Protein 8QN5 (pdb70)

Nearest PDB structures (foldseek):
  8qn5-assembly3_C  TM=1.002E+00  e=4.131E-88  Mycobacterium tuberculosis H37Rv
  8qn5-assembly1_A  TM=9.946E-01  e=2.403E-84  Mycobacterium tuberculosis H37Rv
  3rv9-assembly2_B  TM=9.954E-01  e=1.308E-82  Mycobacterium tuberculosis
  3rv8-assembly4_D  TM=9.926E-01  e=8.469E-80  Mycobacterium tuberculosis
  2i6y-assembly1_A  TM=9.624E-01  e=3.798E-72  Mycobacterium tuberculosis

Solvent-accessible surface area: 65079 Å² total; per-residue (Å²): 90,62,43,106,19,55,107,90,42,74,2,6,22,6,0,0,1,4,0,20,33,1,4,85,41,26,12,13,16,2,0,0,0,13,16,118,39,55,20,5,0,0,0,1,43,49,0,17,0,37,0,5,27,46,38,5,37,34,38,70,111,50,96,44,188,161,90,136,41,104,61,116,2,0,31,14,0,9,104,4,0,73,150,2,13,152,116,19,90,20,0,0,0,6,1,0,1,3,1,1,0,13,75,24,0,2,29,41,73,23,62,99,134,7,47,0,0,37,0,0,0,6,108,8,20,0,16,0,10,129,160,38,1,73,8,63,118,8,40,152,143,19,101,50,18,4,85,148,14,54,82,62,37,53,50,161,17,46,96,49,123,100,22,110,26,74,103,28,111,26,16,0,78,148,15,0,47,56,0,31,99,16,10,66,69,63,50,12,65,20,0,10,0,0,4,12,12,87,9,109,21,41,5,24,1,10,1,0,0,8,19,0,49,142,99,16,140,25,63,18,0,2,0,0,9,4,66,20,25,41,0,0,0,2,1,26,9,12,3,0,17,7,118,62,78,16,0,0,25,8,52,9,25,12,23,48,79,108,64,82,76,0,96,82,45,89,54,8,56,66,19,0,40,28,4,8,145,16,8,57,106,16,0,74,105,13,10,62,129,90,26,30,47,48,73,95,101,49,54,53,92,135,79,45,36,1,0,0,11,0,76,0,86,33,30,122,110,26,71,24,6,17,0,0,14,1,7,0,1,6,10,40,2,0,0,16,74,14,18,5,0,0,4,0,0,37,68,14,11,65,55,78,8,19,15,6,0,0,1,0,2,25,0,24,53,100,27,10,5,14,0,1,0,1,24,47,1,0,4,17,58,73,74,94,10,34,0,9,7,4,0,25,0,40,94,140,16,51,44,104,63,15,8,92,55,0,26,103,61,6,57,23,4,20,65,37,0,1,31,74,120,102,66,67,40,108,22,53,104,91,41,80,9,3,20,7,0,0,1,3,0,18,36,2,47,62,21,7,29,27,17,6,0,0,1,14,17,119,39,58,22,6,0,0,0,2,32,46,0,17,0,37,0,6,30,52,36,6,36,23,42,74,61,35,81,45,140,153,49,141,44,106,63,176,4,0,68,16,0,8,97,1,0,64,84,3,13,154,116,24,92,24,0,0,0,7,1,0,2,3,4,3,0,24,94,47,58,21,66,168,107,25,57,106,130,6,51,0,0,35,0,0,1,8,40,8,20,0,17,0,10,148,159,38,1,65,9,42,118,16,16,60,30,6,106,50,1,5,82,122,9,49,90,114,33,55,100,132,17,48,173,45,125,99,25,112,26,73,68,38,121,52,26,0,76,64,40,0,41,65,0,27,100,18,10,64,82,62,132,15,70,19,0,9,0,1,5,23,13,93,9,112,21,45,0,16,4,18,2,2,0,7,20,1,51,138,90,17,69,22,38,19,0,4,0,0,22,4,56,54,27,70,0,0,0,2,2,17,7,9,3,0,15,7,123,64,101,17,22,0,25,7,47,8,13,13,14,56,55,30,21,63,139,14,84,40,30,25,140,124,21,67,69,58,0,76,82,42,89,52,36,54,72,15,0,41,31,2,7,143,15,11,48,106,25,0,83,115,10,9,59,127,87,7,36,35,51,86,55,103,48,47,18,39,101,41,38,60,31,0,17,1,0,0,14,0,93,0,117,33,30,119,108,27,81,24,7,30,0,1,25,9,10,2,1,6,12,38,0,0,0,21,75,16,44,26,0,0,36,0,0,38,99,16,14,60,52,82,9,21,15,5,0,0,1,1,2,26,0,23,52,99,27,9,6,12,0,2,0,1,24,40,1,0,4,22,62,79,75,97,8,32,1,11,7,5,1,30,0,46,110,88,20,115,43,106,61,10,7,92,51,0,23,91,56,5,54,15,6,17,62,38,0,1,31,93,139,91,83,34,70,42,108,22,50,106,89,38,98,21,12,20,6,0,0,1,3,2,19,35,4,51,74,18,7,32,23,18,11,0,0,0,13,16,119,40,58,19,6,1,0,0,1,33,51,1,16,0,27,0,3,15,62,30,15,38,22,43,82,69,27,95,64,76,159,88,170,41,105,42,167,0,2,63,16,0,9,119,3,0,66,144,2,13,142,126,24,91,21,0,0,0,5,1,0,0,0,0,0,0,61,108,36,58,1,32,104,44,23,64,99,125,9,46,0,0,35,0,0,0,8,43,7,23,0,17,0,12,84,74,60,2,68,4,30,103,11,16,75,27,6,101,52,0,3,82,120,7,55,90,113,34,50,104,96,26,66,99,50,124,98,22,110,28,75,67,33,117,20,16,0,77,86,1,0,25,9,0,26,92,13,9,64,81,64,99,11,68,38,0,10,0,1,6,17,12,90,9,111,21,58,6,36,4,17,12,0,1,8,17,0,47,139,100,23,139,24,65,19,0,2,0,0,27,3,44,58,26,83,0,0,0,3,1,31,9,12,4,0,15,8,121,64,99,17,11,0,29,7,50,8,31,14,14,50,76,120,76,45,79,48,0,97,86,24,88,54,34,55,65,12,0,40,34,4,8,142,24,10,53,98,17,0,73,112,15,8,72,129,89,29,32,44,51,71,89,100,49,53,51,98,99,44,46,2,0,0,15,0,94,0,23,36,29,121,110,26,71,24,4,34,0,0,9,5,8,0,1,6,18,43,1,0,0,19,79,18,48,30,0,0,16,0,0,14,5,0,0,75,46,77,10,19,14,6,0,0,1,0,1,25,0,26,52,96,26,10,7,13,0,2,0,1,24,63,1,0,5,22,65,59,93,83,9,34,0,10,8,6,0,20,0,40,94,133,21,114,42,105,111,7,8,84,40,0,23,82,58,5,57,14,4,20,63,38,0,2,40,93,145,52,48,63,43,107,20,53,115,85,35,70,2,2,19,5,0,0,9,4,0,29,38,1,3,83,43,22,13,7,14,3,0,0,0,13,17,118,39,55,18,5,0,0,0,1,52,54,2,19,0,38,0,8,29,53,37,10,37,38,41,77,125,55,74,45,140,156,78,142,44,102,63,47,0,0,63,16,0,9,70,13,0,73,54,10,12,156,120,19,88,20,0,0,0,6,0,0,3,2,0,0,0,24,98,55,57,29,82,176,110,21,61,105,129,6,54,0,0,35,0,0,0,6,132,3,16,1,16,0,8,129,159,38,0,62,3,27,117,12,39,151,141,11,92,116,12,4,84,52,15,52,91,98,32,51,80,88,25,50,98,51,125,99,23,109,25,45,65,36,121,25,16,0,76,147,17,0,44,57,0,27,101,18,10,65,82,64,130,12,65,22,0,10,0,0,4,11,12,88,9,104,21,51,2,39,1,10,13,0,0,7,17,0,45,140,101,24,140,22,65,19,0,2,0,0,11,3,63,21,24,37,0,0,0,2,0,40,10,16,4,0,16,7,135,61,89,18,26,0,20,8,53,7,49,38,11,84,98,91,48,100,82,12,0,54,50,20,73,59,11,54,70,21,0,41,30,3,8,145,17,8,55,101,12,0,75,104,12,10,64,128,89,31,34,43,50,80,91,103,49,55,24,62,166,162,33,12,0,0,0,17,0,20,4,101,34,28,120,109,25,73,23,4,36,0,0,16,3,7,0,1,7,10,40,2,0,0,20,78,13,46,30,0,0,39,0,0,32,88,17,14,68,54,82,6,20,15,5,0,0,1,0,0,22,0,24,52,99,27,9,6,14,0,1,0,2,24,71,1,0,4,14,60,78,70,93,10,30,0,10,7,4,0,29,0,40,95,133,21,113,42,106,111,7,8,83,39,0,24,85,58,5,56,14,4,19,65,38,0,2,38,70,110

Organism: Mycobacterium tuberculosis (strain ATCC 25618 / H37Rv) (NCBI:txid83332)

Structure (mmCIF, N/CA/C/O backbone):
data_8QN5
#
_entry.id   8QN5
#
_cell.length_a   95.635
_cell.length_b   83.064
_cell.length_c   126.258
_cell.angle_alpha   90
_cell.angle_beta   111.66
_cell.angle_gamma   90
#
_symmetry.space_group_name_H-M   'P 1 21 1'
#
loop_
_entity.id
_entity.type
_entity.pdbx_description
1 polymer 'Salicylate synthase'
2 non-polymer '3-{[(1Z)-1-carboxyprop-1-en-1-yl]oxy}-2-hydroxybenzoic acid'
3 non-polymer GLYCEROL
4 non-polymer 'CITRATE ANION'
5 non-polymer 'AMMONIUM ION'
6 water water
#
loop_
_atom_site.group_PDB
_atom_site.id
_atom_site.type_symbol
_atom_site.label_atom_id
_atom_site.label_alt_id
_atom_site.label_comp_id
_atom_site.label_asym_id
_atom_site.label_entity_id
_atom_site.label_seq_id
_atom_site.pdbx_PDB_ins_code
_atom_site.Cartn_x
_atom_site.Cartn_y
_atom_site.Cartn_z
_atom_site.occupancy
_atom_site.B_iso_or_equiv
_atom_site.auth_seq_id
_atom_site.auth_comp_id
_atom_site.auth_asym_id
_atom_site.auth_atom_id
_atom_site.pdbx_PDB_model_num
ATOM 1 N N . SER A 1 17 ? -25.574 -3.008 13.768 1 47.21 16 SER A N 1
ATOM 2 C CA . SER A 1 17 ? -25.152 -1.644 14.082 1 47.11 16 SER A CA 1
ATOM 3 C C . SER A 1 17 ? -25.596 -0.663 12.977 1 45.59 16 SER A C 1
ATOM 4 O O . SER A 1 17 ? -25.869 -1.081 11.854 1 43.95 16 SER A O 1
ATOM 7 N N . SER A 1 18 ? -25.703 0.635 13.31 1 44.81 17 SER A N 1
ATOM 8 C CA . SER A 1 18 ? -26.174 1.623 12.348 1 44.93 17 SER A CA 1
ATOM 9 C C . SER A 1 18 ? -25.355 2.91 12.409 1 43.77 17 SER A C 1
ATOM 10 O O . SER A 1 18 ? -24.97 3.352 13.496 1 44.49 17 SER A O 1
ATOM 13 N N . ILE A 1 19 ? -25.072 3.504 11.249 1 41.49 18 ILE A N 1
ATOM 14 C CA . ILE A 1 19 ? -24.318 4.758 11.131 1 40.4 18 ILE A CA 1
ATOM 15 C C . ILE A 1 19 ? -25.158 5.746 10.362 1 39.39 18 ILE A C 1
ATOM 16 O O . ILE A 1 19 ? -25.538 5.442 9.231 1 37.84 18 ILE A O 1
ATOM 21 N N . PRO A 1 20 ? -25.426 6.946 10.897 1 39.8 19 PRO A N 1
ATOM 22 C CA . PRO A 1 20 ? -26.235 7.904 10.129 1 39.91 19 PRO A CA 1
ATOM 23 C C . PRO A 1 20 ? -25.561 8.273 8.813 1 39.82 19 PRO A C 1
ATOM 24 O O . PRO A 1 20 ? -24.336 8.363 8.743 1 39.53 19 PRO A O 1
ATOM 28 N N . MET A 1 21 ? -26.351 8.385 7.75 1 39.93 20 MET A N 1
ATOM 29 C CA . MET A 1 21 ? -25.828 8.777 6.454 1 41.32 20 MET A CA 1
ATOM 30 C C . MET A 1 21 ? -25.572 10.269 6.478 1 44.33 20 MET A C 1
ATOM 31 O O . MET A 1 21 ? -26.483 11.033 6.81 1 44.7 20 MET A O 1
ATOM 36 N N . PRO A 1 22 ? -24.349 10.713 6.18 1 45.77 21 PRO A N 1
ATOM 37 C CA . PRO A 1 22 ? -24.088 12.163 6.192 1 47.05 21 PRO A CA 1
ATOM 38 C C . PRO A 1 22 ? -24.808 12.876 5.038 1 47.77 21 PRO A C 1
ATOM 39 O O . PRO A 1 22 ? -25.126 12.258 4.01 1 46.87 21 PRO A O 1
ATOM 43 N N . ALA A 1 23 ? -25.081 14.184 5.228 1 48.63 22 ALA A N 1
ATOM 44 C CA . ALA A 1 23 ? -25.75 14.995 4.212 1 49.08 22 ALA A CA 1
ATOM 45 C C . ALA A 1 23 ? -24.903 15.093 2.94 1 48.77 22 ALA A C 1
ATOM 46 O O . ALA A 1 23 ? -23.672 15.107 3.009 1 49.67 22 ALA A O 1
ATOM 48 N N . GLY A 1 24 ? -25.566 15.121 1.79 1 47.58 23 GLY A N 1
ATOM 49 C CA . GLY A 1 24 ? -24.879 15.263 0.508 1 46.8 23 GLY A CA 1
ATOM 50 C C . GLY A 1 24 ? -24.164 14.021 -0 1 45.13 23 GLY A C 1
ATOM 51 O O . GLY A 1 24 ? -23.301 14.117 -0.887 1 46.41 23 GLY A O 1
ATOM 52 N N . VAL A 1 25 ? -24.454 12.86 0.6 1 41.31 24 VAL A N 1
ATOM 53 C CA . VAL A 1 25 ? -23.806 11.611 0.169 1 39.21 24 VAL A CA 1
ATOM 54 C C . VAL A 1 25 ? -24.857 10.741 -0.445 1 36.15 24 VAL A C 1
ATOM 55 O O . VAL A 1 25 ? -25.836 10.41 0.217 1 35.49 24 VAL A O 1
ATOM 59 N N . ASN A 1 26 ? -24.689 10.41 -1.718 1 34.27 25 ASN A N 1
ATOM 60 C CA . ASN A 1 26 ? -25.667 9.618 -2.435 1 32.53 25 ASN A CA 1
ATOM 61 C C . ASN A 1 26 ? -25.498 8.135 -2.109 1 28.99 25 ASN A C 1
ATOM 62 O O . ASN A 1 26 ? -24.393 7.599 -2.213 1 27.29 25 ASN A O 1
ATOM 67 N N . PRO A 1 27 ? -26.587 7.436 -1.727 1 27.59 26 PRO A N 1
ATOM 68 C CA . PRO A 1 27 ? -26.436 6.02 -1.353 1 25.29 26 PRO A CA 1
ATOM 69 C C . PRO A 1 27 ? -25.857 5.14 -2.473 1 22.49 26 PRO A C 1
ATOM 70 O O . PRO A 1 27 ? -25.042 4.26 -2.172 1 21.93 26 PRO A O 1
ATOM 74 N N . ALA A 1 28 ? -26.259 5.359 -3.753 1 21.78 27 ALA A N 1
ATOM 75 C CA . ALA A 1 28 ? -25.736 4.489 -4.83 1 21.8 27 ALA A CA 1
ATOM 76 C C . ALA A 1 28 ? -24.212 4.649 -4.951 1 21.53 27 ALA A C 1
ATOM 77 O O . ALA A 1 28 ? -23.489 3.671 -5.131 1 20.75 27 ALA A O 1
ATOM 79 N N . ASP A 1 29 ? -23.741 5.899 -4.816 1 21.72 28 ASP A N 1
ATOM 80 C CA . ASP A 1 29 ? -22.3 6.172 -4.931 1 21.14 28 ASP A CA 1
ATOM 81 C C . ASP A 1 29 ? -21.554 5.546 -3.774 1 21.62 28 ASP A C 1
ATOM 82 O O . ASP A 1 29 ? -20.55 4.861 -3.988 1 21.62 28 ASP A O 1
ATOM 87 N N . LEU A 1 30 ? -22.04 5.765 -2.536 1 21.3 29 LEU A N 1
ATOM 88 C CA . LEU A 1 30 ? -21.372 5.201 -1.368 1 21.82 29 LEU A CA 1
ATOM 89 C C . LEU A 1 30 ? -21.331 3.67 -1.417 1 20.18 29 LEU A C 1
ATOM 90 O O . LEU A 1 30 ? -20.277 3.063 -1.161 1 18.83 29 LEU A O 1
ATOM 95 N N . ALA A 1 31 ? -22.469 3.038 -1.753 1 19.29 30 ALA A N 1
ATOM 96 C CA . ALA A 1 31 ? -22.534 1.584 -1.772 1 19.24 30 ALA A CA 1
ATOM 97 C C . ALA A 1 31 ? -21.597 0.996 -2.839 1 18.65 30 ALA A C 1
ATOM 98 O O . ALA A 1 31 ? -20.887 0.039 -2.562 1 18.18 30 ALA A O 1
ATOM 100 N N . ALA A 1 32 ? -21.571 1.608 -4.048 1 18.69 31 ALA A N 1
ATOM 101 C CA . ALA A 1 32 ? -20.701 1.086 -5.125 1 19.75 31 ALA A CA 1
ATOM 102 C C . ALA A 1 32 ? -19.223 1.318 -4.78 1 19.7 31 ALA A C 1
ATOM 103 O O . ALA A 1 32 ? -18.386 0.445 -5.056 1 20.09 31 ALA A O 1
ATOM 105 N N . GLU A 1 33 ? -18.905 2.461 -4.145 1 18.76 32 GLU A N 1
ATOM 106 C CA . GLU A 1 33 ? -17.507 2.745 -3.754 1 19.55 32 GLU A CA 1
ATOM 107 C C . GLU A 1 33 ? -17.064 1.781 -2.631 1 19.58 32 GLU A C 1
ATOM 108 O O . GLU A 1 33 ? -15.925 1.273 -2.634 1 20.54 32 GLU A O 1
ATOM 114 N N . LEU A 1 34 ? -17.977 1.493 -1.697 1 19.59 33 LEU A N 1
ATOM 115 C CA . LEU A 1 34 ? -17.678 0.555 -0.612 1 21.32 33 LEU A CA 1
ATOM 116 C C . LEU A 1 34 ? -17.426 -0.835 -1.179 1 21.31 33 LEU A C 1
ATOM 117 O O . LEU A 1 34 ? -16.439 -1.476 -0.828 1 20.91 33 LEU A O 1
ATOM 122 N N . ALA A 1 35 ? -18.276 -1.261 -2.126 1 20.84 34 ALA A N 1
ATOM 123 C CA . ALA A 1 35 ? -18.129 -2.55 -2.8 1 21.72 34 ALA A CA 1
ATOM 124 C C . ALA A 1 35 ? -16.771 -2.635 -3.487 1 23.12 34 ALA A C 1
ATOM 125 O O . ALA A 1 35 ? -15.996 -3.573 -3.201 1 25.1 34 ALA A O 1
ATOM 127 N N . ALA A 1 36 ? -16.382 -1.56 -4.199 1 20.21 35 ALA A N 1
ATOM 128 C CA . ALA A 1 36 ? -15.102 -1.557 -4.879 1 20.35 35 ALA A CA 1
ATOM 129 C C . ALA A 1 36 ? -13.94 -1.673 -3.912 1 20.76 35 ALA A C 1
ATOM 130 O O . ALA A 1 36 ? -13.094 -2.555 -4.111 1 21.81 35 ALA A O 1
ATOM 132 N N . VAL A 1 37 ? -13.901 -0.834 -2.851 1 19.4 36 VAL A N 1
ATOM 133 C CA . VAL A 1 37 ? -12.702 -0.773 -2.045 1 20.73 36 VAL A CA 1
ATOM 134 C C . VAL A 1 37 ? -12.592 -1.909 -1.055 1 20.74 36 VAL A C 1
ATOM 135 O O . VAL A 1 37 ? -11.533 -2.562 -1.005 1 21.97 36 VAL A O 1
ATOM 139 N N . VAL A 1 38 ? -13.682 -2.187 -0.31 1 19.71 37 VAL A N 1
ATOM 140 C CA . VAL A 1 38 ? -13.526 -3.154 0.774 1 21.17 37 VAL A CA 1
ATOM 141 C C . VAL A 1 38 ? -13.314 -4.549 0.253 1 19.95 37 VAL A C 1
ATOM 142 O O . VAL A 1 38 ? -12.51 -5.292 0.821 1 20.75 37 VAL A O 1
ATOM 146 N N . THR A 1 39 ? -14.042 -4.935 -0.824 1 18.34 38 THR A N 1
ATOM 147 C CA . THR A 1 39 ? -13.927 -6.313 -1.283 1 18.33 38 THR A CA 1
ATOM 148 C C . THR A 1 39 ? -12.562 -6.566 -1.913 1 18.36 38 THR A C 1
ATOM 149 O O . THR A 1 39 ? -12.008 -7.67 -1.773 1 19.7 38 THR A O 1
ATOM 153 N N . GLU A 1 40 ? -11.977 -5.543 -2.57 1 17.63 39 GLU A N 1
ATOM 154 C CA . GLU A 1 40 ? -10.639 -5.737 -3.129 1 19.48 39 GLU A CA 1
ATOM 155 C C . GLU A 1 40 ? -9.626 -5.881 -1.977 1 20.92 39 GLU A C 1
ATOM 156 O O . GLU A 1 40 ? -8.724 -6.711 -2.026 1 21.99 39 GLU A O 1
ATOM 162 N N . SER A 1 41 ? -9.776 -5.061 -0.926 1 20.22 40 SER A N 1
ATOM 163 C CA A SER A 1 41 ? -8.853 -5.095 0.205 0.5 21.56 40 SER A CA 1
ATOM 164 C CA B SER A 1 41 ? -8.867 -5.094 0.218 0.5 21.21 40 SER A CA 1
ATOM 165 C C . SER A 1 41 ? -8.873 -6.443 0.934 1 22.18 40 SER A C 1
ATOM 166 O O . SER A 1 41 ? -7.799 -6.979 1.27 1 23.34 40 SER A O 1
ATOM 171 N N . VAL A 1 42 ? -10.093 -6.994 1.176 1 20.43 41 VAL A N 1
ATOM 172 C CA . VAL A 1 42 ? -10.153 -8.237 1.933 1 21.76 41 VAL A CA 1
ATOM 173 C C . VAL A 1 42 ? -10.167 -9.508 1.045 1 21.6 41 VAL A C 1
ATOM 174 O O . VAL A 1 42 ? -10.049 -10.597 1.595 1 23.65 41 VAL A O 1
ATOM 178 N N . ASP A 1 43 ? -10.188 -9.357 -0.289 1 18.39 42 ASP A N 1
ATOM 179 C CA . ASP A 1 43 ? -10.149 -10.455 -1.237 1 17.48 42 ASP A CA 1
ATOM 180 C C . ASP A 1 43 ? -11.444 -11.265 -1.201 1 17.29 42 ASP A C 1
ATOM 181 O O . ASP A 1 43 ? -11.428 -12.456 -0.879 1 17.52 42 ASP A O 1
ATOM 186 N N . GLU A 1 44 ? -12.561 -10.612 -1.564 1 16.77 43 GLU A N 1
ATOM 187 C CA . GLU A 1 44 ? -13.819 -11.359 -1.584 1 16.4 43 GLU A CA 1
ATOM 188 C C . GLU A 1 44 ? -14.722 -10.922 -2.739 1 15.87 43 GLU A C 1
ATOM 189 O O . GLU A 1 44 ? -14.671 -9.771 -3.211 1 16.45 43 GLU A O 1
ATOM 195 N N . ASP A 1 45 ? -15.573 -11.865 -3.145 1 13.75 44 ASP A N 1
ATOM 196 C CA . ASP A 1 45 ? -16.624 -11.619 -4.142 1 14 44 ASP A CA 1
ATOM 197 C C . ASP A 1 45 ? -17.772 -10.835 -3.458 1 14.63 44 ASP A C 1
ATOM 198 O O . ASP A 1 45 ? -17.823 -10.718 -2.207 1 15.67 44 ASP A O 1
ATOM 203 N N . TYR A 1 46 ? -18.705 -10.329 -4.266 1 13.32 45 TYR A N 1
ATOM 204 C CA . TYR A 1 46 ? -19.831 -9.566 -3.701 1 12.71 45 TYR A CA 1
ATOM 205 C C . TYR A 1 46 ? -20.946 -9.42 -4.702 1 13.54 45 TYR A C 1
ATOM 206 O O . TYR A 1 46 ? -20.763 -9.599 -5.914 1 13.19 45 TYR A O 1
ATOM 215 N N . LEU A 1 47 ? -22.109 -9.029 -4.177 1 13.46 46 LEU A N 1
ATOM 216 C CA . LEU A 1 47 ? -23.259 -8.688 -5.02 1 13.55 46 LEU A CA 1
ATOM 217 C C . LEU A 1 47 ? -23.935 -7.53 -4.3 1 14.09 46 LEU A C 1
ATOM 218 O O . LEU A 1 47 ? -24.243 -7.626 -3.107 1 14.85 46 LEU A O 1
ATOM 223 N N . LEU A 1 48 ? -24.127 -6.424 -5.013 1 13.2 47 LEU A N 1
ATOM 224 C CA . LEU A 1 48 ? -24.809 -5.215 -4.505 1 13.37 47 LEU A CA 1
ATOM 225 C C . LEU A 1 48 ? -26.155 -5.162 -5.185 1 14.4 47 LEU A C 1
ATOM 226 O O . LEU A 1 48 ? -26.216 -5.258 -6.42 1 14.86 47 LEU A O 1
ATOM 231 N N . TYR A 1 49 ? -27.234 -5.059 -4.408 1 14.32 48 TYR A N 1
ATOM 232 C CA . TYR A 1 49 ? -28.585 -5.108 -4.963 1 15.67 48 TYR A CA 1
ATOM 233 C C . TYR A 1 49 ? -29.376 -3.922 -4.44 1 16.36 48 TYR A C 1
ATOM 234 O O . TYR A 1 49 ? -29.495 -3.737 -3.217 1 17.2 48 TYR A O 1
ATOM 243 N N . GLU A 1 50 ? -29.904 -3.126 -5.353 1 15.81 49 GLU A N 1
ATOM 244 C CA . GLU A 1 50 ? -30.73 -1.969 -4.972 1 16.12 49 GLU A CA 1
ATOM 245 C C . GLU A 1 50 ? -32.184 -2.41 -4.986 1 17.07 49 GLU A C 1
ATOM 246 O O . GLU A 1 50 ? -32.711 -2.791 -6.045 1 17.33 49 GLU A O 1
ATOM 252 N N . CYS A 1 51 ? -32.868 -2.225 -3.859 1 17.52 50 CYS A N 1
ATOM 253 C CA . CYS A 1 51 ? -34.268 -2.65 -3.731 1 20.16 50 CYS A CA 1
ATOM 254 C C . CYS A 1 51 ? -35 -1.668 -2.819 1 21.51 50 CYS A C 1
ATOM 255 O O . CYS A 1 51 ? -34.679 -1.561 -1.632 1 20.6 50 CYS A O 1
ATOM 258 N N . ASP A 1 52 ? -35.919 -0.897 -3.409 1 23.18 51 ASP A N 1
ATOM 259 C CA . ASP A 1 52 ? -36.805 0.055 -2.702 1 24.9 51 ASP A CA 1
ATOM 260 C C . ASP A 1 52 ? -36.008 0.988 -1.757 1 25.6 51 ASP A C 1
ATOM 261 O O . ASP A 1 52 ? -36.327 1.089 -0.571 1 27.42 51 ASP A O 1
ATOM 266 N N . GLY A 1 53 ? -34.983 1.645 -2.292 1 24.35 52 GLY A N 1
ATOM 267 C CA . GLY A 1 53 ? -34.214 2.627 -1.533 1 24.93 52 GLY A CA 1
ATOM 268 C C . GLY A 1 53 ? -33.111 2.062 -0.663 1 24.61 52 GLY A C 1
ATOM 269 O O . GLY A 1 53 ? -32.424 2.822 0.023 1 26.13 52 GLY A O 1
ATOM 270 N N . GLN A 1 54 ? -32.959 0.736 -0.643 1 22.71 53 GLN A N 1
ATOM 271 C CA . GLN A 1 54 ? -31.869 0.099 0.119 1 21.6 53 GLN A CA 1
ATOM 272 C C . GLN A 1 54 ? -30.869 -0.476 -0.85 1 20.75 53 GLN A C 1
ATOM 273 O O . GLN A 1 54 ? -31.249 -1.278 -1.701 1 19.6 53 GLN A O 1
ATOM 279 N N . TRP A 1 55 ? -29.601 -0.103 -0.712 1 18.78 54 TRP A N 1
ATOM 280 C CA . TRP A 1 55 ? -28.525 -0.712 -1.494 1 18.69 54 TRP A CA 1
ATOM 281 C C . TRP A 1 55 ? -27.877 -1.748 -0.585 1 20.39 54 TRP A C 1
ATOM 282 O O . TRP A 1 55 ? -27.167 -1.387 0.38 1 21.26 54 TRP A O 1
ATOM 293 N N . VAL A 1 56 ? -28.155 -3.011 -0.843 1 18.36 55 VAL A N 1
ATOM 294 C CA . VAL A 1 56 ? -27.682 -4.093 0.001 1 17.21 55 VAL A CA 1
ATOM 295 C C . VAL A 1 56 ? -26.423 -4.701 -0.573 1 16.19 55 VAL A C 1
ATOM 296 O O . VAL A 1 56 ? -26.459 -5.334 -1.624 1 15.78 55 VAL A O 1
ATOM 300 N N . LEU A 1 57 ? -25.324 -4.499 0.122 1 16.04 56 LEU A N 1
ATOM 301 C CA . LEU A 1 57 ? -24.056 -5.08 -0.291 1 15.34 56 LEU A CA 1
ATOM 302 C C . LEU A 1 57 ? -23.871 -6.405 0.446 1 16.66 56 LEU A C 1
ATOM 303 O O . LEU A 1 57 ? -23.681 -6.395 1.673 1 17.53 56 LEU A O 1
ATOM 308 N N . ALA A 1 58 ? -23.893 -7.513 -0.289 1 15.22 57 ALA A N 1
ATOM 309 C CA . ALA A 1 58 ? -23.665 -8.855 0.241 1 15.49 57 ALA A CA 1
ATOM 310 C C . ALA A 1 58 ? -22.21 -9.191 -0.088 1 16.07 57 ALA A C 1
ATOM 311 O O . ALA A 1 58 ? -21.889 -9.374 -1.264 1 15.36 57 ALA A O 1
ATOM 313 N N . ALA A 1 59 ? -21.342 -9.158 0.901 1 15.66 58 ALA A N 1
ATOM 314 C CA . ALA A 1 59 ? -19.915 -9.337 0.659 1 17.23 58 ALA A CA 1
ATOM 315 C C . ALA A 1 59 ? -19.384 -10.635 1.263 1 18.26 58 ALA A C 1
ATOM 316 O O . ALA A 1 59 ? -19.659 -10.945 2.439 1 18.3 58 ALA A O 1
ATOM 318 N N . GLY A 1 60 ? -18.514 -11.306 0.517 1 17.69 59 GLY A N 1
ATOM 319 C CA . GLY A 1 60 ? -17.887 -12.544 0.951 1 17.58 59 GLY A CA 1
ATOM 320 C C . GLY A 1 60 ? -18.839 -13.712 0.792 1 17.68 59 GLY A C 1
ATOM 321 O O . GLY A 1 60 ? -20.06 -13.543 0.748 1 18.95 59 GLY A O 1
ATOM 322 N N . VAL A 1 61 ? -18.281 -14.898 0.605 1 18.6 60 VAL A N 1
ATOM 323 C CA . VAL A 1 61 ? -19.1 -16.094 0.368 1 19.11 60 VAL A CA 1
ATOM 324 C C . VAL A 1 61 ? -18.973 -17.057 1.531 1 20.46 60 VAL A C 1
ATOM 325 O O . VAL A 1 61 ? -17.907 -17.632 1.767 1 22.34 60 VAL A O 1
ATOM 329 N N . GLN A 1 62 ? -20.05 -17.224 2.286 1 20.13 61 GLN A N 1
ATOM 330 C CA . GLN A 1 62 ? -20.083 -18.2 3.379 1 21.84 61 GLN A CA 1
ATOM 331 C C . GLN A 1 62 ? -20.288 -19.599 2.747 1 21.06 61 GLN A C 1
ATOM 332 O O . GLN A 1 62 ? -19.573 -20.563 3.064 1 21.77 61 GLN A O 1
ATOM 338 N N . ALA A 1 63 ? -21.233 -19.68 1.775 1 19.62 62 ALA A N 1
ATOM 339 C CA . ALA A 1 63 ? -21.457 -20.89 1.025 1 19.27 62 ALA A CA 1
ATOM 340 C C . ALA A 1 63 ? -22.044 -20.497 -0.341 1 17.95 62 ALA A C 1
ATOM 341 O O . ALA A 1 63 ? -22.75 -19.487 -0.43 1 16.35 62 ALA A O 1
ATOM 343 N N . M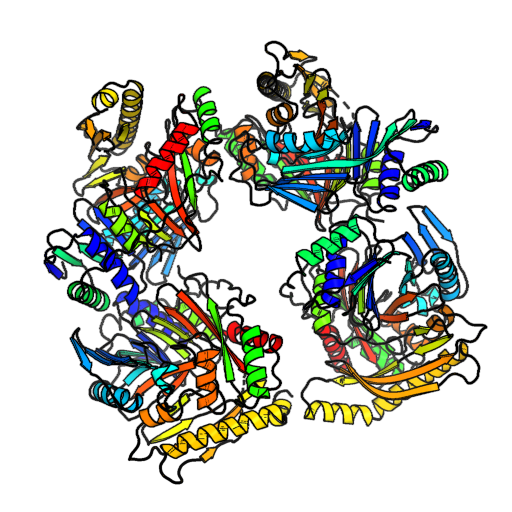ET A 1 64 ? -21.747 -21.283 -1.36 1 16.99 63 MET A N 1
ATOM 344 C CA . MET A 1 64 ? -22.196 -21.044 -2.721 1 17.25 63 MET A CA 1
ATOM 345 C C . MET A 1 64 ? -22.954 -22.247 -3.247 1 17.36 63 MET A C 1
ATOM 346 O O . MET A 1 64 ? -22.452 -23.364 -3.18 1 18.32 63 MET A O 1
ATOM 351 N N . VAL A 1 65 ? -24.089 -21.999 -3.865 1 15.48 64 VAL A N 1
ATOM 352 C CA . VAL A 1 65 ? -24.888 -23.008 -4.536 1 14.71 64 VAL A CA 1
ATOM 353 C C . VAL A 1 65 ? -24.742 -22.75 -6.027 1 16.24 64 VAL A C 1
ATOM 354 O O . VAL A 1 65 ? -25.033 -21.635 -6.474 1 16.39 64 VAL A O 1
ATOM 358 N N . GLU A 1 66 ? -24.272 -23.737 -6.797 1 15.48 65 GLU A N 1
ATOM 359 C CA . GLU A 1 66 ? -24.11 -23.619 -8.241 1 15.57 65 GLU A CA 1
ATOM 360 C C . GLU A 1 66 ? -25.003 -24.639 -8.893 1 15.98 65 GLU A C 1
ATOM 361 O O . GLU A 1 66 ? -24.734 -25.847 -8.792 1 15.01 65 GLU A O 1
ATOM 367 N N . LEU A 1 67 ? -26.046 -24.17 -9.553 1 15 66 LEU A N 1
ATOM 368 C CA . LEU A 1 67 ? -26.922 -25.095 -10.243 1 15.02 66 LEU A CA 1
ATOM 369 C C . LEU A 1 67 ? -26.579 -25.018 -11.722 1 16.14 66 LEU A C 1
ATOM 370 O O . LEU A 1 67 ? -26.684 -23.933 -12.322 1 15.6 66 LEU A O 1
ATOM 375 N N . ASP A 1 68 ? -26.165 -26.149 -12.295 1 16.07 67 ASP A N 1
ATOM 376 C CA . ASP A 1 68 ? -25.941 -26.3 -13.724 1 15.22 67 ASP A CA 1
ATOM 377 C C . ASP A 1 68 ? -26.996 -27.244 -14.333 1 16.31 67 ASP A C 1
ATOM 378 O O . ASP A 1 68 ? -27.745 -27.94 -13.599 1 17.58 67 ASP A O 1
ATOM 383 N N . SER A 1 69 ? -27.042 -27.309 -15.641 1 15.29 68 SER A N 1
ATOM 384 C CA . SER A 1 69 ? -28.028 -28.184 -16.318 1 17.31 68 SER A CA 1
ATOM 385 C C . SER A 1 69 ? -27.852 -29.662 -15.91 1 19.75 68 SER A C 1
ATOM 386 O O . SER A 1 69 ? -28.834 -30.414 -15.887 1 21.73 68 SER A O 1
ATOM 389 N N . ASP A 1 70 ? -26.605 -30.067 -15.629 1 19.11 69 ASP A N 1
ATOM 390 C CA . ASP A 1 70 ? -26.278 -31.483 -15.37 1 21.21 69 ASP A CA 1
ATOM 391 C C . ASP A 1 70 ? -25.67 -31.778 -14.016 1 21.74 69 ASP A C 1
ATOM 392 O O . ASP A 1 70 ? -25.19 -32.901 -13.822 1 23.38 69 ASP A O 1
ATOM 397 N N . GLU A 1 71 ? -25.652 -30.807 -13.108 1 19.78 70 GLU A N 1
ATOM 398 C CA . GLU A 1 71 ? -25.046 -31.017 -11.794 1 19.34 70 GLU A CA 1
ATOM 399 C C . GLU A 1 71 ? -25.42 -29.874 -10.882 1 18.97 70 GLU A C 1
ATOM 400 O O . GLU A 1 71 ? -25.626 -28.735 -11.348 1 18.55 70 GLU A O 1
ATOM 406 N N . LEU A 1 72 ? -25.512 -30.163 -9.606 1 18.26 71 LEU A N 1
ATOM 407 C CA . LEU A 1 72 ? -25.701 -29.172 -8.549 1 18.36 71 LEU A CA 1
ATOM 408 C C . LEU A 1 72 ? -24.526 -29.276 -7.601 1 18.59 71 LEU A C 1
ATOM 409 O O . LEU A 1 72 ? -24.185 -30.389 -7.17 1 18.25 71 LEU A O 1
ATOM 414 N N . ARG A 1 73 ? -23.87 -28.149 -7.312 1 17 72 ARG A N 1
ATOM 415 C CA . ARG A 1 73 ? -22.735 -28.123 -6.383 1 16.42 72 ARG A CA 1
ATOM 416 C C . ARG A 1 73 ? -23.008 -27.193 -5.227 1 17.33 72 ARG A C 1
ATOM 417 O O . ARG A 1 73 ? -23.616 -26.14 -5.424 1 17.27 72 ARG A O 1
ATOM 425 N N . VAL A 1 74 ? -22.563 -27.576 -4.015 1 16.7 73 VAL A N 1
ATOM 426 C CA . VAL A 1 74 ? -22.648 -26.676 -2.88 1 17.65 73 VAL A CA 1
ATOM 427 C C . VAL A 1 74 ? -21.236 -26.588 -2.338 1 18.6 73 VAL A C 1
ATOM 428 O O . VAL A 1 74 ? -20.615 -27.62 -2.03 1 18.46 73 VAL A O 1
ATOM 432 N N . ILE A 1 75 ? -20.697 -25.357 -2.268 1 18.72 74 ILE A N 1
ATOM 433 C CA . ILE A 1 75 ? -19.311 -25.159 -1.908 1 19.85 74 ILE A CA 1
ATOM 434 C C . ILE A 1 75 ? -19.238 -24.392 -0.614 1 21.42 74 ILE A C 1
ATOM 435 O O . ILE A 1 75 ? -19.807 -23.3 -0.492 1 21.7 74 ILE A O 1
ATOM 440 N N . ARG A 1 76 ? -18.567 -24.978 0.369 1 22.35 75 ARG A N 1
ATOM 441 C CA . ARG A 1 76 ? -18.486 -24.379 1.675 1 23.94 75 ARG A CA 1
ATOM 442 C C . ARG A 1 76 ? -17.158 -24.744 2.315 1 26.52 75 ARG A C 1
ATOM 443 O O . ARG A 1 76 ? -16.771 -25.922 2.345 1 26.07 75 ARG A O 1
ATOM 451 N N . ASP A 1 77 ? -16.441 -23.72 2.772 1 28.63 76 ASP A N 1
ATOM 452 C CA . ASP A 1 77 ? -15.141 -23.868 3.431 1 31.66 76 ASP A CA 1
ATOM 453 C C . ASP A 1 77 ? -14.142 -24.573 2.533 1 34.06 76 ASP A C 1
ATOM 454 O O . ASP A 1 77 ? -13.348 -25.388 3.016 1 35.08 76 ASP A O 1
ATOM 459 N N . GLY A 1 78 ? -14.155 -24.22 1.25 1 34.56 77 GLY A N 1
ATOM 460 C CA . GLY A 1 78 ? -13.24 -24.807 0.282 1 35.66 77 GLY A CA 1
ATOM 461 C C . GLY A 1 78 ? -13.582 -26.217 -0.16 1 35.55 77 GLY A C 1
ATOM 462 O O . GLY A 1 78 ? -12.819 -26.823 -0.921 1 39.02 77 GLY A O 1
ATOM 463 N N . VAL A 1 79 ? -14.716 -26.775 0.319 1 30.83 78 VAL A N 1
ATOM 464 C CA . VAL A 1 79 ? -15.079 -28.127 -0.022 1 28.72 78 VAL A CA 1
ATOM 465 C C . VAL A 1 79 ? -16.325 -28.11 -0.907 1 25.56 78 VAL A C 1
ATOM 466 O O . VAL A 1 79 ? -17.322 -27.477 -0.544 1 24.11 78 VAL A O 1
ATOM 470 N N . THR A 1 80 ? -16.266 -28.805 -2.045 1 23.4 79 THR A N 1
ATOM 471 C CA . THR A 1 80 ? -17.397 -28.919 -2.962 1 23.79 79 THR A CA 1
ATOM 472 C C . THR A 1 80 ? -18.12 -30.249 -2.814 1 23.53 79 THR A C 1
ATOM 473 O O . THR A 1 80 ? -17.48 -31.307 -2.862 1 24.25 79 THR A O 1
ATOM 477 N N . ARG A 1 81 ? -19.455 -30.185 -2.636 1 21.21 80 ARG A N 1
ATOM 478 C CA . ARG A 1 81 ? -20.328 -31.346 -2.643 1 20.98 80 ARG A CA 1
ATOM 479 C C . ARG A 1 81 ? -21.076 -31.327 -3.968 1 21.52 80 ARG A C 1
ATOM 480 O O . ARG A 1 81 ? -21.774 -30.333 -4.246 1 21.1 80 ARG A O 1
ATOM 488 N N . ARG A 1 82 ? -20.886 -32.365 -4.803 1 21.49 81 ARG A N 1
ATOM 489 C CA . ARG A 1 82 ? -21.534 -32.441 -6.112 1 22.39 81 ARG A CA 1
ATOM 490 C C . ARG A 1 82 ? -22.685 -33.443 -6.087 1 22.62 81 ARG A C 1
ATOM 491 O O . ARG A 1 82 ? -22.578 -34.474 -5.404 1 23.55 81 ARG A O 1
ATOM 499 N N . GLN A 1 83 ? -23.725 -33.189 -6.879 1 21.09 82 GLN A N 1
ATOM 500 C CA . GLN A 1 83 ? -24.827 -34.12 -6.966 1 21.18 82 GLN A CA 1
ATOM 501 C C . GLN A 1 83 ? -25.525 -34.008 -8.281 1 21.06 82 GLN A C 1
ATOM 502 O O . GLN A 1 83 ? -25.603 -32.928 -8.874 1 20.85 82 GLN A O 1
ATOM 508 N N . GLN A 1 84 ? -26.029 -35.141 -8.742 1 22.07 83 GLN A N 1
ATOM 509 C CA . GLN A 1 84 ? -26.888 -35.14 -9.899 1 23.59 83 GLN A CA 1
ATOM 510 C C . GLN A 1 84 ? -28.286 -34.736 -9.42 1 25.11 83 GLN A C 1
ATOM 511 O O . GLN A 1 84 ? -28.65 -34.985 -8.266 1 26.75 83 GLN A O 1
ATOM 517 N N . TRP A 1 85 ? -29.07 -34.128 -10.29 1 24.42 84 TRP A N 1
ATOM 518 C CA . TRP A 1 85 ? -30.444 -33.746 -9.976 1 24.52 84 TRP A CA 1
ATOM 519 C C . TRP A 1 85 ? -31.326 -33.99 -11.209 1 25.37 84 TRP A C 1
ATOM 520 O O . TRP A 1 85 ? -30.849 -33.96 -12.35 1 26.01 84 TRP A O 1
ATOM 531 N N . SER A 1 86 ? -32.589 -34.23 -10.979 1 26.07 85 SER A N 1
ATOM 532 C CA . SER A 1 86 ? -33.562 -34.369 -12.061 1 27.85 85 SER A CA 1
ATOM 533 C C . SER A 1 86 ? -34.858 -33.644 -11.606 1 28.43 85 SER A C 1
ATOM 534 O O . SER A 1 86 ? -34.964 -33.218 -10.449 1 28.18 85 SER A O 1
ATOM 537 N N . GLY A 1 87 ? -35.828 -33.532 -12.501 1 29.15 86 GLY A N 1
ATOM 538 C CA . GLY A 1 87 ? -37.073 -32.852 -12.142 1 28.21 86 GLY A CA 1
ATOM 539 C C . GLY A 1 87 ? -36.901 -31.354 -12.234 1 25.56 86 GLY A C 1
ATOM 540 O O . GLY A 1 87 ? -36.095 -30.875 -13.038 1 26.03 86 GLY A O 1
ATOM 541 N N . ARG A 1 88 ? -37.699 -30.588 -11.471 1 22.45 87 ARG A N 1
ATOM 542 C CA . ARG A 1 88 ? -37.711 -29.139 -11.66 1 20.5 87 ARG A CA 1
ATOM 543 C C . ARG A 1 88 ? -36.459 -28.457 -11.13 1 18.33 87 ARG A C 1
ATOM 544 O O . ARG A 1 88 ? -36.037 -28.713 -10.005 1 18.54 87 ARG A O 1
ATOM 552 N N . PRO A 1 89 ? -35.865 -27.553 -11.914 1 17.49 88 PRO A N 1
ATOM 553 C CA . PRO A 1 89 ? -34.667 -26.828 -11.41 1 17.57 88 PRO A CA 1
ATOM 554 C C . PRO A 1 89 ? -34.988 -25.996 -10.162 1 17.89 88 PRO A C 1
ATOM 555 O O . PRO A 1 89 ? -34.134 -25.848 -9.27 1 17.71 88 PRO A O 1
ATOM 559 N N . GLY A 1 90 ? -36.205 -25.446 -10.095 1 16.93 89 GLY A N 1
ATOM 560 C CA . GLY A 1 90 ? -36.611 -24.675 -8.917 1 17.59 89 GLY A CA 1
ATOM 561 C C . GLY A 1 90 ? -36.603 -25.508 -7.64 1 18.59 89 GLY A C 1
ATOM 562 O O . GLY A 1 90 ? -36.219 -25.004 -6.581 1 19.81 89 GLY A O 1
ATOM 563 N N . ALA A 1 91 ? -37.015 -26.784 -7.719 1 18.55 90 ALA A N 1
ATOM 564 C CA . ALA A 1 91 ? -37.003 -27.668 -6.545 1 19.92 90 ALA A CA 1
ATOM 565 C C . ALA A 1 91 ? -35.554 -27.943 -6.097 1 19.53 90 ALA A C 1
ATOM 566 O O . ALA A 1 91 ? -35.244 -27.883 -4.899 1 20.07 90 ALA A O 1
ATOM 568 N N . ALA A 1 92 ? -34.666 -28.216 -7.059 1 18 91 ALA A N 1
ATOM 569 C CA . ALA A 1 92 ? -33.26 -28.514 -6.766 1 18.09 91 ALA A CA 1
ATOM 570 C C . ALA A 1 92 ? -32.602 -27.259 -6.12 1 17.74 91 ALA A C 1
ATOM 571 O O . ALA A 1 92 ? -31.977 -27.362 -5.071 1 18.53 91 ALA A O 1
ATOM 573 N N . LEU A 1 93 ? -32.79 -26.09 -6.735 1 17.36 92 LEU A N 1
ATOM 574 C CA . LEU A 1 93 ? -32.197 -24.857 -6.224 1 17.21 92 LEU A CA 1
ATOM 575 C C . LEU A 1 93 ? -32.79 -24.514 -4.86 1 17.88 92 LEU A C 1
ATOM 576 O O . LEU A 1 93 ? -32.049 -24.18 -3.943 1 18.21 92 LEU A O 1
ATOM 581 N N . GLY A 1 94 ? -34.121 -24.59 -4.751 1 17.82 93 GLY A N 1
ATOM 582 C CA . GLY A 1 94 ? -34.817 -24.232 -3.524 1 19.11 93 GLY A CA 1
ATOM 583 C C . GLY A 1 94 ? -34.393 -25.059 -2.334 1 18.78 93 GLY A C 1
ATOM 584 O O . GLY A 1 94 ? -34.198 -24.516 -1.242 1 19.25 93 GLY A O 1
ATOM 585 N N . GLU A 1 95 ? -34.233 -26.378 -2.522 1 17.81 94 GLU A N 1
ATOM 586 C CA . GLU A 1 95 ? -33.804 -27.235 -1.401 1 18.31 94 GLU A CA 1
ATOM 587 C C . GLU A 1 95 ? -32.419 -26.814 -0.886 1 18.39 94 GLU A C 1
ATOM 588 O O . GLU A 1 95 ? -32.205 -26.704 0.339 1 19.83 94 GLU A O 1
ATOM 594 N N . ALA A 1 96 ? -31.487 -26.564 -1.815 1 17.18 95 ALA A N 1
ATOM 595 C CA . ALA A 1 96 ? -30.13 -26.154 -1.435 1 17.97 95 ALA A CA 1
ATOM 596 C C . ALA A 1 96 ? -30.107 -24.742 -0.785 1 18.22 95 ALA A C 1
ATOM 597 O O . ALA A 1 96 ? -29.399 -24.514 0.198 1 18.47 95 ALA A O 1
ATOM 599 N N . VAL A 1 97 ? -30.876 -23.795 -1.351 1 17.18 96 VAL A N 1
ATOM 600 C CA . VAL A 1 97 ? -30.88 -22.422 -0.83 1 18.54 96 VAL A CA 1
ATOM 601 C C . VAL A 1 97 ? -31.575 -22.374 0.543 1 19.07 96 VAL A C 1
ATOM 602 O O . VAL A 1 97 ? -31.075 -21.696 1.466 1 19.78 96 VAL A O 1
ATOM 606 N N . ASP A 1 98 ? -32.642 -23.187 0.743 1 18.12 97 ASP A N 1
ATOM 607 C CA . ASP A 1 98 ? -33.281 -23.248 2.057 1 19.45 97 ASP A CA 1
ATOM 608 C C . ASP A 1 98 ? -32.262 -23.699 3.141 1 20.13 97 ASP A C 1
ATOM 609 O O . ASP A 1 98 ? -32.246 -23.129 4.226 1 20.8 97 ASP A O 1
ATOM 614 N N . ARG A 1 99 ? -31.33 -24.617 2.787 1 19.81 98 ARG A N 1
ATOM 615 C CA . ARG A 1 99 ? -30.292 -25.039 3.756 1 21.02 98 ARG A CA 1
ATOM 616 C C . ARG A 1 99 ? -29.344 -23.865 4.082 1 21.22 98 ARG A C 1
ATOM 617 O O . ARG A 1 99 ? -29.019 -23.652 5.261 1 21.59 98 ARG A O 1
ATOM 625 N N . LEU A 1 100 ? -28.96 -23.055 3.06 1 20.44 99 LEU A N 1
ATOM 626 C CA . LEU A 1 100 ? -28.136 -21.855 3.318 1 21.55 99 LEU A CA 1
ATOM 627 C C . LEU A 1 100 ? -28.81 -20.92 4.327 1 21.48 99 LEU A C 1
ATOM 628 O O . LEU A 1 100 ? -28.165 -20.366 5.227 1 21.5 99 LEU A O 1
ATOM 633 N N . LEU A 1 101 ? -30.138 -20.741 4.147 1 20.51 100 LEU A N 1
ATOM 634 C CA . LEU A 1 101 ? -30.93 -19.802 4.947 1 21.05 100 LEU A CA 1
ATOM 635 C C . LEU A 1 101 ? -31.247 -20.301 6.356 1 23 100 LEU A C 1
ATOM 636 O O . LEU A 1 101 ? -31.737 -19.512 7.16 1 24.39 100 LEU A O 1
ATOM 641 N N . LEU A 1 102 ? -30.887 -21.54 6.688 1 24.19 101 LEU A N 1
ATOM 642 C CA . LEU A 1 102 ? -30.962 -21.989 8.088 1 28.15 101 LEU A CA 1
ATOM 643 C C . LEU A 1 102 ? -29.824 -21.32 8.894 1 30.57 101 LEU A C 1
ATOM 644 O O . LEU A 1 102 ? -29.934 -21.214 10.098 1 32.42 101 LEU A O 1
ATOM 649 N N . GLU A 1 103 ? -28.729 -20.885 8.234 1 31.47 102 GLU A N 1
ATOM 650 C CA . GLU A 1 103 ? -27.56 -20.342 8.922 1 32.98 102 GLU A CA 1
ATOM 651 C C . GLU A 1 103 ? -27.38 -18.83 8.757 1 32 102 GLU A C 1
ATOM 652 O O . GLU A 1 103 ? -26.687 -18.217 9.561 1 31.73 102 GLU A O 1
ATOM 658 N N . THR A 1 104 ? -27.945 -18.249 7.71 1 30.96 103 THR A N 1
ATOM 659 C CA . THR A 1 104 ? -27.835 -16.82 7.429 1 30.35 103 THR A CA 1
ATOM 660 C C . THR A 1 104 ? -29.231 -16.259 7.085 1 26.96 103 THR A C 1
ATOM 661 O O . THR A 1 104 ? -30.097 -17 6.597 1 28.02 103 THR A O 1
ATOM 665 N N . ASP A 1 105 ? -29.449 -14.976 7.32 1 22.81 104 ASP A N 1
ATOM 666 C CA . ASP A 1 105 ? -30.763 -14.371 7.099 1 22.01 104 ASP A CA 1
ATOM 667 C C . ASP A 1 105 ? -31.109 -14.097 5.635 1 20.16 104 ASP A C 1
ATOM 668 O O . ASP A 1 105 ? -32.296 -14.079 5.281 1 20.09 104 ASP A O 1
ATOM 673 N N . GLN A 1 106 ? -30.088 -13.912 4.768 1 18.2 105 GLN A N 1
ATOM 674 C CA . GLN A 1 106 ? -30.373 -13.646 3.358 1 17.82 105 GLN A CA 1
ATOM 675 C C . GLN A 1 106 ? -29.386 -14.334 2.431 1 18.12 105 GLN A C 1
ATOM 676 O O . GLN A 1 106 ? -28.277 -14.669 2.843 1 18.89 105 GLN A O 1
ATOM 682 N N . ALA A 1 107 ? -29.811 -14.576 1.201 1 15.39 106 ALA A N 1
ATOM 683 C CA . ALA A 1 107 ? -28.961 -15.136 0.146 1 15.38 106 ALA A CA 1
ATOM 684 C C . ALA A 1 107 ? -29.178 -14.331 -1.115 1 15.5 106 ALA A C 1
ATOM 685 O O . ALA A 1 107 ? -30.24 -13.716 -1.296 1 15.82 106 ALA A O 1
ATOM 687 N N . PHE A 1 108 ? -28.16 -14.28 -1.974 1 14.02 107 PHE A N 1
ATOM 688 C CA . PHE A 1 108 ? -28.216 -13.448 -3.164 1 14.3 107 PHE A CA 1
ATOM 689 C C . PHE A 1 108 ? -27.653 -14.189 -4.365 1 13.5 107 PHE A C 1
ATOM 690 O O . PHE A 1 108 ? -26.8 -15.066 -4.188 1 13.5 107 PHE A O 1
ATOM 698 N N . GLY A 1 109 ? -28.002 -13.75 -5.562 1 12.14 108 GLY A N 1
ATOM 699 C CA . GLY A 1 109 ? -27.371 -14.345 -6.727 1 12.91 108 GLY A CA 1
ATOM 700 C C . GLY A 1 109 ? -28.059 -14.038 -8.017 1 13.57 108 GLY A C 1
ATOM 701 O O . GLY A 1 109 ? -28.768 -13.039 -8.121 1 14.02 108 GLY A O 1
ATOM 702 N N . TRP A 1 110 ? -27.791 -14.888 -8.992 1 12.28 109 TRP A N 1
ATOM 703 C CA . TRP A 1 110 ? -28.383 -14.672 -10.311 1 13.02 109 TRP A CA 1
ATOM 704 C C . TRP A 1 110 ? -28.929 -15.977 -10.842 1 13.26 109 TRP A C 1
ATOM 705 O O . TRP A 1 110 ? -28.476 -17.072 -10.469 1 13.39 109 TRP A O 1
ATOM 716 N N . VAL A 1 111 ? -29.935 -15.861 -11.679 1 14.11 110 VAL A N 1
ATOM 717 C CA . VAL A 1 111 ? -30.579 -16.979 -12.314 1 14.29 110 VAL A CA 1
ATOM 718 C C . VAL A 1 111 ? -30.522 -16.727 -13.814 1 13.66 110 VAL A C 1
ATOM 719 O O . VAL A 1 111 ? -30.894 -15.629 -14.237 1 14 110 VAL A O 1
ATOM 723 N N . ALA A 1 112 ? -30.065 -17.701 -14.597 1 13.92 111 ALA A N 1
ATOM 724 C CA . ALA A 1 112 ? -29.913 -17.567 -16.042 1 13.05 111 ALA A CA 1
ATOM 725 C C . ALA A 1 112 ? -31.247 -17.657 -16.716 1 14.53 111 ALA A C 1
ATOM 726 O O . ALA A 1 112 ? -32.165 -18.327 -16.203 1 13.49 111 ALA A O 1
ATOM 728 N N . PHE A 1 113 ? -31.335 -17.127 -17.927 1 13.89 112 PHE A N 1
ATOM 729 C CA . PHE A 1 113 ? -32.498 -17.397 -18.802 1 14.53 112 PHE A CA 1
ATOM 730 C C . PHE A 1 113 ? -32.811 -18.909 -18.886 1 15.42 112 PHE A C 1
ATOM 731 O O . PHE A 1 113 ? -33.959 -19.353 -18.777 1 15.48 112 PHE A O 1
ATOM 739 N N . GLU A 1 114 ? -31.709 -19.749 -18.983 1 14.36 113 GLU A N 1
ATOM 740 C CA . GLU A 1 114 ? -31.847 -21.199 -19.125 1 15.47 113 GLU A CA 1
ATOM 741 C C . GLU A 1 114 ? -32.531 -21.91 -17.934 1 15.47 113 GLU A C 1
ATOM 742 O O . GLU A 1 114 ? -33.055 -23.01 -18.111 1 16.79 113 GLU A O 1
ATOM 748 N N . PHE A 1 115 ? -32.613 -21.258 -16.772 1 14.73 114 PHE A N 1
ATOM 749 C CA . PHE A 1 115 ? -33.376 -21.805 -15.646 1 14.96 114 PHE A CA 1
ATOM 750 C C . PHE A 1 115 ? -34.869 -22.006 -16.035 1 15.87 114 PHE A C 1
ATOM 751 O O . PHE A 1 115 ? -35.529 -22.856 -15.438 1 16.43 114 PHE A O 1
ATOM 759 N N . GLY A 1 116 ? -35.382 -21.189 -16.969 1 15.59 115 GLY A N 1
ATOM 760 C CA . GLY A 1 116 ? -36.816 -21.266 -17.297 1 17.01 115 GLY A CA 1
ATOM 761 C C . GLY A 1 116 ? -37.185 -22.22 -18.414 1 18.76 115 GLY A C 1
ATOM 762 O O . GLY A 1 116 ? -38.357 -22.225 -18.832 1 20.19 115 GLY A O 1
ATOM 763 N N . VAL A 1 117 ? -36.229 -23.032 -18.928 1 17.48 116 VAL A N 1
ATOM 764 C CA . VAL A 1 117 ? -36.566 -23.847 -20.131 1 18.25 116 VAL A CA 1
ATOM 765 C C . VAL A 1 117 ? -37.123 -25.231 -19.79 1 18.56 116 VAL A C 1
ATOM 766 O O . VAL A 1 117 ? -37.845 -25.823 -20.609 1 18.95 116 VAL A O 1
ATOM 770 N N . HIS A 1 118 ? -36.827 -25.747 -18.593 1 18.82 117 HIS A N 1
ATOM 771 C CA A HIS A 1 118 ? -37.287 -27.07 -18.185 0.5 19.53 117 HIS A CA 1
ATOM 772 C CA B HIS A 1 118 ? -37.299 -27.082 -18.196 0.5 19.94 117 HIS A CA 1
ATOM 773 C C . HIS A 1 118 ? -38.819 -27.149 -18.186 1 20.47 117 HIS A C 1
ATOM 774 O O . HIS A 1 118 ? -39.396 -28.175 -18.605 1 21.21 117 HIS A O 1
ATOM 787 N N . ARG A 1 119 ? -39.475 -26.062 -17.759 1 19.7 118 ARG A N 1
ATOM 788 C CA A ARG A 1 119 ? -40.923 -25.942 -17.714 0.5 20.14 118 ARG A CA 1
ATOM 789 C CA B ARG A 1 119 ? -40.932 -26.058 -17.699 0.5 20.87 118 ARG A CA 1
ATOM 790 C C . ARG A 1 119 ? -41.572 -26.219 -19.096 1 20.63 118 ARG A C 1
ATOM 791 O O . ARG A 1 119 ? -42.726 -26.638 -19.193 1 21.65 118 ARG A O 1
ATOM 806 N N . TYR A 1 120 ? -40.832 -25.888 -20.166 1 20.13 119 TYR A N 1
ATOM 807 C CA . TYR A 1 120 ? -41.316 -25.99 -21.522 1 20.62 119 TYR A CA 1
ATOM 808 C C . TYR A 1 120 ? -40.793 -27.241 -22.26 1 21.42 119 TYR A C 1
ATOM 809 O O . TYR A 1 120 ? -41.015 -27.36 -23.478 1 22.56 119 TYR A O 1
ATOM 818 N N . GLY A 1 121 ? -40.178 -28.175 -21.526 1 20.79 120 GLY A N 1
ATOM 819 C CA . GLY A 1 121 ? -39.712 -29.428 -22.1 1 20.94 120 GLY A CA 1
ATOM 820 C C . GLY A 1 121 ? -38.462 -29.269 -22.934 1 21.12 120 GLY A C 1
ATOM 821 O O . GLY A 1 121 ? -38.147 -30.163 -23.718 1 22.7 120 GLY A O 1
ATOM 822 N N . LEU A 1 122 ? -37.707 -28.164 -22.745 1 19.49 121 LEU A N 1
ATOM 823 C CA . LEU A 1 122 ? -36.536 -27.909 -23.613 1 21.25 121 LEU A CA 1
ATOM 824 C C . LEU A 1 122 ? -35.189 -28.16 -22.946 1 22.16 121 LEU A C 1
ATOM 825 O O . LEU A 1 122 ? -34.175 -27.802 -23.524 1 23.33 121 LEU A O 1
ATOM 830 N N . GLN A 1 123 ? -35.167 -28.762 -21.754 1 22.96 122 GLN A N 1
ATOM 831 C CA A GLN A 1 123 ? -33.955 -29.019 -20.986 0.5 23.74 122 GLN A CA 1
ATOM 832 C CA B GLN A 1 123 ? -33.907 -28.951 -21.01 0.5 23.66 122 GLN A CA 1
ATOM 833 C C . GLN A 1 123 ? -32.881 -29.81 -21.782 1 24.26 122 GLN A C 1
ATOM 834 O O . GLN A 1 123 ? -31.675 -29.526 -21.696 1 24.04 122 GLN A O 1
ATOM 845 N N . GLN A 1 124 ? -33.32 -30.773 -22.549 1 25.44 123 GLN A N 1
ATOM 846 C CA . GLN A 1 124 ? -32.406 -31.643 -23.297 1 27.49 123 GLN A CA 1
ATOM 847 C C . GLN A 1 124 ? -31.611 -30.848 -24.368 1 28.82 123 GLN A C 1
ATOM 848 O O . GLN A 1 124 ? -30.535 -31.278 -24.746 1 30.17 123 GLN A O 1
ATOM 854 N N . ARG A 1 125 ? -32.069 -29.638 -24.755 1 28.51 124 ARG A N 1
ATOM 855 C CA . ARG A 1 125 ? -31.345 -28.826 -25.717 1 28.82 124 ARG A CA 1
ATOM 856 C C . ARG A 1 125 ? -30.189 -28.002 -25.092 1 28.25 124 ARG A C 1
ATOM 857 O O . ARG A 1 125 ? -29.425 -27.392 -25.835 1 30.41 124 ARG A O 1
ATOM 865 N N . LEU A 1 126 ? -30.034 -28.022 -23.763 1 25.02 125 LEU A N 1
ATOM 866 C CA . LEU A 1 126 ? -28.942 -27.326 -23.114 1 24.66 125 LEU A CA 1
ATOM 867 C C . LEU A 1 126 ? -27.653 -28.124 -23.227 1 27.01 125 LEU A C 1
ATOM 868 O O . LEU A 1 126 ? -27.66 -29.333 -22.986 1 27.72 125 LEU A O 1
ATOM 873 N N . ALA A 1 127 ? -26.541 -27.45 -23.532 1 27.53 126 ALA A N 1
ATOM 874 C CA . ALA A 1 127 ? -25.257 -28.119 -23.601 1 28.35 126 ALA A CA 1
ATOM 875 C C . ALA A 1 127 ? -24.837 -28.566 -22.213 1 27.82 126 ALA A C 1
ATOM 876 O O . ALA A 1 127 ? -25.231 -27.945 -21.206 1 26.06 126 ALA A O 1
ATOM 878 N N . PRO A 1 128 ? -23.96 -29.586 -22.111 1 27.97 127 PRO A N 1
ATOM 879 C CA . PRO A 1 128 ? -23.406 -29.929 -20.793 1 27.65 127 PRO A CA 1
ATOM 880 C C . PRO A 1 128 ? -22.802 -28.708 -20.076 1 25.43 127 PRO A C 1
ATOM 881 O O . PRO A 1 128 ? -22.294 -27.779 -20.723 1 25.19 127 PRO A O 1
ATOM 885 N N . HIS A 1 129 ? -22.915 -28.678 -18.752 1 24.06 128 HIS A N 1
ATOM 886 C CA . HIS A 1 129 ? -22.359 -27.662 -17.886 1 23.94 128 HIS A CA 1
ATOM 887 C C . HIS A 1 129 ? -22.977 -26.275 -18.149 1 22.25 128 HIS A C 1
ATOM 888 O O . HIS A 1 129 ? -22.303 -25.292 -17.912 1 24.19 128 HIS A O 1
ATOM 895 N N . THR A 1 130 ? -24.23 -26.201 -18.621 1 19.87 129 THR A N 1
ATOM 896 C CA . THR A 1 130 ? -24.867 -24.89 -18.8 1 18.12 129 THR A CA 1
ATOM 897 C C . THR A 1 130 ? -25.269 -24.321 -17.429 1 17.41 129 THR A C 1
ATOM 898 O O . THR A 1 130 ? -26.03 -24.961 -16.684 1 17.45 129 THR A O 1
ATOM 902 N N . PRO A 1 131 ? -24.79 -23.136 -17.062 1 16.96 130 PRO A N 1
ATOM 903 C CA . PRO A 1 131 ? -25.182 -22.558 -15.76 1 16.49 130 PRO A CA 1
ATOM 904 C C . PRO A 1 131 ? -26.654 -22.194 -15.737 1 15.76 130 PRO A C 1
ATOM 905 O O . PRO A 1 131 ? -27.202 -21.606 -16.696 1 16.16 130 PRO A O 1
ATOM 909 N N . LEU A 1 132 ? -27.306 -22.565 -14.647 1 13.8 131 LEU A N 1
ATOM 910 C CA . LEU A 1 132 ? -28.701 -22.182 -14.435 1 13.76 131 LEU A CA 1
ATOM 911 C C . LEU A 1 132 ? -28.859 -21.116 -13.337 1 13.37 131 LEU A C 1
ATOM 912 O O . LEU A 1 132 ? -29.739 -20.259 -13.405 1 14.01 131 LEU A O 1
ATOM 917 N N . ALA A 1 133 ? -28.072 -21.244 -12.259 1 13.94 132 ALA A N 1
ATOM 918 C CA . ALA A 1 133 ? -28.185 -20.259 -11.153 1 14.43 132 ALA A CA 1
ATOM 919 C C . ALA A 1 133 ? -26.932 -20.32 -10.294 1 14.02 132 ALA A C 1
ATOM 920 O O . ALA A 1 133 ? -26.249 -21.361 -10.233 1 14.25 132 ALA A O 1
ATOM 922 N N . ARG A 1 134 ? -26.647 -19.176 -9.665 1 12.48 133 ARG A N 1
ATOM 923 C CA . ARG A 1 134 ? -25.546 -19.066 -8.667 1 13.02 133 ARG A CA 1
ATOM 924 C C . ARG A 1 134 ? -26.123 -18.294 -7.512 1 13.92 133 ARG A C 1
ATOM 925 O O . ARG A 1 134 ? -26.547 -17.159 -7.729 1 14.04 133 ARG A O 1
ATOM 933 N N . VAL A 1 135 ? -26.202 -18.892 -6.319 1 13.56 134 VAL A N 1
ATOM 934 C CA . VAL A 1 135 ? -26.801 -18.236 -5.159 1 13.44 134 VAL A CA 1
ATOM 935 C C . VAL A 1 135 ? -25.896 -18.462 -3.967 1 14.99 134 VAL A C 1
ATOM 936 O O . VAL A 1 135 ? -25.495 -19.613 -3.725 1 15.85 134 VAL A O 1
ATOM 940 N N . PHE A 1 136 ? -25.573 -17.394 -3.256 1 14.3 135 PHE A N 1
ATOM 941 C CA . PHE A 1 136 ? -24.655 -17.538 -2.107 1 14.87 135 PHE A CA 1
ATOM 942 C C . PHE A 1 136 ? -25.194 -16.861 -0.865 1 16.06 135 PHE A C 1
ATOM 943 O O . PHE A 1 136 ? -25.994 -15.927 -0.938 1 15.84 135 PHE A O 1
ATOM 951 N N . SER A 1 137 ? -24.758 -17.368 0.297 1 14.9 136 SER A N 1
ATOM 952 C CA . SER A 1 137 ? -24.975 -16.702 1.554 1 15.87 136 SER A CA 1
ATOM 953 C C . SER A 1 137 ? -23.709 -15.843 1.802 1 16.61 136 SER A C 1
ATOM 954 O O . SER A 1 137 ? -22.584 -16.359 1.721 1 17.39 136 SER A O 1
ATOM 957 N N . PRO A 1 138 ? -23.884 -14.575 2.125 1 16.42 137 PRO A N 1
ATOM 958 C CA . PRO A 1 138 ? -22.717 -13.702 2.313 1 17.24 137 PRO A CA 1
ATOM 959 C C . PRO A 1 138 ? -22.12 -13.81 3.707 1 18.63 137 PRO A C 1
ATOM 960 O O . PRO A 1 138 ? -22.816 -14.189 4.64 1 20.45 137 PRO A O 1
ATOM 964 N N . ARG A 1 139 ? -20.861 -13.412 3.868 1 18.1 138 ARG A N 1
ATOM 965 C CA . ARG A 1 139 ? -20.251 -13.372 5.206 1 19.11 138 ARG A CA 1
ATOM 966 C C . ARG A 1 139 ? -20.598 -12.045 5.917 1 20.26 138 ARG A C 1
ATOM 967 O O . ARG A 1 139 ? -20.574 -11.984 7.145 1 21.39 138 ARG A O 1
ATOM 975 N N . THR A 1 140 ? -20.841 -10.97 5.137 1 19.91 139 THR A N 1
ATOM 976 C CA . THR A 1 140 ? -21.14 -9.642 5.675 1 20.86 139 THR A CA 1
ATOM 977 C C . THR A 1 140 ? -22.193 -8.988 4.834 1 20.43 139 THR A C 1
ATOM 978 O O . THR A 1 140 ? -22.216 -9.183 3.601 1 20.08 139 THR A O 1
ATOM 982 N N . ARG A 1 141 ? -23.096 -8.217 5.478 1 19.38 140 ARG A N 1
ATOM 983 C CA . ARG A 1 141 ? -24.046 -7.438 4.718 1 18.91 140 ARG A CA 1
ATOM 984 C C . ARG A 1 141 ? -24.008 -6.016 5.18 1 21.08 140 ARG A C 1
ATOM 985 O O . ARG A 1 141 ? -23.992 -5.774 6.415 1 23 140 ARG A O 1
ATOM 993 N N . ILE A 1 142 ? -23.938 -5.07 4.239 1 19.99 141 ILE A N 1
ATOM 994 C CA . ILE A 1 142 ? -23.969 -3.642 4.563 1 20.91 141 ILE A CA 1
ATOM 995 C C . ILE A 1 142 ? -25.127 -3.051 3.783 1 21.89 141 ILE A C 1
ATOM 996 O O . ILE A 1 142 ? -25.159 -3.208 2.549 1 23.15 141 ILE A O 1
ATOM 1001 N N . MET A 1 143 ? -26.085 -2.401 4.455 1 20.77 142 MET A N 1
ATOM 1002 C CA . MET A 1 143 ? -27.255 -1.84 3.741 1 21.19 142 MET A CA 1
ATOM 1003 C C . MET A 1 143 ? -27.172 -0.331 3.78 1 23.13 142 MET A C 1
ATOM 1004 O O . MET A 1 143 ? -27.134 0.265 4.867 1 25.19 142 MET A O 1
ATOM 1009 N N . VAL A 1 144 ? -27.13 0.298 2.623 1 22.14 143 VAL A N 1
ATOM 1010 C CA . VAL A 1 144 ? -26.966 1.738 2.531 1 23.23 143 VAL A CA 1
ATOM 1011 C C . VAL A 1 144 ? -28.23 2.393 2.004 1 23.84 143 VAL A C 1
ATOM 1012 O O . VAL A 1 144 ? -28.714 1.992 0.949 1 23.14 143 VAL A O 1
ATOM 1016 N N . SER A 1 145 ? -28.772 3.349 2.737 1 24.92 144 SER A N 1
ATOM 1017 C CA . SER A 1 145 ? -29.943 4.095 2.294 1 26.51 144 SER A CA 1
ATOM 1018 C C . SER A 1 145 ? -29.699 5.627 2.463 1 28.88 144 SER A C 1
ATOM 1019 O O . SER A 1 145 ? -28.691 6.034 3.059 1 28.28 144 SER A O 1
ATOM 1022 N N . GLU A 1 146 ? -30.663 6.476 2.032 1 31.02 145 GLU A N 1
ATOM 1023 C CA . GLU A 1 146 ? -30.533 7.923 2.255 1 34.03 145 GLU A CA 1
ATOM 1024 C C . GLU A 1 146 ? -30.444 8.253 3.761 1 35.95 145 GLU A C 1
ATOM 1025 O O . GLU A 1 146 ? -29.85 9.256 4.14 1 38.06 145 GLU A O 1
ATOM 1031 N N . LYS A 1 147 ? -31.04 7.414 4.618 1 35.58 146 LYS A N 1
ATOM 1032 C CA . LYS A 1 147 ? -31.076 7.653 6.056 1 36.43 146 LYS A CA 1
ATOM 1033 C C . LYS A 1 147 ? -29.831 7.147 6.82 1 34.67 146 LYS A C 1
ATOM 1034 O O . LYS A 1 147 ? -29.316 7.865 7.69 1 34.57 146 LYS A O 1
ATOM 1040 N N . GLU A 1 148 ? -29.396 5.898 6.541 1 32.32 147 GLU A N 1
ATOM 1041 C CA . GLU A 1 148 ? -28.328 5.303 7.317 1 30.27 147 GLU A CA 1
ATOM 1042 C C . GLU A 1 148 ? -27.634 4.155 6.616 1 28.43 147 GLU A C 1
ATOM 1043 O O . GLU A 1 148 ? -28.091 3.643 5.583 1 28.39 147 GLU A O 1
ATOM 1049 N N . ILE A 1 149 ? -26.526 3.727 7.228 1 26.98 148 ILE A N 1
ATOM 1050 C CA . ILE A 1 149 ? -25.764 2.554 6.844 1 27.24 148 ILE A CA 1
ATOM 1051 C C . ILE A 1 149 ? -25.953 1.5 7.938 1 28.11 148 ILE A C 1
ATOM 1052 O O . ILE A 1 149 ? -25.605 1.766 9.09 1 30.04 148 ILE A O 1
ATOM 1057 N N . ARG A 1 150 ? -26.553 0.359 7.619 1 27.43 149 ARG A N 1
ATOM 1058 C CA . ARG A 1 150 ? -26.752 -0.719 8.591 1 27.46 149 ARG A CA 1
ATOM 1059 C C . ARG A 1 150 ? -25.732 -1.832 8.349 1 26.84 149 ARG A C 1
ATOM 1060 O O . ARG A 1 150 ? -25.489 -2.213 7.213 1 25.57 149 ARG A O 1
ATOM 1068 N N . LEU A 1 151 ? -25.094 -2.303 9.416 1 27.39 150 LEU A N 1
ATOM 1069 C CA . LEU A 1 151 ? -24.048 -3.31 9.325 1 28.59 150 LEU A CA 1
ATOM 1070 C C . LEU A 1 151 ? -24.483 -4.627 9.953 1 28.94 150 LEU A C 1
ATOM 1071 O O . LEU A 1 151 ? -24.909 -4.644 11.121 1 30.04 150 LEU A O 1
ATOM 1076 N N . PHE A 1 152 ? -24.307 -5.743 9.213 1 27.03 151 PHE A N 1
ATOM 1077 C CA . PHE A 1 152 ? -24.616 -7.097 9.678 1 27.49 151 PHE A CA 1
ATOM 1078 C C . PHE A 1 152 ? -23.36 -7.978 9.571 1 26.84 151 PHE A C 1
ATOM 1079 O O . PHE A 1 152 ? -22.833 -8.146 8.461 1 26.05 151 PHE A O 1
ATOM 1087 N N . ASP A 1 153 ? -22.852 -8.48 10.711 1 27.02 152 ASP A N 1
ATOM 1088 C CA . ASP A 1 153 ? -21.652 -9.337 10.739 1 27.9 152 ASP A CA 1
ATOM 1089 C C . ASP A 1 153 ? -20.458 -8.664 10.065 1 29.41 152 ASP A C 1
ATOM 1090 O O . ASP A 1 153 ? -19.709 -9.309 9.31 1 29.72 152 ASP A O 1
ATOM 1095 N N . ALA A 1 154 ? -20.315 -7.348 10.291 1 29.41 153 ALA A N 1
ATOM 1096 C CA . ALA A 1 154 ? -19.19 -6.61 9.735 1 30 153 ALA A CA 1
ATOM 1097 C C . ALA A 1 154 ? -18.048 -6.616 10.707 1 30.6 153 ALA A C 1
ATOM 1098 O O . ALA A 1 154 ? -18.177 -6.093 11.811 1 31.15 153 ALA A O 1
ATOM 1100 N N . GLY A 1 155 ? -16.922 -7.183 10.303 1 29.62 154 GLY A N 1
ATOM 1101 C CA . GLY A 1 155 ? -15.747 -7.211 11.161 1 28.87 154 GLY A CA 1
ATOM 1102 C C . GLY A 1 155 ? -14.951 -5.921 11.081 1 28.86 154 GLY A C 1
ATOM 1103 O O . GLY A 1 155 ? -15.363 -4.94 10.447 1 28.06 154 GLY A O 1
ATOM 1104 N N . ILE A 1 156 ? -13.795 -5.916 11.748 1 29.45 155 ILE A N 1
ATOM 1105 C CA . ILE A 1 156 ? -12.937 -4.747 11.857 1 29.3 155 ILE A CA 1
ATOM 1106 C C . ILE A 1 156 ? -12.564 -4.127 10.493 1 27.05 155 ILE A C 1
ATOM 1107 O O . ILE A 1 156 ? -12.688 -2.915 10.34 1 26.96 155 ILE A O 1
ATOM 1112 N N . ARG A 1 157 ? -12.114 -4.939 9.51 1 25.48 156 ARG A N 1
ATOM 1113 C CA . ARG A 1 157 ? -11.675 -4.378 8.218 1 25.24 156 ARG A CA 1
ATOM 1114 C C . ARG A 1 157 ? -12.834 -3.803 7.438 1 24.86 156 ARG A C 1
ATOM 1115 O O . ARG A 1 157 ? -12.672 -2.752 6.819 1 25.61 156 ARG A O 1
ATOM 1123 N N . HIS A 1 158 ? -14.024 -4.446 7.509 1 23.73 157 HIS A N 1
ATOM 1124 C CA . HIS A 1 158 ? -15.186 -3.9 6.796 1 24.05 157 HIS A CA 1
ATOM 1125 C C . HIS A 1 158 ? -15.619 -2.573 7.456 1 25.62 157 HIS A C 1
ATOM 1126 O O . HIS A 1 158 ? -15.853 -1.599 6.746 1 26.66 157 HIS A O 1
ATOM 1133 N N . ARG A 1 159 ? -15.639 -2.514 8.803 1 25.19 158 ARG A N 1
ATOM 1134 C CA . ARG A 1 159 ? -16.009 -1.273 9.495 1 25.53 158 ARG A CA 1
ATOM 1135 C C . ARG A 1 159 ? -14.99 -0.145 9.2 1 26.82 158 ARG A C 1
ATOM 1136 O O . ARG A 1 159 ? -15.383 1.014 9.01 1 28.26 158 ARG A O 1
ATOM 1144 N N . GLU A 1 160 ? -13.698 -0.467 9.172 1 25.91 159 GLU A N 1
ATOM 1145 C CA . GLU A 1 160 ? -12.669 0.532 8.889 1 27.57 159 GLU A CA 1
ATOM 1146 C C . GLU A 1 160 ? -12.831 1.083 7.461 1 27.74 159 GLU A C 1
ATOM 1147 O O . GLU A 1 160 ? -12.621 2.278 7.266 1 28.12 159 GLU A O 1
ATOM 1149 N N . ALA A 1 161 ? -13.256 0.244 6.489 1 26.74 160 ALA A N 1
ATOM 1150 C CA . ALA A 1 161 ? -13.45 0.734 5.122 1 26.73 160 ALA A CA 1
ATOM 1151 C C . ALA A 1 161 ? -14.604 1.72 5.058 1 26.43 160 ALA A C 1
ATOM 1152 O O . ALA A 1 161 ? -14.522 2.708 4.326 1 26.78 160 ALA A O 1
ATOM 1154 N N . ILE A 1 162 ? -15.68 1.456 5.798 1 25.89 161 ILE A N 1
ATOM 1155 C CA . ILE A 1 162 ? -16.829 2.361 5.823 1 27.64 161 ILE A CA 1
ATOM 1156 C C . ILE A 1 162 ? -16.402 3.702 6.437 1 29.07 161 ILE A C 1
ATOM 1157 O O . ILE A 1 162 ? -16.657 4.769 5.861 1 29.29 161 ILE A O 1
ATOM 1162 N N . ASP A 1 163 ? -15.687 3.645 7.57 1 29.02 162 ASP A N 1
ATOM 1163 C CA . ASP A 1 163 ? -15.224 4.864 8.226 1 30.04 162 ASP A CA 1
ATOM 1164 C C . ASP A 1 163 ? -14.299 5.676 7.315 1 30.07 162 ASP A C 1
ATOM 1165 O O . ASP A 1 163 ? -14.471 6.893 7.21 1 30.85 162 ASP A O 1
ATOM 1170 N N . ARG A 1 164 ? -13.373 4.999 6.617 1 28.81 163 ARG A N 1
ATOM 1171 C CA . ARG A 1 164 ? -12.442 5.704 5.723 1 29.58 163 ARG A CA 1
ATOM 1172 C C . ARG A 1 164 ? -13.193 6.359 4.586 1 29.44 163 ARG A C 1
ATOM 1173 O O . ARG A 1 164 ? -12.862 7.481 4.204 1 29.49 163 ARG A O 1
ATOM 1181 N N . LEU A 1 165 ? -14.203 5.675 4.035 1 28.38 164 LEU A N 1
ATOM 1182 C CA . LEU A 1 165 ? -14.951 6.207 2.913 1 29.61 164 LEU A CA 1
ATOM 1183 C C . LEU A 1 165 ? -15.772 7.42 3.317 1 31.3 164 LEU A C 1
ATOM 1184 O O . LEU A 1 165 ? -15.89 8.352 2.525 1 32.79 164 LEU A O 1
ATOM 1189 N N . LEU A 1 166 ? -16.328 7.426 4.532 1 31.32 165 LEU A N 1
ATOM 1190 C CA . LEU A 1 166 ? -17.072 8.577 5.012 1 33.87 165 LEU A CA 1
ATOM 1191 C C . LEU A 1 166 ? -16.09 9.79 5.204 1 35.78 165 LEU A C 1
ATOM 1192 O O . LEU A 1 166 ? -16.483 10.948 5.037 1 37.56 165 LEU A O 1
ATOM 1197 N N . ALA A 1 167 ? -14.817 9.521 5.527 1 35.21 166 ALA A N 1
ATOM 1198 C CA . ALA A 1 167 ? -13.829 10.592 5.696 1 35.35 166 ALA A CA 1
ATOM 1199 C C . ALA A 1 167 ? -13.281 11.109 4.338 1 36.23 166 ALA A C 1
ATOM 1200 O O . ALA A 1 167 ? -13.042 12.32 4.19 1 38.65 166 ALA A O 1
ATOM 1202 N N . THR A 1 168 ? -12.936 10.216 3.419 1 34.94 167 THR A N 1
ATOM 1203 C CA . THR A 1 168 ? -12.356 10.612 2.124 1 35.62 167 THR A CA 1
ATOM 1204 C C . THR A 1 168 ? -13.392 11.051 1.098 1 35.36 167 THR A C 1
ATOM 1205 O O . THR A 1 168 ? -13.056 11.79 0.162 1 36.62 167 THR A O 1
ATOM 1209 N N . GLY A 1 169 ? -14.614 10.545 1.236 1 33.42 168 GLY A N 1
ATOM 1210 C CA . GLY A 1 169 ? -15.636 10.796 0.243 1 32.3 168 GLY A CA 1
ATOM 1211 C C . GLY A 1 169 ? -15.455 9.842 -0.921 1 31.47 168 GLY A C 1
ATOM 1212 O O . GLY A 1 169 ? -14.442 9.13 -1.025 1 31.92 168 GLY A O 1
ATOM 1213 N N . VAL A 1 170 ? -16.442 9.812 -1.81 1 29.86 169 VAL A N 1
ATOM 1214 C CA . VAL A 1 170 ? -16.363 8.92 -2.961 1 30.04 169 VAL A CA 1
ATOM 1215 C C . VAL A 1 170 ? -15.444 9.526 -4.014 1 29.61 169 VAL A C 1
ATOM 1216 O O . VAL A 1 170 ? -15.238 10.742 -4.058 1 31.1 169 VAL A O 1
ATOM 1220 N N . ARG A 1 171 ? -14.883 8.678 -4.859 1 29.93 170 ARG A N 1
ATOM 1221 C CA . ARG A 1 171 ? -14.043 9.131 -5.972 1 30.78 170 ARG A CA 1
ATOM 1222 C C . ARG A 1 171 ? -14.881 9.919 -6.978 1 30.47 170 ARG A C 1
ATOM 1223 O O . ARG A 1 171 ? -16.065 9.621 -7.167 1 29.53 170 ARG A O 1
ATOM 1231 N N . GLU A 1 172 ? -14.241 10.848 -7.692 1 30.33 171 GLU A N 1
ATOM 1232 C CA . GLU A 1 172 ? -14.881 11.501 -8.82 1 31.44 171 GLU A CA 1
ATOM 1233 C C . GLU A 1 172 ? -15.002 10.436 -9.935 1 31.03 171 GLU A C 1
ATOM 1234 O O . GLU A 1 172 ? -14.08 9.613 -10.095 1 31.43 171 GLU A O 1
ATOM 1240 N N . VAL A 1 173 ? -16.122 10.405 -10.646 1 29.42 172 VAL A N 1
ATOM 1241 C CA . VAL A 1 173 ? -16.266 9.475 -11.749 1 29.58 172 VAL A CA 1
ATOM 1242 C C . VAL A 1 173 ? -15.518 10.035 -12.955 1 29.74 172 VAL A C 1
ATOM 1243 O O . VAL A 1 173 ? -15.799 11.158 -13.378 1 29.5 172 VAL A O 1
ATOM 1247 N N . PRO A 1 174 ? -14.561 9.264 -13.51 1 29.58 173 PRO A N 1
ATOM 1248 C CA . PRO A 1 174 ? -13.845 9.727 -14.714 1 29.78 173 PRO A CA 1
ATOM 1249 C C . PRO A 1 174 ? -14.757 9.857 -15.938 1 29.93 173 PRO A C 1
ATOM 1250 O O . PRO A 1 174 ? -15.889 9.352 -15.951 1 28.99 173 PRO A O 1
ATOM 1254 N N . GLN A 1 175 ? -14.254 10.527 -16.987 1 30.7 174 GLN A N 1
ATOM 1255 C CA . GLN A 1 175 ? -14.938 10.656 -18.264 1 30.7 174 GLN A CA 1
ATOM 1256 C C . GLN A 1 175 ? -15.143 9.249 -18.869 1 29.47 174 GLN A C 1
ATOM 1257 O O . GLN A 1 175 ? -14.32 8.355 -18.661 1 29.59 174 GLN A O 1
ATOM 1259 N N . SER A 1 176 ? -16.262 9.042 -19.545 1 26.85 175 SER A N 1
ATOM 1260 C CA . SER A 1 176 ? -16.558 7.75 -20.16 1 25.32 175 SER A CA 1
ATOM 1261 C C . SER A 1 176 ? -15.847 7.615 -21.531 1 25.76 175 SER A C 1
ATOM 1262 O O . SER A 1 176 ? -15.337 8.606 -22.084 1 26.24 175 SER A O 1
ATOM 1265 N N . ARG A 1 177 ? -15.796 6.4 -22.058 1 25.62 176 ARG A N 1
ATOM 1266 C CA . ARG A 1 177 ? -15.185 6.082 -23.338 1 26.61 176 ARG A CA 1
ATOM 1267 C C . ARG A 1 177 ? -16.242 5.494 -24.268 1 26.27 176 ARG A C 1
ATOM 1268 O O . ARG A 1 177 ? -16.974 4.587 -23.873 1 25.45 176 ARG A O 1
ATOM 1276 N N . SER A 1 178 ? -16.327 6.019 -25.497 1 26.4 177 SER A N 1
ATOM 1277 C CA . SER A 1 178 ? -17.373 5.595 -26.422 1 27.75 177 SER A CA 1
ATOM 1278 C C . SER A 1 178 ? -17.182 4.166 -26.991 1 27.1 177 SER A C 1
ATOM 1279 O O . SER A 1 178 ? -16.068 3.644 -27.06 1 27.28 177 SER A O 1
ATOM 1282 N N . VAL A 1 179 ? -18.279 3.587 -27.461 1 26.45 178 VAL A N 1
ATOM 1283 C CA . VAL A 1 179 ? -18.317 2.268 -28.081 1 27.53 178 VAL A CA 1
ATOM 1284 C C . VAL A 1 179 ? -19.229 2.344 -29.298 1 28.14 178 VAL A C 1
ATOM 1285 O O . VAL A 1 179 ? -20.262 3.018 -29.266 1 29.22 178 VAL A O 1
ATOM 1289 N N . ASP A 1 180 ? -18.84 1.686 -30.356 1 27.37 179 ASP A N 1
ATOM 1290 C CA . ASP A 1 180 ? -19.626 1.658 -31.585 1 27.78 179 ASP A CA 1
ATOM 1291 C C . ASP A 1 180 ? -20.574 0.47 -31.541 1 26.86 179 ASP A C 1
ATOM 1292 O O . ASP A 1 180 ? -20.136 -0.66 -31.306 1 28.17 179 ASP A O 1
ATOM 1297 N N . VAL A 1 181 ? -21.881 0.726 -31.675 1 26.27 180 VAL A N 1
ATOM 1298 C CA . VAL A 1 181 ? -22.865 -0.377 -31.651 1 26.38 180 VAL A CA 1
ATOM 1299 C C . VAL A 1 181 ? -23.556 -0.564 -33.001 1 26.35 180 VAL A C 1
ATOM 1300 O O . VAL A 1 181 ? -24.545 -1.301 -33.064 1 25.17 180 VAL A O 1
ATOM 1304 N N . SER A 1 182 ? -23.044 0.084 -34.08 1 26.52 181 SER A N 1
ATOM 1305 C CA . SER A 1 182 ? -23.681 0.071 -35.398 1 28.17 181 SER A CA 1
ATOM 1306 C C . SER A 1 182 ? -23.42 -1.203 -36.202 1 28.83 181 SER A C 1
ATOM 1307 O O . SER A 1 182 ? -24.129 -1.411 -37.198 1 29.64 181 SER A O 1
ATOM 1310 N N . ASP A 1 183 ? -22.392 -1.992 -35.854 1 28.31 182 ASP A N 1
ATOM 1311 C CA . ASP A 1 183 ? -22.117 -3.211 -36.641 1 29.27 182 ASP A CA 1
ATOM 1312 C C . ASP A 1 183 ? -23.109 -4.318 -36.246 1 27.65 182 ASP A C 1
ATOM 1313 O O . ASP A 1 183 ? -23.683 -4.285 -35.148 1 26.5 182 ASP A O 1
ATOM 1318 N N . ASP A 1 184 ? -23.33 -5.285 -37.15 1 26.29 183 ASP A N 1
ATOM 1319 C CA . ASP A 1 184 ? -24.249 -6.384 -36.856 1 26.16 183 ASP A CA 1
ATOM 1320 C C . ASP A 1 184 ? -23.555 -7.745 -37.113 1 26.38 183 ASP A C 1
ATOM 1321 O O . ASP A 1 184 ? -23.996 -8.493 -37.983 1 27.36 183 ASP A O 1
ATOM 1326 N N . PRO A 1 185 ? -22.477 -8.086 -36.38 1 26.09 184 PRO A N 1
ATOM 1327 C CA . PRO A 1 185 ? -21.753 -9.343 -36.658 1 26.61 184 PRO A CA 1
ATOM 1328 C C . PRO A 1 185 ? -22.547 -10.626 -36.414 1 26.14 184 PRO A C 1
ATOM 1329 O O . PRO A 1 185 ? -22.267 -11.624 -37.079 1 27.27 184 PRO A O 1
ATOM 1333 N N . SER A 1 186 ? -23.557 -10.585 -35.531 1 23.92 185 SER A N 1
ATOM 1334 C CA . SER A 1 186 ? -24.382 -11.768 -35.261 1 23.8 185 SER A CA 1
ATOM 1335 C C . SER A 1 186 ? -25.624 -11.875 -36.186 1 23.81 185 SER A C 1
ATOM 1336 O O . SER A 1 186 ? -26.451 -12.759 -35.956 1 24.15 185 SER A O 1
ATOM 1339 N N . GLY A 1 187 ? -25.77 -10.977 -37.166 1 22.39 186 GLY A N 1
ATOM 1340 C CA . GLY A 1 187 ? -26.87 -11.051 -38.126 1 22.73 186 GLY A CA 1
ATOM 1341 C C . GLY A 1 187 ? -28.247 -10.901 -37.505 1 21.77 186 GLY A C 1
ATOM 1342 O O . GLY A 1 187 ? -29.194 -11.607 -37.873 1 21.94 186 GLY A O 1
ATOM 1343 N N . PHE A 1 188 ? -28.375 -9.97 -36.55 1 20.91 187 PHE A N 1
ATOM 1344 C CA . PHE A 1 188 ? -29.659 -9.663 -35.899 1 20.43 187 PHE A CA 1
ATOM 1345 C C . PHE A 1 188 ? -30.753 -9.336 -36.92 1 20.59 187 PHE A C 1
ATOM 1346 O O . PHE A 1 188 ? -31.86 -9.876 -36.825 1 20.2 187 PHE A O 1
ATOM 1354 N N . ARG A 1 189 ? -30.435 -8.518 -37.97 1 21.05 188 ARG A N 1
ATOM 1355 C CA . ARG A 1 189 ? -31.462 -8.173 -38.954 1 21.88 188 ARG A CA 1
ATOM 1356 C C . ARG A 1 189 ? -31.977 -9.432 -39.668 1 23.04 188 ARG A C 1
ATOM 1357 O O . ARG A 1 189 ? -33.18 -9.568 -39.85 1 24.23 188 ARG A O 1
ATOM 1365 N N . ARG A 1 190 ? -31.077 -10.366 -40.029 1 22.77 189 ARG A N 1
ATOM 1366 C CA . ARG A 1 190 ? -31.48 -11.624 -40.681 1 24.39 189 ARG A CA 1
ATOM 1367 C C . ARG A 1 190 ? -32.338 -12.496 -39.718 1 23.04 189 ARG A C 1
ATOM 1368 O O . ARG A 1 190 ? -33.37 -13.076 -40.109 1 23.98 189 ARG A O 1
ATOM 1376 N N . ARG A 1 191 ? -31.906 -12.568 -38.459 1 20.65 190 ARG A N 1
ATOM 1377 C CA . ARG A 1 191 ? -32.615 -13.355 -37.443 1 20.28 190 ARG A CA 1
ATOM 1378 C C . ARG A 1 191 ? -34.034 -12.8 -37.179 1 21.04 190 ARG A C 1
ATOM 1379 O O . ARG A 1 191 ? -34.988 -13.585 -37.078 1 20.89 190 ARG A O 1
ATOM 1387 N N . VAL A 1 192 ? -34.19 -11.459 -37.143 1 20.64 191 VAL A N 1
ATOM 1388 C CA . VAL A 1 192 ? -35.511 -10.836 -37.02 1 21.56 191 VAL A CA 1
ATOM 1389 C C . VAL A 1 192 ? -36.407 -11.278 -38.21 1 21.89 191 VAL A C 1
ATOM 1390 O O . VAL A 1 192 ? -37.582 -11.626 -38.008 1 21.75 191 VAL A O 1
ATOM 1394 N N . ALA A 1 193 ? -35.859 -11.237 -39.442 1 22.01 192 ALA A N 1
ATOM 1395 C CA . ALA A 1 193 ? -36.641 -11.628 -40.641 1 23.01 192 ALA A CA 1
ATOM 1396 C C . ALA A 1 193 ? -37.141 -13.091 -40.515 1 21.6 192 ALA A C 1
ATOM 1397 O O . ALA A 1 193 ? -38.26 -13.391 -40.917 1 22.7 192 ALA A O 1
ATOM 1399 N N . VAL A 1 194 ? -36.302 -14.004 -39.976 1 20.99 193 VAL A N 1
ATOM 1400 C CA . VAL A 1 194 ? -36.73 -15.398 -39.797 1 21.27 193 VAL A CA 1
ATOM 1401 C C . VAL A 1 194 ? -37.891 -15.455 -38.802 1 20.31 193 VAL A C 1
ATOM 1402 O O . VAL A 1 194 ? -38.923 -16.102 -39.063 1 21.67 193 VAL A O 1
ATOM 1406 N N . ALA A 1 195 ? -37.756 -14.712 -37.683 1 19.97 194 ALA A N 1
ATOM 1407 C CA . ALA A 1 195 ? -38.84 -14.691 -36.679 1 20.34 194 ALA A CA 1
ATOM 1408 C C . ALA A 1 195 ? -40.139 -14.127 -37.275 1 21 194 ALA A C 1
ATOM 1409 O O . ALA A 1 195 ? -41.213 -14.713 -37.087 1 21.78 194 ALA A O 1
ATOM 1411 N N . VAL A 1 196 ? -40.036 -13.052 -38.071 1 21.32 195 VAL A N 1
ATOM 1412 C CA . VAL A 1 196 ? -41.216 -12.449 -38.722 1 22.7 195 VAL A CA 1
ATOM 1413 C C . VAL A 1 196 ? -41.904 -13.487 -39.642 1 23.82 195 VAL A C 1
ATOM 1414 O O . VAL A 1 196 ? -43.131 -13.605 -39.664 1 24.25 195 VAL A O 1
ATOM 1418 N N . ASP A 1 197 ? -41.099 -14.3 -40.339 1 24.01 196 ASP A N 1
ATOM 1419 C CA . ASP A 1 197 ? -41.625 -15.326 -41.231 1 24.93 196 ASP A CA 1
ATOM 1420 C C . ASP A 1 197 ? -42.35 -16.437 -40.433 1 25.28 196 ASP A C 1
ATOM 1421 O O . ASP A 1 197 ? -43.44 -16.882 -40.844 1 25.92 196 ASP A O 1
ATOM 1426 N N . GLU A 1 198 ? -41.772 -16.828 -39.27 1 23.75 197 GLU A N 1
ATOM 1427 C CA . GLU A 1 198 ? -42.38 -17.834 -38.397 1 23.79 197 GLU A CA 1
ATOM 1428 C C . GLU A 1 198 ? -43.69 -17.327 -37.791 1 23.58 197 GLU A C 1
ATOM 1429 O O . GLU A 1 198 ? -44.656 -18.072 -37.745 1 23.94 197 GLU A O 1
ATOM 1435 N N . ILE A 1 199 ? -43.734 -16.054 -37.416 1 22.78 198 ILE A N 1
ATOM 1436 C CA . ILE A 1 199 ? -44.938 -15.426 -36.856 1 23.95 198 ILE A CA 1
ATOM 1437 C C . ILE A 1 199 ? -46.01 -15.386 -37.931 1 27.76 198 ILE A C 1
ATOM 1438 O O . ILE A 1 199 ? -47.143 -15.791 -37.659 1 29.1 198 ILE A O 1
ATOM 1443 N N . ALA A 1 200 ? -45.649 -15.007 -39.16 1 28.45 199 ALA A N 1
ATOM 1444 C CA . ALA A 1 200 ? -46.62 -15.039 -40.28 1 30.62 199 ALA A CA 1
ATOM 1445 C C . ALA A 1 200 ? -47.173 -16.449 -40.55 1 31.58 199 ALA A C 1
ATOM 1446 O O . ALA A 1 200 ? -48.316 -16.59 -41.018 1 33.09 199 ALA A O 1
ATOM 1448 N N . ALA A 1 201 ? -46.37 -17.492 -40.309 1 30.84 200 ALA A N 1
ATOM 1449 C CA . ALA A 1 201 ? -46.794 -18.884 -40.456 1 31.78 200 ALA A CA 1
ATOM 1450 C C . ALA A 1 201 ? -47.643 -19.39 -39.223 1 33.25 200 ALA A C 1
ATOM 1451 O O . ALA A 1 201 ? -48.062 -20.55 -39.204 1 34.93 200 ALA A O 1
ATOM 1453 N N . GLY A 1 202 ? -47.876 -18.526 -38.236 1 31.4 201 GLY A N 1
ATOM 1454 C CA . GLY A 1 202 ? -48.674 -18.832 -37.056 1 30.66 201 GLY A CA 1
ATOM 1455 C C . GLY A 1 202 ? -47.956 -19.637 -35.992 1 30.28 201 GLY A C 1
ATOM 1456 O O . GLY A 1 202 ? -48.618 -20.22 -35.129 1 31.21 201 GLY A O 1
ATOM 1457 N N . ARG A 1 203 ? -46.598 -19.67 -36.016 1 28.28 202 ARG A N 1
ATOM 1458 C CA . ARG A 1 203 ? -45.876 -20.468 -35.029 1 27.44 202 ARG A CA 1
ATOM 1459 C C . ARG A 1 203 ? -46.004 -19.877 -33.617 1 27.92 202 ARG A C 1
ATOM 1460 O O . ARG A 1 203 ? -45.973 -20.621 -32.623 1 28.53 202 ARG A O 1
ATOM 1468 N N . TYR A 1 204 ? -46.069 -18.541 -33.537 1 26.25 203 TYR A N 1
ATOM 1469 C CA . TYR A 1 204 ? -46.181 -17.808 -32.276 1 25.44 203 TYR A CA 1
ATOM 1470 C C . TYR A 1 204 ? -46.543 -16.329 -32.603 1 25.07 203 TYR A C 1
ATOM 1471 O O . TYR A 1 204 ? -46.631 -15.946 -33.772 1 25.45 203 TYR A O 1
ATOM 1480 N N . HIS A 1 205 ? -46.849 -15.542 -31.569 1 23.69 204 HIS A N 1
ATOM 1481 C CA . HIS A 1 205 ? -47.279 -14.173 -31.744 1 23.31 204 HIS A CA 1
ATOM 1482 C C . HIS A 1 205 ? -46.124 -13.187 -31.657 1 22.52 204 HIS A C 1
ATOM 1483 O O . HIS A 1 205 ? -46.108 -12.169 -32.363 1 23.01 204 HIS A O 1
ATOM 1490 N N . LYS A 1 206 ? -45.206 -13.445 -30.724 1 20.6 205 LYS A N 1
ATOM 1491 C CA . LYS A 1 206 ? -44.109 -12.525 -30.473 1 19.45 205 LYS A CA 1
ATOM 1492 C C . LYS A 1 206 ? -42.909 -13.25 -29.92 1 19.34 205 LYS A C 1
ATOM 1493 O O . LYS A 1 206 ? -43.058 -14.208 -29.157 1 19.58 205 LYS A O 1
ATOM 1499 N N . VAL A 1 207 ? -41.723 -12.778 -30.287 1 18.46 206 VAL A N 1
ATOM 1500 C CA . VAL A 1 207 ? -40.48 -13.307 -29.689 1 18.24 206 VAL A CA 1
ATOM 1501 C C . VAL A 1 207 ? -39.535 -12.132 -29.506 1 17.83 206 VAL A C 1
ATOM 1502 O O . VAL A 1 207 ? -39.497 -11.232 -30.368 1 19.67 206 VAL A O 1
ATOM 1506 N N . ILE A 1 208 ? -38.764 -12.147 -28.427 1 15.33 207 ILE A N 1
ATOM 1507 C CA . ILE A 1 208 ? -37.746 -11.153 -28.21 1 15.66 207 ILE A CA 1
ATOM 1508 C C . ILE A 1 208 ? -36.426 -11.781 -28.661 1 16.69 207 ILE A C 1
ATOM 1509 O O . ILE A 1 208 ? -36.026 -12.815 -28.128 1 17.44 207 ILE A O 1
ATOM 1514 N N . LEU A 1 209 ? -35.776 -11.167 -29.624 1 15.98 208 LEU A N 1
ATOM 1515 C CA . LEU A 1 209 ? -34.44 -11.575 -30.075 1 16.14 208 LEU A CA 1
ATOM 1516 C C . LEU A 1 209 ? -33.473 -10.451 -29.688 1 16.21 208 LEU A C 1
ATOM 1517 O O . LEU A 1 209 ? -33.882 -9.303 -29.508 1 17.51 208 LEU A O 1
ATOM 1522 N N . SER A 1 210 ? -32.205 -10.78 -29.56 1 15.45 209 SER A N 1
ATOM 1523 C CA . SER A 1 210 ? -31.217 -9.827 -29.031 1 15.96 209 SER A CA 1
ATOM 1524 C C . SER A 1 210 ? -29.899 -9.939 -29.78 1 16.26 209 SER A C 1
ATOM 1525 O O . SER A 1 210 ? -29.71 -10.85 -30.615 1 15.86 209 SER A O 1
ATOM 1528 N N . ARG A 1 211 ? -28.99 -9.037 -29.468 1 16.14 210 ARG A N 1
ATOM 1529 C CA . ARG A 1 211 ? -27.643 -9.1 -30.022 1 16.58 210 ARG A CA 1
ATOM 1530 C C . ARG A 1 211 ? -26.647 -8.634 -28.961 1 17.39 210 ARG A C 1
ATOM 1531 O O . ARG A 1 211 ? -26.931 -7.707 -28.192 1 16.18 210 ARG A O 1
ATOM 1539 N N . CYS A 1 212 ? -25.533 -9.337 -28.898 1 18.02 211 CYS A N 1
ATOM 1540 C CA . CYS A 1 212 ? -24.403 -8.953 -28.075 1 18.75 211 CYS A CA 1
ATOM 1541 C C . CYS A 1 212 ? -23.622 -7.88 -28.802 1 20.25 211 CYS A C 1
ATOM 1542 O O . CYS A 1 212 ? -23.485 -7.913 -30.041 1 21.06 211 CYS A O 1
ATOM 1545 N N . VAL A 1 213 ? -22.999 -7 -28.038 1 19.81 212 VAL A N 1
ATOM 1546 C CA . VAL A 1 213 ? -22.108 -5.98 -28.563 1 21.75 212 VAL A CA 1
ATOM 1547 C C . VAL A 1 213 ? -20.817 -6.099 -27.762 1 21.87 212 VAL A C 1
ATOM 1548 O O . VAL A 1 213 ? -20.857 -5.909 -26.541 1 21.01 212 VAL A O 1
ATOM 1552 N N . GLU A 1 214 ? -19.717 -6.47 -28.4 1 22.58 213 GLU A N 1
ATOM 1553 C CA . GLU A 1 214 ? -18.44 -6.562 -27.67 1 23.06 213 GLU A CA 1
ATOM 1554 C C . GLU A 1 214 ? -17.93 -5.168 -27.326 1 24.52 213 GLU A C 1
ATOM 1555 O O . GLU A 1 214 ? -17.942 -4.267 -28.178 1 26.53 213 GLU A O 1
ATOM 1561 N N . VAL A 1 215 ? -17.481 -4.969 -26.098 1 22.26 214 VAL A N 1
ATOM 1562 C CA . VAL A 1 215 ? -16.824 -3.738 -25.686 1 21.54 214 VAL A CA 1
ATOM 1563 C C . VAL A 1 215 ? -15.327 -4.007 -25.869 1 22.95 214 VAL A C 1
ATOM 1564 O O . VAL A 1 215 ? -14.787 -4.897 -25.221 1 23.03 214 VAL A O 1
ATOM 1568 N N . PRO A 1 216 ? -14.642 -3.282 -26.761 1 23.69 215 PRO A N 1
ATOM 1569 C CA . PRO A 1 216 ? -13.234 -3.64 -27.058 1 25.39 215 PRO A CA 1
ATOM 1570 C C . PRO A 1 216 ? -12.198 -3.171 -26.041 1 26.96 215 PRO A C 1
ATOM 1571 O O . PRO A 1 216 ? -11.008 -3.17 -26.348 1 29.69 215 PRO A O 1
ATOM 1575 N N . PHE A 1 217 ? -12.618 -2.742 -24.883 1 25.42 216 PHE A N 1
ATOM 1576 C CA . PHE A 1 217 ? -11.723 -2.304 -23.817 1 24.9 216 PHE A CA 1
ATOM 1577 C C . PHE A 1 217 ? -12.306 -2.756 -22.481 1 24.79 216 PHE A C 1
ATOM 1578 O O . PHE A 1 217 ? -13.517 -2.922 -22.377 1 25.13 216 PHE A O 1
ATOM 1586 N N . ALA A 1 218 ? -11.447 -2.931 -21.462 1 23.79 217 ALA A N 1
ATOM 1587 C CA . ALA A 1 218 ? -11.939 -3.351 -20.159 1 22.99 217 ALA A CA 1
ATOM 1588 C C . ALA A 1 218 ? -12.595 -2.147 -19.446 1 21.52 217 ALA A C 1
ATOM 1589 O O . ALA A 1 218 ? -12.068 -1.021 -19.553 1 22.36 217 ALA A O 1
ATOM 1591 N N . ILE A 1 219 ? -13.716 -2.384 -18.748 1 20.5 218 ILE A N 1
ATOM 1592 C CA . ILE A 1 219 ? -14.37 -1.307 -18.041 1 20.68 218 ILE A CA 1
ATOM 1593 C C . ILE A 1 219 ? -14.198 -1.488 -16.505 1 20.99 218 ILE A C 1
ATOM 1594 O O . ILE A 1 219 ? -13.899 -2.595 -16.006 1 21.71 218 ILE A O 1
ATOM 1599 N N . ASP A 1 220 ? -14.387 -0.386 -15.774 1 19.46 219 ASP A N 1
ATOM 1600 C CA . ASP A 1 220 ? -14.41 -0.366 -14.326 1 18.75 219 ASP A CA 1
ATOM 1601 C C . ASP A 1 220 ? -15.878 -0.537 -13.959 1 17.64 219 ASP A C 1
ATOM 1602 O O . ASP A 1 220 ? -16.682 0.373 -14.228 1 17.05 219 ASP A O 1
ATOM 1607 N N . PHE A 1 221 ? -16.249 -1.704 -13.441 1 16.34 220 PHE A N 1
ATOM 1608 C CA . PHE A 1 221 ? -17.669 -1.984 -13.179 1 15.61 220 PHE A CA 1
ATOM 1609 C C . PHE A 1 221 ? -18.272 -1.035 -12.122 1 15.89 220 PHE A C 1
ATOM 1610 O O . PHE A 1 221 ? -19.318 -0.449 -12.42 1 15.56 220 PHE A O 1
ATOM 1618 N N . PRO A 1 222 ? -17.664 -0.834 -10.927 1 16.65 221 PRO A N 1
ATOM 1619 C CA . PRO A 1 222 ? -18.312 0.054 -9.939 1 16.98 221 PRO A CA 1
ATOM 1620 C C . PRO A 1 222 ? -18.468 1.484 -10.45 1 16.72 221 PRO A C 1
ATOM 1621 O O . PRO A 1 222 ? -19.498 2.102 -10.198 1 17.44 221 PRO A O 1
ATOM 1625 N N . LEU A 1 223 ? -17.444 2.036 -11.171 1 15.49 222 LEU A N 1
ATOM 1626 C CA . LEU A 1 223 ? -17.561 3.423 -11.652 1 16.55 222 LEU A CA 1
ATOM 1627 C C . LEU A 1 223 ? -18.603 3.51 -12.75 1 17.42 222 LEU A C 1
ATOM 1628 O O . LEU A 1 223 ? -19.363 4.481 -12.781 1 19.06 222 LEU A O 1
ATOM 1633 N N . THR A 1 224 ? -18.636 2.515 -13.663 1 16.57 223 THR A N 1
ATOM 1634 C CA . THR A 1 224 ? -19.643 2.499 -14.732 1 17.35 223 THR A CA 1
ATOM 1635 C C . THR A 1 224 ? -21.043 2.394 -14.107 1 17.72 223 THR A C 1
ATOM 1636 O O . THR A 1 224 ? -21.957 3.148 -14.456 1 18.56 223 THR A O 1
ATOM 1640 N N . TYR A 1 225 ? -21.173 1.545 -13.075 1 16.94 224 TYR A N 1
ATOM 1641 C CA . TYR A 1 225 ? -22.463 1.427 -12.351 1 17.16 224 TYR A CA 1
ATOM 1642 C C . TYR A 1 225 ? -22.918 2.803 -11.805 1 17.59 224 TYR A C 1
ATOM 1643 O O . TYR A 1 225 ? -24.048 3.225 -12.028 1 18.36 224 TYR A O 1
ATOM 1652 N N . ARG A 1 226 ? -22.012 3.515 -11.116 1 17.47 225 ARG A N 1
ATOM 1653 C CA . ARG A 1 226 ? -22.361 4.821 -10.556 1 19.24 225 ARG A CA 1
ATOM 1654 C C . ARG A 1 226 ? -22.768 5.807 -11.637 1 20.15 225 ARG A C 1
ATOM 1655 O O . ARG A 1 226 ? -23.769 6.506 -11.469 1 21.79 225 ARG A O 1
ATOM 1663 N N . LEU A 1 227 ? -22.005 5.858 -12.748 1 20.18 226 LEU A N 1
ATOM 1664 C CA . LEU A 1 227 ? -22.282 6.8 -13.824 1 20.96 226 LEU A CA 1
ATOM 1665 C C . LEU A 1 227 ? -23.631 6.493 -14.503 1 21.08 226 LEU A C 1
ATOM 1666 O O . LEU A 1 227 ? -24.467 7.401 -14.658 1 21.26 226 LEU A O 1
ATOM 1671 N N . GLY A 1 228 ? -23.851 5.228 -14.845 1 19.82 227 GLY A N 1
ATOM 1672 C CA . GLY A 1 228 ? -25.112 4.841 -15.472 1 20.19 227 GLY A CA 1
ATOM 1673 C C . GLY A 1 228 ? -26.301 5.038 -14.541 1 20.17 227 GLY A C 1
ATOM 1674 O O . GLY A 1 228 ? -27.383 5.436 -14.984 1 21.48 227 GLY A O 1
ATOM 1675 N N . ARG A 1 229 ? -26.089 4.848 -13.218 1 19.19 228 ARG A N 1
ATOM 1676 C CA . ARG A 1 229 ? -27.186 4.997 -12.245 1 20.45 228 ARG A CA 1
ATOM 1677 C C . ARG A 1 229 ? -27.699 6.456 -12.164 1 23.29 228 ARG A C 1
ATOM 1678 O O . ARG A 1 229 ? -28.882 6.675 -11.86 1 23.73 228 ARG A O 1
ATOM 1686 N N . ARG A 1 230 ? -26.827 7.444 -12.452 1 23.92 229 ARG A N 1
ATOM 1687 C CA . ARG A 1 230 ? -27.278 8.843 -12.484 1 27.8 229 ARG A CA 1
ATOM 1688 C C . ARG A 1 230 ? -28.209 9.129 -13.644 1 29.96 229 ARG A C 1
ATOM 1689 O O . ARG A 1 230 ? -28.855 10.165 -13.639 1 32.12 229 ARG A O 1
ATOM 1697 N N . HIS A 1 231 ? -28.19 8.299 -14.697 1 29.82 230 HIS A N 1
ATOM 1698 C CA . HIS A 1 231 ? -28.962 8.551 -15.91 1 30.63 230 HIS A CA 1
ATOM 1699 C C . HIS A 1 231 ? -30.009 7.481 -16.236 1 32.05 230 HIS A C 1
ATOM 1700 O O . HIS A 1 231 ? -30.508 7.431 -17.356 1 33.41 230 HIS A O 1
ATOM 1707 N N . ASN A 1 232 ? -30.315 6.612 -15.29 1 31.64 231 ASN A N 1
ATOM 1708 C CA . ASN A 1 232 ? -31.318 5.549 -15.425 1 32.39 231 ASN A CA 1
ATOM 1709 C C . ASN A 1 232 ? -32.207 5.601 -14.172 1 32.84 231 ASN A C 1
ATOM 1710 O O . ASN A 1 232 ? -31.715 5.918 -13.086 1 33.22 231 ASN A O 1
ATOM 1715 N N . THR A 1 233 ? -33.479 5.249 -14.294 1 32.2 232 THR A N 1
ATOM 1716 C CA . THR A 1 233 ? -34.372 5.198 -13.132 1 32.59 232 THR A CA 1
ATOM 1717 C C . THR A 1 233 ? -34.965 3.805 -13.148 1 29.7 232 THR A C 1
ATOM 1718 O O . THR A 1 233 ? -35.996 3.566 -13.793 1 31.08 232 THR A O 1
ATOM 1722 N N . PRO A 1 234 ? -34.232 2.815 -12.593 1 25.52 233 PRO A N 1
ATOM 1723 C CA . PRO A 1 234 ? -34.687 1.427 -12.749 1 23.04 233 PRO A CA 1
ATOM 1724 C C . PRO A 1 234 ? -35.595 0.941 -11.628 1 21.36 233 PRO A C 1
ATOM 1725 O O . PRO A 1 234 ? -35.66 1.566 -10.565 1 22.46 233 PRO A O 1
ATOM 1729 N N . VAL A 1 235 ? -36.246 -0.197 -11.835 1 19.1 234 VAL A N 1
ATOM 1730 C CA . VAL A 1 235 ? -37.064 -0.814 -10.793 1 20.11 234 VAL A CA 1
ATOM 1731 C C . VAL A 1 235 ? -36.157 -1.446 -9.703 1 18.97 234 VAL A C 1
ATOM 1732 O O . VAL A 1 235 ? -36.449 -1.385 -8.499 1 19.62 234 VAL A O 1
ATOM 1736 N N . ARG A 1 236 ? -35.038 -2.018 -10.143 1 17.64 235 ARG A N 1
ATOM 1737 C CA . ARG A 1 236 ? -33.988 -2.552 -9.262 1 17.58 235 ARG A CA 1
ATOM 1738 C C . ARG A 1 236 ? -32.651 -2.297 -9.978 1 16.2 235 ARG A C 1
ATOM 1739 O O . ARG A 1 236 ? -32.65 -2.052 -11.186 1 15.87 235 ARG A O 1
ATOM 1747 N N . SER A 1 237 ? -31.544 -2.474 -9.275 1 15.71 236 SER A N 1
ATOM 1748 C CA . SER A 1 237 ? -30.265 -2.414 -9.974 1 14.08 236 SER A CA 1
ATOM 1749 C C . SER A 1 237 ? -29.292 -3.302 -9.245 1 14.48 236 SER A C 1
ATOM 1750 O O . SER A 1 237 ? -29.526 -3.651 -8.084 1 15.24 236 SER A O 1
ATOM 1753 N N . PHE A 1 238 ? -28.151 -3.58 -9.888 1 13.98 237 PHE A N 1
ATOM 1754 C CA . PHE A 1 238 ? -27.182 -4.436 -9.249 1 13.47 237 PHE A CA 1
ATOM 1755 C C . PHE A 1 238 ? -25.793 -4.178 -9.793 1 13.88 237 PHE A C 1
ATOM 1756 O O . PHE A 1 238 ? -25.633 -3.659 -10.904 1 13.36 237 PHE A O 1
ATOM 1764 N N . LEU A 1 239 ? -24.821 -4.689 -9.047 1 13.57 238 LEU A N 1
ATOM 1765 C CA . LEU A 1 239 ? -23.408 -4.637 -9.388 1 13.88 238 LEU A CA 1
ATOM 1766 C C . LEU A 1 239 ? -22.79 -5.838 -8.693 1 13.11 238 LEU A C 1
ATOM 1767 O O . LEU A 1 239 ? -23.031 -6.02 -7.486 1 14.55 238 LEU A O 1
ATOM 1772 N N . LEU A 1 240 ? -22.073 -6.698 -9.423 1 11.89 239 LEU A N 1
ATOM 1773 C CA . LEU A 1 240 ? -21.521 -7.899 -8.779 1 12.19 239 LEU A CA 1
ATOM 1774 C C . LEU A 1 240 ? -20.173 -8.291 -9.343 1 13.2 239 LEU A C 1
ATOM 1775 O O . LEU A 1 240 ? -19.794 -7.912 -10.467 1 13.99 239 LEU A O 1
ATOM 1780 N N . GLN A 1 241 ? -19.451 -9.048 -8.529 1 12.55 240 GLN A N 1
ATOM 1781 C CA . GLN A 1 241 ? -18.221 -9.733 -8.891 1 13.32 240 GLN A CA 1
ATOM 1782 C C . GLN A 1 241 ? -18.334 -11.077 -8.215 1 14.7 240 GLN A C 1
ATOM 1783 O O . GLN A 1 241 ? -18.205 -11.16 -6.99 1 15.43 240 GLN A O 1
ATOM 1789 N N . LEU A 1 242 ? -18.708 -12.104 -8.983 1 14.93 241 LEU A N 1
ATOM 1790 C CA . LEU A 1 242 ? -19.022 -13.398 -8.372 1 16.03 241 LEU A CA 1
ATOM 1791 C C . LEU A 1 242 ? -18.534 -14.548 -9.256 1 16.1 241 LEU A C 1
ATOM 1792 O O . LEU A 1 242 ? -18.934 -14.643 -10.418 1 15.02 241 LEU A O 1
ATOM 1797 N N . GLY A 1 243 ? -17.642 -15.386 -8.725 1 16.52 242 GLY A N 1
ATOM 1798 C CA . GLY A 1 243 ? -17.179 -16.567 -9.441 1 17.84 242 GLY A CA 1
ATOM 1799 C C . GLY A 1 243 ? -16.596 -16.263 -10.824 1 19.05 242 GLY A C 1
ATOM 1800 O O . GLY A 1 243 ? -16.794 -17.019 -11.766 1 19.97 242 GLY A O 1
ATOM 1801 N N . GLY A 1 244 ? -15.845 -15.161 -10.931 1 17.74 243 GLY A N 1
ATOM 1802 C CA . GLY A 1 244 ? -15.192 -14.823 -12.194 1 18.4 243 GLY A CA 1
ATOM 1803 C C . GLY A 1 244 ? -16.025 -13.99 -13.15 1 18.16 243 GLY A C 1
ATOM 1804 O O . GLY A 1 244 ? -15.517 -13.589 -14.202 1 20.13 243 GLY A O 1
ATOM 1805 N N . ILE A 1 245 ? -17.258 -13.677 -12.766 1 15.31 244 ILE A N 1
ATOM 1806 C CA . ILE A 1 245 ? -18.145 -12.818 -13.558 1 15.23 244 ILE A CA 1
ATOM 1807 C C . ILE A 1 245 ? -18.224 -11.458 -12.92 1 16.3 244 ILE A C 1
ATOM 1808 O O . ILE A 1 245 ? -18.521 -11.383 -11.735 1 16.83 244 ILE A O 1
ATOM 1813 N N . ARG A 1 246 ? -18.067 -10.382 -13.704 1 14.87 245 ARG A N 1
ATOM 1814 C CA . ARG A 1 246 ? -18.502 -9.049 -13.256 1 14.01 245 ARG A CA 1
ATOM 1815 C C . ARG A 1 246 ? -19.76 -8.695 -14.029 1 14.97 245 ARG A C 1
ATOM 1816 O O . ARG A 1 246 ? -19.873 -9.028 -15.219 1 14.67 245 ARG A O 1
ATOM 1824 N N . ALA A 1 247 ? -20.703 -8.044 -13.368 1 14.91 246 ALA A N 1
ATOM 1825 C CA . ALA A 1 247 ? -21.905 -7.599 -14.099 1 13.79 246 ALA A CA 1
ATOM 1826 C C . ALA A 1 247 ? -22.521 -6.43 -13.382 1 14.02 246 ALA A C 1
ATOM 1827 O O . ALA A 1 247 ? -22.292 -6.246 -12.179 1 14.24 246 ALA A O 1
ATOM 1829 N N . LEU A 1 248 ? -23.242 -5.625 -14.13 1 13.41 247 LEU A N 1
ATOM 1830 C CA . LEU A 1 248 ? -24.015 -4.527 -13.532 1 14 247 LEU A CA 1
ATOM 1831 C C . LEU A 1 248 ? -25.269 -4.352 -14.379 1 14.7 247 LEU A C 1
ATOM 1832 O O . LEU A 1 248 ? -25.229 -4.705 -15.569 1 13.89 247 LEU A O 1
ATOM 1837 N N . GLY A 1 249 ? -26.311 -3.754 -13.809 1 14.16 248 GLY A N 1
ATOM 1838 C CA . GLY A 1 249 ? -27.529 -3.591 -14.616 1 14.54 248 GLY A CA 1
ATOM 1839 C C . GLY A 1 249 ? -28.574 -2.727 -13.962 1 16.34 248 GLY A C 1
ATOM 1840 O O . GLY A 1 249 ? -28.607 -2.592 -12.742 1 16.42 248 GLY A O 1
ATOM 1841 N N . TYR A 1 250 ? -29.448 -2.169 -14.799 1 15.57 249 TYR A N 1
ATOM 1842 C CA . TYR A 1 250 ? -30.528 -1.294 -14.377 1 16.09 249 TYR A CA 1
ATOM 1843 C C . TYR A 1 250 ? -31.824 -1.994 -14.806 1 16.94 249 TYR A C 1
ATOM 1844 O O . TYR A 1 250 ? -32.334 -1.772 -15.908 1 17.4 249 TYR A O 1
ATOM 1853 N N . SER A 1 251 ? -32.29 -2.881 -13.953 1 15.78 250 SER A N 1
ATOM 1854 C CA A SER A 1 251 ? -33.451 -3.718 -14.278 0.5 16.23 250 SER A CA 1
ATOM 1855 C CA B SER A 1 251 ? -33.424 -3.733 -14.266 0.5 15.87 250 SER A CA 1
ATOM 1856 C C . SER A 1 251 ? -34.698 -2.9 -14.449 1 17.42 250 SER A C 1
ATOM 1857 O O . SER A 1 251 ? -35.069 -2.188 -13.537 1 17.55 250 SER A O 1
ATOM 1862 N N . PRO A 1 252 ? -35.393 -3.091 -15.592 1 18.03 251 PRO A N 1
ATOM 1863 C CA . PRO A 1 252 ? -36.615 -2.311 -15.834 1 19.28 251 PRO A CA 1
ATOM 1864 C C . PRO A 1 252 ? -37.902 -2.985 -15.346 1 20.03 251 PRO A C 1
ATOM 1865 O O . PRO A 1 252 ? -38.977 -2.429 -15.577 1 21.61 251 PRO A O 1
ATOM 1869 N N . GLU A 1 253 ? -37.818 -4.203 -14.789 1 18.38 252 GLU A N 1
ATOM 1870 C CA . GLU A 1 253 ? -39.039 -4.925 -14.437 1 19.53 252 GLU A CA 1
ATOM 1871 C C . GLU A 1 253 ? -38.813 -5.913 -13.304 1 20.53 252 GLU A C 1
ATOM 1872 O O . GLU A 1 253 ? -37.766 -6.56 -13.224 1 19.49 252 GLU A O 1
ATOM 1878 N N . LEU A 1 254 ? -39.808 -6.016 -12.443 1 20.64 253 LEU A N 1
ATOM 1879 C CA . LEU A 1 254 ? -39.798 -6.988 -11.365 1 22.9 253 LEU A CA 1
ATOM 1880 C C . LEU A 1 254 ? -40.38 -8.306 -11.912 1 23.8 253 LEU A C 1
ATOM 1881 O O . LEU A 1 254 ? -41.574 -8.314 -12.275 1 25.22 253 LEU A O 1
ATOM 1886 N N . VAL A 1 255 ? -39.593 -9.403 -11.93 1 21.27 254 VAL A N 1
ATOM 1887 C CA . VAL A 1 255 ? -40.112 -10.707 -12.355 1 21.02 254 VAL A CA 1
ATOM 1888 C C . VAL A 1 255 ? -41.118 -11.174 -11.318 1 21.16 254 VAL A C 1
ATOM 1889 O O . VAL A 1 255 ? -42.277 -11.508 -11.623 1 22.3 254 VAL A O 1
ATOM 1893 N N . THR A 1 256 ? -40.684 -11.177 -10.038 1 19.43 255 THR A N 1
ATOM 1894 C CA A THR A 1 256 ? -41.594 -11.495 -8.943 0.5 20.01 255 THR A CA 1
ATOM 1895 C CA B THR A 1 256 ? -41.481 -11.696 -8.931 0.5 20.78 255 THR A CA 1
ATOM 1896 C C . THR A 1 256 ? -41.025 -11.058 -7.622 1 21.18 255 THR A C 1
ATOM 1897 O O . THR A 1 256 ? -39.806 -10.921 -7.436 1 21.2 255 THR A O 1
ATOM 1904 N N . ALA A 1 257 ? -41.935 -10.762 -6.704 1 20.78 256 ALA A N 1
ATOM 1905 C CA . ALA A 1 257 ? -41.58 -10.447 -5.332 1 22.72 256 ALA A CA 1
ATOM 1906 C C . ALA A 1 257 ? -42.532 -11.302 -4.486 1 24.78 256 ALA A C 1
ATOM 1907 O O . ALA A 1 257 ? -43.752 -11.343 -4.762 1 25.33 256 ALA A O 1
ATOM 1909 N N . VAL A 1 258 ? -41.988 -12.077 -3.569 1 24.12 257 VAL A N 1
ATOM 1910 C CA . VAL A 1 258 ? -42.737 -12.904 -2.642 1 23.75 257 VAL A CA 1
ATOM 1911 C C . VAL A 1 258 ? -42.465 -12.34 -1.258 1 24.69 257 VAL A C 1
ATOM 1912 O O . VAL A 1 258 ? -41.301 -12.17 -0.89 1 24.22 257 VAL A O 1
ATOM 1916 N N . ARG A 1 259 ? -43.509 -12.009 -0.499 1 25.21 258 ARG A N 1
ATOM 1917 C CA . ARG A 1 259 ? -43.326 -11.486 0.86 1 27.8 258 ARG A CA 1
ATOM 1918 C C . ARG A 1 259 ? -43.378 -12.608 1.884 1 28.43 258 ARG A C 1
ATOM 1919 O O . ARG A 1 259 ? -43.948 -13.673 1.614 1 28.43 258 ARG A O 1
ATOM 1927 N N . ALA A 1 260 ? -42.865 -12.361 3.096 1 30.42 259 ALA A N 1
ATOM 1928 C CA . ALA A 1 260 ? -42.905 -13.347 4.179 1 32.69 259 ALA A CA 1
ATOM 1929 C C . ALA A 1 260 ? -44.348 -13.748 4.51 1 34.73 259 ALA A C 1
ATOM 1930 O O . ALA A 1 260 ? -44.585 -14.888 4.917 1 36.53 259 ALA A O 1
ATOM 1932 N N . ASP A 1 261 ? -45.324 -12.829 4.318 1 33.77 260 ASP A N 1
ATOM 1933 C CA . ASP A 1 261 ? -46.724 -13.141 4.625 1 34.34 260 ASP A CA 1
ATOM 1934 C C . ASP A 1 261 ? -47.424 -13.933 3.482 1 34.32 260 ASP A C 1
ATOM 1935 O O . ASP A 1 261 ? -48.622 -14.169 3.572 1 35.03 260 ASP A O 1
ATOM 1940 N N . GLY A 1 262 ? -46.667 -14.31 2.437 1 33.16 261 GLY A N 1
ATOM 1941 C CA . GLY A 1 262 ? -47.159 -15.091 1.319 1 32.9 261 GLY A CA 1
ATOM 1942 C C . GLY A 1 262 ? -47.717 -14.311 0.145 1 31.05 261 GLY A C 1
ATOM 1943 O O . GLY A 1 262 ? -48.125 -14.933 -0.833 1 31.49 261 GLY A O 1
ATOM 1944 N N . VAL A 1 263 ? -47.772 -12.974 0.231 1 28.46 262 VAL A N 1
ATOM 1945 C CA . VAL A 1 263 ? -48.281 -12.191 -0.9 1 27.9 262 VAL A CA 1
ATOM 1946 C C . VAL A 1 263 ? -47.246 -12.251 -2.033 1 26.57 262 VAL A C 1
ATOM 1947 O O . VAL A 1 263 ? -46.046 -12.059 -1.777 1 26.18 262 VAL A O 1
ATOM 1951 N N . VAL A 1 264 ? -47.687 -12.596 -3.247 1 25.51 263 VAL A N 1
ATOM 1952 C CA . VAL A 1 264 ? -46.843 -12.677 -4.437 1 25.43 263 VAL A CA 1
ATOM 1953 C C . VAL A 1 264 ? -47.246 -11.552 -5.4 1 25.32 263 VAL A C 1
ATOM 1954 O O . VAL A 1 264 ? -48.434 -11.333 -5.617 1 25.32 263 VAL A O 1
ATOM 1958 N N . ILE A 1 265 ? -46.265 -10.836 -5.957 1 24.94 264 ILE A N 1
ATOM 1959 C CA . ILE A 1 265 ? -46.525 -9.757 -6.901 1 26.2 264 ILE A CA 1
ATOM 1960 C C . ILE A 1 265 ? -45.707 -9.971 -8.176 1 23.91 264 ILE A C 1
ATOM 1961 O O . ILE A 1 265 ? -44.573 -10.444 -8.101 1 22.92 264 ILE A O 1
ATOM 1966 N N . THR A 1 266 ? -46.259 -9.612 -9.335 1 21.82 265 THR A N 1
ATOM 1967 C CA . THR A 1 266 ? -45.482 -9.552 -10.569 1 22.92 265 THR A CA 1
ATOM 1968 C C . THR A 1 266 ? -45.982 -8.271 -11.274 1 23.85 265 THR A C 1
ATOM 1969 O O . THR A 1 266 ? -47.162 -7.921 -11.143 1 23.58 265 THR A O 1
ATOM 1973 N N . GLU A 1 267 ? -45.073 -7.518 -11.913 1 24.55 266 GLU A N 1
ATOM 1974 C CA . GLU A 1 267 ? -45.464 -6.245 -12.511 1 26.21 266 GLU A CA 1
ATOM 1975 C C . GLU A 1 267 ? -44.981 -6.164 -13.941 1 27.4 266 GLU A C 1
ATOM 1976 O O . GLU A 1 267 ? -44 -5.494 -14.232 1 27.1 266 GLU A O 1
ATOM 1982 N N . PRO A 1 268 ? -45.701 -6.82 -14.857 1 29.43 267 PRO A N 1
ATOM 1983 C CA . PRO A 1 268 ? -45.293 -6.772 -16.262 1 30.99 267 PRO A CA 1
ATOM 1984 C C . PRO A 1 268 ? -45.472 -5.393 -16.89 1 34.14 267 PRO A C 1
ATOM 1985 O O . PRO A 1 268 ? -46.451 -4.672 -16.627 1 33.53 267 PRO A O 1
ATOM 1989 N N . LEU A 1 269 ? -44.53 -5.048 -17.759 1 37.63 268 LEU A N 1
ATOM 1990 C CA . LEU A 1 269 ? -44.578 -3.827 -18.55 1 42.43 268 LEU A CA 1
ATOM 1991 C C . LEU A 1 269 ? -44.582 -4.204 -20.03 1 47.54 268 LEU A C 1
ATOM 1992 O O . LEU A 1 269 ? -43.84 -5.098 -20.443 1 47.66 268 LEU A O 1
ATOM 1997 N N . ALA A 1 270 ? -45.398 -3.533 -20.826 1 52.17 269 ALA A N 1
ATOM 1998 C CA . ALA A 1 270 ? -45.489 -3.777 -22.262 1 57.61 269 ALA A CA 1
ATOM 1999 C C . ALA A 1 270 ? -46.048 -2.546 -22.931 1 63.51 269 ALA A C 1
ATOM 2000 O O . ALA A 1 270 ? -47.061 -2.023 -22.482 1 63.67 269 ALA A O 1
ATOM 2002 N N . GLY A 1 271 ? -45.374 -2.082 -23.977 1 68.38 270 GLY A N 1
ATOM 2003 C CA . GLY A 1 271 ? -45.748 -0.877 -24.706 1 73.77 270 GLY A CA 1
ATOM 2004 C C . GLY A 1 271 ? -44.955 0.293 -24.171 1 79.03 270 GLY A C 1
ATOM 2005 O O . GLY A 1 271 ? -44.988 0.536 -22.964 1 79.54 270 GLY A O 1
ATOM 2006 N N . THR A 1 272 ? -44.206 0.996 -25.033 1 82.75 271 THR A N 1
ATOM 2007 C CA . THR A 1 272 ? -43.367 2.095 -24.566 1 87.44 271 THR A CA 1
ATOM 2008 C C . THR A 1 272 ? -43.36 3.324 -25.489 1 92.38 271 THR A C 1
ATOM 2009 O O . THR A 1 272 ? -43.531 3.213 -26.7 1 92.26 271 THR A O 1
ATOM 2011 N N . ARG A 1 273 ? -43.133 4.496 -24.885 1 96.56 272 ARG A N 1
ATOM 2012 C CA . ARG A 1 273 ? -42.968 5.799 -25.538 1 101.41 272 ARG A CA 1
ATOM 2013 C C . ARG A 1 273 ? -41.848 6.58 -24.839 1 105.39 272 ARG A C 1
ATOM 2014 O O . ARG A 1 273 ? -41.52 6.264 -23.693 1 106.21 272 ARG A O 1
ATOM 2022 N N . ALA A 1 274 ? -41.264 7.588 -25.503 1 105.25 273 ALA A N 1
ATOM 2023 C CA . ALA A 1 274 ? -40.203 8.382 -24.881 1 105.71 273 ALA A CA 1
ATOM 2024 C C . ALA A 1 274 ? -40.759 9.297 -23.78 1 105.95 273 ALA A C 1
ATOM 2025 O O . ALA A 1 274 ? -41.954 9.597 -23.753 1 106.05 273 ALA A O 1
ATOM 2027 N N . ARG A 1 286 ? -48.063 10.168 -23.702 1 59.19 285 ARG A N 1
ATOM 2028 C CA . ARG A 1 286 ? -48.868 9.328 -22.827 1 59.22 285 ARG A CA 1
ATOM 2029 C C . ARG A 1 286 ? -50.215 9.04 -23.476 1 58.46 285 ARG A C 1
ATOM 2030 O O . ARG A 1 286 ? -50.685 7.909 -23.418 1 58.44 285 ARG A O 1
ATOM 2032 N N . ASP A 1 287 ? -50.833 10.059 -24.107 1 57.53 286 ASP A N 1
ATOM 2033 C CA . ASP A 1 287 ? -52.135 9.905 -24.757 1 56.84 286 ASP A CA 1
ATOM 2034 C C . ASP A 1 287 ? -52.066 8.898 -25.907 1 55.85 286 ASP A C 1
ATOM 2035 O O . ASP A 1 287 ? -52.975 8.079 -26.067 1 55.74 286 ASP A O 1
ATOM 2037 N N . ASP A 1 288 ? -50.981 8.953 -26.701 1 55.06 287 ASP A N 1
ATOM 2038 C CA . ASP A 1 288 ? -50.801 8.014 -27.805 1 55.1 287 ASP A CA 1
ATOM 2039 C C . ASP A 1 288 ? -50.642 6.589 -27.247 1 54.19 287 ASP A C 1
ATOM 2040 O O . ASP A 1 288 ? -51.333 5.689 -27.702 1 54.41 287 ASP A O 1
ATOM 2045 N N . LEU A 1 289 ? -49.773 6.401 -26.253 1 53.26 288 LEU A N 1
ATOM 2046 C CA . LEU A 1 289 ? -49.543 5.082 -25.649 1 52.76 288 LEU A CA 1
ATOM 2047 C C . LEU A 1 289 ? -50.839 4.459 -25.081 1 52.04 288 LEU A C 1
ATOM 2048 O O . LEU A 1 289 ? -51.107 3.28 -25.315 1 51.87 288 LEU A O 1
ATOM 2053 N N . GLU A 1 290 ? -51.658 5.253 -24.381 1 51.7 289 GLU A N 1
ATOM 2054 C CA . GLU A 1 290 ? -52.905 4.755 -23.791 1 51.83 289 GLU A CA 1
ATOM 2055 C C . GLU A 1 290 ? -53.997 4.459 -24.83 1 51.23 289 GLU A C 1
ATOM 2056 O O . GLU A 1 290 ? -54.934 3.727 -24.521 1 50.67 289 GLU A O 1
ATOM 2062 N N . SER A 1 291 ? -53.896 5.026 -26.042 1 50.92 290 SER A N 1
ATOM 2063 C CA . SER A 1 291 ? -54.919 4.809 -27.07 1 50.93 290 SER A CA 1
ATOM 2064 C C . SER A 1 291 ? -54.44 3.942 -28.25 1 50.35 290 SER A C 1
ATOM 2065 O O . SER A 1 291 ? -55.244 3.64 -29.13 1 50.98 290 SER A O 1
ATOM 2068 N N . ASN A 1 292 ? -53.164 3.544 -28.275 1 48.7 291 ASN A N 1
ATOM 2069 C CA . ASN A 1 292 ? -52.594 2.765 -29.37 1 47.9 291 ASN A CA 1
ATOM 2070 C C . ASN A 1 292 ? -52.948 1.292 -29.265 1 45.43 291 ASN A C 1
ATOM 2071 O O . ASN A 1 292 ? -52.538 0.616 -28.321 1 44.38 291 ASN A O 1
ATOM 2076 N N . SER A 1 293 ? -53.698 0.798 -30.257 1 44.28 292 SER A N 1
ATOM 2077 C CA . SER A 1 293 ? -54.168 -0.578 -30.3 1 43.61 292 SER A CA 1
ATOM 2078 C C . SER A 1 293 ? -53.037 -1.588 -30.201 1 41.36 292 SER A C 1
ATOM 2079 O O . SER A 1 293 ? -53.182 -2.563 -29.474 1 40.38 292 SER A O 1
ATOM 2082 N N . LYS A 1 294 ? -51.904 -1.357 -30.897 1 40.44 293 LYS A N 1
ATOM 2083 C CA . LYS A 1 294 ? -50.785 -2.294 -30.841 1 39.31 293 LYS A CA 1
ATOM 2084 C C . LYS A 1 294 ? -50.241 -2.422 -29.416 1 38.32 293 LYS A C 1
ATOM 2085 O O . LYS A 1 294 ? -50.012 -3.544 -28.961 1 39.16 293 LYS A O 1
ATOM 2087 N N . GLU A 1 295 ? -50.092 -1.305 -28.691 1 36.05 294 GLU A N 1
ATOM 2088 C CA . GLU A 1 295 ? -49.585 -1.369 -27.326 1 34.77 294 GLU A CA 1
ATOM 2089 C C . GLU A 1 295 ? -50.595 -2.043 -26.381 1 32.64 294 GLU A C 1
ATOM 2090 O O . GLU A 1 295 ? -50.21 -2.843 -25.519 1 32.4 294 GLU A O 1
ATOM 2092 N N . ILE A 1 296 ? -51.874 -1.734 -26.562 1 30.69 295 ILE A N 1
ATOM 2093 C CA . ILE A 1 296 ? -52.931 -2.3 -25.706 1 29.32 295 ILE A CA 1
ATOM 2094 C C . ILE A 1 296 ? -52.993 -3.831 -25.866 1 27.67 295 ILE A C 1
ATOM 2095 O O . ILE A 1 296 ? -53.014 -4.544 -24.858 1 26.39 295 ILE A O 1
ATOM 2100 N N . VAL A 1 297 ? -52.95 -4.343 -27.108 1 27.49 296 VAL A N 1
ATOM 2101 C CA . VAL A 1 297 ? -53.046 -5.794 -27.315 1 28.22 296 VAL A CA 1
ATOM 2102 C C . VAL A 1 297 ? -51.839 -6.513 -26.674 1 26.7 296 VAL A C 1
ATOM 2103 O O . VAL A 1 297 ? -52.016 -7.468 -25.933 1 25.34 296 VAL A O 1
ATOM 2107 N N . GLU A 1 298 ? -50.62 -5.986 -26.876 1 27.41 297 GLU A N 1
ATOM 2108 C CA . GLU A 1 298 ? -49.427 -6.605 -26.328 1 27.71 297 GLU A CA 1
ATOM 2109 C C . GLU A 1 298 ? -49.465 -6.59 -24.799 1 27.71 297 GLU A C 1
ATOM 2110 O O . GLU A 1 298 ? -49.07 -7.581 -24.156 1 27.92 297 GLU A O 1
ATOM 2116 N N . HIS A 1 299 ? -49.988 -5.488 -24.217 1 27.17 298 HIS A N 1
ATOM 2117 C CA . HIS A 1 299 ? -50.079 -5.421 -22.77 1 26.45 298 HIS A CA 1
ATOM 2118 C C . HIS A 1 299 ? -51.102 -6.422 -22.237 1 25.25 298 HIS A C 1
ATOM 2119 O O . HIS A 1 299 ? -50.811 -7.174 -21.299 1 24.16 298 HIS A O 1
ATOM 2126 N N . ALA A 1 300 ? -52.283 -6.446 -22.831 1 25.05 299 ALA A N 1
ATOM 2127 C CA . ALA A 1 300 ? -53.358 -7.335 -22.373 1 24.81 299 ALA A CA 1
ATOM 2128 C C . ALA A 1 300 ? -52.921 -8.813 -22.425 1 24.31 299 ALA A C 1
ATOM 2129 O O . ALA A 1 300 ? -53.184 -9.569 -21.503 1 23.74 299 ALA A O 1
ATOM 2131 N N . ILE A 1 301 ? -52.219 -9.199 -23.51 1 24.15 300 ILE A N 1
ATOM 2132 C CA . ILE A 1 301 ? -51.775 -10.566 -23.678 1 25.2 300 ILE A CA 1
ATOM 2133 C C . ILE A 1 301 ? -50.748 -10.917 -22.583 1 24.68 300 ILE A C 1
ATOM 2134 O O . ILE A 1 301 ? -50.798 -12.014 -22.031 1 24.28 300 ILE A O 1
ATOM 2139 N N . SER A 1 302 ? -49.845 -9.983 -22.256 1 23.85 301 SER A N 1
ATOM 2140 C CA A SER A 1 302 ? -48.86 -10.221 -21.201 0.5 24.76 301 SER A CA 1
ATOM 2141 C CA B SER A 1 302 ? -48.86 -10.212 -21.203 0.5 24.27 301 SER A CA 1
ATOM 2142 C C . SER A 1 302 ? -49.549 -10.382 -19.85 1 24.99 301 SER A C 1
ATOM 2143 O O . SER A 1 302 ? -49.215 -11.287 -19.083 1 25.75 301 SER A O 1
ATOM 2148 N N . VAL A 1 303 ? -50.521 -9.512 -19.552 1 23.07 302 VAL A N 1
ATOM 2149 C CA . VAL A 1 303 ? -51.248 -9.581 -18.292 1 23 302 VAL A CA 1
ATOM 2150 C C . VAL A 1 303 ? -51.975 -10.92 -18.168 1 23.63 302 VAL A C 1
ATOM 2151 O O . VAL A 1 303 ? -51.893 -11.546 -17.111 1 24.66 302 VAL A O 1
ATOM 2155 N N . ARG A 1 304 ? -52.617 -11.389 -19.25 1 22.76 303 ARG A N 1
ATOM 2156 C CA . ARG A 1 304 ? -53.327 -12.673 -19.199 1 24.07 303 ARG A CA 1
ATOM 2157 C C . ARG A 1 304 ? -52.33 -13.816 -18.938 1 25.72 303 ARG A C 1
ATOM 2158 O O . ARG A 1 304 ? -52.596 -14.701 -18.133 1 26.86 303 ARG A O 1
ATOM 2166 N N . SER A 1 305 ? -51.17 -13.76 -19.593 1 24.4 304 SER A N 1
ATOM 2167 C CA . SER A 1 305 ? -50.141 -14.807 -19.402 1 26.21 304 SER A CA 1
ATOM 2168 C C . SER A 1 305 ? -49.69 -14.832 -17.921 1 27.95 304 SER A C 1
ATOM 2169 O O . SER A 1 305 ? -49.653 -15.9 -17.316 1 28.88 304 SER A O 1
ATOM 2172 N N . SER A 1 306 ? -49.391 -13.662 -17.34 1 28.25 305 SER A N 1
ATOM 2173 C CA . SER A 1 306 ? -48.91 -13.568 -15.954 1 29.29 305 SER A CA 1
ATOM 2174 C C . SER A 1 306 ? -49.967 -14.034 -14.977 1 28.42 305 SER A C 1
ATOM 2175 O O . SER A 1 306 ? -49.65 -14.716 -14.008 1 27.83 305 SER A O 1
ATOM 2178 N N . LEU A 1 307 ? -51.237 -13.67 -15.234 1 27.59 306 LEU A N 1
ATOM 2179 C CA . LEU A 1 307 ? -52.322 -14.087 -14.366 1 28.7 306 LEU A CA 1
ATOM 2180 C C . LEU A 1 307 ? -52.489 -15.6 -14.426 1 30.41 306 LEU A C 1
ATOM 2181 O O . LEU A 1 307 ? -52.669 -16.234 -13.38 1 31.6 306 LEU A O 1
ATOM 2186 N N . GLU A 1 308 ? -52.379 -16.2 -15.622 1 30.59 307 GLU A N 1
ATOM 2187 C CA . GLU A 1 308 ? -52.499 -17.658 -15.746 1 31.02 307 GLU A CA 1
ATOM 2188 C C . GLU A 1 308 ? -51.357 -18.352 -14.975 1 31.03 307 GLU A C 1
ATOM 2189 O O . GLU A 1 308 ? -51.582 -19.344 -14.276 1 31.83 307 GLU A O 1
ATOM 2195 N N . GLU A 1 309 ? -50.126 -17.839 -15.118 1 29.25 308 GLU A N 1
ATOM 2196 C CA . GLU A 1 309 ? -48.99 -18.445 -14.432 1 28.81 308 GLU A CA 1
ATOM 2197 C C . GLU A 1 309 ? -49.122 -18.309 -12.929 1 29.26 308 GLU A C 1
ATOM 2198 O O . GLU A 1 309 ? -48.888 -19.286 -12.225 1 30.42 308 GLU A O 1
ATOM 2204 N N . ILE A 1 310 ? -49.486 -17.113 -12.429 1 29.27 309 ILE A N 1
ATOM 2205 C CA . ILE A 1 310 ? -49.56 -16.905 -10.985 1 30.72 309 ILE A CA 1
ATOM 2206 C C . ILE A 1 310 ? -50.717 -17.735 -10.377 1 30.12 309 ILE A C 1
ATOM 2207 O O . ILE A 1 310 ? -50.559 -18.284 -9.288 1 29.47 309 ILE A O 1
ATOM 2212 N N . THR A 1 311 ? -51.801 -17.925 -11.132 1 30.03 310 THR A N 1
ATOM 2213 C CA . THR A 1 311 ? -52.94 -18.697 -10.645 1 31.84 310 THR A CA 1
ATOM 2214 C C . THR A 1 311 ? -52.517 -20.159 -10.348 1 32.98 310 THR A C 1
ATOM 2215 O O . THR A 1 311 ? -53.058 -20.78 -9.428 1 33.52 310 THR A O 1
ATOM 2219 N N . ASP A 1 312 ? -51.539 -20.701 -11.101 1 32.75 311 ASP A N 1
ATOM 2220 C CA . ASP A 1 312 ? -51.06 -22.072 -10.889 1 33.84 311 ASP A CA 1
ATOM 2221 C C . ASP A 1 312 ? -50.345 -22.27 -9.54 1 32.81 311 ASP A C 1
ATOM 2222 O O . ASP A 1 312 ? -50.272 -23.4 -9.05 1 35.6 311 ASP A O 1
ATOM 2227 N N . ILE A 1 313 ? -49.777 -21.208 -8.959 1 28.97 312 ILE A N 1
ATOM 2228 C CA . ILE A 1 313 ? -49.068 -21.347 -7.665 1 28.45 312 ILE A CA 1
ATOM 2229 C C . ILE A 1 313 ? -49.825 -20.643 -6.501 1 28.95 312 ILE A C 1
ATOM 2230 O O . ILE A 1 313 ? -49.388 -20.692 -5.356 1 26.93 312 ILE A O 1
ATOM 2235 N N . ALA A 1 314 ? -50.972 -20.031 -6.801 1 30.65 313 ALA A N 1
ATOM 2236 C CA . ALA A 1 314 ? -51.701 -19.242 -5.847 1 32.91 313 ALA A CA 1
ATOM 2237 C C . ALA A 1 314 ? -52.794 -20.005 -5.126 1 34.34 313 ALA A C 1
ATOM 2238 O O . ALA A 1 314 ? -53.39 -20.943 -5.671 1 34.01 313 ALA A O 1
ATOM 2240 N N . GLU A 1 315 ? -53.162 -19.509 -3.93 1 36.34 314 GLU A N 1
ATOM 2241 C CA . GLU A 1 315 ? -54.343 -19.954 -3.199 1 38.7 314 GLU A CA 1
ATOM 2242 C C . GLU A 1 315 ? -55.567 -19.699 -4.078 1 39.42 314 GLU A C 1
ATOM 2243 O O . GLU A 1 315 ? -55.645 -18.628 -4.671 1 37.19 314 GLU A O 1
ATOM 2249 N N . PRO A 1 316 ? -56.47 -20.671 -4.262 1 41.94 315 PRO A N 1
ATOM 2250 C CA . PRO A 1 316 ? -57.612 -20.441 -5.167 1 43.05 315 PRO A CA 1
ATOM 2251 C C . PRO A 1 316 ? -58.398 -19.162 -4.853 1 43.42 315 PRO A C 1
ATOM 2252 O O . PRO A 1 316 ? -58.723 -18.896 -3.699 1 45.11 315 PRO A O 1
ATOM 2256 N N . GLY A 1 317 ? -58.687 -18.376 -5.883 1 42.12 316 GLY A N 1
ATOM 2257 C CA . GLY A 1 317 ? -59.448 -17.141 -5.724 1 41.1 316 GLY A CA 1
ATOM 2258 C C . GLY A 1 317 ? -58.664 -15.95 -5.194 1 39.37 316 GLY A C 1
ATOM 2259 O O . GLY A 1 317 ? -59.263 -14.898 -4.933 1 40.47 316 GLY A O 1
ATOM 2260 N N . SER A 1 318 ? -57.333 -16.097 -5.001 1 35.47 317 SER A N 1
ATOM 2261 C CA . SER A 1 318 ? -56.535 -14.994 -4.463 1 32.65 317 SER A CA 1
ATOM 2262 C C . SER A 1 318 ? -55.875 -14.138 -5.554 1 31.25 317 SER A C 1
ATOM 2263 O O . SER A 1 318 ? -55.35 -13.066 -5.229 1 30.57 317 SER A O 1
ATOM 2266 N N . ALA A 1 319 ? -55.827 -14.616 -6.817 1 29.88 318 ALA A N 1
ATOM 2267 C CA . ALA A 1 319 ? -55.135 -13.855 -7.863 1 30.25 318 ALA A CA 1
ATOM 2268 C C . ALA A 1 319 ? -55.993 -12.734 -8.388 1 29.4 318 ALA A C 1
ATOM 2269 O O . ALA A 1 319 ? -57.194 -12.908 -8.553 1 29.89 318 ALA A O 1
ATOM 2271 N N . ALA A 1 320 ? -55.374 -11.584 -8.646 1 27.87 319 ALA A N 1
ATOM 2272 C CA . ALA A 1 320 ? -56.089 -10.433 -9.174 1 27.07 319 ALA A CA 1
ATOM 2273 C C . ALA A 1 320 ? -55.134 -9.498 -9.896 1 24.92 319 ALA A C 1
ATOM 2274 O O . ALA A 1 320 ? -53.945 -9.431 -9.568 1 24.52 319 ALA A O 1
ATOM 2276 N N . VAL A 1 321 ? -55.667 -8.747 -10.859 1 22.77 320 VAL A N 1
ATOM 2277 C CA . VAL A 1 321 ? -54.942 -7.673 -11.512 1 23.5 320 VAL A CA 1
ATOM 2278 C C . VAL A 1 321 ? -55.332 -6.381 -10.8 1 26.31 320 VAL A C 1
ATOM 2279 O O . VAL A 1 321 ? -56.521 -6.017 -10.782 1 25.91 320 VAL A O 1
ATOM 2283 N N . ILE A 1 322 ? -54.362 -5.698 -10.212 1 27.58 321 ILE A N 1
ATOM 2284 C CA . ILE A 1 322 ? -54.577 -4.412 -9.561 1 31.63 321 ILE A CA 1
ATOM 2285 C C . ILE A 1 322 ? -53.907 -3.319 -10.489 1 33.11 321 ILE A C 1
ATOM 2286 O O . ILE A 1 322 ? -52.918 -3.608 -11.147 1 35.04 321 ILE A O 1
ATOM 2291 N N . ASP A 1 323 ? -54.51 -2.13 -10.633 1 33.61 322 ASP A N 1
ATOM 2292 C CA . ASP A 1 323 ? -53.987 -1.03 -11.483 1 34.04 322 ASP A CA 1
ATOM 2293 C C . ASP A 1 323 ? -53.721 -1.435 -12.957 1 33.13 322 ASP A C 1
ATOM 2294 O O . ASP A 1 323 ? -52.688 -1.087 -13.541 1 35.74 322 ASP A O 1
ATOM 2299 N N . PHE A 1 324 ? -54.64 -2.154 -13.534 1 29.04 323 PHE A N 1
ATOM 2300 C CA . PHE A 1 324 ? -54.54 -2.636 -14.893 1 27.66 323 PHE A CA 1
ATOM 2301 C C . PHE A 1 324 ? -54.26 -1.527 -15.932 1 29.19 323 PHE A C 1
ATOM 2302 O O . PHE A 1 324 ? -54.989 -0.527 -16.003 1 29.34 323 PHE A O 1
ATOM 2310 N N . MET A 1 325 ? -53.235 -1.757 -16.759 1 29.99 324 MET A N 1
ATOM 2311 C CA . MET A 1 325 ? -52.859 -0.97 -17.929 1 33.18 324 MET A CA 1
ATOM 2312 C C . MET A 1 325 ? -52.779 0.528 -17.627 1 37.11 324 MET A C 1
ATOM 2313 O O . MET A 1 325 ? -53.44 1.342 -18.282 1 38.05 324 MET A O 1
ATOM 2318 N N . THR A 1 326 ? -51.972 0.889 -16.63 1 39.23 325 THR A N 1
ATOM 2319 C CA . THR A 1 326 ? -51.745 2.294 -16.273 1 42.55 325 THR A CA 1
ATOM 2320 C C . THR A 1 326 ? -50.329 2.733 -16.708 1 45.66 325 THR A C 1
ATOM 2321 O O . THR A 1 326 ? -49.426 1.906 -16.764 1 45.49 325 THR A O 1
ATOM 2325 N N . VAL A 1 327 ? -50.126 4.031 -17.007 1 47.97 326 VAL A N 1
ATOM 2326 C CA . VAL A 1 327 ? -48.815 4.522 -17.44 1 50.52 326 VAL A CA 1
ATOM 2327 C C . VAL A 1 327 ? -47.83 4.566 -16.266 1 53.21 326 VAL A C 1
ATOM 2328 O O . VAL A 1 327 ? -48.136 5.121 -15.214 1 54.38 326 VAL A O 1
ATOM 2332 N N . ARG A 1 328 ? -46.66 3.952 -16.45 1 54.05 327 ARG A N 1
ATOM 2333 C CA . ARG A 1 328 ? -45.594 3.903 -15.458 1 55.76 327 ARG A CA 1
ATOM 2334 C C . ARG A 1 328 ? -44.414 4.748 -15.949 1 58.03 327 ARG A C 1
ATOM 2335 O O . ARG A 1 328 ? -43.788 4.419 -16.963 1 59.21 327 ARG A O 1
ATOM 2343 N N . SER A 1 332 ? -34.945 7.521 -20.942 1 91.09 331 SER A N 1
ATOM 2344 C CA . SER A 1 332 ? -36.172 8.117 -20.404 1 89.85 331 SER A CA 1
ATOM 2345 C C . SER A 1 332 ? -37.396 7.599 -21.155 1 86.76 331 SER A C 1
ATOM 2346 O O . SER A 1 332 ? -37.711 8.086 -22.241 1 86.97 331 SER A O 1
ATOM 2348 N N . VAL A 1 333 ? -38.066 6.58 -20.601 1 83.59 332 VAL A N 1
ATOM 2349 C CA . VAL A 1 333 ? -39.222 5.979 -21.26 1 80.68 332 VAL A CA 1
ATOM 2350 C C . VAL A 1 333 ? -40.415 5.811 -20.304 1 76.58 332 VAL A C 1
ATOM 2351 O O . VAL A 1 333 ? -40.245 5.656 -19.096 1 76.68 332 VAL A O 1
ATOM 2355 N N . GLN A 1 334 ? -41.629 5.838 -20.865 1 72.77 333 GLN A N 1
ATOM 2356 C CA . GLN A 1 334 ? -42.879 5.573 -20.144 1 69.27 333 GLN A CA 1
ATOM 2357 C C . GLN A 1 334 ? -43.48 4.292 -20.719 1 64.47 333 GLN A C 1
ATOM 2358 O O . GLN A 1 334 ? -43.392 4.052 -21.929 1 64.11 333 GLN A O 1
ATOM 2364 N N . HIS A 1 335 ? -44.055 3.452 -19.856 1 60.14 334 HIS A N 1
ATOM 2365 C CA . HIS A 1 335 ? -44.61 2.173 -20.274 1 56.41 334 HIS A CA 1
ATOM 2366 C C . HIS A 1 335 ? -46.052 1.959 -19.81 1 51.03 334 HIS A C 1
ATOM 2367 O O . HIS A 1 335 ? -46.479 2.562 -18.828 1 50.83 334 HIS A O 1
ATOM 2374 N N . LEU A 1 336 ? -46.769 1.019 -20.445 1 46.25 335 LEU A N 1
ATOM 2375 C CA . LEU A 1 336 ? -48.034 0.551 -19.884 1 42.23 335 LEU A CA 1
ATOM 2376 C C . LEU A 1 336 ? -47.644 -0.53 -18.87 1 38.49 335 LEU A C 1
ATOM 2377 O O . LEU A 1 336 ? -46.772 -1.351 -19.162 1 39.38 335 LEU A O 1
ATOM 2382 N N . GLY A 1 337 ? -48.237 -0.498 -17.683 1 34.66 336 GLY A N 1
ATOM 2383 C CA . GLY A 1 337 ? -47.95 -1.475 -16.647 1 31.03 336 GLY A CA 1
ATOM 2384 C C . GLY A 1 337 ? -49.175 -1.959 -15.905 1 28.64 336 GLY A C 1
ATOM 2385 O O . GLY A 1 337 ? -50.19 -1.266 -15.841 1 28.79 336 GLY A O 1
ATOM 2386 N N . SER A 1 338 ? -49.082 -3.16 -15.341 1 26.12 337 SER A N 1
ATOM 2387 C CA . SER A 1 338 ? -50.123 -3.763 -14.512 1 24.52 337 SER A CA 1
ATOM 2388 C C . SER A 1 338 ? -49.493 -4.442 -13.332 1 24.5 337 SER A C 1
ATOM 2389 O O . SER A 1 338 ? -48.321 -4.855 -13.41 1 25.79 337 SER A O 1
ATOM 2392 N N . THR A 1 339 ? -50.25 -4.609 -12.246 1 23.66 338 THR A N 1
ATOM 2393 C CA . THR A 1 339 ? -49.733 -5.288 -11.082 1 25.79 338 THR A CA 1
ATOM 2394 C C . THR A 1 339 ? -50.575 -6.514 -10.845 1 26.05 338 THR A C 1
ATOM 2395 O O . THR A 1 339 ? -51.805 -6.403 -10.741 1 26.69 338 THR A O 1
ATOM 2399 N N . ILE A 1 340 ? -49.969 -7.687 -10.859 1 24.46 339 ILE A N 1
ATOM 2400 C CA . ILE A 1 340 ? -50.704 -8.922 -10.607 1 24.48 339 ILE A CA 1
ATOM 2401 C C . ILE A 1 340 ? -50.329 -9.348 -9.178 1 24.97 339 ILE A C 1
ATOM 2402 O O . ILE A 1 340 ? -49.15 -9.348 -8.832 1 23.52 339 ILE A O 1
ATOM 2407 N N . ARG A 1 341 ? -51.34 -9.621 -8.337 1 25.1 340 ARG A N 1
ATOM 2408 C CA . ARG A 1 341 ? -51.088 -9.98 -6.951 1 26.4 340 ARG A CA 1
ATOM 2409 C C . ARG A 1 341 ? -51.829 -11.254 -6.611 1 27.02 340 ARG A C 1
ATOM 2410 O O . ARG A 1 341 ? -52.933 -11.481 -7.105 1 27.58 340 ARG A O 1
ATOM 2418 N N . ALA A 1 342 ? -51.247 -12.093 -5.755 1 26.07 341 ALA A N 1
ATOM 2419 C CA . ALA A 1 342 ? -51.919 -13.321 -5.316 1 26.05 341 ALA A CA 1
ATOM 2420 C C . ALA A 1 342 ? -51.339 -13.724 -3.932 1 26.35 341 ALA A C 1
ATOM 2421 O O . ALA A 1 342 ? -50.55 -12.958 -3.359 1 25.6 341 ALA A O 1
ATOM 2423 N N . ARG A 1 343 ? -51.839 -14.809 -3.338 1 27.07 342 ARG A N 1
ATOM 2424 C CA . ARG A 1 343 ? -51.304 -15.382 -2.122 1 28.54 342 ARG A CA 1
ATOM 2425 C C . ARG A 1 343 ? -50.702 -16.722 -2.506 1 27.98 342 ARG A C 1
ATOM 2426 O O . ARG A 1 343 ? -51.359 -17.504 -3.166 1 28.82 342 ARG A O 1
ATOM 2434 N N . LEU A 1 344 ? -49.483 -16.994 -2.09 1 27.9 343 LEU A N 1
ATOM 2435 C CA . LEU A 1 344 ? -48.814 -18.248 -2.379 1 28.9 343 LEU A CA 1
ATOM 2436 C C . LEU A 1 344 ? -49.558 -19.423 -1.729 1 31.91 343 LEU A C 1
ATOM 2437 O O . LEU A 1 344 ? -49.848 -19.376 -0.522 1 32.73 343 LEU A O 1
ATOM 2442 N N . ASP A 1 345 ? -49.899 -20.457 -2.52 1 32.94 344 ASP A N 1
ATOM 2443 C CA . ASP A 1 345 ? -50.616 -21.605 -1.962 1 34.75 344 ASP A CA 1
ATOM 2444 C C . ASP A 1 345 ? -49.72 -22.35 -0.958 1 35.88 344 ASP A C 1
ATOM 2445 O O . ASP A 1 345 ? -48.522 -22.496 -1.224 1 35.63 344 ASP A O 1
ATOM 2450 N N . PRO A 1 346 ? -50.272 -22.882 0.153 1 37.09 345 PRO A N 1
ATOM 2451 C CA . PRO A 1 346 ? -49.428 -23.642 1.093 1 37.84 345 PRO A CA 1
ATOM 2452 C C . PRO A 1 346 ? -48.749 -24.859 0.442 1 37.47 345 PRO A C 1
ATOM 2453 O O . PRO A 1 346 ? -47.719 -25.312 0.945 1 38.07 345 PRO A O 1
ATOM 2457 N N . SER A 1 347 ? -49.291 -25.381 -0.676 1 36.67 346 SER A N 1
ATOM 2458 C CA . SER A 1 347 ? -48.65 -26.514 -1.394 1 36.49 346 SER A CA 1
ATOM 2459 C C . SER A 1 347 ? -47.51 -26.058 -2.341 1 34.87 346 SER A C 1
ATOM 2460 O O . SER A 1 347 ? -46.807 -26.897 -2.909 1 36.04 346 SER A O 1
ATOM 2463 N N . SER A 1 348 ? -47.369 -24.755 -2.551 1 31.57 347 SER A N 1
ATOM 2464 C CA . SER A 1 348 ? -46.361 -24.181 -3.433 1 29.68 347 SER A CA 1
ATOM 2465 C C . SER A 1 348 ? -45.228 -23.536 -2.587 1 28.74 347 SER A C 1
ATOM 2466 O O . SER A 1 348 ? -45.163 -23.716 -1.359 1 29.35 347 SER A O 1
ATOM 2469 N N . ASP A 1 349 ? -44.303 -22.873 -3.242 1 27.51 348 ASP A N 1
ATOM 2470 C CA . ASP A 1 349 ? -43.174 -22.259 -2.546 1 26.91 348 ASP A CA 1
ATOM 2471 C C . ASP A 1 349 ? -42.588 -21.145 -3.448 1 26.4 348 ASP A C 1
ATOM 2472 O O . ASP A 1 349 ? -42.977 -21.032 -4.63 1 26 348 ASP A O 1
ATOM 2477 N N . ARG A 1 350 ? -41.709 -20.294 -2.879 1 25.35 349 ARG A N 1
ATOM 2478 C CA . ARG A 1 350 ? -41.162 -19.164 -3.651 1 25.57 349 ARG A CA 1
ATOM 2479 C C . ARG A 1 350 ? -40.429 -19.586 -4.924 1 26.29 349 ARG A C 1
ATOM 2480 O O . ARG A 1 350 ? -40.49 -18.831 -5.892 1 26 349 ARG A O 1
ATOM 2488 N N . MET A 1 351 ? -39.725 -20.76 -4.951 1 26.98 350 MET A N 1
ATOM 2489 C CA . MET A 1 351 ? -39.052 -21.166 -6.195 1 28.32 350 MET A CA 1
ATOM 2490 C C . MET A 1 351 ? -40.046 -21.605 -7.234 1 29.34 350 MET A C 1
ATOM 2491 O O . MET A 1 351 ? -39.819 -21.362 -8.414 1 29.82 350 MET A O 1
ATOM 2496 N N . ALA A 1 352 ? -41.143 -22.238 -6.821 1 28.5 351 ALA A N 1
ATOM 2497 C CA . ALA A 1 352 ? -42.174 -22.631 -7.774 1 29.27 351 ALA A CA 1
ATOM 2498 C C . ALA A 1 352 ? -42.836 -21.374 -8.35 1 27.8 351 ALA A C 1
ATOM 2499 O O . ALA A 1 352 ? -43.176 -21.369 -9.531 1 26.23 351 ALA A O 1
ATOM 2501 N N . ALA A 1 353 ? -42.967 -20.305 -7.533 1 26.59 352 ALA A N 1
ATOM 2502 C CA . ALA A 1 353 ? -43.519 -19.04 -8.024 1 26.54 352 ALA A CA 1
ATOM 2503 C C . ALA A 1 353 ? -42.534 -18.434 -9.027 1 24.47 352 ALA A C 1
ATOM 2504 O O . ALA A 1 353 ? -42.948 -18.054 -10.112 1 24.58 352 ALA A O 1
ATOM 2506 N N . LEU A 1 354 ? -41.216 -18.387 -8.7 1 23.32 353 LEU A N 1
ATOM 2507 C CA . LEU A 1 354 ? -40.214 -17.852 -9.652 1 21.59 353 LEU A CA 1
ATOM 2508 C C . LEU A 1 354 ? -40.223 -18.666 -10.958 1 22.83 353 LEU A C 1
ATOM 2509 O O . LEU A 1 354 ? -40.352 -18.111 -12.04 1 21.58 353 LEU A O 1
ATOM 2514 N N . GLU A 1 355 ? -40.213 -19.986 -10.844 1 25.42 354 GLU A N 1
ATOM 2515 C CA . GLU A 1 355 ? -40.3 -20.88 -12.015 1 27.17 354 GLU A CA 1
ATOM 2516 C C . GLU A 1 355 ? -41.526 -20.667 -12.858 1 26.87 354 GLU A C 1
ATOM 2517 O O . GLU A 1 355 ? -41.419 -20.674 -14.096 1 27.54 354 GLU A O 1
ATOM 2523 N N . ALA A 1 356 ? -42.714 -20.519 -12.211 1 25.46 355 ALA A N 1
ATOM 2524 C CA . ALA A 1 356 ? -43.994 -20.305 -12.889 1 26.53 355 ALA A CA 1
ATOM 2525 C C . ALA A 1 356 ? -43.975 -19.038 -13.698 1 26.51 355 ALA A C 1
ATOM 2526 O O . ALA A 1 356 ? -44.609 -18.98 -14.74 1 27.3 355 ALA A O 1
ATOM 2528 N N . LEU A 1 357 ? -43.225 -18.016 -13.248 1 23.94 356 LEU A N 1
ATOM 2529 C CA . LEU A 1 357 ? -43.19 -16.752 -13.945 1 24.51 356 LEU A CA 1
ATOM 2530 C C . LEU A 1 357 ? -41.941 -16.583 -14.801 1 24.52 356 LEU A C 1
ATOM 2531 O O . LEU A 1 357 ? -41.718 -15.472 -15.271 1 26.71 356 LEU A O 1
ATOM 2536 N N . PHE A 1 358 ? -41.145 -17.656 -15.001 1 21.88 357 PHE A N 1
ATOM 2537 C CA . PHE A 1 358 ? -39.885 -17.612 -15.733 1 21.73 357 PHE A CA 1
ATOM 2538 C C . PHE A 1 358 ? -39.922 -18.349 -17.035 1 22.5 357 PHE A C 1
ATOM 2539 O O . PHE A 1 358 ? -40.505 -19.426 -17.129 1 22.34 357 PHE A O 1
ATOM 2547 N N . PRO A 1 359 ? -39.156 -17.879 -18.031 1 23.73 358 PRO A N 1
ATOM 2548 C CA . PRO A 1 359 ? -38.56 -16.535 -18.123 1 23.84 358 PRO A CA 1
ATOM 2549 C C . PRO A 1 359 ? -39.681 -15.48 -18.223 1 23.26 358 PRO A C 1
ATOM 2550 O O . PRO A 1 359 ? -40.816 -15.822 -18.589 1 23.96 358 PRO A O 1
ATOM 2554 N N . ALA A 1 360 ? -39.376 -14.198 -17.952 1 22.48 359 ALA A N 1
ATOM 2555 C CA . ALA A 1 360 ? -40.404 -13.157 -18.072 1 23.6 359 ALA A CA 1
ATOM 2556 C C . ALA A 1 360 ? -40.894 -13.038 -19.511 1 22.47 359 ALA A C 1
ATOM 2557 O O . ALA A 1 360 ? -40.072 -13.136 -20.425 1 21.9 359 ALA A O 1
ATOM 2559 N N . VAL A 1 361 ? -42.215 -12.795 -19.743 1 23.35 360 VAL A N 1
ATOM 2560 C CA . VAL A 1 361 ? -42.726 -12.575 -21.109 1 24.5 360 VAL A CA 1
ATOM 2561 C C . VAL A 1 361 ? -41.984 -11.449 -21.799 1 23.79 360 VAL A C 1
ATOM 2562 O O . VAL A 1 361 ? -41.699 -11.509 -22.989 1 23.82 360 VAL A O 1
ATOM 2566 N N . THR A 1 362 ? -41.653 -10.401 -21.036 1 23 361 THR A N 1
ATOM 2567 C CA . THR A 1 362 ? -40.98 -9.203 -21.547 1 23.13 361 THR A CA 1
ATOM 2568 C C . THR A 1 362 ? -39.766 -9.509 -22.376 1 22.91 361 THR A C 1
ATOM 2569 O O . THR A 1 362 ? -39.465 -8.738 -23.294 1 24.8 361 THR A O 1
ATOM 2573 N N . ALA A 1 363 ? -39.035 -10.573 -22.006 1 20.43 362 ALA A N 1
ATOM 2574 C CA . ALA A 1 363 ? -37.823 -10.873 -22.745 1 21.82 362 ALA A CA 1
ATOM 2575 C C . ALA A 1 363 ? -37.834 -12.301 -23.343 1 21.2 362 ALA A C 1
ATOM 2576 O O . ALA A 1 363 ? -36.771 -12.822 -23.674 1 21.08 362 ALA A O 1
ATOM 2578 N N . SER A 1 364 ? -39.019 -12.928 -23.501 1 19.51 363 SER A N 1
ATOM 2579 C CA . SER A 1 364 ? -39.068 -14.279 -24.083 1 19.79 363 SER A CA 1
ATOM 2580 C C . SER A 1 364 ? -40.039 -14.238 -25.273 1 20.05 363 SER A C 1
ATOM 2581 O O . SER A 1 364 ? -39.603 -13.951 -26.384 1 20.43 363 SER A O 1
ATOM 2584 N N . GLY A 1 365 ? -41.337 -14.374 -25.041 1 20.86 364 GLY A N 1
ATOM 2585 C CA . GLY A 1 365 ? -42.295 -14.292 -26.138 1 21.06 364 GLY A CA 1
ATOM 2586 C C . GLY A 1 365 ? -43.652 -14.812 -25.761 1 22.78 364 GLY A C 1
ATOM 2587 O O . GLY A 1 365 ? -43.88 -15.19 -24.604 1 23.58 364 GLY A O 1
ATOM 2588 N N . ILE A 1 366 ? -44.53 -14.827 -26.747 1 22.65 365 ILE A N 1
ATOM 2589 C CA . ILE A 1 366 ? -45.928 -15.224 -26.589 1 24.79 365 ILE A CA 1
ATOM 2590 C C . ILE A 1 366 ? -46.322 -16.094 -27.738 1 23.68 365 ILE A C 1
ATOM 2591 O O . ILE A 1 366 ? -46.22 -15.6 -28.846 1 23.45 365 ILE A O 1
ATOM 2596 N N . PRO A 1 367 ? -46.95 -17.274 -27.516 1 23.67 366 PRO A N 1
ATOM 2597 C CA . PRO A 1 367 ? -47.016 -17.999 -26.237 1 24.92 366 PRO A CA 1
ATOM 2598 C C . PRO A 1 367 ? -45.589 -18.306 -25.782 1 26.36 366 PRO A C 1
ATOM 2599 O O . PRO A 1 367 ? -44.652 -18.409 -26.603 1 25.56 366 PRO A O 1
ATOM 2603 N N . LYS A 1 368 ? -45.402 -18.372 -24.468 1 26.74 367 LYS A N 1
ATOM 2604 C CA . LYS A 1 368 ? -44.072 -18.531 -23.901 1 27.39 367 LYS A CA 1
ATOM 2605 C C . LYS A 1 368 ? -43.331 -19.735 -24.395 1 27.89 367 LYS A C 1
ATOM 2606 O O . LYS A 1 368 ? -42.149 -19.583 -24.732 1 28.67 367 LYS A O 1
ATOM 2612 N N . ALA A 1 369 ? -43.964 -20.902 -24.456 1 27.98 368 ALA A N 1
ATOM 2613 C CA . ALA A 1 369 ? -43.316 -22.137 -24.868 1 28.77 368 ALA A CA 1
ATOM 2614 C C . ALA A 1 369 ? -42.694 -22.007 -26.267 1 28.47 368 ALA A C 1
ATOM 2615 O O . ALA A 1 369 ? -41.532 -22.363 -26.443 1 28.42 368 ALA A O 1
ATOM 2617 N N . ALA A 1 370 ? -43.473 -21.492 -27.252 1 27.49 369 ALA A N 1
ATOM 2618 C CA . ALA A 1 370 ? -42.951 -21.349 -28.605 1 26.09 369 ALA A CA 1
ATOM 2619 C C . ALA A 1 370 ? -41.914 -20.227 -28.67 1 24.27 369 ALA A C 1
ATOM 2620 O O . ALA A 1 370 ? -40.929 -20.374 -29.395 1 24.53 369 ALA A O 1
ATOM 2622 N N . GLY A 1 371 ? -42.1 -19.134 -27.915 1 22.34 370 GLY A N 1
ATOM 2623 C CA . GLY A 1 371 ? -41.126 -18.038 -27.876 1 21.71 370 GLY A CA 1
ATOM 2624 C C . GLY A 1 371 ? -39.775 -18.491 -27.331 1 20.65 370 GLY A C 1
ATOM 2625 O O . GLY A 1 371 ? -38.718 -18.211 -27.909 1 21.28 370 GLY A O 1
ATOM 2626 N N . VAL A 1 372 ? -39.783 -19.218 -26.207 1 20.32 371 VAL A N 1
ATOM 2627 C CA . VAL A 1 372 ? -38.543 -19.743 -25.616 1 19.3 371 VAL A CA 1
ATOM 2628 C C . VAL A 1 372 ? -37.863 -20.708 -26.597 1 18.3 371 VAL A C 1
ATOM 2629 O O . VAL A 1 372 ? -36.653 -20.602 -26.849 1 18.44 371 VAL A O 1
ATOM 2633 N N . GLU A 1 373 ? -38.655 -21.61 -27.23 1 18.55 372 GLU A N 1
ATOM 2634 C CA . GLU A 1 373 ? -38.074 -22.522 -28.196 1 19.38 372 GLU A CA 1
ATOM 2635 C C . GLU A 1 373 ? -37.448 -21.75 -29.388 1 19.67 372 GLU A C 1
ATOM 2636 O O . GLU A 1 373 ? -36.366 -22.115 -29.861 1 20.98 372 GLU A O 1
ATOM 2642 N N . ALA A 1 374 ? -38.125 -20.692 -29.861 1 18.71 373 ALA A N 1
ATOM 2643 C CA . ALA A 1 374 ? -37.595 -19.884 -30.97 1 19.58 373 ALA A CA 1
ATOM 2644 C C . ALA A 1 374 ? -36.266 -19.229 -30.567 1 18.83 373 ALA A C 1
ATOM 2645 O O . ALA A 1 374 ? -35.35 -19.172 -31.384 1 18.58 373 ALA A O 1
ATOM 2647 N N . ILE A 1 375 ? -36.144 -18.773 -29.304 1 16.69 374 ILE A N 1
ATOM 2648 C CA . ILE A 1 375 ? -34.89 -18.137 -28.857 1 16.03 374 ILE A CA 1
ATOM 2649 C C . ILE A 1 375 ? -33.71 -19.131 -28.953 1 17.24 374 ILE A C 1
ATOM 2650 O O . ILE A 1 375 ? -32.595 -18.722 -29.316 1 17.06 374 ILE A O 1
ATOM 2655 N N . PHE A 1 376 ? -33.945 -20.419 -28.677 1 18.36 375 PHE A N 1
ATOM 2656 C CA . PHE A 1 376 ? -32.876 -21.436 -28.852 1 19.75 375 PHE A CA 1
ATOM 2657 C C . PHE A 1 376 ? -32.332 -21.459 -30.281 1 21.14 375 PHE A C 1
ATOM 2658 O O . PHE A 1 376 ? -31.139 -21.727 -30.506 1 22.3 375 PHE A O 1
ATOM 2666 N N . ARG A 1 377 ? -33.228 -21.263 -31.256 1 20.24 376 ARG A N 1
ATOM 2667 C CA . ARG A 1 377 ? -32.833 -21.337 -32.654 1 21.05 376 ARG A CA 1
ATOM 2668 C C . ARG A 1 377 ? -32.363 -20.015 -33.243 1 21.96 376 ARG A C 1
ATOM 2669 O O . ARG A 1 377 ? -31.533 -20.018 -34.177 1 22.77 376 ARG A O 1
ATOM 2677 N N . LEU A 1 378 ? -32.972 -18.906 -32.81 1 19.23 377 LEU A N 1
ATOM 2678 C CA . LEU A 1 378 ? -32.778 -17.614 -33.468 1 18.65 377 LEU A CA 1
ATOM 2679 C C . LEU A 1 378 ? -31.981 -16.591 -32.665 1 19.12 377 LEU A C 1
ATOM 2680 O O . LEU A 1 378 ? -31.824 -15.457 -33.15 1 20.73 377 LEU A O 1
ATOM 2685 N N . ASP A 1 379 ? -31.514 -16.94 -31.465 1 17.97 378 ASP A N 1
ATOM 2686 C CA . ASP A 1 379 ? -30.658 -16.059 -30.676 1 18.55 378 ASP A CA 1
ATOM 2687 C C . ASP A 1 379 ? -29.333 -16.748 -30.333 1 20.9 378 ASP A C 1
ATOM 2688 O O . ASP A 1 379 ? -29.263 -17.978 -30.389 1 22.54 378 ASP A O 1
ATOM 2693 N N . GLU A 1 380 ? -28.31 -15.969 -29.923 1 20.24 379 GLU A N 1
ATOM 2694 C CA . GLU A 1 380 ? -27.034 -16.572 -29.479 1 21.02 379 GLU A CA 1
ATOM 2695 C C . GLU A 1 380 ? -27.28 -17.209 -28.091 1 21.75 379 GLU A C 1
ATOM 2696 O O . GLU A 1 380 ? -27.565 -16.502 -27.109 1 22.2 379 GLU A O 1
ATOM 2702 N N . CYS A 1 381 ? -27.17 -18.542 -28.008 1 21.99 380 CYS A N 1
ATOM 2703 C CA . CYS A 1 381 ? -27.433 -19.221 -26.744 1 22.85 380 CYS A CA 1
ATOM 2704 C C . CYS A 1 381 ? -26.152 -19.931 -26.263 1 24.39 380 CYS A C 1
ATOM 2705 O O . CYS A 1 381 ? -25.292 -20.308 -27.084 1 25.77 380 CYS A O 1
ATOM 2708 N N . PRO A 1 382 ? -26.001 -20.102 -24.935 1 23.45 381 PRO A N 1
ATOM 2709 C CA . PRO A 1 382 ? -26.952 -19.693 -23.879 1 22.51 381 PRO A CA 1
ATOM 2710 C C . PRO A 1 382 ? -26.945 -18.183 -23.624 1 21.47 381 PRO A C 1
ATOM 2711 O O . PRO A 1 382 ? -25.939 -17.516 -23.846 1 22.57 381 PRO A O 1
ATOM 2715 N N . ARG A 1 383 ? -28.094 -17.626 -23.233 1 18.23 382 ARG A N 1
ATOM 2716 C CA . ARG A 1 383 ? -28.199 -16.217 -22.9 1 17.13 382 ARG A CA 1
ATOM 2717 C C . ARG A 1 383 ? -27.5 -15.91 -21.578 1 17.62 382 ARG A C 1
ATOM 2718 O O . ARG A 1 383 ? -27.052 -14.777 -21.387 1 19.52 382 ARG A O 1
ATOM 2726 N N . GLY A 1 384 ? -27.483 -16.868 -20.658 1 15.67 383 GLY A N 1
ATOM 2727 C CA . GLY A 1 384 ? -26.833 -16.66 -19.35 1 15.56 383 GLY A CA 1
ATOM 2728 C C . GLY A 1 384 ? -27.578 -15.626 -18.52 1 15.81 383 GLY A C 1
ATOM 2729 O O . GLY A 1 384 ? -28.795 -15.707 -18.377 1 14.11 383 GLY A O 1
ATOM 2730 N N . LEU A 1 385 ? -26.858 -14.63 -17.974 1 14.86 384 LEU A N 1
ATOM 2731 C CA . LEU A 1 385 ? -27.549 -13.626 -17.133 1 14.02 384 LEU A CA 1
ATOM 2732 C C . LEU A 1 385 ? -28.591 -12.825 -17.898 1 14.77 384 LEU A C 1
ATOM 2733 O O . LEU A 1 385 ? -29.616 -12.469 -17.33 1 14.65 384 LEU A O 1
ATOM 2738 N N . TYR A 1 386 ? -28.311 -12.52 -19.168 1 14.36 385 TYR A N 1
ATOM 2739 C CA . TYR A 1 386 ? -29.236 -11.671 -19.949 1 14.34 385 TYR A CA 1
ATOM 2740 C C . TYR A 1 386 ? -30.637 -12.317 -20.028 1 14.02 385 TYR A C 1
ATOM 2741 O O . TYR A 1 386 ? -30.756 -13.437 -20.497 1 15.04 385 TYR A O 1
ATOM 2750 N N . SER A 1 387 ? -31.652 -11.531 -19.668 1 13.84 386 SER A N 1
ATOM 2751 C CA . SER A 1 387 ? -33.079 -11.911 -19.638 1 13.71 386 SER A CA 1
ATOM 2752 C C . SER A 1 387 ? -33.4 -12.97 -18.539 1 14.7 386 SER A C 1
ATOM 2753 O O . SER A 1 387 ? -34.572 -13.405 -18.43 1 15.59 386 SER A O 1
ATOM 2756 N N . GLY A 1 388 ? -32.413 -13.259 -17.671 1 14.5 387 GLY A N 1
ATOM 2757 C CA . GLY A 1 388 ? -32.617 -14.04 -16.463 1 15.03 387 GLY A CA 1
ATOM 2758 C C . GLY A 1 388 ? -32.978 -13.057 -15.34 1 15.2 387 GLY A C 1
ATOM 2759 O O . GLY A 1 388 ? -33.649 -12.037 -15.583 1 14.26 387 GLY A O 1
ATOM 2760 N N . ALA A 1 389 ? -32.529 -13.336 -14.122 1 14.95 388 ALA A N 1
ATOM 2761 C CA . ALA A 1 389 ? -32.872 -12.454 -12.98 1 13.77 388 ALA A CA 1
ATOM 2762 C C . ALA A 1 389 ? -31.722 -12.361 -11.997 1 13.95 388 ALA A C 1
ATOM 2763 O O . ALA A 1 389 ? -30.86 -13.234 -11.958 1 15.24 388 ALA A O 1
ATOM 2765 N N . VAL A 1 390 ? -31.689 -11.277 -11.244 1 11.67 389 VAL A N 1
ATOM 2766 C CA . VAL A 1 390 ? -30.834 -11.113 -10.076 1 12.87 389 VAL A CA 1
ATOM 2767 C C . VAL A 1 390 ? -31.774 -11.188 -8.89 1 14.37 389 VAL A C 1
ATOM 2768 O O . VAL A 1 390 ? -32.885 -10.601 -8.927 1 14.77 389 VAL A O 1
ATOM 2772 N N . VAL A 1 391 ? -31.384 -11.975 -7.86 1 13.39 390 VAL A N 1
ATOM 2773 C CA . VAL A 1 391 ? -32.317 -12.289 -6.787 1 14.12 390 VAL A CA 1
ATOM 2774 C C . VAL A 1 391 ? -31.731 -12.025 -5.396 1 14.82 390 VAL A C 1
ATOM 2775 O O . VAL A 1 391 ? -30.518 -12.168 -5.168 1 14.3 390 VAL A O 1
ATOM 2779 N N . MET A 1 392 ? -32.659 -11.737 -4.476 1 13.64 391 MET A N 1
ATOM 2780 C CA . MET A 1 392 ? -32.406 -11.573 -3.054 1 15.31 391 MET A CA 1
ATOM 2781 C C . MET A 1 392 ? -33.464 -12.409 -2.337 1 16.63 391 MET A C 1
ATOM 2782 O O . MET A 1 392 ? -34.666 -12.17 -2.546 1 17 391 MET A O 1
ATOM 2787 N N . LEU A 1 393 ? -33.02 -13.366 -1.509 1 16.74 392 LEU A N 1
ATOM 2788 C CA . LEU A 1 393 ? -33.912 -14.267 -0.772 1 18.34 392 LEU A CA 1
ATOM 2789 C C . LEU A 1 393 ? -33.735 -14.04 0.708 1 18.55 392 LEU A C 1
ATOM 2790 O O . LEU A 1 393 ? -32.592 -13.801 1.149 1 19.1 392 LEU A O 1
ATOM 2795 N N . SER A 1 394 ? -34.797 -14.222 1.492 1 17.64 393 SER A N 1
ATOM 2796 C CA . SER A 1 394 ? -34.677 -14.076 2.927 1 18.99 393 SER A CA 1
ATOM 2797 C C . SER A 1 394 ? -35.16 -15.351 3.652 1 19.19 393 SER A C 1
ATOM 2798 O O . SER A 1 394 ? -36.035 -16.074 3.145 1 18.54 393 SER A O 1
ATOM 2801 N N . ALA A 1 395 ? -34.616 -15.604 4.832 1 20.96 394 ALA A N 1
ATOM 2802 C CA . ALA A 1 395 ? -34.935 -16.8 5.625 1 22.78 394 ALA A CA 1
ATOM 2803 C C . ALA A 1 395 ? -36.42 -16.871 5.948 1 24.58 394 ALA A C 1
ATOM 2804 O O . ALA A 1 395 ? -36.941 -17.974 6.061 1 26.12 394 ALA A O 1
ATOM 2806 N N . ASP A 1 396 ? -37.102 -15.695 6.087 1 23.49 395 ASP A N 1
ATOM 2807 C CA . ASP A 1 396 ? -38.539 -15.667 6.411 1 24.99 395 ASP A CA 1
ATOM 2808 C C . ASP A 1 396 ? -39.462 -16.004 5.204 1 25.62 395 ASP A C 1
ATOM 2809 O O . ASP A 1 396 ? -40.701 -15.942 5.35 1 26.78 395 ASP A O 1
ATOM 2814 N N . GLY A 1 397 ? -38.879 -16.371 4.069 1 24.04 396 GLY A N 1
ATOM 2815 C CA . GLY A 1 397 ? -39.624 -16.765 2.873 1 24.13 396 GLY A CA 1
ATOM 2816 C C . GLY A 1 397 ? -39.648 -15.726 1.767 1 24.36 396 GLY A C 1
ATOM 2817 O O . GLY A 1 397 ? -40.222 -15.964 0.69 1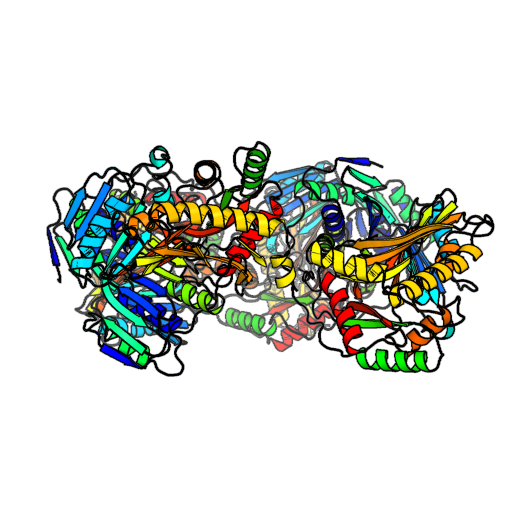 24.76 396 GLY A O 1
ATOM 2818 N N . GLY A 1 398 ? -39.034 -14.561 2.018 1 23.18 397 GLY A N 1
ATOM 2819 C CA . GLY A 1 398 ? -39.032 -13.506 1.012 1 22.1 397 GLY A CA 1
ATOM 2820 C C . GLY A 1 398 ? -38.21 -13.819 -0.225 1 21.3 397 GLY A C 1
ATOM 2821 O O . GLY A 1 398 ? -37.198 -14.53 -0.186 1 20.22 397 GLY A O 1
ATOM 2822 N N . LEU A 1 399 ? -38.629 -13.23 -1.342 1 20.01 398 LEU A N 1
ATOM 2823 C CA . LEU A 1 399 ? -37.904 -13.343 -2.592 1 19.31 398 LEU A CA 1
ATOM 2824 C C . LEU A 1 399 ? -38.118 -12.06 -3.398 1 19.4 398 LEU A C 1
ATOM 2825 O O . LEU A 1 399 ? -39.247 -11.591 -3.478 1 20.11 398 LEU A O 1
ATOM 2830 N N . ASP A 1 400 ? -37.059 -11.485 -3.931 1 16.79 399 ASP A N 1
ATOM 2831 C CA . ASP A 1 400 ? -37.138 -10.324 -4.795 1 17.78 399 ASP A CA 1
ATOM 2832 C C . ASP A 1 400 ? -36.313 -10.652 -6.027 1 17.67 399 ASP A C 1
ATOM 2833 O O . ASP A 1 400 ? -35.133 -10.995 -5.881 1 17.63 399 ASP A O 1
ATOM 2838 N N . ALA A 1 401 ? -36.95 -10.683 -7.219 1 17.53 400 ALA A N 1
ATOM 2839 C CA . ALA A 1 401 ? -36.247 -11.11 -8.449 1 17.19 400 ALA A CA 1
ATOM 2840 C C . ALA A 1 401 ? -36.414 -10.072 -9.533 1 16.77 400 ALA A C 1
ATOM 2841 O O . ALA A 1 401 ? -37.541 -9.832 -9.963 1 17.65 400 ALA A O 1
ATOM 2843 N N . ALA A 1 402 ? -35.313 -9.45 -9.947 1 15.23 401 ALA A N 1
ATOM 2844 C CA . ALA A 1 402 ? -35.35 -8.38 -10.945 1 15.97 401 ALA A CA 1
ATOM 2845 C C . ALA A 1 402 ? -34.985 -8.936 -12.326 1 15.18 401 ALA A C 1
ATOM 2846 O O . ALA A 1 402 ? -34.032 -9.681 -12.43 1 15.28 401 ALA A O 1
ATOM 2848 N N . LEU A 1 403 ? -35.692 -8.517 -13.38 1 14.99 402 LEU A N 1
ATOM 2849 C CA . LEU A 1 403 ? -35.371 -8.978 -14.742 1 14.69 402 LEU A CA 1
ATOM 2850 C C . LEU A 1 403 ? -34.062 -8.341 -15.232 1 14.94 402 LEU A C 1
ATOM 2851 O O . LEU A 1 403 ? -33.93 -7.11 -15.223 1 15.83 402 LEU A O 1
ATOM 2856 N N . THR A 1 404 ? -33.11 -9.17 -15.659 1 13.26 403 THR A N 1
ATOM 2857 C CA . THR A 1 404 ? -31.802 -8.668 -16.074 1 13.15 403 THR A CA 1
ATOM 2858 C C . THR A 1 404 ? -31.795 -8.208 -17.518 1 14.9 403 THR A C 1
ATOM 2859 O O . THR A 1 404 ? -31.686 -9.017 -18.433 1 15.86 403 THR A O 1
ATOM 2863 N N . LEU A 1 405 ? -31.958 -6.913 -17.714 1 15.67 404 LEU A N 1
ATOM 2864 C CA . LEU A 1 405 ? -31.876 -6.222 -18.997 1 16.16 404 LEU A CA 1
ATOM 2865 C C . LEU A 1 405 ? -31.11 -4.9 -18.715 1 17.12 404 LEU A C 1
ATOM 2866 O O . LEU A 1 405 ? -31.019 -4.473 -17.535 1 17.72 404 LEU A O 1
ATOM 2871 N N . ARG A 1 406 ? -30.6 -4.24 -19.753 1 16.66 405 ARG A N 1
ATOM 2872 C CA . ARG A 1 406 ? -29.857 -2.957 -19.592 1 15.54 405 ARG A CA 1
ATOM 2873 C C . ARG A 1 406 ? -28.662 -3.2 -18.663 1 15.92 405 ARG A C 1
ATOM 2874 O O . ARG A 1 406 ? -28.458 -2.516 -17.659 1 15.87 405 ARG A O 1
ATOM 2882 N N . ALA A 1 407 ? -27.886 -4.232 -19.035 1 14.96 406 ALA A N 1
ATOM 2883 C CA . ALA A 1 407 ? -26.808 -4.723 -18.21 1 14.84 406 ALA A CA 1
ATOM 2884 C C . ALA A 1 407 ? -25.524 -4.934 -19.032 1 15 406 ALA A C 1
ATOM 2885 O O . ALA A 1 407 ? -25.587 -5.144 -20.253 1 15.28 406 ALA A O 1
ATOM 2887 N N . ALA A 1 408 ? -24.385 -4.914 -18.326 1 15.28 407 ALA A N 1
ATOM 2888 C CA . ALA A 1 408 ? -23.083 -5.173 -18.92 1 15.74 407 ALA A CA 1
ATOM 2889 C C . ALA A 1 408 ? -22.448 -6.365 -18.187 1 14.99 407 ALA A C 1
ATOM 2890 O O . ALA A 1 408 ? -22.713 -6.579 -16.988 1 14.23 407 ALA A O 1
ATOM 2892 N N . TYR A 1 409 ? -21.62 -7.127 -18.898 1 14.8 408 TYR A N 1
ATOM 2893 C CA . TYR A 1 409 ? -21.024 -8.348 -18.339 1 15.46 408 TYR A CA 1
ATOM 2894 C C . TYR A 1 409 ? -19.55 -8.456 -18.694 1 15.85 408 TYR A C 1
ATOM 2895 O O . TYR A 1 409 ? -19.135 -8 -19.766 1 16.54 408 TYR A O 1
ATOM 2904 N N . GLN A 1 410 ? -18.797 -9.094 -17.831 1 13.93 409 GLN A N 1
ATOM 2905 C CA . GLN A 1 410 ? -17.413 -9.401 -18.147 1 14.54 409 GLN A CA 1
ATOM 2906 C C . GLN A 1 410 ? -17.132 -10.801 -17.66 1 18.72 409 GLN A C 1
ATOM 2907 O O . GLN A 1 410 ? -17.261 -11.08 -16.46 1 18.41 409 GLN A O 1
ATOM 2913 N N . VAL A 1 411 ? -16.679 -11.679 -18.571 1 20.5 410 VAL A N 1
ATOM 2914 C CA . VAL A 1 411 ? -16.331 -13.064 -18.213 1 25.14 410 VAL A CA 1
ATOM 2915 C C . VAL A 1 411 ? -15.229 -13.523 -19.135 1 26.13 410 VAL A C 1
ATOM 2916 O O . VAL A 1 411 ? -15.361 -13.334 -20.351 1 25.45 410 VAL A O 1
ATOM 2920 N N . GLY A 1 412 ? -14.224 -14.178 -18.597 1 27.69 411 GLY A N 1
ATOM 2921 C CA . GLY A 1 412 ? -13.146 -14.739 -19.416 1 29.26 411 GLY A CA 1
ATOM 2922 C C . GLY A 1 412 ? -12.468 -13.782 -20.372 1 29.87 411 GLY A C 1
ATOM 2923 O O . GLY A 1 412 ? -12.181 -14.157 -21.508 1 31.93 411 GLY A O 1
ATOM 2924 N N . GLY A 1 413 ? -12.157 -12.575 -19.913 1 28.81 412 GLY A N 1
ATOM 2925 C CA . GLY A 1 413 ? -11.459 -11.6 -20.745 1 28.89 412 GLY A CA 1
ATOM 2926 C C . GLY A 1 413 ? -12.338 -10.911 -21.776 1 27.31 412 GLY A C 1
ATOM 2927 O O . GLY A 1 413 ? -11.838 -10.101 -22.559 1 29.03 412 GLY A O 1
ATOM 2928 N N . ARG A 1 414 ? -13.66 -11.211 -21.781 1 23.59 413 ARG A N 1
ATOM 2929 C CA . ARG A 1 414 ? -14.598 -10.642 -22.742 1 22.61 413 ARG A CA 1
ATOM 2930 C C . ARG A 1 414 ? -15.569 -9.723 -22.006 1 20.84 413 ARG A C 1
ATOM 2931 O O . ARG A 1 414 ? -16.112 -10.148 -20.983 1 19.94 413 ARG A O 1
ATOM 2939 N N . THR A 1 415 ? -15.784 -8.495 -22.52 1 18.7 414 THR A N 1
ATOM 2940 C CA . THR A 1 415 ? -16.734 -7.562 -21.949 1 18.4 414 THR A CA 1
ATOM 2941 C C . THR A 1 415 ? -17.835 -7.305 -22.987 1 17.67 414 THR A C 1
ATOM 2942 O O . THR A 1 415 ? -17.504 -7.058 -24.161 1 18.07 414 THR A O 1
ATOM 2946 N N . TRP A 1 416 ? -19.108 -7.376 -22.574 1 17.09 415 TRP A N 1
ATOM 2947 C CA . TRP A 1 416 ? -20.139 -7.15 -23.571 1 19.15 415 TRP A CA 1
ATOM 2948 C C . TRP A 1 416 ? -21.41 -6.571 -23.021 1 16.68 415 TRP A C 1
ATOM 2949 O O . TRP A 1 416 ? -21.646 -6.557 -21.824 1 17.23 415 TRP A O 1
ATOM 2960 N N . LEU A 1 417 ? -22.142 -5.969 -23.935 1 15.8 416 LEU A N 1
ATOM 2961 C CA . LEU A 1 417 ? -23.47 -5.446 -23.715 1 15.33 416 LEU A CA 1
ATOM 2962 C C . LEU A 1 417 ? -24.451 -6.384 -24.465 1 15.52 416 LEU A C 1
ATOM 2963 O O . LEU A 1 417 ? -24.028 -7.135 -25.349 1 16.21 416 LEU A O 1
ATOM 2968 N N . ARG A 1 418 ? -25.741 -6.296 -24.151 1 15.37 417 ARG A N 1
ATOM 2969 C CA . ARG A 1 418 ? -26.713 -7.122 -24.862 1 15.57 417 ARG A CA 1
ATOM 2970 C C . ARG A 1 418 ? -28.053 -6.469 -24.794 1 15.88 417 ARG A C 1
ATOM 2971 O O . ARG A 1 418 ? -28.494 -6.082 -23.733 1 16.06 417 ARG A O 1
ATOM 2979 N N . ALA A 1 419 ? -28.709 -6.338 -25.943 1 14.95 418 ALA A N 1
ATOM 2980 C CA . ALA A 1 419 ? -30.054 -5.734 -25.983 1 16.29 418 ALA A CA 1
ATOM 2981 C C . ALA A 1 419 ? -30.877 -6.361 -27.08 1 17.26 418 ALA A C 1
ATOM 2982 O O . ALA A 1 419 ? -30.336 -6.809 -28.1 1 17.82 418 ALA A O 1
ATOM 2984 N N . GLY A 1 420 ? -32.167 -6.396 -26.838 1 16.83 419 GLY A N 1
ATOM 2985 C CA . GLY A 1 420 ? -33.091 -7.022 -27.763 1 17.64 419 GLY A CA 1
ATOM 2986 C C . GLY A 1 420 ? -34.349 -6.221 -27.983 1 19.62 419 GLY A C 1
ATOM 2987 O O . GLY A 1 420 ? -34.546 -5.12 -27.44 1 21.15 419 GLY A O 1
ATOM 2988 N N . ALA A 1 421 ? -35.254 -6.805 -28.754 1 18.64 420 ALA A N 1
ATOM 2989 C CA . ALA A 1 421 ? -36.496 -6.149 -29.115 1 19.73 420 ALA A CA 1
ATOM 2990 C C . ALA A 1 421 ? -37.584 -7.174 -29.387 1 20.3 420 ALA A C 1
ATOM 2991 O O . ALA A 1 421 ? -37.293 -8.282 -29.879 1 19.88 420 ALA A O 1
ATOM 2993 N N . GLY A 1 422 ? -38.815 -6.805 -29.043 1 20.23 421 GLY A N 1
ATOM 2994 C CA . GLY A 1 422 ? -39.947 -7.678 -29.254 1 20.62 421 GLY A CA 1
ATOM 2995 C C . GLY A 1 422 ? -40.323 -7.605 -30.718 1 21.82 421 GLY A C 1
ATOM 2996 O O . GLY A 1 422 ? -40.571 -6.531 -31.275 1 23.25 421 GLY A O 1
ATOM 2997 N N . ILE A 1 423 ? -40.383 -8.757 -31.338 1 21.49 422 ILE A N 1
ATOM 2998 C CA . ILE A 1 423 ? -40.696 -8.919 -32.753 1 21.02 422 ILE A CA 1
ATOM 2999 C C . ILE A 1 423 ? -42.088 -9.485 -32.92 1 22.91 422 ILE A C 1
ATOM 3000 O O . ILE A 1 423 ? -42.408 -10.501 -32.306 1 22.47 422 ILE A O 1
ATOM 3005 N N . ILE A 1 424 ? -42.935 -8.792 -33.696 1 23.82 423 ILE A N 1
ATOM 3006 C CA . ILE A 1 424 ? -44.3 -9.21 -33.971 1 25.06 423 ILE A CA 1
ATOM 3007 C C . ILE A 1 424 ? -44.47 -9.29 -35.516 1 25.27 423 ILE A C 1
ATOM 3008 O O . ILE A 1 424 ? -43.528 -8.972 -36.272 1 24.93 423 ILE A O 1
ATOM 3013 N N . GLU A 1 425 ? -45.653 -9.704 -35.991 1 25.12 424 GLU A N 1
ATOM 3014 C CA . GLU A 1 425 ? -45.851 -9.903 -37.421 1 26.36 424 GLU A CA 1
ATOM 3015 C C . GLU A 1 425 ? -45.488 -8.654 -38.275 1 28.7 424 GLU A C 1
ATOM 3016 O O . GLU A 1 425 ? -44.958 -8.792 -39.38 1 29.71 424 GLU A O 1
ATOM 3022 N N . GLU A 1 426 ? -45.744 -7.451 -37.743 1 29.22 425 GLU A N 1
ATOM 3023 C CA . GLU A 1 426 ? -45.521 -6.188 -38.46 1 30.84 425 GLU A CA 1
ATOM 3024 C C . GLU A 1 426 ? -44.095 -5.633 -38.34 1 29.89 425 GLU A C 1
ATOM 3025 O O . GLU A 1 426 ? -43.801 -4.601 -38.952 1 29.65 425 GLU A O 1
ATOM 3031 N N . SER A 1 427 ? -43.195 -6.313 -37.578 1 28.01 426 SER A N 1
ATOM 3032 C CA . SER A 1 427 ? -41.86 -5.788 -37.362 1 27.91 426 SER A CA 1
ATOM 3033 C C . SER A 1 427 ? -41.013 -5.757 -38.632 1 29.27 426 SER A C 1
ATOM 3034 O O . SER A 1 427 ? -41.189 -6.576 -39.517 1 30.35 426 SER A O 1
ATOM 3037 N N . GLU A 1 428 ? -40.08 -4.801 -38.694 1 29.4 427 GLU A N 1
ATOM 3038 C CA . GLU A 1 428 ? -39.142 -4.638 -39.807 1 29.17 427 GLU A CA 1
ATOM 3039 C C . GLU A 1 428 ? -37.735 -4.743 -39.236 1 28.25 427 GLU A C 1
ATOM 3040 O O . GLU A 1 428 ? -37.434 -4.074 -38.241 1 27.74 427 GLU A O 1
ATOM 3042 N N . PRO A 1 429 ? -36.863 -5.556 -39.845 1 28.35 428 PRO A N 1
ATOM 3043 C CA . PRO A 1 429 ? -35.496 -5.729 -39.295 1 28.66 428 PRO A CA 1
ATOM 3044 C C . PRO A 1 429 ? -34.738 -4.434 -39.037 1 28.02 428 PRO A C 1
ATOM 3045 O O . PRO A 1 429 ? -34.067 -4.342 -38.009 1 27.31 428 PRO A O 1
ATOM 3049 N N . GLU A 1 430 ? -34.854 -3.428 -39.932 1 28.38 429 GLU A N 1
ATOM 3050 C CA . GLU A 1 430 ? -34.106 -2.188 -39.727 1 29.08 429 GLU A CA 1
ATOM 3051 C C . GLU A 1 430 ? -34.612 -1.419 -38.496 1 28.75 429 GLU A C 1
ATOM 3052 O O . GLU A 1 430 ? -33.795 -0.982 -37.685 1 29.15 429 GLU A O 1
ATOM 3058 N N . ARG A 1 431 ? -35.948 -1.3 -38.331 1 27.74 430 ARG A N 1
ATOM 3059 C CA . ARG A 1 431 ? -36.496 -0.606 -37.149 1 27.52 430 ARG A CA 1
ATOM 3060 C C . ARG A 1 431 ? -36.137 -1.378 -35.872 1 26.8 430 ARG A C 1
ATOM 3061 O O . ARG A 1 431 ? -35.793 -0.761 -34.848 1 26.41 430 ARG A O 1
ATOM 3063 N N . GLU A 1 432 ? -36.157 -2.728 -35.939 1 25 431 GLU A N 1
ATOM 3064 C CA . GLU A 1 432 ? -35.824 -3.514 -34.739 1 24.57 431 GLU A CA 1
ATOM 3065 C C . GLU A 1 432 ? -34.35 -3.332 -34.369 1 23.79 431 GLU A C 1
ATOM 3066 O O . GLU A 1 432 ? -34.029 -3.225 -33.182 1 23.39 431 GLU A O 1
ATOM 3072 N N . PHE A 1 433 ? -33.456 -3.24 -35.372 1 23.75 432 PHE A N 1
ATOM 3073 C CA . PHE A 1 433 ? -32.032 -3 -35.089 1 24.54 432 PHE A CA 1
ATOM 3074 C C . PHE A 1 433 ? -31.871 -1.618 -34.399 1 24.39 432 PHE A C 1
ATOM 3075 O O . PHE A 1 433 ? -31.166 -1.497 -33.394 1 23.72 432 PHE A O 1
ATOM 3083 N N . GLU A 1 434 ? -32.625 -0.614 -34.88 1 24.6 433 GLU A N 1
ATOM 3084 C CA . GLU A 1 434 ? -32.604 0.714 -34.279 1 24.89 433 GLU A CA 1
ATOM 3085 C C . GLU A 1 434 ? -33.113 0.662 -32.81 1 24.38 433 GLU A C 1
ATOM 3086 O O . GLU A 1 434 ? -32.52 1.308 -31.934 1 24.45 433 GLU A O 1
ATOM 3092 N N . GLU A 1 435 ? -34.148 -0.147 -32.526 1 23.64 434 GLU A N 1
ATOM 3093 C CA . GLU A 1 435 ? -34.672 -0.26 -31.161 1 23.51 434 GLU A CA 1
ATOM 3094 C C . GLU A 1 435 ? -33.59 -0.829 -30.226 1 23.1 434 GLU A C 1
ATOM 3095 O O . GLU A 1 435 ? -33.42 -0.354 -29.075 1 23.56 434 GLU A O 1
ATOM 3101 N N . THR A 1 436 ? -32.777 -1.792 -30.731 1 21.55 435 THR A N 1
ATOM 3102 C CA . THR A 1 436 ? -31.698 -2.32 -29.874 1 20.48 435 THR A CA 1
ATOM 3103 C C . THR A 1 436 ? -30.676 -1.205 -29.589 1 20.81 435 THR A C 1
ATOM 3104 O O . THR A 1 436 ? -30.15 -1.137 -28.479 1 20.36 435 THR A O 1
ATOM 3108 N N . CYS A 1 437 ? -30.41 -0.319 -30.571 1 21.74 436 CYS A N 1
ATOM 3109 C CA . CYS A 1 437 ? -29.498 0.813 -30.372 1 23.43 436 CYS A CA 1
ATOM 3110 C C . CYS A 1 437 ? -30.039 1.735 -29.27 1 23.78 436 CYS A C 1
ATOM 3111 O O . CYS A 1 437 ? -29.276 2.19 -28.399 1 24.53 436 CYS A O 1
ATOM 3114 N N . GLU A 1 438 ? -31.358 1.989 -29.294 1 23.85 437 GLU A N 1
ATOM 3115 C CA . GLU A 1 438 ? -31.99 2.836 -28.283 1 25.23 437 GLU A CA 1
ATOM 3116 C C . GLU A 1 438 ? -31.826 2.204 -26.878 1 25.27 437 GLU A C 1
ATOM 3117 O O . GLU A 1 438 ? -31.458 2.903 -25.944 1 25.48 437 GLU A O 1
ATOM 3123 N N . LYS A 1 439 ? -32.039 0.882 -26.751 1 23.19 438 LYS A N 1
ATOM 3124 C CA . LYS A 1 439 ? -31.891 0.197 -25.449 1 21.87 438 LYS A CA 1
ATOM 3125 C C . LYS A 1 439 ? -30.443 0.159 -24.993 1 22.22 438 LYS A C 1
ATOM 3126 O O . LYS A 1 439 ? -30.159 0.263 -23.785 1 23.3 438 LYS A O 1
ATOM 3132 N N . LEU A 1 440 ? -29.514 0.022 -25.946 1 21.49 439 LEU A N 1
ATOM 3133 C CA . LEU A 1 440 ? -28.078 0.023 -25.599 1 21.79 439 LEU A CA 1
ATOM 3134 C C . LEU A 1 440 ? -27.642 1.421 -25.087 1 23.66 439 LEU A C 1
ATOM 3135 O O . LEU A 1 440 ? -26.701 1.52 -24.295 1 22.85 439 LEU A O 1
ATOM 3140 N N . SER A 1 441 ? -28.341 2.492 -25.53 1 25.35 440 SER A N 1
ATOM 3141 C CA . SER A 1 441 ? -28.009 3.868 -25.152 1 27.33 440 SER A CA 1
ATOM 3142 C C . SER A 1 441 ? -28.237 4.147 -23.642 1 28.21 440 SER A C 1
ATOM 3143 O O . SER A 1 441 ? -27.831 5.196 -23.164 1 29.11 440 SER A O 1
ATOM 3146 N N . THR A 1 442 ? -28.851 3.212 -22.894 1 27.18 441 THR A N 1
ATOM 3147 C CA . THR A 1 442 ? -28.906 3.332 -21.43 1 27.75 441 THR A CA 1
ATOM 3148 C C . THR A 1 442 ? -27.53 3.141 -20.79 1 24.91 441 THR A C 1
ATOM 3149 O O . THR A 1 442 ? -27.303 3.6 -19.662 1 25.04 441 THR A O 1
ATOM 3153 N N . LEU A 1 443 ? -26.609 2.47 -21.507 1 22.12 442 LEU A N 1
ATOM 3154 C CA . LEU A 1 443 ? -25.279 2.162 -21.021 1 22.28 442 LEU A CA 1
ATOM 3155 C C . LEU A 1 443 ? -24.151 2.718 -21.876 1 21.47 442 LEU A C 1
ATOM 3156 O O . LEU A 1 443 ? -23.12 3.104 -21.324 1 22.12 442 LEU A O 1
ATOM 3161 N N . THR A 1 444 ? -24.295 2.713 -23.216 1 20.85 443 THR A N 1
ATOM 3162 C CA . THR A 1 444 ? -23.174 3.088 -24.096 1 22.08 443 THR A CA 1
ATOM 3163 C C . THR A 1 444 ? -22.566 4.482 -23.803 1 23.15 443 THR A C 1
ATOM 3164 O O . THR A 1 444 ? -21.366 4.597 -24.013 1 23.54 443 THR A O 1
ATOM 3168 N N . PRO A 1 445 ? -23.29 5.537 -23.331 1 22.98 444 PRO A N 1
ATOM 3169 C CA . PRO A 1 445 ? -22.6 6.817 -23.045 1 23.69 444 PRO A CA 1
ATOM 3170 C C . PRO A 1 445 ? -21.891 6.831 -21.68 1 22.58 444 PRO A C 1
ATOM 3171 O O . PRO A 1 445 ? -21.293 7.848 -21.325 1 23.14 444 PRO A O 1
ATOM 3175 N N . TYR A 1 446 ? -21.99 5.727 -20.892 1 20.73 445 TYR A N 1
ATOM 3176 C CA . TYR A 1 446 ? -21.554 5.723 -19.503 1 20.23 445 TYR A CA 1
ATOM 3177 C C . TYR A 1 446 ? -20.508 4.678 -19.161 1 20.15 445 TYR A C 1
ATOM 3178 O O . TYR A 1 446 ? -20.349 4.369 -17.982 1 20.74 445 TYR A O 1
ATOM 3187 N N . LEU A 1 447 ? -19.773 4.168 -20.152 1 19.82 446 LEU A N 1
ATOM 3188 C CA . LEU A 1 447 ? -18.761 3.135 -19.885 1 19.89 446 LEU A CA 1
ATOM 3189 C C . LEU A 1 447 ? -17.456 3.772 -19.41 1 20.5 446 LEU A C 1
ATOM 3190 O O . LEU A 1 447 ? -16.823 4.506 -20.166 1 22.07 446 LEU A O 1
ATOM 3195 N N . VAL A 1 448 ? -17.06 3.479 -18.182 1 19.6 447 VAL A N 1
ATOM 3196 C CA . VAL A 1 448 ? -15.813 4.029 -17.649 1 19.41 447 VAL A CA 1
ATOM 3197 C C . VAL A 1 448 ? -14.724 2.989 -17.853 1 21.02 447 VAL A C 1
ATOM 3198 O O . VAL A 1 448 ? -14.879 1.867 -17.374 1 21.11 447 VAL A O 1
ATOM 3202 N N . ALA A 1 449 ? -13.647 3.347 -18.551 1 22.16 448 ALA A N 1
ATOM 3203 C CA . ALA A 1 449 ? -12.564 2.396 -18.798 1 24.59 448 ALA A CA 1
ATOM 3204 C C . ALA A 1 449 ? -11.838 2.015 -17.507 1 26.82 448 ALA A C 1
ATOM 3205 O O . ALA A 1 449 ? -11.772 2.81 -16.576 1 27.97 448 ALA A O 1
ATOM 3207 N N . ARG A 1 450 ? -11.294 0.798 -17.476 1 26.96 449 ARG A N 1
ATOM 3208 C CA A ARG A 1 450 ? -10.523 0.25 -16.355 0.5 28.65 449 ARG A CA 1
ATOM 3209 C CA B ARG A 1 450 ? -10.505 0.243 -16.37 0.5 29.03 449 ARG A CA 1
ATOM 3210 C C . ARG A 1 450 ? -9.394 1.209 -15.961 1 32.21 449 ARG A C 1
ATOM 3211 O O . ARG A 1 450 ? -8.695 1.707 -16.824 1 32.23 449 ARG A O 1
ATOM 3226 N N . GLN A 1 451 ? -9.238 1.451 -14.647 1 36.7 450 GLN A N 1
ATOM 3227 C CA . GLN A 1 451 ? -8.265 2.354 -14.047 1 40.43 450 GLN A CA 1
ATOM 3228 C C . GLN A 1 451 ? -6.854 1.751 -13.964 1 42.98 450 GLN A C 1
ATOM 3229 O O . GLN A 1 451 ? -6.705 0.605 -13.541 1 44.27 450 GLN A O 1
ATOM 3235 N N . SER B 1 16 ? 3.98 -16.62 6.532 1 32.87 15 SER B N 1
ATOM 3236 C CA . SER B 1 16 ? 3.456 -17.172 5.291 1 32.39 15 SER B CA 1
ATOM 3237 C C . SER B 1 16 ? 3.086 -18.637 5.445 1 31.47 15 SER B C 1
ATOM 3238 O O . SER B 1 16 ? 3.741 -19.351 6.227 1 33.26 15 SER B O 1
ATOM 3241 N N . SER B 1 17 ? 2.083 -19.102 4.669 1 27.34 16 SER B N 1
ATOM 3242 C CA . SER B 1 17 ? 1.803 -20.548 4.657 1 25.66 16 SER B CA 1
ATOM 3243 C C . SER B 1 17 ? 2.554 -21.147 3.451 1 24.04 16 SER B C 1
ATOM 3244 O O . SER B 1 17 ? 3.029 -20.405 2.586 1 23.31 16 SER B O 1
ATOM 3247 N N . SER B 1 18 ? 2.708 -22.461 3.434 1 22.89 17 SER B N 1
ATOM 3248 C CA . SER B 1 18 ? 3.464 -23.13 2.377 1 22.28 17 SER B CA 1
ATOM 3249 C C . SER B 1 18 ? 2.734 -24.388 1.945 1 21.24 17 SER B C 1
ATOM 3250 O O . SER B 1 18 ? 2.016 -25.02 2.724 1 20.42 17 SER B O 1
ATOM 3253 N N . ILE B 1 19 ? 2.893 -24.733 0.695 1 19.99 18 ILE B N 1
ATOM 3254 C CA . ILE B 1 19 ? 2.334 -25.956 0.123 1 19.39 18 ILE B CA 1
ATOM 3255 C C . ILE B 1 19 ? 3.466 -26.676 -0.559 1 19.5 18 ILE B C 1
ATOM 3256 O O . ILE B 1 19 ? 4.136 -26.059 -1.413 1 19.15 18 ILE B O 1
ATOM 3261 N N . PRO B 1 20 ? 3.721 -27.944 -0.237 1 22.08 19 PRO B N 1
ATOM 3262 C CA . PRO B 1 20 ? 4.793 -28.672 -0.959 1 22.24 19 PRO B CA 1
ATOM 3263 C C . PRO B 1 20 ? 4.508 -28.707 -2.47 1 22.03 19 PRO B C 1
ATOM 3264 O O . PRO B 1 20 ? 3.353 -28.8 -2.882 1 22.39 19 PRO B O 1
ATOM 3268 N N . MET B 1 21 ? 5.538 -28.491 -3.287 1 22.34 20 MET B N 1
ATOM 3269 C CA . MET B 1 21 ? 5.372 -28.526 -4.743 1 23.92 20 MET B CA 1
ATOM 3270 C C . MET B 1 21 ? 5.165 -29.977 -5.145 1 26.54 20 MET B C 1
ATOM 3271 O O . MET B 1 21 ? 6.008 -30.841 -4.828 1 25.93 20 MET B O 1
ATOM 3276 N N . PRO B 1 22 ? 4.071 -30.265 -5.861 1 28.98 21 PRO B N 1
ATOM 3277 C CA . PRO B 1 22 ? 3.843 -31.657 -6.274 1 30.74 21 PRO B CA 1
ATOM 3278 C C . PRO B 1 22 ? 4.843 -32.099 -7.343 1 30.83 21 PRO B C 1
ATOM 3279 O O . PRO B 1 22 ? 5.339 -31.283 -8.122 1 29.89 21 PRO B O 1
ATOM 3283 N N . ALA B 1 23 ? 5.145 -33.399 -7.363 1 32.15 22 ALA B N 1
ATOM 3284 C CA . ALA B 1 23 ? 6.053 -33.989 -8.355 1 33.94 22 ALA B CA 1
ATOM 3285 C C . ALA B 1 23 ? 5.473 -33.838 -9.763 1 35.29 22 ALA B C 1
ATOM 3286 O O . ALA B 1 23 ? 4.256 -33.825 -9.942 1 36.24 22 ALA B O 1
ATOM 3288 N N . GLY B 1 24 ? 6.337 -33.683 -10.742 1 35.82 23 GLY B N 1
ATOM 3289 C CA . GLY B 1 24 ? 5.917 -33.596 -12.137 1 37.05 23 GLY B CA 1
ATOM 3290 C C . GLY B 1 24 ? 5.345 -32.265 -12.571 1 37.26 23 GLY B C 1
ATOM 3291 O O . GLY B 1 24 ? 4.661 -32.193 -13.609 1 38.83 23 GLY B O 1
ATOM 3292 N N . VAL B 1 25 ? 5.569 -31.212 -11.756 1 34.2 24 VAL B N 1
ATOM 3293 C CA . VAL B 1 25 ? 5.061 -29.879 -12.057 1 32.97 24 VAL B CA 1
ATOM 3294 C C . VAL B 1 25 ? 6.258 -28.911 -12.15 1 30.53 24 VAL B C 1
ATOM 3295 O O . VAL B 1 25 ? 6.998 -28.75 -11.188 1 29.45 24 VAL B O 1
ATOM 3299 N N . ASN B 1 26 ? 6.452 -28.294 -13.305 1 29.9 25 ASN B N 1
ATOM 3300 C CA . ASN B 1 26 ? 7.518 -27.322 -13.496 1 28.97 25 ASN B CA 1
ATOM 3301 C C . ASN B 1 26 ? 7.112 -25.962 -12.848 1 25.98 25 ASN B C 1
ATOM 3302 O O . ASN B 1 26 ? 6.018 -25.467 -13.12 1 24.55 25 ASN B O 1
ATOM 3307 N N . PRO B 1 27 ? 7.967 -25.352 -11.996 1 25.28 26 PRO B N 1
ATOM 3308 C CA . PRO B 1 27 ? 7.576 -24.072 -11.359 1 24.06 26 PRO B CA 1
ATOM 3309 C C . PRO B 1 27 ? 7.175 -22.984 -12.353 1 21.86 26 PRO B C 1
ATOM 3310 O O . PRO B 1 27 ? 6.223 -22.261 -12.047 1 21.09 26 PRO B O 1
ATOM 3314 N N . ALA B 1 28 ? 7.883 -22.829 -13.509 1 20.83 27 ALA B N 1
ATOM 3315 C CA . ALA B 1 28 ? 7.491 -21.767 -14.468 1 21.81 27 ALA B CA 1
ATOM 3316 C C . ALA B 1 28 ? 6.06 -21.983 -14.976 1 21.49 27 ALA B C 1
ATOM 3317 O O . ALA B 1 28 ? 5.278 -21.044 -15.056 1 21.65 27 ALA B O 1
ATOM 3319 N N . ASP B 1 29 ? 5.703 -23.252 -15.26 1 21.61 28 ASP B N 1
ATOM 3320 C CA . ASP B 1 29 ? 4.337 -23.55 -15.726 1 21.97 28 ASP B CA 1
ATOM 3321 C C . ASP B 1 29 ? 3.321 -23.283 -14.631 1 21.72 28 ASP B C 1
ATOM 3322 O O . ASP B 1 29 ? 2.314 -22.638 -14.902 1 23 28 ASP B O 1
ATOM 3327 N N . LEU B 1 30 ? 3.572 -23.773 -13.399 1 20.68 29 LEU B N 1
ATOM 3328 C CA . LEU B 1 30 ? 2.611 -23.555 -12.32 1 21.37 29 LEU B CA 1
ATOM 3329 C C . LEU B 1 30 ? 2.449 -22.054 -12.003 1 19.85 29 LEU B C 1
ATOM 3330 O O . LEU B 1 30 ? 1.321 -21.574 -11.846 1 19.99 29 LEU B O 1
ATOM 3335 N N . ALA B 1 31 ? 3.569 -21.311 -11.959 1 18.3 30 ALA B N 1
ATOM 3336 C CA . ALA B 1 31 ? 3.482 -19.878 -11.624 1 18.2 30 ALA B CA 1
ATOM 3337 C C . ALA B 1 31 ? 2.685 -19.1 -12.691 1 18.34 30 ALA B C 1
ATOM 3338 O O . ALA B 1 31 ? 1.844 -18.279 -12.345 1 19.2 30 ALA B O 1
ATOM 3340 N N . ALA B 1 32 ? 2.92 -19.39 -13.969 1 19.08 31 ALA B N 1
ATOM 3341 C CA . ALA B 1 32 ? 2.205 -18.701 -15.056 1 20.79 31 ALA B CA 1
ATOM 3342 C C . ALA B 1 32 ? 0.741 -19.128 -15.068 1 19.65 31 ALA B C 1
ATOM 3343 O O . ALA B 1 32 ? -0.128 -18.297 -15.318 1 20.41 31 ALA B O 1
ATOM 3345 N N . GLU B 1 33 ? 0.457 -20.415 -14.785 1 19.14 32 GLU B N 1
ATOM 3346 C CA . GLU B 1 33 ? -0.936 -20.9 -14.699 1 20.5 32 GLU B CA 1
ATOM 3347 C C . GLU B 1 33 ? -1.659 -20.214 -13.533 1 20.64 32 GLU B C 1
ATOM 3348 O O . GLU B 1 33 ? -2.831 -19.847 -13.671 1 21.04 32 GLU B O 1
ATOM 3354 N N . LEU B 1 34 ? -0.972 -20.027 -12.414 1 19.97 33 LEU B N 1
ATOM 3355 C CA . LEU B 1 34 ? -1.549 -19.339 -11.256 1 20.95 33 LEU B CA 1
ATOM 3356 C C . LEU B 1 34 ? -1.889 -17.888 -11.622 1 21.42 33 LEU B C 1
ATOM 3357 O O . LEU B 1 34 ? -2.971 -17.415 -11.284 1 22.74 33 LEU B O 1
ATOM 3362 N N . ALA B 1 35 ? -1.011 -17.193 -12.361 1 19.9 34 ALA B N 1
ATOM 3363 C CA . ALA B 1 35 ? -1.324 -15.838 -12.848 1 21.4 34 ALA B CA 1
ATOM 3364 C C . ALA B 1 35 ? -2.64 -15.849 -13.69 1 22.23 34 ALA B C 1
ATOM 3365 O O . ALA B 1 35 ? -3.554 -15.047 -13.441 1 22.7 34 ALA B O 1
ATOM 3367 N N . ALA B 1 36 ? -2.785 -16.847 -14.592 1 21.46 35 ALA B N 1
ATOM 3368 C CA . ALA B 1 36 ? -4.024 -16.953 -15.385 1 23.62 35 ALA B CA 1
ATOM 3369 C C . ALA B 1 36 ? -5.263 -17.29 -14.514 1 26.25 35 ALA B C 1
ATOM 3370 O O . ALA B 1 36 ? -6.321 -16.665 -14.672 1 27.14 35 ALA B O 1
ATOM 3372 N N . VAL B 1 37 ? -5.15 -18.237 -13.589 1 27.93 36 VAL B N 1
ATOM 3373 C CA . VAL B 1 37 ? -6.276 -18.669 -12.724 1 30.38 36 VAL B CA 1
ATOM 3374 C C . VAL B 1 37 ? -6.724 -17.534 -11.812 1 30.27 36 VAL B C 1
ATOM 3375 O O . VAL B 1 37 ? -7.932 -17.268 -11.693 1 29.68 36 VAL B O 1
ATOM 3379 N N . VAL B 1 38 ? -5.775 -16.821 -11.232 1 30.24 37 VAL B N 1
ATOM 3380 C CA . VAL B 1 38 ? -6.072 -15.666 -10.398 1 31.79 37 VAL B CA 1
ATOM 3381 C C . VAL B 1 38 ? -6.731 -14.544 -11.231 1 32.93 37 VAL B C 1
ATOM 3382 O O . VAL B 1 38 ? -7.719 -13.989 -10.761 1 33.77 37 VAL B O 1
ATOM 3386 N N . THR B 1 39 ? -6.284 -14.275 -12.482 1 32.61 38 THR B N 1
ATOM 3387 C CA . THR B 1 39 ? -6.92 -13.322 -13.414 1 33.27 38 THR B CA 1
ATOM 3388 C C . THR B 1 39 ? -8.403 -13.653 -13.628 1 32.88 38 THR B C 1
ATOM 3389 O O . THR B 1 39 ? -9.28 -12.774 -13.61 1 32.15 38 THR B O 1
ATOM 3393 N N . GLU B 1 40 ? -8.665 -14.924 -13.863 1 32.65 39 GLU B N 1
ATOM 3394 C CA . GLU B 1 40 ? -9.998 -15.385 -14.183 1 33.38 39 GLU B CA 1
ATOM 3395 C C . GLU B 1 40 ? -10.911 -15.228 -12.989 1 32.95 39 GLU B C 1
ATOM 3396 O O . GLU B 1 40 ? -12.075 -14.864 -13.159 1 35.03 39 GLU B O 1
ATOM 3398 N N . SER B 1 41 ? -10.384 -15.479 -11.784 1 30.03 40 SER B N 1
ATOM 3399 C CA A SER B 1 41 ? -11.177 -15.422 -10.578 0.5 29.51 40 SER B CA 1
ATOM 3400 C CA B SER B 1 41 ? -11.223 -15.416 -10.612 0.5 29.69 40 SER B CA 1
ATOM 3401 C C . SER B 1 41 ? -11.374 -14 -10.048 1 28.74 40 SER B C 1
ATOM 3402 O O . SER B 1 41 ? -12.502 -13.63 -9.701 1 30.81 40 SER B O 1
ATOM 3407 N N . VAL B 1 42 ? -10.284 -13.215 -9.95 1 23.16 41 VAL B N 1
ATOM 3408 C CA . VAL B 1 42 ? -10.402 -11.937 -9.262 1 23.43 41 VAL B CA 1
ATOM 3409 C C . VAL B 1 42 ? -10.182 -10.683 -10.111 1 21.58 41 VAL B C 1
ATOM 3410 O O . VAL B 1 42 ? -10.416 -9.587 -9.614 1 20.4 41 VAL B O 1
ATOM 3414 N N . ASP B 1 43 ? -9.755 -10.846 -11.365 1 20.05 42 ASP B N 1
ATOM 3415 C CA . ASP B 1 43 ? -9.63 -9.781 -12.344 1 20.49 42 ASP B CA 1
ATOM 3416 C C . ASP B 1 43 ? -8.649 -8.683 -11.902 1 20.37 42 ASP B C 1
ATOM 3417 O O . ASP B 1 43 ? -8.929 -7.493 -12.09 1 21.01 42 ASP B O 1
ATOM 3422 N N . GLU B 1 44 ? -7.502 -9.091 -11.328 1 17.85 43 GLU B N 1
ATOM 3423 C CA . GLU B 1 44 ? -6.556 -8.124 -10.811 1 16.67 43 GLU B CA 1
ATOM 3424 C C . GLU B 1 44 ? -5.283 -8.043 -11.647 1 16.95 43 GLU B C 1
ATOM 3425 O O . GLU B 1 44 ? -4.964 -8.983 -12.38 1 18.15 43 GLU B O 1
ATOM 3431 N N . ASP B 1 45 ? -4.553 -6.932 -11.472 1 15.05 44 ASP B N 1
ATOM 3432 C CA . ASP B 1 45 ? -3.251 -6.765 -12.116 1 14.7 44 ASP B CA 1
ATOM 3433 C C . ASP B 1 45 ? -2.214 -7.6 -11.357 1 15.33 44 ASP B C 1
ATOM 3434 O O . ASP B 1 45 ? -2.437 -7.97 -10.199 1 16.23 44 ASP B O 1
ATOM 3439 N N . TYR B 1 46 ? -1.054 -7.839 -11.982 1 13.49 45 TYR B N 1
ATOM 3440 C CA . TYR B 1 46 ? -0.046 -8.686 -11.355 1 13.57 45 TYR B CA 1
ATOM 3441 C C . TYR B 1 46 ? 1.262 -8.547 -12.083 1 13.28 45 TYR B C 1
ATOM 3442 O O . TYR B 1 46 ? 1.318 -8.115 -13.237 1 12.56 45 TYR B O 1
ATOM 3451 N N . LEU B 1 47 ? 2.31 -9.032 -11.439 1 12.23 46 LEU B N 1
ATOM 3452 C CA . LEU B 1 47 ? 3.625 -9.107 -12.073 1 13.15 46 LEU B CA 1
ATOM 3453 C C . LEU B 1 47 ? 4.262 -10.394 -11.537 1 13.25 46 LEU B C 1
ATOM 3454 O O . LEU B 1 47 ? 4.41 -10.547 -10.314 1 13.94 46 LEU B O 1
ATOM 3459 N N . LEU B 1 48 ? 4.671 -11.268 -12.454 1 12.47 47 LEU B N 1
ATOM 3460 C CA . LEU B 1 48 ? 5.384 -12.496 -12.111 1 13.69 47 LEU B CA 1
ATOM 3461 C C . LEU B 1 48 ? 6.859 -12.271 -12.467 1 13.48 47 LEU B C 1
ATOM 3462 O O . LEU B 1 48 ? 7.157 -11.859 -13.61 1 12.69 47 LEU B O 1
ATOM 3467 N N . TYR B 1 49 ? 7.757 -12.506 -11.514 1 13.32 48 TYR B N 1
ATOM 3468 C CA . TYR B 1 49 ? 9.183 -12.272 -11.725 1 13.98 48 TYR B CA 1
ATOM 3469 C C . TYR B 1 49 ? 9.982 -13.514 -11.321 1 15.2 48 TYR B C 1
ATOM 3470 O O . TYR B 1 49 ? 9.852 -13.975 -10.191 1 15.9 48 TYR B O 1
ATOM 3479 N N . GLU B 1 50 ? 10.763 -14.045 -12.26 1 13.96 49 GLU B N 1
ATOM 3480 C CA . GLU B 1 50 ? 11.642 -15.183 -11.997 1 14.84 49 GLU B CA 1
ATOM 3481 C C . GLU B 1 50 ? 13.018 -14.696 -11.605 1 15.76 49 GLU B C 1
ATOM 3482 O O . GLU B 1 50 ? 13.675 -14 -12.394 1 15.42 49 GLU B O 1
ATOM 3488 N N . CYS B 1 51 ? 13.499 -15.13 -10.436 1 15.5 50 CYS B N 1
ATOM 3489 C CA . CYS B 1 51 ? 14.801 -14.706 -9.923 1 17.96 50 CYS B CA 1
ATOM 3490 C C . CYS B 1 51 ? 15.419 -15.857 -9.111 1 19.61 50 CYS B C 1
ATOM 3491 O O . CYS B 1 51 ? 14.86 -16.28 -8.086 1 20.18 50 CYS B O 1
ATOM 3494 N N . ASP B 1 52 ? 16.49 -16.451 -9.664 1 20.41 51 ASP B N 1
ATOM 3495 C CA . ASP B 1 52 ? 17.271 -17.49 -9.013 1 22.51 51 ASP B CA 1
ATOM 3496 C C . ASP B 1 52 ? 16.388 -18.642 -8.464 1 23.18 51 ASP B C 1
ATOM 3497 O O . ASP B 1 52 ? 16.496 -19.024 -7.289 1 24.76 51 ASP B O 1
ATOM 3502 N N . GLY B 1 53 ? 15.556 -19.202 -9.332 1 21.94 52 GLY B N 1
ATOM 3503 C CA . GLY B 1 53 ? 14.766 -20.381 -9.006 1 22.33 52 GLY B CA 1
ATOM 3504 C C . GLY B 1 53 ? 13.459 -20.116 -8.297 1 22.46 52 GLY B C 1
ATOM 3505 O O . GLY B 1 53 ? 12.732 -21.067 -7.997 1 23.64 52 GLY B O 1
ATOM 3506 N N . GLN B 1 54 ? 13.16 -18.833 -8 1 19.69 53 GLN B N 1
ATOM 3507 C CA . GLN B 1 54 ? 11.891 -18.467 -7.377 1 18.99 53 GLN B CA 1
ATOM 3508 C C . GLN B 1 54 ? 11.073 -17.691 -8.388 1 18.33 53 GLN B C 1
ATOM 3509 O O . GLN B 1 54 ? 11.565 -16.67 -8.886 1 18.34 53 GLN B O 1
ATOM 3515 N N . TRP B 1 55 ? 9.841 -18.124 -8.644 1 16.34 54 TRP B N 1
ATOM 3516 C CA . TRP B 1 55 ? 8.904 -17.4 -9.49 1 16.08 54 TRP B CA 1
ATOM 3517 C C . TRP B 1 55 ? 7.969 -16.67 -8.525 1 17.81 54 TRP B C 1
ATOM 3518 O O . TRP B 1 55 ? 7.159 -17.316 -7.824 1 18.94 54 TRP B O 1
ATOM 3529 N N . VAL B 1 56 ? 8.156 -15.356 -8.401 1 15.3 55 VAL B N 1
ATOM 3530 C CA . VAL B 1 56 ? 7.401 -14.565 -7.44 1 14.43 55 VAL B CA 1
ATOM 3531 C C . VAL B 1 56 ? 6.221 -13.894 -8.13 1 14.12 55 VAL B C 1
ATOM 3532 O O . VAL B 1 56 ? 6.415 -13.021 -8.962 1 14.55 55 VAL B O 1
ATOM 3536 N N . LEU B 1 57 ? 5.011 -14.325 -7.783 1 13.98 56 LEU B N 1
ATOM 3537 C CA . LEU B 1 57 ? 3.82 -13.711 -8.35 1 14.08 56 LEU B CA 1
ATOM 3538 C C . LEU B 1 57 ? 3.341 -12.618 -7.385 1 15.41 56 LEU B C 1
ATOM 3539 O O . LEU B 1 57 ? 2.882 -12.926 -6.284 1 16.03 56 LEU B O 1
ATOM 3544 N N . ALA B 1 58 ? 3.486 -11.37 -7.779 1 14.75 57 ALA B N 1
ATOM 3545 C CA . ALA B 1 58 ? 3.035 -10.207 -6.999 1 14.21 57 ALA B CA 1
ATOM 3546 C C . ALA B 1 58 ? 1.637 -9.904 -7.521 1 14.94 57 ALA B C 1
ATOM 3547 O O . ALA B 1 58 ? 1.485 -9.427 -8.653 1 14.38 57 ALA B O 1
ATOM 3549 N N . ALA B 1 59 ? 0.625 -10.282 -6.742 1 14.17 58 ALA B N 1
ATOM 3550 C CA . ALA B 1 59 ? -0.75 -10.253 -7.188 1 15.16 58 ALA B CA 1
ATOM 3551 C C . ALA B 1 59 ? -1.579 -9.15 -6.506 1 14.34 58 ALA B C 1
ATOM 3552 O O . ALA B 1 59 ? -1.685 -9.086 -5.274 1 15.27 58 ALA B O 1
ATOM 3554 N N . GLY B 1 60 ? -2.269 -8.373 -7.332 1 15.17 59 GLY B N 1
ATOM 3555 C CA . GLY B 1 60 ? -3.13 -7.306 -6.84 1 16.09 59 GLY B CA 1
ATOM 3556 C C . GLY B 1 60 ? -2.298 -6.073 -6.515 1 17.65 59 GLY B C 1
ATOM 3557 O O . GLY B 1 60 ? -1.144 -6.183 -6.143 1 18.32 59 GLY B O 1
ATOM 3558 N N . VAL B 1 61 ? -2.868 -4.902 -6.685 1 18.01 60 VAL B N 1
ATOM 3559 C CA . VAL B 1 61 ? -2.146 -3.667 -6.44 1 17.28 60 VAL B CA 1
ATOM 3560 C C . VAL B 1 61 ? -2.655 -3.031 -5.184 1 17.51 60 VAL B C 1
ATOM 3561 O O . VAL B 1 61 ? -3.796 -2.603 -5.124 1 18.86 60 VAL B O 1
ATOM 3565 N N . GLN B 1 62 ? -1.838 -3.048 -4.156 1 17.26 61 GLN B N 1
ATOM 3566 C CA . GLN B 1 62 ? -2.174 -2.41 -2.888 1 17.94 61 GLN B CA 1
ATOM 3567 C C . GLN B 1 62 ? -1.942 -0.906 -3.029 1 19.1 61 GLN B C 1
ATOM 3568 O O . GLN B 1 62 ? -2.791 -0.102 -2.624 1 20.17 61 GLN B O 1
ATOM 3574 N N . ALA B 1 63 ? -0.797 -0.525 -3.595 1 17.74 62 ALA B N 1
ATOM 3575 C CA . ALA B 1 63 ? -0.502 0.884 -3.877 1 17.64 62 ALA B CA 1
ATOM 3576 C C . ALA B 1 63 ? 0.374 0.948 -5.099 1 16.85 62 ALA B C 1
ATOM 3577 O O . ALA B 1 63 ? 1.219 0.048 -5.301 1 16.25 62 ALA B O 1
ATOM 3579 N N . MET B 1 64 ? 0.177 1.986 -5.92 1 15.38 63 MET B N 1
ATOM 3580 C CA . MET B 1 64 ? 0.942 2.136 -7.151 1 15.79 63 MET B CA 1
ATOM 3581 C C . MET B 1 64 ? 1.685 3.456 -7.161 1 16.17 63 MET B C 1
ATOM 3582 O O . MET B 1 64 ? 1.083 4.499 -6.94 1 17.02 63 MET B O 1
ATOM 3587 N N . VAL B 1 65 ? 2.958 3.411 -7.514 1 13.56 64 VAL B N 1
ATOM 3588 C CA . VAL B 1 65 ? 3.768 4.604 -7.735 1 14.81 64 VAL B CA 1
ATOM 3589 C C . VAL B 1 65 ? 3.904 4.774 -9.239 1 15.76 64 VAL B C 1
ATOM 3590 O O . VAL B 1 65 ? 4.419 3.873 -9.908 1 15.74 64 VAL B O 1
ATOM 3594 N N . GLU B 1 66 ? 3.47 5.887 -9.77 1 14.42 65 GLU B N 1
ATOM 3595 C CA . GLU B 1 66 ? 3.604 6.198 -11.2 1 14.5 65 GLU B CA 1
ATOM 3596 C C . GLU B 1 66 ? 4.536 7.38 -11.337 1 15.37 65 GLU B C 1
ATOM 3597 O O . GLU B 1 66 ? 4.154 8.508 -10.957 1 15.96 65 GLU B O 1
ATOM 3603 N N . LEU B 1 67 ? 5.717 7.155 -11.88 1 14.06 66 LEU B N 1
ATOM 3604 C CA . LEU B 1 67 ? 6.638 8.256 -12.134 1 14.33 66 LEU B CA 1
ATOM 3605 C C . LEU B 1 67 ? 6.586 8.579 -13.62 1 15.36 66 LEU B C 1
ATOM 3606 O O . LEU B 1 67 ? 6.9 7.706 -14.455 1 15.58 66 LEU B O 1
ATOM 3611 N N . ASP B 1 68 ? 6.123 9.78 -13.938 1 15.6 67 ASP B N 1
ATOM 3612 C CA . ASP B 1 68 ? 6.113 10.312 -15.3 1 16.13 67 ASP B CA 1
ATOM 3613 C C . ASP B 1 68 ? 7.176 11.419 -15.424 1 17.5 67 ASP B C 1
ATOM 3614 O O . ASP B 1 68 ? 7.692 11.93 -14.416 1 18.59 67 ASP B O 1
ATOM 3619 N N . SER B 1 69 ? 7.436 11.843 -16.641 1 16.94 68 SER B N 1
ATOM 3620 C CA . SER B 1 69 ? 8.423 12.898 -16.884 1 18.3 68 SER B CA 1
ATOM 3621 C C . SER B 1 69 ? 8.054 14.22 -16.151 1 19.37 68 SER B C 1
ATOM 3622 O O . SER B 1 69 ? 8.94 14.979 -15.768 1 20.66 68 SER B O 1
ATOM 3625 N N . ASP B 1 70 ? 6.75 14.473 -15.957 1 18.29 69 ASP B N 1
ATOM 3626 C CA . ASP B 1 70 ? 6.266 15.735 -15.397 1 21.07 69 ASP B CA 1
ATOM 3627 C C . ASP B 1 70 ? 5.531 15.64 -14.062 1 22.68 69 ASP B C 1
ATOM 3628 O O . ASP B 1 70 ? 5.114 16.683 -13.537 1 26.06 69 ASP B O 1
ATOM 3633 N N . GLU B 1 71 ? 5.379 14.443 -13.508 1 20.16 70 GLU B N 1
ATOM 3634 C CA . GLU B 1 71 ? 4.591 14.269 -12.289 1 19.8 70 GLU B CA 1
ATOM 3635 C C . GLU B 1 71 ? 4.883 12.932 -11.658 1 19.02 70 GLU B C 1
ATOM 3636 O O . GLU B 1 71 ? 5.247 11.957 -12.35 1 18.28 70 GLU B O 1
ATOM 3642 N N . LEU B 1 72 ? 4.706 12.87 -10.345 1 17.54 71 LEU B N 1
ATOM 3643 C CA . LEU B 1 72 ? 4.81 11.611 -9.597 1 18.06 71 LEU B CA 1
ATOM 3644 C C . LEU B 1 72 ? 3.463 11.417 -8.911 1 18.17 71 LEU B C 1
ATOM 3645 O O . LEU B 1 72 ? 2.975 12.358 -8.249 1 18.25 71 LEU B O 1
ATOM 3650 N N . ARG B 1 73 ? 2.872 10.242 -9.064 1 17.17 72 ARG B N 1
ATOM 3651 C CA . ARG B 1 73 ? 1.57 9.934 -8.469 1 16.66 72 ARG B CA 1
ATOM 3652 C C . ARG B 1 73 ? 1.687 8.715 -7.591 1 17.88 72 ARG B C 1
ATOM 3653 O O . ARG B 1 73 ? 2.367 7.764 -7.959 1 17.94 72 ARG B O 1
ATOM 3661 N N . VAL B 1 74 ? 0.987 8.708 -6.46 1 17.07 73 VAL B N 1
ATOM 3662 C CA . VAL B 1 74 ? 0.884 7.52 -5.619 1 16.74 73 VAL B CA 1
ATOM 3663 C C . VAL B 1 74 ? -0.606 7.273 -5.454 1 17.82 73 VAL B C 1
ATOM 3664 O O . VAL B 1 74 ? -1.331 8.177 -5.013 1 17.29 73 VAL B O 1
ATOM 3668 N N . ILE B 1 75 ? -1.06 6.105 -5.884 1 18.39 74 ILE B N 1
ATOM 3669 C CA . ILE B 1 75 ? -2.481 5.757 -5.917 1 19.14 74 ILE B CA 1
ATOM 3670 C C . ILE B 1 75 ? -2.774 4.586 -5.018 1 20.31 74 ILE B C 1
ATOM 3671 O O . ILE B 1 75 ? -2.153 3.52 -5.143 1 20.15 74 ILE B O 1
ATOM 3676 N N . ARG B 1 76 ? -3.726 4.756 -4.113 1 20.46 75 ARG B N 1
ATOM 3677 C CA . ARG B 1 76 ? -4.055 3.705 -3.172 1 22.41 75 ARG B CA 1
ATOM 3678 C C . ARG B 1 76 ? -5.544 3.753 -2.897 1 23.71 75 ARG B C 1
ATOM 3679 O O . ARG B 1 76 ? -6.064 4.795 -2.53 1 22.76 75 ARG B O 1
ATOM 3687 N N . ASP B 1 77 ? -6.236 2.631 -3.161 1 25.03 76 ASP B N 1
ATOM 3688 C CA . ASP B 1 77 ? -7.683 2.517 -2.934 1 26.83 76 ASP B CA 1
ATOM 3689 C C . ASP B 1 77 ? -8.486 3.621 -3.583 1 26.78 76 ASP B C 1
ATOM 3690 O O . ASP B 1 77 ? -9.404 4.177 -2.987 1 29.45 76 ASP B O 1
ATOM 3695 N N . GLY B 1 78 ? -8.13 3.936 -4.816 1 26.7 77 GLY B N 1
ATOM 3696 C CA . GLY B 1 78 ? -8.846 4.949 -5.586 1 27.93 77 GLY B CA 1
ATOM 3697 C C . GLY B 1 78 ? -8.522 6.396 -5.242 1 28.2 77 GLY B C 1
ATOM 3698 O O . GLY B 1 78 ? -9.094 7.322 -5.828 1 29.12 77 GLY B O 1
ATOM 3699 N N . VAL B 1 79 ? -7.56 6.602 -4.334 1 25.51 78 VAL B N 1
ATOM 3700 C CA . VAL B 1 79 ? -7.167 7.958 -3.939 1 24.72 78 VAL B CA 1
ATOM 3701 C C . VAL B 1 79 ? -5.779 8.256 -4.485 1 23.28 78 VAL B C 1
ATOM 3702 O O . VAL B 1 79 ? -4.861 7.461 -4.275 1 23.32 78 VAL B O 1
ATOM 3706 N N . THR B 1 80 ? -5.64 9.368 -5.21 1 22.74 79 THR B N 1
ATOM 3707 C CA . THR B 1 80 ? -4.37 9.722 -5.823 1 22.38 79 THR B CA 1
ATOM 3708 C C . THR B 1 80 ? -3.708 10.922 -5.144 1 21.57 79 THR B C 1
ATOM 3709 O O . THR B 1 80 ? -4.342 11.968 -4.936 1 21.74 79 THR B O 1
ATOM 3713 N N . ARG B 1 81 ? -2.413 10.788 -4.846 1 19.71 80 ARG B N 1
ATOM 3714 C CA . ARG B 1 81 ? -1.594 11.905 -4.428 1 20.74 80 ARG B CA 1
ATOM 3715 C C . ARG B 1 81 ? -0.723 12.278 -5.616 1 23.37 80 ARG B C 1
ATOM 3716 O O . ARG B 1 81 ? 0.041 11.416 -6.071 1 23.94 80 ARG B O 1
ATOM 3724 N N . ARG B 1 82 ? -0.828 13.505 -6.123 1 22.76 81 ARG B N 1
ATOM 3725 C CA . ARG B 1 82 ? -0.004 13.97 -7.246 1 24.34 81 ARG B CA 1
ATOM 3726 C C . ARG B 1 82 ? 1.008 14.971 -6.765 1 24.45 81 ARG B C 1
ATOM 3727 O O . ARG B 1 82 ? 0.661 15.838 -5.972 1 25.16 81 ARG B O 1
ATOM 3735 N N . GLN B 1 83 ? 2.219 14.91 -7.269 1 24.54 82 GLN B N 1
ATOM 3736 C CA . GLN B 1 83 ? 3.272 15.823 -6.88 1 26.74 82 GLN B CA 1
ATOM 3737 C C . GLN B 1 83 ? 4.153 16.161 -8.039 1 26.82 82 GLN B C 1
ATOM 3738 O O . GLN B 1 83 ? 4.427 15.307 -8.886 1 24.79 82 GLN B O 1
ATOM 3744 N N . GLN B 1 84 ? 4.674 17.374 -8.022 1 27.51 83 GLN B N 1
ATOM 3745 C CA . GLN B 1 84 ? 5.717 17.75 -8.948 1 28.73 83 GLN B CA 1
ATOM 3746 C C . GLN B 1 84 ? 7.022 17.199 -8.362 1 28.34 83 GLN B C 1
ATOM 3747 O O . GLN B 1 84 ? 7.136 17.03 -7.134 1 30.07 83 GLN B O 1
ATOM 3753 N N . TRP B 1 85 ? 7.998 16.878 -9.215 1 26.15 84 TRP B N 1
ATOM 3754 C CA . TRP B 1 85 ? 9.308 16.43 -8.731 1 25.12 84 TRP B CA 1
ATOM 3755 C C . TRP B 1 85 ? 10.413 17.088 -9.519 1 26.29 84 TRP B C 1
ATOM 3756 O O . TRP B 1 85 ? 10.194 17.497 -10.652 1 26 84 TRP B O 1
ATOM 3767 N N . SER B 1 86 ? 11.607 17.222 -8.923 1 27.24 85 SER B N 1
ATOM 3768 C CA . SER B 1 86 ? 12.736 17.783 -9.674 1 28.56 85 SER B CA 1
ATOM 3769 C C . SER B 1 86 ? 14.008 17.028 -9.292 1 28.3 85 SER B C 1
ATOM 3770 O O . SER B 1 86 ? 13.987 16.184 -8.391 1 28.93 85 SER B O 1
ATOM 3773 N N . GLY B 1 87 ? 15.071 17.272 -10.026 1 27.44 86 GLY B N 1
ATOM 3774 C CA . GLY B 1 87 ? 16.333 16.593 -9.803 1 27.37 86 GLY B CA 1
ATOM 3775 C C . GLY B 1 87 ? 16.33 15.212 -10.434 1 26.4 86 GLY B C 1
ATOM 3776 O O . GLY B 1 87 ? 15.667 14.985 -11.445 1 26.08 86 GLY B O 1
ATOM 3777 N N . ARG B 1 88 ? 17.044 14.259 -9.81 1 24.25 87 ARG B N 1
ATOM 3778 C CA . ARG B 1 88 ? 17.195 12.938 -10.393 1 22.68 87 ARG B CA 1
ATOM 3779 C C . ARG B 1 88 ? 15.906 12.121 -10.292 1 20.91 87 ARG B C 1
ATOM 3780 O O . ARG B 1 88 ? 15.294 12.046 -9.225 1 20.48 87 ARG B O 1
ATOM 3788 N N . PRO B 1 89 ? 15.482 11.473 -11.383 1 20.03 88 PRO B N 1
ATOM 3789 C CA . PRO B 1 89 ? 14.238 10.64 -11.292 1 19.41 88 PRO B CA 1
ATOM 3790 C C . PRO B 1 89 ? 14.38 9.519 -10.24 1 18.74 88 PRO B C 1
ATOM 3791 O O . PRO B 1 89 ? 13.396 9.155 -9.587 1 19.14 88 PRO B O 1
ATOM 3795 N N . GLY B 1 90 ? 15.586 8.98 -10.106 1 19.73 89 GLY B N 1
ATOM 3796 C CA . GLY B 1 90 ? 15.878 7.921 -9.135 1 21.54 89 GLY B CA 1
ATOM 3797 C C . GLY B 1 90 ? 15.621 8.373 -7.704 1 23.33 89 GLY B C 1
ATOM 3798 O O . GLY B 1 90 ? 15.11 7.581 -6.9 1 24.33 89 GLY B O 1
ATOM 3799 N N . ALA B 1 91 ? 15.904 9.654 -7.384 1 23.37 90 ALA B N 1
ATOM 3800 C CA . ALA B 1 91 ? 15.646 10.152 -6.009 1 24.11 90 ALA B CA 1
ATOM 3801 C C . ALA B 1 91 ? 14.135 10.202 -5.734 1 22.32 90 ALA B C 1
ATOM 3802 O O . ALA B 1 91 ? 13.675 9.731 -4.696 1 21.33 90 ALA B O 1
ATOM 3804 N N . ALA B 1 92 ? 13.358 10.743 -6.693 1 21.76 91 ALA B N 1
ATOM 3805 C CA . ALA B 1 92 ? 11.917 10.839 -6.581 1 21.46 91 ALA B CA 1
ATOM 3806 C C . ALA B 1 92 ? 11.29 9.417 -6.49 1 19.09 91 ALA B C 1
ATOM 3807 O O . ALA B 1 92 ? 10.485 9.153 -5.593 1 19.06 91 ALA B O 1
ATOM 3809 N N . LEU B 1 93 ? 11.673 8.508 -7.386 1 17.51 92 LEU B N 1
ATOM 3810 C CA . LEU B 1 93 ? 11.157 7.132 -7.367 1 17.6 92 LEU B CA 1
ATOM 3811 C C . LEU B 1 93 ? 11.555 6.44 -6.051 1 17.89 92 LEU B C 1
ATOM 3812 O O . LEU B 1 93 ? 10.713 5.805 -5.406 1 18.09 92 LEU B O 1
ATOM 3817 N N . GLY B 1 94 ? 12.815 6.562 -5.676 1 17.78 93 GLY B N 1
ATOM 3818 C CA . GLY B 1 94 ? 13.315 5.915 -4.471 1 18.74 93 GLY B CA 1
ATOM 3819 C C . GLY B 1 94 ? 12.577 6.359 -3.217 1 20.38 93 GLY B C 1
ATOM 3820 O O . GLY B 1 94 ? 12.266 5.518 -2.369 1 20.92 93 GLY B O 1
ATOM 3821 N N . GLU B 1 95 ? 12.272 7.659 -3.097 1 19.86 94 GLU B N 1
ATOM 3822 C CA . GLU B 1 95 ? 11.575 8.139 -1.9 1 20.38 94 GLU B CA 1
ATOM 3823 C C . GLU B 1 95 ? 10.161 7.527 -1.841 1 20.37 94 GLU B C 1
ATOM 3824 O O . GLU B 1 95 ? 9.725 7.061 -0.774 1 20.42 94 GLU B O 1
ATOM 3830 N N . ALA B 1 96 ? 9.468 7.5 -2.986 1 18.97 95 ALA B N 1
ATOM 3831 C CA . ALA B 1 96 ? 8.111 6.947 -3.008 1 19.83 95 ALA B CA 1
ATOM 3832 C C . ALA B 1 96 ? 8.114 5.42 -2.756 1 19.8 95 ALA B C 1
ATOM 3833 O O . ALA B 1 96 ? 7.245 4.912 -2.025 1 20.23 95 ALA B O 1
ATOM 3835 N N . VAL B 1 97 ? 9.078 4.702 -3.341 1 18.6 96 VAL B N 1
ATOM 3836 C CA . VAL B 1 97 ? 9.152 3.258 -3.172 1 19.43 96 VAL B CA 1
ATOM 3837 C C . VAL B 1 97 ? 9.596 2.897 -1.738 1 18.11 96 VAL B C 1
ATOM 3838 O O . VAL B 1 97 ? 9.022 1.969 -1.118 1 17.95 96 VAL B O 1
ATOM 3842 N N . ASP B 1 98 ? 10.521 3.676 -1.141 1 16.47 97 ASP B N 1
ATOM 3843 C CA . ASP B 1 98 ? 10.91 3.45 0.267 1 17.31 97 ASP B CA 1
ATOM 3844 C C . ASP B 1 98 ? 9.672 3.551 1.171 1 18.43 97 ASP B C 1
ATOM 3845 O O . ASP B 1 98 ? 9.503 2.744 2.079 1 19.07 97 ASP B O 1
ATOM 3850 N N . ARG B 1 99 ? 8.771 4.503 0.862 1 18.36 98 ARG B N 1
ATOM 3851 C CA . ARG B 1 99 ? 7.528 4.7 1.642 1 20.54 98 ARG B CA 1
ATOM 3852 C C . ARG B 1 99 ? 6.629 3.477 1.493 1 20.49 98 ARG B C 1
ATOM 3853 O O . ARG B 1 99 ? 6.086 3.01 2.49 1 21.22 98 ARG B O 1
ATOM 3861 N N . LEU B 1 100 ? 6.485 2.932 0.26 1 21.05 99 LEU B N 1
ATOM 3862 C CA . LEU B 1 100 ? 5.71 1.681 0.036 1 21.36 99 LEU B CA 1
ATOM 3863 C C . LEU B 1 100 ? 6.261 0.559 0.935 1 19.74 99 LEU B C 1
ATOM 3864 O O . LEU B 1 100 ? 5.509 -0.176 1.557 1 19.86 99 LEU B O 1
ATOM 3869 N N . LEU B 1 101 ? 7.599 0.458 0.988 1 17.83 100 LEU B N 1
ATOM 3870 C CA . LEU B 1 101 ? 8.28 -0.627 1.701 1 18.84 100 LEU B CA 1
ATOM 3871 C C . LEU B 1 101 ? 8.292 -0.481 3.23 1 20.96 100 LEU B C 1
ATOM 3872 O O . LEU B 1 101 ? 8.708 -1.425 3.924 1 21.86 100 LEU B O 1
ATOM 3877 N N . LEU B 1 102 ? 7.754 0.63 3.77 1 21.84 101 LEU B N 1
ATOM 3878 C CA . LEU B 1 102 ? 7.503 0.685 5.223 1 24.53 101 LEU B CA 1
ATOM 3879 C C . LEU B 1 102 ? 6.318 -0.259 5.568 1 27 101 LEU B C 1
ATOM 3880 O O . LEU B 1 102 ? 6.193 -0.697 6.706 1 29.99 101 LEU B O 1
ATOM 3885 N N . GLU B 1 103 ? 5.414 -0.519 4.607 1 27.3 102 GLU B N 1
ATOM 3886 C CA . GLU B 1 103 ? 4.204 -1.294 4.859 1 29.69 102 GLU B CA 1
ATOM 3887 C C . GLU B 1 103 ? 4.216 -2.707 4.278 1 28.82 102 GLU B C 1
ATOM 3888 O O . GLU B 1 103 ? 3.416 -3.525 4.707 1 29.03 102 GLU B O 1
ATOM 3894 N N . THR B 1 104 ? 5.021 -2.958 3.229 1 27.57 103 THR B N 1
ATOM 3895 C CA . THR B 1 104 ? 5.099 -4.255 2.583 1 25.71 103 THR B CA 1
ATOM 3896 C C . THR B 1 104 ? 6.579 -4.665 2.48 1 22.53 103 THR B C 1
ATOM 3897 O O . THR B 1 104 ? 7.466 -3.798 2.397 1 22.61 103 THR B O 1
ATOM 3901 N N . ASP B 1 105 ? 6.841 -5.955 2.417 1 19.22 104 ASP B N 1
ATOM 3902 C CA . ASP B 1 105 ? 8.226 -6.424 2.324 1 19.81 104 ASP B CA 1
ATOM 3903 C C . ASP B 1 105 ? 8.843 -6.263 0.931 1 17.48 104 ASP B C 1
ATOM 3904 O O . ASP B 1 105 ? 10.069 -6.193 0.837 1 16.63 104 ASP B O 1
ATOM 3909 N N . GLN B 1 106 ? 8.015 -6.27 -0.149 1 16.21 105 GLN B N 1
ATOM 3910 C CA . GLN B 1 106 ? 8.574 -6.166 -1.503 1 15.08 105 GLN B CA 1
ATOM 3911 C C . GLN B 1 106 ? 7.704 -5.31 -2.404 1 15.45 105 GLN B C 1
ATOM 3912 O O . GLN B 1 106 ? 6.486 -5.183 -2.188 1 15.72 105 GLN B O 1
ATOM 3918 N N . ALA B 1 107 ? 8.341 -4.758 -3.435 1 13.31 106 ALA B N 1
ATOM 3919 C CA . ALA B 1 107 ? 7.624 -3.963 -4.444 1 12.94 106 ALA B CA 1
ATOM 3920 C C . ALA B 1 107 ? 8.171 -4.377 -5.823 1 12.44 106 ALA B C 1
ATOM 3921 O O . ALA B 1 107 ? 9.322 -4.826 -5.937 1 13.58 106 ALA B O 1
ATOM 3923 N N . PHE B 1 108 ? 7.347 -4.246 -6.856 1 12.59 107 PHE B N 1
ATOM 3924 C CA . PHE B 1 108 ? 7.709 -4.743 -8.191 1 12.31 107 PHE B CA 1
ATOM 3925 C C . PHE B 1 108 ? 7.285 -3.795 -9.25 1 12.72 107 PHE B C 1
ATOM 3926 O O . PHE B 1 108 ? 6.339 -3.032 -9.031 1 12.35 107 PHE B O 1
ATOM 3934 N N . GLY B 1 109 ? 7.91 -3.88 -10.408 1 12.13 108 GLY B N 1
ATOM 3935 C CA . GLY B 1 109 ? 7.452 -3.031 -11.502 1 12.3 108 GLY B CA 1
ATOM 3936 C C . GLY B 1 109 ? 8.41 -2.957 -12.631 1 12.94 108 GLY B C 1
ATOM 3937 O O . GLY B 1 109 ? 9.169 -3.894 -12.874 1 12.86 108 GLY B O 1
ATOM 3938 N N . TRP B 1 110 ? 8.27 -1.869 -13.391 1 13.05 109 TRP B N 1
ATOM 3939 C CA . TRP B 1 110 ? 9.137 -1.696 -14.547 1 14.33 109 TRP B CA 1
ATOM 3940 C C . TRP B 1 110 ? 9.616 -0.264 -14.64 1 14.96 109 TRP B C 1
ATOM 3941 O O . TRP B 1 110 ? 8.991 0.675 -14.1 1 14.1 109 TRP B O 1
ATOM 3952 N N . VAL B 1 111 ? 10.778 -0.114 -15.263 1 14.15 110 VAL B N 1
ATOM 3953 C CA . VAL B 1 111 ? 11.417 1.155 -15.484 1 14.78 110 VAL B CA 1
ATOM 3954 C C . VAL B 1 111 ? 11.611 1.31 -16.984 1 14.71 110 VAL B C 1
ATOM 3955 O O . VAL B 1 111 ? 12.159 0.387 -17.62 1 15.15 110 VAL B O 1
ATOM 3959 N N . ALA B 1 112 ? 11.142 2.416 -17.562 1 13.73 111 ALA B N 1
ATOM 3960 C CA . ALA B 1 112 ? 11.232 2.616 -18.999 1 15.09 111 ALA B CA 1
ATOM 3961 C C . ALA B 1 112 ? 12.65 2.946 -19.392 1 15.11 111 ALA B C 1
ATOM 3962 O O . ALA B 1 112 ? 13.435 3.503 -18.579 1 13.9 111 ALA B O 1
ATOM 3964 N N . PHE B 1 113 ? 12.983 2.737 -20.673 1 16.75 112 PHE B N 1
ATOM 3965 C CA . PHE B 1 113 ? 14.25 3.255 -21.231 1 17.35 112 PHE B CA 1
ATOM 3966 C C . PHE B 1 113 ? 14.359 4.781 -20.94 1 16.97 112 PHE B C 1
ATOM 3967 O O . PHE B 1 113 ? 15.433 5.272 -20.595 1 18.32 112 PHE B O 1
ATOM 3975 N N . GLU B 1 114 ? 13.193 5.497 -21.006 1 16.36 113 GLU B N 1
ATOM 3976 C CA . GLU B 1 114 ? 13.186 6.953 -20.806 1 17.68 113 GLU B CA 1
ATOM 3977 C C . GLU B 1 114 ? 13.601 7.389 -19.395 1 16.42 113 GLU B C 1
ATOM 3978 O O . GLU B 1 114 ? 14.023 8.531 -19.226 1 17.25 113 GLU B O 1
ATOM 3984 N N . PHE B 1 115 ? 13.567 6.485 -18.404 1 15.25 114 PHE B N 1
ATOM 3985 C CA . PHE B 1 115 ? 14.083 6.808 -17.065 1 14.81 114 PHE B CA 1
ATOM 3986 C C . PHE B 1 115 ? 15.586 7.215 -17.136 1 16.6 114 PHE B C 1
ATOM 3987 O O . PHE B 1 115 ? 16.063 7.981 -16.296 1 18.42 114 PHE B O 1
ATOM 3995 N N . GLY B 1 116 ? 16.308 6.628 -18.101 1 16.39 115 GLY B N 1
ATOM 3996 C CA . GLY B 1 116 ? 17.755 6.793 -18.221 1 18.44 115 GLY B CA 1
ATOM 3997 C C . GLY B 1 116 ? 18.216 8.032 -18.957 1 20.68 115 GLY B C 1
ATOM 3998 O O . GLY B 1 116 ? 19.42 8.21 -19.102 1 22.37 115 GLY B O 1
ATOM 3999 N N . VAL B 1 117 ? 17.286 8.895 -19.48 1 20.68 116 VAL B N 1
ATOM 4000 C CA . VAL B 1 117 ? 17.737 10.025 -20.317 1 20.91 116 VAL B CA 1
ATOM 4001 C C . VAL B 1 117 ? 18.075 11.292 -19.495 1 20.76 116 VAL B C 1
ATOM 4002 O O . VAL B 1 117 ? 18.847 12.136 -19.966 1 21.94 116 VAL B O 1
ATOM 4006 N N . HIS B 1 118 ? 17.51 11.415 -18.284 1 20.85 117 HIS B N 1
ATOM 4007 C CA A HIS B 1 118 ? 17.731 12.551 -17.401 0.6 21.49 117 HIS B CA 1
ATOM 4008 C CA B HIS B 1 118 ? 17.722 12.59 -17.443 0.4 22.16 117 HIS B CA 1
ATOM 4009 C C . HIS B 1 118 ? 19.198 12.753 -17.086 1 22.79 117 HIS B C 1
ATOM 4010 O O . HIS B 1 118 ? 19.687 13.894 -17.055 1 23.97 117 HIS B O 1
ATOM 4023 N N . ARG B 1 119 ? 19.904 11.646 -16.838 1 22.7 118 ARG B N 1
ATOM 4024 C CA . ARG B 1 119 ? 21.327 11.754 -16.489 1 23.59 118 ARG B CA 1
ATOM 4025 C C . ARG B 1 119 ? 22.18 12.369 -17.637 1 25.07 118 ARG B C 1
ATOM 4026 O O . ARG B 1 119 ? 23.271 12.863 -17.381 1 26.16 118 ARG B O 1
ATOM 4034 N N . TYR B 1 120 ? 21.658 12.368 -18.869 1 24.72 119 TYR B N 1
ATOM 4035 C CA . TYR B 1 120 ? 22.33 12.936 -20.028 1 25.79 119 TYR B CA 1
ATOM 4036 C C . TYR B 1 120 ? 21.754 14.294 -20.462 1 25.56 119 TYR B C 1
ATOM 4037 O O . TYR B 1 120 ? 22.185 14.828 -21.482 1 25.36 119 TYR B O 1
ATOM 4046 N N . GLY B 1 121 ? 20.841 14.863 -19.671 1 24.87 120 GLY B N 1
ATOM 4047 C CA . GLY B 1 121 ? 20.248 16.157 -19.964 1 25.7 120 GLY B CA 1
ATOM 4048 C C . GLY B 1 121 ? 19.374 16.114 -21.203 1 26.04 120 GLY B C 1
ATOM 4049 O O . GLY B 1 121 ? 19.241 17.117 -21.901 1 28.12 120 GLY B O 1
ATOM 4050 N N . LEU B 1 122 ? 18.772 14.942 -21.496 1 23.3 121 LEU B N 1
ATOM 4051 C CA . LEU B 1 122 ? 17.949 14.802 -22.705 1 23.37 121 LEU B CA 1
ATOM 4052 C C . LEU B 1 122 ? 16.45 14.713 -22.387 1 23.24 121 LEU B C 1
ATOM 4053 O O . LEU B 1 122 ? 15.677 14.389 -23.273 1 23.73 121 LEU B O 1
ATOM 4058 N N . GLN B 1 123 ? 16.049 14.931 -21.126 1 23.05 122 GLN B N 1
ATOM 4059 C CA . GLN B 1 123 ? 14.66 14.791 -20.726 1 24.16 122 GLN B CA 1
ATOM 4060 C C . GLN B 1 123 ? 13.745 15.824 -21.421 1 24.53 122 GLN B C 1
ATOM 4061 O O . GLN B 1 123 ? 12.562 15.533 -21.571 1 24.35 122 GLN B O 1
ATOM 4067 N N . GLN B 1 124 ? 14.286 16.956 -21.941 1 25.49 123 GLN B N 1
ATOM 4068 C CA . GLN B 1 124 ? 13.431 17.905 -22.667 1 27.5 123 GLN B CA 1
ATOM 4069 C C . GLN B 1 124 ? 12.96 17.311 -24.028 1 27.69 123 GLN B C 1
ATOM 4070 O O . GLN B 1 124 ? 12 17.823 -24.609 1 29.28 123 GLN B O 1
ATOM 4076 N N . ARG B 1 125 ? 13.564 16.208 -24.495 1 25.19 124 ARG B N 1
ATOM 4077 C CA . ARG B 1 125 ? 13.092 15.548 -25.714 1 25.3 124 ARG B CA 1
ATOM 4078 C C . ARG B 1 125 ? 11.852 14.67 -25.461 1 25.54 124 ARG B C 1
ATOM 4079 O O . ARG B 1 125 ? 11.279 14.15 -26.415 1 27.19 124 ARG B O 1
ATOM 4087 N N . LEU B 1 126 ? 11.486 14.442 -24.193 1 23.96 125 LEU B N 1
ATOM 4088 C CA . LEU B 1 126 ? 10.352 13.573 -23.886 1 24.22 125 LEU B CA 1
ATOM 4089 C C . LEU B 1 126 ? 9.038 14.3 -24.085 1 27.85 125 LEU B C 1
ATOM 4090 O O . LEU B 1 126 ? 8.899 15.457 -23.701 1 28.95 125 LEU B O 1
ATOM 4095 N N . ALA B 1 127 ? 8.042 13.56 -24.557 1 28.68 126 ALA B N 1
ATOM 4096 C CA . ALA B 1 127 ? 6.688 14.054 -24.676 1 30.6 126 ALA B CA 1
ATOM 4097 C C . ALA B 1 127 ? 6.13 14.334 -23.283 1 31.49 126 ALA B C 1
ATOM 4098 O O . ALA B 1 127 ? 6.525 13.688 -22.281 1 29.93 126 ALA B O 1
ATOM 4100 N N . PRO B 1 128 ? 5.138 15.217 -23.181 1 32.47 127 PRO B N 1
ATOM 4101 C CA . PRO B 1 128 ? 4.47 15.4 -21.882 1 31.57 127 PRO B CA 1
ATOM 4102 C C . PRO B 1 128 ? 3.879 14.072 -21.369 1 28.71 127 PRO B C 1
ATOM 4103 O O . PRO B 1 128 ? 3.52 13.22 -22.181 1 29.57 127 PRO B O 1
ATOM 4107 N N . HIS B 1 129 ? 3.859 13.837 -20.055 1 27.02 128 HIS B N 1
ATOM 4108 C CA . HIS B 1 129 ? 3.262 12.622 -19.49 1 26.27 128 HIS B CA 1
ATOM 4109 C C . HIS B 1 129 ? 3.982 11.312 -19.925 1 23.05 128 HIS B C 1
ATOM 4110 O O . HIS B 1 129 ? 3.337 10.273 -20.013 1 25.11 128 HIS B O 1
ATOM 4117 N N . THR B 1 130 ? 5.277 11.372 -20.232 1 19.04 129 THR B N 1
ATOM 4118 C CA . THR B 1 130 ? 6.016 10.166 -20.628 1 18.01 129 THR B CA 1
ATOM 4119 C C . THR B 1 130 ? 6.238 9.289 -19.411 1 17.6 129 THR B C 1
ATOM 4120 O O . THR B 1 130 ? 6.82 9.757 -18.432 1 17.46 129 THR B O 1
ATOM 4124 N N . PRO B 1 131 ? 5.8 8.031 -19.444 1 17.43 130 PRO B N 1
ATOM 4125 C CA . PRO B 1 131 ? 6.03 7.148 -18.293 1 17.19 130 PRO B CA 1
ATOM 4126 C C . PRO B 1 131 ? 7.515 6.866 -18.11 1 16.86 130 PRO B C 1
ATOM 4127 O O . PRO B 1 131 ? 8.217 6.55 -19.079 1 17.06 130 PRO B O 1
ATOM 4131 N N . LEU B 1 132 ? 7.987 7.003 -16.877 1 13.95 131 LEU B N 1
ATOM 4132 C CA . LEU B 1 132 ? 9.363 6.644 -16.563 1 15.03 131 LEU B CA 1
ATOM 4133 C C . LEU B 1 132 ? 9.444 5.335 -15.75 1 14.65 131 LEU B C 1
ATOM 4134 O O . LEU B 1 132 ? 10.411 4.569 -15.885 1 14.09 131 LEU B O 1
ATOM 4139 N N . ALA B 1 133 ? 8.494 5.109 -14.843 1 13.26 132 ALA B N 1
ATOM 4140 C CA . ALA B 1 133 ? 8.502 3.888 -14.012 1 12.7 132 ALA B CA 1
ATOM 4141 C C . ALA B 1 133 ? 7.114 3.669 -13.431 1 12.96 132 ALA B C 1
ATOM 4142 O O . ALA B 1 133 ? 6.341 4.634 -13.236 1 13.49 132 ALA B O 1
ATOM 4144 N N . ARG B 1 134 ? 6.827 2.399 -13.203 1 12.27 133 ARG B N 1
ATOM 4145 C CA . ARG B 1 134 ? 5.596 1.976 -12.515 1 11.83 133 ARG B CA 1
ATOM 4146 C C . ARG B 1 134 ? 6.035 0.958 -11.491 1 13.58 133 ARG B C 1
ATOM 4147 O O . ARG B 1 134 ? 6.603 -0.064 -11.879 1 14.53 133 ARG B O 1
ATOM 4155 N N . VAL B 1 135 ? 5.866 1.234 -10.207 1 12.77 134 VAL B N 1
ATOM 4156 C CA . VAL B 1 135 ? 6.308 0.313 -9.152 1 13.11 134 VAL B CA 1
ATOM 4157 C C . VAL B 1 135 ? 5.172 0.189 -8.145 1 13.62 134 VAL B C 1
ATOM 4158 O O . VAL B 1 135 ? 4.635 1.224 -7.696 1 14.59 134 VAL B O 1
ATOM 4162 N N . PHE B 1 136 ? 4.798 -1.037 -7.824 1 12.82 135 PHE B N 1
ATOM 4163 C CA . PHE B 1 136 ? 3.676 -1.232 -6.905 1 13.69 135 PHE B CA 1
ATOM 4164 C C . PHE B 1 136 ? 3.976 -2.179 -5.761 1 14.56 135 PHE B C 1
ATOM 4165 O O . PHE B 1 136 ? 4.874 -3.021 -5.856 1 13.88 135 PHE B O 1
ATOM 4173 N N A SER B 1 137 ? 3.238 -2.002 -4.663 0.5 13.87 136 SER B N 1
ATOM 4174 N N B SER B 1 137 ? 3.225 -1.996 -4.66 0.5 13.99 136 SER B N 1
ATOM 4175 C CA A SER B 1 137 ? 3.255 -2.951 -3.568 0.5 14.27 136 SER B CA 1
ATOM 4176 C CA B SER B 1 137 ? 3.175 -2.907 -3.522 0.5 14.51 136 SER B CA 1
ATOM 4177 C C A SER B 1 137 ? 2.06 -3.883 -3.825 0.5 13.84 136 SER B C 1
ATOM 4178 C C B SER B 1 137 ? 2.049 -3.882 -3.834 0.5 13.95 136 SER B C 1
ATOM 4179 O O A SER B 1 137 ? 0.949 -3.412 -4.101 0.5 14.87 136 SER B O 1
ATOM 4180 O O B SER B 1 137 ? 0.929 -3.428 -4.102 0.5 14.97 136 SER B O 1
ATOM 4185 N N . PRO B 1 138 ? 2.31 -5.182 -3.867 1 14.48 137 PRO B N 1
ATOM 4186 C CA . PRO B 1 138 ? 1.21 -6.138 -4.167 1 14.44 137 PRO B CA 1
ATOM 4187 C C . PRO B 1 138 ? 0.369 -6.373 -2.927 1 15.03 137 PRO B C 1
ATOM 4188 O O . PRO B 1 138 ? 0.855 -6.207 -1.792 1 16.01 137 PRO B O 1
ATOM 4192 N N . ARG B 1 139 ? -0.881 -6.803 -3.134 1 13.47 138 ARG B N 1
ATOM 4193 C CA . ARG B 1 139 ? -1.691 -7.192 -1.977 1 15.81 138 ARG B CA 1
ATOM 4194 C C . ARG B 1 139 ? -1.239 -8.581 -1.453 1 16.73 138 ARG B C 1
ATOM 4195 O O . ARG B 1 139 ? -1.379 -8.88 -0.269 1 17.31 138 ARG B O 1
ATOM 4203 N N . THR B 1 140 ? -0.757 -9.453 -2.359 1 15.56 139 THR B N 1
ATOM 4204 C CA . THR B 1 140 ? -0.39 -10.817 -2.028 1 14.6 139 THR B CA 1
ATOM 4205 C C . THR B 1 140 ? 0.822 -11.246 -2.823 1 14.49 139 THR B C 1
ATOM 4206 O O . THR B 1 140 ? 1.008 -10.779 -3.951 1 15.3 139 THR B O 1
ATOM 4210 N N . ARG B 1 141 ? 1.624 -12.133 -2.262 1 14.03 140 ARG B N 1
ATOM 4211 C CA . ARG B 1 141 ? 2.743 -12.689 -3.029 1 14.26 140 ARG B CA 1
ATOM 4212 C C . ARG B 1 141 ? 2.669 -14.17 -2.967 1 15.64 140 ARG B C 1
ATOM 4213 O O . ARG B 1 141 ? 2.465 -14.706 -1.885 1 17.54 140 ARG B O 1
ATOM 4221 N N . ILE B 1 142 ? 2.811 -14.835 -4.109 1 15.02 141 ILE B N 1
ATOM 4222 C CA . ILE B 1 142 ? 2.841 -16.286 -4.169 1 16.51 141 ILE B CA 1
ATOM 4223 C C . ILE B 1 142 ? 4.17 -16.65 -4.791 1 17.28 141 ILE B C 1
ATOM 4224 O O . ILE B 1 142 ? 4.428 -16.252 -5.938 1 17.81 141 ILE B O 1
ATOM 4229 N N . MET B 1 143 ? 5.027 -17.347 -4.037 1 16.56 142 MET B N 1
ATOM 4230 C CA . MET B 1 143 ? 6.356 -17.707 -4.561 1 16.92 142 MET B CA 1
ATOM 4231 C C . MET B 1 143 ? 6.375 -19.168 -4.905 1 18.85 142 MET B C 1
ATOM 4232 O O . MET B 1 143 ? 6.02 -19.993 -4.06 1 21.12 142 MET B O 1
ATOM 4237 N N . VAL B 1 144 ? 6.796 -19.517 -6.112 1 17.68 143 VAL B N 1
ATOM 4238 C CA . VAL B 1 144 ? 6.822 -20.886 -6.571 1 17.83 143 VAL B CA 1
ATOM 4239 C C . VAL B 1 144 ? 8.235 -21.304 -6.89 1 18.5 143 VAL B C 1
ATOM 4240 O O . VAL B 1 144 ? 8.923 -20.636 -7.657 1 17.24 143 VAL B O 1
ATOM 4244 N N . SER B 1 145 ? 8.662 -22.41 -6.299 1 17.81 144 SER B N 1
ATOM 4245 C CA . SER B 1 145 ? 9.985 -22.982 -6.597 1 19.1 144 SER B CA 1
ATOM 4246 C C . SER B 1 145 ? 9.836 -24.514 -6.807 1 19.27 144 SER B C 1
ATOM 4247 O O . SER B 1 145 ? 8.744 -25.067 -6.61 1 19.16 144 SER B O 1
ATOM 4250 N N . GLU B 1 146 ? 10.94 -25.216 -7.165 1 20.38 145 GLU B N 1
ATOM 4251 C CA . GLU B 1 146 ? 10.873 -26.68 -7.289 1 22.19 145 GLU B CA 1
ATOM 4252 C C . GLU B 1 146 ? 10.46 -27.34 -5.936 1 23.06 145 GLU B C 1
ATOM 4253 O O . GLU B 1 146 ? 9.973 -28.472 -5.913 1 25.09 145 GLU B O 1
ATOM 4259 N N . LYS B 1 147 ? 10.728 -26.646 -4.795 1 21.55 146 LYS B N 1
ATOM 4260 C CA . LYS B 1 147 ? 10.467 -27.219 -3.474 1 22.03 146 LYS B CA 1
ATOM 4261 C C . LYS B 1 147 ? 9.03 -26.983 -2.983 1 20.84 146 LYS B C 1
ATOM 4262 O O . LYS B 1 147 ? 8.402 -27.902 -2.419 1 21.37 146 LYS B O 1
ATOM 4268 N N . GLU B 1 148 ? 8.563 -25.733 -3.098 1 19.72 147 GLU B N 1
ATOM 4269 C CA . GLU B 1 148 ? 7.253 -25.388 -2.518 1 19.28 147 GLU B CA 1
ATOM 4270 C C . GLU B 1 148 ? 6.661 -24.122 -3.098 1 19.17 147 GLU B C 1
ATOM 4271 O O . GLU B 1 148 ? 7.328 -23.368 -3.829 1 18.27 147 GLU B O 1
ATOM 4277 N N . ILE B 1 149 ? 5.397 -23.908 -2.73 1 17.58 148 ILE B N 1
ATOM 4278 C CA . ILE B 1 149 ? 4.615 -22.71 -3.018 1 18.25 148 ILE B CA 1
ATOM 4279 C C . ILE B 1 149 ? 4.454 -21.982 -1.697 1 19.24 148 ILE B C 1
ATOM 4280 O O . ILE B 1 149 ? 3.949 -22.585 -0.749 1 20.71 148 ILE B O 1
ATOM 4285 N N . ARG B 1 150 ? 4.934 -20.756 -1.587 1 16.67 149 ARG B N 1
ATOM 4286 C CA . ARG B 1 150 ? 4.796 -19.977 -0.363 1 15.68 149 ARG B CA 1
ATOM 4287 C C . ARG B 1 150 ? 3.774 -18.883 -0.599 1 16.2 149 ARG B C 1
ATOM 4288 O O . ARG B 1 150 ? 3.834 -18.168 -1.609 1 17.25 149 ARG B O 1
ATOM 4296 N N . LEU B 1 151 ? 2.815 -18.766 0.293 1 14.88 150 LEU B N 1
ATOM 4297 C CA . LEU B 1 151 ? 1.741 -17.784 0.204 1 14.94 150 LEU B CA 1
ATOM 4298 C C . LEU B 1 151 ? 1.955 -16.679 1.246 1 17 150 LEU B C 1
ATOM 4299 O O . LEU B 1 151 ? 2.024 -16.984 2.454 1 18.47 150 LEU B O 1
ATOM 4304 N N . PHE B 1 152 ? 2.018 -15.423 0.806 1 15.6 151 PHE B N 1
ATOM 4305 C CA . PHE B 1 152 ? 2.135 -14.265 1.699 1 15.49 151 PHE B CA 1
ATOM 4306 C C . PHE B 1 152 ? 0.895 -13.401 1.56 1 15.7 151 PHE B C 1
ATOM 4307 O O . PHE B 1 152 ? 0.624 -12.913 0.447 1 14.79 151 PHE B O 1
ATOM 4315 N N . ASP B 1 153 ? 0.15 -13.216 2.662 1 16.46 152 ASP B N 1
ATOM 4316 C CA . ASP B 1 153 ? -1.046 -12.355 2.681 1 16.95 152 ASP B CA 1
ATOM 4317 C C . ASP B 1 153 ? -2.048 -12.791 1.636 1 18.36 152 ASP B C 1
ATOM 4318 O O . ASP B 1 153 ? -2.684 -11.934 0.982 1 19.57 152 ASP B O 1
ATOM 4323 N N . ALA B 1 154 ? -2.224 -14.117 1.497 1 17.46 153 ALA B N 1
ATOM 4324 C CA . ALA B 1 154 ? -3.208 -14.618 0.533 1 18.12 153 ALA B CA 1
ATOM 4325 C C . ALA B 1 154 ? -4.597 -14.7 1.168 1 18.33 153 ALA B C 1
ATOM 4326 O O . ALA B 1 154 ? -4.788 -15.424 2.144 1 19.76 153 ALA B O 1
ATOM 4328 N N . GLY B 1 155 ? -5.564 -14.023 0.574 1 16.73 154 GLY B N 1
ATOM 4329 C CA . GLY B 1 155 ? -6.955 -14.103 1.026 1 17.94 154 GLY B CA 1
ATOM 4330 C C . GLY B 1 155 ? -7.666 -15.356 0.518 1 18.98 154 GLY B C 1
ATOM 4331 O O . GLY B 1 155 ? -7.093 -16.172 -0.223 1 18.06 154 GLY B O 1
ATOM 4332 N N . ILE B 1 156 ? -8.955 -15.501 0.89 1 19.53 155 ILE B N 1
ATOM 4333 C CA . ILE B 1 156 ? -9.68 -16.737 0.593 1 20.18 155 ILE B CA 1
ATOM 4334 C C . ILE B 1 156 ? -9.747 -17.05 -0.895 1 20.09 155 ILE B C 1
ATOM 4335 O O . ILE B 1 156 ? -9.581 -18.222 -1.251 1 20.61 155 ILE B O 1
ATOM 4340 N N . ARG B 1 157 ? -10.003 -16.06 -1.789 1 20.09 156 ARG B N 1
ATOM 4341 C CA . ARG B 1 157 ? -10.115 -16.376 -3.238 1 20.54 156 ARG B CA 1
ATOM 4342 C C . ARG B 1 157 ? -8.792 -16.853 -3.792 1 21.59 156 ARG B C 1
ATOM 4343 O O . ARG B 1 157 ? -8.764 -17.769 -4.635 1 22.8 156 ARG B O 1
ATOM 4351 N N . HIS B 1 158 ? -7.688 -16.249 -3.33 1 18.68 157 HIS B N 1
ATOM 4352 C CA . HIS B 1 158 ? -6.376 -16.656 -3.804 1 18.61 157 HIS B CA 1
ATOM 4353 C C . HIS B 1 158 ? -6.066 -18.061 -3.275 1 20.01 157 HIS B C 1
ATOM 4354 O O . HIS B 1 158 ? -5.593 -18.874 -4.063 1 20.88 157 HIS B O 1
ATOM 4361 N N . ARG B 1 159 ? -6.33 -18.356 -1.982 1 18.14 158 ARG B N 1
ATOM 4362 C CA . ARG B 1 159 ? -6.048 -19.7 -1.467 1 18.11 158 ARG B CA 1
ATOM 4363 C C . ARG B 1 159 ? -6.874 -20.771 -2.219 1 18.68 158 ARG B C 1
ATOM 4364 O O . ARG B 1 159 ? -6.368 -21.834 -2.595 1 18.81 158 ARG B O 1
ATOM 4372 N N . GLU B 1 160 ? -8.173 -20.473 -2.439 1 18.55 159 GLU B N 1
ATOM 4373 C CA . GLU B 1 160 ? -9.034 -21.439 -3.13 1 20.43 159 GLU B CA 1
ATOM 4374 C C . GLU B 1 160 ? -8.583 -21.621 -4.59 1 22.21 159 GLU B C 1
ATOM 4375 O O . GLU B 1 160 ? -8.611 -22.748 -5.086 1 23.37 159 GLU B O 1
ATOM 4381 N N . ALA B 1 161 ? -8.129 -20.554 -5.266 1 23.85 160 ALA B N 1
ATOM 4382 C CA . ALA B 1 161 ? -7.665 -20.656 -6.664 1 25.01 160 ALA B CA 1
ATOM 4383 C C . ALA B 1 161 ? -6.427 -21.526 -6.772 1 24.2 160 ALA B C 1
ATOM 4384 O O . ALA B 1 161 ? -6.329 -22.342 -7.711 1 24.42 160 ALA B O 1
ATOM 4386 N N . ILE B 1 162 ? -5.496 -21.39 -5.807 1 21.2 161 ILE B N 1
ATOM 4387 C CA . ILE B 1 162 ? -4.294 -22.22 -5.806 1 22.17 161 ILE B CA 1
ATOM 4388 C C . ILE B 1 162 ? -4.684 -23.683 -5.608 1 22.73 161 ILE B C 1
ATOM 4389 O O . ILE B 1 162 ? -4.222 -24.555 -6.34 1 22.57 161 ILE B O 1
ATOM 4394 N N . ASP B 1 163 ? -5.596 -23.954 -4.643 1 22.68 162 ASP B N 1
ATOM 4395 C CA . ASP B 1 163 ? -6.022 -25.324 -4.391 1 23.53 162 ASP B CA 1
ATOM 4396 C C . ASP B 1 163 ? -6.71 -25.926 -5.618 1 24.28 162 ASP B C 1
ATOM 4397 O O . ASP B 1 163 ? -6.426 -27.068 -5.955 1 24.71 162 ASP B O 1
ATOM 4402 N N . ARG B 1 164 ? -7.56 -25.144 -6.324 1 24.62 163 ARG B N 1
ATOM 4403 C CA . ARG B 1 164 ? -8.217 -25.666 -7.523 1 25.97 163 ARG B CA 1
ATOM 4404 C C . ARG B 1 164 ? -7.193 -26.015 -8.603 1 25.48 163 ARG B C 1
ATOM 4405 O O . ARG B 1 164 ? -7.294 -27.054 -9.242 1 25.4 163 ARG B O 1
ATOM 4413 N N . LEU B 1 165 ? -6.194 -25.129 -8.797 1 25.18 164 LEU B N 1
ATOM 4414 C CA . LEU B 1 165 ? -5.164 -25.354 -9.803 1 25.71 164 LEU B CA 1
ATOM 4415 C C . LEU B 1 165 ? -4.348 -26.596 -9.481 1 25.69 164 LEU B C 1
ATOM 4416 O O . LEU B 1 165 ? -4.049 -27.37 -10.391 1 26.31 164 LEU B O 1
ATOM 4421 N N . LEU B 1 166 ? -3.984 -26.791 -8.207 1 25.02 165 LEU B N 1
ATOM 4422 C CA . LEU B 1 166 ? -3.236 -27.994 -7.825 1 26.17 165 LEU B CA 1
ATOM 4423 C C . LEU B 1 166 ? -4.054 -29.266 -8.086 1 27.39 165 LEU B C 1
ATOM 4424 O O . LEU B 1 166 ? -3.491 -30.28 -8.517 1 27.68 165 LEU B O 1
ATOM 4429 N N . ALA B 1 167 ? -5.367 -29.199 -7.899 1 27.44 166 ALA B N 1
ATOM 4430 C CA . ALA B 1 167 ? -6.247 -30.353 -8.112 1 29.47 166 ALA B CA 1
ATOM 4431 C C . ALA B 1 167 ? -6.471 -30.672 -9.609 1 31.23 166 ALA B C 1
ATOM 4432 O O . ALA B 1 167 ? -6.569 -31.849 -9.98 1 32.94 166 ALA B O 1
ATOM 4434 N N . THR B 1 168 ? -6.58 -29.639 -10.469 1 31.07 167 THR B N 1
ATOM 4435 C CA . THR B 1 168 ? -6.81 -29.877 -11.903 1 32.29 167 THR B CA 1
ATOM 4436 C C . THR B 1 168 ? -5.519 -30.081 -12.689 1 31.67 167 THR B C 1
ATOM 4437 O O . THR B 1 168 ? -5.528 -30.725 -13.736 1 32.42 167 THR B O 1
ATOM 4441 N N . GLY B 1 169 ? -4.441 -29.48 -12.214 1 30.14 168 GLY B N 1
ATOM 4442 C CA . GLY B 1 169 ? -3.163 -29.488 -12.907 1 30.09 168 GLY B CA 1
ATOM 4443 C C . GLY B 1 169 ? -3.092 -28.365 -13.923 1 29.44 168 GLY B C 1
ATOM 4444 O O . GLY B 1 169 ? -4.105 -27.73 -14.223 1 30.17 168 GLY B O 1
ATOM 4445 N N . VAL B 1 170 ? -1.918 -28.156 -14.51 1 28.86 169 VAL B N 1
ATOM 4446 C CA . VAL B 1 170 ? -1.753 -27.091 -15.492 1 29.84 169 VAL B CA 1
ATOM 4447 C C . VAL B 1 170 ? -2.403 -27.475 -16.836 1 30.35 169 VAL B C 1
ATOM 4448 O O . VAL B 1 170 ? -2.509 -28.656 -17.185 1 30.44 169 VAL B O 1
ATOM 4452 N N . ARG B 1 171 ? -2.878 -26.462 -17.567 1 30.58 170 ARG B N 1
ATOM 4453 C CA . ARG B 1 171 ? -3.444 -26.677 -18.888 1 32.16 170 ARG B CA 1
ATOM 4454 C C . ARG B 1 171 ? -2.356 -27.095 -19.859 1 33.68 170 ARG B C 1
ATOM 4455 O O . ARG B 1 171 ? -1.195 -26.69 -19.722 1 32.56 170 ARG B O 1
ATOM 4463 N N . GLU B 1 172 ? -2.728 -27.874 -20.869 1 35.69 171 GLU B N 1
ATOM 4464 C CA . GLU B 1 172 ? -1.809 -28.189 -21.957 1 37.66 171 GLU B CA 1
ATOM 4465 C C . GLU B 1 172 ? -1.642 -26.909 -22.784 1 37.75 171 GLU B C 1
ATOM 4466 O O . GLU B 1 172 ? -2.623 -26.177 -22.963 1 38.32 171 GLU B O 1
ATOM 4472 N N . VAL B 1 173 ? -0.421 -26.59 -23.218 1 36.91 172 VAL B N 1
ATOM 4473 C CA . VAL B 1 173 ? -0.204 -25.397 -24.031 1 36.78 172 VAL B CA 1
ATOM 4474 C C . VAL B 1 173 ? -0.669 -25.667 -25.465 1 38.01 172 VAL B C 1
ATOM 4475 O O . VAL B 1 173 ? -0.216 -26.624 -26.08 1 38.19 172 VAL B O 1
ATOM 4479 N N . PRO B 1 174 ? -1.592 -24.838 -25.992 1 39.16 173 PRO B N 1
ATOM 4480 C CA . PRO B 1 174 ? -2.067 -25.045 -27.37 1 40.68 173 PRO B CA 1
ATOM 4481 C C . PRO B 1 174 ? -0.991 -24.798 -28.424 1 41.34 173 PRO B C 1
ATOM 4482 O O . PRO B 1 174 ? 0.069 -24.242 -28.127 1 39.98 173 PRO B O 1
ATOM 4486 N N . GLN B 1 175 ? -1.279 -25.196 -29.683 1 42.33 174 GLN B N 1
ATOM 4487 C CA . GLN B 1 175 ? -0.354 -24.923 -30.779 1 43.19 174 GLN B CA 1
ATOM 4488 C C . GLN B 1 175 ? -0.203 -23.392 -30.979 1 42.76 174 GLN B C 1
ATOM 4489 O O . GLN B 1 175 ? -1.119 -22.618 -30.69 1 42.44 174 GLN B O 1
ATOM 4495 N N . SER B 1 176 ? 0.985 -22.964 -31.379 1 41.94 175 SER B N 1
ATOM 4496 C CA . SER B 1 176 ? 1.265 -21.554 -31.606 1 42.18 175 SER B CA 1
ATOM 4497 C C . SER B 1 176 ? 0.815 -21.118 -33.018 1 42.26 175 SER B C 1
ATOM 4498 O O . SER B 1 176 ? 0.5 -21.953 -33.868 1 42.86 175 SER B O 1
ATOM 4501 N N . ARG B 1 177 ? 0.737 -19.805 -33.243 1 42.11 176 ARG B N 1
ATOM 4502 C CA . ARG B 1 177 ? 0.34 -19.218 -34.513 1 43.44 176 ARG B CA 1
ATOM 4503 C C . ARG B 1 177 ? 1.485 -18.37 -35.037 1 44.78 176 ARG B C 1
ATOM 4504 O O . ARG B 1 177 ? 2.017 -17.525 -34.315 1 44.42 176 ARG B O 1
ATOM 4512 N N . SER B 1 178 ? 1.884 -18.613 -36.295 1 46.16 177 SER B N 1
ATOM 4513 C CA . SER B 1 178 ? 3.024 -17.949 -36.917 1 47.7 177 SER B CA 1
ATOM 4514 C C . SER B 1 178 ? 2.858 -16.444 -37.154 1 48.83 177 SER B C 1
ATOM 4515 O O . SER B 1 178 ? 1.744 -15.945 -37.302 1 49.27 177 SER B O 1
ATOM 4518 N N . VAL B 1 179 ? 3.993 -15.738 -37.238 1 49.38 178 VAL B N 1
ATOM 4519 C CA . VAL B 1 179 ? 4.067 -14.32 -37.569 1 51.09 178 VAL B CA 1
ATOM 4520 C C . VAL B 1 179 ? 5.205 -14.102 -38.559 1 52.4 178 VAL B C 1
ATOM 4521 O O . VAL B 1 179 ? 6.258 -14.737 -38.447 1 53.27 178 VAL B O 1
ATOM 4525 N N . ASP B 1 180 ? 5.011 -13.189 -39.512 1 52.22 179 ASP B N 1
ATOM 4526 C CA . ASP B 1 180 ? 6.062 -12.854 -40.463 1 52.73 179 ASP B CA 1
ATOM 4527 C C . ASP B 1 180 ? 6.889 -11.677 -39.924 1 52.47 179 ASP B C 1
ATOM 4528 O O . ASP B 1 180 ? 6.319 -10.644 -39.575 1 53.12 179 ASP B O 1
ATOM 4533 N N . VAL B 1 181 ? 8.215 -11.837 -39.818 1 51.45 180 VAL B N 1
ATOM 4534 C CA . VAL B 1 181 ? 9.087 -10.748 -39.363 1 51.85 180 VAL B CA 1
ATOM 4535 C C . VAL B 1 181 ? 10.04 -10.257 -40.463 1 52.7 180 VAL B C 1
ATOM 4536 O O . VAL B 1 181 ? 10.952 -9.491 -40.175 1 52.72 180 VAL B O 1
ATOM 4540 N N . SER B 1 182 ? 9.848 -10.693 -41.72 1 53.39 181 SER B N 1
ATOM 4541 C CA . SER B 1 182 ? 10.763 -10.355 -42.802 1 54.75 181 SER B CA 1
ATOM 4542 C C . SER B 1 182 ? 10.563 -8.955 -43.366 1 56.51 181 SER B C 1
ATOM 4543 O O . SER B 1 182 ? 11.463 -8.461 -44.04 1 57.74 181 SER B O 1
ATOM 4546 N N . ASP B 1 183 ? 9.392 -8.338 -43.165 1 57.13 182 ASP B N 1
ATOM 4547 C CA . ASP B 1 183 ? 9.157 -6.99 -43.697 1 58.31 182 ASP B CA 1
ATOM 4548 C C . ASP B 1 183 ? 9.913 -5.944 -42.855 1 58.33 182 ASP B C 1
ATOM 4549 O O . ASP B 1 183 ? 10.197 -6.18 -41.68 1 58.4 182 ASP B O 1
ATOM 4551 N N . ASP B 1 184 ? 10.236 -4.792 -43.459 1 56.6 183 ASP B N 1
ATOM 4552 C CA . ASP B 1 184 ? 10.958 -3.724 -42.762 1 55.2 183 ASP B CA 1
ATOM 4553 C C . ASP B 1 184 ? 10.19 -2.391 -42.879 1 54.06 183 ASP B C 1
ATOM 4554 O O . ASP B 1 184 ? 10.688 -1.435 -43.493 1 54.16 183 ASP B O 1
ATOM 4559 N N . PRO B 1 185 ? 8.971 -2.299 -42.309 1 52.64 184 PRO B N 1
ATOM 4560 C CA . PRO B 1 185 ? 8.183 -1.071 -42.478 1 51.91 184 PRO B CA 1
ATOM 4561 C C . PRO B 1 185 ? 8.788 0.176 -41.822 1 50.2 184 PRO B C 1
ATOM 4562 O O . PRO B 1 185 ? 8.493 1.273 -42.277 1 50.75 184 PRO B O 1
ATOM 4566 N N . SER B 1 186 ? 9.645 0.024 -40.8 1 48.12 185 SER B N 1
ATOM 4567 C CA . SER B 1 186 ? 10.247 1.186 -40.132 1 47.07 185 SER B CA 1
ATOM 4568 C C . SER B 1 186 ? 11.63 1.588 -40.709 1 46.9 185 SER B C 1
ATOM 4569 O O . SER B 1 186 ? 12.281 2.472 -40.154 1 46.49 185 SER B O 1
ATOM 4572 N N . GLY B 1 187 ? 12.053 0.964 -41.804 1 46.9 186 GLY B N 1
ATOM 4573 C CA . GLY B 1 187 ? 13.32 1.286 -42.458 1 46.57 186 GLY B CA 1
ATOM 4574 C C . GLY B 1 187 ? 14.549 1.067 -41.593 1 45.66 186 GLY B C 1
ATOM 4575 O O . GLY B 1 187 ? 15.475 1.886 -41.592 1 45.37 186 GLY B O 1
ATOM 4576 N N . PHE B 1 188 ? 14.576 -0.048 -40.85 1 44.59 187 PHE B N 1
ATOM 4577 C CA . PHE B 1 188 ? 15.712 -0.406 -39.996 1 44.28 187 PHE B CA 1
ATOM 4578 C C . PHE B 1 188 ? 17.031 -0.443 -40.796 1 44.85 187 PHE B C 1
ATOM 4579 O O . PHE B 1 188 ? 18.016 0.149 -40.366 1 44.18 187 PHE B O 1
ATOM 4587 N N . ARG B 1 189 ? 17.033 -1.078 -41.982 1 46.05 188 ARG B N 1
ATOM 4588 C CA . ARG B 1 189 ? 18.249 -1.133 -42.814 1 48.61 188 ARG B CA 1
ATOM 4589 C C . ARG B 1 189 ? 18.792 0.273 -43.13 1 49.6 188 ARG B C 1
ATOM 4590 O O . ARG B 1 189 ? 20 0.499 -43.054 1 50.91 188 ARG B O 1
ATOM 4598 N N . ARG B 1 190 ? 17.901 1.218 -43.451 1 49.52 189 ARG B N 1
ATOM 4599 C CA . ARG B 1 190 ? 18.301 2.588 -43.759 1 49.74 189 ARG B CA 1
ATOM 4600 C C . ARG B 1 190 ? 18.844 3.29 -42.504 1 48.07 189 ARG B C 1
ATOM 4601 O O . ARG B 1 190 ? 19.856 4.003 -42.585 1 48.76 189 ARG B O 1
ATOM 4603 N N . ARG B 1 191 ? 18.179 3.077 -41.36 1 45.93 190 ARG B N 1
ATOM 4604 C CA . ARG B 1 191 ? 18.564 3.664 -40.076 1 43.7 190 ARG B CA 1
ATOM 4605 C C . ARG B 1 191 ? 19.951 3.161 -39.649 1 42.59 190 ARG B C 1
ATOM 4606 O O . ARG B 1 191 ? 20.77 3.962 -39.195 1 42.44 190 ARG B O 1
ATOM 4614 N N . VAL B 1 192 ? 20.258 1.876 -39.891 1 41.94 191 VAL B N 1
ATOM 4615 C CA . VAL B 1 192 ? 21.59 1.331 -39.609 1 42.63 191 VAL B CA 1
ATOM 4616 C C . VAL B 1 192 ? 22.656 2.077 -40.44 1 42.69 191 VAL B C 1
ATOM 4617 O O . VAL B 1 192 ? 23.692 2.482 -39.906 1 42.72 191 VAL B O 1
ATOM 4621 N N . ALA B 1 193 ? 22.387 2.266 -41.732 1 42.46 192 ALA B N 1
ATOM 4622 C CA . ALA B 1 193 ? 23.325 2.973 -42.619 1 43.66 192 ALA B CA 1
ATOM 4623 C C . ALA B 1 193 ? 23.59 4.432 -42.132 1 43.77 192 ALA B C 1
ATOM 4624 O O . ALA B 1 193 ? 24.737 4.892 -42.182 1 43.82 192 ALA B O 1
ATOM 4626 N N . VAL B 1 194 ? 22.558 5.131 -41.63 1 43.72 193 VAL B N 1
ATOM 4627 C CA . VAL B 1 194 ? 22.717 6.487 -41.086 1 43.61 193 VAL B CA 1
ATOM 4628 C C . VAL B 1 194 ? 23.629 6.451 -39.841 1 42.68 193 VAL B C 1
ATOM 4629 O O . VAL B 1 194 ? 24.571 7.244 -39.74 1 42.53 193 VAL B O 1
ATOM 4633 N N . ALA B 1 195 ? 23.394 5.488 -38.935 1 41.34 194 ALA B N 1
ATOM 4634 C CA . ALA B 1 195 ? 24.227 5.352 -37.744 1 41.38 194 ALA B CA 1
ATOM 4635 C C . ALA B 1 195 ? 25.679 5.04 -38.129 1 41.52 194 ALA B C 1
ATOM 4636 O O . ALA B 1 195 ? 26.593 5.649 -37.589 1 40.74 194 ALA B O 1
ATOM 4638 N N . VAL B 1 196 ? 25.891 4.156 -39.111 1 42.34 195 VAL B N 1
ATOM 4639 C CA . VAL B 1 196 ? 27.247 3.807 -39.576 1 43.35 195 VAL B CA 1
ATOM 4640 C C . VAL B 1 196 ? 27.962 5.08 -40.089 1 44.49 195 VAL B C 1
ATOM 4641 O O . VAL B 1 196 ? 29.127 5.305 -39.76 1 45.71 195 VAL B O 1
ATOM 4645 N N . ASP B 1 197 ? 27.243 5.948 -40.809 1 43.94 196 ASP B N 1
ATOM 4646 C CA . ASP B 1 197 ? 27.802 7.206 -41.3 1 44.91 196 ASP B CA 1
ATOM 4647 C C . ASP B 1 197 ? 28.177 8.151 -40.15 1 43.68 196 ASP B C 1
ATOM 4648 O O . ASP B 1 197 ? 29.237 8.789 -40.222 1 44.01 196 ASP B O 1
ATOM 4653 N N . GLU B 1 198 ? 27.315 8.235 -39.098 1 41.47 197 GLU B N 1
ATOM 4654 C CA . GLU B 1 198 ? 27.574 9.071 -37.928 1 40.38 197 GLU B CA 1
ATOM 4655 C C . GLU B 1 198 ? 28.8 8.568 -37.16 1 40.95 197 GLU B C 1
ATOM 4656 O O . GLU B 1 198 ? 29.637 9.379 -36.748 1 41.82 197 GLU B O 1
ATOM 4662 N N . ILE B 1 199 ? 28.939 7.242 -37.031 1 40.04 198 ILE B N 1
ATOM 4663 C CA . ILE B 1 199 ? 30.088 6.62 -36.369 1 40.73 198 ILE B CA 1
ATOM 4664 C C . ILE B 1 199 ? 31.357 6.893 -37.171 1 42.47 198 ILE B C 1
ATOM 4665 O O . ILE B 1 199 ? 32.361 7.293 -36.581 1 42.89 198 ILE B O 1
ATOM 4670 N N . ALA B 1 200 ? 31.3 6.741 -38.508 1 43.22 199 ALA B N 1
ATOM 4671 C CA . ALA B 1 200 ? 32.441 7.023 -39.397 1 44.95 199 ALA B CA 1
ATOM 4672 C C . ALA B 1 200 ? 32.884 8.492 -39.311 1 47.22 199 ALA B C 1
ATOM 4673 O O . ALA B 1 200 ? 34.063 8.798 -39.561 1 48.26 199 ALA B O 1
ATOM 4675 N N . ALA B 1 201 ? 31.944 9.402 -38.985 1 47.71 200 ALA B N 1
ATOM 4676 C CA . ALA B 1 201 ? 32.245 10.824 -38.817 1 49.16 200 ALA B CA 1
ATOM 4677 C C . ALA B 1 201 ? 32.802 11.139 -37.4 1 49.94 200 ALA B C 1
ATOM 4678 O O . ALA B 1 201 ? 33.187 12.283 -37.143 1 51.22 200 ALA B O 1
ATOM 4680 N N . GLY B 1 202 ? 32.848 10.142 -36.514 1 48.27 201 GLY B N 1
ATOM 4681 C CA . GLY B 1 202 ? 33.376 10.292 -35.172 1 47.93 201 GLY B CA 1
ATOM 4682 C C . GLY B 1 202 ? 32.389 10.85 -34.17 1 47.36 201 GLY B C 1
ATOM 4683 O O . GLY B 1 202 ? 32.808 11.34 -33.119 1 48.67 201 GLY B O 1
ATOM 4684 N N . ARG B 1 203 ? 31.073 10.762 -34.452 1 45.22 202 ARG B N 1
ATOM 4685 C CA . ARG B 1 203 ? 30.065 11.28 -33.512 1 43.93 202 ARG B CA 1
ATOM 4686 C C . ARG B 1 203 ? 29.996 10.409 -32.234 1 41.6 202 ARG B C 1
ATOM 4687 O O . ARG B 1 203 ? 29.8 10.924 -31.133 1 42.11 202 ARG B O 1
ATOM 4695 N N . TYR B 1 204 ? 30.164 9.102 -32.399 1 39.26 203 TYR B N 1
ATOM 4696 C CA . TYR B 1 204 ? 30.157 8.117 -31.32 1 37.8 203 TYR B CA 1
ATOM 4697 C C . TYR B 1 204 ? 30.769 6.796 -31.837 1 37.85 203 TYR B C 1
ATOM 4698 O O . TYR B 1 204 ? 31.097 6.681 -33.021 1 38.73 203 TYR B O 1
ATOM 4707 N N . HIS B 1 205 ? 30.985 5.828 -30.944 1 36.8 204 HIS B N 1
ATOM 4708 C CA . HIS B 1 205 ? 31.625 4.557 -31.295 1 36.52 204 HIS B CA 1
ATOM 4709 C C . HIS B 1 205 ? 30.611 3.478 -31.636 1 35.56 204 HIS B C 1
ATOM 4710 O O . HIS B 1 205 ? 30.854 2.67 -32.542 1 37.1 204 HIS B O 1
ATOM 4717 N N . LYS B 1 206 ? 29.479 3.447 -30.9 1 33.31 205 LYS B N 1
ATOM 4718 C CA . LYS B 1 206 ? 28.487 2.402 -31.09 1 30.73 205 LYS B CA 1
ATOM 4719 C C . LYS B 1 206 ? 27.082 2.874 -30.692 1 28.29 205 LYS B C 1
ATOM 4720 O O . LYS B 1 206 ? 26.948 3.687 -29.782 1 26.94 205 LYS B O 1
ATOM 4726 N N . VAL B 1 207 ? 26.054 2.341 -31.35 1 27.79 206 VAL B N 1
ATOM 4727 C CA . VAL B 1 207 ? 24.651 2.623 -30.959 1 27.38 206 VAL B CA 1
ATOM 4728 C C . VAL B 1 207 ? 23.827 1.361 -31.218 1 27.43 206 VAL B C 1
ATOM 4729 O O . VAL B 1 207 ? 24.092 0.626 -32.172 1 28.45 206 VAL B O 1
ATOM 4733 N N . ILE B 1 208 ? 22.83 1.111 -30.366 1 26.49 207 ILE B N 1
ATOM 4734 C CA . ILE B 1 208 ? 21.905 0.015 -30.571 1 26.76 207 ILE B CA 1
ATOM 4735 C C . ILE B 1 208 ? 20.639 0.622 -31.163 1 27.2 207 ILE B C 1
ATOM 4736 O O . ILE B 1 208 ? 20.007 1.5 -30.535 1 26.79 207 ILE B O 1
ATOM 4741 N N . LEU B 1 209 ? 20.262 0.149 -32.339 1 27.55 208 LEU B N 1
ATOM 4742 C CA . LEU B 1 209 ? 18.998 0.535 -32.963 1 28.28 208 LEU B CA 1
ATOM 4743 C C . LEU B 1 209 ? 18.089 -0.702 -33.001 1 28.41 208 LEU B C 1
ATOM 4744 O O . LEU B 1 209 ? 18.58 -1.823 -32.948 1 28.36 208 LEU B O 1
ATOM 4749 N N . SER B 1 210 ? 16.781 -0.505 -33.081 1 27.53 209 SER B N 1
ATOM 4750 C CA . SER B 1 210 ? 15.828 -1.608 -32.995 1 27.34 209 SER B CA 1
ATOM 4751 C C . SER B 1 210 ? 14.669 -1.432 -33.977 1 28.41 209 SER B C 1
ATOM 4752 O O . SER B 1 210 ? 14.563 -0.403 -34.661 1 28.76 209 SER B O 1
ATOM 4755 N N . ARG B 1 211 ? 13.807 -2.453 -34.07 1 28.03 210 ARG B N 1
ATOM 4756 C CA . ARG B 1 211 ? 12.626 -2.361 -34.916 1 27.9 210 ARG B CA 1
ATOM 4757 C C . ARG B 1 211 ? 11.466 -3.097 -34.237 1 27.87 210 ARG B C 1
ATOM 4758 O O . ARG B 1 211 ? 11.675 -4.125 -33.6 1 27.72 210 ARG B O 1
ATOM 4766 N N . CYS B 1 212 ? 10.279 -2.513 -34.299 1 28.48 211 CYS B N 1
ATOM 4767 C CA . CYS B 1 212 ? 9.052 -3.125 -33.82 1 30.43 211 CYS B CA 1
ATOM 4768 C C . CYS B 1 212 ? 8.515 -4.04 -34.908 1 32.88 211 CYS B C 1
ATOM 4769 O O . CYS B 1 212 ? 8.648 -3.735 -36.099 1 33.84 211 CYS B O 1
ATOM 4772 N N . VAL B 1 213 ? 7.839 -5.12 -34.496 1 34.32 212 VAL B N 1
ATOM 4773 C CA . VAL B 1 213 ? 7.137 -6.028 -35.395 1 36.45 212 VAL B CA 1
ATOM 4774 C C . VAL B 1 213 ? 5.728 -6.15 -34.862 1 36.53 212 VAL B C 1
ATOM 4775 O O . VAL B 1 213 ? 5.557 -6.625 -33.73 1 35.78 212 VAL B O 1
ATOM 4779 N N . GLU B 1 214 ? 4.726 -5.693 -35.618 1 36.12 213 GLU B N 1
ATOM 4780 C CA . GLU B 1 214 ? 3.343 -5.802 -35.147 1 38.01 213 GLU B CA 1
ATOM 4781 C C . GLU B 1 214 ? 2.848 -7.246 -35.248 1 38.71 213 GLU B C 1
ATOM 4782 O O . GLU B 1 214 ? 3.023 -7.872 -36.295 1 39.69 213 GLU B O 1
ATOM 4788 N N . VAL B 1 215 ? 2.199 -7.752 -34.202 1 36.99 214 VAL B N 1
ATOM 4789 C CA . VAL B 1 215 ? 1.57 -9.07 -34.212 1 36.88 214 VAL B CA 1
ATOM 4790 C C . VAL B 1 215 ? 0.119 -8.828 -34.58 1 38.19 214 VAL B C 1
ATOM 4791 O O . VAL B 1 215 ? -0.587 -8.112 -33.872 1 38.01 214 VAL B O 1
ATOM 4795 N N . PRO B 1 216 ? -0.334 -9.336 -35.736 1 39.53 215 PRO B N 1
ATOM 4796 C CA . PRO B 1 216 ? -1.7 -9.013 -36.192 1 39.99 215 PRO B CA 1
ATOM 4797 C C . PRO B 1 216 ? -2.844 -9.758 -35.495 1 40.18 215 PRO B C 1
ATOM 4798 O O . PRO B 1 216 ? -3.966 -9.744 -35.988 1 41.59 215 PRO B O 1
ATOM 4802 N N . PHE B 1 217 ? -2.577 -10.408 -34.38 1 39.46 216 PHE B N 1
ATOM 4803 C CA . PHE B 1 217 ? -3.612 -11.115 -33.611 1 38.76 216 PHE B CA 1
ATOM 4804 C C . PHE B 1 217 ? -3.31 -10.981 -32.125 1 38.27 216 PHE B C 1
ATOM 4805 O O . PHE B 1 217 ? -2.15 -10.803 -31.768 1 38.36 216 PHE B O 1
ATOM 4813 N N . ALA B 1 218 ? -4.338 -11.051 -31.27 1 37.2 217 ALA B N 1
ATOM 4814 C CA . ALA B 1 218 ? -4.133 -10.963 -29.821 1 36.73 217 ALA B CA 1
ATOM 4815 C C . ALA B 1 218 ? -3.567 -12.271 -29.317 1 35.29 217 ALA B C 1
ATOM 4816 O O . ALA B 1 218 ? -3.995 -13.335 -29.771 1 35.78 217 ALA B O 1
ATOM 4818 N N . ILE B 1 219 ? -2.614 -12.207 -28.373 1 34.49 218 ILE B N 1
ATOM 4819 C CA . ILE B 1 219 ? -2.015 -13.416 -27.842 1 33.53 218 ILE B CA 1
ATOM 4820 C C . ILE B 1 219 ? -2.415 -13.634 -26.384 1 32.56 218 ILE B C 1
ATOM 4821 O O . ILE B 1 219 ? -2.815 -12.699 -25.684 1 33.34 218 ILE B O 1
ATOM 4826 N N . ASP B 1 220 ? -2.296 -14.889 -25.933 1 30.22 219 ASP B N 1
ATOM 4827 C CA . ASP B 1 220 ? -2.536 -15.268 -24.556 1 27.75 219 ASP B CA 1
ATOM 4828 C C . ASP B 1 220 ? -1.189 -15.14 -23.876 1 25.24 219 ASP B C 1
ATOM 4829 O O . ASP B 1 220 ? -0.273 -15.926 -24.172 1 25.02 219 ASP B O 1
ATOM 4834 N N . PHE B 1 221 ? -1.032 -14.105 -23.041 1 23.32 220 PHE B N 1
ATOM 4835 C CA . PHE B 1 221 ? 0.284 -13.852 -22.441 1 21.96 220 PHE B CA 1
ATOM 4836 C C . PHE B 1 221 ? 0.752 -15.003 -21.529 1 20.88 220 PHE B C 1
ATOM 4837 O O . PHE B 1 221 ? 1.886 -15.446 -21.74 1 21.07 220 PHE B O 1
ATOM 4845 N N . PRO B 1 222 ? -0.037 -15.554 -20.576 1 20.38 221 PRO B N 1
ATOM 4846 C CA . PRO B 1 222 ? 0.518 -16.621 -19.718 1 21.15 221 PRO B CA 1
ATOM 4847 C C . PRO B 1 222 ? 0.904 -17.892 -20.506 1 21.52 221 PRO B C 1
ATOM 4848 O O . PRO B 1 222 ? 1.957 -18.485 -20.243 1 20.83 221 PRO B O 1
ATOM 4852 N N . LEU B 1 223 ? 0.092 -18.267 -21.513 1 21.74 222 LEU B N 1
ATOM 4853 C CA . LEU B 1 223 ? 0.396 -19.475 -22.291 1 23.43 222 LEU B CA 1
ATOM 4854 C C . LEU B 1 223 ? 1.626 -19.241 -23.155 1 24.06 222 LEU B C 1
ATOM 4855 O O . LEU B 1 223 ? 2.504 -20.104 -23.201 1 24.06 222 LEU B O 1
ATOM 4860 N N . THR B 1 224 ? 1.727 -18.049 -23.795 1 23.78 223 THR B N 1
ATOM 4861 C CA . THR B 1 224 ? 2.911 -17.704 -24.586 1 24.2 223 THR B CA 1
ATOM 4862 C C . THR B 1 224 ? 4.146 -17.692 -23.692 1 23.35 223 THR B C 1
ATOM 4863 O O . THR B 1 224 ? 5.176 -18.273 -24.034 1 23.8 223 THR B O 1
ATOM 4867 N N . TYR B 1 225 ? 4.02 -17.124 -22.489 1 21.44 224 TYR B N 1
ATOM 4868 C CA . TYR B 1 225 ? 5.157 -17.12 -21.535 1 20.38 224 TYR B CA 1
ATOM 4869 C C . TYR B 1 225 ? 5.646 -18.564 -21.239 1 20.98 224 TYR B C 1
ATOM 4870 O O . TYR B 1 225 ? 6.84 -18.832 -21.276 1 20.73 224 TYR B O 1
ATOM 4879 N N . ARG B 1 226 ? 4.715 -19.488 -20.93 1 21.46 225 ARG B N 1
ATOM 4880 C CA . ARG B 1 226 ? 5.084 -20.873 -20.659 1 22.37 225 ARG B CA 1
ATOM 4881 C C . ARG B 1 226 ? 5.776 -21.524 -21.855 1 22.89 225 ARG B C 1
ATOM 4882 O O . ARG B 1 226 ? 6.799 -22.19 -21.685 1 23.54 225 ARG B O 1
ATOM 4890 N N . LEU B 1 227 ? 5.233 -21.313 -23.06 1 23.27 226 LEU B N 1
ATOM 4891 C CA . LEU B 1 227 ? 5.804 -21.933 -24.257 1 24.66 226 LEU B CA 1
ATOM 4892 C C . LEU B 1 227 ? 7.205 -21.352 -24.544 1 26.26 226 LEU B C 1
ATOM 4893 O O . LEU B 1 227 ? 8.155 -22.111 -24.709 1 27.26 226 LEU B O 1
ATOM 4898 N N . GLY B 1 228 ? 7.332 -20.029 -24.519 1 25.5 227 GLY B N 1
ATOM 4899 C CA . GLY B 1 228 ? 8.614 -19.377 -24.757 1 25.62 227 GLY B CA 1
ATOM 4900 C C . GLY B 1 228 ? 9.635 -19.728 -23.683 1 24.78 227 GLY B C 1
ATOM 4901 O O . GLY B 1 228 ? 10.829 -19.869 -23.984 1 25.86 227 GLY B O 1
ATOM 4902 N N . ARG B 1 229 ? 9.175 -19.937 -22.414 1 23.35 228 ARG B N 1
ATOM 4903 C CA . ARG B 1 229 ? 10.125 -20.242 -21.318 1 23.93 228 ARG B CA 1
ATOM 4904 C C . ARG B 1 229 ? 10.838 -21.594 -21.512 1 26.64 228 ARG B C 1
ATOM 4905 O O . ARG B 1 229 ? 11.981 -21.761 -21.061 1 26.78 228 ARG B O 1
ATOM 4913 N N . ARG B 1 230 ? 10.18 -22.539 -22.206 1 27.86 229 ARG B N 1
ATOM 4914 C CA . ARG B 1 230 ? 10.823 -23.819 -22.511 1 30.99 229 ARG B CA 1
ATOM 4915 C C . ARG B 1 230 ? 11.948 -23.681 -23.527 1 33.5 229 ARG B C 1
ATOM 4916 O O . ARG B 1 230 ? 12.741 -24.616 -23.686 1 35.36 229 ARG B O 1
ATOM 4924 N N . HIS B 1 231 ? 11.941 -22.612 -24.34 1 33.18 230 HIS B N 1
ATOM 4925 C CA . HIS B 1 231 ? 12.905 -22.473 -25.436 1 34.03 230 HIS B CA 1
ATOM 4926 C C . HIS B 1 231 ? 13.79 -21.236 -25.344 1 34.03 230 HIS B C 1
ATOM 4927 O O . HIS B 1 231 ? 14.329 -20.778 -26.361 1 35.04 230 HIS B O 1
ATOM 4934 N N . ASN B 1 232 ? 13.931 -20.687 -24.133 1 31.71 231 ASN B N 1
ATOM 4935 C CA . ASN B 1 232 ? 14.783 -19.547 -23.848 1 31.05 231 ASN B CA 1
ATOM 4936 C C . ASN B 1 232 ? 15.597 -19.861 -22.592 1 30.54 231 ASN B C 1
ATOM 4937 O O . ASN B 1 232 ? 15.14 -20.599 -21.711 1 30.96 231 ASN B O 1
ATOM 4942 N N . THR B 1 233 ? 16.76 -19.226 -22.477 1 29.19 232 THR B N 1
ATOM 4943 C CA . THR B 1 233 ? 17.67 -19.411 -21.345 1 28.69 232 THR B CA 1
ATOM 4944 C C . THR B 1 233 ? 17.999 -18.033 -20.797 1 27.9 232 THR B C 1
ATOM 4945 O O . THR B 1 233 ? 18.984 -17.42 -21.209 1 28.33 232 THR B O 1
ATOM 4949 N N . PRO B 1 234 ? 17.101 -17.466 -19.962 1 25.22 233 PRO B N 1
ATOM 4950 C CA . PRO B 1 234 ? 17.327 -16.096 -19.501 1 23.71 233 PRO B CA 1
ATOM 4951 C C . PRO B 1 234 ? 17.982 -15.97 -18.114 1 22.68 233 PRO B C 1
A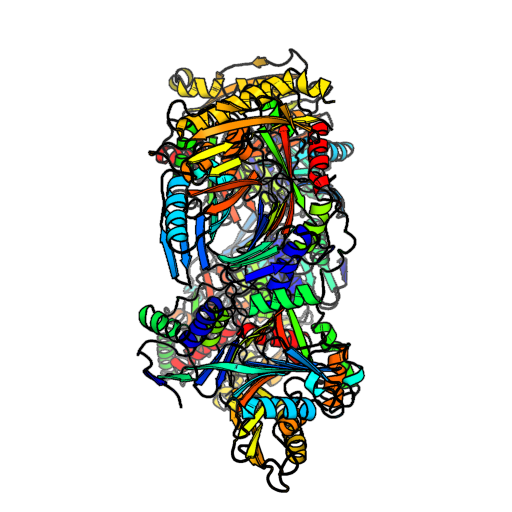TOM 4952 O O . PRO B 1 234 ? 17.957 -16.895 -17.319 1 23.92 233 PRO B O 1
ATOM 4956 N N . VAL B 1 235 ? 18.484 -14.778 -17.796 1 20.82 234 VAL B N 1
ATOM 4957 C CA . VAL B 1 235 ? 19.017 -14.453 -16.486 1 20.75 234 VAL B CA 1
ATOM 4958 C C . VAL B 1 235 ? 17.852 -14.234 -15.484 1 19.05 234 VAL B C 1
ATOM 4959 O O . VAL B 1 235 ? 17.928 -14.594 -14.306 1 18.76 234 VAL B O 1
ATOM 4963 N N . ARG B 1 236 ? 16.781 -13.636 -15.982 1 17.7 235 ARG B N 1
ATOM 4964 C CA . ARG B 1 236 ? 15.523 -13.363 -15.261 1 16.2 235 ARG B CA 1
ATOM 4965 C C . ARG B 1 236 ? 14.408 -13.484 -16.289 1 16.11 235 ARG B C 1
ATOM 4966 O O . ARG B 1 236 ? 14.665 -13.383 -17.487 1 17.24 235 ARG B O 1
ATOM 4974 N N . SER B 1 237 ? 13.156 -13.613 -15.838 1 15.12 236 SER B N 1
ATOM 4975 C CA . SER B 1 237 ? 12.043 -13.571 -16.803 1 15.21 236 SER B CA 1
ATOM 4976 C C . SER B 1 237 ? 10.862 -12.941 -16.107 1 13.66 236 SER B C 1
ATOM 4977 O O . SER B 1 237 ? 10.864 -12.821 -14.869 1 13.88 236 SER B O 1
ATOM 4980 N N . PHE B 1 238 ? 9.866 -12.542 -16.89 1 14.52 237 PHE B N 1
ATOM 4981 C CA . PHE B 1 238 ? 8.703 -11.928 -16.28 1 14.49 237 PHE B CA 1
ATOM 4982 C C . PHE B 1 238 ? 7.49 -12.113 -17.162 1 14.7 237 PHE B C 1
ATOM 4983 O O . PHE B 1 238 ? 7.599 -12.39 -18.371 1 15.07 237 PHE B O 1
ATOM 4991 N N . LEU B 1 239 ? 6.34 -11.88 -16.553 1 15.03 238 LEU B N 1
ATOM 4992 C CA . LEU B 1 239 ? 5 -11.938 -17.153 1 14.79 238 LEU B CA 1
ATOM 4993 C C . LEU B 1 239 ? 4.174 -10.956 -16.34 1 14.93 238 LEU B C 1
ATOM 4994 O O . LEU B 1 239 ? 4.159 -11.085 -15.118 1 14.79 238 LEU B O 1
ATOM 4999 N N . LEU B 1 240 ? 3.512 -9.995 -16.968 1 14.39 239 LEU B N 1
ATOM 5000 C CA . LEU B 1 240 ? 2.736 -9.017 -16.18 1 13.78 239 LEU B CA 1
ATOM 5001 C C . LEU B 1 240 ? 1.519 -8.531 -16.922 1 15.38 239 LEU B C 1
ATOM 5002 O O . LEU B 1 240 ? 1.428 -8.637 -18.16 1 16.27 239 LEU B O 1
ATOM 5007 N N . GLN B 1 241 ? 0.596 -8.021 -16.139 1 15.28 240 GLN B N 1
ATOM 5008 C CA . GLN B 1 241 ? -0.629 -7.342 -16.588 1 16.19 240 GLN B CA 1
ATOM 5009 C C . GLN B 1 241 ? -0.773 -6.196 -15.618 1 18.19 240 GLN B C 1
ATOM 5010 O O . GLN B 1 241 ? -1.108 -6.433 -14.452 1 18.11 240 GLN B O 1
ATOM 5016 N N . LEU B 1 242 ? -0.367 -4.993 -16.018 1 18.31 241 LEU B N 1
ATOM 5017 C CA . LEU B 1 242 ? -0.325 -3.879 -15.064 1 19.3 241 LEU B CA 1
ATOM 5018 C C . LEU B 1 242 ? -0.736 -2.59 -15.744 1 19.98 241 LEU B C 1
ATOM 5019 O O . LEU B 1 242 ? -0.092 -2.19 -16.719 1 19.66 241 LEU B O 1
ATOM 5024 N N . GLY B 1 243 ? -1.78 -1.934 -15.244 1 20.23 242 GLY B N 1
ATOM 5025 C CA . GLY B 1 243 ? -2.18 -0.638 -15.77 1 21.94 242 GLY B CA 1
ATOM 5026 C C . GLY B 1 243 ? -2.445 -0.618 -17.267 1 24.07 242 GLY B C 1
ATOM 5027 O O . GLY B 1 243 ? -2.086 0.341 -17.962 1 26.05 242 GLY B O 1
ATOM 5028 N N . GLY B 1 244 ? -3.077 -1.676 -17.77 1 24.22 243 GLY B N 1
ATOM 5029 C CA . GLY B 1 244 ? -3.434 -1.729 -19.194 1 25.75 243 GLY B CA 1
ATOM 5030 C C . GLY B 1 244 ? -2.335 -2.27 -20.09 1 26.36 243 GLY B C 1
ATOM 5031 O O . GLY B 1 244 ? -2.532 -2.387 -21.305 1 28.3 243 GLY B O 1
ATOM 5032 N N . ILE B 1 245 ? -1.158 -2.56 -19.529 1 23.89 244 ILE B N 1
ATOM 5033 C CA . ILE B 1 245 ? -0.064 -3.141 -20.298 1 23.31 244 ILE B CA 1
ATOM 5034 C C . ILE B 1 245 ? 0.051 -4.608 -19.995 1 22.09 244 ILE B C 1
ATOM 5035 O O . ILE B 1 245 ? 0.14 -4.968 -18.821 1 21.83 244 ILE B O 1
ATOM 5040 N N . ARG B 1 246 ? 0.151 -5.439 -21.022 1 19.98 245 ARG B N 1
ATOM 5041 C CA . ARG B 1 246 ? 0.53 -6.834 -20.827 1 19.14 245 ARG B CA 1
ATOM 5042 C C . ARG B 1 246 ? 1.92 -6.983 -21.396 1 18.22 245 ARG B C 1
ATOM 5043 O O . ARG B 1 246 ? 2.213 -6.394 -22.459 1 18.66 245 ARG B O 1
ATOM 5051 N N . ALA B 1 247 ? 2.776 -7.741 -20.722 1 16.41 246 ALA B N 1
ATOM 5052 C CA . ALA B 1 247 ? 4.106 -7.972 -21.279 1 16.69 246 ALA B CA 1
ATOM 5053 C C . ALA B 1 247 ? 4.672 -9.263 -20.74 1 17.24 246 ALA B C 1
ATOM 5054 O O . ALA B 1 247 ? 4.271 -9.733 -19.671 1 16.19 246 ALA B O 1
ATOM 5056 N N . LEU B 1 248 ? 5.614 -9.827 -21.476 1 16.98 247 LEU B N 1
ATOM 5057 C CA . LEU B 1 248 ? 6.345 -10.987 -21.005 1 16.95 247 LEU B CA 1
ATOM 5058 C C . LEU B 1 248 ? 7.739 -10.886 -21.6 1 17.05 247 LEU B C 1
ATOM 5059 O O . LEU B 1 248 ? 7.9 -10.257 -22.646 1 16.44 247 LEU B O 1
ATOM 5064 N N . GLY B 1 249 ? 8.722 -11.509 -20.964 1 17.21 248 GLY B N 1
ATOM 5065 C CA . GLY B 1 249 ? 10.078 -11.43 -21.502 1 18.24 248 GLY B CA 1
ATOM 5066 C C . GLY B 1 249 ? 11.071 -12.354 -20.854 1 18.68 248 GLY B C 1
ATOM 5067 O O . GLY B 1 249 ? 10.892 -12.779 -19.711 1 17.79 248 GLY B O 1
ATOM 5068 N N . TYR B 1 250 ? 12.141 -12.613 -21.581 1 17.94 249 TYR B N 1
ATOM 5069 C CA . TYR B 1 250 ? 13.223 -13.502 -21.153 1 18.99 249 TYR B CA 1
ATOM 5070 C C . TYR B 1 250 ? 14.486 -12.633 -21.145 1 19 249 TYR B C 1
ATOM 5071 O O . TYR B 1 250 ? 15.193 -12.537 -22.153 1 19.38 249 TYR B O 1
ATOM 5080 N N . SER B 1 251 ? 14.702 -11.959 -20.026 1 18.17 250 SER B N 1
ATOM 5081 C CA A SER B 1 251 ? 15.825 -11.008 -19.903 0.5 18.21 250 SER B CA 1
ATOM 5082 C CA B SER B 1 251 ? 15.774 -10.994 -19.895 0.5 18.17 250 SER B CA 1
ATOM 5083 C C . SER B 1 251 ? 17.158 -11.669 -20.018 1 18.96 250 SER B C 1
ATOM 5084 O O . SER B 1 251 ? 17.484 -12.545 -19.231 1 20.24 250 SER B O 1
ATOM 5089 N N . PRO B 1 252 ? 18.005 -11.181 -20.937 1 20.33 251 PRO B N 1
ATOM 5090 C CA . PRO B 1 252 ? 19.334 -11.802 -21.102 1 20.79 251 PRO B CA 1
ATOM 5091 C C . PRO B 1 252 ? 20.435 -11.171 -20.252 1 20.98 251 PRO B C 1
ATOM 5092 O O . PRO B 1 252 ? 21.579 -11.625 -20.341 1 22.48 251 PRO B O 1
ATOM 5096 N N . GLU B 1 253 ? 20.129 -10.096 -19.492 1 19.1 252 GLU B N 1
ATOM 5097 C CA . GLU B 1 253 ? 21.226 -9.392 -18.806 1 18.92 252 GLU B CA 1
ATOM 5098 C C . GLU B 1 253 ? 20.768 -8.732 -17.528 1 18.99 252 GLU B C 1
ATOM 5099 O O . GLU B 1 253 ? 19.686 -8.149 -17.472 1 18.76 252 GLU B O 1
ATOM 5105 N N . LEU B 1 254 ? 21.587 -8.872 -16.484 1 17.73 253 LEU B N 1
ATOM 5106 C CA . LEU B 1 254 ? 21.323 -8.243 -15.198 1 18.65 253 LEU B CA 1
ATOM 5107 C C . LEU B 1 254 ? 21.863 -6.81 -15.229 1 18.31 253 LEU B C 1
ATOM 5108 O O . LEU B 1 254 ? 23.087 -6.607 -15.435 1 19.25 253 LEU B O 1
ATOM 5113 N N . VAL B 1 255 ? 20.987 -5.83 -15.079 1 16.41 254 VAL B N 1
ATOM 5114 C CA . VAL B 1 255 ? 21.415 -4.419 -15.047 1 17.79 254 VAL B CA 1
ATOM 5115 C C . VAL B 1 255 ? 22.115 -4.181 -13.721 1 17.59 254 VAL B C 1
ATOM 5116 O O . VAL B 1 255 ? 23.249 -3.707 -13.678 1 18.61 254 VAL B O 1
ATOM 5120 N N . THR B 1 256 ? 21.435 -4.517 -12.622 1 16.61 255 THR B N 1
ATOM 5121 C CA A THR B 1 256 ? 22.07 -4.474 -11.3 0.5 16.4 255 THR B CA 1
ATOM 5122 C CA B THR B 1 256 ? 21.949 -4.295 -11.272 0.5 16.8 255 THR B CA 1
ATOM 5123 C C . THR B 1 256 ? 21.307 -5.273 -10.294 1 17.22 255 THR B C 1
ATOM 5124 O O . THR B 1 256 ? 20.073 -5.465 -10.384 1 17.72 255 THR B O 1
ATOM 5131 N N . ALA B 1 257 ? 22.062 -5.803 -9.321 1 17.01 256 ALA B N 1
ATOM 5132 C CA . ALA B 1 257 ? 21.468 -6.468 -8.179 1 17.91 256 ALA B CA 1
ATOM 5133 C C . ALA B 1 257 ? 22.145 -5.811 -6.979 1 18.62 256 ALA B C 1
ATOM 5134 O O . ALA B 1 257 ? 23.387 -5.698 -6.975 1 20.56 256 ALA B O 1
ATOM 5136 N N . VAL B 1 258 ? 21.377 -5.297 -6.043 1 16.58 257 VAL B N 1
ATOM 5137 C CA . VAL B 1 258 ? 21.908 -4.731 -4.805 1 17.28 257 VAL B CA 1
ATOM 5138 C C . VAL B 1 258 ? 21.417 -5.623 -3.691 1 18.05 257 VAL B C 1
ATOM 5139 O O . VAL B 1 258 ? 20.206 -5.892 -3.623 1 18.07 257 VAL B O 1
ATOM 5143 N N . ARG B 1 259 ? 22.325 -6.124 -2.848 1 18.74 258 ARG B N 1
ATOM 5144 C CA . ARG B 1 259 ? 21.905 -6.991 -1.758 1 20.34 258 ARG B CA 1
ATOM 5145 C C . ARG B 1 259 ? 21.71 -6.203 -0.478 1 20.88 258 ARG B C 1
ATOM 5146 O O . ARG B 1 259 ? 22.275 -5.115 -0.326 1 21.15 258 ARG B O 1
ATOM 5154 N N . ALA B 1 260 ? 20.984 -6.778 0.5 1 22.11 259 ALA B N 1
ATOM 5155 C CA . ALA B 1 260 ? 20.804 -6.116 1.798 1 25.19 259 ALA B CA 1
ATOM 5156 C C . ALA B 1 260 ? 22.158 -5.821 2.487 1 25.98 259 ALA B C 1
ATOM 5157 O O . ALA B 1 260 ? 22.266 -4.836 3.209 1 27.81 259 ALA B O 1
ATOM 5159 N N . ASP B 1 261 ? 23.2 -6.633 2.237 1 24.36 260 ASP B N 1
ATOM 5160 C CA . ASP B 1 261 ? 24.513 -6.406 2.866 1 25.88 260 ASP B CA 1
ATOM 5161 C C . ASP B 1 261 ? 25.367 -5.311 2.132 1 26.1 260 ASP B C 1
ATOM 5162 O O . ASP B 1 261 ? 26.514 -5.065 2.534 1 27.51 260 ASP B O 1
ATOM 5167 N N . GLY B 1 262 ? 24.805 -4.69 1.098 1 25.04 261 GLY B N 1
ATOM 5168 C CA . GLY B 1 262 ? 25.468 -3.621 0.364 1 24.93 261 GLY B CA 1
ATOM 5169 C C . GLY B 1 262 ? 26.266 -4.053 -0.852 1 24.29 261 GLY B C 1
ATOM 5170 O O . GLY B 1 262 ? 26.801 -3.189 -1.542 1 24.69 261 GLY B O 1
ATOM 5171 N N . VAL B 1 263 ? 26.357 -5.378 -1.133 1 21.65 262 VAL B N 1
ATOM 5172 C CA . VAL B 1 263 ? 27.088 -5.806 -2.317 1 21.34 262 VAL B CA 1
ATOM 5173 C C . VAL B 1 263 ? 26.258 -5.447 -3.558 1 19.65 262 VAL B C 1
ATOM 5174 O O . VAL B 1 263 ? 25.054 -5.681 -3.575 1 19.44 262 VAL B O 1
ATOM 5178 N N . VAL B 1 264 ? 26.893 -4.819 -4.54 1 18.4 263 VAL B N 1
ATOM 5179 C CA . VAL B 1 264 ? 26.284 -4.453 -5.808 1 18.85 263 VAL B CA 1
ATOM 5180 C C . VAL B 1 264 ? 26.934 -5.292 -6.898 1 18.61 263 VAL B C 1
ATOM 5181 O O . VAL B 1 264 ? 28.159 -5.43 -6.916 1 18.79 263 VAL B O 1
ATOM 5185 N N . ILE B 1 265 ? 26.121 -5.858 -7.791 1 18.53 264 ILE B N 1
ATOM 5186 C CA . ILE B 1 265 ? 26.601 -6.67 -8.884 1 20.47 264 ILE B CA 1
ATOM 5187 C C . ILE B 1 265 ? 26.025 -6.138 -10.181 1 19.26 264 ILE B C 1
ATOM 5188 O O . ILE B 1 265 ? 24.852 -5.709 -10.2 1 18.51 264 ILE B O 1
ATOM 5193 N N . THR B 1 266 ? 26.794 -6.222 -11.257 1 18.56 265 THR B N 1
ATOM 5194 C CA . THR B 1 266 ? 26.277 -5.925 -12.606 1 19.28 265 THR B CA 1
ATOM 5195 C C . THR B 1 266 ? 26.965 -6.927 -13.538 1 19.63 265 THR B C 1
ATOM 5196 O O . THR B 1 266 ? 28.116 -7.315 -13.277 1 20.12 265 THR B O 1
ATOM 5200 N N . GLU B 1 267 ? 26.265 -7.395 -14.591 1 19.45 266 GLU B N 1
ATOM 5201 C CA A GLU B 1 267 ? 26.862 -8.426 -15.447 0.5 19.74 266 GLU B CA 1
ATOM 5202 C CA B GLU B 1 267 ? 26.844 -8.429 -15.441 0.5 19.51 266 GLU B CA 1
ATOM 5203 C C . GLU B 1 267 ? 26.664 -8.104 -16.925 1 19.81 266 GLU B C 1
ATOM 5204 O O . GLU B 1 267 ? 25.809 -8.682 -17.583 1 19.53 266 GLU B O 1
ATOM 5215 N N . PRO B 1 268 ? 27.482 -7.178 -17.435 1 20.72 267 PRO B N 1
ATOM 5216 C CA . PRO B 1 268 ? 27.339 -6.783 -18.839 1 21.81 267 PRO B CA 1
ATOM 5217 C C . PRO B 1 268 ? 27.773 -7.89 -19.813 1 22.08 267 PRO B C 1
ATOM 5218 O O . PRO B 1 268 ? 28.743 -8.601 -19.572 1 21.54 267 PRO B O 1
ATOM 5222 N N . LEU B 1 269 ? 27.03 -8.015 -20.924 1 21.95 268 LEU B N 1
ATOM 5223 C CA . LEU B 1 269 ? 27.362 -8.962 -21.995 1 23.54 268 LEU B CA 1
ATOM 5224 C C . LEU B 1 269 ? 27.657 -8.16 -23.246 1 23.47 268 LEU B C 1
ATOM 5225 O O . LEU B 1 269 ? 26.969 -7.164 -23.503 1 23.33 268 LEU B O 1
ATOM 5230 N N . ALA B 1 270 ? 28.623 -8.594 -24.064 1 23.48 269 ALA B N 1
ATOM 5231 C CA . ALA B 1 270 ? 28.97 -7.921 -25.317 1 25.56 269 ALA B CA 1
ATOM 5232 C C . ALA B 1 270 ? 29.735 -8.932 -26.171 1 28.67 269 ALA B C 1
ATOM 5233 O O . ALA B 1 270 ? 30.675 -9.555 -25.665 1 29.73 269 ALA B O 1
ATOM 5235 N N . GLY B 1 271 ? 29.31 -9.104 -27.417 1 29.69 270 GLY B N 1
ATOM 5236 C CA . GLY B 1 271 ? 29.907 -10.086 -28.319 1 31 270 GLY B CA 1
ATOM 5237 C C . GLY B 1 271 ? 29.09 -11.366 -28.293 1 32.56 270 GLY B C 1
ATOM 5238 O O . GLY B 1 271 ? 28.803 -11.895 -27.206 1 32.18 270 GLY B O 1
ATOM 5239 N N . THR B 1 272 ? 28.595 -11.808 -29.453 1 33.34 271 THR B N 1
ATOM 5240 C CA . THR B 1 272 ? 27.771 -13.017 -29.512 1 35.17 271 THR B CA 1
ATOM 5241 C C . THR B 1 272 ? 28.091 -13.911 -30.718 1 35.41 271 THR B C 1
ATOM 5242 O O . THR B 1 272 ? 28.456 -13.423 -31.79 1 35.6 271 THR B O 1
ATOM 5246 N N . ARG B 1 273 ? 27.86 -15.217 -30.543 1 34.72 272 ARG B N 1
ATOM 5247 C CA . ARG B 1 273 ? 27.916 -16.248 -31.589 1 34.32 272 ARG B CA 1
ATOM 5248 C C . ARG B 1 273 ? 26.753 -17.207 -31.382 1 35.83 272 ARG B C 1
ATOM 5249 O O . ARG B 1 273 ? 26.2 -17.273 -30.27 1 35.96 272 ARG B O 1
ATOM 5257 N N . ALA B 1 274 ? 26.378 -17.973 -32.426 1 36.33 273 ALA B N 1
ATOM 5258 C CA . ALA B 1 274 ? 25.325 -18.957 -32.263 1 38.24 273 ALA B CA 1
ATOM 5259 C C . ALA B 1 274 ? 25.831 -20.126 -31.398 1 39.66 273 ALA B C 1
ATOM 5260 O O . ALA B 1 274 ? 27.046 -20.353 -31.269 1 39.39 273 ALA B O 1
ATOM 5262 N N . LEU B 1 275 ? 24.893 -20.845 -30.786 1 40.24 274 LEU B N 1
ATOM 5263 C CA . LEU B 1 275 ? 25.121 -22.012 -29.936 1 41.64 274 LEU B CA 1
ATOM 5264 C C . LEU B 1 275 ? 24.004 -23.046 -30.206 1 44.19 274 LEU B C 1
ATOM 5265 O O . LEU B 1 275 ? 22.947 -22.697 -30.743 1 44.48 274 LEU B O 1
ATOM 5270 N N . GLY B 1 276 ? 24.243 -24.308 -29.855 1 45.31 275 GLY B N 1
ATOM 5271 C CA . GLY B 1 276 ? 23.259 -25.361 -30.065 1 47.55 275 GLY B CA 1
ATOM 5272 C C . GLY B 1 276 ? 23.289 -25.963 -31.455 1 49.52 275 GLY B C 1
ATOM 5273 O O . GLY B 1 276 ? 22.348 -26.661 -31.845 1 50.88 275 GLY B O 1
ATOM 5274 N N . ARG B 1 277 ? 24.382 -25.742 -32.208 1 50.18 276 ARG B N 1
ATOM 5275 C CA . ARG B 1 277 ? 24.526 -26.279 -33.568 1 51.75 276 ARG B CA 1
ATOM 5276 C C . ARG B 1 277 ? 25.448 -27.513 -33.643 1 52.64 276 ARG B C 1
ATOM 5277 O O . ARG B 1 277 ? 25.92 -27.835 -34.729 1 53.6 276 ARG B O 1
ATOM 5285 N N . GLY B 1 278 ? 25.697 -28.185 -32.523 1 52.31 277 GLY B N 1
ATOM 5286 C CA . GLY B 1 278 ? 26.585 -29.344 -32.498 1 52.71 277 GLY B CA 1
ATOM 5287 C C . GLY B 1 278 ? 27.856 -29.065 -31.717 1 53.07 277 GLY B C 1
ATOM 5288 O O . GLY B 1 278 ? 28.278 -27.918 -31.62 1 52.8 277 GLY B O 1
ATOM 5289 N N . PRO B 1 279 ? 28.491 -30.096 -31.131 1 53.35 278 PRO B N 1
ATOM 5290 C CA . PRO B 1 279 ? 29.693 -29.855 -30.31 1 53.35 278 PRO B CA 1
ATOM 5291 C C . PRO B 1 279 ? 30.888 -29.276 -31.088 1 52.83 278 PRO B C 1
ATOM 5292 O O . PRO B 1 279 ? 31.546 -28.371 -30.578 1 52.77 278 PRO B O 1
ATOM 5296 N N . ALA B 1 280 ? 31.167 -29.774 -32.306 1 51.92 279 ALA B N 1
ATOM 5297 C CA . ALA B 1 280 ? 32.302 -29.274 -33.096 1 51.48 279 ALA B CA 1
ATOM 5298 C C . ALA B 1 280 ? 32.077 -27.827 -33.584 1 49.8 279 ALA B C 1
ATOM 5299 O O . ALA B 1 280 ? 32.996 -27.004 -33.502 1 49.5 279 ALA B O 1
ATOM 5301 N N . ILE B 1 281 ? 30.863 -27.524 -34.084 1 47.84 280 ILE B N 1
ATOM 5302 C CA . ILE B 1 281 ? 30.524 -26.202 -34.603 1 46.54 280 ILE B CA 1
ATOM 5303 C C . ILE B 1 281 ? 30.436 -25.192 -33.458 1 44.42 280 ILE B C 1
ATOM 5304 O O . ILE B 1 281 ? 30.901 -24.055 -33.621 1 44.52 280 ILE B O 1
ATOM 5309 N N . ASP B 1 282 ? 29.896 -25.604 -32.289 1 42.53 281 ASP B N 1
ATOM 5310 C CA . ASP B 1 282 ? 29.866 -24.701 -31.135 1 41.29 281 ASP B CA 1
ATOM 5311 C C . ASP B 1 282 ? 31.258 -24.421 -30.619 1 40.68 281 ASP B C 1
ATOM 5312 O O . ASP B 1 282 ? 31.512 -23.304 -30.172 1 40.87 281 ASP B O 1
ATOM 5317 N N . ARG B 1 283 ? 32.16 -25.415 -30.646 1 40.51 282 ARG B N 1
ATOM 5318 C CA . ARG B 1 283 ? 33.545 -25.18 -30.206 1 41.03 282 ARG B CA 1
ATOM 5319 C C . ARG B 1 283 ? 34.21 -24.189 -31.161 1 40.22 282 ARG B C 1
ATOM 5320 O O . ARG B 1 283 ? 34.835 -23.252 -30.702 1 39.88 282 ARG B O 1
ATOM 5328 N N . LEU B 1 284 ? 33.997 -24.346 -32.482 1 39.47 283 LEU B N 1
ATOM 5329 C CA . LEU B 1 284 ? 34.536 -23.39 -33.456 1 39.82 283 LEU B CA 1
ATOM 5330 C C . LEU B 1 284 ? 34.012 -21.96 -33.194 1 38.67 283 LEU B C 1
ATOM 5331 O O . LEU B 1 284 ? 34.805 -21.009 -33.171 1 38.04 283 LEU B O 1
ATOM 5336 N N . ALA B 1 285 ? 32.695 -21.811 -32.964 1 37.49 284 ALA B N 1
ATOM 5337 C CA . ALA B 1 285 ? 32.126 -20.485 -32.695 1 37.4 284 ALA B CA 1
ATOM 5338 C C . ALA B 1 285 ? 32.636 -19.919 -31.359 1 36.58 284 ALA B C 1
ATOM 5339 O O . ALA B 1 285 ? 32.863 -18.712 -31.249 1 36.93 284 ALA B O 1
ATOM 5341 N N . ARG B 1 286 ? 32.807 -20.784 -30.345 1 35.61 285 ARG B N 1
ATOM 5342 C CA . ARG B 1 286 ? 33.316 -20.383 -29.027 1 35.5 285 ARG B CA 1
ATOM 5343 C C . ARG B 1 286 ? 34.741 -19.87 -29.16 1 35.62 285 ARG B C 1
ATOM 5344 O O . ARG B 1 286 ? 35.072 -18.817 -28.626 1 34.17 285 ARG B O 1
ATOM 5352 N N . ASP B 1 287 ? 35.564 -20.599 -29.924 1 36.33 286 ASP B N 1
ATOM 5353 C CA . ASP B 1 287 ? 36.955 -20.243 -30.154 1 37.8 286 ASP B CA 1
ATOM 5354 C C . ASP B 1 287 ? 37.044 -18.93 -30.904 1 38.14 286 ASP B C 1
ATOM 5355 O O . ASP B 1 287 ? 37.892 -18.112 -30.577 1 38.85 286 ASP B O 1
ATOM 5360 N N . ASP B 1 288 ? 36.157 -18.717 -31.888 1 37.66 287 ASP B N 1
ATOM 5361 C CA . ASP B 1 288 ? 36.125 -17.487 -32.671 1 37.58 287 ASP B CA 1
ATOM 5362 C C . ASP B 1 288 ? 35.765 -16.331 -31.749 1 36.58 287 ASP B C 1
ATOM 5363 O O . ASP B 1 288 ? 36.507 -15.36 -31.687 1 37.63 287 ASP B O 1
ATOM 5368 N N . LEU B 1 289 ? 34.674 -16.457 -30.99 1 33.88 288 LEU B N 1
ATOM 5369 C CA . LEU B 1 289 ? 34.239 -15.408 -30.067 1 32.76 288 LEU B CA 1
ATOM 5370 C C . LEU B 1 289 ? 35.342 -14.997 -29.064 1 33.62 288 LEU B C 1
ATOM 5371 O O . LEU B 1 289 ? 35.591 -13.804 -28.874 1 34.44 288 LEU B O 1
ATOM 5376 N N . GLU B 1 290 ? 36.012 -15.968 -28.449 1 33.77 289 GLU B N 1
ATOM 5377 C CA . GLU B 1 290 ? 37.057 -15.673 -27.457 1 34.66 289 GLU B CA 1
ATOM 5378 C C . GLU B 1 290 ? 38.337 -15.093 -28.073 1 36.62 289 GLU B C 1
ATOM 5379 O O . GLU B 1 290 ? 39.127 -14.495 -27.348 1 37.69 289 GLU B O 1
ATOM 5385 N N . SER B 1 291 ? 38.563 -15.279 -29.378 1 36.46 290 SER B N 1
ATOM 5386 C CA . SER B 1 291 ? 39.797 -14.803 -30.016 1 37.03 290 SER B CA 1
ATOM 5387 C C . SER B 1 291 ? 39.582 -13.652 -31.017 1 36.92 290 SER B C 1
ATOM 5388 O O . SER B 1 291 ? 40.554 -13.179 -31.622 1 37.6 290 SER B O 1
ATOM 5391 N N . ASN B 1 292 ? 38.337 -13.218 -31.216 1 36.2 291 ASN B N 1
ATOM 5392 C CA . ASN B 1 292 ? 38.031 -12.191 -32.201 1 36.32 291 ASN B CA 1
ATOM 5393 C C . ASN B 1 292 ? 38.316 -10.813 -31.637 1 35.19 291 ASN B C 1
ATOM 5394 O O . ASN B 1 292 ? 37.673 -10.395 -30.668 1 34.67 291 ASN B O 1
ATOM 5399 N N . SER B 1 293 ? 39.287 -10.097 -32.247 1 34.92 292 SER B N 1
ATOM 5400 C CA . SER B 1 293 ? 39.664 -8.763 -31.764 1 35.87 292 SER B CA 1
ATOM 5401 C C . SER B 1 293 ? 38.495 -7.792 -31.71 1 35.84 292 SER B C 1
ATOM 5402 O O . SER B 1 293 ? 38.396 -7.038 -30.74 1 35.81 292 SER B O 1
ATOM 5405 N N . LYS B 1 294 ? 37.588 -7.83 -32.7 1 35.36 293 LYS B N 1
ATOM 5406 C CA . LYS B 1 294 ? 36.439 -6.914 -32.685 1 35.59 293 LYS B CA 1
ATOM 5407 C C . LYS B 1 294 ? 35.525 -7.175 -31.474 1 34.51 293 LYS B C 1
ATOM 5408 O O . LYS B 1 294 ? 35.12 -6.218 -30.808 1 35.5 293 LYS B O 1
ATOM 5410 N N . GLU B 1 295 ? 35.254 -8.451 -31.134 1 32.57 294 GLU B N 1
ATOM 5411 C CA . GLU B 1 295 ? 34.407 -8.748 -29.968 1 30.29 294 GLU B CA 1
ATOM 5412 C C . GLU B 1 295 ? 35.122 -8.4 -28.656 1 28.16 294 GLU B C 1
ATOM 5413 O O . GLU B 1 295 ? 34.503 -7.878 -27.724 1 27.19 294 GLU B O 1
ATOM 5419 N N . ILE B 1 296 ? 36.423 -8.686 -28.594 1 26.93 295 ILE B N 1
ATOM 5420 C CA . ILE B 1 296 ? 37.198 -8.413 -27.374 1 26.68 295 ILE B CA 1
ATOM 5421 C C . ILE B 1 296 ? 37.232 -6.916 -27.077 1 25.28 295 ILE B C 1
ATOM 5422 O O . ILE B 1 296 ? 37.008 -6.54 -25.934 1 24.61 295 ILE B O 1
ATOM 5427 N N . VAL B 1 297 ? 37.487 -6.067 -28.088 1 26.55 296 VAL B N 1
ATOM 5428 C CA . VAL B 1 297 ? 37.555 -4.624 -27.846 1 27.92 296 VAL B CA 1
ATOM 5429 C C . VAL B 1 297 ? 36.172 -4.115 -27.38 1 25.69 296 VAL B C 1
ATOM 5430 O O . VAL B 1 297 ? 36.106 -3.39 -26.404 1 24.76 296 VAL B O 1
ATOM 5434 N N . GLU B 1 298 ? 35.077 -4.589 -28.001 1 25.12 297 GLU B N 1
ATOM 5435 C CA . GLU B 1 298 ? 33.729 -4.14 -27.583 1 24.68 297 GLU B CA 1
ATOM 5436 C C . GLU B 1 298 ? 33.401 -4.603 -26.15 1 24.23 297 GLU B C 1
ATOM 5437 O O . GLU B 1 298 ? 32.837 -3.83 -25.373 1 24.25 297 GLU B O 1
ATOM 5443 N N . HIS B 1 299 ? 33.838 -5.803 -25.784 1 23.14 298 HIS B N 1
ATOM 5444 C CA . HIS B 1 299 ? 33.614 -6.301 -24.448 1 22.92 298 HIS B CA 1
ATOM 5445 C C . HIS B 1 299 ? 34.436 -5.486 -23.435 1 21.63 298 HIS B C 1
ATOM 5446 O O . HIS B 1 299 ? 33.882 -5.045 -22.43 1 20.63 298 HIS B O 1
ATOM 5453 N N . ALA B 1 300 ? 35.739 -5.272 -23.712 1 20.6 299 ALA B N 1
ATOM 5454 C CA . ALA B 1 300 ? 36.597 -4.501 -22.797 1 20.7 299 ALA B CA 1
ATOM 5455 C C . ALA B 1 300 ? 36.038 -3.072 -22.582 1 21.14 299 ALA B C 1
ATOM 5456 O O . ALA B 1 300 ? 36.029 -2.575 -21.466 1 20.96 299 ALA B O 1
ATOM 5458 N N . ILE B 1 301 ? 35.594 -2.419 -23.657 1 21.27 300 ILE B N 1
ATOM 5459 C CA . ILE B 1 301 ? 35.052 -1.06 -23.573 1 22.18 300 ILE B CA 1
ATOM 5460 C C . ILE B 1 301 ? 33.781 -1.058 -22.699 1 21.32 300 ILE B C 1
ATOM 5461 O O . ILE B 1 301 ? 33.573 -0.139 -21.895 1 22.36 300 ILE B O 1
ATOM 5466 N N . SER B 1 302 ? 32.961 -2.114 -22.825 1 20.16 301 SER B N 1
ATOM 5467 C CA . SER B 1 302 ? 31.72 -2.168 -22.031 1 19.83 301 SER B CA 1
ATOM 5468 C C . SER B 1 302 ? 32.068 -2.392 -20.547 1 19.52 301 SER B C 1
ATOM 5469 O O . SER B 1 302 ? 31.501 -1.738 -19.654 1 19.88 301 SER B O 1
ATOM 5472 N N . VAL B 1 303 ? 33.04 -3.265 -20.279 1 19.49 302 VAL B N 1
ATOM 5473 C CA . VAL B 1 303 ? 33.473 -3.52 -18.897 1 20.04 302 VAL B CA 1
ATOM 5474 C C . VAL B 1 303 ? 34.044 -2.227 -18.276 1 20.39 302 VAL B C 1
ATOM 5475 O O . VAL B 1 303 ? 33.706 -1.895 -17.132 1 20.54 302 VAL B O 1
ATOM 5479 N N . ARG B 1 304 ? 34.857 -1.472 -19.044 1 20.54 303 ARG B N 1
ATOM 5480 C CA . ARG B 1 304 ? 35.406 -0.209 -18.525 1 21.43 303 ARG B CA 1
ATOM 5481 C C . ARG B 1 304 ? 34.277 0.787 -18.216 1 21.53 303 ARG B C 1
ATOM 5482 O O . ARG B 1 304 ? 34.306 1.449 -17.181 1 21.36 303 ARG B O 1
ATOM 5490 N N . SER B 1 305 ? 33.262 0.856 -19.09 1 20.6 304 SER B N 1
ATOM 5491 C CA . SER B 1 305 ? 32.118 1.738 -18.844 1 21.02 304 SER B CA 1
ATOM 5492 C C . SER B 1 305 ? 31.411 1.333 -17.53 1 20.46 304 SER B C 1
ATOM 5493 O O . SER B 1 305 ? 31.152 2.209 -16.702 1 21.43 304 SER B O 1
ATOM 5496 N N . SER B 1 306 ? 31.136 0.036 -17.328 1 19.12 305 SER B N 1
ATOM 5497 C CA . SER B 1 306 ? 30.481 -0.438 -16.091 1 20.1 305 SER B CA 1
ATOM 5498 C C . SER B 1 306 ? 31.314 -0.095 -14.848 1 20.67 305 SER B C 1
ATOM 5499 O O . SER B 1 306 ? 30.767 0.393 -13.859 1 20.9 305 SER B O 1
ATOM 5502 N N . LEU B 1 307 ? 32.626 -0.283 -14.932 1 20.15 306 LEU B N 1
ATOM 5503 C CA . LEU B 1 307 ? 33.498 0.027 -13.798 1 21.43 306 LEU B CA 1
ATOM 5504 C C . LEU B 1 307 ? 33.488 1.51 -13.498 1 23.04 306 LEU B C 1
ATOM 5505 O O . LEU B 1 307 ? 33.428 1.888 -12.328 1 24.68 306 LEU B O 1
ATOM 5510 N N . GLU B 1 308 ? 33.534 2.365 -14.535 1 22.6 307 GLU B N 1
ATOM 5511 C CA . GLU B 1 308 ? 33.517 3.814 -14.308 1 24.3 307 GLU B CA 1
ATOM 5512 C C . GLU B 1 308 ? 32.191 4.235 -13.645 1 24.4 307 GLU B C 1
ATOM 5513 O O . GLU B 1 308 ? 32.17 5.052 -12.711 1 26.04 307 GLU B O 1
ATOM 5519 N N . GLU B 1 309 ? 31.09 3.674 -14.146 1 22.91 308 GLU B N 1
ATOM 5520 C CA . GLU B 1 309 ? 29.768 4.017 -13.592 1 22.91 308 GLU B CA 1
ATOM 5521 C C . GLU B 1 309 ? 29.651 3.553 -12.134 1 23.39 308 GLU B C 1
ATOM 5522 O O . GLU B 1 309 ? 29.163 4.3 -11.278 1 23.62 308 GLU B O 1
ATOM 5528 N N . ILE B 1 310 ? 30.021 2.286 -11.874 1 23.4 309 ILE B N 1
ATOM 5529 C CA . ILE B 1 310 ? 29.841 1.709 -10.545 1 24.51 309 ILE B CA 1
ATOM 5530 C C . ILE B 1 310 ? 30.759 2.414 -9.534 1 24.94 309 ILE B C 1
ATOM 5531 O O . ILE B 1 310 ? 30.388 2.54 -8.39 1 23.28 309 ILE B O 1
ATOM 5536 N N . THR B 1 311 ? 31.932 2.9 -9.964 1 26.6 310 THR B N 1
ATOM 5537 C CA . THR B 1 311 ? 32.85 3.586 -9.066 1 28.11 310 THR B CA 1
ATOM 5538 C C . THR B 1 311 ? 32.184 4.853 -8.462 1 29.32 310 THR B C 1
ATOM 5539 O O . THR B 1 311 ? 32.448 5.194 -7.31 1 30.17 310 THR B O 1
ATOM 5543 N N . ASP B 1 312 ? 31.26 5.5 -9.2 1 29.51 311 ASP B N 1
ATOM 5544 C CA . ASP B 1 312 ? 30.568 6.691 -8.721 1 30.49 311 ASP B CA 1
ATOM 5545 C C . ASP B 1 312 ? 29.619 6.401 -7.536 1 28.33 311 ASP B C 1
ATOM 5546 O O . ASP B 1 312 ? 29.29 7.316 -6.78 1 30.3 311 ASP B O 1
ATOM 5551 N N . ILE B 1 313 ? 29.176 5.137 -7.368 1 23.49 312 ILE B N 1
ATOM 5552 C CA . ILE B 1 313 ? 28.291 4.805 -6.25 1 22.33 312 ILE B CA 1
ATOM 5553 C C . ILE B 1 313 ? 28.942 3.836 -5.242 1 22.27 312 ILE B C 1
ATOM 5554 O O . ILE B 1 313 ? 28.307 3.479 -4.255 1 22.59 312 ILE B O 1
ATOM 5559 N N . ALA B 1 314 ? 30.206 3.453 -5.463 1 20.58 313 ALA B N 1
ATOM 5560 C CA . ALA B 1 314 ? 30.83 2.432 -4.653 1 21.56 313 ALA B CA 1
ATOM 5561 C C . ALA B 1 314 ? 31.726 2.984 -3.57 1 22.16 313 ALA B C 1
ATOM 5562 O O . ALA B 1 314 ? 32.354 4.03 -3.723 1 22.82 313 ALA B O 1
ATOM 5564 N N . GLU B 1 315 ? 31.929 2.19 -2.513 1 22.67 314 GLU B N 1
ATOM 5565 C CA . GLU B 1 315 ? 32.935 2.465 -1.505 1 24.46 314 GLU B CA 1
ATOM 5566 C C . GLU B 1 315 ? 34.299 2.483 -2.194 1 25.67 314 GLU B C 1
ATOM 5567 O O . GLU B 1 315 ? 34.543 1.595 -3.005 1 25.41 314 GLU B O 1
ATOM 5573 N N . PRO B 1 316 ? 35.131 3.51 -2.005 1 27.84 315 PRO B N 1
ATOM 5574 C CA . PRO B 1 316 ? 36.433 3.536 -2.705 1 29.05 315 PRO B CA 1
ATOM 5575 C C . PRO B 1 316 ? 37.232 2.24 -2.549 1 30.65 315 PRO B C 1
ATOM 5576 O O . PRO B 1 316 ? 37.303 1.68 -1.456 1 31.4 315 PRO B O 1
ATOM 5580 N N . GLY B 1 317 ? 37.75 1.744 -3.667 1 31.01 316 GLY B N 1
ATOM 5581 C CA . GLY B 1 317 ? 38.567 0.538 -3.685 1 31.82 316 GLY B CA 1
ATOM 5582 C C . GLY B 1 317 ? 37.793 -0.772 -3.663 1 31.46 316 GLY B C 1
ATOM 5583 O O . GLY B 1 317 ? 38.421 -1.835 -3.631 1 33.03 316 GLY B O 1
ATOM 5584 N N . SER B 1 318 ? 36.443 -0.721 -3.648 1 27.99 317 SER B N 1
ATOM 5585 C CA . SER B 1 318 ? 35.654 -1.956 -3.569 1 25.99 317 SER B CA 1
ATOM 5586 C C . SER B 1 318 ? 35.278 -2.54 -4.939 1 26.19 317 SER B C 1
ATOM 5587 O O . SER B 1 318 ? 34.782 -3.673 -4.971 1 26.91 317 SER B O 1
ATOM 5590 N N . ALA B 1 319 ? 35.379 -1.759 -6.035 1 25.35 318 ALA B N 1
ATOM 5591 C CA . ALA B 1 319 ? 34.939 -2.261 -7.339 1 26.26 318 ALA B CA 1
ATOM 5592 C C . ALA B 1 319 ? 35.945 -3.255 -7.903 1 25.91 318 ALA B C 1
ATOM 5593 O O . ALA B 1 319 ? 37.156 -3.014 -7.855 1 26.56 318 ALA B O 1
ATOM 5595 N N . ALA B 1 320 ? 35.442 -4.361 -8.446 1 25.08 319 ALA B N 1
ATOM 5596 C CA . ALA B 1 320 ? 36.31 -5.397 -9.002 1 25.57 319 ALA B CA 1
ATOM 5597 C C . ALA B 1 320 ? 35.589 -6.155 -10.101 1 24.45 319 ALA B C 1
ATOM 5598 O O . ALA B 1 320 ? 34.358 -6.278 -10.071 1 23.87 319 ALA B O 1
ATOM 5600 N N . VAL B 1 321 ? 36.355 -6.724 -11.037 1 22.99 320 VAL B N 1
ATOM 5601 C CA . VAL B 1 321 ? 35.788 -7.612 -12.056 1 23.6 320 VAL B CA 1
ATOM 5602 C C . VAL B 1 321 ? 36.06 -9.025 -11.566 1 24.95 320 VAL B C 1
ATOM 5603 O O . VAL B 1 321 ? 37.244 -9.393 -11.399 1 23.87 320 VAL B O 1
ATOM 5607 N N . ILE B 1 322 ? 35.009 -9.8 -11.265 1 26.53 321 ILE B N 1
ATOM 5608 C CA . ILE B 1 322 ? 35.239 -11.117 -10.652 1 29.76 321 ILE B CA 1
ATOM 5609 C C . ILE B 1 322 ? 35.131 -12.285 -11.624 1 31.74 321 ILE B C 1
ATOM 5610 O O . ILE B 1 322 ? 35.526 -13.409 -11.272 1 32.88 321 ILE B O 1
ATOM 5615 N N . ASP B 1 323 ? 34.686 -12.031 -12.834 1 30.6 322 ASP B N 1
ATOM 5616 C CA . ASP B 1 323 ? 34.691 -13.016 -13.879 1 31 322 ASP B CA 1
ATOM 5617 C C . ASP B 1 323 ? 34.849 -12.175 -15.122 1 29.16 322 ASP B C 1
ATOM 5618 O O . ASP B 1 323 ? 34.008 -11.286 -15.303 1 29.2 322 ASP B O 1
ATOM 5623 N N . PHE B 1 324 ? 36.027 -12.192 -15.745 1 25.93 323 PHE B N 1
ATOM 5624 C CA . PHE B 1 324 ? 36.281 -11.297 -16.859 1 24.86 323 PHE B CA 1
ATOM 5625 C C . PHE B 1 324 ? 36.265 -11.997 -18.204 1 24.41 323 PHE B C 1
ATOM 5626 O O . PHE B 1 324 ? 37.04 -12.939 -18.459 1 24.36 323 PHE B O 1
ATOM 5634 N N . MET B 1 325 ? 35.383 -11.499 -19.083 1 23.6 324 MET B N 1
ATOM 5635 C CA . MET B 1 325 ? 35.302 -11.896 -20.491 1 24.16 324 MET B CA 1
ATOM 5636 C C . MET B 1 325 ? 35.231 -13.423 -20.652 1 25.8 324 MET B C 1
ATOM 5637 O O . MET B 1 325 ? 36.062 -14.027 -21.343 1 26.49 324 MET B O 1
ATOM 5642 N N . THR B 1 326 ? 34.252 -14.042 -19.985 1 25.61 325 THR B N 1
ATOM 5643 C CA . THR B 1 326 ? 34.058 -15.488 -20.103 1 27.22 325 THR B CA 1
ATOM 5644 C C . THR B 1 326 ? 32.809 -15.778 -20.933 1 27.3 325 THR B C 1
ATOM 5645 O O . THR B 1 326 ? 31.873 -14.961 -20.988 1 25.75 325 THR B O 1
ATOM 5649 N N . VAL B 1 327 ? 32.782 -16.952 -21.574 1 27.41 326 VAL B N 1
ATOM 5650 C CA . VAL B 1 327 ? 31.653 -17.321 -22.411 1 27.98 326 VAL B CA 1
ATOM 5651 C C . VAL B 1 327 ? 30.46 -17.705 -21.54 1 29.26 326 VAL B C 1
ATOM 5652 O O . VAL B 1 327 ? 30.59 -18.491 -20.6 1 30.03 326 VAL B O 1
ATOM 5656 N N . ARG B 1 328 ? 29.321 -17.059 -21.796 1 28.13 327 ARG B N 1
ATOM 5657 C CA . ARG B 1 328 ? 28.066 -17.297 -21.102 1 28.94 327 ARG B CA 1
ATOM 5658 C C . ARG B 1 328 ? 27.146 -17.976 -22.092 1 31.01 327 ARG B C 1
ATOM 5659 O O . ARG B 1 328 ? 26.674 -17.326 -23.05 1 31 327 ARG B O 1
ATOM 5667 N N . GLU B 1 329 ? 26.967 -19.288 -21.923 1 31.31 328 GLU B N 1
ATOM 5668 C CA . GLU B 1 329 ? 26.131 -20.1 -22.807 1 32.01 328 GLU B CA 1
ATOM 5669 C C . GLU B 1 329 ? 24.665 -19.854 -22.496 1 32.44 328 GLU B C 1
ATOM 5670 O O . GLU B 1 329 ? 24.261 -19.944 -21.337 1 32.38 328 GLU B O 1
ATOM 5676 N N . ARG B 1 330 ? 23.87 -19.535 -23.524 1 32.18 329 ARG B N 1
ATOM 5677 C CA . ARG B 1 330 ? 22.458 -19.182 -23.326 1 33 329 ARG B CA 1
ATOM 5678 C C . ARG B 1 330 ? 21.551 -19.851 -24.354 1 34.93 329 ARG B C 1
ATOM 5679 O O . ARG B 1 330 ? 20.717 -19.2 -24.996 1 35.43 329 ARG B O 1
ATOM 5687 N N . GLY B 1 331 ? 21.677 -21.164 -24.457 1 35.67 330 GLY B N 1
ATOM 5688 C CA . GLY B 1 331 ? 20.833 -21.939 -25.358 1 37.11 330 GLY B CA 1
ATOM 5689 C C . GLY B 1 331 ? 21.221 -21.782 -26.806 1 38.79 330 GLY B C 1
ATOM 5690 O O . GLY B 1 331 ? 22.115 -22.498 -27.271 1 39.68 330 GLY B O 1
ATOM 5691 N N . SER B 1 332 ? 20.536 -20.876 -27.551 1 38.64 331 SER B N 1
ATOM 5692 C CA . SER B 1 332 ? 20.858 -20.729 -28.979 1 38.93 331 SER B CA 1
ATOM 5693 C C . SER B 1 332 ? 21.926 -19.657 -29.248 1 37.43 331 SER B C 1
ATOM 5694 O O . SER B 1 332 ? 22.367 -19.53 -30.392 1 37.73 331 SER B O 1
ATOM 5697 N N . VAL B 1 333 ? 22.408 -18.954 -28.224 1 35.68 332 VAL B N 1
ATOM 5698 C CA . VAL B 1 333 ? 23.479 -17.978 -28.402 1 35.66 332 VAL B CA 1
ATOM 5699 C C . VAL B 1 333 ? 24.468 -18.069 -27.235 1 33.69 332 VAL B C 1
ATOM 5700 O O . VAL B 1 333 ? 24.107 -18.451 -26.126 1 33.1 332 VAL B O 1
ATOM 5704 N N . GLN B 1 334 ? 25.727 -17.744 -27.508 1 32.76 333 GLN B N 1
ATOM 5705 C CA . GLN B 1 334 ? 26.776 -17.69 -26.504 1 31.09 333 GLN B CA 1
ATOM 5706 C C . GLN B 1 334 ? 27.334 -16.272 -26.551 1 30.76 333 GLN B C 1
ATOM 5707 O O . GLN B 1 334 ? 27.46 -15.679 -27.635 1 31.74 333 GLN B O 1
ATOM 5713 N N . HIS B 1 335 ? 27.579 -15.687 -25.391 1 28.84 334 HIS B N 1
ATOM 5714 C CA . HIS B 1 335 ? 28.071 -14.307 -25.312 1 27.51 334 HIS B CA 1
ATOM 5715 C C . HIS B 1 335 ? 29.358 -14.2 -24.539 1 26.62 334 HIS B C 1
ATOM 5716 O O . HIS B 1 335 ? 29.601 -15.054 -23.697 1 28.38 334 HIS B O 1
ATOM 5723 N N . LEU B 1 336 ? 30.098 -13.084 -24.688 1 24.24 335 LEU B N 1
ATOM 5724 C CA . LEU B 1 336 ? 31.175 -12.797 -23.743 1 22.48 335 LEU B CA 1
ATOM 5725 C C . LEU B 1 336 ? 30.489 -12.023 -22.601 1 22.35 335 LEU B C 1
ATOM 5726 O O . LEU B 1 336 ? 29.687 -11.117 -22.861 1 21.82 335 LEU B O 1
ATOM 5731 N N . GLY B 1 337 ? 30.766 -12.394 -21.37 1 21.7 336 GLY B N 1
ATOM 5732 C CA . GLY B 1 337 ? 30.21 -11.717 -20.211 1 21.18 336 GLY B CA 1
ATOM 5733 C C . GLY B 1 337 ? 31.246 -11.478 -19.125 1 20.82 336 GLY B C 1
ATOM 5734 O O . GLY B 1 337 ? 32.237 -12.2 -19.031 1 21.45 336 GLY B O 1
ATOM 5735 N N . SER B 1 338 ? 31.034 -10.441 -18.321 1 19.54 337 SER B N 1
ATOM 5736 C CA . SER B 1 338 ? 31.857 -10.153 -17.15 1 19.42 337 SER B CA 1
ATOM 5737 C C . SER B 1 338 ? 30.973 -9.866 -15.97 1 20.57 337 SER B C 1
ATOM 5738 O O . SER B 1 338 ? 29.87 -9.356 -16.151 1 20.68 337 SER B O 1
ATOM 5741 N N . THR B 1 339 ? 31.445 -10.157 -14.754 1 20.72 338 THR B N 1
ATOM 5742 C CA . THR B 1 339 ? 30.676 -9.868 -13.557 1 22.01 338 THR B CA 1
ATOM 5743 C C . THR B 1 339 ? 31.44 -8.814 -12.779 1 23.3 338 THR B C 1
ATOM 5744 O O . THR B 1 339 ? 32.63 -9.03 -12.501 1 23.63 338 THR B O 1
ATOM 5748 N N . ILE B 1 340 ? 30.816 -7.658 -12.539 1 22.82 339 ILE B N 1
ATOM 5749 C CA . ILE B 1 340 ? 31.45 -6.552 -11.824 1 23.4 339 ILE B CA 1
ATOM 5750 C C . ILE B 1 340 ? 30.778 -6.484 -10.448 1 23.14 339 ILE B C 1
ATOM 5751 O O . ILE B 1 340 ? 29.544 -6.548 -10.352 1 22.01 339 ILE B O 1
ATOM 5756 N N . ARG B 1 341 ? 31.58 -6.378 -9.378 1 22.7 340 ARG B N 1
ATOM 5757 C CA . ARG B 1 341 ? 31.037 -6.322 -8.038 1 23.48 340 ARG B CA 1
ATOM 5758 C C . ARG B 1 341 ? 31.621 -5.098 -7.316 1 22.53 340 ARG B C 1
ATOM 5759 O O . ARG B 1 341 ? 32.766 -4.716 -7.572 1 23.96 340 ARG B O 1
ATOM 5767 N N . ALA B 1 342 ? 30.857 -4.494 -6.432 1 19.82 341 ALA B N 1
ATOM 5768 C CA . ALA B 1 342 ? 31.361 -3.398 -5.61 1 20.33 341 ALA B CA 1
ATOM 5769 C C . ALA B 1 342 ? 30.564 -3.403 -4.264 1 19.94 341 ALA B C 1
ATOM 5770 O O . ALA B 1 342 ? 29.675 -4.256 -4.072 1 21.09 341 ALA B O 1
ATOM 5772 N N . ARG B 1 343 ? 30.909 -2.503 -3.337 1 18.12 342 ARG B N 1
ATOM 5773 C CA . ARG B 1 343 ? 30.11 -2.316 -2.144 1 18.2 342 ARG B CA 1
ATOM 5774 C C . ARG B 1 343 ? 29.473 -0.94 -2.292 1 18.47 342 ARG B C 1
ATOM 5775 O O . ARG B 1 343 ? 30.159 0.011 -2.638 1 19.83 342 ARG B O 1
ATOM 5783 N N . LEU B 1 344 ? 28.185 -0.834 -2.021 1 17.43 343 LEU B N 1
ATOM 5784 C CA . LEU B 1 344 ? 27.45 0.407 -2.132 1 17.35 343 LEU B CA 1
ATOM 5785 C C . LEU B 1 344 ? 27.979 1.4 -1.09 1 17.73 343 LEU B C 1
ATOM 5786 O O . LEU B 1 344 ? 28.147 1.033 0.079 1 19.58 343 LEU B O 1
ATOM 5791 N N . ASP B 1 345 ? 28.387 2.588 -1.523 1 18.3 344 ASP B N 1
ATOM 5792 C CA . ASP B 1 345 ? 28.901 3.577 -0.582 1 19.18 344 ASP B CA 1
ATOM 5793 C C . ASP B 1 345 ? 27.792 3.991 0.411 1 18.65 344 ASP B C 1
ATOM 5794 O O . ASP B 1 345 ? 26.648 4.127 -0.009 1 17.63 344 ASP B O 1
ATOM 5799 N N . PRO B 1 346 ? 28.128 4.198 1.701 1 21.38 345 PRO B N 1
ATOM 5800 C CA . PRO B 1 346 ? 27.109 4.65 2.659 1 20.77 345 PRO B CA 1
ATOM 5801 C C . PRO B 1 346 ? 26.431 5.968 2.241 1 19.29 345 PRO B C 1
ATOM 5802 O O . PRO B 1 346 ? 25.311 6.22 2.675 1 19.25 345 PRO B O 1
ATOM 5806 N N . SER B 1 347 ? 27.083 6.785 1.374 1 18.23 346 SER B N 1
ATOM 5807 C CA . SER B 1 347 ? 26.471 8.05 0.895 1 19.57 346 SER B CA 1
ATOM 5808 C C . SER B 1 347 ? 25.512 7.817 -0.3 1 19.45 346 SER B C 1
ATOM 5809 O O . SER B 1 347 ? 24.878 8.763 -0.752 1 19.89 346 SER B O 1
ATOM 5812 N N . SER B 1 348 ? 25.489 6.617 -0.856 1 18.55 347 SER B N 1
ATOM 5813 C CA . SER B 1 348 ? 24.69 6.284 -2.041 1 17.63 347 SER B CA 1
ATOM 5814 C C . SER B 1 348 ? 23.466 5.431 -1.621 1 18.12 347 SER B C 1
ATOM 5815 O O . SER B 1 348 ? 23.199 5.24 -0.437 1 19.51 347 SER B O 1
ATOM 5818 N N . ASP B 1 349 ? 22.723 4.915 -2.605 1 16.2 348 ASP B N 1
ATOM 5819 C CA . ASP B 1 349 ? 21.536 4.108 -2.336 1 16.72 348 ASP B CA 1
ATOM 5820 C C . ASP B 1 349 ? 21.229 3.286 -3.582 1 16.83 348 ASP B C 1
ATOM 5821 O O . ASP B 1 349 ? 21.859 3.48 -4.636 1 16.73 348 ASP B O 1
ATOM 5826 N N . ARG B 1 350 ? 20.311 2.304 -3.436 1 17.5 349 ARG B N 1
ATOM 5827 C CA . ARG B 1 350 ? 20.065 1.373 -4.525 1 17.68 349 ARG B CA 1
ATOM 5828 C C . ARG B 1 350 ? 19.565 2.063 -5.785 1 17.93 349 ARG B C 1
ATOM 5829 O O . ARG B 1 350 ? 19.906 1.611 -6.873 1 19.18 349 ARG B O 1
ATOM 5837 N N . MET B 1 351 ? 18.769 3.166 -5.661 1 17.21 350 MET B N 1
ATOM 5838 C CA . MET B 1 351 ? 18.295 3.845 -6.887 1 19.68 350 MET B CA 1
ATOM 5839 C C . MET B 1 351 ? 19.439 4.544 -7.594 1 20.48 350 MET B C 1
ATOM 5840 O O . MET B 1 351 ? 19.429 4.6 -8.825 1 20.67 350 MET B O 1
ATOM 5845 N N . ALA B 1 352 ? 20.391 5.11 -6.835 1 19.5 351 ALA B N 1
ATOM 5846 C CA . ALA B 1 352 ? 21.551 5.736 -7.451 1 20.79 351 ALA B CA 1
ATOM 5847 C C . ALA B 1 352 ? 22.4 4.658 -8.17 1 20.42 351 ALA B C 1
ATOM 5848 O O . ALA B 1 352 ? 22.972 4.938 -9.222 1 21.82 351 ALA B O 1
ATOM 5850 N N . ALA B 1 353 ? 22.454 3.429 -7.616 1 18.17 352 ALA B N 1
ATOM 5851 C CA . ALA B 1 353 ? 23.182 2.347 -8.271 1 18.48 352 ALA B CA 1
ATOM 5852 C C . ALA B 1 353 ? 22.483 1.994 -9.596 1 18.51 352 ALA B C 1
ATOM 5853 O O . ALA B 1 353 ? 23.157 1.931 -10.629 1 19.37 352 ALA B O 1
ATOM 5855 N N . LEU B 1 354 ? 21.144 1.861 -9.577 1 17.1 353 LEU B N 1
ATOM 5856 C CA . LEU B 1 354 ? 20.369 1.595 -10.812 1 17.82 353 LEU B CA 1
ATOM 5857 C C . LEU B 1 354 ? 20.589 2.727 -11.829 1 19.15 353 LEU B C 1
ATOM 5858 O O . LEU B 1 354 ? 20.931 2.476 -12.979 1 19.39 353 LEU B O 1
ATOM 5863 N N . GLU B 1 355 ? 20.482 3.982 -11.375 1 19.49 354 GLU B N 1
ATOM 5864 C CA . GLU B 1 355 ? 20.682 5.133 -12.262 1 21.63 354 GLU B CA 1
ATOM 5865 C C . GLU B 1 355 ? 22.079 5.183 -12.852 1 21.62 354 GLU B C 1
ATOM 5866 O O . GLU B 1 355 ? 22.243 5.622 -13.994 1 22.44 354 GLU B O 1
ATOM 5872 N N . ALA B 1 356 ? 23.104 4.808 -12.074 1 20 355 ALA B N 1
ATOM 5873 C CA . ALA B 1 356 ? 24.479 4.83 -12.581 1 20.42 355 ALA B CA 1
ATOM 5874 C C . ALA B 1 356 ? 24.656 3.801 -13.724 1 20.32 355 ALA B C 1
ATOM 5875 O O . ALA B 1 356 ? 25.432 4.007 -14.659 1 20.47 355 ALA B O 1
ATOM 5877 N N . LEU B 1 357 ? 23.982 2.66 -13.596 1 19.14 356 LEU B N 1
ATOM 5878 C CA . LEU B 1 357 ? 24.172 1.56 -14.538 1 19.17 356 LEU B CA 1
ATOM 5879 C C . LEU B 1 357 ? 23.102 1.486 -15.635 1 20.86 356 LEU B C 1
ATOM 5880 O O . LEU B 1 357 ? 23.081 0.508 -16.394 1 21.24 356 LEU B O 1
ATOM 5885 N N . PHE B 1 358 ? 22.241 2.493 -15.712 1 21.12 357 PHE B N 1
ATOM 5886 C CA . PHE B 1 358 ? 21.129 2.54 -16.642 1 21.98 357 PHE B CA 1
ATOM 5887 C C . PHE B 1 358 ? 21.233 3.772 -17.521 1 22.53 357 PHE B C 1
ATOM 5888 O O . PHE B 1 358 ? 21.617 4.833 -17.037 1 24.68 357 PHE B O 1
ATOM 5896 N N . PRO B 1 359 ? 20.898 3.686 -18.81 1 22.15 358 PRO B N 1
ATOM 5897 C CA . PRO B 1 359 ? 20.554 2.459 -19.536 1 21.52 358 PRO B CA 1
ATOM 5898 C C . PRO B 1 359 ? 21.79 1.562 -19.67 1 21.47 358 PRO B C 1
ATOM 5899 O O . PRO B 1 359 ? 22.929 2.05 -19.566 1 23.14 358 PRO B O 1
ATOM 5903 N N . ALA B 1 360 ? 21.575 0.282 -19.931 1 21.38 359 ALA B N 1
ATOM 5904 C CA . ALA B 1 360 ? 22.724 -0.631 -20.136 1 21.8 359 ALA B CA 1
ATOM 5905 C C . ALA B 1 360 ? 23.433 -0.255 -21.433 1 22.74 359 ALA B C 1
ATOM 5906 O O . ALA B 1 360 ? 22.767 0.092 -22.41 1 22.22 359 ALA B O 1
ATOM 5908 N N . VAL B 1 361 ? 24.774 -0.438 -21.525 1 22.4 360 VAL B N 1
ATOM 5909 C CA . VAL B 1 361 ? 25.473 -0.267 -22.802 1 23.85 360 VAL B CA 1
ATOM 5910 C C . VAL B 1 361 ? 24.829 -1.165 -23.891 1 23.76 360 VAL B C 1
ATOM 5911 O O . VAL B 1 361 ? 24.653 -0.741 -25.034 1 23.45 360 VAL B O 1
ATOM 5915 N N . THR B 1 362 ? 24.416 -2.365 -23.485 1 23.18 361 THR B N 1
ATOM 5916 C CA . THR B 1 362 ? 23.817 -3.391 -24.337 1 24.62 361 THR B CA 1
ATOM 5917 C C . THR B 1 362 ? 22.651 -2.884 -25.165 1 26.32 361 THR B C 1
ATOM 5918 O O . THR B 1 362 ? 22.445 -3.398 -26.271 1 28.48 361 THR B O 1
ATOM 5922 N N . ALA B 1 363 ? 21.933 -1.907 -24.665 1 25.65 362 ALA B N 1
ATOM 5923 C CA . ALA B 1 363 ? 20.825 -1.394 -25.463 1 28.01 362 ALA B CA 1
ATOM 5924 C C . ALA B 1 363 ? 20.908 0.138 -25.664 1 26.78 362 ALA B C 1
ATOM 5925 O O . ALA B 1 363 ? 19.904 0.755 -26.005 1 26.59 362 ALA B O 1
ATOM 5927 N N . SER B 1 364 ? 22.115 0.748 -25.5 1 24.04 363 SER B N 1
ATOM 5928 C CA . SER B 1 364 ? 22.248 2.198 -25.696 1 23.7 363 SER B CA 1
ATOM 5929 C C . SER B 1 364 ? 23.407 2.458 -26.687 1 24 363 SER B C 1
ATOM 5930 O O . SER B 1 364 ? 23.171 2.503 -27.889 1 24.53 363 SER B O 1
ATOM 5933 N N . GLY B 1 365 ? 24.636 2.476 -26.189 1 23.26 364 GLY B N 1
ATOM 5934 C CA . GLY B 1 365 ? 25.801 2.674 -27.047 1 24.41 364 GLY B CA 1
ATOM 5935 C C . GLY B 1 365 ? 27.017 3.169 -26.304 1 25.41 364 GLY B C 1
ATOM 5936 O O . GLY B 1 365 ? 27.043 3.184 -25.077 1 26.28 364 GLY B O 1
ATOM 5937 N N . ILE B 1 366 ? 28.032 3.576 -27.053 1 26.5 365 ILE B N 1
ATOM 5938 C CA . ILE B 1 366 ? 29.281 4.086 -26.499 1 28.43 365 ILE B CA 1
ATOM 5939 C C . ILE B 1 366 ? 29.682 5.317 -27.28 1 30.05 365 ILE B C 1
ATOM 5940 O O . ILE B 1 366 ? 29.856 5.222 -28.481 1 30.59 365 ILE B O 1
ATOM 5945 N N . PRO B 1 367 ? 29.957 6.452 -26.629 1 31.21 366 PRO B N 1
ATOM 5946 C CA . PRO B 1 367 ? 29.688 6.734 -25.212 1 30.86 366 PRO B CA 1
ATOM 5947 C C . PRO B 1 367 ? 28.154 6.635 -25.003 1 29.38 366 PRO B C 1
ATOM 5948 O O . PRO B 1 367 ? 27.374 6.812 -25.964 1 28.62 366 PRO B O 1
ATOM 5952 N N . LYS B 1 368 ? 27.731 6.29 -23.798 1 27.97 367 LYS B N 1
ATOM 5953 C CA . LYS B 1 368 ? 26.297 6.092 -23.524 1 27.98 367 LYS B CA 1
ATOM 5954 C C . LYS B 1 368 ? 25.461 7.328 -23.838 1 27.93 367 LYS B C 1
ATOM 5955 O O . LYS B 1 368 ? 24.374 7.203 -24.412 1 27.77 367 LYS B O 1
ATOM 5961 N N . ALA B 1 369 ? 25.965 8.521 -23.457 1 28 368 ALA B N 1
ATOM 5962 C CA . ALA B 1 369 ? 25.268 9.779 -23.683 1 28.86 368 ALA B CA 1
ATOM 5963 C C . ALA B 1 369 ? 24.991 9.998 -25.167 1 28.31 368 ALA B C 1
ATOM 5964 O O . ALA B 1 369 ? 23.87 10.35 -25.513 1 26.71 368 ALA B O 1
ATOM 5966 N N . ALA B 1 370 ? 25.988 9.748 -26.041 1 28.51 369 ALA B N 1
ATOM 5967 C CA . ALA B 1 370 ? 25.827 9.941 -27.485 1 28.58 369 ALA B CA 1
ATOM 5968 C C . ALA B 1 370 ? 24.938 8.857 -28.098 1 26.82 369 ALA B C 1
ATOM 5969 O O . ALA B 1 370 ? 24.172 9.147 -29.012 1 27.79 369 ALA B O 1
ATOM 5971 N N . GLY B 1 371 ? 25.007 7.64 -27.581 1 25.24 370 GLY B N 1
ATOM 5972 C CA . GLY B 1 371 ? 24.137 6.568 -28.041 1 25.49 370 GLY B CA 1
ATOM 5973 C C . GLY B 1 371 ? 22.667 6.877 -27.72 1 24.29 370 GLY B C 1
ATOM 5974 O O . GLY B 1 371 ? 21.788 6.752 -28.583 1 24.84 370 GLY B O 1
ATOM 5975 N N . VAL B 1 372 ? 22.387 7.335 -26.507 1 23.37 371 VAL B N 1
ATOM 5976 C CA . VAL B 1 372 ? 21.006 7.684 -26.116 1 22.77 371 VAL B CA 1
ATOM 5977 C C . VAL B 1 372 ? 20.495 8.856 -26.996 1 22.83 371 VAL B C 1
ATOM 5978 O O . VAL B 1 372 ? 19.391 8.805 -27.557 1 22.95 371 VAL B O 1
ATOM 5982 N N . GLU B 1 373 ? 21.358 9.869 -27.219 1 22.55 372 GLU B N 1
ATOM 5983 C CA . GLU B 1 373 ? 20.999 10.989 -28.087 1 23.87 372 GLU B CA 1
ATOM 5984 C C . GLU B 1 373 ? 20.629 10.488 -29.504 1 24.95 372 GLU B C 1
ATOM 5985 O O . GLU B 1 373 ? 19.643 10.951 -30.089 1 25.13 372 GLU B O 1
ATOM 5991 N N . ALA B 1 374 ? 21.433 9.553 -30.044 1 24.99 373 ALA B N 1
ATOM 5992 C CA . ALA B 1 374 ? 21.203 9.038 -31.397 1 25.97 373 ALA B CA 1
ATOM 5993 C C . ALA B 1 374 ? 19.893 8.236 -31.452 1 25.68 373 ALA B C 1
ATOM 5994 O O . ALA B 1 374 ? 19.159 8.32 -32.447 1 25.79 373 ALA B O 1
ATOM 5996 N N . ILE B 1 375 ? 19.586 7.479 -30.396 1 23.97 374 ILE B N 1
ATOM 5997 C CA . ILE B 1 375 ? 18.353 6.686 -30.364 1 23.26 374 ILE B CA 1
ATOM 5998 C C . ILE B 1 375 ? 17.106 7.599 -30.503 1 24.45 374 ILE B C 1
ATOM 5999 O O . ILE B 1 375 ? 16.15 7.193 -31.162 1 24.47 374 ILE B O 1
ATOM 6004 N N . PHE B 1 376 ? 17.118 8.805 -29.906 1 24.18 375 PHE B N 1
ATOM 6005 C CA . PHE B 1 376 ? 15.983 9.728 -30.07 1 25.74 375 PHE B CA 1
ATOM 6006 C C . PHE B 1 376 ? 15.735 10.07 -31.556 1 27.48 375 PHE B C 1
ATOM 6007 O O . PHE B 1 376 ? 14.603 10.295 -31.954 1 28.73 375 PHE B O 1
ATOM 6015 N N . ARG B 1 377 ? 16.793 10.121 -32.351 1 27.88 376 ARG B N 1
ATOM 6016 C CA . ARG B 1 377 ? 16.684 10.499 -33.767 1 30.29 376 ARG B CA 1
ATOM 6017 C C . ARG B 1 377 ? 16.517 9.29 -34.717 1 32.48 376 ARG B C 1
ATOM 6018 O O . ARG B 1 377 ? 15.875 9.409 -35.772 1 33.28 376 ARG B O 1
ATOM 6026 N N . LEU B 1 378 ? 17.174 8.17 -34.396 1 31.83 377 LEU B N 1
ATOM 6027 C CA . LEU B 1 378 ? 17.273 7.031 -35.297 1 32.56 377 LEU B CA 1
ATOM 6028 C C . LEU B 1 378 ? 16.458 5.799 -34.909 1 33.36 377 LEU B C 1
ATOM 6029 O O . LEU B 1 378 ? 16.56 4.79 -35.618 1 34.13 377 LEU B O 1
ATOM 6034 N N . ASP B 1 379 ? 15.704 5.84 -33.788 1 31.47 378 ASP B N 1
ATOM 6035 C CA . ASP B 1 379 ? 14.81 4.741 -33.379 1 31.31 378 ASP B CA 1
ATOM 6036 C C . ASP B 1 379 ? 13.368 5.234 -33.146 1 33.45 378 ASP B C 1
ATOM 6037 O O . ASP B 1 379 ? 13.17 6.429 -32.908 1 34.4 378 ASP B O 1
ATOM 6042 N N . GLU B 1 380 ? 12.368 4.312 -33.076 1 33.43 379 GLU B N 1
ATOM 6043 C CA . GLU B 1 380 ? 10.989 4.711 -32.738 1 33.08 379 GLU B CA 1
ATOM 6044 C C . GLU B 1 380 ? 10.887 4.974 -31.226 1 32.41 379 GLU B C 1
ATOM 6045 O O . GLU B 1 380 ? 10.995 4.046 -30.41 1 30.45 379 GLU B O 1
ATOM 6047 N N . CYS B 1 381 ? 10.64 6.236 -30.859 1 32.45 380 CYS B N 1
ATOM 6048 C CA . CYS B 1 381 ? 10.571 6.612 -29.45 1 32.67 380 CYS B CA 1
ATOM 6049 C C . CYS B 1 381 ? 9.18 7.132 -29.081 1 33.01 380 CYS B C 1
ATOM 6050 O O . CYS B 1 381 ? 8.471 7.673 -29.933 1 32.87 380 CYS B O 1
ATOM 6053 N N . PRO B 1 382 ? 8.758 6.966 -27.81 1 31.43 381 PRO B N 1
ATOM 6054 C CA . PRO B 1 382 ? 9.508 6.36 -26.699 1 30.33 381 PRO B CA 1
ATOM 6055 C C . PRO B 1 382 ? 9.608 4.837 -26.828 1 29.19 381 PRO B C 1
ATOM 6056 O O . PRO B 1 382 ? 8.737 4.196 -27.415 1 30.4 381 PRO B O 1
ATOM 6060 N N . ARG B 1 383 ? 10.726 4.261 -26.348 1 25.43 382 ARG B N 1
ATOM 6061 C CA . ARG B 1 383 ? 10.895 2.816 -26.343 1 22.77 382 ARG B CA 1
ATOM 6062 C C . ARG B 1 383 ? 10.025 2.161 -25.25 1 22.33 382 ARG B C 1
ATOM 6063 O O . ARG B 1 383 ? 9.657 0.975 -25.354 1 22.81 382 ARG B O 1
ATOM 6071 N N . GLY B 1 384 ? 9.75 2.901 -24.176 1 20.76 383 GLY B N 1
ATOM 6072 C CA . GLY B 1 384 ? 8.959 2.385 -23.063 1 19.45 383 GLY B CA 1
ATOM 6073 C C . GLY B 1 384 ? 9.639 1.234 -22.37 1 17.97 383 GLY B C 1
ATOM 6074 O O . GLY B 1 384 ? 10.794 1.362 -21.966 1 16.78 383 GLY B O 1
ATOM 6075 N N . LEU B 1 385 ? 8.946 0.089 -22.251 1 17.11 384 LEU B N 1
ATOM 6076 C CA . LEU B 1 385 ? 9.555 -1.051 -21.536 1 17.46 384 LEU B CA 1
ATOM 6077 C C . LEU B 1 385 ? 10.781 -1.613 -22.271 1 16.9 384 LEU B C 1
ATOM 6078 O O . LEU B 1 385 ? 11.709 -2.054 -21.611 1 17.09 384 LEU B O 1
ATOM 6083 N N . TYR B 1 386 ? 10.77 -1.589 -23.607 1 16.21 385 TYR B N 1
ATOM 6084 C CA . TYR B 1 386 ? 11.868 -2.173 -24.386 1 17.09 385 TYR B CA 1
ATOM 6085 C C . TYR B 1 386 ? 13.206 -1.482 -24.042 1 16.92 385 TYR B C 1
ATOM 6086 O O . TYR B 1 386 ? 13.32 -0.257 -24.161 1 17.57 385 TYR B O 1
ATOM 6095 N N . SER B 1 387 ? 14.196 -2.292 -23.647 1 16.62 386 SER B N 1
ATOM 6096 C CA . SER B 1 387 ? 15.54 -1.863 -23.245 1 16.85 386 SER B CA 1
ATOM 6097 C C . SER B 1 387 ? 15.531 -1.077 -21.896 1 17.27 386 SER B C 1
ATOM 6098 O O . SER B 1 387 ? 16.606 -0.616 -21.489 1 17.92 386 SER B O 1
ATOM 6101 N N . GLY B 1 388 ? 14.39 -1.055 -21.203 1 16.87 387 GLY B N 1
ATOM 6102 C CA . GLY B 1 388 ? 14.294 -0.58 -19.827 1 17.41 387 GLY B CA 1
ATOM 6103 C C . GLY B 1 388 ? 14.555 -1.795 -18.925 1 15.97 387 GLY B C 1
ATOM 6104 O O . GLY B 1 388 ? 15.332 -2.711 -19.294 1 14.42 387 GLY B O 1
ATOM 6105 N N . ALA B 1 389 ? 13.957 -1.814 -17.734 1 14.11 388 ALA B N 1
ATOM 6106 C CA . ALA B 1 389 ? 14.176 -2.939 -16.816 1 14.44 388 ALA B CA 1
ATOM 6107 C C . ALA B 1 389 ? 12.899 -3.336 -16.123 1 15.52 388 ALA B C 1
ATOM 6108 O O . ALA B 1 389 ? 11.994 -2.52 -15.993 1 16.52 388 ALA B O 1
ATOM 6110 N N . VAL B 1 390 ? 12.839 -4.585 -15.678 1 13.82 389 VAL B N 1
ATOM 6111 C CA . VAL B 1 390 ? 11.778 -5.04 -14.788 1 13.17 389 VAL B CA 1
ATOM 6112 C C . VAL B 1 390 ? 12.475 -5.233 -13.436 1 13.39 389 VAL B C 1
ATOM 6113 O O . VAL B 1 390 ? 13.615 -5.702 -13.405 1 13.8 389 VAL B O 1
ATOM 6117 N N . VAL B 1 391 ? 11.861 -4.74 -12.345 1 12.77 390 VAL B N 1
ATOM 6118 C CA . VAL B 1 391 ? 12.546 -4.675 -11.067 1 12.81 390 VAL B CA 1
ATOM 6119 C C . VAL B 1 391 ? 11.742 -5.298 -9.914 1 13.4 390 VAL B C 1
ATOM 6120 O O . VAL B 1 391 ? 10.51 -5.308 -9.907 1 13.2 390 VAL B O 1
ATOM 6124 N N . MET B 1 392 ? 12.493 -5.746 -8.911 1 14.22 391 MET B N 1
ATOM 6125 C CA . MET B 1 392 ? 11.97 -6.269 -7.662 1 15.05 391 MET B CA 1
ATOM 6126 C C . MET B 1 392 ? 12.782 -5.617 -6.566 1 15.27 391 MET B C 1
ATOM 6127 O O . MET B 1 392 ? 14.015 -5.717 -6.592 1 15.05 391 MET B O 1
ATOM 6132 N N . LEU B 1 393 ? 12.114 -4.93 -5.652 1 15.01 392 LEU B N 1
ATOM 6133 C CA . LEU B 1 393 ? 12.772 -4.222 -4.534 1 16.09 392 LEU B CA 1
ATOM 6134 C C . LEU B 1 393 ? 12.308 -4.834 -3.227 1 16.5 392 LEU B C 1
ATOM 6135 O O . LEU B 1 393 ? 11.146 -5.266 -3.128 1 17.23 392 LEU B O 1
ATOM 6140 N N . SER B 1 394 ? 13.16 -4.818 -2.209 1 15.79 393 SER B N 1
ATOM 6141 C CA A SER B 1 394 ? 12.769 -5.364 -0.903 0.5 16.59 393 SER B CA 1
ATOM 6142 C CA B SER B 1 394 ? 12.791 -5.395 -0.925 0.5 15.68 393 SER B CA 1
ATOM 6143 C C . SER B 1 394 ? 13.023 -4.367 0.202 1 15.58 393 SER B C 1
ATOM 6144 O O . SER B 1 394 ? 13.927 -3.514 0.099 1 15.65 393 SER B O 1
ATOM 6149 N N . ALA B 1 395 ? 12.257 -4.471 1.297 1 15.6 394 ALA B N 1
ATOM 6150 C CA . ALA B 1 395 ? 12.343 -3.542 2.409 1 17.49 394 ALA B CA 1
ATOM 6151 C C . ALA B 1 395 ? 13.729 -3.525 3.046 1 19.03 394 ALA B C 1
ATOM 6152 O O . ALA B 1 395 ? 14.126 -2.498 3.584 1 20.66 394 ALA B O 1
ATOM 6154 N N . ASP B 1 396 ? 14.467 -4.652 2.983 1 18.58 395 ASP B N 1
ATOM 6155 C CA . ASP B 1 396 ? 15.804 -4.704 3.583 1 19.9 395 ASP B CA 1
ATOM 6156 C C . ASP B 1 396 ? 16.897 -3.987 2.707 1 19.54 395 ASP B C 1
ATOM 6157 O O . ASP B 1 396 ? 18.095 -4.037 3.061 1 21.92 395 ASP B O 1
ATOM 6162 N N . GLY B 1 397 ? 16.488 -3.356 1.61 1 18.32 396 GLY B N 1
ATOM 6163 C CA . GLY B 1 397 ? 17.438 -2.632 0.776 1 18.88 396 GLY B CA 1
ATOM 6164 C C . GLY B 1 397 ? 17.778 -3.309 -0.54 1 18.49 396 GLY B C 1
ATOM 6165 O O . GLY B 1 397 ? 18.498 -2.738 -1.375 1 18.75 396 GLY B O 1
ATOM 6166 N N . GLY B 1 398 ? 17.237 -4.508 -0.759 1 17.08 397 GLY B N 1
ATOM 6167 C CA . GLY B 1 398 ? 17.506 -5.212 -2.005 1 16.08 397 GLY B CA 1
ATOM 6168 C C . GLY B 1 398 ? 16.912 -4.56 -3.24 1 15.56 397 GLY B C 1
ATOM 6169 O O . GLY B 1 398 ? 15.866 -3.909 -3.209 1 15.85 397 GLY B O 1
ATOM 6170 N N . LEU B 1 399 ? 17.57 -4.776 -4.364 1 15.8 398 LEU B N 1
ATOM 6171 C CA A LEU B 1 399 ? 17.068 -4.372 -5.68 0.5 15.08 398 LEU B CA 1
ATOM 6172 C CA B LEU B 1 399 ? 17.089 -4.357 -5.675 0.5 15.65 398 LEU B CA 1
ATOM 6173 C C . LEU B 1 399 ? 17.542 -5.406 -6.684 1 16.21 398 LEU B C 1
ATOM 6174 O O . LEU B 1 399 ? 18.714 -5.796 -6.643 1 16.64 398 LEU B O 1
ATOM 6183 N N . ASP B 1 400 ? 16.664 -5.828 -7.583 1 15.37 399 ASP B N 1
ATOM 6184 C CA . ASP B 1 400 ? 17.042 -6.761 -8.632 1 16.06 399 ASP B CA 1
ATOM 6185 C C . ASP B 1 400 ? 16.442 -6.187 -9.923 1 15.67 399 ASP B C 1
ATOM 6186 O O . ASP B 1 400 ? 15.226 -5.933 -9.949 1 15.79 399 ASP B O 1
ATOM 6191 N N . ALA B 1 401 ? 17.289 -5.865 -10.902 1 14.79 400 ALA B N 1
ATOM 6192 C CA . ALA B 1 401 ? 16.814 -5.206 -12.135 1 15.27 400 ALA B CA 1
ATOM 6193 C C . ALA B 1 401 ? 17.339 -5.93 -13.356 1 16.36 400 ALA B C 1
ATOM 6194 O O . ALA B 1 401 ? 18.546 -5.982 -13.576 1 17.16 400 ALA B O 1
ATOM 6196 N N . ALA B 1 402 ? 16.423 -6.437 -14.158 1 17.3 401 ALA B N 1
ATOM 6197 C CA . ALA B 1 402 ? 16.758 -7.23 -15.346 1 17.84 401 ALA B CA 1
ATOM 6198 C C . ALA B 1 402 ? 16.536 -6.402 -16.626 1 15.45 401 ALA B C 1
ATOM 6199 O O . ALA B 1 402 ? 15.492 -5.765 -16.733 1 15.43 401 ALA B O 1
ATOM 6201 N N . LEU B 1 403 ? 17.447 -6.447 -17.597 1 15.45 402 LEU B N 1
ATOM 6202 C CA . LEU B 1 403 ? 17.274 -5.708 -18.852 1 15.99 402 LEU B CA 1
ATOM 6203 C C . LEU B 1 403 ? 16.128 -6.297 -19.706 1 15.46 402 LEU B C 1
ATOM 6204 O O . LEU B 1 403 ? 16.145 -7.491 -19.987 1 16.18 402 LEU B O 1
ATOM 6209 N N . THR B 1 404 ? 15.175 -5.477 -20.111 1 15.08 403 THR B N 1
ATOM 6210 C CA . THR B 1 404 ? 14.017 -5.935 -20.883 1 15.4 403 THR B CA 1
ATOM 6211 C C . THR B 1 404 ? 14.324 -6.02 -22.367 1 17.04 403 THR B C 1
ATOM 6212 O O . THR B 1 404 ? 14.261 -5.035 -23.11 1 17.64 403 THR B O 1
ATOM 6216 N N . LEU B 1 405 ? 14.66 -7.23 -22.8 1 17.79 404 LEU B N 1
ATOM 6217 C CA . LEU B 1 405 ? 14.889 -7.605 -24.179 1 19.11 404 LEU B CA 1
ATOM 6218 C C . LEU B 1 405 ? 14.25 -8.983 -24.371 1 20.04 404 LEU B C 1
ATOM 6219 O O . LEU B 1 405 ? 13.947 -9.668 -23.378 1 20.59 404 LEU B O 1
ATOM 6224 N N . ARG B 1 406 ? 13.975 -9.373 -25.628 1 19.13 405 ARG B N 1
ATOM 6225 C CA . ARG B 1 406 ? 13.35 -10.683 -25.898 1 20.14 405 ARG B CA 1
ATOM 6226 C C . ARG B 1 406 ? 11.993 -10.742 -25.205 1 19.96 405 ARG B C 1
ATOM 6227 O O . ARG B 1 406 ? 11.686 -11.658 -24.433 1 19.95 405 ARG B O 1
ATOM 6235 N N . ALA B 1 407 ? 11.216 -9.686 -25.455 1 19.78 406 ALA B N 1
ATOM 6236 C CA . ALA B 1 407 ? 9.911 -9.502 -24.827 1 19.85 406 ALA B CA 1
ATOM 6237 C C . ALA B 1 407 ? 8.807 -9.183 -25.832 1 21.24 406 ALA B C 1
ATOM 6238 O O . ALA B 1 407 ? 9.075 -8.688 -26.944 1 22.38 406 ALA B O 1
ATOM 6240 N N . ALA B 1 408 ? 7.551 -9.472 -25.426 1 20.18 407 ALA B N 1
ATOM 6241 C CA . ALA B 1 408 ? 6.344 -9.155 -26.197 1 20.67 407 ALA B CA 1
ATOM 6242 C C . ALA B 1 408 ? 5.483 -8.188 -25.366 1 19.96 407 ALA B C 1
ATOM 6243 O O . ALA B 1 408 ? 5.498 -8.25 -24.145 1 19.47 407 ALA B O 1
ATOM 6245 N N . TYR B 1 409 ? 4.712 -7.326 -26.038 1 19.9 408 TYR B N 1
ATOM 6246 C CA . TYR B 1 409 ? 3.933 -6.297 -25.349 1 21.03 408 TYR B CA 1
ATOM 6247 C C . TYR B 1 409 ? 2.554 -6.145 -25.957 1 22.18 408 TYR B C 1
ATOM 6248 O O . TYR B 1 409 ? 2.373 -6.341 -27.163 1 22.47 408 TYR B O 1
ATOM 6257 N N . GLN B 1 410 ? 1.591 -5.769 -25.138 1 22.42 409 GLN B N 1
ATOM 6258 C CA . GLN B 1 410 ? 0.25 -5.465 -25.647 1 23.82 409 GLN B CA 1
ATOM 6259 C C . GLN B 1 410 ? -0.218 -4.233 -24.898 1 25.8 409 GLN B C 1
ATOM 6260 O O . GLN B 1 410 ? -0.229 -4.238 -23.661 1 24.53 409 GLN B O 1
ATOM 6266 N N . VAL B 1 411 ? -0.627 -3.179 -25.654 1 26.52 410 VAL B N 1
ATOM 6267 C CA . VAL B 1 411 ? -1.159 -1.948 -25.066 1 28.46 410 VAL B CA 1
ATOM 6268 C C . VAL B 1 411 ? -2.242 -1.424 -25.992 1 31.83 410 VAL B C 1
ATOM 6269 O O . VAL B 1 411 ? -1.978 -1.281 -27.182 1 31.65 410 VAL B O 1
ATOM 6273 N N . GLY B 1 412 ? -3.421 -1.154 -25.456 1 34.72 411 GLY B N 1
ATOM 6274 C CA . GLY B 1 412 ? -4.52 -0.578 -26.226 1 37.19 411 GLY B CA 1
ATOM 6275 C C . GLY B 1 412 ? -4.847 -1.204 -27.562 1 39.86 411 GLY B C 1
ATOM 6276 O O . GLY B 1 412 ? -5.075 -0.485 -28.562 1 42.16 411 GLY B O 1
ATOM 6277 N N . GLY B 1 413 ? -4.949 -2.528 -27.583 1 38.95 412 GLY B N 1
ATOM 6278 C CA . GLY B 1 413 ? -5.329 -3.193 -28.837 1 38.41 412 GLY B CA 1
ATOM 6279 C C . GLY B 1 413 ? -4.181 -3.404 -29.808 1 37.18 412 GLY B C 1
ATOM 6280 O O . GLY B 1 413 ? -4.38 -3.949 -30.892 1 38.06 412 GLY B O 1
ATOM 6281 N N . ARG B 1 414 ? -2.966 -3.003 -29.431 1 35.12 413 ARG B N 1
ATOM 6282 C CA . ARG B 1 414 ? -1.773 -3.206 -30.253 1 33.96 413 ARG B CA 1
ATOM 6283 C C . ARG B 1 414 ? -0.867 -4.25 -29.592 1 31.49 413 ARG B C 1
ATOM 6284 O O . ARG B 1 414 ? -0.546 -4.101 -28.422 1 29.5 413 ARG B O 1
ATOM 6292 N N . THR B 1 415 ? -0.471 -5.288 -30.327 1 30.28 414 THR B N 1
ATOM 6293 C CA . THR B 1 415 ? 0.429 -6.316 -29.803 1 30.15 414 THR B CA 1
ATOM 6294 C C . THR B 1 415 ? 1.698 -6.277 -30.629 1 30.12 414 THR B C 1
ATOM 6295 O O . THR B 1 415 ? 1.594 -6.259 -31.872 1 30.58 414 THR B O 1
ATOM 6299 N N . TRP B 1 416 ? 2.866 -6.256 -29.977 1 28.38 415 TRP B N 1
ATOM 6300 C CA . TRP B 1 416 ? 4.087 -6.193 -30.777 1 28.29 415 TRP B CA 1
ATOM 6301 C C . TRP B 1 416 ? 5.282 -6.841 -30.131 1 27.04 415 TRP B C 1
ATOM 6302 O O . TRP B 1 416 ? 5.311 -7.116 -28.928 1 26.64 415 TRP B O 1
ATOM 6313 N N . LEU B 1 417 ? 6.269 -7.123 -30.984 1 25.42 416 LEU B N 1
ATOM 6314 C CA . LEU B 1 417 ? 7.584 -7.596 -30.613 1 24.94 416 LEU B CA 1
ATOM 6315 C C . LEU B 1 417 ? 8.603 -6.455 -30.904 1 24.69 416 LEU B C 1
ATOM 6316 O O . LEU B 1 417 ? 8.299 -5.544 -31.69 1 24.81 416 LEU B O 1
ATOM 6321 N N . ARG B 1 418 ? 9.823 -6.56 -30.383 1 24.05 417 ARG B N 1
ATOM 6322 C CA . ARG B 1 418 ? 10.839 -5.558 -30.686 1 23.8 417 ARG B CA 1
ATOM 6323 C C . ARG B 1 418 ? 12.189 -6.142 -30.464 1 24.17 417 ARG B C 1
ATOM 6324 O O . ARG B 1 418 ? 12.426 -6.767 -29.423 1 24.01 417 ARG B O 1
ATOM 6332 N N . ALA B 1 419 ? 13.099 -5.93 -31.422 1 24.68 418 ALA B N 1
ATOM 6333 C CA . ALA B 1 419 ? 14.462 -6.444 -31.307 1 25.68 418 ALA B CA 1
ATOM 6334 C C . ALA B 1 419 ? 15.443 -5.504 -32.012 1 26.61 418 ALA B C 1
ATOM 6335 O O . ALA B 1 419 ? 15.082 -4.83 -32.981 1 27.63 418 ALA B O 1
ATOM 6337 N N . GLY B 1 420 ? 16.648 -5.429 -31.486 1 26.56 419 GLY B N 1
ATOM 6338 C CA . GLY B 1 420 ? 17.673 -4.528 -31.989 1 27.73 419 GLY B CA 1
ATOM 6339 C C . GLY B 1 420 ? 19.051 -5.15 -32.074 1 29.38 419 GLY B C 1
ATOM 6340 O O . GLY B 1 420 ? 19.227 -6.329 -31.76 1 29.94 419 GLY B O 1
ATOM 6341 N N . ALA B 1 421 ? 20.04 -4.352 -32.468 1 29.51 420 ALA B N 1
ATOM 6342 C CA . ALA B 1 421 ? 21.412 -4.837 -32.628 1 30.54 420 ALA B CA 1
ATOM 6343 C C . ALA B 1 421 ? 22.416 -3.687 -32.441 1 31.46 420 ALA B C 1
ATOM 6344 O O . ALA B 1 421 ? 22.116 -2.532 -32.785 1 30.79 420 ALA B O 1
ATOM 6346 N N . GLY B 1 422 ? 23.605 -4.024 -31.938 1 31.89 421 GLY B N 1
ATOM 6347 C CA . GLY B 1 422 ? 24.692 -3.067 -31.756 1 32.4 421 GLY B CA 1
ATOM 6348 C C . GLY B 1 422 ? 25.349 -2.741 -33.086 1 34.26 421 GLY B C 1
ATOM 6349 O O . GLY B 1 422 ? 25.781 -3.638 -33.81 1 34.39 421 GLY B O 1
ATOM 6350 N N . ILE B 1 423 ? 25.427 -1.458 -33.413 1 34.65 422 ILE B N 1
ATOM 6351 C CA . ILE B 1 423 ? 26.007 -0.975 -34.662 1 35.56 422 ILE B CA 1
ATOM 6352 C C . ILE B 1 423 ? 27.327 -0.279 -34.401 1 35.86 422 ILE B C 1
ATOM 6353 O O . ILE B 1 423 ? 27.399 0.625 -33.573 1 34.59 422 ILE B O 1
ATOM 6358 N N . ILE B 1 424 ? 28.383 -0.723 -35.087 1 37.26 423 ILE B N 1
ATOM 6359 C CA . ILE B 1 424 ? 29.713 -0.139 -34.993 1 39.17 423 ILE B CA 1
ATOM 6360 C C . ILE B 1 424 ? 30.164 0.297 -36.422 1 41.69 423 ILE B C 1
ATOM 6361 O O . ILE B 1 424 ? 29.42 0.105 -37.388 1 40.45 423 ILE B O 1
ATOM 6366 N N . GLU B 1 425 ? 31.344 0.917 -36.556 1 45.17 424 GLU B N 1
ATOM 6367 C CA . GLU B 1 425 ? 31.79 1.442 -37.854 1 49.39 424 GLU B CA 1
ATOM 6368 C C . GLU B 1 425 ? 31.719 0.399 -38.991 1 53.36 424 GLU B C 1
ATOM 6369 O O . GLU B 1 425 ? 31.37 0.77 -40.113 1 55.85 424 GLU B O 1
ATOM 6375 N N . GLU B 1 426 ? 32.01 -0.88 -38.712 1 54.73 425 GLU B N 1
ATOM 6376 C CA . GLU B 1 426 ? 32.048 -1.882 -39.785 1 57.53 425 GLU B CA 1
ATOM 6377 C C . GLU B 1 426 ? 30.719 -2.624 -40.003 1 57.38 425 GLU B C 1
ATOM 6378 O O . GLU B 1 426 ? 30.673 -3.52 -40.847 1 58.63 425 GLU B O 1
ATOM 6380 N N . SER B 1 427 ? 29.641 -2.24 -39.3 1 56 426 SER B N 1
ATOM 6381 C CA . SER B 1 427 ? 28.356 -2.929 -39.441 1 55.43 426 SER B CA 1
ATOM 6382 C C . SER B 1 427 ? 27.728 -2.781 -40.821 1 56.71 426 SER B C 1
ATOM 6383 O O . SER B 1 427 ? 27.907 -1.758 -41.478 1 56.4 426 SER B O 1
ATOM 6386 N N . GLU B 1 428 ? 26.971 -3.81 -41.244 1 57.72 427 GLU B N 1
ATOM 6387 C CA . GLU B 1 428 ? 26.277 -3.84 -42.532 1 59.25 427 GLU B CA 1
ATOM 6388 C C . GLU B 1 428 ? 24.776 -3.974 -42.304 1 59.85 427 GLU B C 1
ATOM 6389 O O . GLU B 1 428 ? 24.346 -4.833 -41.53 1 59.79 427 GLU B O 1
ATOM 6395 N N . PRO B 1 429 ? 23.964 -3.138 -42.975 1 60.02 428 PRO B N 1
ATOM 6396 C CA . PRO B 1 429 ? 22.511 -3.171 -42.744 1 60.04 428 PRO B CA 1
ATOM 6397 C C . PRO B 1 429 ? 21.851 -4.537 -42.917 1 60.64 428 PRO B C 1
ATOM 6398 O O . PRO B 1 429 ? 20.964 -4.87 -42.126 1 59.7 428 PRO B O 1
ATOM 6402 N N . GLU B 1 430 ? 22.267 -5.324 -43.925 1 61.87 429 GLU B N 1
ATOM 6403 C CA . GLU B 1 430 ? 21.655 -6.631 -44.143 1 63.36 429 GLU B CA 1
ATOM 6404 C C . GLU B 1 430 ? 21.968 -7.594 -42.997 1 61.78 429 GLU B C 1
ATOM 6405 O O . GLU B 1 430 ? 21.05 -8.254 -42.499 1 61.99 429 GLU B O 1
ATOM 6411 N N . ARG B 1 431 ? 23.237 -7.655 -42.551 1 59.66 430 ARG B N 1
ATOM 6412 C CA . ARG B 1 431 ? 23.602 -8.523 -41.429 1 57.62 430 ARG B CA 1
ATOM 6413 C C . ARG B 1 431 ? 22.884 -8.074 -40.143 1 54.61 430 ARG B C 1
ATOM 6414 O O . ARG B 1 431 ? 22.404 -8.911 -39.384 1 53.97 430 ARG B O 1
ATOM 6416 N N . GLU B 1 432 ? 22.771 -6.758 -39.924 1 52.24 431 GLU B N 1
ATOM 6417 C CA . GLU B 1 432 ? 22.103 -6.236 -38.732 1 51.19 431 GLU B CA 1
ATOM 6418 C C . GLU B 1 432 ? 20.611 -6.58 -38.741 1 50.28 431 GLU B C 1
ATOM 6419 O O . GLU B 1 432 ? 20.071 -6.963 -37.699 1 50.17 431 GLU B O 1
ATOM 6425 N N . PHE B 1 433 ? 19.955 -6.52 -39.911 1 49.53 432 PHE B N 1
ATOM 6426 C CA . PHE B 1 433 ? 18.547 -6.904 -40.023 1 49.85 432 PHE B CA 1
ATOM 6427 C C . PHE B 1 433 ? 18.397 -8.396 -39.713 1 49.18 432 PHE B C 1
ATOM 6428 O O . PHE B 1 433 ? 17.474 -8.78 -38.984 1 49.18 432 PHE B O 1
ATOM 6436 N N . GLU B 1 434 ? 19.333 -9.233 -40.231 1 48.66 433 GLU B N 1
ATOM 6437 C CA . GLU B 1 434 ? 19.323 -10.666 -39.957 1 48.17 433 GLU B CA 1
ATOM 6438 C C . GLU B 1 434 ? 19.481 -10.925 -38.451 1 45.66 433 GLU B C 1
ATOM 6439 O O . GLU B 1 434 ? 18.783 -11.785 -37.91 1 44.78 433 GLU B O 1
ATOM 6445 N N . GLU B 1 435 ? 20.35 -10.16 -37.767 1 44.05 434 GLU B N 1
ATOM 6446 C CA . GLU B 1 435 ? 20.54 -10.304 -36.323 1 43.38 434 GLU B CA 1
ATOM 6447 C C . GLU B 1 435 ? 19.228 -10.035 -35.581 1 41.36 434 GLU B C 1
ATOM 6448 O O . GLU B 1 435 ? 18.881 -10.798 -34.673 1 41.42 434 GLU B O 1
ATOM 6454 N N . THR B 1 436 ? 18.442 -9.027 -36.028 1 40.16 435 THR B N 1
ATOM 6455 C CA . THR B 1 436 ? 17.152 -8.764 -35.365 1 39.01 435 THR B CA 1
ATOM 6456 C C . THR B 1 436 ? 16.187 -9.939 -35.601 1 38.61 435 THR B C 1
ATOM 6457 O O . THR B 1 436 ? 15.46 -10.312 -34.686 1 38.02 435 THR B O 1
ATOM 6461 N N . CYS B 1 437 ? 16.233 -10.574 -36.783 1 38.63 436 CYS B N 1
ATOM 6462 C CA . CYS B 1 437 ? 15.402 -11.747 -37.071 1 39.33 436 CYS B CA 1
ATOM 6463 C C . CYS B 1 437 ? 15.746 -12.877 -36.124 1 38.91 436 CYS B C 1
ATOM 6464 O O . CYS B 1 437 ? 14.838 -13.53 -35.594 1 39.4 436 CYS B O 1
ATOM 6467 N N . GLU B 1 438 ? 17.046 -13.09 -35.882 1 37.65 437 GLU B N 1
ATOM 6468 C CA . GLU B 1 438 ? 17.507 -14.134 -34.972 1 36.96 437 GLU B CA 1
ATOM 6469 C C . GLU B 1 438 ? 17.003 -13.874 -33.565 1 35.17 437 GLU B C 1
ATOM 6470 O O . GLU B 1 438 ? 16.516 -14.804 -32.916 1 35.77 437 GLU B O 1
ATOM 6476 N N . LYS B 1 439 ? 17.071 -12.613 -33.1 1 32.94 438 LYS B N 1
ATOM 6477 C CA . LYS B 1 439 ? 16.604 -12.281 -31.755 1 31.43 438 LYS B CA 1
ATOM 6478 C C . LYS B 1 439 ? 15.078 -12.43 -31.653 1 31.89 438 LYS B C 1
ATOM 6479 O O . LYS B 1 439 ? 14.577 -12.89 -30.631 1 32.24 438 LYS B O 1
ATOM 6485 N N . LEU B 1 440 ? 14.345 -12.084 -32.713 1 32.2 439 LEU B N 1
ATOM 6486 C CA . LEU B 1 440 ? 12.888 -12.245 -32.7 1 32.85 439 LEU B CA 1
ATOM 6487 C C . LEU B 1 440 ? 12.477 -13.736 -32.684 1 33.49 439 LEU B C 1
ATOM 6488 O O . LEU B 1 440 ? 11.436 -14.076 -32.111 1 32.83 439 LEU B O 1
ATOM 6493 N N . SER B 1 441 ? 13.315 -14.612 -33.28 1 33.74 440 SER B N 1
ATOM 6494 C CA . SER B 1 441 ? 13.049 -16.04 -33.418 1 35.04 440 SER B CA 1
ATOM 6495 C C . SER B 1 441 ? 12.991 -16.779 -32.077 1 35.97 440 SER B C 1
ATOM 6496 O O . SER B 1 441 ? 12.576 -17.938 -32.087 1 37.1 440 SER B O 1
ATOM 6499 N N . THR B 1 442 ? 13.394 -16.151 -30.948 1 35.25 441 THR B N 1
ATOM 6500 C CA . THR B 1 442 ? 13.205 -16.854 -29.673 1 34.9 441 THR B CA 1
ATOM 6501 C C . THR B 1 442 ? 11.781 -16.581 -29.117 1 32.46 441 THR B C 1
ATOM 6502 O O . THR B 1 442 ? 11.419 -17.173 -28.096 1 31.42 441 THR B O 1
ATOM 6506 N N . LEU B 1 443 ? 10.936 -15.801 -29.831 1 31.21 442 LEU B N 1
ATOM 6507 C CA . LEU B 1 443 ? 9.551 -15.559 -29.437 1 30.85 442 LEU B CA 1
ATOM 6508 C C . LEU B 1 443 ? 8.569 -15.896 -30.571 1 30.38 442 LEU B C 1
ATOM 6509 O O . LEU B 1 443 ? 7.505 -16.464 -30.32 1 29.82 442 LEU B O 1
ATOM 6514 N N . THR B 1 444 ? 8.922 -15.544 -31.825 1 30.66 443 THR B N 1
ATOM 6515 C CA . THR B 1 444 ? 8.014 -15.731 -32.965 1 31.85 443 THR B CA 1
ATOM 6516 C C . THR B 1 444 ? 7.465 -17.176 -33.138 1 33.31 443 THR B C 1
ATOM 6517 O O . THR B 1 444 ? 6.3 -17.279 -33.555 1 35.33 443 THR B O 1
ATOM 6521 N N . PRO B 1 445 ? 8.168 -18.287 -32.818 1 32.24 444 PRO B N 1
ATOM 6522 C CA . PRO B 1 445 ? 7.54 -19.618 -32.994 1 33.52 444 PRO B CA 1
ATOM 6523 C C . PRO B 1 445 ? 6.625 -20.022 -31.833 1 33.59 444 PRO B C 1
ATOM 6524 O O . PRO B 1 445 ? 6.081 -21.12 -31.87 1 34.45 444 PRO B O 1
ATOM 6528 N N . TYR B 1 446 ? 6.502 -19.172 -30.797 1 32.2 445 TYR B N 1
ATOM 6529 C CA . TYR B 1 446 ? 5.835 -19.531 -29.555 1 31.86 445 TYR B CA 1
ATOM 6530 C C . TYR B 1 446 ? 4.688 -18.627 -29.167 1 30.28 445 TYR B C 1
ATOM 6531 O O . TYR B 1 446 ? 4.303 -18.637 -27.99 1 29.26 445 TYR B O 1
ATOM 6540 N N . LEU B 1 447 ? 4.102 -17.895 -30.136 1 29.76 446 LEU B N 1
ATOM 6541 C CA . LEU B 1 447 ? 2.983 -17.032 -29.811 1 30.6 446 LEU B CA 1
ATOM 6542 C C . LEU B 1 447 ? 1.682 -17.84 -29.79 1 31.6 446 LEU B C 1
ATOM 6543 O O . LEU B 1 447 ? 1.267 -18.379 -30.811 1 32 446 LEU B O 1
ATOM 6548 N N . VAL B 1 448 ? 1.044 -17.911 -28.633 1 31.87 447 VAL B N 1
ATOM 6549 C CA . VAL B 1 448 ? -0.209 -18.611 -28.477 1 32.37 447 VAL B CA 1
ATOM 6550 C C . VAL B 1 448 ? -1.32 -17.601 -28.646 1 34.24 447 VAL B C 1
ATOM 6551 O O . VAL B 1 448 ? -1.364 -16.641 -27.888 1 33.94 447 VAL B O 1
ATOM 6555 N N . ALA B 1 449 ? -2.214 -17.798 -29.625 1 34.65 448 ALA B N 1
ATOM 6556 C CA . ALA B 1 449 ? -3.313 -16.861 -29.866 1 37.41 448 ALA B CA 1
ATOM 6557 C C . ALA B 1 449 ? -4.271 -16.837 -28.695 1 40.2 448 ALA B C 1
ATOM 6558 O O . ALA B 1 449 ? -4.492 -17.862 -28.061 1 41 448 ALA B O 1
ATOM 6560 N N . ARG B 1 450 ? -4.866 -15.678 -28.419 1 42.08 449 ARG B N 1
ATOM 6561 C CA . ARG B 1 450 ? -5.814 -15.505 -27.32 1 45.6 449 ARG B CA 1
ATOM 6562 C C . ARG B 1 450 ? -7.013 -16.417 -27.531 1 48.35 449 ARG B C 1
ATOM 6563 O O . ARG B 1 450 ? -7.526 -16.502 -28.635 1 48.58 449 ARG B O 1
ATOM 6571 N N . GLN B 1 451 ? -7.342 -17.186 -26.493 1 50.62 450 GLN B N 1
ATOM 6572 C CA . GLN B 1 451 ? -8.38 -18.205 -26.45 1 53.09 450 GLN B CA 1
ATOM 6573 C C . GLN B 1 451 ? -9.757 -17.581 -26.591 1 54.26 450 GLN B C 1
ATOM 6574 O O . GLN B 1 451 ? -10.697 -18.27 -26.966 1 56 450 GLN B O 1
ATOM 6580 N N . ALA C 1 15 ? -28.995 -64.59 -60.116 1 43.03 14 ALA C N 1
ATOM 6581 C CA . ALA C 1 15 ? -29.028 -64.929 -61.526 1 43.32 14 ALA C CA 1
ATOM 6582 C C . ALA C 1 15 ? -27.661 -65.413 -61.966 1 42.42 14 ALA C C 1
ATOM 6583 O O . ALA C 1 15 ? -27.61 -66.49 -62.538 1 43.34 14 ALA C O 1
ATOM 6585 N N . SER C 1 16 ? -26.547 -64.68 -61.673 1 40.21 15 SER C N 1
ATOM 6586 C CA A SER C 1 16 ? -25.212 -65.142 -62.068 0.5 40 15 SER C CA 1
ATOM 6587 C CA B SER C 1 16 ? -25.217 -65.18 -62.08 0.5 40.04 15 SER C CA 1
ATOM 6588 C C . SER C 1 16 ? -24.902 -66.509 -61.38 1 39.03 15 SER C C 1
ATOM 6589 O O . SER C 1 16 ? -24.217 -67.365 -61.955 1 39.37 15 SER C O 1
ATOM 6594 N N . SER C 1 17 ? -25.46 -66.732 -60.172 1 35.84 16 SER C N 1
ATOM 6595 C CA . SER C 1 17 ? -25.282 -67.991 -59.473 1 33.53 16 SER C CA 1
ATOM 6596 C C . SER C 1 17 ? -26.514 -68.297 -58.599 1 31.2 16 SER C C 1
ATOM 6597 O O . SER C 1 17 ? -27.205 -67.382 -58.118 1 31.09 16 SER C O 1
ATOM 6600 N N . SER C 1 18 ? -26.779 -69.567 -58.359 1 28.59 17 SER C N 1
ATOM 6601 C CA . SER C 1 18 ? -27.756 -70.001 -57.395 1 28.13 17 SER C CA 1
ATOM 6602 C C . SER C 1 18 ? -27.168 -71.2 -56.657 1 27.35 17 SER C C 1
ATOM 6603 O O . SER C 1 18 ? -26.784 -72.181 -57.29 1 26.62 17 SER C O 1
ATOM 6606 N N . ILE C 1 19 ? -27.101 -71.117 -55.329 1 27.03 18 ILE C N 1
ATOM 6607 C CA . ILE C 1 19 ? -26.537 -72.15 -54.491 1 28.04 18 ILE C CA 1
ATOM 6608 C C . ILE C 1 19 ? -27.592 -72.64 -53.535 1 28.5 18 ILE C C 1
ATOM 6609 O O . ILE C 1 19 ? -28.155 -71.825 -52.792 1 28 18 ILE C O 1
ATOM 6614 N N . PRO C 1 20 ? -27.858 -73.957 -53.475 1 29.81 19 PRO C N 1
ATOM 6615 C CA . PRO C 1 20 ? -28.869 -74.446 -52.524 1 31.41 19 PRO C CA 1
ATOM 6616 C C . PRO C 1 20 ? -28.497 -74.074 -51.09 1 32.57 19 PRO C C 1
ATOM 6617 O O . PRO C 1 20 ? -27.316 -74.068 -50.741 1 32.99 19 PRO C O 1
ATOM 6621 N N . MET C 1 21 ? -29.488 -73.685 -50.3 1 33.06 20 MET C N 1
ATOM 6622 C CA . MET C 1 21 ? -29.284 -73.363 -48.897 1 35.66 20 MET C CA 1
ATOM 6623 C C . MET C 1 21 ? -28.879 -74.628 -48.148 1 38.96 20 MET C C 1
ATOM 6624 O O . MET C 1 21 ? -29.531 -75.662 -48.302 1 39.24 20 MET C O 1
ATOM 6629 N N . PRO C 1 22 ? -27.782 -74.592 -47.381 1 41.3 21 PRO C N 1
ATOM 6630 C CA . PRO C 1 22 ? -27.394 -75.793 -46.623 1 43.3 21 PRO C CA 1
ATOM 6631 C C . PRO C 1 22 ? -28.43 -76.132 -45.547 1 45 21 PRO C C 1
ATOM 6632 O O . PRO C 1 22 ? -29.099 -75.237 -45.018 1 43.8 21 PRO C O 1
ATOM 6636 N N . ALA C 1 23 ? -28.593 -77.431 -45.262 1 46.88 22 ALA C N 1
ATOM 6637 C CA . ALA C 1 23 ? -29.548 -77.912 -44.266 1 49.64 22 ALA C CA 1
ATOM 6638 C C . ALA C 1 23 ? -29.229 -77.359 -42.876 1 50.84 22 ALA C C 1
ATOM 6639 O O . ALA C 1 23 ? -28.062 -77.171 -42.537 1 51.8 22 ALA C O 1
ATOM 6641 N N . GLY C 1 24 ? -30.271 -77.056 -42.116 1 50.65 23 GLY C N 1
ATOM 6642 C CA . GLY C 1 24 ? -30.157 -76.566 -40.745 1 50.71 23 GLY C CA 1
ATOM 6643 C C . GLY C 1 24 ? -29.712 -75.122 -40.576 1 50.15 23 GLY C C 1
ATOM 6644 O O . GLY C 1 24 ? -29.384 -74.716 -39.458 1 51.61 23 GLY C O 1
ATOM 6645 N N . VAL C 1 25 ? -29.666 -74.339 -41.667 1 47.3 24 VAL C N 1
ATOM 6646 C CA . VAL C 1 25 ? -29.215 -72.952 -41.615 1 45.88 24 VAL C CA 1
ATOM 6647 C C . VAL C 1 25 ? -30.366 -72.004 -41.92 1 43.17 24 VAL C C 1
ATOM 6648 O O . VAL C 1 25 ? -30.99 -72.091 -42.974 1 42.26 24 VAL C O 1
ATOM 6652 N N . ASN C 1 26 ? -30.632 -71.095 -40.989 1 41.57 25 ASN C N 1
ATOM 6653 C CA . ASN C 1 26 ? -31.666 -70.096 -41.138 1 40.42 25 ASN C CA 1
ATOM 6654 C C . ASN C 1 26 ? -31.16 -68.953 -42.047 1 37.6 25 ASN C C 1
ATOM 6655 O O . ASN C 1 26 ? -30.038 -68.477 -41.903 1 36.49 25 ASN C O 1
ATOM 6660 N N . PRO C 1 27 ? -31.99 -68.517 -42.998 1 36.04 26 PRO C N 1
ATOM 6661 C CA . PRO C 1 27 ? -31.561 -67.444 -43.914 1 34.09 26 PRO C CA 1
ATOM 6662 C C . PRO C 1 27 ? -31.127 -66.152 -43.204 1 30.92 26 PRO C C 1
ATOM 6663 O O . PRO C 1 27 ? -30.175 -65.54 -43.668 1 28.96 26 PRO C O 1
ATOM 6667 N N . ALA C 1 28 ? -31.796 -65.738 -42.095 1 30.18 27 ALA C N 1
ATOM 6668 C CA . ALA C 1 28 ? -31.367 -64.497 -41.408 1 29.96 27 ALA C CA 1
ATOM 6669 C C . ALA C 1 28 ? -29.93 -64.628 -40.89 1 29.54 27 ALA C C 1
ATOM 6670 O O . ALA C 1 28 ? -29.129 -63.702 -41.033 1 29.37 27 ALA C O 1
ATOM 6672 N N . ASP C 1 29 ? -29.582 -65.825 -40.38 1 29.39 28 ASP C N 1
ATOM 6673 C CA . ASP C 1 29 ? -28.237 -66.079 -39.872 1 29.62 28 ASP C CA 1
ATOM 6674 C C . ASP C 1 29 ? -27.212 -66.064 -40.999 1 29.19 28 ASP C C 1
ATOM 6675 O O . ASP C 1 29 ? -26.191 -65.382 -40.891 1 29.03 28 ASP C O 1
ATOM 6680 N N . LEU C 1 30 ? -27.487 -66.788 -42.085 1 28.84 29 LEU C N 1
ATOM 6681 C CA . LEU C 1 30 ? -26.545 -66.839 -43.189 1 28.86 29 LEU C CA 1
ATOM 6682 C C . LEU C 1 30 ? -26.371 -65.451 -43.842 1 27.27 29 LEU C C 1
ATOM 6683 O O . LEU C 1 30 ? -25.251 -65.06 -44.159 1 27.18 29 LEU C O 1
ATOM 6688 N N . ALA C 1 31 ? -27.469 -64.723 -44.042 1 26.2 30 ALA C N 1
ATOM 6689 C CA . ALA C 1 31 ? -27.383 -63.395 -44.687 1 25.42 30 ALA C CA 1
ATOM 6690 C C . ALA C 1 31 ? -26.561 -62.416 -43.828 1 24.72 30 ALA C C 1
ATOM 6691 O O . ALA C 1 31 ? -25.687 -61.726 -44.35 1 24.29 30 ALA C O 1
ATOM 6693 N N . ALA C 1 32 ? -26.792 -62.419 -42.514 1 24.54 31 ALA C N 1
ATOM 6694 C CA . ALA C 1 32 ? -26.039 -61.532 -41.614 1 26.33 31 ALA C CA 1
ATOM 6695 C C . ALA C 1 32 ? -24.561 -61.964 -41.514 1 26.78 31 ALA C C 1
ATOM 6696 O O . ALA C 1 32 ? -23.681 -61.117 -41.451 1 26.77 31 ALA C O 1
ATOM 6698 N N . GLU C 1 33 ? -24.298 -63.276 -41.542 1 26.9 32 GLU C N 1
ATOM 6699 C CA . GLU C 1 33 ? -22.922 -63.78 -41.521 1 27.31 32 GLU C CA 1
ATOM 6700 C C . GLU C 1 33 ? -22.208 -63.4 -42.823 1 26.65 32 GLU C C 1
ATOM 6701 O O . GLU C 1 33 ? -21.052 -63.024 -42.784 1 27.28 32 GLU C O 1
ATOM 6707 N N . LEU C 1 34 ? -22.914 -63.427 -43.944 1 26.36 33 LEU C N 1
ATOM 6708 C CA . LEU C 1 34 ? -22.326 -63.039 -45.225 1 27.55 33 LEU C CA 1
ATOM 6709 C C . LEU C 1 34 ? -21.973 -61.555 -45.207 1 27.82 33 LEU C C 1
ATOM 6710 O O . LEU C 1 34 ? -20.868 -61.185 -45.62 1 28.4 33 LEU C O 1
ATOM 6715 N N . ALA C 1 35 ? -22.844 -60.701 -44.624 1 26.71 34 ALA C N 1
ATOM 6716 C CA . ALA C 1 35 ? -22.505 -59.274 -44.471 1 28 34 ALA C CA 1
ATOM 6717 C C . ALA C 1 35 ? -21.179 -59.1 -43.667 1 28.75 34 ALA C C 1
ATOM 6718 O O . ALA C 1 35 ? -20.272 -58.393 -44.108 1 28.17 34 ALA C O 1
ATOM 6720 N N . ALA C 1 36 ? -21.018 -59.859 -42.581 1 28.93 35 ALA C N 1
ATOM 6721 C CA . ALA C 1 36 ? -19.789 -59.805 -41.785 1 30.8 35 ALA C CA 1
ATOM 6722 C C . ALA C 1 36 ? -18.55 -60.381 -42.554 1 33.05 35 ALA C C 1
ATOM 6723 O O . ALA C 1 36 ? -17.492 -59.762 -42.54 1 34.25 35 ALA C O 1
ATOM 6725 N N . VAL C 1 37 ? -18.678 -61.535 -43.2 1 34.36 36 VAL C N 1
ATOM 6726 C CA . VAL C 1 37 ? -17.566 -62.187 -43.935 1 37.05 36 VAL C CA 1
ATOM 6727 C C . VAL C 1 37 ? -17.089 -61.314 -45.081 1 37.68 36 VAL C C 1
ATOM 6728 O O . VAL C 1 37 ? -15.874 -61.084 -45.248 1 38.63 36 VAL C O 1
ATOM 6732 N N . VAL C 1 38 ? -18.034 -60.765 -45.831 1 37.45 37 VAL C N 1
ATOM 6733 C CA . VAL C 1 38 ? -17.711 -59.863 -46.928 1 38.75 37 VAL C CA 1
ATOM 6734 C C . VAL C 1 38 ? -16.994 -58.61 -46.394 1 39.83 37 VAL C C 1
ATOM 6735 O O . VAL C 1 38 ? -15.974 -58.254 -46.972 1 40.24 37 VAL C O 1
ATOM 6739 N N . THR C 1 39 ? -17.454 -58.009 -45.272 1 39.65 38 THR C N 1
ATOM 6740 C CA . THR C 1 39 ? -16.834 -56.845 -44.609 1 41.16 38 THR C CA 1
ATOM 6741 C C . THR C 1 39 ? -15.354 -57.115 -44.246 1 41.91 38 THR C C 1
ATOM 6742 O O . THR C 1 39 ? -14.484 -56.261 -44.441 1 42.85 38 THR C O 1
ATOM 6746 N N . GLU C 1 40 ? -15.085 -58.303 -43.697 1 41.55 39 GLU C N 1
ATOM 6747 C CA . GLU C 1 40 ? -13.741 -58.697 -43.276 1 41.13 39 GLU C CA 1
ATOM 6748 C C . GLU C 1 40 ? -12.797 -58.884 -44.469 1 40.73 39 GLU C C 1
ATOM 6749 O O . GLU C 1 40 ? -11.582 -58.917 -44.266 1 42.11 39 GLU C O 1
ATOM 6751 N N . SER C 1 41 ? -13.334 -59.111 -45.681 1 37.94 40 SER C N 1
ATOM 6752 C CA . SER C 1 41 ? -12.498 -59.305 -46.841 1 35.76 40 SER C CA 1
ATOM 6753 C C . SER C 1 41 ? -12.463 -58.074 -47.762 1 32.38 40 SER C C 1
ATOM 6754 O O . SER C 1 41 ? -11.478 -57.944 -48.493 1 33.1 40 SER C O 1
ATOM 6757 N N . VAL C 1 42 ? -13.508 -57.201 -47.791 1 27.98 41 VAL C N 1
ATOM 6758 C CA . VAL C 1 42 ? -13.527 -56.137 -48.795 1 28.24 41 VAL C CA 1
ATOM 6759 C C . VAL C 1 42 ? -13.66 -54.668 -48.246 1 28.17 41 VAL C C 1
ATOM 6760 O O . VAL C 1 42 ? -13.435 -53.719 -49.018 1 27.87 41 VAL C O 1
ATOM 6764 N N . ASP C 1 43 ? -14.116 -54.481 -47.016 1 27.24 42 ASP C N 1
ATOM 6765 C CA . ASP C 1 43 ? -14.236 -53.143 -46.41 1 26.88 42 ASP C CA 1
ATOM 6766 C C . ASP C 1 43 ? -15.263 -52.241 -47.142 1 25.68 42 ASP C C 1
ATOM 6767 O O . ASP C 1 43 ? -15.024 -51.031 -47.294 1 27.78 42 ASP C O 1
ATOM 6772 N N . GLU C 1 44 ? -16.366 -52.806 -47.603 1 21.59 43 GLU C N 1
ATOM 6773 C CA . GLU C 1 44 ? -17.331 -51.994 -48.351 1 19.18 43 GLU C CA 1
ATOM 6774 C C . GLU C 1 44 ? -18.585 -51.712 -47.527 1 19.38 43 GLU C C 1
ATOM 6775 O O . GLU C 1 44 ? -18.895 -52.436 -46.565 1 20.63 43 GLU C O 1
ATOM 6781 N N . ASP C 1 45 ? -19.323 -50.716 -47.952 1 18.05 44 ASP C N 1
ATOM 6782 C CA . ASP C 1 45 ? -20.614 -50.426 -47.355 1 17.69 44 ASP C CA 1
ATOM 6783 C C . ASP C 1 45 ? -21.672 -51.435 -47.88 1 17.42 44 ASP C C 1
ATOM 6784 O O . ASP C 1 45 ? -21.477 -52.05 -48.939 1 18.28 44 ASP C O 1
ATOM 6789 N N . TYR C 1 46 ? -22.775 -51.591 -47.155 1 16.15 45 TYR C N 1
ATOM 6790 C CA . TYR C 1 46 ? -23.814 -52.545 -47.568 1 16 45 TYR C CA 1
ATOM 6791 C C . TYR C 1 46 ? -25.124 -52.225 -46.866 1 15.53 45 TYR C C 1
ATOM 6792 O O . TYR C 1 46 ? -25.151 -51.517 -45.853 1 15.02 45 TYR C O 1
ATOM 6801 N N . LEU C 1 47 ? -26.18 -52.837 -47.348 1 15.53 46 LEU C N 1
ATOM 6802 C CA . LEU C 1 47 ? -27.475 -52.747 -46.706 1 16.32 46 LEU C CA 1
ATOM 6803 C C . LEU C 1 47 ? -28.151 -54.077 -46.928 1 16.97 46 LEU C C 1
ATOM 6804 O O . LEU C 1 47 ? -28.253 -54.547 -48.067 1 17.3 46 LEU C O 1
ATOM 6809 N N . LEU C 1 48 ? -28.55 -54.714 -45.831 1 17.47 47 LEU C N 1
ATOM 6810 C CA . LEU C 1 48 ? -29.253 -55.995 -45.839 1 18.27 47 LEU C CA 1
ATOM 6811 C C . LEU C 1 48 ? -30.708 -55.716 -45.522 1 18.63 47 LEU C C 1
ATOM 6812 O O . LEU C 1 48 ? -30.97 -55.083 -44.505 1 18.88 47 LEU C O 1
ATOM 6817 N N . TYR C 1 49 ? -31.636 -56.142 -46.379 1 19.1 48 TYR C N 1
ATOM 6818 C CA . TYR C 1 49 ? -33.075 -55.871 -46.23 1 19.61 48 TYR C CA 1
ATOM 6819 C C . TYR C 1 49 ? -33.874 -57.158 -46.335 1 21.13 48 TYR C C 1
ATOM 6820 O O . TYR C 1 49 ? -33.791 -57.863 -47.349 1 21.04 48 TYR C O 1
ATOM 6829 N N . GLU C 1 50 ? -34.638 -57.459 -45.287 1 21.69 49 GLU C N 1
ATOM 6830 C CA . GLU C 1 50 ? -35.522 -58.62 -45.244 1 22.72 49 GLU C CA 1
ATOM 6831 C C . GLU C 1 50 ? -36.908 -58.204 -45.696 1 24.14 49 GLU C C 1
ATOM 6832 O O . GLU C 1 50 ? -37.538 -57.338 -45.051 1 22.69 49 GLU C O 1
ATOM 6838 N N . CYS C 1 51 ? -37.419 -58.891 -46.738 1 24.7 50 CYS C N 1
ATOM 6839 C CA . CYS C 1 51 ? -38.714 -58.591 -47.321 1 26.78 50 CYS C CA 1
ATOM 6840 C C . CYS C 1 51 ? -39.357 -59.893 -47.828 1 28.71 50 CYS C C 1
ATOM 6841 O O . CYS C 1 51 ? -38.816 -60.53 -48.736 1 28.46 50 CYS C O 1
ATOM 6844 N N . ASP C 1 52 ? -40.457 -60.295 -47.19 1 30.08 51 ASP C N 1
ATOM 6845 C CA . ASP C 1 52 ? -41.248 -61.472 -47.557 1 32.57 51 ASP C CA 1
ATOM 6846 C C . ASP C 1 52 ? -40.393 -62.742 -47.816 1 32.89 51 ASP C C 1
ATOM 6847 O O . ASP C 1 52 ? -40.531 -63.398 -48.858 1 34.1 51 ASP C O 1
ATOM 6852 N N . GLY C 1 53 ? -39.556 -63.111 -46.847 1 31.78 52 GLY C N 1
ATOM 6853 C CA . GLY C 1 53 ? -38.779 -64.342 -46.941 1 31.57 52 GLY C CA 1
ATOM 6854 C C . GLY C 1 53 ? -37.475 -64.264 -47.708 1 30.97 52 GLY C C 1
ATOM 6855 O O . GLY C 1 53 ? -36.759 -65.265 -47.807 1 31.47 52 GLY C O 1
ATOM 6856 N N . GLN C 1 54 ? -37.175 -63.092 -48.273 1 29.26 53 GLN C N 1
ATOM 6857 C CA . GLN C 1 54 ? -35.913 -62.857 -48.982 1 28.95 53 GLN C CA 1
ATOM 6858 C C . GLN C 1 54 ? -35.064 -61.874 -48.21 1 27.21 53 GLN C C 1
ATOM 6859 O O . GLN C 1 54 ? -35.522 -60.767 -47.921 1 27.55 53 GLN C O 1
ATOM 6865 N N . TRP C 1 55 ? -33.838 -62.263 -47.871 1 25.35 54 TRP C N 1
ATOM 6866 C CA . TRP C 1 55 ? -32.862 -61.379 -47.252 1 24.29 54 TRP C CA 1
ATOM 6867 C C . TRP C 1 55 ? -31.938 -60.89 -48.368 1 24.92 54 TRP C C 1
ATOM 6868 O O . TRP C 1 55 ? -31.199 -61.699 -48.953 1 26.36 54 TRP C O 1
ATOM 6879 N N . VAL C 1 56 ? -32.116 -59.652 -48.789 1 22.24 55 VAL C N 1
ATOM 6880 C CA . VAL C 1 56 ? -31.355 -59.103 -49.903 1 22.28 55 VAL C CA 1
ATOM 6881 C C . VAL C 1 56 ? -30.166 -58.302 -49.378 1 19.73 55 VAL C C 1
ATOM 6882 O O . VAL C 1 56 ? -30.347 -57.278 -48.725 1 19.51 55 VAL C O 1
ATOM 6886 N N . LEU C 1 57 ? -28.951 -58.793 -49.639 1 19.33 56 LEU C N 1
ATOM 6887 C CA . LEU C 1 57 ? -27.752 -58.091 -49.247 1 19.17 56 LEU C CA 1
ATOM 6888 C C . LEU C 1 57 ? -27.277 -57.261 -50.444 1 18.9 56 LEU C C 1
ATOM 6889 O O . LEU C 1 57 ? -26.847 -57.81 -51.443 1 19.68 56 LEU C O 1
ATOM 6894 N N . ALA C 1 58 ? -27.393 -55.959 -50.348 1 17.74 57 ALA C N 1
ATOM 6895 C CA . ALA C 1 58 ? -26.952 -55.019 -51.38 1 17.77 57 ALA C CA 1
ATOM 6896 C C . ALA C 1 58 ? -25.57 -54.589 -50.988 1 18.25 57 ALA C C 1
ATOM 6897 O O . ALA C 1 58 ? -25.392 -53.849 -50.004 1 17.48 57 ALA C O 1
ATOM 6899 N N . ALA C 1 59 ? -24.588 -55.148 -51.654 1 17.71 58 ALA C N 1
ATOM 6900 C CA . ALA C 1 59 ? -23.191 -55.008 -51.265 1 18.04 58 ALA C CA 1
ATOM 6901 C C . ALA C 1 59 ? -22.379 -54.107 -52.198 1 17.81 58 ALA C C 1
ATOM 6902 O O . ALA C 1 59 ? -22.342 -54.333 -53.407 1 17.39 58 ALA C O 1
ATOM 6904 N N . GLY C 1 60 ? -21.666 -53.158 -51.6 1 17.49 59 GLY C N 1
ATOM 6905 C CA . GLY C 1 60 ? -20.828 -52.245 -52.347 1 19.09 59 GLY C CA 1
ATOM 6906 C C . GLY C 1 60 ? -21.653 -51.122 -52.927 1 19.72 59 GLY C C 1
ATOM 6907 O O . GLY C 1 60 ? -22.847 -51.285 -53.198 1 20.35 59 GLY C O 1
ATOM 6908 N N . VAL C 1 61 ? -21.033 -49.948 -53.065 1 19.42 60 VAL C N 1
ATOM 6909 C CA . VAL C 1 61 ? -21.756 -48.794 -53.591 1 19.64 60 VAL C CA 1
ATOM 6910 C C . VAL C 1 61 ? -21.268 -48.48 -54.982 1 20.5 60 VAL C C 1
ATOM 6911 O O . VAL C 1 61 ? -20.127 -48.044 -55.165 1 21.84 60 VAL C O 1
ATOM 6915 N N . GLN C 1 62 ? -22.106 -48.727 -55.972 1 20.44 61 GLN C N 1
ATOM 6916 C CA . GLN C 1 62 ? -21.789 -48.407 -57.345 1 21.1 61 GLN C CA 1
ATOM 6917 C C . GLN C 1 62 ? -22.028 -46.909 -57.596 1 21.78 61 GLN C C 1
ATOM 6918 O O . GLN C 1 62 ? -21.23 -46.248 -58.264 1 23.68 61 GLN C O 1
ATOM 6924 N N . ALA C 1 63 ? -23.156 -46.401 -57.101 1 19.89 62 ALA C N 1
ATOM 6925 C CA . ALA C 1 63 ? -23.508 -44.986 -57.193 1 21.02 62 ALA C CA 1
ATOM 6926 C C . ALA C 1 63 ? -24.372 -44.633 -56.017 1 20.74 62 ALA C C 1
ATOM 6927 O O . ALA C 1 63 ? -25.153 -45.474 -55.561 1 19.19 62 ALA C O 1
ATOM 6929 N N . MET C 1 64 ? -24.179 -43.426 -55.487 1 19.78 63 MET C N 1
ATOM 6930 C CA . MET C 1 64 ? -24.864 -42.964 -54.306 1 19.49 63 MET C CA 1
ATOM 6931 C C . MET C 1 64 ? -25.608 -41.66 -54.569 1 19.91 63 MET C C 1
ATOM 6932 O O . MET C 1 64 ? -25.02 -40.703 -55.074 1 20.27 63 MET C O 1
ATOM 6937 N N . VAL C 1 65 ? -26.861 -41.604 -54.132 1 18.08 64 VAL C N 1
ATOM 6938 C CA . VAL C 1 65 ? -27.66 -40.391 -54.15 1 18.61 64 VAL C CA 1
ATOM 6939 C C . VAL C 1 65 ? -27.742 -39.906 -52.716 1 19.61 64 VAL C C 1
ATOM 6940 O O . VAL C 1 65 ? -28.245 -40.649 -51.84 1 20.15 64 VAL C O 1
ATOM 6944 N N . GLU C 1 66 ? -27.278 -38.697 -52.455 1 18.58 65 GLU C N 1
ATOM 6945 C CA . GLU C 1 66 ? -27.356 -38.122 -51.113 1 17.63 65 GLU C CA 1
ATOM 6946 C C . GLU C 1 66 ? -28.25 -36.902 -51.168 1 18.2 65 GLU C C 1
ATOM 6947 O O . GLU C 1 66 ? -27.869 -35.894 -51.786 1 18.46 65 GLU C O 1
ATOM 6953 N N . LEU C 1 67 ? -29.433 -36.99 -50.562 1 17.27 66 LEU C N 1
ATOM 6954 C CA . LEU C 1 67 ? -30.294 -35.821 -50.53 1 17.21 66 LEU C CA 1
ATOM 6955 C C . LEU C 1 67 ? -30.2 -35.214 -49.138 1 18.87 66 LEU C C 1
ATOM 6956 O O . LEU C 1 67 ? -30.497 -35.912 -48.148 1 19 66 LEU C O 1
ATOM 6961 N N . ASP C 1 68 ? -29.717 -33.997 -49.064 1 17.62 67 ASP C N 1
ATOM 6962 C CA . ASP C 1 68 ? -29.674 -33.203 -47.848 1 18.96 67 ASP C CA 1
ATOM 6963 C C . ASP C 1 68 ? -30.707 -32.07 -47.902 1 20.44 67 ASP C C 1
ATOM 6964 O O . ASP C 1 68 ? -31.301 -31.795 -48.953 1 21.71 67 ASP C O 1
ATOM 6969 N N . SER C 1 69 ? -30.886 -31.375 -46.77 1 20.01 68 SER C N 1
ATOM 6970 C CA . SER C 1 69 ? -31.854 -30.29 -46.698 1 21.49 68 SER C CA 1
ATOM 6971 C C . SER C 1 69 ? -31.538 -29.169 -47.708 1 23.17 68 SER C C 1
ATOM 6972 O O . SER C 1 69 ? -32.451 -28.488 -48.189 1 24.39 68 SER C O 1
ATOM 6975 N N . ASP C 1 70 ? -30.244 -28.961 -47.979 1 24.06 69 ASP C N 1
ATOM 6976 C CA . ASP C 1 70 ? -29.768 -27.838 -48.792 1 26.04 69 ASP C CA 1
ATOM 6977 C C . ASP C 1 70 ? -29.024 -28.229 -50.06 1 26.49 69 ASP C C 1
ATOM 6978 O O . ASP C 1 70 ? -28.489 -27.337 -50.72 1 27.26 69 ASP C O 1
ATOM 6983 N N . GLU C 1 71 ? -28.963 -29.52 -50.397 1 24.54 70 GLU C N 1
ATOM 6984 C CA . GLU C 1 71 ? -28.188 -29.958 -51.548 1 23.06 70 GLU C CA 1
ATOM 6985 C C . GLU C 1 71 ? -28.5 -31.389 -51.913 1 21.76 70 GLU C C 1
ATOM 6986 O O . GLU C 1 71 ? -28.878 -32.187 -51.061 1 21.04 70 GLU C O 1
ATOM 6992 N N . LEU C 1 72 ? -28.332 -31.716 -53.178 1 21.44 71 LEU C N 1
ATOM 6993 C CA . LEU C 1 72 ? -28.463 -33.063 -53.701 1 21.4 71 LEU C CA 1
ATOM 6994 C C . LEU C 1 72 ? -27.146 -33.429 -54.348 1 21.43 71 LEU C C 1
ATOM 6995 O O . LEU C 1 72 ? -26.614 -32.64 -55.153 1 21.49 71 LEU C O 1
ATOM 7000 N N . ARG C 1 73 ? -26.577 -34.567 -53.961 1 19.4 72 ARG C N 1
ATOM 7001 C CA . ARG C 1 73 ? -25.317 -35.023 -54.57 1 19.87 72 ARG C CA 1
ATOM 7002 C C . ARG C 1 73 ? -25.493 -36.389 -55.177 1 20.37 72 ARG C C 1
ATOM 7003 O O . ARG C 1 73 ? -26.191 -37.222 -54.595 1 21.41 72 ARG C O 1
ATOM 7011 N N . VAL C 1 74 ? -24.91 -36.639 -56.332 1 19.84 73 VAL C N 1
ATOM 7012 C CA . VAL C 1 74 ? -24.919 -37.971 -56.931 1 20.86 73 VAL C CA 1
ATOM 7013 C C . VAL C 1 74 ? -23.479 -38.308 -57.174 1 22.68 73 VAL C C 1
ATOM 7014 O O . VAL C 1 74 ? -22.81 -37.541 -57.863 1 22.43 73 VAL C O 1
ATOM 7018 N N . ILE C 1 75 ? -22.971 -39.367 -56.528 1 22.78 74 ILE C N 1
ATOM 7019 C CA . ILE C 1 75 ? -21.553 -39.706 -56.564 1 23.87 74 ILE C CA 1
ATOM 7020 C C . ILE C 1 75 ? -21.355 -41.048 -57.216 1 25.11 74 ILE C C 1
ATOM 7021 O O . ILE C 1 75 ? -21.965 -42.047 -56.8 1 24 74 ILE C O 1
ATOM 7026 N N . ARG C 1 76 ? -20.461 -41.095 -58.189 1 26.08 75 ARG C N 1
ATOM 7027 C CA . ARG C 1 76 ? -20.172 -42.323 -58.892 1 28.89 75 ARG C CA 1
ATOM 7028 C C . ARG C 1 76 ? -18.717 -42.294 -59.324 1 30.53 75 ARG C C 1
ATOM 7029 O O . ARG C 1 76 ? -18.307 -41.352 -59.996 1 30.33 75 ARG C O 1
ATOM 7037 N N . ASP C 1 77 ? -17.915 -43.257 -58.848 1 32.34 76 ASP C N 1
ATOM 7038 C CA . ASP C 1 77 ? -16.494 -43.389 -59.202 1 34.85 76 ASP C CA 1
ATOM 7039 C C . ASP C 1 77 ? -15.705 -42.096 -58.992 1 36.03 76 ASP C C 1
ATOM 7040 O O . ASP C 1 77 ? -14.959 -41.659 -59.874 1 36.77 76 ASP C O 1
ATOM 7045 N N . GLY C 1 78 ? -15.917 -41.46 -57.841 1 36.15 77 GLY C N 1
ATOM 7046 C CA . GLY C 1 78 ? -15.198 -40.233 -57.506 1 36.54 77 GLY C CA 1
ATOM 7047 C C . GLY C 1 78 ? -15.652 -38.988 -58.244 1 36.18 77 GLY C C 1
ATOM 7048 O O . GLY C 1 78 ? -15.062 -37.913 -58.07 1 37.61 77 GLY C O 1
ATOM 7049 N N . VAL C 1 79 ? -16.727 -39.103 -59.046 1 33.7 78 VAL C N 1
ATOM 7050 C CA . VAL C 1 79 ? -17.27 -37.944 -59.752 1 32.57 78 VAL C CA 1
ATOM 7051 C C . VAL C 1 79 ? -18.567 -37.574 -59.07 1 30.3 78 VAL C C 1
ATOM 7052 O O . VAL C 1 79 ? -19.42 -38.435 -58.863 1 28.61 78 VAL C O 1
ATOM 7056 N N . THR C 1 80 ? -18.676 -36.305 -58.651 1 29.88 79 THR C N 1
ATOM 7057 C CA . THR C 1 80 ? -19.845 -35.87 -57.912 1 27.78 79 THR C CA 1
ATOM 7058 C C . THR C 1 80 ? -20.616 -34.803 -58.681 1 27.63 79 THR C C 1
ATOM 7059 O O . THR C 1 80 ? -20.049 -33.804 -59.111 1 27.96 79 THR C O 1
ATOM 7063 N N . ARG C 1 81 ? -21.901 -35.026 -58.867 1 25.58 80 ARG C N 1
ATOM 7064 C CA . ARG C 1 81 ? -22.826 -34.033 -59.392 1 25.99 80 ARG C CA 1
ATOM 7065 C C . ARG C 1 81 ? -23.472 -33.409 -58.143 1 25.91 80 ARG C C 1
ATOM 7066 O O . ARG C 1 81 ? -24.043 -34.14 -57.344 1 25.5 80 ARG C O 1
ATOM 7074 N N . ARG C 1 82 ? -23.323 -32.115 -57.919 1 24.4 81 ARG C N 1
ATOM 7075 C CA . ARG C 1 82 ? -23.804 -31.466 -56.691 1 24.69 81 ARG C CA 1
ATOM 7076 C C . ARG C 1 82 ? -24.708 -30.334 -57.098 1 25.05 81 ARG C C 1
ATOM 7077 O O . ARG C 1 82 ? -24.324 -29.549 -57.949 1 24.54 81 ARG C O 1
ATOM 7085 N N . GLN C 1 83 ? -25.958 -30.343 -56.637 1 25.37 82 GLN C N 1
ATOM 7086 C CA . GLN C 1 83 ? -26.905 -29.348 -57.098 1 26.72 82 GLN C CA 1
ATOM 7087 C C . GLN C 1 83 ? -27.792 -28.866 -56 1 25.4 82 GLN C C 1
ATOM 7088 O O . GLN C 1 83 ? -28.171 -29.645 -55.11 1 24.26 82 GLN C O 1
ATOM 7094 N N . GLN C 1 84 ? -28.217 -27.625 -56.128 1 25.08 83 GLN C N 1
ATOM 7095 C CA . GLN C 1 84 ? -29.26 -27.104 -55.277 1 25.79 83 GLN C CA 1
ATOM 7096 C C . GLN C 1 84 ? -30.582 -27.715 -55.723 1 26.3 83 GLN C C 1
ATOM 7097 O O . GLN C 1 84 ? -30.721 -28.132 -56.885 1 27.93 83 GLN C O 1
ATOM 7103 N N . TRP C 1 85 ? -31.549 -27.762 -54.822 1 25.11 84 TRP C N 1
ATOM 7104 C CA . TRP C 1 85 ? -32.879 -28.245 -55.167 1 24.89 84 TRP C CA 1
ATOM 7105 C C . TRP C 1 85 ? -33.923 -27.443 -54.402 1 26.5 84 TRP C C 1
ATOM 7106 O O . TRP C 1 85 ? -33.647 -26.863 -53.34 1 25.57 84 TRP C O 1
ATOM 7117 N N . SER C 1 86 ? -35.127 -27.397 -54.947 1 27.24 85 SER C N 1
ATOM 7118 C CA . SER C 1 86 ? -36.234 -26.678 -54.307 1 27.66 85 SER C CA 1
ATOM 7119 C C . SER C 1 86 ? -37.528 -27.48 -54.499 1 27.33 85 SER C C 1
ATOM 7120 O O . SER C 1 86 ? -37.544 -28.452 -55.258 1 26.87 85 SER C O 1
ATOM 7123 N N . GLY C 1 87 ? -38.584 -27.071 -53.813 1 26.98 86 GLY C N 1
ATOM 7124 C CA . GLY C 1 87 ? -39.859 -27.758 -53.92 1 27.08 86 GLY C CA 1
ATOM 7125 C C . GLY C 1 87 ? -39.884 -29.034 -53.105 1 26.35 86 GLY C C 1
ATOM 7126 O O . GLY C 1 87 ? -39.269 -29.108 -52.034 1 26.39 86 GLY C O 1
ATOM 7127 N N . ARG C 1 88 ? -40.626 -30.038 -53.585 1 24.88 87 ARG C N 1
ATOM 7128 C CA . ARG C 1 88 ? -40.822 -31.248 -52.798 1 24.46 87 ARG C CA 1
ATOM 7129 C C . ARG C 1 88 ? -39.606 -32.165 -52.849 1 23.27 87 ARG C C 1
ATOM 7130 O O . ARG C 1 88 ? -39.107 -32.463 -53.934 1 22.68 87 ARG C O 1
ATOM 7138 N N . PRO C 1 89 ? -39.164 -32.647 -51.672 1 22.38 88 PRO C N 1
ATOM 7139 C CA . PRO C 1 89 ? -37.986 -33.548 -51.645 1 22.4 88 PRO C CA 1
ATOM 7140 C C . PRO C 1 89 ? -38.206 -34.853 -52.435 1 21.9 88 PRO C C 1
ATOM 7141 O O . PRO C 1 89 ? -37.259 -35.389 -53.003 1 21.55 88 PRO C O 1
ATOM 7145 N N . GLY C 1 90 ? -39.443 -35.334 -52.479 1 22.66 89 GLY C N 1
ATOM 7146 C CA . GLY C 1 90 ? -39.763 -36.537 -53.249 1 23.91 89 GLY C CA 1
ATOM 7147 C C . GLY C 1 90 ? -39.465 -36.372 -54.741 1 24.49 89 GLY C C 1
ATOM 7148 O O . GLY C 1 90 ? -39.016 -37.323 -55.385 1 25.32 89 GLY C O 1
ATOM 7149 N N . ALA C 1 91 ? -39.697 -35.151 -55.302 1 24.69 90 ALA C N 1
ATOM 7150 C CA . ALA C 1 91 ? -39.428 -34.925 -56.729 1 24.81 90 ALA C CA 1
ATOM 7151 C C . ALA C 1 91 ? -37.917 -34.998 -56.99 1 25.13 90 ALA C C 1
ATOM 7152 O O . ALA C 1 91 ? -37.483 -35.685 -57.923 1 25.07 90 ALA C O 1
ATOM 7154 N N . ALA C 1 92 ? -37.12 -34.326 -56.127 1 25.02 91 ALA C N 1
ATOM 7155 C CA . ALA C 1 92 ? -35.674 -34.269 -56.262 1 25.51 91 ALA C CA 1
ATOM 7156 C C . ALA C 1 92 ? -35.097 -35.683 -56.102 1 23.97 91 ALA C C 1
ATOM 7157 O O . ALA C 1 92 ? -34.307 -36.136 -56.952 1 24.09 91 ALA C O 1
ATOM 7159 N N . LEU C 1 93 ? -35.509 -36.394 -55.043 1 22.6 92 LEU C N 1
ATOM 7160 C CA . LEU C 1 93 ? -35.001 -37.74 -54.805 1 22.65 92 LEU C CA 1
ATOM 7161 C C . LEU C 1 93 ? -35.418 -38.698 -55.945 1 22.69 92 LEU C C 1
ATOM 7162 O O . LEU C 1 93 ? -34.583 -39.441 -56.437 1 22.38 92 LEU C O 1
ATOM 7167 N N . GLY C 1 94 ? -36.684 -38.637 -56.346 1 22.33 93 GLY C N 1
ATOM 7168 C CA . GLY C 1 94 ? -37.259 -39.496 -57.382 1 23.33 93 GLY C CA 1
ATOM 7169 C C . GLY C 1 94 ? -36.553 -39.392 -58.707 1 24.31 93 GLY C C 1
ATOM 7170 O O . GLY C 1 94 ? -36.234 -40.418 -59.334 1 24.91 93 GLY C O 1
ATOM 7171 N N . GLU C 1 95 ? -36.252 -38.149 -59.122 1 23.88 94 GLU C N 1
ATOM 7172 C CA . GLU C 1 95 ? -35.57 -37.948 -60.401 1 25.39 94 GLU C CA 1
ATOM 7173 C C . GLU C 1 95 ? -34.164 -38.59 -60.367 1 24.89 94 GLU C C 1
ATOM 7174 O O . GLU C 1 95 ? -33.766 -39.266 -61.323 1 24.88 94 GLU C O 1
ATOM 7180 N N . ALA C 1 96 ? -33.445 -38.402 -59.26 1 23.76 95 ALA C N 1
ATOM 7181 C CA . ALA C 1 96 ? -32.106 -38.963 -59.125 1 24.01 95 ALA C CA 1
ATOM 7182 C C . ALA C 1 96 ? -32.13 -40.494 -59.009 1 22.96 95 ALA C C 1
ATOM 7183 O O . ALA C 1 96 ? -31.267 -41.155 -59.582 1 23.21 95 ALA C O 1
ATOM 7185 N N . VAL C 1 97 ? -33.088 -41.055 -58.258 1 21.54 96 VAL C N 1
ATOM 7186 C CA . VAL C 1 97 ? -33.153 -42.509 -58.071 1 22.66 96 VAL C CA 1
ATOM 7187 C C . VAL C 1 97 ? -33.601 -43.18 -59.382 1 23.66 96 VAL C C 1
ATOM 7188 O O . VAL C 1 97 ? -33.047 -44.217 -59.752 1 24 96 VAL C O 1
ATOM 7192 N N . ASP C 1 98 ? -34.512 -42.536 -60.16 1 23.65 97 ASP C N 1
ATOM 7193 C CA . ASP C 1 98 ? -34.881 -43.081 -61.476 1 25.28 97 ASP C CA 1
ATOM 7194 C C . ASP C 1 98 ? -33.625 -43.201 -62.381 1 26.52 97 ASP C C 1
ATOM 7195 O O . ASP C 1 98 ? -33.47 -44.194 -63.09 1 27.7 97 ASP C O 1
ATOM 7200 N N . ARG C 1 99 ? -32.713 -42.211 -62.305 1 27.03 98 ARG C N 1
ATOM 7201 C CA . ARG C 1 99 ? -31.473 -42.244 -63.082 1 29.34 98 ARG C CA 1
ATOM 7202 C C . ARG C 1 99 ? -30.601 -43.427 -62.64 1 29.55 98 ARG C C 1
ATOM 7203 O O . ARG C 1 99 ? -30.048 -44.123 -63.497 1 29.79 98 ARG C O 1
ATOM 7211 N N . LEU C 1 100 ? -30.501 -43.693 -61.314 1 28.71 99 LEU C N 1
ATOM 7212 C CA . LEU C 1 100 ? -29.768 -44.878 -60.835 1 29 99 LEU C CA 1
ATOM 7213 C C . LEU C 1 100 ? -30.304 -46.169 -61.446 1 28.75 99 LEU C C 1
ATOM 7214 O O . LEU C 1 100 ? -29.535 -47.047 -61.839 1 29.51 99 LEU C O 1
ATOM 7219 N N . LEU C 1 101 ? -31.645 -46.273 -61.486 1 27.35 100 LEU C N 1
ATOM 7220 C CA . LEU C 1 101 ? -32.348 -47.461 -61.916 1 27.76 100 LEU C CA 1
ATOM 7221 C C . LEU C 1 101 ? -32.352 -47.661 -63.447 1 30.39 100 LEU C C 1
ATOM 7222 O O . LEU C 1 101 ? -32.781 -48.718 -63.903 1 30.72 100 LEU C O 1
ATOM 7227 N N . LEU C 1 102 ? -31.819 -46.699 -64.224 1 32.01 101 LEU C N 1
ATOM 7228 C CA . LEU C 1 102 ? -31.582 -46.928 -65.642 1 34.91 101 LEU C CA 1
ATOM 7229 C C . LEU C 1 102 ? -30.383 -47.908 -65.811 1 36.67 101 LEU C C 1
ATOM 7230 O O . LEU C 1 102 ? -30.256 -48.538 -66.851 1 37.64 101 LEU C O 1
ATOM 7235 N N . GLU C 1 103 ? -29.474 -47.99 -64.805 1 37.29 102 GLU C N 1
ATOM 7236 C CA . GLU C 1 103 ? -28.26 -48.792 -64.903 1 38.32 102 GLU C CA 1
ATOM 7237 C C . GLU C 1 103 ? -28.27 -50.065 -64.055 1 36.19 102 GLU C C 1
ATOM 7238 O O . GLU C 1 103 ? -27.53 -51.007 -64.373 1 35.85 102 GLU C O 1
ATOM 7244 N N . THR C 1 104 ? -29.052 -50.084 -62.97 1 33.68 103 THR C N 1
ATOM 7245 C CA . THR C 1 104 ? -29.152 -51.261 -62.104 1 31.85 103 THR C CA 1
ATOM 7246 C C . THR C 1 104 ? -30.621 -51.609 -61.863 1 29.25 103 THR C C 1
ATOM 7247 O O . THR C 1 104 ? -31.488 -50.721 -61.918 1 29.54 103 THR C O 1
ATOM 7251 N N . ASP C 1 105 ? -30.897 -52.884 -61.555 1 26.69 104 ASP C N 1
ATOM 7252 C CA . ASP C 1 105 ? -32.274 -53.32 -61.33 1 25.74 104 ASP C CA 1
ATOM 7253 C C . ASP C 1 105 ? -32.844 -52.872 -60.008 1 24.14 104 ASP C C 1
ATOM 7254 O O . ASP C 1 105 ? -34.053 -52.68 -59.932 1 24.68 104 ASP C O 1
ATOM 7259 N N . GLN C 1 106 ? -31.998 -52.703 -58.96 1 21.73 105 GLN C N 1
ATOM 7260 C CA . GLN C 1 106 ? -32.526 -52.275 -57.672 1 20.82 105 GLN C CA 1
ATOM 7261 C C . GLN C 1 106 ? -31.657 -51.224 -57.006 1 20.02 105 GLN C C 1
ATOM 7262 O O . GLN C 1 106 ? -30.465 -51.114 -57.289 1 20.1 105 GLN C O 1
ATOM 7268 N N . ALA C 1 107 ? -32.278 -50.44 -56.13 1 18.36 106 ALA C N 1
ATOM 7269 C CA . ALA C 1 107 ? -31.565 -49.454 -55.329 1 18 106 ALA C CA 1
ATOM 7270 C C . ALA C 1 107 ? -32.06 -49.587 -53.881 1 17.58 106 ALA C C 1
ATOM 7271 O O . ALA C 1 107 ? -33.193 -50.026 -53.647 1 18.47 106 ALA C O 1
ATOM 7273 N N . PHE C 1 108 ? -31.207 -49.207 -52.918 1 17.43 107 PHE C N 1
ATOM 7274 C CA . PHE C 1 108 ? -31.533 -49.41 -51.491 1 17.39 107 PHE C CA 1
ATOM 7275 C C . PHE C 1 108 ? -31.112 -48.222 -50.692 1 16.83 107 PHE C C 1
ATOM 7276 O O . PHE C 1 108 ? -30.19 -47.51 -51.113 1 15.49 107 PHE C O 1
ATOM 7284 N N . GLY C 1 109 ? -31.701 -48.034 -49.521 1 15.9 108 GLY C N 1
ATOM 7285 C CA . GLY C 1 109 ? -31.214 -46.956 -48.663 1 16.26 108 GLY C CA 1
ATOM 7286 C C . GLY C 1 109 ? -32.142 -46.636 -47.523 1 16.76 108 GLY C C 1
ATOM 7287 O O . GLY C 1 109 ? -32.906 -47.487 -47.064 1 15.95 108 GLY C O 1
ATOM 7288 N N . TRP C 1 110 ? -31.995 -45.43 -47.033 1 16.54 109 TRP C N 1
ATOM 7289 C CA . TRP C 1 110 ? -32.806 -44.977 -45.916 1 16.89 109 TRP C CA 1
ATOM 7290 C C . TRP C 1 110 ? -33.253 -43.547 -46.162 1 17.3 109 TRP C C 1
ATOM 7291 O O . TRP C 1 110 ? -32.628 -42.774 -46.905 1 16.57 109 TRP C O 1
ATOM 7302 N N . VAL C 1 111 ? -34.393 -43.229 -45.574 1 17.33 110 VAL C N 1
ATOM 7303 C CA . VAL C 1 111 ? -35.023 -41.948 -45.657 1 18.09 110 VAL C CA 1
ATOM 7304 C C . VAL C 1 111 ? -35.217 -41.462 -44.219 1 17.78 110 VAL C C 1
ATOM 7305 O O . VAL C 1 111 ? -35.693 -42.229 -43.373 1 17.58 110 VAL C O 1
ATOM 7309 N N . ALA C 1 112 ? -34.743 -40.26 -43.926 1 16.48 111 ALA C N 1
ATOM 7310 C CA . ALA C 1 112 ? -34.824 -39.716 -42.574 1 16.46 111 ALA C CA 1
ATOM 7311 C C . ALA C 1 112 ? -36.241 -39.311 -42.253 1 16.34 111 ALA C C 1
ATOM 7312 O O . ALA C 1 112 ? -37.024 -38.983 -43.162 1 17.02 111 ALA C O 1
ATOM 7314 N N . PHE C 1 113 ? -36.573 -39.186 -40.972 1 17.07 112 PHE C N 1
ATOM 7315 C CA . PHE C 1 113 ? -37.821 -38.522 -40.543 1 17.38 112 PHE C CA 1
ATOM 7316 C C . PHE C 1 113 ? -37.956 -37.139 -41.218 1 17.51 112 PHE C C 1
ATOM 7317 O O . PHE C 1 113 ? -39.04 -36.771 -41.686 1 18.72 112 PHE C O 1
ATOM 7325 N N . GLU C 1 114 ? -36.806 -36.422 -41.351 1 17.32 113 GLU C N 1
ATOM 7326 C CA . GLU C 1 114 ? -36.81 -35.058 -41.899 1 18.19 113 GLU C CA 1
ATOM 7327 C C . GLU C 1 114 ? -37.242 -34.993 -43.372 1 18.04 113 GLU C C 1
ATOM 7328 O O . GLU C 1 114 ? -37.568 -33.905 -43.867 1 18.6 113 GLU C O 1
ATOM 7334 N N . PHE C 1 115 ? -37.209 -36.116 -44.095 1 17.78 114 PHE C N 1
ATOM 7335 C CA . PHE C 1 115 ? -37.724 -36.14 -45.476 1 18.79 114 PHE C CA 1
ATOM 7336 C C . PHE C 1 115 ? -39.222 -35.7 -45.517 1 19.61 114 PHE C C 1
ATOM 7337 O O . PHE C 1 115 ? -39.679 -35.149 -46.519 1 21.65 114 PHE C O 1
ATOM 7345 N N . GLY C 1 116 ? -39.948 -35.935 -44.441 1 19.82 115 GLY C N 1
ATOM 7346 C CA . GLY C 1 116 ? -41.371 -35.582 -44.389 1 21.74 115 GLY C CA 1
ATOM 7347 C C . GLY C 1 116 ? -41.737 -34.215 -43.83 1 25.05 115 GLY C C 1
ATOM 7348 O O . GLY C 1 116 ? -42.936 -33.933 -43.668 1 27.51 115 GLY C O 1
ATOM 7349 N N . VAL C 1 117 ? -40.762 -33.332 -43.559 1 24.45 116 VAL C N 1
ATOM 7350 C CA . VAL C 1 117 ? -41.1 -32.066 -42.869 1 25.25 116 VAL C CA 1
ATOM 7351 C C . VAL C 1 117 ? -41.31 -30.9 -43.812 1 25.79 116 VAL C C 1
ATOM 7352 O O . VAL C 1 117 ? -41.96 -29.934 -43.42 1 25.79 116 VAL C O 1
ATOM 7356 N N . HIS C 1 118 ? -40.853 -30.997 -45.069 1 25.68 117 HIS C N 1
ATOM 7357 C CA . HIS C 1 118 ? -41.081 -29.932 -46.048 1 27.03 117 HIS C CA 1
ATOM 7358 C C . HIS C 1 118 ? -42.569 -29.665 -46.245 1 28.57 117 HIS C C 1
ATOM 7359 O O . HIS C 1 118 ? -42.983 -28.507 -46.296 1 27.88 117 HIS C O 1
ATOM 7366 N N . ARG C 1 119 ? -43.359 -30.757 -46.352 1 30.14 118 ARG C N 1
ATOM 7367 C CA . ARG C 1 119 ? -44.816 -30.727 -46.547 1 32.98 118 ARG C CA 1
ATOM 7368 C C . ARG C 1 119 ? -45.508 -29.908 -45.443 1 34.3 118 ARG C C 1
ATOM 7369 O O . ARG C 1 119 ? -46.609 -29.411 -45.669 1 36.26 118 ARG C O 1
ATOM 7377 N N . TYR C 1 120 ? -44.865 -29.746 -44.25 1 33.5 119 TYR C N 1
ATOM 7378 C CA . TYR C 1 120 ? -45.419 -29.022 -43.102 1 34.03 119 TYR C CA 1
ATOM 7379 C C . TYR C 1 120 ? -44.674 -27.717 -42.771 1 34.8 119 TYR C C 1
ATOM 7380 O O . TYR C 1 120 ? -44.881 -27.148 -41.693 1 35.69 119 TYR C O 1
ATOM 7389 N N . GLY C 1 121 ? -43.894 -27.212 -43.73 1 34.09 120 GLY C N 1
ATOM 7390 C CA . GLY C 1 121 ? -43.221 -25.925 -43.657 1 33.81 120 GLY C CA 1
ATOM 7391 C C . GLY C 1 121 ? -42.156 -25.796 -42.599 1 33.74 120 GLY C C 1
ATOM 7392 O O . GLY C 1 121 ? -41.916 -24.689 -42.11 1 34.67 120 GLY C O 1
ATOM 7393 N N . LEU C 1 122 ? -41.489 -26.907 -42.248 1 31.7 121 LEU C N 1
ATOM 7394 C CA . LEU C 1 122 ? -40.462 -26.865 -41.202 1 31.32 121 LEU C CA 1
ATOM 7395 C C . LEU C 1 122 ? -39.048 -27.133 -41.71 1 31.69 121 LEU C C 1
ATOM 7396 O O . LEU C 1 122 ? -38.129 -27.254 -40.881 1 31.84 121 LEU C O 1
ATOM 7401 N N . GLN C 1 123 ? -38.844 -27.241 -43.03 1 31.82 122 GLN C N 1
ATOM 7402 C CA . GLN C 1 123 ? -37.497 -27.583 -43.526 1 31.94 122 GLN C CA 1
ATOM 7403 C C . GLN C 1 123 ? -36.487 -26.441 -43.286 1 30.75 122 GLN C C 1
ATOM 7404 O O . GLN C 1 123 ? -35.31 -26.73 -43.123 1 29.91 122 GLN C O 1
ATOM 7410 N N . GLN C 1 124 ? -36.944 -25.193 -43.159 1 31.55 123 GLN C N 1
ATOM 7411 C CA . GLN C 1 124 ? -36.038 -24.057 -42.873 1 32.54 123 GLN C CA 1
ATOM 7412 C C . GLN C 1 124 ? -35.382 -24.19 -41.471 1 32.6 123 GLN C C 1
ATOM 7413 O O . GLN C 1 124 ? -34.336 -23.59 -41.235 1 32.93 123 GLN C O 1
ATOM 7415 N N . ARG C 1 125 ? -35.96 -24.991 -40.564 1 31.65 124 ARG C N 1
ATOM 7416 C CA . ARG C 1 125 ? -35.354 -25.194 -39.233 1 31.94 124 ARG C CA 1
ATOM 7417 C C . ARG C 1 125 ? -34.164 -26.166 -39.239 1 31.95 124 ARG C C 1
ATOM 7418 O O . ARG C 1 125 ? -33.429 -26.261 -38.242 1 32.53 124 ARG C O 1
ATOM 7426 N N . LEU C 1 126 ? -33.985 -26.904 -40.34 1 30.44 125 LEU C N 1
ATOM 7427 C CA . LEU C 1 126 ? -32.921 -27.874 -40.418 1 29.74 125 LEU C CA 1
ATOM 7428 C C . LEU C 1 126 ? -31.602 -27.184 -40.62 1 31.25 125 LEU C C 1
ATOM 7429 O O . LEU C 1 126 ? -31.499 -26.286 -41.455 1 31.13 125 LEU C O 1
ATOM 7434 N N . ALA C 1 127 ? -30.577 -27.627 -39.873 1 31.61 126 ALA C N 1
ATOM 7435 C CA . ALA C 1 127 ? -29.241 -27.095 -40.017 1 32.77 126 ALA C CA 1
ATOM 7436 C C . ALA C 1 127 ? -28.703 -27.431 -41.383 1 33.47 126 ALA C C 1
ATOM 7437 O O . ALA C 1 127 ? -29.116 -28.444 -41.975 1 32.38 126 ALA C O 1
ATOM 7439 N N . PRO C 1 128 ? -27.73 -26.658 -41.909 1 33.79 127 PRO C N 1
ATOM 7440 C CA . PRO C 1 128 ? -27.129 -27.038 -43.195 1 33.55 127 PRO C CA 1
ATOM 7441 C C . PRO C 1 128 ? -26.636 -28.489 -43.176 1 32.26 127 PRO C C 1
ATOM 7442 O O . PRO C 1 128 ? -26.251 -29.011 -42.124 1 33.07 127 PRO C O 1
ATOM 7446 N N . HIS C 1 129 ? -26.736 -29.155 -44.315 1 30.71 128 HIS C N 1
ATOM 7447 C CA . HIS C 1 129 ? -26.27 -30.509 -44.508 1 29.52 128 HIS C CA 1
ATOM 7448 C C . HIS C 1 129 ? -27.069 -31.526 -43.676 1 27.15 128 HIS C C 1
ATOM 7449 O O . HIS C 1 129 ? -26.51 -32.573 -43.346 1 28.16 128 HIS C O 1
ATOM 7456 N N . THR C 1 130 ? -28.333 -31.239 -43.345 1 23.56 129 THR C N 1
ATOM 7457 C CA . THR C 1 130 ? -29.135 -32.238 -42.616 1 22.53 129 THR C CA 1
ATOM 7458 C C . THR C 1 130 ? -29.562 -33.336 -43.606 1 22.86 129 THR C C 1
ATOM 7459 O O . THR C 1 130 ? -30.184 -33.024 -44.623 1 22.08 129 THR C O 1
ATOM 7463 N N . PRO C 1 131 ? -29.209 -34.598 -43.349 1 22.81 130 PRO C N 1
ATOM 7464 C CA . PRO C 1 131 ? -29.587 -35.658 -44.297 1 21.85 130 PRO C CA 1
ATOM 7465 C C . PRO C 1 131 ? -31.09 -35.866 -44.363 1 20.62 130 PRO C C 1
ATOM 7466 O O . PRO C 1 131 ? -31.783 -35.917 -43.347 1 21.21 130 PRO C O 1
ATOM 7470 N N . LEU C 1 132 ? -31.579 -36.023 -45.587 1 18.44 131 LEU C N 1
ATOM 7471 C CA . LEU C 1 132 ? -32.966 -36.41 -45.837 1 17.99 131 LEU C CA 1
ATOM 7472 C C . LEU C 1 132 ? -33.052 -37.839 -46.376 1 17.72 131 LEU C C 1
ATOM 7473 O O . LEU C 1 132 ? -34 -38.539 -46.07 1 18.14 131 LEU C O 1
ATOM 7478 N N . ALA C 1 133 ? -32.087 -38.265 -47.202 1 16.85 132 ALA C N 1
ATOM 7479 C CA . ALA C 1 133 ? -32.125 -39.632 -47.748 1 16.83 132 ALA C CA 1
ATOM 7480 C C . ALA C 1 133 ? -30.773 -40.008 -48.271 1 16.17 132 ALA C C 1
ATOM 7481 O O . ALA C 1 133 ? -29.979 -39.136 -48.678 1 15.57 132 ALA C O 1
ATOM 7483 N N . ARG C 1 134 ? -30.503 -41.31 -48.199 1 15.05 133 ARG C N 1
ATOM 7484 C CA . ARG C 1 134 ? -29.298 -41.894 -48.795 1 15.9 133 ARG C CA 1
ATOM 7485 C C . ARG C 1 134 ? -29.779 -43.101 -49.575 1 17.07 133 ARG C C 1
ATOM 7486 O O . ARG C 1 134 ? -30.327 -44.022 -48.943 1 17.87 133 ARG C O 1
ATOM 7494 N N . VAL C 1 135 ? -29.645 -43.11 -50.912 1 15.83 134 VAL C N 1
ATOM 7495 C CA . VAL C 1 135 ? -30.112 -44.244 -51.745 1 15.7 134 VAL C CA 1
ATOM 7496 C C . VAL C 1 135 ? -29.002 -44.62 -52.718 1 17.1 134 VAL C C 1
ATOM 7497 O O . VAL C 1 135 ? -28.453 -43.739 -53.397 1 17.41 134 VAL C O 1
ATOM 7501 N N . PHE C 1 136 ? -28.649 -45.909 -52.763 1 15.98 135 PHE C N 1
ATOM 7502 C CA . PHE C 1 136 ? -27.541 -46.317 -53.62 1 16.38 135 PHE C CA 1
ATOM 7503 C C . PHE C 1 136 ? -27.859 -47.496 -54.507 1 17.49 135 PHE C C 1
ATOM 7504 O O . PHE C 1 136 ? -28.752 -48.322 -54.216 1 17.97 135 PHE C O 1
ATOM 7512 N N A SER C 1 137 ? -27.153 -47.564 -55.643 0.5 17.63 136 SER C N 1
ATOM 7513 N N B SER C 1 137 ? -27.147 -47.571 -55.622 0.5 17.81 136 SER C N 1
ATOM 7514 C CA A SER C 1 137 ? -27.161 -48.734 -56.516 0.5 17.82 136 SER C CA 1
ATOM 7515 C CA B SER C 1 137 ? -27.184 -48.736 -56.489 0.5 18.19 136 SER C CA 1
ATOM 7516 C C A SER C 1 137 ? -26.024 -49.609 -56.01 0.5 18.61 136 SER C C 1
ATOM 7517 C C B SER C 1 137 ? -26.023 -49.611 -56.023 0.5 18.79 136 SER C C 1
ATOM 7518 O O A SER C 1 137 ? -24.894 -49.125 -55.884 0.5 19.21 136 SER C O 1
ATOM 7519 O O B SER C 1 137 ? -24.895 -49.124 -55.893 0.5 19.37 136 SER C O 1
ATOM 7524 N N . PRO C 1 138 ? -26.299 -50.853 -55.631 1 19.08 137 PRO C N 1
ATOM 7525 C CA . PRO C 1 138 ? -25.193 -51.725 -55.148 1 19 137 PRO C CA 1
ATOM 7526 C C . PRO C 1 138 ? -24.345 -52.24 -56.307 1 18.94 137 PRO C C 1
ATOM 7527 O O . PRO C 1 138 ? -24.826 -52.323 -57.459 1 18.99 137 PRO C O 1
ATOM 7531 N N . ARG C 1 139 ? -23.113 -52.647 -56.007 1 17.94 138 ARG C N 1
ATOM 7532 C CA . ARG C 1 139 ? -22.305 -53.316 -57.032 1 18.69 138 ARG C CA 1
ATOM 7533 C C . ARG C 1 139 ? -22.763 -54.779 -57.212 1 19.75 138 ARG C C 1
ATOM 7534 O O . ARG C 1 139 ? -22.668 -55.358 -58.293 1 20.4 138 ARG C O 1
ATOM 7542 N N . THR C 1 140 ? -23.235 -55.394 -56.136 1 19.26 139 THR C N 1
ATOM 7543 C CA . THR C 1 140 ? -23.595 -56.804 -56.117 1 19.38 139 THR C CA 1
ATOM 7544 C C . THR C 1 140 ? -24.823 -57.011 -55.244 1 19.03 139 THR C C 1
ATOM 7545 O O . THR C 1 140 ? -25.026 -56.254 -54.277 1 18.19 139 THR C O 1
ATOM 7549 N N . ARG C 1 141 ? -25.623 -58.031 -55.563 1 18.68 140 ARG C N 1
ATOM 7550 C CA . ARG C 1 141 ? -26.729 -58.389 -54.688 1 19.82 140 ARG C CA 1
ATOM 7551 C C . ARG C 1 141 ? -26.676 -59.855 -54.383 1 21.06 140 ARG C C 1
ATOM 7552 O O . ARG C 1 141 ? -26.429 -60.672 -55.28 1 21.04 140 ARG C O 1
ATOM 7560 N N . ILE C 1 142 ? -26.838 -60.21 -53.101 1 20.85 141 ILE C N 1
ATOM 7561 C CA . ILE C 1 142 ? -26.906 -61.603 -52.697 1 22.04 141 ILE C CA 1
ATOM 7562 C C . ILE C 1 142 ? -28.246 -61.807 -52.044 1 22.66 141 ILE C C 1
ATOM 7563 O O . ILE C 1 142 ? -28.526 -61.143 -51.049 1 22.56 141 ILE C O 1
ATOM 7568 N N . MET C 1 143 ? -29.082 -62.674 -52.606 1 22.32 142 MET C N 1
ATOM 7569 C CA . MET C 1 143 ? -30.422 -62.887 -52.031 1 23.47 142 MET C CA 1
ATOM 7570 C C . MET C 1 143 ? -30.46 -64.233 -51.354 1 25.2 142 MET C C 1
ATOM 7571 O O . MET C 1 143 ? -30.202 -65.263 -51.989 1 24.67 142 MET C O 1
ATOM 7576 N N . VAL C 1 144 ? -30.801 -64.241 -50.068 1 25.2 143 VAL C N 1
ATOM 7577 C CA . VAL C 1 144 ? -30.814 -65.452 -49.285 1 26.07 143 VAL C CA 1
ATOM 7578 C C . VAL C 1 144 ? -32.234 -65.767 -48.858 1 27.48 143 VAL C C 1
ATOM 7579 O O . VAL C 1 144 ? -32.897 -64.926 -48.24 1 26.4 143 VAL C O 1
ATOM 7583 N N . SER C 1 145 ? -32.697 -66.952 -49.203 1 28.19 144 SER C N 1
ATOM 7584 C CA . SER C 1 145 ? -34.017 -67.42 -48.791 1 28.38 144 SER C CA 1
ATOM 7585 C C . SER C 1 145 ? -33.879 -68.789 -48.104 1 29.82 144 SER C C 1
ATOM 7586 O O . SER C 1 145 ? -32.78 -69.352 -48.052 1 30.04 144 SER C O 1
ATOM 7589 N N . GLU C 1 146 ? -34.989 -69.358 -47.592 1 30.67 145 GLU C N 1
ATOM 7590 C CA . GLU C 1 146 ? -34.941 -70.689 -46.99 1 32.8 145 GLU C CA 1
ATOM 7591 C C . GLU C 1 146 ? -34.411 -71.741 -47.985 1 34.48 145 GLU C C 1
ATOM 7592 O O . GLU C 1 146 ? -33.821 -72.727 -47.565 1 36.86 145 GLU C O 1
ATOM 7594 N N . LYS C 1 147 ? -34.643 -71.534 -49.289 1 33.65 146 LYS C N 1
ATOM 7595 C CA . LYS C 1 147 ? -34.294 -72.505 -50.311 1 33.67 146 LYS C CA 1
ATOM 7596 C C . LYS C 1 147 ? -32.931 -72.298 -50.963 1 31.51 146 LYS C C 1
ATOM 7597 O O . LYS C 1 147 ? -32.279 -73.302 -51.281 1 29.92 146 LYS C O 1
ATOM 7599 N N . GLU C 1 148 ? -32.536 -71.045 -51.252 1 29.27 147 GLU C N 1
ATOM 7600 C CA . GLU C 1 148 ? -31.274 -70.85 -51.971 1 29.17 147 GLU C CA 1
ATOM 7601 C C . GLU C 1 148 ? -30.648 -69.492 -51.767 1 26.89 147 GLU C C 1
ATOM 7602 O O . GLU C 1 148 ? -31.28 -68.555 -51.252 1 25.45 147 GLU C O 1
ATOM 7608 N N . ILE C 1 149 ? -29.395 -69.389 -52.205 1 25.17 148 ILE C N 1
ATOM 7609 C CA . ILE C 1 149 ? -28.603 -68.171 -52.212 1 25.35 148 ILE C CA 1
ATOM 7610 C C . ILE C 1 149 ? -28.395 -67.768 -53.661 1 25.97 148 ILE C C 1
ATOM 7611 O O . ILE C 1 149 ? -27.786 -68.535 -54.411 1 27.38 148 ILE C O 1
ATOM 7616 N N . ARG C 1 150 ? -28.929 -66.63 -54.082 1 24.45 149 ARG C N 1
ATOM 7617 C CA . ARG C 1 150 ? -28.78 -66.173 -55.461 1 23.65 149 ARG C CA 1
ATOM 7618 C C . ARG C 1 150 ? -27.771 -65.031 -55.498 1 23.33 149 ARG C C 1
ATOM 7619 O O . ARG C 1 150 ? -27.813 -64.144 -54.662 1 23.51 149 ARG C O 1
ATOM 7627 N N . LEU C 1 151 ? -26.828 -65.088 -56.421 1 22.3 150 LEU C N 1
ATOM 7628 C CA . LEU C 1 151 ? -25.791 -64.069 -56.558 1 23.09 150 LEU C CA 1
ATOM 7629 C C . LEU C 1 151 ? -26.008 -63.289 -57.836 1 23.12 150 LEU C C 1
ATOM 7630 O O . LEU C 1 151 ? -26.149 -63.907 -58.911 1 25.2 150 LEU C O 1
ATOM 7635 N N . PHE C 1 152 ? -25.981 -61.974 -57.755 1 21.54 151 PHE C N 1
ATOM 7636 C CA . PHE C 1 152 ? -26.117 -61.058 -58.894 1 20.87 151 PHE C CA 1
ATOM 7637 C C . PHE C 1 152 ? -24.891 -60.166 -58.981 1 20.6 151 PHE C C 1
ATOM 7638 O O . PHE C 1 152 ? -24.613 -59.456 -58.016 1 20.26 151 PHE C O 1
ATOM 7646 N N . ASP C 1 153 ? -24.16 -60.209 -60.109 1 21.23 152 ASP C N 1
ATOM 7647 C CA . ASP C 1 153 ? -22.989 -59.364 -60.378 1 21.62 152 ASP C CA 1
ATOM 7648 C C . ASP C 1 153 ? -21.934 -59.516 -59.285 1 22.72 152 ASP C C 1
ATOM 7649 O O . ASP C 1 153 ? -21.343 -58.515 -58.855 1 23.16 152 ASP C O 1
ATOM 7654 N N . ALA C 1 154 ? -21.718 -60.757 -58.816 1 23.01 153 ALA C N 1
ATOM 7655 C CA . ALA C 1 154 ? -20.714 -60.994 -57.773 1 23.66 153 ALA C CA 1
ATOM 7656 C C . ALA C 1 154 ? -19.322 -61.21 -58.402 1 23.88 153 ALA C C 1
ATOM 7657 O O . ALA C 1 154 ? -19.144 -62.117 -59.226 1 24.87 153 ALA C O 1
ATOM 7659 N N . GLY C 1 155 ? -18.337 -60.414 -57.982 1 22.15 154 GLY C N 1
ATOM 7660 C CA . GLY C 1 155 ? -16.954 -60.577 -58.434 1 22.06 154 GLY C CA 1
ATOM 7661 C C . GLY C 1 155 ? -16.248 -61.685 -57.667 1 22.12 154 GLY C C 1
ATOM 7662 O O . GLY C 1 155 ? -16.829 -62.298 -56.755 1 21.58 154 GLY C O 1
ATOM 7663 N N . ILE C 1 156 ? -14.976 -61.914 -57.972 1 22.34 155 ILE C N 1
ATOM 7664 C CA . ILE C 1 156 ? -14.226 -63.013 -57.391 1 23.72 155 ILE C CA 1
ATOM 7665 C C . ILE C 1 156 ? -14.163 -62.967 -55.847 1 24.51 155 ILE C C 1
ATOM 7666 O O . ILE C 1 156 ? -14.38 -64.005 -55.237 1 24.29 155 ILE C O 1
ATOM 7671 N N . ARG C 1 157 ? -13.912 -61.792 -55.2 1 24.25 156 ARG C N 1
ATOM 7672 C CA . ARG C 1 157 ? -13.819 -61.755 -53.729 1 23.86 156 ARG C CA 1
ATOM 7673 C C . ARG C 1 157 ? -15.123 -62.105 -53.083 1 23.91 156 ARG C C 1
ATOM 7674 O O . ARG C 1 157 ? -15.129 -62.817 -52.067 1 25 156 ARG C O 1
ATOM 7682 N N . HIS C 1 158 ? -16.237 -61.62 -53.654 1 21.06 157 HIS C N 1
ATOM 7683 C CA . HIS C 1 158 ? -17.549 -61.923 -53.111 1 21.95 157 HIS C CA 1
ATOM 7684 C C . HIS C 1 158 ? -17.863 -63.408 -53.296 1 24.07 157 HIS C C 1
ATOM 7685 O O . HIS C 1 158 ? -18.342 -64.039 -52.348 1 25.49 157 HIS C O 1
ATOM 7692 N N . ARG C 1 159 ? -17.601 -63.977 -54.481 1 23.05 158 ARG C N 1
ATOM 7693 C CA . ARG C 1 159 ? -17.877 -65.409 -54.68 1 23.82 158 ARG C CA 1
ATOM 7694 C C . ARG C 1 159 ? -17.041 -66.279 -53.717 1 23.66 158 ARG C C 1
ATOM 7695 O O . ARG C 1 159 ? -17.557 -67.211 -53.102 1 24.72 158 ARG C O 1
ATOM 7703 N N . GLU C 1 160 ? -15.761 -65.933 -53.555 1 23.15 159 GLU C N 1
ATOM 7704 C CA . GLU C 1 160 ? -14.892 -66.675 -52.65 1 24.62 159 GLU C CA 1
ATOM 7705 C C . GLU C 1 160 ? -15.322 -66.525 -51.17 1 26.94 159 GLU C C 1
ATOM 7706 O O . GLU C 1 160 ? -15.226 -67.497 -50.41 1 26.68 159 GLU C O 1
ATOM 7712 N N . ALA C 1 161 ? -15.841 -65.357 -50.776 1 28.16 160 ALA C N 1
ATOM 7713 C CA . ALA C 1 161 ? -16.299 -65.169 -49.384 1 29.69 160 ALA C CA 1
ATOM 7714 C C . ALA C 1 161 ? -17.506 -66.055 -49.097 1 29.91 160 ALA C C 1
ATOM 7715 O O . ALA C 1 161 ? -17.578 -66.683 -48.033 1 30.45 160 ALA C O 1
ATOM 7717 N N . ILE C 1 162 ? -18.436 -66.145 -50.056 1 28.71 161 ILE C N 1
ATOM 7718 C CA . ILE C 1 162 ? -19.609 -66.994 -49.912 1 29.78 161 ILE C CA 1
ATOM 7719 C C . ILE C 1 162 ? -19.185 -68.45 -49.801 1 29.73 161 ILE C C 1
ATOM 7720 O O . ILE C 1 162 ? -19.646 -69.161 -48.901 1 30.53 161 ILE C O 1
ATOM 7725 N N . ASP C 1 163 ? -18.245 -68.883 -50.664 1 28.35 162 ASP C N 1
ATOM 7726 C CA . ASP C 1 163 ? -17.765 -70.256 -50.613 1 29.47 162 ASP C CA 1
ATOM 7727 C C . ASP C 1 163 ? -17.104 -70.552 -49.266 1 29.86 162 ASP C C 1
ATOM 7728 O O . ASP C 1 163 ? -17.368 -71.596 -48.698 1 29.46 162 ASP C O 1
ATOM 7733 N N . ARG C 1 164 ? -16.29 -69.629 -48.741 1 30.62 163 ARG C N 1
ATOM 7734 C CA . ARG C 1 164 ? -15.652 -69.846 -47.428 1 32.85 163 ARG C CA 1
ATOM 7735 C C . ARG C 1 164 ? -16.69 -69.96 -46.305 1 33.01 163 ARG C C 1
ATOM 7736 O O . ARG C 1 164 ? -16.567 -70.822 -45.439 1 33.81 163 ARG C O 1
ATOM 7744 N N . LEU C 1 165 ? -17.739 -69.116 -46.34 1 32.84 164 LEU C N 1
ATOM 7745 C CA . LEU C 1 165 ? -18.789 -69.163 -45.32 1 34.38 164 LEU C CA 1
ATOM 7746 C C . LEU C 1 165 ? -19.571 -70.464 -45.401 1 35.13 164 LEU C C 1
ATOM 7747 O O . LEU C 1 165 ? -19.884 -71.039 -44.363 1 35.78 164 LEU C O 1
ATOM 7752 N N . LEU C 1 166 ? -19.877 -70.946 -46.612 1 35.46 165 LEU C N 1
ATOM 7753 C CA . LEU C 1 166 ? -20.571 -72.229 -46.747 1 37.83 165 LEU C CA 1
ATOM 7754 C C . LEU C 1 166 ? -19.692 -73.387 -46.221 1 39.88 165 LEU C C 1
ATOM 7755 O O . LEU C 1 166 ? -20.219 -74.371 -45.708 1 40.67 165 LEU C O 1
ATOM 7760 N N . ALA C 1 167 ? -18.359 -73.263 -46.331 1 40.2 166 ALA C N 1
ATOM 7761 C CA . ALA C 1 167 ? -17.45 -74.308 -45.855 1 41.1 166 ALA C CA 1
ATOM 7762 C C . ALA C 1 167 ? -17.276 -74.281 -44.327 1 42 166 ALA C C 1
ATOM 7763 O O . ALA C 1 167 ? -17.148 -75.342 -43.725 1 42.69 166 ALA C O 1
ATOM 7765 N N . THR C 1 168 ? -17.231 -73.095 -43.701 1 42.14 167 THR C N 1
ATOM 7766 C CA . THR C 1 168 ? -17.041 -73.01 -42.243 1 42.81 167 THR C CA 1
ATOM 7767 C C . THR C 1 168 ? -18.353 -73.058 -41.461 1 43.13 167 THR C C 1
ATOM 7768 O O . THR C 1 168 ? -18.366 -73.446 -40.294 1 43.84 167 THR C O 1
ATOM 7772 N N . GLY C 1 169 ? -19.427 -72.573 -42.07 1 42.24 168 GLY C N 1
ATOM 7773 C CA . GLY C 1 169 ? -20.712 -72.464 -41.394 1 41.71 168 GLY C CA 1
ATOM 7774 C C . GLY C 1 169 ? -20.798 -71.161 -40.625 1 41.39 168 GLY C C 1
ATOM 7775 O O . GLY C 1 169 ? -19.795 -70.447 -40.479 1 41.13 168 GLY C O 1
ATOM 7776 N N . VAL C 1 170 ? -21.999 -70.825 -40.126 1 41.04 169 VAL C N 1
ATOM 7777 C CA . VAL C 1 170 ? -22.179 -69.579 -39.38 1 40.87 169 VAL C CA 1
ATOM 7778 C C . VAL C 1 170 ? -21.551 -69.672 -37.982 1 40.49 169 VAL C C 1
ATOM 7779 O O . VAL C 1 170 ? -21.495 -70.746 -37.399 1 40.76 169 VAL C O 1
ATOM 7783 N N . ARG C 1 171 ? -21.059 -68.546 -37.464 1 40.24 170 ARG C N 1
ATOM 7784 C CA . ARG C 1 171 ? -20.471 -68.484 -36.123 1 40.58 170 ARG C CA 1
ATOM 7785 C C . ARG C 1 171 ? -21.541 -68.645 -35.074 1 40.64 170 ARG C C 1
ATOM 7786 O O . ARG C 1 171 ? -22.686 -68.217 -35.281 1 39.21 170 ARG C O 1
ATOM 7794 N N . GLU C 1 172 ? -21.168 -69.21 -33.917 1 41.38 171 GLU C N 1
ATOM 7795 C CA . GLU C 1 172 ? -22.082 -69.252 -32.784 1 43.25 171 GLU C CA 1
ATOM 7796 C C . GLU C 1 172 ? -22.246 -67.819 -32.263 1 44.03 171 GLU C C 1
ATOM 7797 O O . GLU C 1 172 ? -21.26 -67.075 -32.239 1 44.75 171 GLU C O 1
ATOM 7799 N N . VAL C 1 173 ? -23.471 -67.397 -31.93 1 43.82 172 VAL C N 1
ATOM 7800 C CA . VAL C 1 173 ? -23.688 -66.052 -31.406 1 44.09 172 VAL C CA 1
ATOM 7801 C C . VAL C 1 173 ? -23.246 -66.009 -29.958 1 45.71 172 VAL C C 1
ATOM 7802 O O . VAL C 1 173 ? -23.715 -66.815 -29.149 1 46.41 172 VAL C O 1
ATOM 7806 N N . PRO C 1 174 ? -22.33 -65.09 -29.609 1 45.83 173 PRO C N 1
ATOM 7807 C CA . PRO C 1 174 ? -21.885 -64.999 -28.205 1 46.09 173 PRO C CA 1
ATOM 7808 C C . PRO C 1 174 ? -22.984 -64.521 -27.257 1 45.71 173 PRO C C 1
ATOM 7809 O O . PRO C 1 174 ? -24.023 -64.025 -27.696 1 45.31 173 PRO C O 1
ATOM 7813 N N . GLN C 1 175 ? -22.743 -64.643 -25.947 1 45.59 174 GLN C N 1
ATOM 7814 C CA . GLN C 1 175 ? -23.668 -64.157 -24.923 1 46.01 174 GLN C CA 1
ATOM 7815 C C . GLN C 1 175 ? -23.831 -62.635 -25.056 1 45.9 174 GLN C C 1
ATOM 7816 O O . GLN C 1 175 ? -22.893 -61.948 -25.468 1 46.81 174 GLN C O 1
ATOM 7818 N N . SER C 1 176 ? -25.023 -62.127 -24.78 1 44.91 175 SER C N 1
ATOM 7819 C CA . SER C 1 176 ? -25.272 -60.687 -24.887 1 44.66 175 SER C CA 1
ATOM 7820 C C . SER C 1 176 ? -24.824 -59.96 -23.611 1 44.38 175 SER C C 1
ATOM 7821 O O . SER C 1 176 ? -24.603 -60.596 -22.57 1 44.24 175 SER C O 1
ATOM 7824 N N . ARG C 1 177 ? -24.641 -58.637 -23.709 1 43.39 176 ARG C N 1
ATOM 7825 C CA . ARG C 1 177 ? -24.214 -57.797 -22.601 1 43.73 176 ARG C CA 1
ATOM 7826 C C . ARG C 1 177 ? -25.327 -56.809 -22.265 1 43.08 176 ARG C C 1
ATOM 7827 O O . ARG C 1 177 ? -25.837 -56.138 -23.155 1 42.26 176 ARG C O 1
ATOM 7835 N N . SER C 1 178 ? -25.734 -56.757 -21.005 1 42.64 177 SER C N 1
ATOM 7836 C CA . SER C 1 178 ? -26.863 -55.93 -20.593 1 43.89 177 SER C CA 1
ATOM 7837 C C . SER C 1 178 ? -26.619 -54.407 -20.647 1 43.32 177 SER C C 1
ATOM 7838 O O . SER C 1 178 ? -25.483 -53.935 -20.587 1 43.35 177 SER C O 1
ATOM 7841 N N . VAL C 1 179 ? -27.715 -53.652 -20.742 1 42.48 178 VAL C N 1
ATOM 7842 C CA . VAL C 1 179 ? -27.71 -52.194 -20.74 1 42.49 178 VAL C CA 1
ATOM 7843 C C . VAL C 1 179 ? -28.81 -51.692 -19.828 1 42.32 178 VAL C C 1
ATOM 7844 O O . VAL C 1 179 ? -29.898 -52.277 -19.776 1 43.17 178 VAL C O 1
ATOM 7848 N N . ASP C 1 180 ? -28.546 -50.595 -19.138 1 40.85 179 ASP C N 1
ATOM 7849 C CA . ASP C 1 180 ? -29.527 -49.996 -18.254 1 40.04 179 ASP C CA 1
ATOM 7850 C C . ASP C 1 180 ? -30.352 -48.975 -19.007 1 38.3 179 ASP C C 1
ATOM 7851 O O . ASP C 1 180 ? -29.785 -48.058 -19.598 1 39.46 179 ASP C O 1
ATOM 7856 N N . VAL C 1 181 ? -31.682 -49.125 -19.016 1 36.09 180 VAL C N 1
ATOM 7857 C CA . VAL C 1 181 ? -32.546 -48.148 -19.696 1 35.43 180 VAL C CA 1
ATOM 7858 C C . VAL C 1 181 ? -33.408 -47.329 -18.71 1 34.2 180 VAL C C 1
ATOM 7859 O O . VAL C 1 181 ? -34.281 -46.581 -19.161 1 33.31 180 VAL C O 1
ATOM 7863 N N . SER C 1 182 ? -33.171 -47.455 -17.403 1 33.73 181 SER C N 1
ATOM 7864 C CA . SER C 1 182 ? -34.004 -46.833 -16.372 1 34.83 181 SER C CA 1
ATOM 7865 C C . SER C 1 182 ? -33.708 -45.35 -16.148 1 35.11 181 SER C C 1
ATOM 7866 O O . SER C 1 182 ? -34.532 -44.676 -15.522 1 35.43 181 SER C O 1
ATOM 7869 N N . ASP C 1 183 ? -32.547 -44.843 -16.605 1 34.82 182 ASP C N 1
ATOM 7870 C CA . ASP C 1 183 ? -32.248 -43.422 -16.382 1 35.68 182 ASP C CA 1
ATOM 7871 C C . ASP C 1 183 ? -33.027 -42.55 -17.381 1 34.5 182 ASP C C 1
ATOM 7872 O O . ASP C 1 183 ? -33.399 -43.021 -18.466 1 33.97 182 ASP C O 1
ATOM 7874 N N . ASP C 1 184 ? -33.271 -41.271 -17.017 1 33.19 183 ASP C N 1
ATOM 7875 C CA . ASP C 1 184 ? -34 -40.378 -17.928 1 33.06 183 ASP C CA 1
ATOM 7876 C C . ASP C 1 184 ? -33.215 -39.054 -18.148 1 33.05 183 ASP C C 1
ATOM 7877 O O . ASP C 1 184 ? -33.704 -37.982 -17.788 1 32.44 183 ASP C O 1
ATOM 7882 N N . PRO C 1 185 ? -32.024 -39.106 -18.774 1 32.87 184 PRO C N 1
ATOM 7883 C CA . PRO C 1 185 ? -31.222 -37.873 -18.935 1 32.89 184 PRO C CA 1
ATOM 7884 C C . PRO C 1 185 ? -31.867 -36.779 -19.798 1 31.81 184 PRO C C 1
ATOM 7885 O O . PRO C 1 185 ? -31.574 -35.601 -19.605 1 32.74 184 PRO C O 1
ATOM 7889 N N . SER C 1 186 ? -32.707 -37.159 -20.76 1 28.38 185 SER C N 1
ATOM 7890 C CA . SER C 1 186 ? -33.346 -36.189 -21.647 1 26.98 185 SER C CA 1
ATOM 7891 C C . SER C 1 186 ? -34.71 -35.682 -21.109 1 26.44 185 SER C C 1
ATOM 7892 O O . SER C 1 186 ? -35.401 -34.941 -21.803 1 25.89 185 SER C O 1
ATOM 7895 N N . GLY C 1 187 ? -35.086 -36.067 -19.883 1 26.64 186 GLY C N 1
ATOM 7896 C CA . GLY C 1 187 ? -36.329 -35.617 -19.267 1 26.57 186 GLY C CA 1
ATOM 7897 C C . GLY C 1 187 ? -37.564 -35.979 -20.06 1 25.32 186 GLY C C 1
ATOM 7898 O O . GLY C 1 187 ? -38.466 -35.149 -20.238 1 25.32 186 GLY C O 1
ATOM 7899 N N . PHE C 1 188 ? -37.622 -37.238 -20.558 1 25.29 187 PHE C N 1
ATOM 7900 C CA . PHE C 1 188 ? -38.779 -37.745 -21.281 1 25.41 187 PHE C CA 1
ATOM 7901 C C . PHE C 1 188 ? -40.068 -37.577 -20.464 1 24.65 187 PHE C C 1
ATOM 7902 O O . PHE C 1 188 ? -41.052 -37.113 -21.018 1 25.17 187 PHE C O 1
ATOM 7910 N N . ARG C 1 189 ? -40.054 -37.878 -19.155 1 24.67 188 ARG C N 1
ATOM 7911 C CA . ARG C 1 189 ? -41.246 -37.724 -18.318 1 25.59 188 ARG C CA 1
ATOM 7912 C C . ARG C 1 189 ? -41.763 -36.277 -18.334 1 25.9 188 ARG C C 1
ATOM 7913 O O . ARG C 1 189 ? -42.979 -36.085 -18.462 1 26.46 188 ARG C O 1
ATOM 7921 N N . ARG C 1 190 ? -40.859 -35.261 -18.249 1 25.06 189 ARG C N 1
ATOM 7922 C CA A ARG C 1 190 ? -41.282 -33.849 -18.323 0.5 24.84 189 ARG C CA 1
ATOM 7923 C CA B ARG C 1 190 ? -41.322 -33.869 -18.305 0.5 25.26 189 ARG C CA 1
ATOM 7924 C C . ARG C 1 190 ? -41.811 -33.531 -19.716 1 24.64 189 ARG C C 1
ATOM 7925 O O . ARG C 1 190 ? -42.834 -32.884 -19.84 1 25.09 189 ARG C O 1
ATOM 7940 N N . ARG C 1 191 ? -41.126 -33.995 -20.76 1 23.36 190 ARG C N 1
ATOM 7941 C CA . ARG C 1 191 ? -41.54 -33.744 -22.151 1 22.44 190 ARG C CA 1
ATOM 7942 C C . ARG C 1 191 ? -42.943 -34.339 -22.427 1 23.82 190 ARG C C 1
ATOM 7943 O O . ARG C 1 191 ? -43.78 -33.67 -23.042 1 24.1 190 ARG C O 1
ATOM 7951 N N . VAL C 1 192 ? -43.242 -35.533 -21.879 1 24.96 191 VAL C N 1
ATOM 7952 C CA . VAL C 1 192 ? -44.592 -36.108 -21.985 1 25.91 191 VAL C CA 1
ATOM 7953 C C . VAL C 1 192 ? -45.622 -35.184 -21.3 1 26.71 191 VAL C C 1
ATOM 7954 O O . VAL C 1 192 ? -46.685 -34.909 -21.861 1 27.42 191 VAL C O 1
ATOM 7958 N N . ALA C 1 193 ? -45.321 -34.704 -20.078 1 26.31 192 ALA C N 1
ATOM 7959 C CA . ALA C 1 193 ? -46.237 -33.823 -19.334 1 26.47 192 ALA C CA 1
ATOM 7960 C C . ALA C 1 193 ? -46.531 -32.55 -20.126 1 26.6 192 ALA C C 1
ATOM 7961 O O . ALA C 1 193 ? -47.676 -32.107 -20.164 1 26.83 192 ALA C O 1
ATOM 7963 N N . VAL C 1 194 ? -45.512 -31.982 -20.793 1 26.89 193 VAL C N 1
ATOM 7964 C CA . VAL C 1 194 ? -45.704 -30.777 -21.591 1 26.41 193 VAL C CA 1
ATOM 7965 C C . VAL C 1 194 ? -46.629 -31.087 -22.778 1 26.78 193 VAL C C 1
ATOM 7966 O O . VAL C 1 194 ? -47.57 -30.328 -23.024 1 27.44 193 VAL C O 1
ATOM 7970 N N . ALA C 1 195 ? -46.406 -32.222 -23.466 1 26.05 194 ALA C N 1
ATOM 7971 C CA . ALA C 1 195 ? -47.256 -32.618 -24.587 1 26.14 194 ALA C CA 1
ATOM 7972 C C . ALA C 1 195 ? -48.697 -32.867 -24.113 1 26.9 194 ALA C C 1
ATOM 7973 O O . ALA C 1 195 ? -49.634 -32.42 -24.766 1 27.89 194 ALA C O 1
ATOM 7975 N N . VAL C 1 196 ? -48.875 -33.492 -22.955 1 27.22 195 VAL C N 1
ATOM 7976 C CA . VAL C 1 196 ? -50.222 -33.753 -22.394 1 28.5 195 VAL C CA 1
ATOM 7977 C C . VAL C 1 196 ? -50.952 -32.427 -22.158 1 29.54 195 VAL C C 1
ATOM 7978 O O . VAL C 1 196 ? -52.126 -32.312 -22.507 1 31.21 195 VAL C O 1
ATOM 7982 N N . ASP C 1 197 ? -50.228 -31.405 -21.669 1 29.39 196 ASP C N 1
ATOM 7983 C CA . ASP C 1 197 ? -50.794 -30.075 -21.451 1 30.98 196 ASP C CA 1
ATOM 7984 C C . ASP C 1 197 ? -51.186 -29.417 -22.777 1 30.77 196 ASP C C 1
ATOM 7985 O O . ASP C 1 197 ? -52.251 -28.789 -22.848 1 30.99 196 ASP C O 1
ATOM 7990 N N . GLU C 1 198 ? -50.331 -29.559 -23.818 1 29.25 197 GLU C N 1
ATOM 7991 C CA . GLU C 1 198 ? -50.621 -28.996 -25.137 1 29.12 197 GLU C CA 1
ATOM 7992 C C . GLU C 1 198 ? -51.858 -29.676 -25.748 1 30.66 197 GLU C C 1
ATOM 7993 O O . GLU C 1 198 ? -52.719 -28.985 -26.3 1 32.82 197 GLU C O 1
ATOM 7999 N N . ILE C 1 199 ? -51.993 -30.991 -25.569 1 29.86 198 ILE C N 1
ATOM 8000 C CA . ILE C 1 199 ? -53.158 -31.727 -26.071 1 30.36 198 ILE C CA 1
ATOM 8001 C C . ILE C 1 199 ? -54.426 -31.302 -25.316 1 34.08 198 ILE C C 1
ATOM 8002 O O . ILE C 1 199 ? -55.456 -31.065 -25.95 1 35.7 198 ILE C O 1
ATOM 8007 N N . ALA C 1 200 ? -54.347 -31.144 -23.987 1 34.53 199 ALA C N 1
ATOM 8008 C CA . ALA C 1 200 ? -55.494 -30.678 -23.182 1 35.84 199 ALA C CA 1
ATOM 8009 C C . ALA C 1 200 ? -55.928 -29.258 -23.601 1 37.67 199 ALA C C 1
ATOM 8010 O O . ALA C 1 200 ? -57.105 -28.908 -23.483 1 37.78 199 ALA C O 1
ATOM 8012 N N . ALA C 1 201 ? -54.981 -28.443 -24.102 1 37.53 200 ALA C N 1
ATOM 8013 C CA . ALA C 1 201 ? -55.273 -27.103 -24.605 1 38.92 200 ALA C CA 1
ATOM 8014 C C . ALA C 1 201 ? -55.83 -27.118 -26.058 1 40.11 200 ALA C C 1
ATOM 8015 O O . ALA C 1 201 ? -56.206 -26.065 -26.571 1 41.83 200 ALA C O 1
ATOM 8017 N N . GLY C 1 202 ? -55.88 -28.286 -26.695 1 38.82 201 GLY C N 1
ATOM 8018 C CA . GLY C 1 202 ? -56.419 -28.446 -28.036 1 38.11 201 GLY C CA 1
ATOM 8019 C C . GLY C 1 202 ? -55.442 -28.118 -29.141 1 37.3 201 GLY C C 1
ATOM 8020 O O . GLY C 1 202 ? -55.855 -27.913 -30.283 1 38.25 201 GLY C O 1
ATOM 8021 N N . ARG C 1 203 ? -54.128 -28.124 -28.843 1 35.93 202 ARG C N 1
ATOM 8022 C CA . ARG C 1 203 ? -53.124 -27.816 -29.876 1 34.2 202 ARG C CA 1
ATOM 8023 C C . ARG C 1 203 ? -53.049 -28.924 -30.933 1 33 202 ARG C C 1
ATOM 8024 O O . ARG C 1 203 ? -52.767 -28.655 -32.102 1 33.11 202 ARG C O 1
ATOM 8032 N N . TYR C 1 204 ? -53.265 -30.173 -30.508 1 31.68 203 TYR C N 1
ATOM 8033 C CA . TYR C 1 204 ? -53.262 -31.365 -31.355 1 31.52 203 TYR C CA 1
ATOM 8034 C C . TYR C 1 204 ? -53.868 -32.53 -30.55 1 32.96 203 TYR C C 1
ATOM 8035 O O . TYR C 1 204 ? -54.13 -32.394 -29.357 1 34.3 203 TYR C O 1
ATOM 8044 N N . HIS C 1 205 ? -54.142 -33.633 -31.205 1 33.36 204 HIS C N 1
ATOM 8045 C CA . HIS C 1 205 ? -54.788 -34.778 -30.59 1 35.06 204 HIS C CA 1
ATOM 8046 C C . HIS C 1 205 ? -53.791 -35.792 -30.03 1 33.55 204 HIS C C 1
ATOM 8047 O O . HIS C 1 205 ? -54.061 -36.426 -28.997 1 33.35 204 HIS C O 1
ATOM 8054 N N . LYS C 1 206 ? -52.669 -36 -30.757 1 31.66 205 LYS C N 1
ATOM 8055 C CA . LYS C 1 206 ? -51.709 -37.017 -30.383 1 29.25 205 LYS C CA 1
ATOM 8056 C C . LYS C 1 206 ? -50.324 -36.687 -30.929 1 27.43 205 LYS C C 1
ATOM 8057 O O . LYS C 1 206 ? -50.213 -36.14 -32.023 1 27.46 205 LYS C O 1
ATOM 8063 N N . VAL C 1 207 ? -49.287 -37.047 -30.184 1 25.47 206 VAL C N 1
ATOM 8064 C CA . VAL C 1 207 ? -47.906 -36.884 -30.671 1 25.19 206 VAL C CA 1
ATOM 8065 C C . VAL C 1 207 ? -47.077 -38.057 -30.15 1 25.15 206 VAL C C 1
ATOM 8066 O O . VAL C 1 207 ? -47.33 -38.543 -29.047 1 26.03 206 VAL C O 1
ATOM 8070 N N . ILE C 1 208 ? -46.102 -38.498 -30.923 1 23.74 207 ILE C N 1
ATOM 8071 C CA . ILE C 1 208 ? -45.181 -39.527 -30.485 1 24.01 207 ILE C CA 1
ATOM 8072 C C . ILE C 1 208 ? -43.89 -38.824 -30.076 1 23.52 207 ILE C C 1
ATOM 8073 O O . ILE C 1 208 ? -43.262 -38.178 -30.907 1 22.07 207 ILE C O 1
ATOM 8078 N N . LEU C 1 209 ? -43.518 -38.933 -28.801 1 23.46 208 LEU C N 1
ATOM 8079 C CA . LEU C 1 209 ? -42.228 -38.412 -28.347 1 23.22 208 LEU C CA 1
ATOM 8080 C C . LEU C 1 209 ? -41.324 -39.608 -28.028 1 23.03 208 LEU C C 1
ATOM 8081 O O . LEU C 1 209 ? -41.82 -40.703 -27.814 1 23.32 208 LEU C O 1
ATOM 8086 N N . SER C 1 210 ? -40.016 -39.403 -28.016 1 22.07 209 SER C N 1
ATOM 8087 C CA . SER C 1 210 ? -39.082 -40.52 -27.851 1 21.74 209 SER C CA 1
ATOM 8088 C C . SER C 1 210 ? -37.904 -40.136 -26.974 1 22.4 209 SER C C 1
ATOM 8089 O O . SER C 1 210 ? -37.731 -38.96 -26.617 1 21.77 209 SER C O 1
ATOM 8092 N N . ARG C 1 211 ? -37.078 -41.127 -26.618 1 22.52 210 ARG C N 1
ATOM 8093 C CA . ARG C 1 211 ? -35.86 -40.867 -25.871 1 22.28 210 ARG C CA 1
ATOM 8094 C C . ARG C 1 211 ? -34.752 -41.781 -26.386 1 22.78 210 ARG C C 1
ATOM 8095 O O . ARG C 1 211 ? -35.014 -42.925 -26.777 1 21.39 210 ARG C O 1
ATOM 8103 N N . CYS C 1 212 ? -33.534 -41.259 -26.417 1 23.45 211 CYS C N 1
ATOM 8104 C CA . CYS C 1 212 ? -32.36 -42.041 -26.765 1 24.65 211 CYS C CA 1
ATOM 8105 C C . CYS C 1 212 ? -31.821 -42.685 -25.508 1 25.38 211 CYS C C 1
ATOM 8106 O O . CYS C 1 212 ? -31.876 -42.089 -24.42 1 25.59 211 CYS C O 1
ATOM 8109 N N . VAL C 1 213 ? -31.222 -43.855 -25.667 1 25.17 212 VAL C N 1
ATOM 8110 C CA . VAL C 1 213 ? -30.529 -44.557 -24.598 1 27.78 212 VAL C CA 1
ATOM 8111 C C . VAL C 1 213 ? -29.13 -44.854 -25.089 1 29.48 212 VAL C C 1
ATOM 8112 O O . VAL C 1 213 ? -28.987 -45.59 -26.077 1 29.19 212 VAL C O 1
ATOM 8116 N N . GLU C 1 214 ? -28.095 -44.285 -24.442 1 30.2 213 GLU C N 1
ATOM 8117 C CA . GLU C 1 214 ? -26.727 -44.552 -24.887 1 32.5 213 GLU C CA 1
ATOM 8118 C C . GLU C 1 214 ? -26.303 -45.974 -24.541 1 33.42 213 GLU C C 1
ATOM 8119 O O . GLU C 1 214 ? -26.559 -46.437 -23.425 1 34.82 213 GLU C O 1
ATOM 8125 N N . VAL C 1 215 ? -25.662 -46.672 -25.467 1 32.85 214 VAL C N 1
ATOM 8126 C CA . VAL C 1 215 ? -25.086 -47.983 -25.189 1 33.97 214 VAL C CA 1
ATOM 8127 C C . VAL C 1 215 ? -23.628 -47.708 -24.848 1 35.54 214 VAL C C 1
ATOM 8128 O O . VAL C 1 215 ? -22.905 -47.212 -25.707 1 35.05 214 VAL C O 1
ATOM 8132 N N . PRO C 1 216 ? -23.177 -47.942 -23.595 1 37.07 215 PRO C N 1
ATOM 8133 C CA . PRO C 1 216 ? -21.806 -47.54 -23.226 1 37.8 215 PRO C CA 1
ATOM 8134 C C . PRO C 1 216 ? -20.675 -48.44 -23.727 1 39.02 215 PRO C C 1
ATOM 8135 O O . PRO C 1 216 ? -19.545 -48.333 -23.246 1 39.89 215 PRO C O 1
ATOM 8139 N N . PHE C 1 217 ? -20.962 -49.335 -24.653 1 38.28 216 PHE C N 1
ATOM 8140 C CA . PHE C 1 217 ? -19.951 -50.219 -25.217 1 38.9 216 PHE C CA 1
ATOM 8141 C C . PHE C 1 217 ? -20.232 -50.387 -26.707 1 38.16 216 PHE C C 1
ATOM 8142 O O . PHE C 1 217 ? -21.376 -50.24 -27.133 1 37.56 216 PHE C O 1
ATOM 8150 N N . ALA C 1 218 ? -19.197 -50.703 -27.491 1 38.09 217 ALA C N 1
ATOM 8151 C CA . ALA C 1 218 ? -19.381 -50.915 -28.916 1 38.57 217 ALA C CA 1
ATOM 8152 C C . ALA C 1 218 ? -20.029 -52.287 -29.147 1 37.84 217 ALA C C 1
ATOM 8153 O O . ALA C 1 218 ? -19.682 -53.247 -28.45 1 38.66 217 ALA C O 1
ATOM 8155 N N . ILE C 1 219 ? -20.992 -52.379 -30.079 1 36.1 218 ILE C N 1
ATOM 8156 C CA . ILE C 1 219 ? -21.643 -53.643 -30.356 1 34.76 218 ILE C CA 1
ATOM 8157 C C . ILE C 1 219 ? -21.242 -54.174 -31.735 1 33.81 218 ILE C C 1
ATOM 8158 O O . ILE C 1 219 ? -20.833 -53.414 -32.631 1 34.09 218 ILE C O 1
ATOM 8163 N N . ASP C 1 220 ? -21.415 -55.484 -31.916 1 31.9 219 ASP C N 1
ATOM 8164 C CA . ASP C 1 220 ? -21.221 -56.148 -33.189 1 30.32 219 ASP C CA 1
ATOM 8165 C C . ASP C 1 220 ? -22.568 -56.137 -33.873 1 29.1 219 ASP C C 1
ATOM 8166 O O . ASP C 1 220 ? -23.488 -56.819 -33.417 1 28.4 219 ASP C O 1
ATOM 8171 N N . PHE C 1 221 ? -22.727 -55.304 -34.909 1 27.67 220 PHE C N 1
ATOM 8172 C CA . PHE C 1 221 ? -24.036 -55.149 -35.559 1 26.53 220 PHE C CA 1
ATOM 8173 C C . PHE C 1 221 ? -24.53 -56.464 -36.206 1 25.58 220 PHE C C 1
ATOM 8174 O O . PHE C 1 221 ? -25.65 -56.842 -35.883 1 25.88 220 PHE C O 1
ATOM 8182 N N . PRO C 1 222 ? -23.76 -57.213 -37.021 1 25.33 221 PRO C N 1
ATOM 8183 C CA . PRO C 1 222 ? -24.314 -58.449 -37.608 1 25.81 221 PRO C CA 1
ATOM 8184 C C . PRO C 1 222 ? -24.715 -59.51 -36.549 1 25.42 221 PRO C C 1
ATOM 8185 O O . PRO C 1 222 ? -25.781 -60.12 -36.68 1 24.04 221 PRO C O 1
ATOM 8189 N N . LEU C 1 223 ? -23.904 -59.684 -35.486 1 26.54 222 LEU C N 1
ATOM 8190 C CA . LEU C 1 223 ? -24.221 -60.672 -34.455 1 27.95 222 LEU C CA 1
ATOM 8191 C C . LEU C 1 223 ? -25.438 -60.228 -33.634 1 28.01 222 LEU C C 1
ATOM 8192 O O . LEU C 1 223 ? -26.302 -61.06 -33.315 1 28.98 222 LEU C O 1
ATOM 8197 N N . THR C 1 224 ? -25.535 -58.916 -33.319 1 26.62 223 THR C N 1
ATOM 8198 C CA . THR C 1 224 ? -26.695 -58.391 -32.594 1 25.32 223 THR C CA 1
ATOM 8199 C C . THR C 1 224 ? -27.947 -58.58 -33.454 1 25.32 223 THR C C 1
ATOM 8200 O O . THR C 1 224 ? -28.981 -59.042 -32.956 1 25.61 223 THR C O 1
ATOM 8204 N N . TYR C 1 225 ? -27.835 -58.291 -34.759 1 24.08 224 TYR C N 1
ATOM 8205 C CA . TYR C 1 225 ? -28.944 -58.475 -35.692 1 24.73 224 TYR C CA 1
ATOM 8206 C C . TYR C 1 225 ? -29.458 -59.941 -35.643 1 26.03 224 TYR C C 1
ATOM 8207 O O . TYR C 1 225 ? -30.663 -60.17 -35.487 1 25.87 224 TYR C O 1
ATOM 8216 N N . ARG C 1 226 ? -28.545 -60.914 -35.728 1 26.47 225 ARG C N 1
ATOM 8217 C CA . ARG C 1 226 ? -28.928 -62.322 -35.679 1 27.6 225 ARG C CA 1
ATOM 8218 C C . ARG C 1 226 ? -29.618 -62.684 -34.386 1 29.85 225 ARG C C 1
ATOM 8219 O O . ARG C 1 226 ? -30.64 -63.359 -34.42 1 30.94 225 ARG C O 1
ATOM 8227 N N . LEU C 1 227 ? -29.085 -62.216 -33.25 1 30.18 226 LEU C N 1
ATOM 8228 C CA . LEU C 1 227 ? -29.649 -62.56 -31.959 1 31.61 226 LEU C CA 1
ATOM 8229 C C . LEU C 1 227 ? -31.04 -61.936 -31.784 1 31.29 226 LEU C C 1
ATOM 8230 O O . LEU C 1 227 ? -31.985 -62.653 -31.415 1 31.41 226 LEU C O 1
ATOM 8235 N N . GLY C 1 228 ? -31.178 -60.653 -32.117 1 30.05 227 GLY C N 1
ATOM 8236 C CA . GLY C 1 228 ? -32.465 -59.974 -32.017 1 30.84 227 GLY C CA 1
ATOM 8237 C C . GLY C 1 228 ? -33.491 -60.567 -32.964 1 31.84 227 GLY C C 1
ATOM 8238 O O . GLY C 1 228 ? -34.667 -60.705 -32.602 1 33.18 227 GLY C O 1
ATOM 8239 N N . ARG C 1 229 ? -33.045 -60.979 -34.165 1 30.94 228 ARG C N 1
ATOM 8240 C CA . ARG C 1 229 ? -33.955 -61.553 -35.162 1 32.67 228 ARG C CA 1
ATOM 8241 C C . ARG C 1 229 ? -34.577 -62.888 -34.698 1 36.62 228 ARG C C 1
ATOM 8242 O O . ARG C 1 229 ? -35.709 -63.187 -35.078 1 37.54 228 ARG C O 1
ATOM 8250 N N . ARG C 1 230 ? -33.882 -63.653 -33.844 1 39 229 ARG C N 1
ATOM 8251 C CA . ARG C 1 230 ? -34.465 -64.878 -33.275 1 42.26 229 ARG C CA 1
ATOM 8252 C C . ARG C 1 230 ? -35.621 -64.615 -32.32 1 43.89 229 ARG C C 1
ATOM 8253 O O . ARG C 1 230 ? -36.362 -65.542 -31.996 1 44.87 229 ARG C O 1
ATOM 8261 N N . HIS C 1 231 ? -35.691 -63.403 -31.753 1 44.45 230 HIS C N 1
ATOM 8262 C CA . HIS C 1 231 ? -36.694 -63.082 -30.74 1 45.92 230 HIS C CA 1
ATOM 8263 C C . HIS C 1 231 ? -37.688 -62.003 -31.148 1 46.75 230 HIS C C 1
ATOM 8264 O O . HIS C 1 231 ? -38.432 -61.513 -30.304 1 47.7 230 HIS C O 1
ATOM 8271 N N . ASN C 1 232 ? -37.723 -61.652 -32.427 1 46.03 231 ASN C N 1
ATOM 8272 C CA . ASN C 1 232 ? -38.637 -60.656 -32.967 1 46.04 231 ASN C CA 1
ATOM 8273 C C . ASN C 1 232 ? -39.321 -61.24 -34.21 1 44.83 231 ASN C C 1
ATOM 8274 O O . ASN C 1 232 ? -38.705 -62.014 -34.938 1 45.21 231 ASN C O 1
ATOM 8279 N N . THR C 1 233 ? -40.551 -60.835 -34.493 1 43.54 232 THR C N 1
ATOM 8280 C CA . THR C 1 233 ? -41.239 -61.234 -35.73 1 42.64 232 THR C CA 1
ATOM 8281 C C . THR C 1 233 ? -41.673 -59.934 -36.401 1 40.16 232 THR C C 1
ATOM 8282 O O . THR C 1 233 ? -42.777 -59.431 -36.158 1 41.37 232 THR C O 1
ATOM 8286 N N . PRO C 1 234 ? -40.741 -59.28 -37.122 1 35.94 233 PRO C N 1
ATOM 8287 C CA . PRO C 1 234 ? -41.066 -57.967 -37.694 1 33.35 233 PRO C CA 1
ATOM 8288 C C . PRO C 1 234 ? -41.734 -58.029 -39.065 1 31.61 233 PRO C C 1
ATOM 8289 O O . PRO C 1 234 ? -41.674 -59.058 -39.742 1 31.32 233 PRO C O 1
ATOM 8293 N N . VAL C 1 235 ? -42.287 -56.904 -39.524 1 30.51 234 VAL C N 1
ATOM 8294 C CA . VAL C 1 235 ? -42.851 -56.825 -40.875 1 29.93 234 VAL C CA 1
ATOM 8295 C C . VAL C 1 235 ? -41.682 -56.852 -41.925 1 27.52 234 VAL C C 1
ATOM 8296 O O . VAL C 1 235 ? -41.775 -57.476 -42.997 1 27.94 234 VAL C O 1
ATOM 8300 N N . ARG C 1 236 ? -40.611 -56.15 -41.59 1 25.42 235 ARG C N 1
ATOM 8301 C CA . ARG C 1 236 ? -39.358 -56.08 -42.357 1 23.98 235 ARG C CA 1
ATOM 8302 C C . ARG C 1 236 ? -38.209 -55.981 -41.358 1 23.37 235 ARG C C 1
ATOM 8303 O O . ARG C 1 236 ? -38.432 -55.635 -40.183 1 24.18 235 ARG C O 1
ATOM 8311 N N . SER C 1 237 ? -36.984 -56.205 -41.803 1 22.37 236 SER C N 1
ATOM 8312 C CA . SER C 1 237 ? -35.83 -55.952 -40.93 1 20.76 236 SER C CA 1
ATOM 8313 C C . SER C 1 237 ? -34.654 -55.518 -41.778 1 20.13 236 SER C C 1
ATOM 8314 O O . SER C 1 237 ? -34.652 -55.731 -42.997 1 20.59 236 SER C O 1
ATOM 8317 N N . PHE C 1 238 ? -33.651 -54.937 -41.128 1 18.34 237 PHE C N 1
ATOM 8318 C CA . PHE C 1 238 ? -32.482 -54.494 -41.871 1 18.71 237 PHE C CA 1
ATOM 8319 C C . PHE C 1 238 ? -31.242 -54.505 -40.99 1 19.35 237 PHE C C 1
ATOM 8320 O O . PHE C 1 238 ? -31.319 -54.498 -39.753 1 19.21 237 PHE C O 1
ATOM 8328 N N . LEU C 1 239 ? -30.092 -54.382 -41.668 1 19.37 238 LEU C N 1
ATOM 8329 C CA . LEU C 1 239 ? -28.766 -54.325 -41.103 1 19.76 238 LEU C CA 1
ATOM 8330 C C . LEU C 1 239 ? -27.942 -53.559 -42.126 1 18.68 238 LEU C C 1
ATOM 8331 O O . LEU C 1 239 ? -27.921 -53.975 -43.292 1 18.35 238 LEU C O 1
ATOM 8336 N N . LEU C 1 240 ? -27.293 -52.479 -41.727 1 17.75 239 LEU C N 1
ATOM 8337 C CA . LEU C 1 240 ? -26.518 -51.711 -42.726 1 18 239 LEU C CA 1
ATOM 8338 C C . LEU C 1 240 ? -25.253 -51.097 -42.158 1 19.13 239 LEU C C 1
ATOM 8339 O O . LEU C 1 240 ? -25.114 -50.892 -40.945 1 19.48 239 LEU C O 1
ATOM 8344 N N . GLN C 1 241 ? -24.347 -50.779 -43.076 1 18.69 240 GLN C N 1
ATOM 8345 C CA . GLN C 1 241 ? -23.135 -50.022 -42.803 1 20.03 240 GLN C CA 1
ATOM 8346 C C . GLN C 1 241 ? -23.01 -49.136 -44.001 1 20.18 240 GLN C C 1
ATOM 8347 O O . GLN C 1 241 ? -22.707 -49.631 -45.083 1 19.78 240 GLN C O 1
ATOM 8353 N N . LEU C 1 242 ? -23.398 -47.868 -43.87 1 20.26 241 LEU C N 1
ATOM 8354 C CA . LEU C 1 242 ? -23.463 -46.985 -45.048 1 20.99 241 LEU C CA 1
ATOM 8355 C C . LEU C 1 242 ? -23.048 -45.586 -44.652 1 20.96 241 LEU C C 1
ATOM 8356 O O . LEU C 1 242 ? -23.659 -45.019 -43.74 1 20.5 241 LEU C O 1
ATOM 8361 N N . GLY C 1 243 ? -22.022 -45.048 -45.314 1 21.59 242 GLY C N 1
ATOM 8362 C CA . GLY C 1 243 ? -21.573 -43.673 -45.082 1 23.37 242 GLY C CA 1
ATOM 8363 C C . GLY C 1 243 ? -21.276 -43.337 -43.63 1 24.85 242 GLY C C 1
ATOM 8364 O O . GLY C 1 243 ? -21.611 -42.245 -43.157 1 27.06 242 GLY C O 1
ATOM 8365 N N . GLY C 1 244 ? -20.639 -44.254 -42.914 1 24.53 243 GLY C N 1
ATOM 8366 C CA . GLY C 1 244 ? -20.271 -43.993 -41.514 1 25.12 243 GLY C CA 1
ATOM 8367 C C . GLY C 1 244 ? -21.359 -44.317 -40.502 1 25.37 243 GLY C C 1
ATOM 8368 O O . GLY C 1 244 ? -21.179 -44.092 -39.291 1 26.62 243 GLY C O 1
ATOM 8369 N N . ILE C 1 245 ? -22.521 -44.762 -40.976 1 23.12 244 ILE C N 1
ATOM 8370 C CA . ILE C 1 245 ? -23.62 -45.136 -40.083 1 22.34 244 ILE C CA 1
ATOM 8371 C C . ILE C 1 245 ? -23.752 -46.618 -40.062 1 22.43 244 ILE C C 1
ATOM 8372 O O . ILE C 1 245 ? -23.905 -47.211 -41.135 1 22.37 244 ILE C O 1
ATOM 8377 N N . ARG C 1 246 ? -23.779 -47.227 -38.865 1 22.23 245 ARG C N 1
ATOM 8378 C CA . ARG C 1 246 ? -24.173 -48.625 -38.739 1 21.62 245 ARG C CA 1
ATOM 8379 C C . ARG C 1 246 ? -25.553 -48.613 -38.128 1 20.58 245 ARG C C 1
ATOM 8380 O O . ARG C 1 246 ? -25.814 -47.802 -37.225 1 20.36 245 ARG C O 1
ATOM 8388 N N . ALA C 1 247 ? -26.436 -49.474 -38.599 1 19.92 246 ALA C N 1
ATOM 8389 C CA . ALA C 1 247 ? -27.768 -49.548 -37.998 1 19.41 246 ALA C CA 1
ATOM 8390 C C . ALA C 1 247 ? -28.358 -50.905 -38.214 1 19.5 246 ALA C C 1
ATOM 8391 O O . ALA C 1 247 ? -27.991 -51.608 -39.159 1 18.92 246 ALA C O 1
ATOM 8393 N N . LEU C 1 248 ? -29.284 -51.286 -37.343 1 19.39 247 LEU C N 1
ATOM 8394 C CA . LEU C 1 248 ? -30.032 -52.549 -37.532 1 19.72 247 LEU C CA 1
ATOM 8395 C C . LEU C 1 248 ? -31.405 -52.311 -36.948 1 20.42 247 LEU C C 1
ATOM 8396 O O . LEU C 1 248 ? -31.534 -51.449 -36.057 1 20.34 247 LEU C O 1
ATOM 8401 N N . GLY C 1 249 ? -32.418 -53.033 -37.41 1 20.28 248 GLY C N 1
ATOM 8402 C CA . GLY C 1 249 ? -33.753 -52.8 -36.845 1 20.41 248 GLY C CA 1
ATOM 8403 C C . GLY C 1 249 ? -34.775 -53.823 -37.248 1 21.76 248 GLY C C 1
ATOM 8404 O O . GLY C 1 249 ? -34.607 -54.52 -38.258 1 21.32 248 GLY C O 1
ATOM 8405 N N . TYR C 1 250 ? -35.84 -53.877 -36.474 1 21.86 249 TYR C N 1
ATOM 8406 C CA . TYR C 1 250 ? -36.95 -54.838 -36.668 1 22.97 249 TYR C CA 1
ATOM 8407 C C . TYR C 1 250 ? -38.201 -53.997 -36.855 1 23.61 249 TYR C C 1
ATOM 8408 O O . TYR C 1 250 ? -38.908 -53.674 -35.893 1 24.72 249 TYR C O 1
ATOM 8417 N N . SER C 1 251 ? -38.425 -53.591 -38.087 1 22.97 250 SER C N 1
ATOM 8418 C CA A SER C 1 251 ? -39.537 -52.702 -38.418 0.5 23.42 250 SER C CA 1
ATOM 8419 C CA B SER C 1 251 ? -39.504 -52.693 -38.432 0.5 23.71 250 SER C CA 1
ATOM 8420 C C . SER C 1 251 ? -40.884 -53.313 -38.136 1 25.56 250 SER C C 1
ATOM 8421 O O . SER C 1 251 ? -41.227 -54.348 -38.682 1 27.18 250 SER C O 1
ATOM 8426 N N . PRO C 1 252 ? -41.704 -52.605 -37.347 1 26.7 251 PRO C N 1
ATOM 8427 C CA . PRO C 1 252 ? -43.04 -53.138 -37.023 1 28.12 251 PRO C CA 1
ATOM 8428 C C . PRO C 1 252 ? -44.146 -52.732 -37.997 1 30.28 251 PRO C C 1
ATOM 8429 O O . PRO C 1 252 ? -45.304 -53.092 -37.747 1 31.87 251 PRO C O 1
ATOM 8433 N N . GLU C 1 253 ? -43.838 -51.928 -39.032 1 29.16 252 GLU C N 1
ATOM 8434 C CA . GLU C 1 253 ? -44.9 -51.424 -39.91 1 29.91 252 GLU C CA 1
ATOM 8435 C C . GLU C 1 253 ? -44.383 -51.091 -41.304 1 30.48 252 GLU C C 1
ATOM 8436 O O . GLU C 1 253 ? -43.28 -50.566 -41.448 1 30.48 252 GLU C O 1
ATOM 8442 N N . LEU C 1 254 ? -45.206 -51.342 -42.304 1 30.24 253 LEU C N 1
ATOM 8443 C CA . LEU C 1 254 ? -44.92 -51.006 -43.683 1 32.06 253 LEU C CA 1
ATOM 8444 C C . LEU C 1 254 ? -45.45 -49.594 -43.973 1 32.91 253 LEU C C 1
ATOM 8445 O O . LEU C 1 254 ? -46.677 -49.385 -43.93 1 34.91 253 LEU C O 1
ATOM 8450 N N . VAL C 1 255 ? -44.554 -48.623 -44.279 1 30.57 254 VAL C N 1
ATOM 8451 C CA . VAL C 1 255 ? -44.98 -47.263 -44.624 1 30.12 254 VAL C CA 1
ATOM 8452 C C . VAL C 1 255 ? -45.742 -47.317 -45.942 1 30.22 254 VAL C C 1
ATOM 8453 O O . VAL C 1 255 ? -46.863 -46.789 -46.066 1 30.64 254 VAL C O 1
ATOM 8457 N N . THR C 1 256 ? -45.14 -47.976 -46.933 1 30.72 255 THR C N 1
ATOM 8458 C CA . THR C 1 256 ? -45.803 -48.213 -48.205 1 32.8 255 THR C CA 1
ATOM 8459 C C . THR C 1 256 ? -45.056 -49.215 -49.053 1 32.26 255 THR C C 1
ATOM 8460 O O . THR C 1 256 ? -43.833 -49.385 -48.953 1 29.78 255 THR C O 1
ATOM 8464 N N . ALA C 1 257 ? -45.825 -49.904 -49.884 1 33.13 256 ALA C N 1
ATOM 8465 C CA . ALA C 1 257 ? -45.27 -50.778 -50.882 1 35 256 ALA C CA 1
ATOM 8466 C C . ALA C 1 257 ? -45.958 -50.441 -52.2 1 37.38 256 ALA C C 1
ATOM 8467 O O . ALA C 1 257 ? -47.171 -50.256 -52.212 1 36.93 256 ALA C O 1
ATOM 8469 N N . VAL C 1 258 ? -45.188 -50.225 -53.266 1 38.48 257 VAL C N 1
ATOM 8470 C CA . VAL C 1 258 ? -45.704 -49.963 -54.61 1 42.36 257 VAL C CA 1
ATOM 8471 C C . VAL C 1 258 ? -45.246 -51.123 -55.481 1 49.89 257 VAL C C 1
ATOM 8472 O O . VAL C 1 258 ? -44.065 -51.452 -55.465 1 47.91 257 VAL C O 1
ATOM 8476 N N . ARG C 1 259 ? -46.162 -51.797 -56.182 1 58.89 258 ARG C N 1
ATOM 8477 C CA . ARG C 1 259 ? -45.777 -52.922 -57.047 1 66.99 258 ARG C CA 1
ATOM 8478 C C . ARG C 1 259 ? -45.519 -52.445 -58.467 1 75.54 258 ARG C C 1
ATOM 8479 O O . ARG C 1 259 ? -45.994 -51.383 -58.861 1 75.23 258 ARG C O 1
ATOM 8487 N N . ALA C 1 260 ? -44.826 -53.255 -59.269 1 83.92 259 ALA C N 1
ATOM 8488 C CA . ALA C 1 260 ? -44.597 -52.956 -60.686 1 93.37 259 ALA C CA 1
ATOM 8489 C C . ALA C 1 260 ? -45.894 -52.694 -61.45 1 89.71 259 ALA C C 1
ATOM 8490 O O . ALA C 1 260 ? -45.877 -51.927 -62.416 1 91.88 259 ALA C O 1
ATOM 8492 N N . ASP C 1 261 ? -47.005 -53.358 -61.068 1 84.3 260 ASP C N 1
ATOM 8493 C CA . ASP C 1 261 ? -48.273 -53.154 -61.777 1 79.28 260 ASP C CA 1
ATOM 8494 C C . ASP C 1 261 ? -49.042 -51.881 -61.318 1 74.07 260 ASP C C 1
ATOM 8495 O O . ASP C 1 261 ? -50.164 -51.651 -61.781 1 74.36 260 ASP C O 1
ATOM 8500 N N . GLY C 1 262 ? -48.443 -51.099 -60.422 1 68.99 261 GLY C N 1
ATOM 8501 C CA . GLY C 1 262 ? -49.013 -49.859 -59.923 1 64.65 261 GLY C CA 1
ATOM 8502 C C . GLY C 1 262 ? -49.814 -49.967 -58.64 1 59.27 261 GLY C C 1
ATOM 8503 O O . GLY C 1 262 ? -50.232 -48.936 -58.11 1 58.87 261 GLY C O 1
ATOM 8504 N N . VAL C 1 263 ? -50.052 -51.194 -58.124 1 54.62 262 VAL C N 1
ATOM 8505 C CA . VAL C 1 263 ? -50.824 -51.353 -56.888 1 50.58 262 VAL C CA 1
ATOM 8506 C C . VAL C 1 263 ? -50.027 -50.795 -55.71 1 46.28 262 VAL C C 1
ATOM 8507 O O . VAL C 1 263 ? -48.861 -51.138 -55.567 1 46.59 262 VAL C O 1
ATOM 8511 N N . VAL C 1 264 ? -50.622 -49.877 -54.936 1 42.24 263 VAL C N 1
ATOM 8512 C CA . VAL C 1 264 ? -49.963 -49.247 -53.776 1 39.72 263 VAL C CA 1
ATOM 8513 C C . VAL C 1 264 ? -50.684 -49.713 -52.509 1 37.22 263 VAL C C 1
ATOM 8514 O O . VAL C 1 264 ? -51.903 -49.876 -52.5 1 36.42 263 VAL C O 1
ATOM 8518 N N . ILE C 1 265 ? -49.915 -50.063 -51.49 1 35.74 264 ILE C N 1
ATOM 8519 C CA . ILE C 1 265 ? -50.449 -50.537 -50.216 1 35.75 264 ILE C CA 1
ATOM 8520 C C . ILE C 1 265 ? -49.838 -49.728 -49.068 1 33.51 264 ILE C C 1
ATOM 8521 O O . ILE C 1 265 ? -48.67 -49.383 -49.122 1 31.71 264 ILE C O 1
ATOM 8526 N N . THR C 1 266 ? -50.619 -49.453 -48.03 1 32.8 265 THR C N 1
ATOM 8527 C CA . THR C 1 266 ? -50.101 -48.884 -46.788 1 33.4 265 THR C CA 1
ATOM 8528 C C . THR C 1 266 ? -50.846 -49.604 -45.671 1 35.27 265 THR C C 1
ATOM 8529 O O . THR C 1 266 ? -52.029 -49.898 -45.818 1 35.11 265 THR C O 1
ATOM 8533 N N . GLU C 1 267 ? -50.138 -49.995 -44.599 1 37.22 266 GLU C N 1
ATOM 8534 C CA . GLU C 1 267 ? -50.763 -50.754 -43.517 1 40.26 266 GLU C CA 1
ATOM 8535 C C . GLU C 1 267 ? -50.522 -50.096 -42.162 1 43.01 266 GLU C C 1
ATOM 8536 O O . GLU C 1 267 ? -49.684 -50.55 -41.381 1 42.43 266 GLU C O 1
ATOM 8542 N N . PRO C 1 268 ? -51.309 -49.064 -41.843 1 45.9 267 PRO C N 1
ATOM 8543 C CA . PRO C 1 268 ? -51.167 -48.43 -40.526 1 48.91 267 PRO C CA 1
ATOM 8544 C C . PRO C 1 268 ? -51.651 -49.321 -39.379 1 53.97 267 PRO C C 1
ATOM 8545 O O . PRO C 1 268 ? -52.653 -50.039 -39.499 1 53.34 267 PRO C O 1
ATOM 8549 N N . LEU C 1 269 ? -50.911 -49.28 -38.275 1 58.6 268 LEU C N 1
ATOM 8550 C CA . LEU C 1 269 ? -51.26 -49.978 -37.046 1 64.37 268 LEU C CA 1
ATOM 8551 C C . LEU C 1 269 ? -51.487 -48.946 -35.96 1 70.23 268 LEU C C 1
ATOM 8552 O O . LEU C 1 269 ? -50.669 -48.037 -35.809 1 70.16 268 LEU C O 1
ATOM 8557 N N . ALA C 1 270 ? -52.594 -49.067 -35.217 1 75.3 269 ALA C N 1
ATOM 8558 C CA . ALA C 1 270 ? -52.934 -48.154 -34.129 1 80.96 269 ALA C CA 1
ATOM 8559 C C . ALA C 1 270 ? -53.74 -48.91 -33.092 1 87.17 269 ALA C C 1
ATOM 8560 O O . ALA C 1 270 ? -54.717 -49.581 -33.428 1 88.7 269 ALA C O 1
ATOM 8562 N N . GLY C 1 271 ? -53.303 -48.831 -31.852 1 90.66 270 GLY C N 1
ATOM 8563 C CA . GLY C 1 271 ? -53.918 -49.542 -30.745 1 95.01 270 GLY C CA 1
ATOM 8564 C C . GLY C 1 271 ? -53.185 -50.84 -30.492 1 98.21 270 GLY C C 1
ATOM 8565 O O . GLY C 1 271 ? -53.007 -51.621 -31.432 1 99.21 270 GLY C O 1
ATOM 8566 N N . THR C 1 272 ? -52.678 -51.045 -29.275 1 97.32 271 THR C N 1
ATOM 8567 C CA . THR C 1 272 ? -51.925 -52.256 -28.966 1 97.34 271 THR C CA 1
ATOM 8568 C C . THR C 1 272 ? -52.235 -52.822 -27.586 1 96.55 271 THR C C 1
ATOM 8569 O O . THR C 1 272 ? -52.55 -52.075 -26.664 1 96.65 271 THR C O 1
ATOM 8571 N N . ARG C 1 273 ? -52.125 -54.152 -27.458 1 95.93 272 ARG C N 1
ATOM 8572 C CA . ARG C 1 273 ? -52.293 -54.917 -26.214 1 96.17 272 ARG C CA 1
ATOM 8573 C C . ARG C 1 273 ? -51.239 -56.034 -26.145 1 96.3 272 ARG C C 1
ATOM 8574 O O . ARG C 1 273 ? -50.687 -56.42 -27.179 1 96.37 272 ARG C O 1
ATOM 8582 N N . ALA C 1 274 ? -50.972 -56.575 -24.943 1 96.27 273 ALA C N 1
ATOM 8583 C CA . ALA C 1 274 ? -50.001 -57.657 -24.801 1 96.64 273 ALA C CA 1
ATOM 8584 C C . ALA C 1 274 ? -50.56 -58.956 -25.377 1 96.66 273 ALA C C 1
ATOM 8585 O O . ALA C 1 274 ? -49.879 -59.635 -26.14 1 96.79 273 ALA C O 1
ATOM 8587 N N . ALA C 1 285 ? -57.517 -59.581 -23.652 1 89.72 284 ALA C N 1
ATOM 8588 C CA . ALA C 1 285 ? -56.875 -58.395 -24.208 1 90.36 284 ALA C CA 1
ATOM 8589 C C . ALA C 1 285 ? -57.372 -58.109 -25.622 1 90.69 284 ALA C C 1
ATOM 8590 O O . ALA C 1 285 ? -57.521 -56.942 -25.987 1 90.85 284 ALA C O 1
ATOM 8592 N N . ARG C 1 286 ? -57.639 -59.166 -26.418 1 90.63 285 ARG C N 1
ATOM 8593 C CA . ARG C 1 286 ? -58.144 -59.006 -27.783 1 90.92 285 ARG C CA 1
ATOM 8594 C C . ARG C 1 286 ? -59.537 -58.386 -27.753 1 90.93 285 ARG C C 1
ATOM 8595 O O . ARG C 1 286 ? -59.814 -57.463 -28.517 1 91.05 285 ARG C O 1
ATOM 8597 N N . ASP C 1 287 ? -60.396 -58.866 -26.841 1 90.66 286 ASP C N 1
ATOM 8598 C CA . ASP C 1 287 ? -61.755 -58.354 -26.684 1 90.83 286 ASP C CA 1
ATOM 8599 C C . ASP C 1 287 ? -61.727 -56.89 -26.253 1 90.58 286 ASP C C 1
ATOM 8600 O O . ASP C 1 287 ? -62.516 -56.09 -26.754 1 90.62 286 ASP C O 1
ATOM 8602 N N . ASP C 1 288 ? -60.809 -56.541 -25.337 1 89.97 287 ASP C N 1
ATOM 8603 C CA . ASP C 1 288 ? -60.662 -55.173 -24.86 1 89.71 287 ASP C CA 1
ATOM 8604 C C . ASP C 1 288 ? -60.222 -54.27 -26.01 1 89.2 287 ASP C C 1
ATOM 8605 O O . ASP C 1 288 ? -60.863 -53.257 -26.248 1 89.36 287 ASP C O 1
ATOM 8607 N N . LEU C 1 289 ? -59.179 -54.665 -26.759 1 88.41 288 LEU C N 1
ATOM 8608 C CA . LEU C 1 289 ? -58.658 -53.898 -27.89 1 87.98 288 LEU C CA 1
ATOM 8609 C C . LEU C 1 289 ? -59.736 -53.627 -28.948 1 87.71 288 LEU C C 1
ATOM 8610 O O . LEU C 1 289 ? -59.87 -52.495 -29.407 1 87.83 288 LEU C O 1
ATOM 8615 N N . GLU C 1 290 ? -60.527 -54.643 -29.305 1 87.26 289 GLU C N 1
ATOM 8616 C CA . GLU C 1 290 ? -61.569 -54.497 -30.319 1 87.23 289 GLU C CA 1
ATOM 8617 C C . GLU C 1 290 ? -62.783 -53.687 -29.84 1 87.2 289 GLU C C 1
ATOM 8618 O O . GLU C 1 290 ? -63.548 -53.215 -30.67 1 87.24 289 GLU C O 1
ATOM 8624 N N . SER C 1 291 ? -62.984 -53.544 -28.525 1 87.06 290 SER C N 1
ATOM 8625 C CA . SER C 1 291 ? -64.146 -52.811 -28.009 1 87.39 290 SER C CA 1
ATOM 8626 C C . SER C 1 291 ? -63.788 -51.478 -27.328 1 87.58 290 SER C C 1
ATOM 8627 O O . SER C 1 291 ? -64.689 -50.783 -26.851 1 88.05 290 SER C O 1
ATOM 8630 N N . ASN C 1 292 ? -62.498 -51.133 -27.248 1 86.98 291 ASN C N 1
ATOM 8631 C CA . ASN C 1 292 ? -62.073 -49.916 -26.572 1 87.2 291 ASN C CA 1
ATOM 8632 C C . ASN C 1 292 ? -62.274 -48.706 -27.467 1 87.06 291 ASN C C 1
ATOM 8633 O O . ASN C 1 292 ? -61.635 -48.603 -28.508 1 86.92 291 ASN C O 1
ATOM 8635 N N . SER C 1 293 ? -63.159 -47.781 -27.049 1 86.86 292 SER C N 1
ATOM 8636 C CA . SER C 1 293 ? -63.486 -46.57 -27.802 1 86.75 292 SER C CA 1
ATOM 8637 C C . SER C 1 293 ? -62.246 -45.763 -28.141 1 85.11 292 SER C C 1
ATOM 8638 O O . SER C 1 293 ? -62.128 -45.303 -29.275 1 84.78 292 SER C O 1
ATOM 8641 N N . LYS C 1 294 ? -61.313 -45.611 -27.181 1 83.69 293 LYS C N 1
ATOM 8642 C CA . LYS C 1 294 ? -60.085 -44.861 -27.422 1 82.89 293 LYS C CA 1
ATOM 8643 C C . LYS C 1 294 ? -59.259 -45.501 -28.543 1 79.69 293 LYS C C 1
ATOM 8644 O O . LYS C 1 294 ? -58.819 -44.783 -29.427 1 79.69 293 LYS C O 1
ATOM 8646 N N . GLU C 1 295 ? -59.089 -46.835 -28.554 1 77.11 294 GLU C N 1
ATOM 8647 C CA . GLU C 1 295 ? -58.299 -47.48 -29.615 1 74.97 294 GLU C CA 1
ATOM 8648 C C . GLU C 1 295 ? -59.007 -47.393 -30.97 1 71.75 294 GLU C C 1
ATOM 8649 O O . GLU C 1 295 ? -58.354 -47.183 -31.994 1 71.55 294 GLU C O 1
ATOM 8655 N N . ILE C 1 296 ? -60.342 -47.539 -30.973 1 68.9 295 ILE C N 1
ATOM 8656 C CA . ILE C 1 296 ? -61.119 -47.482 -32.206 1 66.84 295 ILE C CA 1
ATOM 8657 C C . ILE C 1 296 ? -61.033 -46.1 -32.856 1 65.39 295 ILE C C 1
ATOM 8658 O O . ILE C 1 296 ? -60.788 -46.016 -34.059 1 64.61 295 ILE C O 1
ATOM 8663 N N . VAL C 1 297 ? -61.194 -45.022 -32.072 1 65.03 296 VAL C N 1
ATOM 8664 C CA . VAL C 1 297 ? -61.137 -43.677 -32.634 1 65.66 296 VAL C CA 1
ATOM 8665 C C . VAL C 1 297 ? -59.726 -43.403 -33.197 1 63.89 296 VAL C C 1
ATOM 8666 O O . VAL C 1 297 ? -59.624 -42.961 -34.34 1 63.01 296 VAL C O 1
ATOM 8670 N N . GLU C 1 298 ? -58.659 -43.782 -32.469 1 63.13 297 GLU C N 1
ATOM 8671 C CA . GLU C 1 298 ? -57.286 -43.573 -32.954 1 62.26 297 GLU C CA 1
ATOM 8672 C C . GLU C 1 298 ? -57.033 -44.322 -34.246 1 59.07 297 GLU C C 1
ATOM 8673 O O . GLU C 1 298 ? -56.379 -43.792 -35.145 1 58.34 297 GLU C O 1
ATOM 8679 N N . HIS C 1 299 ? -57.572 -45.554 -34.342 1 56.61 298 HIS C N 1
ATOM 8680 C CA . HIS C 1 299 ? -57.377 -46.349 -35.533 1 54.59 298 HIS C CA 1
ATOM 8681 C C . HIS C 1 299 ? -58.131 -45.748 -36.71 1 52.12 298 HIS C C 1
ATOM 8682 O O . HIS C 1 299 ? -57.542 -45.576 -37.772 1 51.09 298 HIS C O 1
ATOM 8689 N N . ALA C 1 300 ? -59.419 -45.403 -36.522 1 51.16 299 ALA C N 1
ATOM 8690 C CA . ALA C 1 300 ? -60.247 -44.821 -37.581 1 50.49 299 ALA C CA 1
ATOM 8691 C C . ALA C 1 300 ? -59.63 -43.524 -38.125 1 49.84 299 ALA C C 1
ATOM 8692 O O . ALA C 1 300 ? -59.59 -43.337 -39.338 1 48.48 299 ALA C O 1
ATOM 8694 N N . ILE C 1 301 ? -59.129 -42.656 -37.237 1 50.7 300 ILE C N 1
ATOM 8695 C CA . ILE C 1 301 ? -58.502 -41.394 -37.633 1 52.36 300 ILE C CA 1
ATOM 8696 C C . ILE C 1 301 ? -57.264 -41.675 -38.487 1 51.27 300 ILE C C 1
ATOM 8697 O O . ILE C 1 301 ? -57.042 -40.996 -39.491 1 51.96 300 ILE C O 1
ATOM 8702 N N . SER C 1 302 ? -56.447 -42.656 -38.082 1 49.38 301 SER C N 1
ATOM 8703 C CA . SER C 1 302 ? -55.221 -42.96 -38.821 1 48.43 301 SER C CA 1
ATOM 8704 C C . SER C 1 302 ? -55.575 -43.55 -40.199 1 45.43 301 SER C C 1
ATOM 8705 O O . SER C 1 302 ? -54.979 -43.169 -41.206 1 45.02 301 SER C O 1
ATOM 8708 N N . VAL C 1 303 ? -56.598 -44.415 -40.257 1 42.77 302 VAL C N 1
ATOM 8709 C CA . VAL C 1 303 ? -57.035 -45 -41.525 1 40.91 302 VAL C CA 1
ATOM 8710 C C . VAL C 1 303 ? -57.533 -43.913 -42.46 1 42.55 302 VAL C C 1
ATOM 8711 O O . VAL C 1 303 ? -57.125 -43.9 -43.619 1 43.68 302 VAL C O 1
ATOM 8715 N N . ARG C 1 304 ? -58.337 -42.965 -41.955 1 43.2 303 ARG C N 1
ATOM 8716 C CA . ARG C 1 304 ? -58.836 -41.881 -42.793 1 44.74 303 ARG C CA 1
ATOM 8717 C C . ARG C 1 304 ? -57.696 -41.014 -43.307 1 45.41 303 ARG C C 1
ATOM 8718 O O . ARG C 1 304 ? -57.699 -40.635 -44.47 1 45.41 303 ARG C O 1
ATOM 8726 N N . SER C 1 305 ? -56.708 -40.724 -42.456 1 45.6 304 SER C N 1
ATOM 8727 C CA . SER C 1 305 ? -55.563 -39.911 -42.861 1 46.44 304 SER C CA 1
ATOM 8728 C C . SER C 1 305 ? -54.801 -40.604 -44.007 1 46.3 304 SER C C 1
ATOM 8729 O O . SER C 1 305 ? -54.504 -39.958 -45.017 1 47.9 304 SER C O 1
ATOM 8732 N N . SER C 1 306 ? -54.528 -41.913 -43.868 1 44.39 305 SER C N 1
ATOM 8733 C CA . SER C 1 306 ? -53.806 -42.673 -44.89 1 43.7 305 SER C CA 1
ATOM 8734 C C . SER C 1 306 ? -54.606 -42.756 -46.171 1 41.92 305 SER C C 1
ATOM 8735 O O . SER C 1 306 ? -54.043 -42.617 -47.254 1 40.96 305 SER C O 1
ATOM 8738 N N . LEU C 1 307 ? -55.923 -42.954 -46.058 1 41.61 306 LEU C N 1
ATOM 8739 C CA . LEU C 1 307 ? -56.78 -43.048 -47.217 1 42.23 306 LEU C CA 1
ATOM 8740 C C . LEU C 1 307 ? -56.812 -41.732 -47.957 1 43.94 306 LEU C C 1
ATOM 8741 O O . LEU C 1 307 ? -56.754 -41.747 -49.172 1 44.03 306 LEU C O 1
ATOM 8746 N N . GLU C 1 308 ? -56.879 -40.594 -47.244 1 45.36 307 GLU C N 1
ATOM 8747 C CA . GLU C 1 308 ? -56.869 -39.289 -47.892 1 47.51 307 GLU C CA 1
ATOM 8748 C C . GLU C 1 308 ? -55.533 -39.071 -48.603 1 48.97 307 GLU C C 1
ATOM 8749 O O . GLU C 1 308 ? -55.51 -38.568 -49.725 1 50.17 307 GLU C O 1
ATOM 8755 N N . GLU C 1 309 ? -54.413 -39.426 -47.955 1 48.57 308 GLU C N 1
ATOM 8756 C CA . GLU C 1 309 ? -53.099 -39.238 -48.566 1 48.32 308 GLU C CA 1
ATOM 8757 C C . GLU C 1 309 ? -52.954 -40.119 -49.818 1 48.5 308 GLU C C 1
ATOM 8758 O O . GLU C 1 309 ? -52.489 -39.629 -50.843 1 49.38 308 GLU C O 1
ATOM 8764 N N . ILE C 1 310 ? -53.356 -41.397 -49.746 1 48.2 309 ILE C N 1
ATOM 8765 C CA . ILE C 1 310 ? -53.252 -42.327 -50.872 1 49.03 309 ILE C CA 1
ATOM 8766 C C . ILE C 1 310 ? -54.19 -41.876 -52.021 1 50.99 309 ILE C C 1
ATOM 8767 O O . ILE C 1 310 ? -53.795 -41.92 -53.184 1 50.82 309 ILE C O 1
ATOM 8772 N N . THR C 1 311 ? -55.406 -41.424 -51.698 1 52.12 310 THR C N 1
ATOM 8773 C CA . THR C 1 311 ? -56.361 -40.985 -52.709 1 54.37 310 THR C CA 1
ATOM 8774 C C . THR C 1 311 ? -55.798 -39.826 -53.558 1 57.05 310 THR C C 1
ATOM 8775 O O . THR C 1 311 ? -56.081 -39.77 -54.75 1 57.38 310 THR C O 1
ATOM 8779 N N . ASP C 1 312 ? -54.95 -38.962 -52.977 1 59.19 311 ASP C N 1
ATOM 8780 C CA . ASP C 1 312 ? -54.348 -37.833 -53.689 1 61.53 311 ASP C CA 1
ATOM 8781 C C . ASP C 1 312 ? -53.372 -38.265 -54.792 1 62.43 311 ASP C C 1
ATOM 8782 O O . ASP C 1 312 ? -53.14 -37.505 -55.735 1 63.26 311 ASP C O 1
ATOM 8787 N N . ILE C 1 313 ? -52.746 -39.438 -54.639 1 61.87 312 ILE C N 1
ATOM 8788 C CA . ILE C 1 313 ? -51.787 -39.925 -55.629 1 62 312 ILE C CA 1
ATOM 8789 C C . ILE C 1 313 ? -52.348 -41.136 -56.432 1 62.54 312 ILE C C 1
ATOM 8790 O O . ILE C 1 313 ? -51.663 -41.644 -57.312 1 62.05 312 ILE C O 1
ATOM 8795 N N . ALA C 1 314 ? -53.577 -41.578 -56.14 1 63.66 313 ALA C N 1
ATOM 8796 C CA . ALA C 1 314 ? -54.19 -42.739 -56.755 1 65.41 313 ALA C CA 1
ATOM 8797 C C . ALA C 1 314 ? -55.102 -42.422 -57.949 1 67.57 313 ALA C C 1
ATOM 8798 O O . ALA C 1 314 ? -55.707 -41.353 -58.038 1 67.61 313 ALA C O 1
ATOM 8800 N N . GLU C 1 315 ? -55.28 -43.425 -58.825 1 69.34 314 GLU C N 1
ATOM 8801 C CA . GLU C 1 315 ? -56.245 -43.398 -59.919 1 71.5 314 GLU C CA 1
ATOM 8802 C C . GLU C 1 315 ? -57.633 -43.238 -59.318 1 73.73 314 GLU C C 1
ATOM 8803 O O . GLU C 1 315 ? -57.935 -43.905 -58.329 1 73.24 314 GLU C O 1
ATOM 8809 N N . PRO C 1 316 ? -58.476 -42.333 -59.838 1 75.6 315 PRO C N 1
ATOM 8810 C CA . PRO C 1 316 ? -59.796 -42.128 -59.223 1 75.62 315 PRO C CA 1
ATOM 8811 C C . PRO C 1 316 ? -60.605 -43.422 -59.086 1 73.23 315 PRO C C 1
ATOM 8812 O O . PRO C 1 316 ? -60.671 -44.218 -60.018 1 74.6 315 PRO C O 1
ATOM 8816 N N . GLY C 1 317 ? -61.178 -43.642 -57.912 1 69.59 316 GLY C N 1
ATOM 8817 C CA . GLY C 1 317 ? -61.995 -44.825 -57.667 1 66.47 316 GLY C CA 1
ATOM 8818 C C . GLY C 1 317 ? -61.223 -46.105 -57.393 1 62.62 316 GLY C C 1
ATOM 8819 O O . GLY C 1 317 ? -61.834 -47.172 -57.261 1 64.1 316 GLY C O 1
ATOM 8820 N N . SER C 1 318 ? -59.876 -46.026 -57.3 1 57.45 317 SER C N 1
ATOM 8821 C CA . SER C 1 318 ? -59.082 -47.228 -57.058 1 52.43 317 SER C CA 1
ATOM 8822 C C . SER C 1 318 ? -58.785 -47.477 -55.579 1 47.62 317 SER C C 1
ATOM 8823 O O . SER C 1 318 ? -58.362 -48.575 -55.235 1 46.26 317 SER C O 1
ATOM 8826 N N . ALA C 1 319 ? -58.959 -46.463 -54.719 1 45.14 318 ALA C N 1
ATOM 8827 C CA . ALA C 1 319 ? -58.6 -46.563 -53.312 1 43.42 318 ALA C CA 1
ATOM 8828 C C . ALA C 1 319 ? -59.655 -47.299 -52.524 1 41.17 318 ALA C C 1
ATOM 8829 O O . ALA C 1 319 ? -60.848 -47.095 -52.737 1 41.99 318 ALA C O 1
ATOM 8831 N N . ALA C 1 320 ? -59.21 -48.145 -51.598 1 38.68 319 ALA C N 1
ATOM 8832 C CA . ALA C 1 320 ? -60.114 -48.921 -50.757 1 36.83 319 ALA C CA 1
ATOM 8833 C C . ALA C 1 320 ? -59.418 -49.368 -49.473 1 35.14 319 ALA C C 1
ATOM 8834 O O . ALA C 1 320 ? -58.201 -49.516 -49.438 1 33.39 319 ALA C O 1
ATOM 8836 N N . VAL C 1 321 ? -60.207 -49.603 -48.424 1 34.51 320 VAL C N 1
ATOM 8837 C CA . VAL C 1 321 ? -59.7 -50.149 -47.181 1 35.26 320 VAL C CA 1
ATOM 8838 C C . VAL C 1 321 ? -60.06 -51.631 -47.188 1 36.24 320 VAL C C 1
ATOM 8839 O O . VAL C 1 321 ? -61.233 -51.991 -47.341 1 35.76 320 VAL C O 1
ATOM 8843 N N . ILE C 1 322 ? -59.062 -52.486 -47.1 1 37.1 321 ILE C N 1
ATOM 8844 C CA . ILE C 1 322 ? -59.209 -53.933 -47.04 1 39.74 321 ILE C CA 1
ATOM 8845 C C . ILE C 1 322 ? -58.867 -54.37 -45.585 1 40.6 321 ILE C C 1
ATOM 8846 O O . ILE C 1 322 ? -58.016 -53.754 -44.947 1 41.58 321 ILE C O 1
ATOM 8851 N N . ASP C 1 323 ? -59.55 -55.382 -45.044 1 40.45 322 ASP C N 1
ATOM 8852 C CA . ASP C 1 323 ? -59.322 -55.887 -43.682 1 41.53 322 ASP C CA 1
ATOM 8853 C C . ASP C 1 323 ? -59.356 -54.771 -42.606 1 41.06 322 ASP C C 1
ATOM 8854 O O . ASP C 1 323 ? -58.531 -54.772 -41.696 1 41.46 322 ASP C O 1
ATOM 8859 N N . PHE C 1 324 ? -60.329 -53.857 -42.695 1 40.08 323 PHE C N 1
ATOM 8860 C CA . PHE C 1 324 ? -60.482 -52.726 -41.785 1 40.19 323 PHE C CA 1
ATOM 8861 C C . PHE C 1 324 ? -60.576 -53.138 -40.311 1 42.33 323 PHE C C 1
ATOM 8862 O O . PHE C 1 324 ? -61.401 -53.971 -39.95 1 42.1 323 PHE C O 1
ATOM 8870 N N . MET C 1 325 ? -59.715 -52.531 -39.485 1 44.4 324 MET C N 1
ATOM 8871 C CA . MET C 1 325 ? -59.661 -52.652 -38.033 1 46.99 324 MET C CA 1
ATOM 8872 C C . MET C 1 325 ? -59.69 -54.116 -37.576 1 49.55 324 MET C C 1
ATOM 8873 O O . MET C 1 325 ? -60.58 -54.52 -36.832 1 49.62 324 MET C O 1
ATOM 8878 N N . THR C 1 326 ? -58.732 -54.919 -38.054 1 51.63 325 THR C N 1
ATOM 8879 C CA . THR C 1 326 ? -58.64 -56.323 -37.655 1 54.44 325 THR C CA 1
ATOM 8880 C C . THR C 1 326 ? -57.427 -56.523 -36.754 1 57.68 325 THR C C 1
ATOM 8881 O O . THR C 1 326 ? -56.432 -55.813 -36.894 1 57.64 325 THR C O 1
ATOM 8885 N N . VAL C 1 327 ? -57.512 -57.485 -35.823 1 60.31 326 VAL C N 1
ATOM 8886 C CA . VAL C 1 327 ? -56.419 -57.767 -34.897 1 63.52 326 VAL C CA 1
ATOM 8887 C C . VAL C 1 327 ? -55.269 -58.461 -35.63 1 67.24 326 VAL C C 1
ATOM 8888 O O . VAL C 1 327 ? -55.467 -59.495 -36.265 1 67.67 326 VAL C O 1
ATOM 8890 N N . ARG C 1 328 ? -54.067 -57.878 -35.536 1 69.54 327 ARG C N 1
ATOM 8891 C CA . ARG C 1 328 ? -52.853 -58.379 -36.165 1 71.88 327 ARG C CA 1
ATOM 8892 C C . ARG C 1 328 ? -51.919 -58.958 -35.096 1 74.34 327 ARG C C 1
ATOM 8893 O O . ARG C 1 328 ? -51.548 -58.28 -34.136 1 75.65 327 ARG C O 1
ATOM 8901 N N . VAL C 1 333 ? -46.993 -58.679 -28.927 1 129.57 332 VAL C N 1
ATOM 8902 C CA . VAL C 1 333 ? -48.051 -57.679 -28.896 1 124.47 332 VAL C CA 1
ATOM 8903 C C . VAL C 1 333 ? -49.032 -57.876 -30.046 1 117.78 332 VAL C C 1
ATOM 8904 O O . VAL C 1 333 ? -48.658 -58.332 -31.125 1 118.06 332 VAL C O 1
ATOM 8906 N N . GLN C 1 334 ? -50.291 -57.513 -29.809 1 111.71 333 GLN C N 1
ATOM 8907 C CA . GLN C 1 334 ? -51.345 -57.563 -30.812 1 106.35 333 GLN C CA 1
ATOM 8908 C C . GLN C 1 334 ? -51.797 -56.131 -31.101 1 99.95 333 GLN C C 1
ATOM 8909 O O . GLN C 1 334 ? -51.867 -55.307 -30.188 1 99.82 333 GLN C O 1
ATOM 8915 N N . HIS C 1 335 ? -52.041 -55.815 -32.374 1 94.45 334 HIS C N 1
ATOM 8916 C CA . HIS C 1 335 ? -52.441 -54.466 -32.77 1 89.55 334 HIS C CA 1
ATOM 8917 C C . HIS C 1 335 ? -53.74 -54.439 -33.571 1 82.03 334 HIS C C 1
ATOM 8918 O O . HIS C 1 335 ? -54.093 -55.436 -34.188 1 81.32 334 HIS C O 1
ATOM 8925 N N . LEU C 1 336 ? -54.402 -53.274 -33.645 1 76.42 335 LEU C N 1
ATOM 8926 C CA . LEU C 1 336 ? -55.481 -53.089 -34.612 1 71.52 335 LEU C CA 1
ATOM 8927 C C . LEU C 1 336 ? -54.777 -52.643 -35.891 1 65.77 335 LEU C C 1
ATOM 8928 O O . LEU C 1 336 ? -53.887 -51.78 -35.845 1 65.41 335 LEU C O 1
ATOM 8933 N N . GLY C 1 337 ? -55.131 -53.256 -37.004 1 60.87 336 GLY C N 1
ATOM 8934 C CA . GLY C 1 337 ? -54.522 -52.91 -38.275 1 56.4 336 GLY C CA 1
ATOM 8935 C C . GLY C 1 337 ? -55.521 -52.813 -39.4 1 51.21 336 GLY C C 1
ATOM 8936 O O . GLY C 1 337 ? -56.582 -53.439 -39.366 1 50.33 336 GLY C O 1
ATOM 8937 N N . SER C 1 338 ? -55.18 -52.014 -40.402 1 47.32 337 SER C N 1
ATOM 8938 C CA . SER C 1 338 ? -55.965 -51.86 -41.619 1 44.22 337 SER C CA 1
ATOM 8939 C C . SER C 1 338 ? -55.036 -51.819 -42.805 1 41.04 337 SER C C 1
ATOM 8940 O O . SER C 1 338 ? -53.893 -51.379 -42.683 1 40.21 337 SER C O 1
ATOM 8943 N N . THR C 1 339 ? -55.519 -52.264 -43.952 1 39.24 338 THR C N 1
ATOM 8944 C CA . THR C 1 339 ? -54.734 -52.239 -45.164 1 38.43 338 THR C CA 1
ATOM 8945 C C . THR C 1 339 ? -55.422 -51.298 -46.139 1 36.38 338 THR C C 1
ATOM 8946 O O . THR C 1 339 ? -56.603 -51.47 -46.402 1 36.35 338 THR C O 1
ATOM 8950 N N . ILE C 1 340 ? -54.732 -50.255 -46.59 1 34.57 339 ILE C N 1
ATOM 8951 C CA . ILE C 1 340 ? -55.274 -49.356 -47.597 1 33.87 339 ILE C CA 1
ATOM 8952 C C . ILE C 1 340 ? -54.612 -49.733 -48.921 1 33.69 339 ILE C C 1
ATOM 8953 O O . ILE C 1 340 ? -53.393 -49.874 -48.963 1 32.43 339 ILE C O 1
ATOM 8958 N N . ARG C 1 341 ? -55.407 -49.955 -49.972 1 34.02 340 ARG C N 1
ATOM 8959 C CA . ARG C 1 341 ? -54.884 -50.355 -51.274 1 35.94 340 ARG C CA 1
ATOM 8960 C C . ARG C 1 341 ? -55.42 -49.437 -52.363 1 36.83 340 ARG C C 1
ATOM 8961 O O . ARG C 1 341 ? -56.571 -49.04 -52.313 1 37.35 340 ARG C O 1
ATOM 8969 N N . ALA C 1 342 ? -54.576 -49.078 -53.341 1 37.63 341 ALA C N 1
ATOM 8970 C CA . ALA C 1 342 ? -55.003 -48.219 -54.446 1 40.15 341 ALA C CA 1
ATOM 8971 C C . ALA C 1 342 ? -54.131 -48.515 -55.705 1 44.07 341 ALA C C 1
ATOM 8972 O O . ALA C 1 342 ? -53.339 -49.45 -55.66 1 43.3 341 ALA C O 1
ATOM 8974 N N . ARG C 1 343 ? -54.344 -47.815 -56.831 1 48.17 342 ARG C N 1
ATOM 8975 C CA . ARG C 1 343 ? -53.532 -47.907 -58.036 1 54.26 342 ARG C CA 1
ATOM 8976 C C . ARG C 1 343 ? -52.868 -46.542 -58.24 1 60.73 342 ARG C C 1
ATOM 8977 O O . ARG C 1 343 ? -53.544 -45.537 -58.148 1 60.67 342 ARG C O 1
ATOM 8979 N N . LEU C 1 344 ? -51.563 -46.489 -58.466 1 66.58 343 LEU C N 1
ATOM 8980 C CA . LEU C 1 344 ? -50.844 -45.227 -58.639 1 73.46 343 LEU C CA 1
ATOM 8981 C C . LEU C 1 344 ? -51.313 -44.464 -59.894 1 77.86 343 LEU C C 1
ATOM 8982 O O . LEU C 1 344 ? -51.331 -45.045 -60.965 1 77.91 343 LEU C O 1
ATOM 8987 N N . ASP C 1 345 ? -51.707 -43.188 -59.758 1 81.34 344 ASP C N 1
ATOM 8988 C CA . ASP C 1 345 ? -52.194 -42.395 -60.882 1 85.74 344 ASP C CA 1
ATOM 8989 C C . ASP C 1 345 ? -51.09 -42.123 -61.888 1 88.41 344 ASP C C 1
ATOM 8990 O O . ASP C 1 345 ? -49.968 -41.827 -61.464 1 93.07 344 ASP C O 1
ATOM 8995 N N . PRO C 1 346 ? -51.375 -42.143 -63.201 1 84.96 345 PRO C N 1
ATOM 8996 C CA . PRO C 1 346 ? -50.319 -41.842 -64.185 1 82.49 345 PRO C CA 1
ATOM 8997 C C . PRO C 1 346 ? -49.662 -40.461 -63.991 1 78.89 345 PRO C C 1
ATOM 8998 O O . PRO C 1 346 ? -48.52 -40.276 -64.406 1 79.29 345 PRO C O 1
ATOM 9002 N N . SER C 1 347 ? -50.351 -39.505 -63.342 1 75.12 346 SER C N 1
ATOM 9003 C CA . SER C 1 347 ? -49.772 -38.18 -63.078 1 72.18 346 SER C CA 1
ATOM 9004 C C . SER C 1 347 ? -48.876 -38.143 -61.808 1 68.28 346 SER C C 1
ATOM 9005 O O . SER C 1 347 ? -48.282 -37.11 -61.497 1 68.09 346 SER C O 1
ATOM 9008 N N . SER C 1 348 ? -48.846 -39.232 -61.044 1 64.56 347 SER C N 1
ATOM 9009 C CA . SER C 1 348 ? -48.074 -39.334 -59.821 1 61.25 347 SER C CA 1
ATOM 9010 C C . SER C 1 348 ? -46.89 -40.317 -59.993 1 57.27 347 SER C C 1
ATOM 9011 O O . SER C 1 348 ? -46.661 -40.832 -61.092 1 57.54 347 SER C O 1
ATOM 9014 N N . ASP C 1 349 ? -46.126 -40.559 -58.918 1 53.23 348 ASP C N 1
ATOM 9015 C CA . ASP C 1 349 ? -45.015 -41.503 -58.939 1 49.89 348 ASP C CA 1
ATOM 9016 C C . ASP C 1 349 ? -44.763 -42.048 -57.497 1 46.28 348 ASP C C 1
ATOM 9017 O O . ASP C 1 349 ? -45.342 -41.533 -56.53 1 44.79 348 ASP C O 1
ATOM 9022 N N . ARG C 1 350 ? -43.95 -43.118 -57.375 1 44.01 349 ARG C N 1
ATOM 9023 C CA . ARG C 1 350 ? -43.681 -43.78 -56.098 1 41.71 349 ARG C CA 1
ATOM 9024 C C . ARG C 1 350 ? -43.071 -42.827 -55.07 1 40.51 349 ARG C C 1
ATOM 9025 O O . ARG C 1 350 ? -43.313 -43.019 -53.888 1 39.19 349 ARG C O 1
ATOM 9033 N N . MET C 1 351 ? -42.276 -41.817 -55.491 1 40.73 350 MET C N 1
ATOM 9034 C CA . MET C 1 351 ? -41.697 -40.888 -54.501 1 41.04 350 MET C CA 1
ATOM 9035 C C . MET C 1 351 ? -42.718 -39.937 -53.965 1 41.3 350 MET C C 1
ATOM 9036 O O . MET C 1 351 ? -42.688 -39.625 -52.773 1 42.23 350 MET C O 1
ATOM 9041 N N . ALA C 1 352 ? -43.638 -39.485 -54.821 1 40.7 351 ALA C N 1
ATOM 9042 C CA . ALA C 1 352 ? -44.756 -38.643 -54.403 1 39.89 351 ALA C CA 1
ATOM 9043 C C . ALA C 1 352 ? -45.629 -39.437 -53.418 1 36.88 351 ALA C C 1
ATOM 9044 O O . ALA C 1 352 ? -46.085 -38.862 -52.447 1 36.69 351 ALA C O 1
ATOM 9046 N N . ALA C 1 353 ? -45.803 -40.756 -53.655 1 33.56 352 ALA C N 1
ATOM 9047 C CA . ALA C 1 353 ? -46.569 -41.625 -52.783 1 31.3 352 ALA C CA 1
ATOM 9048 C C . ALA C 1 353 ? -45.835 -41.737 -51.429 1 28.34 352 ALA C C 1
ATOM 9049 O O . ALA C 1 353 ? -46.474 -41.544 -50.408 1 28.13 352 ALA C O 1
ATOM 9051 N N . LEU C 1 354 ? -44.518 -41.987 -51.424 1 26.31 353 LEU C N 1
ATOM 9052 C CA . LEU C 1 354 ? -43.758 -42.099 -50.161 1 25.65 353 LEU C CA 1
ATOM 9053 C C . LEU C 1 354 ? -43.826 -40.8 -49.382 1 25.36 353 LEU C C 1
ATOM 9054 O O . LEU C 1 354 ? -44.177 -40.813 -48.195 1 24.67 353 LEU C O 1
ATOM 9059 N N . GLU C 1 355 ? -43.598 -39.659 -50.075 1 25.15 354 GLU C N 1
ATOM 9060 C CA . GLU C 1 355 ? -43.68 -38.355 -49.419 1 25.93 354 GLU C CA 1
ATOM 9061 C C . GLU C 1 355 ? -45.076 -38.055 -48.908 1 26.45 354 GLU C C 1
ATOM 9062 O O . GLU C 1 355 ? -45.205 -37.562 -47.792 1 26.16 354 GLU C O 1
ATOM 9068 N N . ALA C 1 356 ? -46.119 -38.393 -49.687 1 26.87 355 ALA C N 1
ATOM 9069 C CA . ALA C 1 356 ? -47.521 -38.18 -49.296 1 27.42 355 ALA C CA 1
ATOM 9070 C C . ALA C 1 356 ? -47.869 -38.906 -48.014 1 26.82 355 ALA C C 1
ATOM 9071 O O . ALA C 1 356 ? -48.668 -38.386 -47.232 1 27.56 355 ALA C O 1
ATOM 9073 N N . LEU C 1 357 ? -47.239 -40.065 -47.764 1 25 356 LEU C N 1
ATOM 9074 C CA . LEU C 1 357 ? -47.524 -40.86 -46.569 1 26.66 356 LEU C CA 1
ATOM 9075 C C . LEU C 1 357 ? -46.529 -40.613 -45.422 1 26.43 356 LEU C C 1
ATOM 9076 O O . LEU C 1 357 ? -46.643 -41.234 -44.381 1 27.22 356 LEU C O 1
ATOM 9081 N N . PHE C 1 358 ? -45.601 -39.689 -45.599 1 24.79 357 PHE C N 1
ATOM 9082 C CA . PHE C 1 358 ? -44.548 -39.416 -44.652 1 25.51 357 PHE C CA 1
ATOM 9083 C C . PHE C 1 358 ? -44.737 -38.094 -43.874 1 26.34 357 PHE C C 1
ATOM 9084 O O . PHE C 1 358 ? -45.188 -37.1 -44.432 1 26.69 357 PHE C O 1
ATOM 9092 N N . PRO C 1 359 ? -44.221 -38.044 -42.64 1 26.26 358 PRO C N 1
ATOM 9093 C CA . PRO C 1 359 ? -43.793 -39.207 -41.841 1 25.94 358 PRO C CA 1
ATOM 9094 C C . PRO C 1 359 ? -45.03 -40.055 -41.483 1 25.78 358 PRO C C 1
ATOM 9095 O O . PRO C 1 359 ? -46.167 -39.556 -41.52 1 26.8 358 PRO C O 1
ATOM 9099 N N . ALA C 1 360 ? -44.824 -41.317 -41.126 1 25.51 359 ALA C N 1
ATOM 9100 C CA . ALA C 1 360 ? -45.937 -42.197 -40.75 1 25.7 359 ALA C CA 1
ATOM 9101 C C . ALA C 1 360 ? -46.715 -41.62 -39.544 1 25.21 359 ALA C C 1
ATOM 9102 O O . ALA C 1 360 ? -46.079 -41.11 -38.627 1 24.12 359 ALA C O 1
ATOM 9104 N N . VAL C 1 361 ? -48.068 -41.74 -39.505 1 26 360 VAL C N 1
ATOM 9105 C CA . VAL C 1 361 ? -48.828 -41.253 -38.316 1 28.08 360 VAL C CA 1
ATOM 9106 C C . VAL C 1 361 ? -48.337 -41.979 -37.047 1 27.53 360 VAL C C 1
ATOM 9107 O O . VAL C 1 361 ? -48.251 -41.388 -35.987 1 27.22 360 VAL C O 1
ATOM 9111 N N . THR C 1 362 ? -47.989 -43.274 -37.19 1 27.8 361 THR C N 1
ATOM 9112 C CA . THR C 1 362 ? -47.543 -44.141 -36.101 1 28.61 361 THR C CA 1
ATOM 9113 C C . THR C 1 362 ? -46.446 -43.531 -35.276 1 28.6 361 THR C C 1
ATOM 9114 O O . THR C 1 362 ? -46.37 -43.806 -34.071 1 29.59 361 THR C O 1
ATOM 9118 N N . ALA C 1 363 ? -45.556 -42.773 -35.928 1 27.37 362 ALA C N 1
ATOM 9119 C CA . ALA C 1 363 ? -44.439 -42.194 -35.206 1 28.04 362 ALA C CA 1
ATOM 9120 C C . ALA C 1 363 ? -44.386 -40.658 -35.322 1 26.5 362 ALA C C 1
ATOM 9121 O O . ALA C 1 363 ? -43.338 -40.092 -35.059 1 27 362 ALA C O 1
ATOM 9123 N N . SER C 1 364 ? -45.515 -39.975 -35.647 1 24.67 363 SER C N 1
ATOM 9124 C CA . SER C 1 364 ? -45.515 -38.51 -35.716 1 24.69 363 SER C CA 1
ATOM 9125 C C . SER C 1 364 ? -46.663 -37.986 -34.827 1 25.45 363 SER C C 1
ATOM 9126 O O . SER C 1 364 ? -46.438 -37.734 -33.64 1 26.23 363 SER C O 1
ATOM 9129 N N . GLY C 1 365 ? -47.867 -37.87 -35.361 1 25.94 364 GLY C N 1
ATOM 9130 C CA . GLY C 1 365 ? -49.007 -37.424 -34.569 1 27.06 364 GLY C CA 1
ATOM 9131 C C . GLY C 1 365 ? -50.199 -37.04 -35.405 1 28.79 364 GLY C C 1
ATOM 9132 O O . GLY C 1 365 ? -50.193 -37.189 -36.635 1 28.28 364 GLY C O 1
ATOM 9133 N N . ILE C 1 366 ? -51.229 -36.567 -34.71 1 30.8 365 ILE C N 1
ATOM 9134 C CA . ILE C 1 366 ? -52.496 -36.169 -35.293 1 32.82 365 ILE C CA 1
ATOM 9135 C C . ILE C 1 366 ? -52.91 -34.84 -34.743 1 31.71 365 ILE C C 1
ATOM 9136 O O . ILE C 1 366 ? -53.059 -34.745 -33.534 1 32.56 365 ILE C O 1
ATOM 9141 N N . PRO C 1 367 ? -53.285 -33.851 -35.577 1 31.15 366 PRO C N 1
ATOM 9142 C CA . PRO C 1 367 ? -53.037 -33.783 -37.031 1 30.62 366 PRO C CA 1
ATOM 9143 C C . PRO C 1 367 ? -51.524 -33.792 -37.264 1 29.17 366 PRO C C 1
ATOM 9144 O O . PRO C 1 367 ? -50.738 -33.391 -36.375 1 28.71 366 PRO C O 1
ATOM 9148 N N . LYS C 1 368 ? -51.092 -34.289 -38.445 1 27.46 367 LYS C N 1
ATOM 9149 C CA . LYS C 1 368 ? -49.659 -34.445 -38.686 1 27.52 367 LYS C CA 1
ATOM 9150 C C . LYS C 1 368 ? -48.911 -33.138 -38.602 1 27.43 367 LYS C C 1
ATOM 9151 O O . LYS C 1 368 ? -47.817 -33.148 -38.045 1 27.55 367 LYS C O 1
ATOM 9157 N N . ALA C 1 369 ? -49.454 -32.025 -39.146 1 26.81 368 ALA C N 1
ATOM 9158 C CA . ALA C 1 369 ? -48.694 -30.764 -39.125 1 27.79 368 ALA C CA 1
ATOM 9159 C C . ALA C 1 369 ? -48.339 -30.324 -37.706 1 27.39 368 ALA C C 1
ATOM 9160 O O . ALA C 1 369 ? -47.183 -29.978 -37.455 1 27.79 368 ALA C O 1
ATOM 9162 N N . ALA C 1 370 ? -49.317 -30.341 -36.778 1 26.88 369 ALA C N 1
ATOM 9163 C CA . ALA C 1 370 ? -49.044 -29.91 -35.401 1 26.91 369 ALA C CA 1
ATOM 9164 C C . ALA C 1 370 ? -48.196 -30.961 -34.659 1 25.59 369 ALA C C 1
ATOM 9165 O O . ALA C 1 370 ? -47.363 -30.586 -33.835 1 25.28 369 ALA C O 1
ATOM 9167 N N . GLY C 1 371 ? -48.393 -32.251 -34.967 1 24.21 370 GLY C N 1
ATOM 9168 C CA . GLY C 1 371 ? -47.617 -33.322 -34.343 1 23.61 370 GLY C CA 1
ATOM 9169 C C . GLY C 1 371 ? -46.147 -33.206 -34.728 1 23.13 370 GLY C C 1
ATOM 9170 O O . GLY C 1 371 ? -45.264 -33.282 -33.863 1 23.9 370 GLY C O 1
ATOM 9171 N N . VAL C 1 372 ? -45.868 -32.956 -36.031 1 21.78 371 VAL C N 1
ATOM 9172 C CA . VAL C 1 372 ? -44.479 -32.819 -36.516 1 22.35 371 VAL C CA 1
ATOM 9173 C C . VAL C 1 372 ? -43.872 -31.567 -35.885 1 22.68 371 VAL C C 1
ATOM 9174 O O . VAL C 1 372 ? -42.748 -31.621 -35.38 1 23.26 371 VAL C O 1
ATOM 9178 N N . GLU C 1 373 ? -44.632 -30.454 -35.838 1 21.53 372 GLU C N 1
ATOM 9179 C CA . GLU C 1 373 ? -44.098 -29.236 -35.188 1 21.54 372 GLU C CA 1
ATOM 9180 C C . GLU C 1 373 ? -43.786 -29.501 -33.696 1 20.86 372 GLU C C 1
ATOM 9181 O O . GLU C 1 373 ? -42.761 -29.03 -33.187 1 21.65 372 GLU C O 1
ATOM 9187 N N . ALA C 1 374 ? -44.649 -30.257 -32.992 1 20.7 373 ALA C N 1
ATOM 9188 C CA . ALA C 1 374 ? -44.41 -30.562 -31.57 1 21.11 373 ALA C CA 1
ATOM 9189 C C . ALA C 1 374 ? -43.152 -31.426 -31.408 1 20.13 373 ALA C C 1
ATOM 9190 O O . ALA C 1 374 ? -42.383 -31.207 -30.47 1 20.54 373 ALA C O 1
ATOM 9192 N N . ILE C 1 375 ? -42.911 -32.35 -32.324 1 18.28 374 ILE C N 1
ATOM 9193 C CA . ILE C 1 375 ? -41.696 -33.178 -32.29 1 17.85 374 ILE C CA 1
ATOM 9194 C C . ILE C 1 375 ? -40.437 -32.292 -32.449 1 18.02 374 ILE C C 1
ATOM 9195 O O . ILE C 1 375 ? -39.477 -32.473 -31.71 1 18.78 374 ILE C O 1
ATOM 9200 N N . PHE C 1 376 ? -40.457 -31.305 -33.345 1 18.13 375 PHE C N 1
ATOM 9201 C CA . PHE C 1 376 ? -39.339 -30.379 -33.505 1 20.47 375 PHE C CA 1
ATOM 9202 C C . PHE C 1 376 ? -39.021 -29.635 -32.193 1 21.93 375 PHE C C 1
ATOM 9203 O O . PHE C 1 376 ? -37.872 -29.277 -31.972 1 23.87 375 PHE C O 1
ATOM 9211 N N . ARG C 1 377 ? -40.045 -29.337 -31.377 1 20.63 376 ARG C N 1
ATOM 9212 C CA . ARG C 1 377 ? -39.821 -28.627 -30.122 1 21.41 376 ARG C CA 1
ATOM 9213 C C . ARG C 1 377 ? -39.49 -29.542 -28.957 1 22.61 376 ARG C C 1
ATOM 9214 O O . ARG C 1 377 ? -38.613 -29.198 -28.163 1 22.84 376 ARG C O 1
ATOM 9222 N N . LEU C 1 378 ? -40.201 -30.684 -28.836 1 21.77 377 LEU C N 1
ATOM 9223 C CA . LEU C 1 378 ? -40.169 -31.531 -27.652 1 22.32 377 LEU C CA 1
ATOM 9224 C C . LEU C 1 378 ? -39.38 -32.827 -27.768 1 24.18 377 LEU C C 1
ATOM 9225 O O . LEU C 1 378 ? -39.413 -33.627 -26.818 1 26.08 377 LEU C O 1
ATOM 9230 N N . ASP C 1 379 ? -38.786 -33.113 -28.95 1 23.06 378 ASP C N 1
ATOM 9231 C CA . ASP C 1 379 ? -37.959 -34.305 -29.131 1 21.81 378 ASP C CA 1
ATOM 9232 C C . ASP C 1 379 ? -36.555 -33.918 -29.56 1 23.43 378 ASP C C 1
ATOM 9233 O O . ASP C 1 379 ? -36.351 -32.797 -30.049 1 24.27 378 ASP C O 1
ATOM 9238 N N . GLU C 1 380 ? -35.589 -34.848 -29.436 1 23.49 379 GLU C N 1
ATOM 9239 C CA . GLU C 1 380 ? -34.227 -34.567 -29.879 1 25.94 379 GLU C CA 1
ATOM 9240 C C . GLU C 1 380 ? -34.212 -34.621 -31.406 1 26.21 379 GLU C C 1
ATOM 9241 O O . GLU C 1 380 ? -34.435 -35.686 -32.007 1 27.94 379 GLU C O 1
ATOM 9247 N N . CYS C 1 381 ? -33.998 -33.468 -32.04 1 25.39 380 CYS C N 1
ATOM 9248 C CA . CYS C 1 381 ? -33.966 -33.374 -33.487 1 25.45 380 CYS C CA 1
ATOM 9249 C C . CYS C 1 381 ? -32.603 -32.911 -34.002 1 26.68 380 CYS C C 1
ATOM 9250 O O . CYS C 1 381 ? -31.903 -32.167 -33.315 1 28.1 380 CYS C O 1
ATOM 9253 N N . PRO C 1 382 ? -32.222 -33.34 -35.22 1 25.57 381 PRO C N 1
ATOM 9254 C CA . PRO C 1 382 ? -32.987 -34.209 -36.137 1 24.45 381 PRO C CA 1
ATOM 9255 C C . PRO C 1 382 ? -33.07 -35.659 -35.672 1 23.02 381 PRO C C 1
ATOM 9256 O O . PRO C 1 382 ? -32.161 -36.174 -34.995 1 23.05 381 PRO C O 1
ATOM 9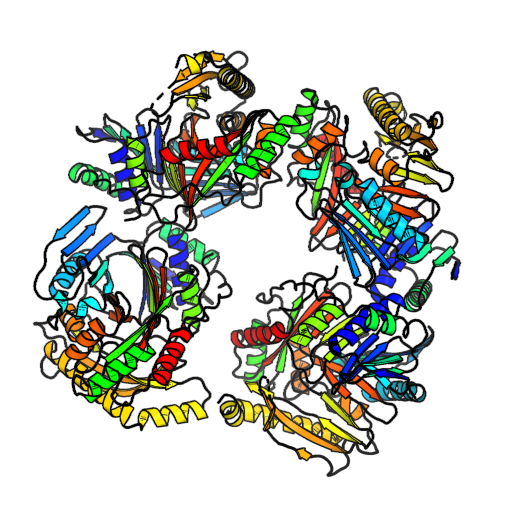260 N N . ARG C 1 383 ? -34.201 -36.315 -35.999 1 19.32 382 ARG C N 1
ATOM 9261 C CA . ARG C 1 383 ? -34.365 -37.718 -35.656 1 19.13 382 ARG C CA 1
ATOM 9262 C C . ARG C 1 383 ? -33.507 -38.628 -36.547 1 20.33 382 ARG C C 1
ATOM 9263 O O . ARG C 1 383 ? -33.131 -39.716 -36.104 1 21.29 382 ARG C O 1
ATOM 9271 N N . GLY C 1 384 ? -33.233 -38.198 -37.786 1 19.47 383 GLY C N 1
ATOM 9272 C CA . GLY C 1 384 ? -32.427 -39.003 -38.707 1 19.19 383 GLY C CA 1
ATOM 9273 C C . GLY C 1 384 ? -33.15 -40.292 -39.082 1 18.76 383 GLY C C 1
ATOM 9274 O O . GLY C 1 384 ? -34.333 -40.263 -39.451 1 18.61 383 GLY C O 1
ATOM 9275 N N . LEU C 1 385 ? -32.48 -41.438 -38.919 1 18.31 384 LEU C N 1
ATOM 9276 C CA . LEU C 1 385 ? -33.1 -42.724 -39.301 1 17.77 384 LEU C CA 1
ATOM 9277 C C . LEU C 1 385 ? -34.326 -43.04 -38.474 1 17.7 384 LEU C C 1
ATOM 9278 O O . LEU C 1 385 ? -35.294 -43.58 -39.005 1 18.24 384 LEU C O 1
ATOM 9283 N N . TYR C 1 386 ? -34.293 -42.7 -37.177 1 17.49 385 TYR C N 1
ATOM 9284 C CA . TYR C 1 386 ? -35.421 -43.052 -36.295 1 18.02 385 TYR C CA 1
ATOM 9285 C C . TYR C 1 386 ? -36.739 -42.423 -36.791 1 18.11 385 TYR C C 1
ATOM 9286 O O . TYR C 1 386 ? -36.833 -41.199 -36.947 1 18.29 385 TYR C O 1
ATOM 9295 N N . SER C 1 387 ? -37.772 -43.278 -36.96 1 17.77 386 SER C N 1
ATOM 9296 C CA . SER C 1 387 ? -39.114 -42.934 -37.441 1 18.35 386 SER C CA 1
ATOM 9297 C C . SER C 1 387 ? -39.124 -42.506 -38.946 1 18.39 386 SER C C 1
ATOM 9298 O O . SER C 1 387 ? -40.172 -42.079 -39.467 1 19.3 386 SER C O 1
ATOM 9301 N N . GLY C 1 388 ? -37.992 -42.685 -39.628 1 17.94 387 GLY C N 1
ATOM 9302 C CA . GLY C 1 388 ? -37.909 -42.557 -41.08 1 17.8 387 GLY C CA 1
ATOM 9303 C C . GLY C 1 388 ? -38.214 -43.94 -41.674 1 17.7 387 GLY C C 1
ATOM 9304 O O . GLY C 1 388 ? -39.049 -44.695 -41.126 1 18.07 387 GLY C O 1
ATOM 9305 N N . ALA C 1 389 ? -37.576 -44.278 -42.797 1 16.79 388 ALA C N 1
ATOM 9306 C CA . ALA C 1 389 ? -37.81 -45.588 -43.407 1 16.83 388 ALA C CA 1
ATOM 9307 C C . ALA C 1 389 ? -36.536 -46.162 -43.999 1 17.84 388 ALA C C 1
ATOM 9308 O O . ALA C 1 389 ? -35.608 -45.409 -44.33 1 18.1 388 ALA C O 1
ATOM 9310 N N . VAL C 1 390 ? -36.494 -47.481 -44.133 1 16.65 389 VAL C N 1
ATOM 9311 C CA . VAL C 1 390 ? -35.465 -48.185 -44.914 1 17.22 389 VAL C CA 1
ATOM 9312 C C . VAL C 1 390 ? -36.195 -48.678 -46.16 1 17.72 389 VAL C C 1
ATOM 9313 O O . VAL C 1 390 ? -37.345 -49.147 -46.06 1 18.38 389 VAL C O 1
ATOM 9317 N N . VAL C 1 391 ? -35.592 -48.485 -47.336 1 16.55 390 VAL C N 1
ATOM 9318 C CA . VAL C 1 391 ? -36.277 -48.69 -48.606 1 17.32 390 VAL C CA 1
ATOM 9319 C C . VAL C 1 391 ? -35.508 -49.575 -49.589 1 18.51 390 VAL C C 1
ATOM 9320 O O . VAL C 1 391 ? -34.273 -49.623 -49.593 1 17.64 390 VAL C O 1
ATOM 9324 N N . MET C 1 392 ? -36.281 -50.23 -50.445 1 18.96 391 MET C N 1
ATOM 9325 C CA . MET C 1 392 ? -35.815 -51.044 -51.542 1 20.12 391 MET C CA 1
ATOM 9326 C C . MET C 1 392 ? -36.639 -50.653 -52.745 1 21.62 391 MET C C 1
ATOM 9327 O O . MET C 1 392 ? -37.868 -50.741 -52.677 1 22.55 391 MET C O 1
ATOM 9332 N N . LEU C 1 393 ? -35.988 -50.203 -53.818 1 22.04 392 LEU C N 1
ATOM 9333 C CA . LEU C 1 393 ? -36.656 -49.759 -55.042 1 24.04 392 LEU C CA 1
ATOM 9334 C C . LEU C 1 393 ? -36.239 -50.641 -56.203 1 24.59 392 LEU C C 1
ATOM 9335 O O . LEU C 1 393 ? -35.097 -51.118 -56.24 1 24.18 392 LEU C O 1
ATOM 9340 N N . SER C 1 394 ? -37.129 -50.822 -57.182 1 25.63 393 SER C N 1
ATOM 9341 C CA . SER C 1 394 ? -36.802 -51.638 -58.34 1 26.2 393 SER C CA 1
ATOM 9342 C C . SER C 1 394 ? -37.034 -50.832 -59.636 1 26.99 393 SER C C 1
ATOM 9343 O O . SER C 1 394 ? -37.898 -49.942 -59.687 1 26.13 393 SER C O 1
ATOM 9346 N N . ALA C 1 395 ? -36.3 -51.181 -60.688 1 27.42 394 ALA C N 1
ATOM 9347 C CA . ALA C 1 395 ? -36.374 -50.492 -61.971 1 28.69 394 ALA C CA 1
ATOM 9348 C C . ALA C 1 395 ? -37.762 -50.586 -62.578 1 31.38 394 ALA C C 1
ATOM 9349 O O . ALA C 1 395 ? -38.148 -49.691 -63.347 1 33.45 394 ALA C O 1
ATOM 9351 N N . ASP C 1 396 ? -38.52 -51.647 -62.259 1 31.94 395 ASP C N 1
ATOM 9352 C CA . ASP C 1 396 ? -39.875 -51.798 -62.816 1 34.71 395 ASP C CA 1
ATOM 9353 C C . ASP C 1 396 ? -40.92 -50.899 -62.102 1 36.09 395 ASP C C 1
ATOM 9354 O O . ASP C 1 396 ? -42.104 -51.023 -62.378 1 38.29 395 ASP C O 1
ATOM 9359 N N . GLY C 1 397 ? -40.495 -50.045 -61.173 1 34.69 396 GLY C N 1
ATOM 9360 C CA . GLY C 1 397 ? -41.405 -49.157 -60.46 1 33.9 396 GLY C CA 1
ATOM 9361 C C . GLY C 1 397 ? -41.712 -49.562 -59.025 1 32.79 396 GLY C C 1
ATOM 9362 O O . GLY C 1 397 ? -42.396 -48.831 -58.293 1 33.77 396 GLY C O 1
ATOM 9363 N N . GLY C 1 398 ? -41.191 -50.702 -58.604 1 31.09 397 GLY C N 1
ATOM 9364 C CA . GLY C 1 398 ? -41.415 -51.186 -57.252 1 30.28 397 GLY C CA 1
ATOM 9365 C C . GLY C 1 398 ? -40.774 -50.337 -56.169 1 29.28 397 GLY C C 1
ATOM 9366 O O . GLY C 1 398 ? -39.726 -49.709 -56.366 1 28.13 397 GLY C O 1
ATOM 9367 N N . LEU C 1 399 ? -41.418 -50.325 -55.013 1 28.47 398 LEU C N 1
ATOM 9368 C CA . LEU C 1 399 ? -40.93 -49.615 -53.828 1 27.4 398 LEU C CA 1
ATOM 9369 C C . LEU C 1 399 ? -41.402 -50.378 -52.612 1 27.27 398 LEU C C 1
ATOM 9370 O O . LEU C 1 399 ? -42.562 -50.803 -52.582 1 28.35 398 LEU C O 1
ATOM 9375 N N . ASP C 1 400 ? -40.522 -50.586 -51.631 1 25.53 399 ASP C N 1
ATOM 9376 C CA . ASP C 1 400 ? -40.862 -51.228 -50.374 1 24.46 399 ASP C CA 1
ATOM 9377 C C . ASP C 1 400 ? -40.235 -50.388 -49.29 1 23.08 399 ASP C C 1
ATOM 9378 O O . ASP C 1 400 ? -39.026 -50.207 -49.318 1 22.1 399 ASP C O 1
ATOM 9383 N N . ALA C 1 401 ? -41.037 -49.798 -48.396 1 22.18 400 ALA C N 1
ATOM 9384 C CA . ALA C 1 401 ? -40.5 -48.886 -47.375 1 22.69 400 ALA C CA 1
ATOM 9385 C C . ALA C 1 401 ? -40.983 -49.285 -45.997 1 23.4 400 ALA C C 1
ATOM 9386 O O . ALA C 1 401 ? -42.196 -49.214 -45.736 1 23.61 400 ALA C O 1
ATOM 9388 N N . ALA C 1 402 ? -40.042 -49.689 -45.128 1 21.85 401 ALA C N 1
ATOM 9389 C CA . ALA C 1 402 ? -40.335 -50.147 -43.78 1 22.72 401 ALA C CA 1
ATOM 9390 C C . ALA C 1 402 ? -40.134 -49.006 -42.752 1 20.74 401 ALA C C 1
ATOM 9391 O O . ALA C 1 402 ? -39.112 -48.338 -42.794 1 19.1 401 ALA C O 1
ATOM 9393 N N . LEU C 1 403 ? -41.059 -48.831 -41.816 1 20.86 402 LEU C N 1
ATOM 9394 C CA . LEU C 1 403 ? -40.916 -47.788 -40.795 1 21.02 402 LEU C CA 1
ATOM 9395 C C . LEU C 1 403 ? -39.806 -48.126 -39.804 1 21.26 402 LEU C C 1
ATOM 9396 O O . LEU C 1 403 ? -39.832 -49.2 -39.202 1 22.79 402 LEU C O 1
ATOM 9401 N N . THR C 1 404 ? -38.849 -47.238 -39.648 1 19.99 403 THR C N 1
ATOM 9402 C CA . THR C 1 404 ? -37.686 -47.498 -38.802 1 19.89 403 THR C CA 1
ATOM 9403 C C . THR C 1 404 ? -37.946 -47.21 -37.341 1 21.3 403 THR C C 1
ATOM 9404 O O . THR C 1 404 ? -37.887 -46.064 -36.901 1 21.12 403 THR C O 1
ATOM 9408 N N . LEU C 1 405 ? -38.297 -48.266 -36.617 1 22.18 404 LEU C N 1
ATOM 9409 C CA . LEU C 1 405 ? -38.49 -48.284 -35.178 1 22.9 404 LEU C CA 1
ATOM 9410 C C . LEU C 1 405 ? -37.866 -49.593 -34.666 1 24.09 404 LEU C C 1
ATOM 9411 O O . LEU C 1 405 ? -37.632 -50.528 -35.452 1 24.23 404 LEU C O 1
ATOM 9416 N N . ARG C 1 406 ? -37.571 -49.663 -33.354 1 23.9 405 ARG C N 1
ATOM 9417 C CA . ARG C 1 406 ? -36.977 -50.885 -32.765 1 23.73 405 ARG C CA 1
ATOM 9418 C C . ARG C 1 406 ? -35.631 -51.159 -33.454 1 22.97 405 ARG C C 1
ATOM 9419 O O . ARG C 1 406 ? -35.352 -52.271 -33.937 1 22.71 405 ARG C O 1
ATOM 9427 N N . ALA C 1 407 ? -34.82 -50.104 -33.482 1 21.92 406 ALA C N 1
ATOM 9428 C CA . ALA C 1 407 ? -33.554 -50.089 -34.168 1 21.48 406 ALA C CA 1
ATOM 9429 C C . ALA C 1 407 ? -32.415 -49.586 -33.265 1 21.95 406 ALA C C 1
ATOM 9430 O O . ALA C 1 407 ? -32.661 -48.842 -32.297 1 23.13 406 ALA C O 1
ATOM 9432 N N . ALA C 1 408 ? -31.168 -49.972 -33.605 1 20.79 407 ALA C N 1
ATOM 9433 C CA . ALA C 1 408 ? -29.949 -49.529 -32.936 1 20.63 407 ALA C CA 1
ATOM 9434 C C . ALA C 1 408 ? -29.055 -48.826 -33.95 1 20.88 407 ALA C C 1
ATOM 9435 O O . ALA C 1 408 ? -29.088 -49.154 -35.152 1 20.8 407 ALA C O 1
ATOM 9437 N N . TYR C 1 409 ? -28.277 -47.848 -33.485 1 20.21 408 TYR C N 1
ATOM 9438 C CA . TYR C 1 409 ? -27.464 -47.037 -34.382 1 20.62 408 TYR C CA 1
ATOM 9439 C C . TYR C 1 409 ? -26.081 -46.813 -33.828 1 21.95 408 TYR C C 1
ATOM 9440 O O . TYR C 1 409 ? -25.895 -46.787 -32.607 1 22.72 408 TYR C O 1
ATOM 9449 N N . GLN C 1 410 ? -25.125 -46.596 -34.729 1 21.87 409 GLN C N 1
ATOM 9450 C CA . GLN C 1 410 ? -23.779 -46.229 -34.334 1 23.2 409 GLN C CA 1
ATOM 9451 C C . GLN C 1 410 ? -23.274 -45.233 -35.347 1 24.35 409 GLN C C 1
ATOM 9452 O O . GLN C 1 410 ? -23.249 -45.529 -36.542 1 23.48 409 GLN C O 1
ATOM 9458 N N . VAL C 1 411 ? -22.902 -44.036 -34.868 1 24.85 410 VAL C N 1
ATOM 9459 C CA . VAL C 1 411 ? -22.35 -42.971 -35.695 1 27.31 410 VAL C CA 1
ATOM 9460 C C . VAL C 1 411 ? -21.213 -42.338 -34.899 1 29.38 410 VAL C C 1
ATOM 9461 O O . VAL C 1 411 ? -21.419 -41.945 -33.751 1 28.14 410 VAL C O 1
ATOM 9465 N N . GLY C 1 412 ? -20.021 -42.359 -35.483 1 31.94 411 GLY C N 1
ATOM 9466 C CA . GLY C 1 412 ? -18.812 -41.864 -34.84 1 34.57 411 GLY C CA 1
ATOM 9467 C C . GLY C 1 412 ? -18.488 -42.744 -33.653 1 36.38 411 GLY C C 1
ATOM 9468 O O . GLY C 1 412 ? -18.552 -43.975 -33.74 1 37.8 411 GLY C O 1
ATOM 9469 N N . GLY C 1 413 ? -18.284 -42.124 -32.524 1 36.94 412 GLY C N 1
ATOM 9470 C CA . GLY C 1 413 ? -17.999 -42.882 -31.309 1 36.9 412 GLY C CA 1
ATOM 9471 C C . GLY C 1 413 ? -19.246 -43.277 -30.561 1 35.44 412 GLY C C 1
ATOM 9472 O O . GLY C 1 413 ? -19.127 -43.826 -29.468 1 37.54 412 GLY C O 1
ATOM 9473 N N . ARG C 1 414 ? -20.452 -42.974 -31.097 1 32.23 413 ARG C N 1
ATOM 9474 C CA . ARG C 1 414 ? -21.669 -43.127 -30.321 1 30.25 413 ARG C CA 1
ATOM 9475 C C . ARG C 1 414 ? -22.553 -44.272 -30.77 1 28.59 413 ARG C C 1
ATOM 9476 O O . ARG C 1 414 ? -22.891 -44.34 -31.946 1 27.26 413 ARG C O 1
ATOM 9484 N N . THR C 1 415 ? -22.983 -45.119 -29.824 1 28.04 414 THR C N 1
ATOM 9485 C CA . THR C 1 415 ? -23.927 -46.212 -30.079 1 27.75 414 THR C CA 1
ATOM 9486 C C . THR C 1 415 ? -25.174 -45.951 -29.246 1 26.68 414 THR C C 1
ATOM 9487 O O . THR C 1 415 ? -25.049 -45.647 -28.042 1 27.23 414 THR C O 1
ATOM 9491 N N . TRP C 1 416 ? -26.359 -46.043 -29.855 1 24.92 415 TRP C N 1
ATOM 9492 C CA . TRP C 1 416 ? -27.561 -45.772 -29.079 1 24.7 415 TRP C CA 1
ATOM 9493 C C . TRP C 1 416 ? -28.779 -46.499 -29.589 1 23.99 415 TRP C C 1
ATOM 9494 O O . TRP C 1 416 ? -28.816 -46.99 -30.718 1 23.46 415 TRP C O 1
ATOM 9505 N N . LEU C 1 417 ? -29.777 -46.557 -28.697 1 23.03 416 LEU C N 1
ATOM 9506 C CA . LEU C 1 417 ? -31.11 -47.074 -28.946 1 22.15 416 LEU C CA 1
ATOM 9507 C C . LEU C 1 417 ? -32.075 -45.895 -28.901 1 22.12 416 LEU C C 1
ATOM 9508 O O . LEU C 1 417 ? -31.733 -44.846 -28.331 1 23.54 416 LEU C O 1
ATOM 9513 N N . ARG C 1 418 ? -33.276 -46.061 -29.452 1 21.57 417 ARG C N 1
ATOM 9514 C CA . ARG C 1 418 ? -34.261 -44.98 -29.381 1 21.67 417 ARG C CA 1
ATOM 9515 C C . ARG C 1 418 ? -35.64 -45.544 -29.437 1 22.02 417 ARG C C 1
ATOM 9516 O O . ARG C 1 418 ? -35.925 -46.382 -30.295 1 22.83 417 ARG C O 1
ATOM 9524 N N . ALA C 1 419 ? -36.496 -45.119 -28.509 1 22.11 418 ALA C N 1
ATOM 9525 C CA . ALA C 1 419 ? -37.875 -45.605 -28.505 1 23.24 418 ALA C CA 1
ATOM 9526 C C . ALA C 1 419 ? -38.802 -44.509 -28.008 1 24.28 418 ALA C C 1
ATOM 9527 O O . ALA C 1 419 ? -38.41 -43.657 -27.194 1 24.06 418 ALA C O 1
ATOM 9529 N N . GLY C 1 420 ? -40.014 -44.528 -28.528 1 24.08 419 GLY C N 1
ATOM 9530 C CA . GLY C 1 420 ? -41.009 -43.533 -28.19 1 24.37 419 GLY C CA 1
ATOM 9531 C C . GLY C 1 420 ? -42.379 -44.119 -27.919 1 26.02 419 GLY C C 1
ATOM 9532 O O . GLY C 1 420 ? -42.584 -45.33 -28.022 1 26.26 419 GLY C O 1
ATOM 9533 N N . ALA C 1 421 ? -43.337 -43.239 -27.626 1 26.55 420 ALA C N 1
ATOM 9534 C CA . ALA C 1 421 ? -44.688 -43.668 -27.327 1 28.16 420 ALA C CA 1
ATOM 9535 C C . ALA C 1 421 ? -45.69 -42.609 -27.753 1 28.18 420 ALA C C 1
ATOM 9536 O O . ALA C 1 421 ? -45.392 -41.411 -27.709 1 27.78 420 ALA C O 1
ATOM 9538 N N . GLY C 1 422 ? -46.874 -43.064 -28.153 1 28.31 421 GLY C N 1
ATOM 9539 C CA . GLY C 1 422 ? -47.946 -42.158 -28.52 1 28.6 421 GLY C CA 1
ATOM 9540 C C . GLY C 1 422 ? -48.567 -41.55 -27.287 1 29.48 421 GLY C C 1
ATOM 9541 O O . GLY C 1 422 ? -48.994 -42.256 -26.36 1 30.1 421 GLY C O 1
ATOM 9542 N N . ILE C 1 423 ? -48.618 -40.227 -27.274 1 28.62 422 ILE C N 1
ATOM 9543 C CA . ILE C 1 423 ? -49.146 -39.452 -26.167 1 28.37 422 ILE C CA 1
ATOM 9544 C C . ILE C 1 423 ? -50.47 -38.861 -26.565 1 29.51 422 ILE C C 1
ATOM 9545 O O . ILE C 1 423 ? -50.559 -38.229 -27.618 1 28.64 422 ILE C O 1
ATOM 9550 N N . ILE C 1 424 ? -51.508 -39.099 -25.747 1 30.61 423 ILE C N 1
ATOM 9551 C CA . ILE C 1 424 ? -52.839 -38.559 -25.96 1 33.59 423 ILE C CA 1
ATOM 9552 C C . ILE C 1 424 ? -53.272 -37.797 -24.667 1 36.73 423 ILE C C 1
ATOM 9553 O O . ILE C 1 424 ? -52.519 -37.751 -23.684 1 36.26 423 ILE C O 1
ATOM 9558 N N . GLU C 1 425 ? -54.457 -37.175 -24.67 1 39.87 424 GLU C N 1
ATOM 9559 C CA . GLU C 1 425 ? -54.902 -36.356 -23.538 1 40.76 424 GLU C CA 1
ATOM 9560 C C . GLU C 1 425 ? -54.841 -37.085 -22.177 1 41.62 424 GLU C C 1
ATOM 9561 O O . GLU C 1 425 ? -54.498 -36.473 -21.164 1 41.7 424 GLU C O 1
ATOM 9567 N N . GLU C 1 426 ? -55.137 -38.384 -22.154 1 41.9 425 GLU C N 1
ATOM 9568 C CA . GLU C 1 426 ? -55.171 -39.15 -20.91 1 42.2 425 GLU C CA 1
ATOM 9569 C C . GLU C 1 426 ? -53.823 -39.778 -20.517 1 41.37 425 GLU C C 1
ATOM 9570 O O . GLU C 1 426 ? -53.769 -40.467 -19.498 1 42.15 425 GLU C O 1
ATOM 9576 N N . SER C 1 427 ? -52.752 -39.552 -21.287 1 39.39 426 SER C N 1
ATOM 9577 C CA . SER C 1 427 ? -51.465 -40.19 -21.01 1 38.27 426 SER C CA 1
ATOM 9578 C C . SER C 1 427 ? -50.823 -39.742 -19.708 1 38.71 426 SER C C 1
ATOM 9579 O O . SER C 1 427 ? -51.024 -38.609 -19.268 1 39.36 426 SER C O 1
ATOM 9582 N N . GLU C 1 428 ? -50.027 -40.627 -19.103 1 38.11 427 GLU C N 1
ATOM 9583 C CA . GLU C 1 428 ? -49.314 -40.349 -17.86 1 38.42 427 GLU C CA 1
ATOM 9584 C C . GLU C 1 428 ? -47.821 -40.552 -18.065 1 37.68 427 GLU C C 1
ATOM 9585 O O . GLU C 1 428 ? -47.409 -41.553 -18.651 1 38.12 427 GLU C O 1
ATOM 9591 N N . PRO C 1 429 ? -46.99 -39.596 -17.626 1 36.68 428 PRO C N 1
ATOM 9592 C CA . PRO C 1 429 ? -45.54 -39.706 -17.856 1 35.74 428 PRO C CA 1
ATOM 9593 C C . PRO C 1 429 ? -44.902 -41.011 -17.401 1 34.98 428 PRO C C 1
ATOM 9594 O O . PRO C 1 429 ? -44.04 -41.54 -18.124 1 33.53 428 PRO C O 1
ATOM 9598 N N . GLU C 1 430 ? -45.323 -41.548 -16.229 1 35.54 429 GLU C N 1
ATOM 9599 C CA . GLU C 1 430 ? -44.726 -42.787 -15.749 1 37.14 429 GLU C CA 1
ATOM 9600 C C . GLU C 1 430 ? -45.073 -43.978 -16.644 1 36.94 429 GLU C C 1
ATOM 9601 O O . GLU C 1 430 ? -44.174 -44.742 -16.996 1 36.53 429 GLU C O 1
ATOM 9607 N N . ARG C 1 431 ? -46.36 -44.131 -17.02 1 37.07 430 ARG C N 1
ATOM 9608 C CA . ARG C 1 431 ? -46.779 -45.213 -17.92 1 37.25 430 ARG C CA 1
ATOM 9609 C C . ARG C 1 431 ? -46.082 -45.067 -19.289 1 35.47 430 ARG C C 1
ATOM 9610 O O . ARG C 1 431 ? -45.642 -46.075 -19.861 1 35.54 430 ARG C O 1
ATOM 9618 N N . GLU C 1 432 ? -45.963 -43.837 -19.799 1 32.87 431 GLU C N 1
ATOM 9619 C CA . GLU C 1 432 ? -45.31 -43.614 -21.087 1 31.63 431 GLU C CA 1
ATOM 9620 C C . GLU C 1 432 ? -43.833 -43.984 -21.036 1 30.6 431 GLU C C 1
ATOM 9621 O O . GLU C 1 432 ? -43.321 -44.583 -21.989 1 29.93 431 GLU C O 1
ATOM 9627 N N . PHE C 1 433 ? -43.146 -43.667 -19.923 1 30.13 432 PHE C N 1
ATOM 9628 C CA . PHE C 1 433 ? -41.738 -44.046 -19.769 1 31.08 432 PHE C CA 1
ATOM 9629 C C . PHE C 1 433 ? -41.617 -45.585 -19.765 1 31.47 432 PHE C C 1
ATOM 9630 O O . PHE C 1 433 ? -40.721 -46.145 -20.415 1 31.31 432 PHE C O 1
ATOM 9638 N N . GLU C 1 434 ? -42.561 -46.266 -19.092 1 31.88 433 GLU C N 1
ATOM 9639 C CA . GLU C 1 434 ? -42.585 -47.719 -19.051 1 32.14 433 GLU C CA 1
ATOM 9640 C C . GLU C 1 434 ? -42.822 -48.296 -20.462 1 31.52 433 GLU C C 1
ATOM 9641 O O . GLU C 1 434 ? -42.172 -49.275 -20.839 1 31.61 433 GLU C O 1
ATOM 9647 N N . GLU C 1 435 ? -43.702 -47.661 -21.261 1 30.65 434 GLU C N 1
ATOM 9648 C CA . GLU C 1 435 ? -43.948 -48.114 -22.631 1 30.69 434 GLU C CA 1
ATOM 9649 C C . GLU C 1 435 ? -42.643 -48.045 -23.467 1 28.77 434 GLU C C 1
ATOM 9650 O O . GLU C 1 435 ? -42.355 -48.981 -24.228 1 28.43 434 GLU C O 1
ATOM 9656 N N . THR C 1 436 ? -41.823 -46.997 -23.266 1 26.56 435 THR C N 1
ATOM 9657 C CA . THR C 1 436 ? -40.55 -46.91 -24.005 1 26.55 435 THR C CA 1
ATOM 9658 C C . THR C 1 436 ? -39.615 -48.043 -23.532 1 27.44 435 THR C C 1
ATOM 9659 O O . THR C 1 436 ? -38.914 -48.61 -24.366 1 27.41 435 THR C O 1
ATOM 9663 N N . CYS C 1 437 ? -39.656 -48.42 -22.235 1 28.13 436 CYS C N 1
ATOM 9664 C CA . CYS C 1 437 ? -38.836 -49.539 -21.745 1 30.45 436 CYS C CA 1
ATOM 9665 C C . CYS C 1 437 ? -39.251 -50.839 -22.42 1 32.63 436 CYS C C 1
ATOM 9666 O O . CYS C 1 437 ? -38.392 -51.634 -22.811 1 33.22 436 CYS C O 1
ATOM 9669 N N . GLU C 1 438 ? -40.562 -51.057 -22.558 1 32.88 437 GLU C N 1
ATOM 9670 C CA . GLU C 1 438 ? -41.086 -52.251 -23.215 1 33.34 437 GLU C CA 1
ATOM 9671 C C . GLU C 1 438 ? -40.634 -52.306 -24.671 1 32.84 437 GLU C C 1
ATOM 9672 O O . GLU C 1 438 ? -40.203 -53.363 -25.128 1 33.26 437 GLU C O 1
ATOM 9678 N N . LYS C 1 439 ? -40.682 -51.172 -25.387 1 31.54 438 LYS C N 1
ATOM 9679 C CA . LYS C 1 439 ? -40.246 -51.143 -26.784 1 30.37 438 LYS C CA 1
ATOM 9680 C C . LYS C 1 439 ? -38.737 -51.348 -26.892 1 30.62 438 LYS C C 1
ATOM 9681 O O . LYS C 1 439 ? -38.274 -52.007 -27.832 1 30.87 438 LYS C O 1
ATOM 9687 N N . LEU C 1 440 ? -37.964 -50.811 -25.938 1 30.24 439 LEU C N 1
ATOM 9688 C CA . LEU C 1 440 ? -36.51 -51.002 -25.934 1 31.27 439 LEU C CA 1
ATOM 9689 C C . LEU C 1 440 ? -36.133 -52.486 -25.684 1 32.4 439 LEU C C 1
ATOM 9690 O O . LEU C 1 440 ? -35.097 -52.951 -26.171 1 31.79 439 LEU C O 1
ATOM 9695 N N . SER C 1 441 ? -36.995 -53.222 -24.963 1 33.02 440 SER C N 1
ATOM 9696 C CA . SER C 1 441 ? -36.796 -54.639 -24.639 1 34.7 440 SER C CA 1
ATOM 9697 C C . SER C 1 441 ? -36.773 -55.549 -25.908 1 35.2 440 SER C C 1
ATOM 9698 O O . SER C 1 441 ? -36.448 -56.726 -25.801 1 34.86 440 SER C O 1
ATOM 9701 N N . THR C 1 442 ? -37.121 -55.012 -27.092 1 35.03 441 THR C N 1
ATOM 9702 C CA . THR C 1 442 ? -36.961 -55.728 -28.371 1 35.69 441 THR C CA 1
ATOM 9703 C C . THR C 1 442 ? -35.456 -55.961 -28.664 1 33.98 441 THR C C 1
ATOM 9704 O O . THR C 1 442 ? -35.095 -56.902 -29.379 1 33.84 441 THR C O 1
ATOM 9708 N N . LEU C 1 443 ? -34.598 -55.066 -28.149 1 32.29 442 LEU C N 1
ATOM 9709 C CA . LEU C 1 443 ? -33.178 -55.056 -28.409 1 32.1 442 LEU C CA 1
ATOM 9710 C C . LEU C 1 443 ? -32.303 -55.201 -27.18 1 31.66 442 LEU C C 1
ATOM 9711 O O . LEU C 1 443 ? -31.258 -55.833 -27.274 1 31.68 442 LEU C O 1
ATOM 9716 N N . THR C 1 444 ? -32.661 -54.546 -26.049 1 31.55 443 THR C N 1
ATOM 9717 C CA . THR C 1 444 ? -31.788 -54.525 -24.882 1 33.07 443 THR C CA 1
ATOM 9718 C C . THR C 1 444 ? -31.316 -55.923 -24.366 1 35.17 443 THR C C 1
ATOM 9719 O O . THR C 1 444 ? -30.174 -55.982 -23.89 1 36.29 443 THR C O 1
ATOM 9723 N N . PRO C 1 445 ? -32.071 -57.052 -24.468 1 35.21 444 PRO C N 1
ATOM 9724 C CA . PRO C 1 445 ? -31.502 -58.332 -23.994 1 36.16 444 PRO C CA 1
ATOM 9725 C C . PRO C 1 445 ? -30.585 -59.001 -25.033 1 37.01 444 PRO C C 1
ATOM 9726 O O . PRO C 1 445 ? -30.076 -60.076 -24.756 1 37.69 444 PRO C O 1
ATOM 9730 N N . TYR C 1 446 ? -30.42 -58.392 -26.245 1 36.68 445 TYR C N 1
ATOM 9731 C CA . TYR C 1 446 ? -29.738 -59.046 -27.357 1 36.95 445 TYR C CA 1
ATOM 9732 C C . TYR C 1 446 ? -28.545 -58.29 -27.925 1 36.33 445 TYR C C 1
ATOM 9733 O O . TYR C 1 446 ? -28.16 -58.548 -29.069 1 36.22 445 TYR C O 1
ATOM 9742 N N . LEU C 1 447 ? -27.945 -57.379 -27.15 1 35.56 446 LEU C N 1
ATOM 9743 C CA . LEU C 1 447 ? -26.796 -56.62 -27.633 1 35.1 446 LEU C CA 1
ATOM 9744 C C . LEU C 1 447 ? -25.519 -57.435 -27.492 1 35.63 446 LEU C C 1
ATOM 9745 O O . LEU C 1 447 ? -25.125 -57.757 -26.372 1 36.58 446 LEU C O 1
ATOM 9750 N N . VAL C 1 448 ? -24.883 -57.764 -28.618 1 35.17 447 VAL C N 1
ATOM 9751 C CA . VAL C 1 448 ? -23.638 -58.514 -28.602 1 36.03 447 VAL C CA 1
ATOM 9752 C C . VAL C 1 448 ? -22.498 -57.524 -28.65 1 37.33 447 VAL C C 1
ATOM 9753 O O . VAL C 1 448 ? -22.413 -56.762 -29.605 1 36.52 447 VAL C O 1
ATOM 9757 N N . ALA C 1 449 ? -21.621 -57.524 -27.634 1 39.43 448 ALA C N 1
ATOM 9758 C CA . ALA C 1 449 ? -20.483 -56.604 -27.619 1 41.94 448 ALA C CA 1
ATOM 9759 C C . ALA C 1 449 ? -19.51 -56.898 -28.766 1 44.18 448 ALA C C 1
ATOM 9760 O O . ALA C 1 449 ? -19.364 -58.047 -29.183 1 44.15 448 ALA C O 1
ATOM 9762 N N . ARG C 1 450 ? -18.852 -55.857 -29.274 1 45.85 449 ARG C N 1
ATOM 9763 C CA . ARG C 1 450 ? -17.887 -55.992 -30.357 1 48.25 449 ARG C CA 1
ATOM 9764 C C . ARG C 1 450 ? -16.663 -56.798 -29.906 1 50.13 449 ARG C C 1
ATOM 9765 O O . ARG C 1 450 ? -16.277 -56.751 -28.739 1 51.28 449 ARG C O 1
ATOM 9767 N N . ALA D 1 15 ? 5.883 -59.038 -72.717 1 67.8 14 ALA D N 1
ATOM 9768 C CA . ALA D 1 15 ? 5.405 -57.961 -73.582 1 67.81 14 ALA D CA 1
ATOM 9769 C C . ALA D 1 15 ? 4.364 -57.074 -72.866 1 67.17 14 ALA D C 1
ATOM 9770 O O . ALA D 1 15 ? 3.703 -57.518 -71.919 1 67.01 14 ALA D O 1
ATOM 9772 N N . SER D 1 16 ? 4.216 -55.823 -73.337 1 66.13 15 SER D N 1
ATOM 9773 C CA . SER D 1 16 ? 3.272 -54.887 -72.741 1 65.15 15 SER D CA 1
ATOM 9774 C C . SER D 1 16 ? 2.887 -53.76 -73.691 1 63.98 15 SER D C 1
ATOM 9775 O O . SER D 1 16 ? 3.706 -53.329 -74.496 1 63.99 15 SER D O 1
ATOM 9778 N N . SER D 1 17 ? 1.65 -53.263 -73.571 1 62.78 16 SER D N 1
ATOM 9779 C CA . SER D 1 17 ? 1.198 -52.095 -74.332 1 62.13 16 SER D CA 1
ATOM 9780 C C . SER D 1 17 ? 1.608 -50.835 -73.576 1 61.08 16 SER D C 1
ATOM 9781 O O . SER D 1 17 ? 1.752 -50.879 -72.365 1 60.58 16 SER D O 1
ATOM 9784 N N . SER D 1 18 ? 1.763 -49.714 -74.274 1 60.06 17 SER D N 1
ATOM 9785 C CA . SER D 1 18 ? 2.161 -48.463 -73.658 1 59.59 17 SER D CA 1
ATOM 9786 C C . SER D 1 18 ? 1.272 -47.308 -74.104 1 58.26 17 SER D C 1
ATOM 9787 O O . SER D 1 18 ? 0.898 -47.223 -75.273 1 58.29 17 SER D O 1
ATOM 9790 N N . ILE D 1 19 ? 0.936 -46.425 -73.18 1 57.03 18 ILE D N 1
ATOM 9791 C CA . ILE D 1 19 ? 0.157 -45.222 -73.432 1 56.9 18 ILE D CA 1
ATOM 9792 C C . ILE D 1 19 ? 0.966 -44.043 -72.969 1 57.67 18 ILE D C 1
ATOM 9793 O O . ILE D 1 19 ? 1.327 -44 -71.794 1 56.92 18 ILE D O 1
ATOM 9798 N N . PRO D 1 20 ? 1.249 -43.052 -73.83 1 58.56 19 PRO D N 1
ATOM 9799 C CA . PRO D 1 20 ? 2.02 -41.888 -73.363 1 59.21 19 PRO D CA 1
ATOM 9800 C C . PRO D 1 20 ? 1.3 -41.167 -72.227 1 59.66 19 PRO D C 1
ATOM 9801 O O . PRO D 1 20 ? 0.069 -41.098 -72.206 1 59.47 19 PRO D O 1
ATOM 9805 N N . MET D 1 21 ? 2.065 -40.722 -71.24 1 59.98 20 MET D N 1
ATOM 9806 C CA . MET D 1 21 ? 1.497 -40.007 -70.117 1 60.95 20 MET D CA 1
ATOM 9807 C C . MET D 1 21 ? 1.174 -38.589 -70.568 1 63.49 20 MET D C 1
ATOM 9808 O O . MET D 1 21 ? 2.031 -37.914 -71.15 1 63.91 20 MET D O 1
ATOM 9813 N N . PRO D 1 22 ? -0.068 -38.129 -70.364 1 64.74 21 PRO D N 1
ATOM 9814 C CA . PRO D 1 22 ? -0.403 -36.747 -70.763 1 65.68 21 PRO D CA 1
ATOM 9815 C C . PRO D 1 22 ? 0.322 -35.722 -69.876 1 66.63 21 PRO D C 1
ATOM 9816 O O . PRO D 1 22 ? 0.667 -36.013 -68.727 1 67.1 21 PRO D O 1
ATOM 9820 N N . ALA D 1 23 ? 0.559 -34.528 -70.423 1 66.6 22 ALA D N 1
ATOM 9821 C CA . ALA D 1 23 ? 1.352 -33.443 -69.834 1 66.7 22 ALA D CA 1
ATOM 9822 C C . ALA D 1 23 ? 1.047 -33.052 -68.336 1 66.07 22 ALA D C 1
ATOM 9823 O O . ALA D 1 23 ? 1.993 -33.098 -67.55 1 66.59 22 ALA D O 1
ATOM 9825 N N . GLY D 1 24 ? -0.173 -32.632 -67.957 1 64.48 23 GLY D N 1
ATOM 9826 C CA . GLY D 1 24 ? -0.42 -32.169 -66.588 1 62.98 23 GLY D CA 1
ATOM 9827 C C . GLY D 1 24 ? -0.846 -33.216 -65.581 1 60.98 23 GLY D C 1
ATOM 9828 O O . GLY D 1 24 ? -1.571 -32.898 -64.636 1 61.63 23 GLY D O 1
ATOM 9829 N N . VAL D 1 25 ? -0.424 -34.471 -65.768 1 58.04 24 VAL D N 1
ATOM 9830 C CA . VAL D 1 25 ? -0.865 -35.56 -64.898 1 55.28 24 VAL D CA 1
ATOM 9831 C C . VAL D 1 25 ? 0.288 -36.132 -64.09 1 51.92 24 VAL D C 1
ATOM 9832 O O . VAL D 1 25 ? 1.277 -36.6 -64.647 1 52.18 24 VAL D O 1
ATOM 9836 N N . ASN D 1 26 ? 0.145 -36.119 -62.772 1 48.72 25 ASN D N 1
ATOM 9837 C CA . ASN D 1 26 ? 1.161 -36.658 -61.887 1 45.73 25 ASN D CA 1
ATOM 9838 C C . ASN D 1 26 ? 1.019 -38.184 -61.776 1 41.91 25 ASN D C 1
ATOM 9839 O O . ASN D 1 26 ? -0.079 -38.676 -61.501 1 40.9 25 ASN D O 1
ATOM 9844 N N . PRO D 1 27 ? 2.123 -38.943 -61.947 1 39.34 26 PRO D N 1
ATOM 9845 C CA . PRO D 1 27 ? 2.025 -40.412 -61.865 1 37.21 26 PRO D CA 1
ATOM 9846 C C . PRO D 1 27 ? 1.502 -40.96 -60.54 1 33.74 26 PRO D C 1
ATOM 9847 O O . PRO D 1 27 ? 0.718 -41.911 -60.567 1 32.07 26 PRO D O 1
ATOM 9851 N N . ALA D 1 28 ? 1.895 -40.381 -59.392 1 32.11 27 ALA D N 1
ATOM 9852 C CA . ALA D 1 28 ? 1.379 -40.878 -58.1 1 31.08 27 ALA D CA 1
ATOM 9853 C C . ALA D 1 28 ? -0.138 -40.704 -58.028 1 30.14 27 ALA D C 1
ATOM 9854 O O . ALA D 1 28 ? -0.847 -41.608 -57.567 1 29.76 27 ALA D O 1
ATOM 9856 N N . ASP D 1 29 ? -0.635 -39.556 -58.529 1 29.12 28 ASP D N 1
ATOM 9857 C CA . ASP D 1 29 ? -2.081 -39.321 -58.505 1 29.17 28 ASP D CA 1
ATOM 9858 C C . ASP D 1 29 ? -2.812 -40.278 -59.424 1 29.68 28 ASP D C 1
ATOM 9859 O O . ASP D 1 29 ? -3.823 -40.853 -59.018 1 30.13 28 ASP D O 1
ATOM 9864 N N . LEU D 1 30 ? -2.335 -40.438 -60.672 1 29.04 29 LEU D N 1
ATOM 9865 C CA . LEU D 1 30 ? -3.017 -41.333 -61.608 1 29.2 29 LEU D CA 1
ATOM 9866 C C . LEU D 1 30 ? -2.989 -42.784 -61.114 1 28.36 29 LEU D C 1
ATOM 9867 O O . LEU D 1 30 ? -4.016 -43.478 -61.175 1 28.4 29 LEU D O 1
ATOM 9872 N N . ALA D 1 31 ? -1.83 -43.241 -60.606 1 27.31 30 ALA D N 1
ATOM 9873 C CA . ALA D 1 31 ? -1.708 -44.619 -60.154 1 26.74 30 ALA D CA 1
ATOM 9874 C C . ALA D 1 31 ? -2.643 -44.902 -58.976 1 26.41 30 ALA D C 1
ATOM 9875 O O . ALA D 1 31 ? -3.33 -45.925 -58.994 1 25.64 30 ALA D O 1
ATOM 9877 N N . ALA D 1 32 ? -2.719 -43.969 -57.998 1 25.88 31 ALA D N 1
ATOM 9878 C CA . ALA D 1 32 ? -3.592 -44.165 -56.826 1 26.22 31 ALA D CA 1
ATOM 9879 C C . ALA D 1 32 ? -5.062 -44.086 -57.226 1 25.33 31 ALA D C 1
ATOM 9880 O O . ALA D 1 32 ? -5.869 -44.825 -56.664 1 23.65 31 ALA D O 1
ATOM 9882 N N . GLU D 1 33 ? -5.402 -43.204 -58.185 1 24.91 32 GLU D N 1
ATOM 9883 C CA . GLU D 1 33 ? -6.779 -43.085 -58.657 1 26.4 32 GLU D CA 1
ATOM 9884 C C . GLU D 1 33 ? -7.189 -44.368 -59.389 1 25.97 32 GLU D C 1
ATOM 9885 O O . GLU D 1 33 ? -8.278 -44.886 -59.168 1 25.48 32 GLU D O 1
ATOM 9891 N N . LEU D 1 34 ? -6.285 -44.897 -60.229 1 26.23 33 LEU D N 1
ATOM 9892 C CA . LEU D 1 34 ? -6.523 -46.123 -60.991 1 28.44 33 LEU D CA 1
ATOM 9893 C C . LEU D 1 34 ? -6.724 -47.281 -60.034 1 27.95 33 LEU D C 1
ATOM 9894 O O . LEU D 1 34 ? -7.709 -48.003 -60.168 1 28.27 33 LEU D O 1
ATOM 9899 N N . ALA D 1 35 ? -5.875 -47.381 -59.007 1 26.62 34 ALA D N 1
ATOM 9900 C CA . ALA D 1 35 ? -6.005 -48.41 -57.981 1 28.27 34 ALA D CA 1
ATOM 9901 C C . ALA D 1 35 ? -7.377 -48.329 -57.291 1 28.99 34 ALA D C 1
ATOM 9902 O O . ALA D 1 35 ? -8.097 -49.343 -57.254 1 31.26 34 ALA D O 1
ATOM 9904 N N . ALA D 1 36 ? -7.804 -47.115 -56.91 1 26.63 35 ALA D N 1
ATOM 9905 C CA . ALA D 1 36 ? -9.085 -46.959 -56.25 1 26.58 35 ALA D CA 1
ATOM 9906 C C . ALA D 1 36 ? -10.257 -47.345 -57.149 1 27.48 35 ALA D C 1
ATOM 9907 O O . ALA D 1 36 ? -11.106 -48.128 -56.717 1 27.55 35 ALA D O 1
ATOM 9909 N N . VAL D 1 37 ? -10.313 -46.808 -58.384 1 26.54 36 VAL D N 1
ATOM 9910 C CA . VAL D 1 37 ? -11.501 -46.985 -59.179 1 27.97 36 VAL D CA 1
ATOM 9911 C C . VAL D 1 37 ? -11.572 -48.358 -59.785 1 27.64 36 VAL D C 1
ATOM 9912 O O . VAL D 1 37 ? -12.603 -49.021 -59.63 1 28.4 36 VAL D O 1
ATOM 9916 N N . VAL D 1 38 ? -10.492 -48.805 -60.445 1 27.26 37 VAL D N 1
ATOM 9917 C CA . VAL D 1 38 ? -10.583 -50.046 -61.2 1 28.01 37 VAL D CA 1
ATOM 9918 C C . VAL D 1 38 ? -10.791 -51.237 -60.312 1 26.51 37 VAL D C 1
ATOM 9919 O O . VAL D 1 38 ? -11.596 -52.115 -60.657 1 26.98 37 VAL D O 1
ATOM 9923 N N . THR D 1 39 ? -10.074 -51.294 -59.19 1 25.41 38 THR D N 1
ATOM 9924 C CA . THR D 1 39 ? -10.152 -52.471 -58.333 1 23.99 38 THR D CA 1
ATOM 9925 C C . THR D 1 39 ? -11.483 -52.541 -57.639 1 23.49 38 THR D C 1
ATOM 9926 O O . THR D 1 39 ? -11.993 -53.659 -57.443 1 24.74 38 THR D O 1
ATOM 9930 N N . GLU D 1 40 ? -12.102 -51.386 -57.321 1 22.25 39 GLU D N 1
ATOM 9931 C CA . GLU D 1 40 ? -13.417 -51.458 -56.692 1 23.18 39 GLU D CA 1
ATOM 9932 C C . GLU D 1 40 ? -14.45 -51.928 -57.743 1 24.77 39 GLU D C 1
ATOM 9933 O O . GLU D 1 40 ? -15.31 -52.744 -57.432 1 25.48 39 GLU D O 1
ATOM 9939 N N . SER D 1 41 ? -14.334 -51.451 -58.991 1 25.17 40 SER D N 1
ATOM 9940 C CA . SER D 1 41 ? -15.298 -51.841 -60.028 1 26.75 40 SER D CA 1
ATOM 9941 C C . SER D 1 41 ? -15.156 -53.316 -60.403 1 27.34 40 SER D C 1
ATOM 9942 O O . SER D 1 41 ? -16.192 -53.971 -60.58 1 29.06 40 SER D O 1
ATOM 9945 N N . VAL D 1 42 ? -13.913 -53.866 -60.474 1 25.9 41 VAL D N 1
ATOM 9946 C CA . VAL D 1 42 ? -13.801 -55.284 -60.851 1 27.1 41 VAL D CA 1
ATOM 9947 C C . VAL D 1 42 ? -13.817 -56.255 -59.639 1 26.15 41 VAL D C 1
ATOM 9948 O O . VAL D 1 42 ? -14.021 -57.448 -59.844 1 28.19 41 VAL D O 1
ATOM 9952 N N . ASP D 1 43 ? -13.769 -55.739 -58.425 1 22.53 42 ASP D N 1
ATOM 9953 C CA . ASP D 1 43 ? -13.841 -56.522 -57.19 1 20.67 42 ASP D CA 1
ATOM 9954 C C . ASP D 1 43 ? -12.534 -57.273 -56.947 1 19.38 42 ASP D C 1
ATOM 9955 O O . ASP D 1 43 ? -12.533 -58.516 -56.881 1 20.17 42 ASP D O 1
ATOM 9960 N N . GLU D 1 44 ? -11.448 -56.527 -56.77 1 19.04 43 GLU D N 1
ATOM 9961 C CA . GLU D 1 44 ? -10.173 -57.194 -56.531 1 18.73 43 GLU D CA 1
ATOM 9962 C C . GLU D 1 44 ? -9.263 -56.414 -55.587 1 18.27 43 GLU D C 1
ATOM 9963 O O . GLU D 1 44 ? -9.356 -55.189 -55.46 1 18.68 43 GLU D O 1
ATOM 9969 N N . ASP D 1 45 ? -8.443 -57.162 -54.878 1 17.18 44 ASP D N 1
ATOM 9970 C CA . ASP D 1 45 ? -7.399 -56.655 -54.012 1 17.58 44 ASP D CA 1
ATOM 9971 C C . ASP D 1 45 ? -6.252 -56.108 -54.904 1 18.23 44 ASP D C 1
ATOM 9972 O O . ASP D 1 45 ? -6.21 -56.372 -56.126 1 18.84 44 ASP D O 1
ATOM 9977 N N . TYR D 1 46 ? -5.328 -55.351 -54.288 1 17.04 45 TYR D N 1
ATOM 9978 C CA . TYR D 1 46 ? -4.228 -54.774 -55.061 1 17.2 45 TYR D CA 1
ATOM 9979 C C . TYR D 1 46 ? -3.114 -54.317 -54.154 1 17.06 45 TYR D C 1
ATOM 9980 O O . TYR D 1 46 ? -3.303 -54.157 -52.928 1 16.56 45 TYR D O 1
ATOM 9989 N N . LEU D 1 47 ? -1.969 -54.078 -54.77 1 17.11 46 LEU D N 1
ATOM 9990 C CA . LEU D 1 47 ? -0.833 -53.489 -54.088 1 17.94 46 LEU D CA 1
ATOM 9991 C C . LEU D 1 47 ? -0.154 -52.56 -55.1 1 18.71 46 LEU D C 1
ATOM 9992 O O . LEU D 1 47 ? 0.171 -52.973 -56.214 1 18.51 46 LEU D O 1
ATOM 9997 N N . LEU D 1 48 ? -0.009 -51.312 -54.733 1 18.44 47 LEU D N 1
ATOM 9998 C CA . LEU D 1 48 ? 0.659 -50.285 -55.534 1 19.74 47 LEU D CA 1
ATOM 9999 C C . LEU D 1 48 ? 2.002 -50.011 -54.894 1 20.44 47 LEU D C 1
ATOM 10000 O O . LEU D 1 48 ? 2.055 -49.76 -53.687 1 20.31 47 LEU D O 1
ATOM 10005 N N . TYR D 1 49 ? 3.082 -50.135 -55.665 1 20.12 48 TYR D N 1
ATOM 10006 C CA . TYR D 1 49 ? 4.445 -49.978 -55.132 1 20.93 48 TYR D CA 1
ATOM 10007 C C . TYR D 1 49 ? 5.217 -48.974 -55.973 1 21.79 48 TYR D C 1
ATOM 10008 O O . TYR D 1 49 ? 5.376 -49.167 -57.189 1 21.93 48 TYR D O 1
ATOM 10017 N N . GLU D 1 50 ? 5.72 -47.916 -55.335 1 21.91 49 GLU D N 1
ATOM 10018 C CA . GLU D 1 50 ? 6.529 -46.904 -56.035 1 24.11 49 GLU D CA 1
ATOM 10019 C C . GLU D 1 50 ? 7.995 -47.276 -55.886 1 25.6 49 GLU D C 1
ATOM 10020 O O . GLU D 1 50 ? 8.511 -47.372 -54.764 1 25.2 49 GLU D O 1
ATOM 10026 N N . CYS D 1 51 ? 8.681 -47.444 -57.018 1 26.46 50 CYS D N 1
ATOM 10027 C CA . CYS D 1 51 ? 10.077 -47.831 -57.037 1 28.45 50 CYS D CA 1
ATOM 10028 C C . CYS D 1 51 ? 10.795 -47.109 -58.19 1 30.39 50 CYS D C 1
ATOM 10029 O O . CYS D 1 51 ? 10.461 -47.326 -59.364 1 30.97 50 CYS D O 1
ATOM 10032 N N . ASP D 1 52 ? 11.709 -46.212 -57.85 1 31.78 51 ASP D N 1
ATOM 10033 C CA . ASP D 1 52 ? 12.557 -45.468 -58.783 1 33.69 51 ASP D CA 1
ATOM 10034 C C . ASP D 1 52 ? 11.761 -44.818 -59.949 1 34.85 51 ASP D C 1
ATOM 10035 O O . ASP D 1 52 ? 12.099 -45.005 -61.113 1 36.38 51 ASP D O 1
ATOM 10040 N N . GLY D 1 53 ? 10.707 -44.072 -59.625 1 34.03 52 GLY D N 1
ATOM 10041 C CA . GLY D 1 53 ? 9.929 -43.357 -60.634 1 33.52 52 GLY D CA 1
ATOM 10042 C C . GLY D 1 53 ? 8.83 -44.159 -61.305 1 32.88 52 GLY D C 1
ATOM 10043 O O . GLY D 1 53 ? 8.137 -43.636 -62.189 1 33.44 52 GLY D O 1
ATOM 10044 N N . GLN D 1 54 ? 8.703 -45.445 -60.95 1 30.4 53 GLN D N 1
ATOM 10045 C CA . GLN D 1 54 ? 7.654 -46.299 -61.502 1 29.27 53 GLN D CA 1
ATOM 10046 C C . GLN D 1 54 ? 6.651 -46.63 -60.425 1 27.47 53 GLN D C 1
ATOM 10047 O O . GLN D 1 54 ? 7.036 -47.141 -59.375 1 26.86 53 GLN D O 1
ATOM 10053 N N . TRP D 1 55 ? 5.368 -46.361 -60.669 1 25.95 54 TRP D N 1
ATOM 10054 C CA . TRP D 1 55 ? 4.311 -46.735 -59.738 1 25.61 54 TRP D CA 1
ATOM 10055 C C . TRP D 1 55 ? 3.717 -48.011 -60.283 1 26.01 54 TRP D C 1
ATOM 10056 O O . TRP D 1 55 ? 3.067 -47.976 -61.333 1 26.41 54 TRP D O 1
ATOM 10067 N N . VAL D 1 56 ? 4.042 -49.135 -59.672 1 23.76 55 VAL D N 1
ATOM 10068 C CA . VAL D 1 56 ? 3.597 -50.433 -60.17 1 23.84 55 VAL D CA 1
ATOM 10069 C C . VAL D 1 56 ? 2.33 -50.874 -59.467 1 22.44 55 VAL D C 1
ATOM 10070 O O . VAL D 1 56 ? 2.36 -51.166 -58.277 1 21.38 55 VAL D O 1
ATOM 10074 N N . LEU D 1 57 ? 1.219 -50.929 -60.201 1 21.76 56 LEU D N 1
ATOM 10075 C CA . LEU D 1 57 ? -0.039 -51.385 -59.636 1 21.77 56 LEU D CA 1
ATOM 10076 C C . LEU D 1 57 ? -0.21 -52.868 -59.936 1 22.51 56 LEU D C 1
ATOM 10077 O O . LEU D 1 57 ? -0.321 -53.246 -61.097 1 23.44 56 LEU D O 1
ATOM 10082 N N . ALA D 1 58 ? -0.161 -53.709 -58.91 1 21.3 57 ALA D N 1
ATOM 10083 C CA . ALA D 1 58 ? -0.366 -55.142 -59.037 1 21.05 57 ALA D CA 1
ATOM 10084 C C . ALA D 1 58 ? -1.805 -55.375 -58.629 1 20.67 57 ALA D C 1
ATOM 10085 O O . ALA D 1 58 ? -2.132 -55.21 -57.447 1 20.93 57 ALA D O 1
ATOM 10087 N N . ALA D 1 59 ? -2.669 -55.664 -59.578 1 19.45 58 ALA D N 1
ATOM 10088 C CA . ALA D 1 59 ? -4.097 -55.778 -59.308 1 20.6 58 ALA D CA 1
ATOM 10089 C C . ALA D 1 59 ? -4.625 -57.195 -59.533 1 20.77 58 ALA D C 1
ATOM 10090 O O . ALA D 1 59 ? -4.344 -57.819 -60.562 1 21.06 58 ALA D O 1
ATOM 10092 N N . GLY D 1 60 ? -5.445 -57.655 -58.602 1 21.15 59 GLY D N 1
ATOM 10093 C CA . GLY D 1 60 ? -6.06 -58.968 -58.698 1 22.45 59 GLY D CA 1
ATOM 10094 C C . GLY D 1 60 ? -5.103 -60.027 -58.189 1 24.48 59 GLY D C 1
ATOM 10095 O O . GLY D 1 60 ? -3.881 -59.848 -58.253 1 25.43 59 GLY D O 1
ATOM 10096 N N . VAL D 1 61 ? -5.639 -61.131 -57.685 1 24.18 60 VAL D N 1
ATOM 10097 C CA . VAL D 1 61 ? -4.803 -62.192 -57.133 1 24.95 60 VAL D CA 1
ATOM 10098 C C . VAL D 1 61 ? -4.883 -63.449 -58.008 1 26.76 60 VAL D C 1
ATOM 10099 O O . VAL D 1 61 ? -5.927 -64.118 -58.066 1 28.03 60 VAL D O 1
ATOM 10103 N N . GLN D 1 62 ? -3.797 -63.775 -58.682 1 26.69 61 GLN D N 1
ATOM 10104 C CA . GLN D 1 62 ? -3.732 -64.996 -59.489 1 28.71 61 GLN D CA 1
ATOM 10105 C C . GLN D 1 62 ? -3.53 -66.189 -58.512 1 28.64 61 GLN D C 1
ATOM 10106 O O . GLN D 1 62 ? -4.28 -67.174 -58.54 1 29.22 61 GLN D O 1
ATOM 10112 N N . ALA D 1 63 ? -2.564 -66.036 -57.602 1 27.05 62 ALA D N 1
ATOM 10113 C CA . ALA D 1 63 ? -2.272 -67.003 -56.55 1 26.66 62 ALA D CA 1
ATOM 10114 C C . ALA D 1 63 ? -1.708 -66.24 -55.34 1 25.04 62 ALA D C 1
ATOM 10115 O O . ALA D 1 63 ? -1.063 -65.199 -55.506 1 23.36 62 ALA D O 1
ATOM 10117 N N . MET D 1 64 ? -1.99 -66.737 -54.146 1 24.51 63 MET D N 1
ATOM 10118 C CA . MET D 1 64 ? -1.587 -66.095 -52.893 1 24.34 63 MET D CA 1
ATOM 10119 C C . MET D 1 64 ? -0.804 -67.072 -52.028 1 24.52 63 MET D C 1
ATOM 10120 O O . MET D 1 64 ? -1.238 -68.208 -51.825 1 24.32 63 MET D O 1
ATOM 10125 N N . VAL D 1 65 ? 0.329 -66.612 -51.51 1 23.87 64 VAL D N 1
ATOM 10126 C CA . VAL D 1 65 ? 1.137 -67.366 -50.566 1 23.78 64 VAL D CA 1
ATOM 10127 C C . VAL D 1 65 ? 0.933 -66.714 -49.199 1 23.95 64 VAL D C 1
ATOM 10128 O O . VAL D 1 65 ? 1.166 -65.503 -49.061 1 23.95 64 VAL D O 1
ATOM 10132 N N . GLU D 1 66 ? 0.518 -67.487 -48.201 1 22.94 65 GLU D N 1
ATOM 10133 C CA . GLU D 1 66 ? 0.333 -66.963 -46.854 1 23.54 65 GLU D CA 1
ATOM 10134 C C . GLU D 1 66 ? 1.24 -67.702 -45.913 1 24.56 65 GLU D C 1
ATOM 10135 O O . GLU D 1 66 ? 1.021 -68.889 -45.675 1 24.87 65 GLU D O 1
ATOM 10141 N N . LEU D 1 67 ? 2.254 -67.017 -45.376 1 23.78 66 LEU D N 1
ATOM 10142 C CA . LEU D 1 67 ? 3.118 -67.639 -44.398 1 25.09 66 LEU D CA 1
ATOM 10143 C C . LEU D 1 67 ? 2.744 -67.159 -43.014 1 25.21 66 LEU D C 1
ATOM 10144 O O . LEU D 1 67 ? 2.771 -65.943 -42.747 1 25.71 66 LEU D O 1
ATOM 10149 N N . ASP D 1 68 ? 2.379 -68.096 -42.148 1 24.57 67 ASP D N 1
ATOM 10150 C CA . ASP D 1 68 ? 2.102 -67.863 -40.728 1 25.94 67 ASP D CA 1
ATOM 10151 C C . ASP D 1 68 ? 3.169 -68.555 -39.882 1 28.27 67 ASP D C 1
ATOM 10152 O O . ASP D 1 68 ? 3.925 -69.388 -40.389 1 29.56 67 ASP D O 1
ATOM 10157 N N . SER D 1 69 ? 3.204 -68.26 -38.587 1 29.03 68 SER D N 1
ATOM 10158 C CA . SER D 1 69 ? 4.185 -68.869 -37.692 1 31.52 68 SER D CA 1
ATOM 10159 C C . SER D 1 69 ? 4.063 -70.395 -37.652 1 33.33 68 SER D C 1
ATOM 10160 O O . SER D 1 69 ? 5.05 -71.075 -37.365 1 34.02 68 SER D O 1
ATOM 10163 N N . ASP D 1 70 ? 2.855 -70.937 -37.893 1 34.63 69 ASP D N 1
ATOM 10164 C CA . ASP D 1 70 ? 2.599 -72.371 -37.744 1 37.68 69 ASP D CA 1
ATOM 10165 C C . ASP D 1 70 ? 2.114 -73.074 -39.008 1 39.63 69 ASP D C 1
ATOM 10166 O O . ASP D 1 70 ? 1.814 -74.263 -38.938 1 41.2 69 ASP D O 1
ATOM 10171 N N . GLU D 1 71 ? 2.007 -72.366 -40.136 1 39.3 70 GLU D N 1
ATOM 10172 C CA . GLU D 1 71 ? 1.483 -72.969 -41.356 1 38.86 70 GLU D CA 1
ATOM 10173 C C . GLU D 1 71 ? 1.826 -72.12 -42.562 1 37.92 70 GLU D C 1
ATOM 10174 O O . GLU D 1 71 ? 1.977 -70.903 -42.446 1 36.79 70 GLU D O 1
ATOM 10180 N N . LEU D 1 72 ? 1.949 -72.77 -43.715 1 36.89 71 LEU D N 1
ATOM 10181 C CA . LEU D 1 72 ? 2.153 -72.113 -44.989 1 36.75 71 LEU D CA 1
ATOM 10182 C C . LEU D 1 72 ? 1 -72.539 -45.894 1 35.09 71 LEU D C 1
ATOM 10183 O O . LEU D 1 72 ? 0.712 -73.738 -45.998 1 34.7 71 LEU D O 1
ATOM 10188 N N . ARG D 1 73 ? 0.333 -71.579 -46.516 1 33.42 72 ARG D N 1
ATOM 10189 C CA . ARG D 1 73 ? -0.78 -71.873 -47.407 1 32.3 72 ARG D CA 1
ATOM 10190 C C . ARG D 1 73 ? -0.53 -71.291 -48.781 1 30.69 72 ARG D C 1
ATOM 10191 O O . ARG D 1 73 ? 0.003 -70.194 -48.894 1 28.68 72 ARG D O 1
ATOM 10199 N N . VAL D 1 74 ? -0.917 -72.02 -49.827 1 30.29 73 VAL D N 1
ATOM 10200 C CA . VAL D 1 74 ? -0.851 -71.49 -51.193 1 31.16 73 VAL D CA 1
ATOM 10201 C C . VAL D 1 74 ? -2.259 -71.637 -51.726 1 29.98 73 VAL D C 1
ATOM 10202 O O . VAL D 1 74 ? -2.811 -72.752 -51.692 1 30.37 73 VAL D O 1
ATOM 10206 N N . ILE D 1 75 ? -2.875 -70.521 -52.09 1 28.32 74 ILE D N 1
ATOM 10207 C CA . ILE D 1 75 ? -4.266 -70.473 -52.508 1 28.01 74 ILE D CA 1
ATOM 10208 C C . ILE D 1 75 ? -4.373 -70.044 -53.963 1 26.78 74 ILE D C 1
ATOM 10209 O O . ILE D 1 75 ? -3.851 -68.996 -54.362 1 25.94 74 ILE D O 1
ATOM 10214 N N . ARG D 1 76 ? -5.066 -70.85 -54.755 1 26.39 75 ARG D N 1
ATOM 10215 C CA . ARG D 1 76 ? -5.266 -70.535 -56.159 1 27.35 75 ARG D CA 1
ATOM 10216 C C . ARG D 1 76 ? -6.608 -71.063 -56.595 1 26.6 75 ARG D C 1
ATOM 10217 O O . ARG D 1 76 ? -6.913 -72.22 -56.312 1 28.06 75 ARG D O 1
ATOM 10225 N N . ASP D 1 77 ? -7.439 -70.216 -57.221 1 26.34 76 ASP D N 1
ATOM 10226 C CA . ASP D 1 77 ? -8.779 -70.579 -57.733 1 27.91 76 ASP D CA 1
ATOM 10227 C C . ASP D 1 77 ? -9.651 -71.256 -56.671 1 30.1 76 ASP D C 1
ATOM 10228 O O . ASP D 1 77 ? -10.368 -72.232 -56.964 1 30.1 76 ASP D O 1
ATOM 10233 N N . GLY D 1 78 ? -9.591 -70.709 -55.453 1 32.08 77 GLY D N 1
ATOM 10234 C CA . GLY D 1 78 ? -10.387 -71.185 -54.321 1 34.96 77 GLY D CA 1
ATOM 10235 C C . GLY D 1 78 ? -9.902 -72.467 -53.683 1 37.35 77 GLY D C 1
ATOM 10236 O O . GLY D 1 78 ? -10.604 -73.06 -52.849 1 39.77 77 GLY D O 1
ATOM 10237 N N . VAL D 1 79 ? -8.721 -72.942 -54.096 1 36.37 78 VAL D N 1
ATOM 10238 C CA . VAL D 1 79 ? -8.179 -74.176 -53.56 1 36.7 78 VAL D CA 1
ATOM 10239 C C . VAL D 1 79 ? -6.995 -73.832 -52.715 1 36.74 78 VAL D C 1
ATOM 10240 O O . VAL D 1 79 ? -6.088 -73.158 -53.185 1 34.59 78 VAL D O 1
ATOM 10244 N N . THR D 1 80 ? -7.012 -74.274 -51.456 1 38.26 79 THR D N 1
ATOM 10245 C CA . THR D 1 80 ? -5.932 -73.999 -50.528 1 40.01 79 THR D CA 1
ATOM 10246 C C . THR D 1 80 ? -5.114 -75.237 -50.252 1 41.91 79 THR D C 1
ATOM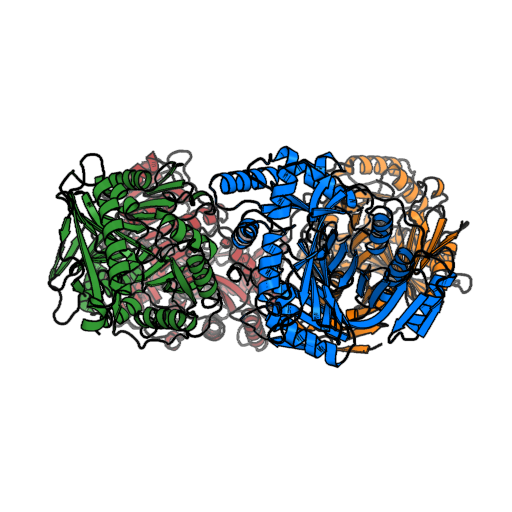 10247 O O . THR D 1 80 ? -5.667 -76.279 -49.883 1 42.34 79 THR D O 1
ATOM 10251 N N . ARG D 1 81 ? -3.8 -75.128 -50.421 1 42.56 80 ARG D N 1
ATOM 10252 C CA . ARG D 1 81 ? -2.891 -76.194 -50.064 1 44.63 80 ARG D CA 1
ATOM 10253 C C . ARG D 1 81 ? -2.188 -75.732 -48.804 1 46.4 80 ARG D C 1
ATOM 10254 O O . ARG D 1 81 ? -1.554 -74.675 -48.815 1 45.05 80 ARG D O 1
ATOM 10262 N N . ARG D 1 82 ? -2.386 -76.47 -47.699 1 48.37 81 ARG D N 1
ATOM 10263 C CA . ARG D 1 82 ? -1.806 -76.142 -46.399 1 51.08 81 ARG D CA 1
ATOM 10264 C C . ARG D 1 82 ? -0.661 -77.063 -46.098 1 52.34 81 ARG D C 1
ATOM 10265 O O . ARG D 1 82 ? -0.754 -78.269 -46.343 1 52.99 81 ARG D O 1
ATOM 10273 N N . GLN D 1 83 ? 0.412 -76.52 -45.55 1 52.79 82 GLN D N 1
ATOM 10274 C CA . GLN D 1 83 ? 1.574 -77.32 -45.215 1 54.38 82 GLN D CA 1
ATOM 10275 C C . GLN D 1 83 ? 2.189 -76.848 -43.935 1 54.72 82 GLN D C 1
ATOM 10276 O O . GLN D 1 83 ? 2.252 -75.642 -43.668 1 53.65 82 GLN D O 1
ATOM 10282 N N . GLN D 1 84 ? 2.679 -77.806 -43.154 1 55.38 83 GLN D N 1
ATOM 10283 C CA . GLN D 1 84 ? 3.486 -77.472 -42.001 1 57.02 83 GLN D CA 1
ATOM 10284 C C . GLN D 1 84 ? 4.872 -77.128 -42.546 1 57.27 83 GLN D C 1
ATOM 10285 O O . GLN D 1 84 ? 5.294 -77.686 -43.579 1 57.87 83 GLN D O 1
ATOM 10291 N N . TRP D 1 85 ? 5.565 -76.194 -41.903 1 56.42 84 TRP D N 1
ATOM 10292 C CA . TRP D 1 85 ? 6.896 -75.831 -42.364 1 56.01 84 TRP D CA 1
ATOM 10293 C C . TRP D 1 85 ? 7.848 -75.792 -41.204 1 57.97 84 TRP D C 1
ATOM 10294 O O . TRP D 1 85 ? 7.461 -75.565 -40.056 1 58.2 84 TRP D O 1
ATOM 10305 N N . SER D 1 86 ? 9.104 -76.035 -41.514 1 59.27 85 SER D N 1
ATOM 10306 C CA . SER D 1 86 ? 10.171 -76.061 -40.538 1 60.7 85 SER D CA 1
ATOM 10307 C C . SER D 1 86 ? 11.389 -75.294 -41.064 1 60.91 85 SER D C 1
ATOM 10308 O O . SER D 1 86 ? 11.46 -74.958 -42.249 1 61.92 85 SER D O 1
ATOM 10311 N N . GLY D 1 87 ? 12.327 -75.008 -40.177 1 59.79 86 GLY D N 1
ATOM 10312 C CA . GLY D 1 87 ? 13.53 -74.279 -40.533 1 58.5 86 GLY D CA 1
ATOM 10313 C C . GLY D 1 87 ? 13.277 -72.793 -40.688 1 55.91 86 GLY D C 1
ATOM 10314 O O . GLY D 1 87 ? 12.44 -72.216 -39.994 1 56.11 86 GLY D O 1
ATOM 10315 N N . ARG D 1 88 ? 14.005 -72.165 -41.598 1 53.24 87 ARG D N 1
ATOM 10316 C CA . ARG D 1 88 ? 13.92 -70.731 -41.807 1 50.6 87 ARG D CA 1
ATOM 10317 C C . ARG D 1 88 ? 12.642 -70.32 -42.51 1 47.15 87 ARG D C 1
ATOM 10318 O O . ARG D 1 88 ? 12.277 -70.889 -43.54 1 47.53 87 ARG D O 1
ATOM 10320 N N . PRO D 1 89 ? 11.961 -69.277 -41.999 1 43.27 88 PRO D N 1
ATOM 10321 C CA . PRO D 1 89 ? 10.745 -68.795 -42.685 1 40.39 88 PRO D CA 1
ATOM 10322 C C . PRO D 1 89 ? 11.034 -68.343 -44.119 1 38.34 88 PRO D C 1
ATOM 10323 O O . PRO D 1 89 ? 10.199 -68.561 -44.999 1 37.06 88 PRO D O 1
ATOM 10327 N N . GLY D 1 90 ? 12.214 -67.768 -44.353 1 37.16 89 GLY D N 1
ATOM 10328 C CA . GLY D 1 90 ? 12.6 -67.338 -45.682 1 38.13 89 GLY D CA 1
ATOM 10329 C C . GLY D 1 90 ? 12.686 -68.483 -46.668 1 38.72 89 GLY D C 1
ATOM 10330 O O . GLY D 1 90 ? 12.352 -68.293 -47.831 1 38.73 89 GLY D O 1
ATOM 10331 N N . ALA D 1 91 ? 13.161 -69.67 -46.238 1 39 90 ALA D N 1
ATOM 10332 C CA . ALA D 1 91 ? 13.279 -70.817 -47.144 1 39.35 90 ALA D CA 1
ATOM 10333 C C . ALA D 1 91 ? 11.879 -71.305 -47.55 1 38.83 90 ALA D C 1
ATOM 10334 O O . ALA D 1 91 ? 11.626 -71.569 -48.736 1 39.07 90 ALA D O 1
ATOM 10336 N N . ALA D 1 92 ? 10.959 -71.388 -46.569 1 37.61 91 ALA D N 1
ATOM 10337 C CA . ALA D 1 92 ? 9.583 -71.8 -46.823 1 37.45 91 ALA D CA 1
ATOM 10338 C C . ALA D 1 92 ? 8.903 -70.79 -47.769 1 35.92 91 ALA D C 1
ATOM 10339 O O . ALA D 1 92 ? 8.35 -71.195 -48.789 1 36.73 91 ALA D O 1
ATOM 10341 N N . LEU D 1 93 ? 9.026 -69.481 -47.478 1 33.54 92 LEU D N 1
ATOM 10342 C CA . LEU D 1 93 ? 8.421 -68.446 -48.3 1 32.36 92 LEU D CA 1
ATOM 10343 C C . LEU D 1 93 ? 9.051 -68.421 -49.703 1 32.72 92 LEU D C 1
ATOM 10344 O O . LEU D 1 93 ? 8.347 -68.353 -50.706 1 32.55 92 LEU D O 1
ATOM 10349 N N . GLY D 1 94 ? 10.367 -68.491 -49.752 1 33.27 93 GLY D N 1
ATOM 10350 C CA . GLY D 1 94 ? 11.115 -68.446 -50.993 1 34.88 93 GLY D CA 1
ATOM 10351 C C . GLY D 1 94 ? 10.762 -69.549 -51.951 1 36.54 93 GLY D C 1
ATOM 10352 O O . GLY D 1 94 ? 10.602 -69.277 -53.138 1 38.02 93 GLY D O 1
ATOM 10353 N N . GLU D 1 95 ? 10.601 -70.788 -51.453 1 36.13 94 GLU D N 1
ATOM 10354 C CA . GLU D 1 95 ? 10.245 -71.907 -52.327 1 36.99 94 GLU D CA 1
ATOM 10355 C C . GLU D 1 95 ? 8.866 -71.68 -52.956 1 36.48 94 GLU D C 1
ATOM 10356 O O . GLU D 1 95 ? 8.687 -71.89 -54.153 1 36.92 94 GLU D O 1
ATOM 10358 N N . ALA D 1 96 ? 7.912 -71.19 -52.16 1 34.97 95 ALA D N 1
ATOM 10359 C CA . ALA D 1 96 ? 6.555 -70.94 -52.642 1 33.78 95 ALA D CA 1
ATOM 10360 C C . ALA D 1 96 ? 6.512 -69.76 -53.628 1 32.99 95 ALA D C 1
ATOM 10361 O O . ALA D 1 96 ? 5.828 -69.839 -54.648 1 33.01 95 ALA D O 1
ATOM 10363 N N . VAL D 1 97 ? 7.244 -68.681 -53.338 1 32.58 96 VAL D N 1
ATOM 10364 C CA . VAL D 1 97 ? 7.277 -67.494 -54.191 1 33.25 96 VAL D CA 1
ATOM 10365 C C . VAL D 1 97 ? 8.026 -67.808 -55.504 1 33.76 96 VAL D C 1
ATOM 10366 O O . VAL D 1 97 ? 7.573 -67.394 -56.566 1 33.48 96 VAL D O 1
ATOM 10370 N N . ASP D 1 98 ? 9.091 -68.636 -55.461 1 34.93 97 ASP D N 1
ATOM 10371 C CA . ASP D 1 98 ? 9.776 -69.054 -56.69 1 37.19 97 ASP D CA 1
ATOM 10372 C C . ASP D 1 98 ? 8.797 -69.77 -57.631 1 38.04 97 ASP D C 1
ATOM 10373 O O . ASP D 1 98 ? 8.83 -69.538 -58.838 1 38.93 97 ASP D O 1
ATOM 10378 N N . ARG D 1 99 ? 7.883 -70.578 -57.066 1 37.72 98 ARG D N 1
ATOM 10379 C CA . ARG D 1 99 ? 6.879 -71.286 -57.85 1 38.17 98 ARG D CA 1
ATOM 10380 C C . ARG D 1 99 ? 5.895 -70.294 -58.488 1 37.78 98 ARG D C 1
ATOM 10381 O O . ARG D 1 99 ? 5.557 -70.452 -59.663 1 38.62 98 ARG D O 1
ATOM 10383 N N . LEU D 1 100 ? 5.484 -69.242 -57.76 1 36.87 99 LEU D N 1
ATOM 10384 C CA . LEU D 1 100 ? 4.616 -68.197 -58.338 1 36.44 99 LEU D CA 1
ATOM 10385 C C . LEU D 1 100 ? 5.282 -67.56 -59.556 1 35.88 99 LEU D C 1
ATOM 10386 O O . LEU D 1 100 ? 4.639 -67.312 -60.571 1 35.64 99 LEU D O 1
ATOM 10391 N N . LEU D 1 101 ? 6.601 -67.293 -59.43 1 35.79 100 LEU D N 1
ATOM 10392 C CA . LEU D 1 101 ? 7.379 -66.597 -60.435 1 37.13 100 LEU D CA 1
ATOM 10393 C C . LEU D 1 101 ? 7.723 -67.455 -61.66 1 39.61 100 LEU D C 1
ATOM 10394 O O . LEU D 1 101 ? 8.193 -66.9 -62.659 1 40.16 100 LEU D O 1
ATOM 10399 N N . LEU D 1 102 ? 7.411 -68.757 -61.639 1 40.81 101 LEU D N 1
ATOM 10400 C CA . LEU D 1 102 ? 7.535 -69.563 -62.852 1 43.16 101 LEU D CA 1
ATOM 10401 C C . LEU D 1 102 ? 6.395 -69.181 -63.842 1 43.84 101 LEU D C 1
ATOM 10402 O O . LEU D 1 102 ? 6.525 -69.411 -65.037 1 44.16 101 LEU D O 1
ATOM 10407 N N . GLU D 1 103 ? 5.275 -68.6 -63.344 1 44.14 102 GLU D N 1
ATOM 10408 C CA . GLU D 1 103 ? 4.107 -68.3 -64.178 1 44.91 102 GLU D CA 1
ATOM 10409 C C . GLU D 1 103 ? 3.856 -66.809 -64.399 1 44 102 GLU D C 1
ATOM 10410 O O . GLU D 1 103 ? 3.166 -66.448 -65.347 1 43.92 102 GLU D O 1
ATOM 10416 N N . THR D 1 104 ? 4.373 -65.956 -63.519 1 42.7 103 THR D N 1
ATOM 10417 C CA . THR D 1 104 ? 4.214 -64.505 -63.616 1 42.03 103 THR D CA 1
ATOM 10418 C C . THR D 1 104 ? 5.595 -63.836 -63.451 1 38.88 103 THR D C 1
ATOM 10419 O O . THR D 1 104 ? 6.486 -64.396 -62.795 1 39.14 103 THR D O 1
ATOM 10423 N N . ASP D 1 105 ? 5.785 -62.675 -64.06 1 35.41 104 ASP D N 1
ATOM 10424 C CA . ASP D 1 105 ? 7.091 -62.014 -64.021 1 33.78 104 ASP D CA 1
ATOM 10425 C C . ASP D 1 105 ? 7.372 -61.346 -62.684 1 30.94 104 ASP D C 1
ATOM 10426 O O . ASP D 1 105 ? 8.54 -61.18 -62.346 1 30.69 104 ASP D O 1
ATOM 10431 N N . GLN D 1 106 ? 6.334 -60.963 -61.928 1 28.42 105 GLN D N 1
ATOM 10432 C CA . GLN D 1 106 ? 6.548 -60.307 -60.644 1 27.46 105 GLN D CA 1
ATOM 10433 C C . GLN D 1 106 ? 5.535 -60.744 -59.573 1 25.86 105 GLN D C 1
ATOM 10434 O O . GLN D 1 106 ? 4.401 -61.145 -59.89 1 26.23 105 GLN D O 1
ATOM 10440 N N . ALA D 1 107 ? 5.964 -60.692 -58.325 1 23.67 106 ALA D N 1
ATOM 10441 C CA . ALA D 1 107 ? 5.115 -60.965 -57.17 1 23.49 106 ALA D CA 1
ATOM 10442 C C . ALA D 1 107 ? 5.271 -59.825 -56.18 1 22.86 106 ALA D C 1
ATOM 10443 O O . ALA D 1 107 ? 6.312 -59.152 -56.156 1 22.05 106 ALA D O 1
ATOM 10445 N N . PHE D 1 108 ? 4.241 -59.596 -55.364 1 20.99 107 PHE D N 1
ATOM 10446 C CA . PHE D 1 108 ? 4.241 -58.46 -54.453 1 20.27 107 PHE D CA 1
ATOM 10447 C C . PHE D 1 108 ? 3.659 -58.848 -53.112 1 19.66 107 PHE D C 1
ATOM 10448 O O . PHE D 1 108 ? 2.8 -59.723 -53.056 1 19.54 107 PHE D O 1
ATOM 10456 N N . GLY D 1 109 ? 3.998 -58.098 -52.076 1 18.75 108 GLY D N 1
ATOM 10457 C CA . GLY D 1 109 ? 3.343 -58.323 -50.802 1 18.87 108 GLY D CA 1
ATOM 10458 C C . GLY D 1 109 ? 4.014 -57.642 -49.657 1 18.39 108 GLY D C 1
ATOM 10459 O O . GLY D 1 109 ? 4.645 -56.599 -49.823 1 17.84 108 GLY D O 1
ATOM 10460 N N . TRP D 1 110 ? 3.739 -58.181 -48.469 1 18.09 109 TRP D N 1
ATOM 10461 C CA . TRP D 1 110 ? 4.304 -57.609 -47.26 1 19.31 109 TRP D CA 1
ATOM 10462 C C . TRP D 1 110 ? 4.85 -58.722 -46.367 1 20.07 109 TRP D C 1
ATOM 10463 O O . TRP D 1 110 ? 4.409 -59.881 -46.425 1 19.49 109 TRP D O 1
ATOM 10474 N N . VAL D 1 111 ? 5.826 -58.342 -45.55 1 20.09 110 VAL D N 1
ATOM 10475 C CA . VAL D 1 111 ? 6.501 -59.188 -44.6 1 20.63 110 VAL D CA 1
ATOM 10476 C C . VAL D 1 111 ? 6.426 -58.516 -43.245 1 20.08 110 VAL D C 1
ATOM 10477 O O . VAL D 1 111 ? 6.733 -57.329 -43.132 1 19.19 110 VAL D O 1
ATOM 10481 N N . ALA D 1 112 ? 5.916 -59.22 -42.239 1 18.92 111 ALA D N 1
ATOM 10482 C CA . ALA D 1 112 ? 5.75 -58.66 -40.898 1 19.59 111 ALA D CA 1
ATOM 10483 C C . ALA D 1 112 ? 7.07 -58.512 -40.207 1 19.97 111 ALA D C 1
ATOM 10484 O O . ALA D 1 112 ? 7.992 -59.284 -40.487 1 19.94 111 ALA D O 1
ATOM 10486 N N . PHE D 1 113 ? 7.14 -57.632 -39.178 1 19.79 112 PHE D N 1
ATOM 10487 C CA . PHE D 1 113 ? 8.283 -57.572 -38.267 1 20.88 112 PHE D CA 1
ATOM 10488 C C . PHE D 1 113 ? 8.598 -58.985 -37.709 1 21.6 112 PHE D C 1
ATOM 10489 O O . PHE D 1 113 ? 9.758 -59.388 -37.659 1 23.17 112 PHE D O 1
ATOM 10497 N N . GLU D 1 114 ? 7.522 -59.763 -37.385 1 20.84 113 GLU D N 1
ATOM 10498 C CA . GLU D 1 114 ? 7.658 -61.104 -36.796 1 22.63 113 GLU D CA 1
ATOM 10499 C C . GLU D 1 114 ? 8.375 -62.125 -37.703 1 23.66 113 GLU D C 1
ATOM 10500 O O . GLU D 1 114 ? 8.889 -63.118 -37.178 1 24.9 113 GLU D O 1
ATOM 10506 N N . PHE D 1 115 ? 8.478 -61.857 -39.028 1 22.71 114 PHE D N 1
ATOM 10507 C CA . PHE D 1 115 ? 9.258 -62.724 -39.918 1 23.83 114 PHE D CA 1
ATOM 10508 C C . PHE D 1 115 ? 10.75 -62.79 -39.476 1 25.11 114 PHE D C 1
ATOM 10509 O O . PHE D 1 115 ? 11.42 -63.773 -39.772 1 26.19 114 PHE D O 1
ATOM 10517 N N . GLY D 1 116 ? 11.246 -61.762 -38.784 1 24.47 115 GLY D N 1
ATOM 10518 C CA . GLY D 1 116 ? 12.657 -61.729 -38.399 1 24.76 115 GLY D CA 1
ATOM 10519 C C . GLY D 1 116 ? 13.011 -62.29 -37.031 1 26.31 115 GLY D C 1
ATOM 10520 O O . GLY D 1 116 ? 14.175 -62.159 -36.608 1 28.75 115 GLY D O 1
ATOM 10521 N N . VAL D 1 117 ? 12.051 -62.941 -36.339 1 25.28 116 VAL D N 1
ATOM 10522 C CA . VAL D 1 117 ? 12.377 -63.397 -34.958 1 25.5 116 VAL D CA 1
ATOM 10523 C C . VAL D 1 117 ? 12.958 -64.822 -34.932 1 24.62 116 VAL D C 1
ATOM 10524 O O . VAL D 1 117 ? 13.721 -65.143 -34.009 1 25.14 116 VAL D O 1
ATOM 10528 N N . HIS D 1 118 ? 12.629 -65.656 -35.947 1 25.88 117 HIS D N 1
ATOM 10529 C CA . HIS D 1 118 ? 13.103 -67.039 -36.04 1 27.71 117 HIS D CA 1
ATOM 10530 C C . HIS D 1 118 ? 14.625 -67.118 -36.059 1 28.01 117 HIS D C 1
ATOM 10531 O O . HIS D 1 118 ? 15.198 -67.998 -35.413 1 28.81 117 HIS D O 1
ATOM 10538 N N . ARG D 1 119 ? 15.281 -66.207 -36.803 1 28.02 118 ARG D N 1
ATOM 10539 C CA . ARG D 1 119 ? 16.748 -66.169 -36.901 1 28.57 118 ARG D CA 1
ATOM 10540 C C . ARG D 1 119 ? 17.41 -66.075 -35.512 1 27.53 118 ARG D C 1
ATOM 10541 O O . ARG D 1 119 ? 18.543 -66.512 -35.342 1 29.18 118 ARG D O 1
ATOM 10549 N N . TYR D 1 120 ? 16.718 -65.474 -34.547 1 26.82 119 TYR D N 1
ATOM 10550 C CA . TYR D 1 120 ? 17.219 -65.276 -33.188 1 27.36 119 TYR D CA 1
ATOM 10551 C C . TYR D 1 120 ? 16.665 -66.288 -32.163 1 27.68 119 TYR D C 1
ATOM 10552 O O . TYR D 1 120 ? 16.89 -66.11 -30.975 1 28.03 119 TYR D O 1
ATOM 10561 N N . GLY D 1 121 ? 15.972 -67.329 -32.628 1 27.32 120 GLY D N 1
ATOM 10562 C CA . GLY D 1 121 ? 15.418 -68.364 -31.763 1 26.86 120 GLY D CA 1
ATOM 10563 C C . GLY D 1 121 ? 14.314 -67.868 -30.845 1 25.62 120 GLY D C 1
ATOM 10564 O O . GLY D 1 121 ? 14.111 -68.441 -29.78 1 25.99 120 GLY D O 1
ATOM 10565 N N . LEU D 1 122 ? 13.601 -66.804 -31.252 1 24.65 121 LEU D N 1
ATOM 10566 C CA . LEU D 1 122 ? 12.548 -66.193 -30.431 1 25.4 121 LEU D CA 1
ATOM 10567 C C . LEU D 1 122 ? 11.138 -66.55 -30.905 1 26.14 121 LEU D C 1
ATOM 10568 O O . LEU D 1 122 ? 10.179 -65.953 -30.432 1 26.44 121 LEU D O 1
ATOM 10573 N N . GLN D 1 123 ? 11.004 -67.505 -31.832 1 26.37 122 GLN D N 1
ATOM 10574 C CA . GLN D 1 123 ? 9.703 -67.844 -32.401 1 27.05 122 GLN D CA 1
ATOM 10575 C C . GLN D 1 123 ? 8.699 -68.413 -31.384 1 27.53 122 GLN D C 1
ATOM 10576 O O . GLN D 1 123 ? 7.498 -68.29 -31.645 1 29.12 122 GLN D O 1
ATOM 10582 N N . GLN D 1 124 ? 9.138 -68.996 -30.228 1 26.92 123 GLN D N 1
ATOM 10583 C CA . GLN D 1 124 ? 8.141 -69.446 -29.238 1 27.65 123 GLN D CA 1
ATOM 10584 C C . GLN D 1 124 ? 7.366 -68.232 -28.632 1 28.39 123 GLN D C 1
ATOM 10585 O O . GLN D 1 124 ? 6.306 -68.413 -28.043 1 29.67 123 GLN D O 1
ATOM 10591 N N . ARG D 1 125 ? 7.903 -67 -28.761 1 28.4 124 ARG D N 1
ATOM 10592 C CA . ARG D 1 125 ? 7.231 -65.814 -28.225 1 29.42 124 ARG D CA 1
ATOM 10593 C C . ARG D 1 125 ? 6.043 -65.369 -29.117 1 30.27 124 ARG D C 1
ATOM 10594 O O . ARG D 1 125 ? 5.262 -64.533 -28.684 1 31.66 124 ARG D O 1
ATOM 10602 N N . LEU D 1 126 ? 5.919 -65.912 -30.332 1 29.49 125 LEU D N 1
ATOM 10603 C CA . LEU D 1 126 ? 4.83 -65.535 -31.224 1 29.85 125 LEU D CA 1
ATOM 10604 C C . LEU D 1 126 ? 3.549 -66.223 -30.818 1 32.27 125 LEU D C 1
ATOM 10605 O O . LEU D 1 126 ? 3.566 -67.412 -30.503 1 32.85 125 LEU D O 1
ATOM 10610 N N . ALA D 1 127 ? 2.432 -65.509 -30.905 1 33.75 126 ALA D N 1
ATOM 10611 C CA . ALA D 1 127 ? 1.14 -66.122 -30.629 1 35.21 126 ALA D CA 1
ATOM 10612 C C . ALA D 1 127 ? 0.817 -67.122 -31.751 1 36.6 126 ALA D C 1
ATOM 10613 O O . ALA D 1 127 ? 1.293 -66.966 -32.886 1 36.51 126 ALA D O 1
ATOM 10615 N N . PRO D 1 128 ? -0.05 -68.117 -31.496 1 38.06 127 PRO D N 1
ATOM 10616 C CA . PRO D 1 128 ? -0.445 -69.033 -32.581 1 38.19 127 PRO D CA 1
ATOM 10617 C C . PRO D 1 128 ? -1.021 -68.267 -33.781 1 38.3 127 PRO D C 1
ATOM 10618 O O . PRO D 1 128 ? -1.621 -67.201 -33.599 1 37.69 127 PRO D O 1
ATOM 10622 N N . HIS D 1 129 ? -0.793 -68.773 -35.003 1 38.41 128 HIS D N 1
ATOM 10623 C CA . HIS D 1 129 ? -1.342 -68.205 -36.238 1 38.14 128 HIS D CA 1
ATOM 10624 C C . HIS D 1 129 ? -0.836 -66.779 -36.487 1 34.56 128 HIS D C 1
ATOM 10625 O O . HIS D 1 129 ? -1.579 -65.972 -37.06 1 35.02 128 HIS D O 1
ATOM 10632 N N . THR D 1 130 ? 0.406 -66.453 -36.04 1 31.12 129 THR D N 1
ATOM 10633 C CA . THR D 1 130 ? 0.908 -65.095 -36.278 1 28.48 129 THR D CA 1
ATOM 10634 C C . THR D 1 130 ? 1.26 -64.935 -37.744 1 26.5 129 THR D C 1
ATOM 10635 O O . THR D 1 130 ? 2.064 -65.704 -38.259 1 25.78 129 THR D O 1
ATOM 10639 N N . PRO D 1 131 ? 0.7 -63.935 -38.447 1 25.94 130 PRO D N 1
ATOM 10640 C CA . PRO D 1 131 ? 1.093 -63.719 -39.853 1 24.53 130 PRO D CA 1
ATOM 10641 C C . PRO D 1 131 ? 2.548 -63.291 -39.965 1 23.68 130 PRO D C 1
ATOM 10642 O O . PRO D 1 131 ? 3.014 -62.432 -39.207 1 23.54 130 PRO D O 1
ATOM 10646 N N . LEU D 1 132 ? 3.278 -63.915 -40.886 1 23.2 131 LEU D N 1
ATOM 10647 C CA . LEU D 1 132 ? 4.675 -63.566 -41.156 1 22.04 131 LEU D CA 1
ATOM 10648 C C . LEU D 1 132 ? 4.82 -62.877 -42.517 1 21.47 131 LEU D C 1
ATOM 10649 O O . LEU D 1 132 ? 5.686 -62.012 -42.683 1 21.56 131 LEU D O 1
ATOM 10654 N N . ALA D 1 133 ? 4.051 -63.321 -43.526 1 21.17 132 ALA D N 1
ATOM 10655 C CA . ALA D 1 133 ? 4.154 -62.728 -44.863 1 21.28 132 ALA D CA 1
ATOM 10656 C C . ALA D 1 133 ? 2.942 -63.066 -45.706 1 21.13 132 ALA D C 1
ATOM 10657 O O . ALA D 1 133 ? 2.32 -64.127 -45.52 1 21.51 132 ALA D O 1
ATOM 10659 N N . ARG D 1 134 ? 2.631 -62.172 -46.637 1 20.02 133 ARG D N 1
ATOM 10660 C CA . ARG D 1 134 ? 1.566 -62.377 -47.626 1 20.23 133 ARG D CA 1
ATOM 10661 C C . ARG D 1 134 ? 2.148 -61.951 -48.964 1 21.35 133 ARG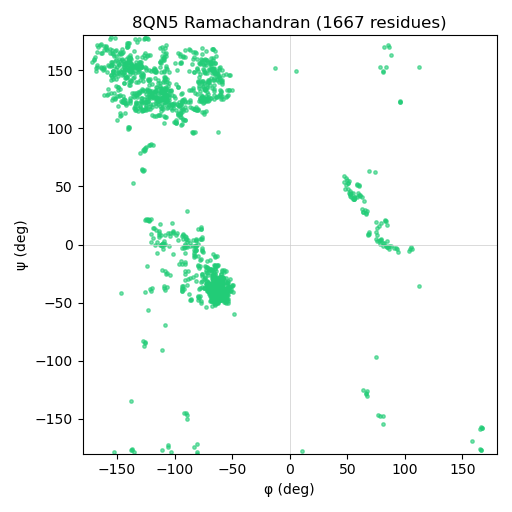 D C 1
ATOM 10662 O O . ARG D 1 134 ? 2.564 -60.795 -49.095 1 21.24 133 ARG D O 1
ATOM 10670 N N . VAL D 1 135 ? 2.294 -62.886 -49.917 1 21.49 134 VAL D N 1
ATOM 10671 C CA . VAL D 1 135 ? 2.889 -62.54 -51.217 1 21.84 134 VAL D CA 1
ATOM 10672 C C . VAL D 1 135 ? 2.003 -63.107 -52.308 1 22.2 134 VAL D C 1
ATOM 10673 O O . VAL D 1 135 ? 1.64 -64.294 -52.239 1 22.87 134 VAL D O 1
ATOM 10677 N N . PHE D 1 136 ? 1.663 -62.292 -53.31 1 20.61 135 PHE D N 1
ATOM 10678 C CA . PHE D 1 136 ? 0.784 -62.772 -54.369 1 20.79 135 PHE D CA 1
ATOM 10679 C C . PHE D 1 136 ? 1.321 -62.465 -55.754 1 21.86 135 PHE D C 1
ATOM 10680 O O . PHE D 1 136 ? 2.101 -61.53 -55.951 1 21.79 135 PHE D O 1
ATOM 10688 N N . SER D 1 137 ? 0.888 -63.284 -56.727 1 22.38 136 SER D N 1
ATOM 10689 C CA . SER D 1 137 ? 1.131 -62.984 -58.123 1 23.26 136 SER D CA 1
ATOM 10690 C C . SER D 1 137 ? -0.126 -62.261 -58.586 1 23.82 136 SER D C 1
ATOM 10691 O O . SER D 1 137 ? -1.236 -62.756 -58.349 1 23.93 136 SER D O 1
ATOM 10694 N N . PRO D 1 138 ? 0.017 -61.106 -59.225 1 23.81 137 PRO D N 1
ATOM 10695 C CA . PRO D 1 138 ? -1.172 -60.372 -59.662 1 24.03 137 PRO D CA 1
ATOM 10696 C C . PRO D 1 138 ? -1.765 -60.905 -60.957 1 24.94 137 PRO D C 1
ATOM 10697 O O . PRO D 1 138 ? -1.056 -61.519 -61.78 1 26.18 137 PRO D O 1
ATOM 10701 N N . ARG D 1 139 ? -3.03 -60.601 -61.196 1 24.33 138 ARG D N 1
ATOM 10702 C CA . ARG D 1 139 ? -3.645 -60.939 -62.485 1 24.58 138 ARG D CA 1
ATOM 10703 C C . ARG D 1 139 ? -3.282 -59.887 -63.548 1 26 138 ARG D C 1
ATOM 10704 O O . ARG D 1 139 ? -3.21 -60.206 -64.738 1 27.66 138 ARG D O 1
ATOM 10712 N N . THR D 1 140 ? -3.089 -58.639 -63.127 1 25.14 139 THR D N 1
ATOM 10713 C CA . THR D 1 140 ? -2.779 -57.519 -64.009 1 26.31 139 THR D CA 1
ATOM 10714 C C . THR D 1 140 ? -1.72 -56.62 -63.4 1 25.41 139 THR D C 1
ATOM 10715 O O . THR D 1 140 ? -1.699 -56.451 -62.177 1 23.63 139 THR D O 1
ATOM 10719 N N . ARG D 1 141 ? -0.861 -56.026 -64.241 1 25.71 140 ARG D N 1
ATOM 10720 C CA . ARG D 1 141 ? 0.091 -55.039 -63.731 1 26.77 140 ARG D CA 1
ATOM 10721 C C . ARG D 1 141 ? 0.027 -53.789 -64.578 1 27.63 140 ARG D C 1
ATOM 10722 O O . ARG D 1 141 ? 0.057 -53.889 -65.813 1 27.48 140 ARG D O 1
ATOM 10730 N N . ILE D 1 142 ? -0.068 -52.633 -63.94 1 27.55 141 ILE D N 1
ATOM 10731 C CA . ILE D 1 142 ? -0.07 -51.37 -64.672 1 28.92 141 ILE D CA 1
ATOM 10732 C C . ILE D 1 142 ? 1.065 -50.549 -64.091 1 29.47 141 ILE D C 1
ATOM 10733 O O . ILE D 1 142 ? 1.064 -50.312 -62.877 1 28.62 141 ILE D O 1
ATOM 10738 N N . MET D 1 143 ? 2.023 -50.126 -64.925 1 29.58 142 MET D N 1
ATOM 10739 C CA . MET D 1 143 ? 3.14 -49.327 -64.419 1 31.45 142 MET D CA 1
ATOM 10740 C C . MET D 1 143 ? 2.982 -47.885 -64.898 1 32.23 142 MET D C 1
ATOM 10741 O O . MET D 1 143 ? 2.91 -47.634 -66.092 1 33.25 142 MET D O 1
ATOM 10746 N N . VAL D 1 144 ? 2.94 -46.942 -63.964 1 31.96 143 VAL D N 1
ATOM 10747 C CA . VAL D 1 144 ? 2.74 -45.548 -64.285 1 32.58 143 VAL D CA 1
ATOM 10748 C C . VAL D 1 144 ? 3.986 -44.759 -63.974 1 33.94 143 VAL D C 1
ATOM 10749 O O . VAL D 1 144 ? 4.472 -44.822 -62.85 1 33.12 143 VAL D O 1
ATOM 10753 N N . SER D 1 145 ? 4.496 -44.027 -64.957 1 35.57 144 SER D N 1
ATOM 10754 C CA . SER D 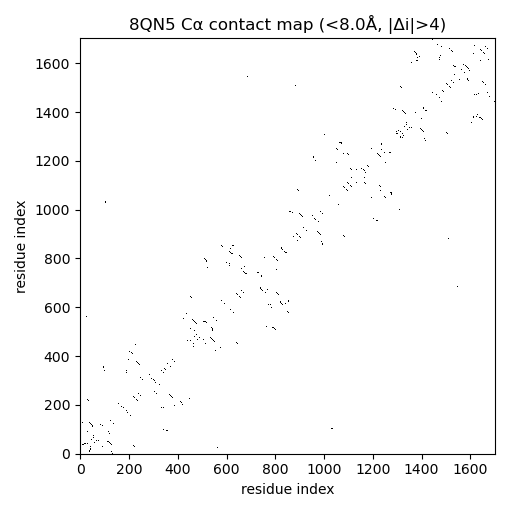1 145 ? 5.659 -43.166 -64.748 1 38.56 144 SER D CA 1
ATOM 10755 C C . SER D 1 145 ? 5.374 -41.766 -65.348 1 41.25 144 SER D C 1
ATOM 10756 O O . SER D 1 145 ? 4.36 -41.583 -66.023 1 41.05 144 SER D O 1
ATOM 10759 N N . GLU D 1 146 ? 6.278 -40.792 -65.151 1 43.77 145 GLU D N 1
ATOM 10760 C CA . GLU D 1 146 ? 6.115 -39.47 -65.787 1 46.16 145 GLU D CA 1
ATOM 10761 C C . GLU D 1 146 ? 6.051 -39.588 -67.318 1 48.35 145 GLU D C 1
ATOM 10762 O O . GLU D 1 146 ? 5.446 -38.739 -67.979 1 50.68 145 GLU D O 1
ATOM 10768 N N . LYS D 1 147 ? 6.693 -40.627 -67.888 1 48.24 146 LYS D N 1
ATOM 10769 C CA . LYS D 1 147 ? 6.763 -40.823 -69.337 1 49.01 146 LYS D CA 1
ATOM 10770 C C . LYS D 1 147 ? 5.565 -41.57 -69.929 1 47.72 146 LYS D C 1
ATOM 10771 O O . LYS D 1 147 ? 5.046 -41.156 -70.985 1 48.67 146 LYS D O 1
ATOM 10777 N N . GLU D 1 148 ? 5.162 -42.695 -69.315 1 46.18 147 GLU D N 1
ATOM 10778 C CA . GLU D 1 148 ? 4.109 -43.511 -69.905 1 45.24 147 GLU D CA 1
ATOM 10779 C C . GLU D 1 148 ? 3.416 -44.441 -68.911 1 42.83 147 GLU D C 1
ATOM 10780 O O . GLU D 1 148 ? 3.858 -44.623 -67.774 1 41.29 147 GLU D O 1
ATOM 10786 N N . ILE D 1 149 ? 2.323 -45.044 -69.383 1 41.76 148 ILE D N 1
ATOM 10787 C CA . ILE D 1 149 ? 1.571 -46.06 -68.669 1 41.01 148 ILE D CA 1
ATOM 10788 C C . ILE D 1 149 ? 1.797 -47.366 -69.411 1 40.53 148 ILE D C 1
ATOM 10789 O O . ILE D 1 149 ? 1.458 -47.449 -70.592 1 41.52 148 ILE D O 1
ATOM 10794 N N . ARG D 1 150 ? 2.404 -48.355 -68.772 1 38.62 149 ARG D N 1
ATOM 10795 C CA . ARG D 1 150 ? 2.634 -49.653 -69.395 1 38.39 149 ARG D CA 1
ATOM 10796 C C . ARG D 1 150 ? 1.632 -50.657 -68.833 1 36.68 149 ARG D C 1
ATOM 10797 O O . ARG D 1 150 ? 1.405 -50.702 -67.634 1 35.95 149 ARG D O 1
ATOM 10805 N N . LEU D 1 151 ? 0.985 -51.416 -69.718 1 35.83 150 LEU D N 1
ATOM 10806 C CA . LEU D 1 151 ? -0.024 -52.375 -69.315 1 36.75 150 LEU D CA 1
ATOM 10807 C C . LEU D 1 151 ? 0.464 -53.795 -69.542 1 37 150 LEU D C 1
ATOM 10808 O O . LEU D 1 151 ? 0.86 -54.137 -70.67 1 37.33 150 LEU D O 1
ATOM 10813 N N . PHE D 1 152 ? 0.302 -54.652 -68.508 1 35.78 151 PHE D N 1
ATOM 10814 C CA . PHE D 1 152 ? 0.667 -56.064 -68.544 1 36.31 151 PHE D CA 1
ATOM 10815 C C . PHE D 1 152 ? -0.548 -56.907 -68.175 1 35.52 151 PHE D C 1
ATOM 10816 O O . PHE D 1 152 ? -1.061 -56.792 -67.055 1 34.54 151 PHE D O 1
ATOM 10824 N N . ASP D 1 153 ? -1.032 -57.732 -69.125 1 35.44 152 ASP D N 1
ATOM 10825 C CA . ASP D 1 153 ? -2.186 -58.613 -68.915 1 36.47 152 ASP D CA 1
ATOM 10826 C C . ASP D 1 153 ? -3.414 -57.82 -68.458 1 35.68 152 ASP D C 1
ATOM 10827 O O . ASP D 1 153 ? -4.154 -58.273 -67.566 1 35.44 152 ASP D O 1
ATOM 10832 N N . ALA D 1 154 ? -3.604 -56.617 -69.034 1 34.27 153 ALA D N 1
ATOM 10833 C CA . ALA D 1 154 ? -4.752 -55.799 -68.661 1 34.43 153 ALA D CA 1
ATOM 10834 C C . ALA D 1 154 ? -5.892 -56.086 -69.597 1 34.81 153 ALA D C 1
ATOM 10835 O O . ALA D 1 154 ? -5.79 -55.825 -70.809 1 36.15 153 ALA D O 1
ATOM 10837 N N . GLY D 1 155 ? -6.974 -56.618 -69.053 1 33.15 154 GLY D N 1
ATOM 10838 C CA . GLY D 1 155 ? -8.137 -56.948 -69.874 1 33.14 154 GLY D CA 1
ATOM 10839 C C . GLY D 1 155 ? -9.007 -55.74 -70.165 1 32.81 154 GLY D C 1
ATOM 10840 O O . GLY D 1 155 ? -8.665 -54.6 -69.824 1 32.6 154 GLY D O 1
ATOM 10841 N N . ILE D 1 156 ? -10.149 -55.998 -70.751 1 33.95 155 ILE D N 1
ATOM 10842 C CA . ILE D 1 156 ? -11.081 -54.972 -71.212 1 35.02 155 ILE D CA 1
ATOM 10843 C C . ILE D 1 156 ? -11.469 -53.939 -70.107 1 36.68 155 ILE D C 1
ATOM 10844 O O . ILE D 1 156 ? -11.369 -52.729 -70.33 1 36.5 155 ILE D O 1
ATOM 10849 N N . ARG D 1 157 ? -11.872 -54.41 -68.933 1 37.62 156 ARG D N 1
ATOM 10850 C CA . ARG D 1 157 ? -12.31 -53.53 -67.846 1 38.92 156 ARG D CA 1
ATOM 10851 C C . ARG D 1 157 ? -11.167 -52.709 -67.262 1 39.06 156 ARG D C 1
ATOM 10852 O O . ARG D 1 157 ? -11.37 -51.528 -66.957 1 39.73 156 ARG D O 1
ATOM 10860 N N . HIS D 1 158 ? -9.96 -53.286 -67.166 1 37.32 157 HIS D N 1
ATOM 10861 C CA . HIS D 1 158 ? -8.828 -52.535 -66.667 1 38.46 157 HIS D CA 1
ATOM 10862 C C . HIS D 1 158 ? -8.441 -51.459 -67.696 1 42.7 157 HIS D C 1
ATOM 10863 O O . HIS D 1 158 ? -8.157 -50.319 -67.323 1 42.78 157 HIS D O 1
ATOM 10870 N N . ARG D 1 159 ? -8.447 -51.809 -68.991 1 45.87 158 ARG D N 1
ATOM 10871 C CA A ARG D 1 159 ? -8.134 -50.84 -70.035 0.5 45.94 158 ARG D CA 1
ATOM 10872 C CA B ARG D 1 159 ? -8.127 -50.858 -70.042 0.5 46.29 158 ARG D CA 1
ATOM 10873 C C . ARG D 1 159 ? -9.167 -49.728 -70.075 1 47.25 158 ARG D C 1
ATOM 10874 O O . ARG D 1 159 ? -8.806 -48.58 -70.291 1 47.86 158 ARG D O 1
ATOM 10889 N N . GLU D 1 160 ? -10.45 -50.053 -69.864 1 48.15 159 GLU D N 1
ATOM 10890 C CA . GLU D 1 160 ? -11.505 -49.045 -69.868 1 50.22 159 GLU D CA 1
ATOM 10891 C C . GLU D 1 160 ? -11.307 -48.087 -68.693 1 50.83 159 GLU D C 1
ATOM 10892 O O . GLU D 1 160 ? -11.533 -46.891 -68.868 1 51.01 159 GLU D O 1
ATOM 10898 N N . ALA D 1 161 ? -10.871 -48.584 -67.513 1 50.89 160 ALA D N 1
ATOM 10899 C CA . ALA D 1 161 ? -10.67 -47.694 -66.379 1 51.91 160 ALA D CA 1
ATOM 10900 C C . ALA D 1 161 ? -9.558 -46.691 -66.663 1 53 160 ALA D C 1
ATOM 10901 O O . ALA D 1 161 ? -9.696 -45.507 -66.344 1 54.35 160 ALA D O 1
ATOM 10903 N N . ILE D 1 162 ? -8.466 -47.152 -67.284 1 52.83 161 ILE D N 1
ATOM 10904 C CA . ILE D 1 162 ? -7.345 -46.285 -67.619 1 54.06 161 ILE D CA 1
ATOM 10905 C C . ILE D 1 162 ? -7.796 -45.232 -68.626 1 53.97 161 ILE D C 1
ATOM 10906 O O . ILE D 1 162 ? -7.544 -44.04 -68.436 1 53.76 161 ILE D O 1
ATOM 10911 N N . ASP D 1 163 ? -8.529 -45.664 -69.67 1 53.54 162 ASP D N 1
ATOM 10912 C CA . ASP D 1 163 ? -9.024 -44.744 -70.681 1 53.86 162 ASP D CA 1
ATOM 10913 C C . ASP D 1 163 ? -9.962 -43.712 -70.077 1 55.71 162 ASP D C 1
ATOM 10914 O O . ASP D 1 163 ? -9.837 -42.536 -70.404 1 56.67 162 ASP D O 1
ATOM 10919 N N . ARG D 1 164 ? -10.884 -44.126 -69.197 1 56.16 163 ARG D N 1
ATOM 10920 C CA . ARG D 1 164 ? -11.818 -43.189 -68.584 1 57.73 163 ARG D CA 1
ATOM 10921 C C . ARG D 1 164 ? -11.076 -42.18 -67.724 1 58.08 163 ARG D C 1
ATOM 10922 O O . ARG D 1 164 ? -11.385 -40.996 -67.788 1 58.33 163 ARG D O 1
ATOM 10924 N N . LEU D 1 165 ? -10.05 -42.627 -66.974 1 57.61 164 LEU D N 1
ATOM 10925 C CA . LEU D 1 165 ? -9.284 -41.72 -66.132 1 58.23 164 LEU D CA 1
ATOM 10926 C C . LEU D 1 165 ? -8.501 -40.719 -66.955 1 60.47 164 LEU D C 1
ATOM 10927 O O . LEU D 1 165 ? -8.421 -39.565 -66.562 1 61.41 164 LEU D O 1
ATOM 10932 N N . LEU D 1 166 ? -7.929 -41.137 -68.084 1 61.51 165 LEU D N 1
ATOM 10933 C CA . LEU D 1 166 ? -7.203 -40.211 -68.95 1 63.74 165 LEU D CA 1
ATOM 10934 C C . LEU D 1 166 ? -8.159 -39.178 -69.576 1 66.72 165 LEU D C 1
ATOM 10935 O O . LEU D 1 166 ? -7.759 -38.047 -69.836 1 67.26 165 LEU D O 1
ATOM 10940 N N . ALA D 1 167 ? -9.414 -39.561 -69.814 1 68.34 166 ALA D N 1
ATOM 10941 C CA . ALA D 1 167 ? -10.398 -38.671 -70.412 1 70.53 166 ALA D CA 1
ATOM 10942 C C . ALA D 1 167 ? -10.976 -37.674 -69.394 1 72.58 166 ALA D C 1
ATOM 10943 O O . ALA D 1 167 ? -11.221 -36.522 -69.754 1 74.72 166 ALA D O 1
ATOM 10945 N N . THR D 1 168 ? -11.219 -38.105 -68.149 1 72.03 167 THR D N 1
ATOM 10946 C CA . THR D 1 168 ? -11.804 -37.222 -67.135 1 71.81 167 THR D CA 1
ATOM 10947 C C . THR D 1 168 ? -10.773 -36.472 -66.301 1 70.26 167 THR D C 1
ATOM 10948 O O . THR D 1 168 ? -11.074 -35.406 -65.764 1 71.17 167 THR D O 1
ATOM 10952 N N . GLY D 1 169 ? -9.614 -37.078 -66.107 1 67.61 168 GLY D N 1
ATOM 10953 C CA . GLY D 1 169 ? -8.611 -36.532 -65.205 1 65.47 168 GLY D CA 1
ATOM 10954 C C . GLY D 1 169 ? -8.84 -37.044 -63.784 1 62.76 168 GLY D C 1
ATOM 10955 O O . GLY D 1 169 ? -9.92 -37.557 -63.467 1 62.56 168 GLY D O 1
ATOM 10956 N N . VAL D 1 170 ? -7.832 -36.926 -62.908 1 60.17 169 VAL D N 1
ATOM 10957 C CA . VAL D 1 170 ? -7.959 -37.404 -61.523 1 58.85 169 VAL D CA 1
ATOM 10958 C C . VAL D 1 170 ? -8.877 -36.496 -60.712 1 56.92 169 VAL D C 1
ATOM 10959 O O . VAL D 1 170 ? -9.038 -35.315 -61.043 1 57.81 169 VAL D O 1
ATOM 10963 N N . ARG D 1 171 ? -9.488 -37.047 -59.663 1 54.88 170 ARG D N 1
ATOM 10964 C CA . ARG D 1 171 ? -10.364 -36.245 -58.829 1 54.25 170 ARG D CA 1
ATOM 10965 C C . ARG D 1 171 ? -9.565 -35.327 -57.917 1 53.08 170 ARG D C 1
ATOM 10966 O O . ARG D 1 171 ? -8.4 -35.592 -57.608 1 52.29 170 ARG D O 1
ATOM 10974 N N . GLU D 1 172 ? -10.186 -34.23 -57.507 1 52.88 171 GLU D N 1
ATOM 10975 C CA . GLU D 1 172 ? -9.565 -33.316 -56.564 1 51.65 171 GLU D CA 1
ATOM 10976 C C . GLU D 1 172 ? -9.528 -33.999 -55.188 1 49.34 171 GLU D C 1
ATOM 10977 O O . GLU D 1 172 ? -10.466 -34.717 -54.822 1 50.49 171 GLU D O 1
ATOM 10979 N N . VAL D 1 173 ? -8.423 -33.833 -54.459 1 45.37 172 VAL D N 1
ATOM 10980 C CA . VAL D 1 173 ? -8.301 -34.404 -53.13 1 42.45 172 VAL D CA 1
ATOM 10981 C C . VAL D 1 173 ? -9.088 -33.54 -52.143 1 40.97 172 VAL D C 1
ATOM 10982 O O . VAL D 1 173 ? -8.861 -32.344 -52.066 1 40.1 172 VAL D O 1
ATOM 10986 N N . PRO D 1 174 ? -10.018 -34.132 -51.382 1 40.44 173 PRO D N 1
ATOM 10987 C CA . PRO D 1 174 ? -10.769 -33.336 -50.385 1 40.31 173 PRO D CA 1
ATOM 10988 C C . PRO D 1 174 ? -9.887 -32.821 -49.236 1 39.9 173 PRO D C 1
ATOM 10989 O O . PRO D 1 174 ? -8.755 -33.286 -49.045 1 39.8 173 PRO D O 1
ATOM 10993 N N . GLN D 1 175 ? -10.432 -31.907 -48.426 1 39.81 174 GLN D N 1
ATOM 10994 C CA . GLN D 1 175 ? -9.733 -31.402 -47.247 1 39.81 174 GLN D CA 1
ATOM 10995 C C . GLN D 1 175 ? -9.48 -32.54 -46.253 1 39.42 174 GLN D C 1
ATOM 10996 O O . GLN D 1 175 ? -10.276 -33.479 -46.163 1 39.68 174 GLN D O 1
ATOM 10998 N N . SER D 1 176 ? -8.356 -32.475 -45.534 1 38.59 175 SER D N 1
ATOM 10999 C CA . SER D 1 176 ? -8.021 -33.484 -44.546 1 38.08 175 SER D CA 1
ATOM 11000 C C . SER D 1 176 ? -8.754 -33.224 -43.21 1 37.62 175 SER D C 1
ATOM 11001 O O . SER D 1 176 ? -9.342 -32.161 -43.007 1 38.07 175 SER D O 1
ATOM 11004 N N . ARG D 1 177 ? -8.783 -34.228 -42.34 1 37.31 176 ARG D N 1
ATOM 11005 C CA . ARG D 1 177 ? -9.411 -34.164 -41.032 1 38.41 176 ARG D CA 1
ATOM 11006 C C . ARG D 1 177 ? -8.342 -34.413 -39.993 1 39.83 176 ARG D C 1
ATOM 11007 O O . ARG D 1 177 ? -7.588 -35.39 -40.102 1 39.92 176 ARG D O 1
ATOM 11015 N N . SER D 1 178 ? -8.239 -33.51 -39.01 1 40.73 177 SER D N 1
ATOM 11016 C CA . SER D 1 178 ? -7.199 -33.581 -37.998 1 41.85 177 SER D CA 1
ATOM 11017 C C . SER D 1 178 ? -7.348 -34.767 -37.034 1 42.14 177 SER D C 1
ATOM 11018 O O . SER D 1 178 ? -8.447 -35.287 -36.811 1 42.35 177 SER D O 1
ATOM 11021 N N . VAL D 1 179 ? -6.222 -35.171 -36.454 1 41.76 178 VAL D N 1
ATOM 11022 C CA . VAL D 1 179 ? -6.168 -36.215 -35.446 1 43.01 178 VAL D CA 1
ATOM 11023 C C . VAL D 1 179 ? -5.285 -35.721 -34.308 1 44.07 178 VAL D C 1
ATOM 11024 O O . VAL D 1 179 ? -4.27 -35.068 -34.553 1 44.84 178 VAL D O 1
ATOM 11028 N N . ASP D 1 180 ? -5.682 -36 -33.068 1 43.82 179 ASP D N 1
ATOM 11029 C CA . ASP D 1 180 ? -4.881 -35.633 -31.916 1 44.03 179 ASP D CA 1
ATOM 11030 C C . ASP D 1 180 ? -3.891 -36.754 -31.594 1 43.3 179 ASP D C 1
ATOM 11031 O O . ASP D 1 180 ? -4.299 -37.9 -31.405 1 43.85 179 ASP D O 1
ATOM 11036 N N . VAL D 1 181 ? -2.594 -36.44 -31.576 1 42.3 180 VAL D N 1
ATOM 11037 C CA . VAL D 1 181 ? -1.561 -37.417 -31.244 1 42.09 180 VAL D CA 1
ATOM 11038 C C . VAL D 1 181 ? -0.851 -37.082 -29.921 1 42.51 180 VAL D C 1
ATOM 11039 O O . VAL D 1 181 ? 0.124 -37.745 -29.59 1 41.98 180 VAL D O 1
ATOM 11043 N N . SER D 1 182 ? -1.336 -36.076 -29.153 1 43.28 181 SER D N 1
ATOM 11044 C CA . SER D 1 182 ? -0.679 -35.647 -27.926 1 44.89 181 SER D CA 1
ATOM 11045 C C . SER D 1 182 ? -0.936 -36.564 -26.723 1 45.65 181 SER D C 1
ATOM 11046 O O . SER D 1 182 ? -0.191 -36.474 -25.751 1 46.66 181 SER D O 1
ATOM 11049 N N . ASP D 1 183 ? -1.978 -37.408 -26.757 1 45.12 182 ASP D N 1
ATOM 11050 C CA . ASP D 1 183 ? -2.244 -38.313 -25.638 1 45.45 182 ASP D CA 1
ATOM 11051 C C . ASP D 1 183 ? -1.277 -39.502 -25.668 1 44.82 182 ASP D C 1
ATOM 11052 O O . ASP D 1 183 ? -0.709 -39.837 -26.718 1 44.54 182 ASP D O 1
ATOM 11054 N N . ASP D 1 184 ? -1.072 -40.135 -24.507 1 44.21 183 ASP D N 1
ATOM 11055 C CA . ASP D 1 184 ? -0.149 -41.262 -24.415 1 43.63 183 ASP D CA 1
ATOM 11056 C C . ASP D 1 184 ? -0.829 -42.473 -23.739 1 43.21 183 ASP D C 1
ATOM 11057 O O . ASP D 1 184 ? -0.373 -42.917 -22.696 1 42.97 183 ASP D O 1
ATOM 11062 N N . PRO D 1 185 ? -1.882 -43.058 -24.345 1 43.35 184 PRO D N 1
ATOM 11063 C CA . PRO D 1 185 ? -2.581 -44.179 -23.688 1 43.47 184 PRO D CA 1
ATOM 11064 C C . PRO D 1 185 ? -1.759 -45.454 -23.502 1 43.32 184 PRO D C 1
ATOM 11065 O O . PRO D 1 185 ? -2.041 -46.226 -22.582 1 43.63 184 PRO D O 1
ATOM 11069 N N . SER D 1 186 ? -0.747 -45.687 -24.352 1 42.87 185 SER D N 1
ATOM 11070 C CA . SER D 1 186 ? 0.074 -46.896 -24.223 1 42.41 185 SER D CA 1
ATOM 11071 C C . SER D 1 186 ? 1.304 -46.702 -23.294 1 42.45 185 SER D C 1
ATOM 11072 O O . SER D 1 186 ? 2.107 -47.627 -23.161 1 42.42 185 SER D O 1
ATOM 11075 N N . GLY D 1 187 ? 1.428 -45.537 -22.651 1 41.88 186 GLY D N 1
ATOM 11076 C CA . GLY D 1 187 ? 2.526 -45.252 -21.735 1 41.65 186 GLY D CA 1
ATOM 11077 C C . GLY D 1 187 ? 3.895 -45.296 -22.384 1 40.69 186 GLY D C 1
ATOM 11078 O O . GLY D 1 187 ? 4.844 -45.823 -21.804 1 40.7 186 GLY D O 1
ATOM 11079 N N . PHE D 1 188 ? 4.016 -44.742 -23.592 1 39.37 187 PHE D N 1
ATOM 11080 C CA . PHE D 1 188 ? 5.294 -44.668 -24.313 1 38.71 187 PHE D CA 1
ATOM 11081 C C . PHE D 1 188 ? 6.395 -44.013 -23.461 1 39.31 187 PHE D C 1
ATOM 11082 O O . PHE D 1 188 ? 7.479 -44.576 -23.355 1 38.93 187 PHE D O 1
ATOM 11090 N N . ARG D 1 189 ? 6.108 -42.874 -22.803 1 40.48 188 ARG D N 1
ATOM 11091 C CA . ARG D 1 189 ? 7.119 -42.213 -21.968 1 41.97 188 ARG D CA 1
ATOM 11092 C C . ARG D 1 189 ? 7.639 -43.145 -20.85 1 43.43 188 ARG D C 1
ATOM 11093 O O . ARG D 1 189 ? 8.845 -43.195 -20.604 1 43.81 188 ARG D O 1
ATOM 11101 N N . ARG D 1 190 ? 6.736 -43.904 -20.215 1 43.84 189 ARG D N 1
ATOM 11102 C CA . ARG D 1 190 ? 7.1 -44.856 -19.166 1 45.39 189 ARG D CA 1
ATOM 11103 C C . ARG D 1 190 ? 7.947 -46.006 -19.757 1 43.85 189 ARG D C 1
ATOM 11104 O O . ARG D 1 190 ? 8.958 -46.394 -19.177 1 44.01 189 ARG D O 1
ATOM 11112 N N . ARG D 1 191 ? 7.545 -46.518 -20.916 1 42.03 190 ARG D N 1
ATOM 11113 C CA . ARG D 1 191 ? 8.234 -47.616 -21.597 1 40.8 190 ARG D CA 1
ATOM 11114 C C . ARG D 1 191 ? 9.639 -47.19 -22.023 1 40.47 190 ARG D C 1
ATOM 11115 O O . ARG D 1 191 ? 10.563 -47.974 -21.871 1 40.69 190 ARG D O 1
ATOM 11123 N N . VAL D 1 192 ? 9.824 -45.928 -22.467 1 40.21 191 VAL D N 1
ATOM 11124 C CA . VAL D 1 192 ? 11.155 -45.388 -22.781 1 40.11 191 VAL D CA 1
ATOM 11125 C C . VAL D 1 192 ? 12.029 -45.412 -21.523 1 40.68 191 VAL D C 1
ATOM 11126 O O . VAL D 1 192 ? 13.168 -45.857 -21.585 1 40.69 191 VAL D O 1
ATOM 11130 N N . ALA D 1 193 ? 11.497 -44.947 -20.385 1 40.8 192 ALA D N 1
ATOM 11131 C CA . ALA D 1 193 ? 12.255 -44.939 -19.129 1 41.61 192 ALA D CA 1
ATOM 11132 C C . ALA D 1 193 ? 12.698 -46.364 -18.718 1 41.51 192 ALA D C 1
ATOM 11133 O O . ALA D 1 193 ? 13.844 -46.538 -18.333 1 41.52 192 ALA D O 1
ATOM 11135 N N . VAL D 1 194 ? 11.841 -47.377 -18.9 1 42.07 193 VAL D N 1
ATOM 11136 C CA . VAL D 1 194 ? 12.221 -48.765 -18.602 1 43.06 193 VAL D CA 1
ATOM 11137 C C . VAL D 1 194 ? 13.366 -49.208 -19.54 1 42.05 193 VAL D C 1
ATOM 11138 O O . VAL D 1 194 ? 14.367 -49.744 -19.065 1 41.85 193 VAL D O 1
ATOM 11142 N N . ALA D 1 195 ? 13.261 -48.902 -20.849 1 41.22 194 ALA D N 1
ATOM 11143 C CA . ALA D 1 195 ? 14.319 -49.245 -21.811 1 41.29 194 ALA D CA 1
ATOM 11144 C C . ALA D 1 195 ? 15.631 -48.529 -21.47 1 41.81 194 ALA D C 1
ATOM 11145 O O . ALA D 1 195 ? 16.684 -49.159 -21.482 1 41.72 194 ALA D O 1
ATOM 11147 N N . VAL D 1 196 ? 15.572 -47.244 -21.079 1 42.13 195 VAL D N 1
ATOM 11148 C CA . VAL D 1 196 ? 16.772 -46.483 -20.694 1 43.28 195 VAL D CA 1
ATOM 11149 C C . VAL D 1 196 ? 17.447 -47.161 -19.49 1 44.18 195 VAL D C 1
ATOM 11150 O O . VAL D 1 196 ? 18.673 -47.287 -19.462 1 44.55 195 VAL D O 1
ATOM 11154 N N . ASP D 1 197 ? 16.648 -47.655 -18.537 1 44.59 196 ASP D N 1
ATOM 11155 C CA . ASP D 1 197 ? 17.182 -48.362 -17.37 1 45.59 196 ASP D CA 1
ATOM 11156 C C . ASP D 1 197 ? 17.848 -49.675 -17.747 1 44.5 196 ASP D C 1
ATOM 11157 O O . ASP D 1 197 ? 18.89 -50.007 -17.172 1 44.81 196 ASP D O 1
ATOM 11162 N N . GLU D 1 198 ? 17.241 -50.424 -18.695 1 43.69 197 GLU D N 1
ATOM 11163 C CA . GLU D 1 198 ? 17.777 -51.693 -19.178 1 43.46 197 GLU D CA 1
ATOM 11164 C C . GLU D 1 198 ? 19.092 -51.461 -19.907 1 43.61 197 GLU D C 1
ATOM 11165 O O . GLU D 1 198 ? 20.048 -52.2 -19.679 1 44 197 GLU D O 1
ATOM 11171 N N . ILE D 1 199 ? 19.179 -50.38 -20.705 1 43.01 198 ILE D N 1
ATOM 11172 C CA . ILE D 1 199 ? 20.417 -50.021 -21.396 1 43.24 198 ILE D CA 1
ATOM 11173 C C . ILE D 1 199 ? 21.503 -49.616 -20.377 1 45.44 198 ILE D C 1
ATOM 11174 O O . ILE D 1 199 ? 22.64 -50.076 -20.487 1 45.69 198 ILE D O 1
ATOM 11179 N N . ALA D 1 200 ? 21.147 -48.812 -19.359 1 46.84 199 ALA D N 1
ATOM 11180 C CA . ALA D 1 200 ? 22.099 -48.409 -18.314 1 49.44 199 ALA D CA 1
ATOM 11181 C C . ALA D 1 200 ? 22.636 -49.627 -17.545 1 51.37 199 ALA D C 1
ATOM 11182 O O . ALA D 1 200 ? 23.78 -49.604 -17.095 1 52.9 199 ALA D O 1
ATOM 11184 N N . ALA D 1 201 ? 21.829 -50.698 -17.43 1 51.75 200 ALA D N 1
ATOM 11185 C CA . ALA D 1 201 ? 22.225 -51.952 -16.785 1 52.9 200 ALA D CA 1
ATOM 11186 C C . ALA D 1 201 ? 23.064 -52.877 -17.717 1 53.51 200 ALA D C 1
ATOM 11187 O O . ALA D 1 201 ? 23.515 -53.934 -17.274 1 53.85 200 ALA D O 1
ATOM 11189 N N . GLY D 1 202 ? 23.246 -52.488 -18.978 1 52.86 201 GLY D N 1
ATOM 11190 C CA . GLY D 1 202 ? 24.029 -53.24 -19.948 1 52.35 201 GLY D CA 1
ATOM 11191 C C . GLY D 1 202 ? 23.295 -54.376 -20.629 1 51.31 201 GLY D C 1
ATOM 11192 O O . GLY D 1 202 ? 23.939 -55.28 -21.168 1 52.19 201 GLY D O 1
ATOM 11193 N N . ARG D 1 203 ? 21.95 -54.348 -20.637 1 49.21 202 ARG D N 1
ATOM 11194 C CA . ARG D 1 203 ? 21.182 -55.418 -21.285 1 47.56 202 ARG D CA 1
ATOM 11195 C C . ARG D 1 203 ? 21.342 -55.36 -22.816 1 45.62 202 ARG D C 1
ATOM 11196 O O . ARG D 1 203 ? 21.391 -56.395 -23.482 1 46.25 202 ARG D O 1
ATOM 11204 N N . TYR D 1 204 ? 21.409 -54.147 -23.363 1 43.2 203 TYR D N 1
ATOM 11205 C CA . TYR D 1 204 ? 21.577 -53.893 -24.792 1 41.08 203 TYR D CA 1
ATOM 11206 C C . TYR D 1 204 ? 21.999 -52.415 -24.971 1 40.4 203 TYR D C 1
ATOM 11207 O O . TYR D 1 204 ? 22.062 -51.651 -24.001 1 40.76 203 TYR D O 1
ATOM 11216 N N . HIS D 1 205 ? 22.37 -52.039 -26.179 1 39.65 204 HIS D N 1
ATOM 11217 C CA . HIS D 1 205 ? 22.851 -50.692 -26.477 1 39.03 204 HIS D CA 1
ATOM 11218 C C . HIS D 1 205 ? 21.725 -49.775 -26.95 1 37 204 HIS D C 1
ATOM 11219 O O . HIS D 1 205 ? 21.719 -48.582 -26.622 1 37.64 204 HIS D O 1
ATOM 11226 N N . LYS D 1 206 ? 20.786 -50.321 -27.737 1 34.52 205 LYS D N 1
ATOM 11227 C CA . LYS D 1 206 ? 19.737 -49.511 -28.325 1 33.11 205 LYS D CA 1
ATOM 11228 C C . LYS D 1 206 ? 18.504 -50.336 -28.642 1 31.76 205 LYS D C 1
ATOM 11229 O O . LYS D 1 206 ? 18.619 -51.5 -29.018 1 31.45 205 LYS D O 1
ATOM 11235 N N . VAL D 1 207 ? 17.332 -49.732 -28.512 1 30.12 206 VAL D N 1
ATOM 11236 C CA . VAL D 1 207 ? 16.089 -50.38 -28.903 1 29.67 206 VAL D CA 1
ATOM 11237 C C . VAL D 1 207 ? 15.176 -49.316 -29.497 1 28.98 206 VAL D C 1
ATOM 11238 O O . VAL D 1 207 ? 15.158 -48.178 -29.015 1 29.48 206 VAL D O 1
ATOM 11242 N N . ILE D 1 208 ? 14.403 -49.685 -30.532 1 27.55 207 ILE D N 1
ATOM 11243 C CA . ILE D 1 208 ? 13.411 -48.792 -31.066 1 27.13 207 ILE D CA 1
ATOM 11244 C C . ILE D 1 208 ? 12.075 -49.185 -30.423 1 27.12 207 ILE D C 1
ATOM 11245 O O . ILE D 1 208 ? 11.63 -50.338 -30.552 1 27.11 207 ILE D O 1
ATOM 11250 N N . LEU D 1 209 ? 11.452 -48.247 -29.708 1 27.25 208 LEU D N 1
ATOM 11251 C CA . LEU D 1 209 ? 10.115 -48.491 -29.156 1 28.24 208 LEU D CA 1
ATOM 11252 C C . LEU D 1 209 ? 9.146 -47.586 -29.899 1 27.99 208 LEU D C 1
ATOM 11253 O O . LEU D 1 209 ? 9.567 -46.588 -30.478 1 28.1 208 LEU D O 1
ATOM 11258 N N . SER D 1 210 ? 7.869 -47.944 -29.931 1 27.32 209 SER D N 1
ATOM 11259 C CA . SER D 1 210 ? 6.896 -47.223 -30.733 1 27.74 209 SER D CA 1
ATOM 11260 C C . SER D 1 210 ? 5.559 -47.086 -30.005 1 28.27 209 SER D C 1
ATOM 11261 O O . SER D 1 210 ? 5.357 -47.665 -28.931 1 28.48 209 SER D O 1
ATOM 11264 N N . ARG D 1 211 ? 4.664 -46.288 -30.578 1 28.66 210 ARG D N 1
ATOM 11265 C CA . ARG D 1 211 ? 3.333 -46.15 -30.033 1 29.48 210 ARG D CA 1
ATOM 11266 C C . ARG D 1 211 ? 2.34 -46.109 -31.174 1 30.08 210 ARG D C 1
ATOM 11267 O O . ARG D 1 211 ? 2.6 -45.505 -32.215 1 29.46 210 ARG D O 1
ATOM 11275 N N . CYS D 1 212 ? 1.219 -46.776 -30.983 1 30.87 211 CYS D N 1
ATOM 11276 C CA . CYS D 1 212 ? 0.104 -46.712 -31.898 1 31.67 211 CYS D CA 1
ATOM 11277 C C . CYS D 1 212 ? -0.709 -45.476 -31.575 1 32.17 211 CYS D C 1
ATOM 11278 O O . CYS D 1 212 ? -0.784 -45.053 -30.416 1 31.42 211 CYS D O 1
ATOM 11281 N N . VAL D 1 213 ? -1.323 -44.898 -32.597 1 31.85 212 VAL D N 1
ATOM 11282 C CA . VAL D 1 213 ? -2.257 -43.8 -32.424 1 32.8 212 VAL D CA 1
ATOM 11283 C C . VAL D 1 213 ? -3.513 -44.228 -33.125 1 33.46 212 VAL D C 1
ATOM 11284 O O . VAL D 1 213 ? -3.46 -44.424 -34.331 1 32.55 212 VAL D O 1
ATOM 11288 N N . GLU D 1 214 ? -4.623 -44.417 -32.393 1 34.61 213 GLU D N 1
ATOM 11289 C CA . GLU D 1 214 ? -5.869 -44.801 -33.037 1 35.84 213 GLU D CA 1
ATOM 11290 C C . GLU D 1 214 ? -6.453 -43.612 -33.789 1 36.06 213 GLU D C 1
ATOM 11291 O O . GLU D 1 214 ? -6.545 -42.515 -33.23 1 36.63 213 GLU D O 1
ATOM 11297 N N . VAL D 1 215 ? -6.869 -43.822 -35.036 1 34.67 214 VAL D N 1
ATOM 11298 C CA . VAL D 1 215 ? -7.558 -42.791 -35.795 1 35.23 214 VAL D CA 1
ATOM 11299 C C . VAL D 1 215 ? -9.042 -43.029 -35.545 1 36.12 214 VAL D C 1
ATOM 11300 O O . VAL D 1 215 ? -9.547 -44.102 -35.881 1 35.74 214 VAL D O 1
ATOM 11304 N N . PRO D 1 216 ? -9.759 -42.093 -34.885 1 37.25 215 PRO D N 1
ATOM 11305 C CA . PRO D 1 216 ? -11.166 -42.378 -34.514 1 37.41 215 PRO D CA 1
ATOM 11306 C C . PRO D 1 216 ? -12.181 -42.269 -35.65 1 37.93 215 PRO D C 1
ATOM 11307 O O . PRO D 1 216 ? -13.387 -42.189 -35.392 1 39.5 215 PRO D O 1
ATOM 11311 N N . PHE D 1 217 ? -11.721 -42.239 -36.889 1 36.68 216 PHE D N 1
ATOM 11312 C CA . PHE D 1 217 ? -12.602 -42.166 -38.044 1 36.34 216 PHE D CA 1
ATOM 11313 C C . PHE D 1 217 ? -11.989 -42.992 -39.173 1 34.87 216 PHE D C 1
ATOM 11314 O O . PHE D 1 217 ? -10.761 -43.163 -39.229 1 35.55 216 PHE D O 1
ATOM 11322 N N . ALA D 1 218 ? -12.834 -43.515 -40.062 1 32.9 217 ALA D N 1
ATOM 11323 C CA . ALA D 1 218 ? -12.338 -44.289 -41.186 1 31.44 217 ALA D CA 1
ATOM 11324 C C . ALA D 1 218 ? -11.713 -43.338 -42.217 1 29.93 217 ALA D C 1
ATOM 11325 O O . ALA D 1 218 ? -12.26 -42.24 -42.433 1 31.59 217 ALA D O 1
ATOM 11327 N N . ILE D 1 219 ? -10.574 -43.721 -42.804 1 27.76 218 ILE D N 1
ATOM 11328 C CA . ILE D 1 219 ? -9.939 -42.876 -43.798 1 27.01 218 ILE D CA 1
ATOM 11329 C C . ILE D 1 219 ? -10.048 -43.5 -45.192 1 27.01 218 ILE D C 1
ATOM 11330 O O . ILE D 1 219 ? -10.241 -44.714 -45.347 1 27.18 218 ILE D O 1
ATOM 11335 N N . ASP D 1 220 ? -9.881 -42.654 -46.213 1 26.18 219 ASP D N 1
ATOM 11336 C CA . ASP D 1 220 ? -9.841 -43.079 -47.6 1 25.27 219 ASP D CA 1
ATOM 11337 C C . ASP D 1 220 ? -8.392 -43.294 -47.917 1 24.98 219 ASP D C 1
ATOM 11338 O O . ASP D 1 220 ? -7.627 -42.314 -47.971 1 25.06 219 ASP D O 1
ATOM 11343 N N . PHE D 1 221 ? -7.975 -44.566 -48.04 1 23.56 220 PHE D N 1
ATOM 11344 C CA . PHE D 1 221 ? -6.564 -44.856 -48.215 1 23.22 220 PHE D CA 1
ATOM 11345 C C . PHE D 1 221 ? -5.985 -44.264 -49.518 1 22.53 220 PHE D C 1
ATOM 11346 O O . PHE D 1 221 ? -4.97 -43.576 -49.414 1 21.78 220 PHE D O 1
ATOM 11354 N N . PRO D 1 222 ? -6.59 -44.433 -50.715 1 22.27 221 PRO D N 1
ATOM 11355 C CA . PRO D 1 222 ? -5.974 -43.84 -51.923 1 22.93 221 PRO D CA 1
ATOM 11356 C C . PRO D 1 222 ? -5.867 -42.312 -51.876 1 24.33 221 PRO D C 1
ATOM 11357 O O . PRO D 1 222 ? -4.835 -41.763 -52.287 1 24.49 221 PRO D O 1
ATOM 11361 N N . LEU D 1 223 ? -6.898 -41.616 -51.352 1 24.9 222 LEU D N 1
ATOM 11362 C CA . LEU D 1 223 ? -6.848 -40.15 -51.302 1 25.65 222 LEU D CA 1
ATOM 11363 C C . LEU D 1 223 ? -5.823 -39.693 -50.271 1 25.23 222 LEU D C 1
ATOM 11364 O O . LEU D 1 223 ? -5.074 -38.739 -50.533 1 25.59 222 LEU D O 1
ATOM 11369 N N . THR D 1 224 ? -5.739 -40.412 -49.11 1 24.32 223 THR D N 1
ATOM 11370 C CA . THR D 1 224 ? -4.742 -40.075 -48.082 1 24.07 223 THR D CA 1
ATOM 11371 C C . THR D 1 224 ? -3.341 -40.314 -48.661 1 24.67 223 THR D C 1
ATOM 11372 O O . THR D 1 224 ? -2.454 -39.46 -48.548 1 26.14 223 THR D O 1
ATOM 11376 N N . TYR D 1 225 ? -3.173 -41.421 -49.378 1 23.33 224 TYR D N 1
ATOM 11377 C CA . TYR D 1 225 ? -1.884 -41.722 -50.038 1 23.56 224 TYR D CA 1
ATOM 11378 C C . TYR D 1 225 ? -1.45 -40.555 -50.956 1 24.01 224 TYR D C 1
ATOM 11379 O O . TYR D 1 225 ? -0.31 -40.103 -50.865 1 24.97 224 TYR D O 1
ATOM 11388 N N . ARG D 1 226 ? -2.354 -40.103 -51.831 1 23.94 225 ARG D N 1
ATOM 11389 C CA . ARG D 1 226 ? -2.075 -39.017 -52.77 1 25.26 225 ARG D CA 1
ATOM 11390 C C . ARG D 1 226 ? -1.697 -37.742 -52.028 1 27.26 225 ARG D C 1
ATOM 11391 O O . ARG D 1 226 ? -0.716 -37.084 -52.383 1 27.42 225 ARG D O 1
ATOM 11399 N N . LEU D 1 227 ? -2.458 -37.396 -50.98 1 28.03 226 LEU D N 1
ATOM 11400 C CA . LEU D 1 227 ? -2.207 -36.147 -50.256 1 28.92 226 LEU D CA 1
ATOM 11401 C C . LEU D 1 227 ? -0.865 -36.191 -49.517 1 28.87 226 LEU D C 1
ATOM 11402 O O . LEU D 1 227 ? -0.05 -35.264 -49.663 1 29.52 226 LEU D O 1
ATOM 11407 N N . GLY D 1 228 ? -0.595 -37.284 -48.8 1 27.54 227 GLY D N 1
ATOM 11408 C CA . GLY D 1 228 ? 0.676 -37.428 -48.103 1 27.97 227 GLY D CA 1
ATOM 11409 C C . GLY D 1 228 ? 1.863 -37.492 -49.053 1 28.21 227 GLY D C 1
ATOM 11410 O O . GLY D 1 228 ? 2.94 -36.959 -48.745 1 28.49 227 GLY D O 1
ATOM 11411 N N . ARG D 1 229 ? 1.662 -38.08 -50.246 1 27.59 228 ARG D N 1
ATOM 11412 C CA . ARG D 1 229 ? 2.755 -38.209 -51.235 1 28.91 228 ARG D CA 1
ATOM 11413 C C . ARG D 1 229 ? 3.201 -36.836 -51.789 1 31.53 228 ARG D C 1
ATOM 11414 O O . ARG D 1 229 ? 4.358 -36.684 -52.191 1 31.71 228 ARG D O 1
ATOM 11422 N N . ARG D 1 230 ? 2.312 -35.834 -51.779 1 33.57 229 ARG D N 1
ATOM 11423 C CA . ARG D 1 230 ? 2.702 -34.472 -52.188 1 36.78 229 ARG D CA 1
ATOM 11424 C C . ARG D 1 230 ? 3.639 -33.799 -51.192 1 39.29 229 ARG D C 1
ATOM 11425 O O . ARG D 1 230 ? 4.26 -32.789 -51.529 1 40.41 229 ARG D O 1
ATOM 11433 N N . HIS D 1 231 ? 3.657 -34.265 -49.939 1 39.77 230 HIS D N 1
ATOM 11434 C CA . HIS D 1 231 ? 4.427 -33.62 -48.893 1 41.41 230 HIS D CA 1
ATOM 11435 C C . HIS D 1 231 ? 5.529 -34.487 -48.294 1 42.8 230 HIS D C 1
ATOM 11436 O O . HIS D 1 231 ? 6.068 -34.137 -47.25 1 43.6 230 HIS D O 1
ATOM 11443 N N . ASN D 1 232 ? 5.879 -35.593 -48.953 1 42.4 231 ASN D N 1
ATOM 11444 C CA . ASN D 1 232 ? 6.927 -36.521 -48.537 1 43.16 231 ASN D CA 1
ATOM 11445 C C . ASN D 1 232 ? 7.797 -36.856 -49.768 1 42.06 231 ASN D C 1
ATOM 11446 O O . ASN D 1 232 ? 7.26 -36.941 -50.867 1 42.21 231 ASN D O 1
ATOM 11451 N N . THR D 1 233 ? 9.098 -37.104 -49.602 1 40.38 232 THR D N 1
ATOM 11452 C CA . THR D 1 233 ? 9.944 -37.579 -50.709 1 39.5 232 THR D CA 1
ATOM 11453 C C . THR D 1 233 ? 10.576 -38.884 -50.166 1 36.22 232 THR D C 1
ATOM 11454 O O . THR D 1 233 ? 11.611 -38.852 -49.508 1 36.7 232 THR D O 1
ATOM 11458 N N . PRO D 1 234 ? 9.85 -40.021 -50.265 1 32.11 233 PRO D N 1
ATOM 11459 C CA . PRO D 1 234 ? 10.348 -41.27 -49.648 1 29.63 233 PRO D CA 1
ATOM 11460 C C . PRO D 1 234 ? 11.279 -42.086 -50.547 1 28.54 233 PRO D C 1
ATOM 11461 O O . PRO D 1 234 ? 11.316 -41.85 -51.75 1 29.1 233 PRO D O 1
ATOM 11465 N N . VAL D 1 235 ? 11.955 -43.092 -49.993 1 27.61 234 VAL D N 1
ATOM 11466 C CA . VAL D 1 235 ? 12.806 -43.989 -50.796 1 28.27 234 VAL D CA 1
ATOM 11467 C C . VAL D 1 235 ? 11.92 -44.903 -51.658 1 26.59 234 VAL D C 1
ATOM 11468 O O . VAL D 1 235 ? 12.22 -45.173 -52.816 1 26.93 234 VAL D O 1
ATOM 11472 N N . ARG D 1 236 ? 10.795 -45.356 -51.072 1 24.4 235 ARG D N 1
ATOM 11473 C CA . ARG D 1 236 ? 9.744 -46.147 -51.741 1 23.49 235 ARG D CA 1
ATOM 11474 C C . ARG D 1 236 ? 8.419 -45.734 -51.13 1 22.07 235 ARG D C 1
ATOM 11475 O O . ARG D 1 236 ? 8.395 -45.17 -50.027 1 22.05 235 ARG D O 1
ATOM 11483 N N . SER D 1 237 ? 7.296 -46.075 -51.787 1 21.42 236 SER D N 1
ATOM 11484 C CA . SER D 1 237 ? 6.014 -45.84 -51.126 1 20.48 236 SER D CA 1
ATOM 11485 C C . SER D 1 237 ? 5.056 -46.927 -51.558 1 19.96 236 SER D C 1
ATOM 11486 O O . SER D 1 237 ? 5.311 -47.613 -52.549 1 19.38 236 SER D O 1
ATOM 11489 N N . PHE D 1 238 ? 3.943 -47.055 -50.831 1 19.37 237 PHE D N 1
ATOM 11490 C CA . PHE D 1 238 ? 2.988 -48.092 -51.209 1 18.95 237 PHE D CA 1
ATOM 11491 C C . PHE D 1 238 ? 1.604 -47.722 -50.774 1 18.74 237 PHE D C 1
ATOM 11492 O O . PHE D 1 238 ? 1.417 -46.918 -49.871 1 18.89 237 PHE D O 1
ATOM 11500 N N . LEU D 1 239 ? 0.639 -48.424 -51.348 1 17.63 238 LEU D N 1
ATOM 11501 C CA . LEU D 1 239 ? -0.785 -48.324 -51.068 1 18 238 LEU D CA 1
ATOM 11502 C C . LEU D 1 239 ? -1.358 -49.687 -51.381 1 18.3 238 LEU D C 1
ATOM 11503 O O . LEU D 1 239 ? -1.123 -50.176 -52.486 1 18.95 238 LEU D O 1
ATOM 11508 N N . LEU D 1 240 ? -2.062 -50.323 -50.434 1 18.22 239 LEU D N 1
ATOM 11509 C CA . LEU D 1 240 ? -2.587 -51.67 -50.702 1 17.57 239 LEU D CA 1
ATOM 11510 C C . LEU D 1 240 ? -3.928 -51.911 -50.032 1 19.22 239 LEU D C 1
ATOM 11511 O O . LEU D 1 240 ? -4.298 -51.249 -49.038 1 19.96 239 LEU D O 1
ATOM 11516 N N . GLN D 1 241 ? -4.634 -52.889 -50.582 1 18.06 240 GLN D N 1
ATOM 11517 C CA . GLN D 1 241 ? -5.857 -53.475 -50.052 1 18.81 240 GLN D CA 1
ATOM 11518 C C . GLN D 1 241 ? -5.697 -54.948 -50.318 1 19.05 240 GLN D C 1
ATOM 11519 O O . GLN D 1 241 ? -5.853 -55.374 -51.467 1 18.8 240 GLN D O 1
ATOM 11525 N N . LEU D 1 242 ? -5.327 -55.728 -49.3 1 19.39 241 LEU D N 1
ATOM 11526 C CA . LEU D 1 242 ? -4.996 -57.121 -49.52 1 19.53 241 LEU D CA 1
ATOM 11527 C C . LEU D 1 242 ? -5.443 -57.971 -48.325 1 20.92 241 LEU D C 1
ATOM 11528 O O . LEU D 1 242 ? -5.031 -57.699 -47.202 1 20.41 241 LEU D O 1
ATOM 11533 N N . GLY D 1 243 ? -6.269 -58.968 -48.578 1 21.83 242 GLY D N 1
ATOM 11534 C CA . GLY D 1 243 ? -6.721 -59.891 -47.543 1 23.41 242 GLY D CA 1
ATOM 11535 C C . GLY D 1 243 ? -7.36 -59.225 -46.333 1 24.61 242 GLY D C 1
ATOM 11536 O O . GLY D 1 243 ? -7.134 -59.666 -45.206 1 26.31 242 GLY D O 1
ATOM 11537 N N . GLY D 1 244 ? -8.147 -58.182 -46.557 1 23.75 243 GLY D N 1
ATOM 11538 C CA . GLY D 1 244 ? -8.839 -57.479 -45.475 1 24.36 243 GLY D CA 1
ATOM 11539 C C . GLY D 1 244 ? -8.004 -56.414 -44.778 1 23.9 243 GLY D C 1
ATOM 11540 O O . GLY D 1 244 ? -8.465 -55.797 -43.806 1 25.1 243 GLY D O 1
ATOM 11541 N N . ILE D 1 245 ? -6.765 -56.189 -45.251 1 21.36 244 ILE D N 1
ATOM 11542 C CA . ILE D 1 245 ? -5.933 -55.125 -44.696 1 22.04 244 ILE D CA 1
ATOM 11543 C C . ILE D 1 245 ? -5.847 -53.992 -45.686 1 22.11 244 ILE D C 1
ATOM 11544 O O . ILE D 1 245 ? -5.541 -54.248 -46.848 1 22.34 244 ILE D O 1
ATOM 11549 N N . ARG D 1 246 ? -5.995 -52.75 -45.232 1 20.43 245 ARG D N 1
ATOM 11550 C CA . ARG D 1 246 ? -5.62 -51.595 -46.038 1 19.36 245 ARG D CA 1
ATOM 11551 C C . ARG D 1 246 ? -4.367 -50.974 -45.404 1 19.35 245 ARG D C 1
ATOM 11552 O O . ARG D 1 246 ? -4.262 -50.95 -44.176 1 19.38 245 ARG D O 1
ATOM 11560 N N . ALA D 1 247 ? -3.432 -50.512 -46.21 1 19.42 246 ALA D N 1
ATOM 11561 C CA . ALA D 1 247 ? -2.262 -49.842 -45.675 1 19.27 246 ALA D CA 1
ATOM 11562 C C . ALA D 1 247 ? -1.68 -48.893 -46.712 1 19.83 246 ALA D C 1
ATOM 11563 O O . ALA D 1 247 ? -1.853 -49.084 -47.911 1 19.78 246 ALA D O 1
ATOM 11565 N N . LEU D 1 248 ? -0.946 -47.904 -46.251 1 19.17 247 LEU D N 1
ATOM 11566 C CA . LEU D 1 248 ? -0.22 -47 -47.135 1 19.65 247 LEU D CA 1
ATOM 11567 C C . LEU D 1 248 ? 1.021 -46.552 -46.368 1 20.14 247 LEU D C 1
ATOM 11568 O O . LEU D 1 248 ? 0.982 -46.539 -45.123 1 20.68 247 LEU D O 1
ATOM 11573 N N . GLY D 1 249 ? 2.053 -46.142 -47.071 1 19.91 248 GLY D N 1
ATOM 11574 C CA . GLY D 1 249 ? 3.257 -45.722 -46.346 1 20.33 248 GLY D CA 1
ATOM 11575 C C . GLY D 1 249 ? 4.283 -45.054 -47.214 1 21.01 248 GLY D C 1
ATOM 11576 O O . GLY D 1 249 ? 4.313 -45.271 -48.422 1 20.85 248 GLY D O 1
ATOM 11577 N N . TYR D 1 250 ? 5.167 -44.304 -46.563 1 20.2 249 TYR D N 1
ATOM 11578 C CA . TYR D 1 250 ? 6.257 -43.545 -47.231 1 22.67 249 TYR D CA 1
ATOM 11579 C C . TYR D 1 250 ? 7.554 -44.042 -46.604 1 23.62 249 TYR D C 1
ATOM 11580 O O . TYR D 1 250 ? 8.021 -43.496 -45.613 1 23.77 249 TYR D O 1
ATOM 11589 N N . SER D 1 251 ? 8.065 -45.127 -47.144 1 23.86 250 SER D N 1
ATOM 11590 C CA A SER D 1 251 ? 9.24 -45.804 -46.593 0.5 24.29 250 SER D CA 1
ATOM 11591 C CA B SER D 1 251 ? 9.212 -45.824 -46.601 0.5 24.77 250 SER D CA 1
ATOM 11592 C C . SER D 1 251 ? 10.471 -44.964 -46.675 1 25.39 250 SER D C 1
ATOM 11593 O O . SER D 1 251 ? 10.866 -44.551 -47.77 1 25.81 250 SER D O 1
ATOM 11598 N N . PRO D 1 252 ? 11.135 -44.772 -45.522 1 26.28 251 PRO D N 1
ATOM 11599 C CA . PRO D 1 252 ? 12.362 -43.96 -45.521 1 27.49 251 PRO D CA 1
ATOM 11600 C C . PRO D 1 252 ? 13.654 -44.745 -45.785 1 30.28 251 PRO D C 1
ATOM 11601 O O . PRO D 1 252 ? 14.75 -44.139 -45.734 1 31.62 251 PRO D O 1
ATOM 11605 N N . GLU D 1 253 ? 13.566 -46.085 -45.944 1 29.48 252 GLU D N 1
ATOM 11606 C CA . GLU D 1 253 ? 14.785 -46.872 -46.058 1 30.2 252 GLU D CA 1
ATOM 11607 C C . GLU D 1 253 ? 14.55 -48.161 -46.791 1 30.12 252 GLU D C 1
ATOM 11608 O O . GLU D 1 253 ? 13.54 -48.82 -46.621 1 27.17 252 GLU D O 1
ATOM 11614 N N . LEU D 1 254 ? 15.507 -48.523 -47.591 1 31.48 253 LEU D N 1
ATOM 11615 C CA . LEU D 1 254 ? 15.57 -49.777 -48.284 1 33.98 253 LEU D CA 1
ATOM 11616 C C . LEU D 1 254 ? 16.124 -50.858 -47.331 1 34.08 253 LEU D C 1
ATOM 11617 O O . LEU D 1 254 ? 17.273 -50.743 -46.868 1 35.72 253 LEU D O 1
ATOM 11622 N N . VAL D 1 255 ? 15.336 -51.915 -47.022 1 31.91 254 VAL D N 1
ATOM 11623 C CA . VAL D 1 255 ? 15.863 -53.035 -46.205 1 30.59 254 VAL D CA 1
ATOM 11624 C C . VAL D 1 255 ? 16.96 -53.727 -47.028 1 31.09 254 VAL D C 1
ATOM 11625 O O . VAL D 1 255 ? 18.105 -53.914 -46.573 1 31.05 254 VAL D O 1
ATOM 11629 N N . THR D 1 256 ? 16.603 -54.058 -48.283 1 30.63 255 THR D N 1
ATOM 11630 C CA . THR D 1 256 ? 17.552 -54.613 -49.231 1 31.99 255 THR D CA 1
ATOM 11631 C C . THR D 1 256 ? 16.997 -54.609 -50.645 1 31.58 255 THR D C 1
ATOM 11632 O O . THR D 1 256 ? 15.785 -54.579 -50.878 1 31.06 255 THR D O 1
ATOM 11636 N N . ALA D 1 257 ? 17.918 -54.579 -51.597 1 31.28 256 ALA D N 1
ATOM 11637 C CA . ALA D 1 257 ? 17.591 -54.752 -52.988 1 32.92 256 ALA D CA 1
ATOM 11638 C C . ALA D 1 257 ? 18.553 -55.8 -53.535 1 35.38 256 ALA D C 1
ATOM 11639 O O . ALA D 1 257 ? 19.763 -55.748 -53.25 1 35.6 256 ALA D O 1
ATOM 11641 N N . VAL D 1 258 ? 18.02 -56.79 -54.226 1 36.12 257 VAL D N 1
ATOM 11642 C CA . VAL D 1 258 ? 18.796 -57.836 -54.89 1 39.21 257 VAL D CA 1
ATOM 11643 C C . VAL D 1 258 ? 18.551 -57.659 -56.378 1 42.56 257 VAL D C 1
ATOM 11644 O O . VAL D 1 258 ? 17.392 -57.595 -56.802 1 42.79 257 VAL D O 1
ATOM 11648 N N . ARG D 1 259 ? 19.614 -57.511 -57.163 1 45.13 258 ARG D N 1
ATOM 11649 C CA . ARG D 1 259 ? 19.472 -57.341 -58.61 1 48.58 258 ARG D CA 1
ATOM 11650 C C . ARG D 1 259 ? 19.517 -58.69 -59.317 1 51.62 258 ARG D C 1
ATOM 11651 O O . ARG D 1 259 ? 20.05 -59.656 -58.771 1 52 258 ARG D O 1
ATOM 11659 N N . ALA D 1 260 ? 19.025 -58.749 -60.559 1 54.17 259 ALA D N 1
ATOM 11660 C CA . ALA D 1 260 ? 19.073 -59.964 -61.367 1 57.35 259 ALA D CA 1
ATOM 11661 C C . ALA D 1 260 ? 20.514 -60.474 -61.559 1 58.52 259 ALA D C 1
ATOM 11662 O O . ALA D 1 260 ? 20.706 -61.677 -61.746 1 59.3 259 ALA D O 1
ATOM 11664 N N . ASP D 1 261 ? 21.521 -59.579 -61.527 1 58.34 260 ASP D N 1
ATOM 11665 C CA . ASP D 1 261 ? 22.915 -60.028 -61.701 1 58.29 260 ASP D CA 1
ATOM 11666 C C . ASP D 1 261 ? 23.556 -60.536 -60.367 1 57.8 260 ASP D C 1
ATOM 11667 O O . ASP D 1 261 ? 24.739 -60.883 -60.356 1 58.83 260 ASP D O 1
ATOM 11672 N N . GLY D 1 262 ? 22.773 -60.584 -59.286 1 56.64 261 GLY D N 1
ATOM 11673 C CA . GLY D 1 262 ? 23.232 -61.067 -57.989 1 54.77 261 GLY D CA 1
ATOM 11674 C C . GLY D 1 262 ? 23.766 -60.021 -57.033 1 51.23 261 GLY D C 1
ATOM 11675 O O . GLY D 1 262 ? 24.117 -60.362 -55.901 1 51.15 261 GLY D O 1
ATOM 11676 N N . VAL D 1 263 ? 23.86 -58.755 -57.466 1 48.37 262 VAL D N 1
ATOM 11677 C CA . VAL D 1 263 ? 24.361 -57.697 -56.583 1 46.38 262 VAL D CA 1
ATOM 11678 C C . VAL D 1 263 ? 23.311 -57.402 -55.507 1 43.41 262 VAL D C 1
ATOM 11679 O O . VAL D 1 263 ? 22.128 -57.26 -55.825 1 43.24 262 VAL D O 1
ATOM 11683 N N . VAL D 1 264 ? 23.724 -57.442 -54.233 1 40.54 263 VAL D N 1
ATOM 11684 C CA . VAL D 1 264 ? 22.866 -57.174 -53.081 1 39.24 263 VAL D CA 1
ATOM 11685 C C . VAL D 1 264 ? 23.276 -55.838 -52.48 1 37.52 263 VAL D C 1
ATOM 11686 O O . VAL D 1 264 ? 24.476 -55.568 -52.326 1 37.25 263 VAL D O 1
ATOM 11690 N N . ILE D 1 265 ? 22.29 -54.982 -52.157 1 35.24 264 ILE D N 1
ATOM 11691 C CA . ILE D 1 265 ? 22.552 -53.667 -51.584 1 35.9 264 ILE D CA 1
ATOM 11692 C C . ILE D 1 265 ? 21.696 -53.455 -50.346 1 34.3 264 ILE D C 1
ATOM 11693 O O . ILE D 1 265 ? 20.543 -53.867 -50.331 1 32.33 264 ILE D O 1
ATOM 11698 N N . THR D 1 266 ? 22.256 -52.814 -49.321 1 34.31 265 THR D N 1
ATOM 11699 C CA . THR D 1 266 ? 21.492 -52.379 -48.15 1 35.45 265 THR D CA 1
ATOM 11700 C C . THR D 1 266 ? 22.053 -50.982 -47.828 1 37.21 265 THR D C 1
ATOM 11701 O O . THR D 1 266 ? 23.263 -50.723 -47.986 1 36.48 265 THR D O 1
ATOM 11705 N N . GLU D 1 267 ? 21.158 -50.043 -47.51 1 38.76 266 GLU D N 1
ATOM 11706 C CA . GLU D 1 267 ? 21.569 -48.67 -47.259 1 42.1 266 GLU D CA 1
ATOM 11707 C C . GLU D 1 267 ? 21.044 -48.199 -45.925 1 45.46 266 GLU D C 1
ATOM 11708 O O . GLU D 1 267 ? 20.013 -47.522 -45.858 1 44.82 266 GLU D O 1
ATOM 11714 N N . PRO D 1 268 ? 21.749 -48.556 -44.846 1 48.91 267 PRO D N 1
ATOM 11715 C CA . PRO D 1 268 ? 21.295 -48.128 -43.526 1 52.63 267 PRO D CA 1
ATOM 11716 C C . PRO D 1 268 ? 21.513 -46.636 -43.303 1 58.22 267 PRO D C 1
ATOM 11717 O O . PRO D 1 268 ? 22.528 -46.064 -43.724 1 57.5 267 PRO D O 1
ATOM 11721 N N . LEU D 1 269 ? 20.525 -46.009 -42.666 1 63.61 268 LEU D N 1
ATOM 11722 C CA . LEU D 1 269 ? 20.565 -44.601 -42.286 1 69.87 268 LEU D CA 1
ATOM 11723 C C . LEU D 1 269 ? 20.518 -44.534 -40.77 1 77.59 268 LEU D C 1
ATOM 11724 O O . LEU D 1 269 ? 19.714 -45.274 -40.173 1 77.34 268 LEU D O 1
ATOM 11729 N N . ALA D 1 270 ? 21.367 -43.688 -40.129 1 84.3 269 ALA D N 1
ATOM 11730 C CA . ALA D 1 270 ? 21.329 -43.68 -38.66 1 91.42 269 ALA D CA 1
ATOM 11731 C C . ALA D 1 270 ? 21.051 -42.295 -37.996 1 99.44 269 ALA D C 1
ATOM 11732 O O . ALA D 1 270 ? 20.099 -42.21 -37.225 1 99.43 269 ALA D O 1
ATOM 11734 N N . GLY D 1 271 ? 21.839 -41.261 -38.262 1 104.92 270 GLY D N 1
ATOM 11735 C CA . GLY D 1 271 ? 21.631 -39.946 -37.66 1 107.5 270 GLY D CA 1
ATOM 11736 C C . GLY D 1 271 ? 20.886 -39.023 -38.602 1 110.16 270 GLY D C 1
ATOM 11737 O O . GLY D 1 271 ? 20.989 -39.191 -39.818 1 110.74 270 GLY D O 1
ATOM 11738 N N . THR D 1 272 ? 20.104 -38.065 -38.071 1 111.2 271 THR D N 1
ATOM 11739 C CA . THR D 1 272 ? 19.332 -37.163 -38.931 1 113.22 271 THR D CA 1
ATOM 11740 C C . THR D 1 272 ? 19.369 -35.7 -38.456 1 112.78 271 THR D C 1
ATOM 11741 O O . THR D 1 272 ? 19.44 -35.421 -37.262 1 112.58 271 THR D O 1
ATOM 11745 N N . ARG D 1 273 ? 19.292 -34.778 -39.429 1 112.55 272 ARG D N 1
ATOM 11746 C CA . ARG D 1 273 ? 19.231 -33.326 -39.248 1 113 272 ARG D CA 1
ATOM 11747 C C . ARG D 1 273 ? 18.196 -32.736 -40.221 1 113.31 272 ARG D C 1
ATOM 11748 O O . ARG D 1 273 ? 17.882 -33.34 -41.254 1 113.43 272 ARG D O 1
ATOM 11756 N N . LEU D 1 284 ? 27.111 -25.817 -41.054 1 67.22 283 LEU D N 1
ATOM 11757 C CA . LEU D 1 284 ? 25.701 -26.067 -41.316 1 67.32 283 LEU D CA 1
ATOM 11758 C C . LEU D 1 284 ? 25.23 -27.332 -40.556 1 66.96 283 LEU D C 1
ATOM 11759 O O . LEU D 1 284 ? 26.004 -27.932 -39.805 1 67.04 283 LEU D O 1
ATOM 11761 N N . ALA D 1 285 ? 23.965 -27.73 -40.726 1 66.51 284 ALA D N 1
ATOM 11762 C CA . ALA D 1 285 ? 23.458 -28.965 -40.133 1 66.54 284 ALA D CA 1
ATOM 11763 C C . ALA D 1 285 ? 24.206 -30.192 -40.725 1 66.76 284 ALA D C 1
ATOM 11764 O O . ALA D 1 285 ? 24.42 -31.172 -40.017 1 66.74 284 ALA D O 1
ATOM 11766 N N . ARG D 1 286 ? 24.644 -30.108 -41.999 1 66.81 285 ARG D N 1
ATOM 11767 C CA . ARG D 1 286 ? 25.415 -31.159 -42.669 1 67.64 285 ARG D CA 1
ATOM 11768 C C . ARG D 1 286 ? 26.767 -31.333 -41.966 1 66.67 285 ARG D C 1
ATOM 11769 O O . ARG D 1 286 ? 27.178 -32.464 -41.683 1 66.22 285 ARG D O 1
ATOM 11777 N N . ASP D 1 287 ? 27.444 -30.202 -41.668 1 66.02 286 ASP D N 1
ATOM 11778 C CA . ASP D 1 287 ? 28.727 -30.197 -40.977 1 65.96 286 ASP D CA 1
ATOM 11779 C C . ASP D 1 287 ? 28.582 -30.771 -39.574 1 65.74 286 ASP D C 1
ATOM 11780 O O . ASP D 1 287 ? 29.462 -31.504 -39.126 1 65.46 286 ASP D O 1
ATOM 11785 N N . ASP D 1 288 ? 27.474 -30.452 -38.883 1 65.8 287 ASP D N 1
ATOM 11786 C CA . ASP D 1 288 ? 27.222 -30.975 -37.542 1 66.78 287 ASP D CA 1
ATOM 11787 C C . ASP D 1 288 ? 27.054 -32.482 -37.612 1 68.36 287 ASP D C 1
ATOM 11788 O O . ASP D 1 288 ? 27.715 -33.205 -36.874 1 68.59 287 ASP D O 1
ATOM 11793 N N . LEU D 1 289 ? 26.192 -32.956 -38.509 1 69.01 288 LEU D N 1
ATOM 11794 C CA . LEU D 1 289 ? 25.908 -34.37 -38.652 1 70.22 288 LEU D CA 1
ATOM 11795 C C . LEU D 1 289 ? 27.18 -35.184 -38.947 1 70.19 288 LEU D C 1
ATOM 11796 O O . LEU D 1 289 ? 27.394 -36.217 -38.313 1 70.55 288 LEU D O 1
ATOM 11801 N N . GLU D 1 290 ? 28.063 -34.672 -39.825 1 69.78 289 GLU D N 1
ATOM 11802 C CA . GLU D 1 290 ? 29.303 -35.366 -40.181 1 70.03 289 GLU D CA 1
ATOM 11803 C C . GLU D 1 290 ? 30.372 -35.321 -39.076 1 70.02 289 GLU D C 1
ATOM 11804 O O . GLU D 1 290 ? 31.299 -36.123 -39.107 1 70.71 289 GLU D O 1
ATOM 11806 N N . SER D 1 291 ? 30.265 -34.402 -38.119 1 69.29 290 SER D N 1
ATOM 11807 C CA . SER D 1 291 ? 31.267 -34.279 -37.053 1 69.23 290 SER D CA 1
ATOM 11808 C C . SER D 1 291 ? 30.741 -34.657 -35.655 1 69.8 290 SER D C 1
ATOM 11809 O O . SER D 1 291 ? 31.495 -34.567 -34.688 1 70.95 290 SER D O 1
ATOM 11812 N N . ASN D 1 292 ? 29.465 -35.04 -35.534 1 69.05 291 ASN D N 1
ATOM 11813 C CA . ASN D 1 292 ? 28.87 -35.36 -34.241 1 68.54 291 ASN D CA 1
ATOM 11814 C C . ASN D 1 292 ? 29.229 -36.778 -33.803 1 67.27 291 ASN D C 1
ATOM 11815 O O . ASN D 1 292 ? 28.822 -37.739 -34.452 1 66.61 291 ASN D O 1
ATOM 11820 N N . SER D 1 293 ? 29.971 -36.901 -32.69 1 66.36 292 SER D N 1
ATOM 11821 C CA . SER D 1 293 ? 30.424 -38.185 -32.152 1 65.78 292 SER D CA 1
ATOM 11822 C C . SER D 1 293 ? 29.277 -39.165 -31.907 1 64.58 292 SER D C 1
ATOM 11823 O O . SER D 1 293 ? 29.414 -40.348 -32.222 1 64.37 292 SER D O 1
ATOM 11825 N N . LYS D 1 294 ? 28.151 -38.689 -31.357 1 63.39 293 LYS D N 1
ATOM 11826 C CA . LYS D 1 294 ? 27.016 -39.567 -31.079 1 62.11 293 LYS D CA 1
ATOM 11827 C C . LYS D 1 294 ? 26.449 -40.164 -32.371 1 60.34 293 LYS D C 1
ATOM 11828 O O . LYS D 1 294 ? 26.171 -41.361 -32.417 1 60.29 293 LYS D O 1
ATOM 11830 N N . GLU D 1 295 ? 26.319 -39.351 -33.434 1 58.72 294 GLU D N 1
ATOM 11831 C CA . GLU D 1 295 ? 25.793 -39.856 -34.707 1 57.63 294 GLU D CA 1
ATOM 11832 C C . GLU D 1 295 ? 26.787 -40.811 -35.359 1 55.54 294 GLU D C 1
ATOM 11833 O O . GLU D 1 295 ? 26.381 -41.831 -35.902 1 55.61 294 GLU D O 1
ATOM 11835 N N . ILE D 1 296 ? 28.081 -40.501 -35.278 1 53.73 295 ILE D N 1
ATOM 11836 C CA . ILE D 1 296 ? 29.124 -41.334 -35.874 1 52.26 295 ILE D CA 1
ATOM 11837 C C . ILE D 1 296 ? 29.154 -42.724 -35.231 1 50.5 295 ILE D C 1
ATOM 11838 O O . ILE D 1 296 ? 29.192 -43.712 -35.956 1 49.98 295 ILE D O 1
ATOM 11843 N N . VAL D 1 297 ? 29.103 -42.811 -33.887 1 49.42 296 VAL D N 1
ATOM 11844 C CA . VAL D 1 297 ? 29.168 -44.116 -33.231 1 48.58 296 VAL D CA 1
ATOM 11845 C C . VAL D 1 297 ? 27.937 -44.965 -33.603 1 46.46 296 VAL D C 1
ATOM 11846 O O . VAL D 1 297 ? 28.098 -46.128 -33.991 1 45.59 296 VAL D O 1
ATOM 11850 N N . GLU D 1 298 ? 26.74 -44.362 -33.591 1 45.39 297 GLU D N 1
ATOM 11851 C CA . GLU D 1 298 ? 25.522 -45.105 -33.923 1 44.88 297 GLU D CA 1
ATOM 11852 C C . GLU D 1 298 ? 25.535 -45.552 -35.379 1 42.8 297 GLU D C 1
ATOM 11853 O O . GLU D 1 298 ? 25.11 -46.676 -35.678 1 43.09 297 GLU D O 1
ATOM 11859 N N . HIS D 1 299 ? 26.071 -44.711 -36.274 1 40.42 298 HIS D N 1
ATOM 11860 C CA . HIS D 1 299 ? 26.165 -45.078 -37.673 1 38.87 298 HIS D CA 1
ATOM 11861 C C . HIS D 1 299 ? 27.153 -46.218 -37.87 1 36.37 298 HIS D C 1
ATOM 11862 O O . HIS D 1 299 ? 26.81 -47.188 -38.539 1 35.08 298 HIS D O 1
ATOM 11869 N N . ALA D 1 300 ? 28.356 -46.126 -37.278 1 35.09 299 ALA D N 1
ATOM 11870 C CA . ALA D 1 300 ? 29.377 -47.171 -37.435 1 35.04 299 ALA D CA 1
ATOM 11871 C C . ALA D 1 300 ? 28.866 -48.539 -36.919 1 35.06 299 ALA D C 1
ATOM 11872 O O . ALA D 1 300 ? 29.049 -49.566 -37.577 1 35.01 299 ALA D O 1
ATOM 11874 N N . ILE D 1 301 ? 28.195 -48.539 -35.783 1 35.1 300 ILE D N 1
ATOM 11875 C CA . ILE D 1 301 ? 27.647 -49.765 -35.194 1 35.98 300 ILE D CA 1
ATOM 11876 C C . ILE D 1 301 ? 26.601 -50.398 -36.14 1 34.86 300 ILE D C 1
ATOM 11877 O O . ILE D 1 301 ? 26.596 -51.619 -36.339 1 34.49 300 ILE D O 1
ATOM 11882 N N . SER D 1 302 ? 25.737 -49.568 -36.739 1 34.76 301 SER D N 1
ATOM 11883 C CA . SER D 1 302 ? 24.718 -50.066 -37.657 1 35.33 301 SER D CA 1
ATOM 11884 C C . SER D 1 302 ? 25.376 -50.611 -38.946 1 34.79 301 SER D C 1
ATOM 11885 O O . SER D 1 302 ? 24.999 -51.675 -39.437 1 35.17 301 SER D O 1
ATOM 11888 N N . VAL D 1 303 ? 26.387 -49.905 -39.471 1 33 302 VAL D N 1
ATOM 11889 C CA . VAL D 1 303 ? 27.089 -50.346 -40.675 1 32.77 302 VAL D CA 1
ATOM 11890 C C . VAL D 1 303 ? 27.761 -51.699 -40.422 1 32.92 302 VAL D C 1
ATOM 11891 O O . VAL D 1 303 ? 27.633 -52.595 -41.252 1 32.7 302 VAL D O 1
ATOM 11895 N N . ARG D 1 304 ? 28.415 -51.859 -39.261 1 33.25 303 ARG D N 1
ATOM 11896 C CA . ARG D 1 304 ? 29.072 -53.122 -38.937 1 34.35 303 ARG D CA 1
ATOM 11897 C C . ARG D 1 304 ? 28.06 -54.248 -38.845 1 35.13 303 ARG D C 1
ATOM 11898 O O . ARG D 1 304 ? 28.314 -55.334 -39.372 1 35.91 303 ARG D O 1
ATOM 11906 N N . SER D 1 305 ? 26.902 -53.986 -38.226 1 34.82 304 SER D N 1
ATOM 11907 C CA . SER D 1 305 ? 25.864 -55.001 -38.108 1 36.06 304 SER D CA 1
ATOM 11908 C C . SER D 1 305 ? 25.384 -55.464 -39.5 1 36.92 304 SER D C 1
ATOM 11909 O O . SER D 1 305 ? 25.294 -56.668 -39.752 1 38.53 304 SER D O 1
ATOM 11912 N N . SER D 1 306 ? 25.12 -54.513 -40.405 1 36.49 305 SER D N 1
ATOM 11913 C CA . SER D 1 306 ? 24.638 -54.838 -41.749 1 36.93 305 SER D CA 1
ATOM 11914 C C . SER D 1 306 ? 25.692 -55.579 -42.54 1 35.9 305 SER D C 1
ATOM 11915 O O . SER D 1 306 ? 25.373 -56.517 -43.275 1 35.77 305 SER D O 1
ATOM 11918 N N . LEU D 1 307 ? 26.95 -55.168 -42.397 1 35.63 306 LEU D N 1
ATOM 11919 C CA . LEU D 1 307 ? 28.044 -55.813 -43.093 1 36.15 306 LEU D CA 1
ATOM 11920 C C . LEU D 1 307 ? 28.212 -57.246 -42.606 1 37.28 306 LEU D C 1
ATOM 11921 O O . LEU D 1 307 ? 28.438 -58.122 -43.423 1 38.37 306 LEU D O 1
ATOM 11926 N N . GLU D 1 308 ? 28.064 -57.498 -41.296 1 37.39 307 GLU D N 1
ATOM 11927 C CA . GLU D 1 308 ? 28.184 -58.86 -40.767 1 38.32 307 GLU D CA 1
ATOM 11928 C C . GLU D 1 308 ? 27.058 -59.737 -41.322 1 39.28 307 GLU D C 1
ATOM 11929 O O . GLU D 1 308 ? 27.297 -60.88 -41.711 1 40.31 307 GLU D O 1
ATOM 11935 N N . GLU D 1 309 ? 25.839 -59.2 -41.357 1 38.66 308 GLU D N 1
ATOM 11936 C CA . GLU D 1 309 ? 24.701 -59.969 -41.863 1 39.64 308 GLU D CA 1
ATOM 11937 C C . GLU D 1 309 ? 24.851 -60.263 -43.357 1 40.75 308 GLU D C 1
ATOM 11938 O O . GLU D 1 309 ? 24.593 -61.387 -43.783 1 40.83 308 GLU D O 1
ATOM 11944 N N . ILE D 1 310 ? 25.262 -59.26 -44.153 1 41.44 309 ILE D N 1
ATOM 11945 C CA . ILE D 1 310 ? 25.376 -59.45 -45.595 1 42.99 309 ILE D CA 1
ATOM 11946 C C . ILE D 1 310 ? 26.531 -60.428 -45.919 1 43.03 309 ILE D C 1
ATOM 11947 O O . ILE D 1 310 ? 26.402 -61.242 -46.838 1 43.1 309 ILE D O 1
ATOM 11952 N N . THR D 1 311 ? 27.611 -60.393 -45.129 1 43.16 310 THR D N 1
ATOM 11953 C CA . THR D 1 311 ? 28.755 -61.275 -45.354 1 44.31 310 THR D CA 1
ATOM 11954 C C . THR D 1 311 ? 28.331 -62.766 -45.213 1 45.59 310 THR D C 1
ATOM 11955 O O . THR D 1 311 ? 28.863 -63.616 -45.924 1 47.65 310 THR D O 1
ATOM 11959 N N . ASP D 1 312 ? 27.327 -63.066 -44.368 1 44.61 311 ASP D N 1
ATOM 11960 C CA . ASP D 1 312 ? 26.83 -64.43 -44.177 1 44.39 311 ASP D CA 1
ATOM 11961 C C . ASP D 1 312 ? 26.131 -65.01 -45.429 1 42.96 311 ASP D C 1
ATOM 11962 O O . ASP D 1 312 ? 26.037 -66.23 -45.56 1 43.26 311 ASP D O 1
ATOM 11967 N N . ILE D 1 313 ? 25.578 -64.157 -46.304 1 41.09 312 ILE D N 1
ATOM 11968 C CA . ILE D 1 313 ? 24.907 -64.647 -47.519 1 40.16 312 ILE D CA 1
ATOM 11969 C C . ILE D 1 313 ? 25.688 -64.301 -48.813 1 40.81 312 ILE D C 1
ATOM 11970 O O . ILE D 1 313 ? 25.256 -64.66 -49.914 1 39.65 312 ILE D O 1
ATOM 11975 N N . ALA D 1 314 ? 26.844 -63.628 -48.678 1 42.4 313 ALA D N 1
ATOM 11976 C CA . ALA D 1 314 ? 27.599 -63.166 -49.814 1 44.15 313 ALA D CA 1
ATOM 11977 C C . ALA D 1 314 ? 28.691 -64.124 -50.253 1 45.86 313 ALA D C 1
ATOM 11978 O O . ALA D 1 314 ? 29.246 -64.882 -49.449 1 45.52 313 ALA D O 1
ATOM 11980 N N . GLU D 1 315 ? 29.083 -64.005 -51.534 1 47.89 314 GLU D N 1
ATOM 11981 C CA . GLU D 1 315 ? 30.261 -64.66 -52.09 1 50.31 314 GLU D CA 1
ATOM 11982 C C . GLU D 1 315 ? 31.473 -64.179 -51.309 1 52.05 314 GLU D C 1
ATOM 11983 O O . GLU D 1 315 ? 31.572 -62.977 -51.052 1 50.93 314 GLU D O 1
ATOM 11989 N N . PRO D 1 316 ? 32.361 -65.074 -50.855 1 54.15 315 PRO D N 1
ATOM 11990 C CA . PRO D 1 316 ? 33.514 -64.619 -50.061 1 55.24 315 PRO D CA 1
ATOM 11991 C C . PRO D 1 316 ? 34.316 -63.5 -50.75 1 55.94 315 PRO D C 1
ATOM 11992 O O . PRO D 1 316 ? 34.608 -63.584 -51.942 1 57.68 315 PRO D O 1
ATOM 11996 N N . GLY D 1 317 ? 34.633 -62.45 -50.006 1 54.26 316 GLY D N 1
ATOM 11997 C CA . GLY D 1 317 ? 35.406 -61.33 -50.534 1 52.65 316 GLY D CA 1
ATOM 11998 C C . GLY D 1 317 ? 34.616 -60.309 -51.352 1 50.2 316 GLY D C 1
ATOM 11999 O O . GLY D 1 317 ? 35.2 -59.333 -51.838 1 51.38 316 GLY D O 1
ATOM 12000 N N . SER D 1 318 ? 33.304 -60.518 -51.538 1 46.75 317 SER D N 1
ATOM 12001 C CA . SER D 1 318 ? 32.509 -59.603 -52.362 1 43.94 317 SER D CA 1
ATOM 12002 C C . SER D 1 318 ? 31.868 -58.447 -51.572 1 41.13 317 SER D C 1
ATOM 12003 O O . SER D 1 318 ? 31.383 -57.511 -52.2 1 41.41 317 SER D O 1
ATOM 12006 N N . ALA D 1 319 ? 31.814 -58.528 -50.23 1 38.79 318 ALA D N 1
ATOM 12007 C CA . ALA D 1 319 ? 31.155 -57.483 -49.445 1 37.26 318 ALA D CA 1
ATOM 12008 C C . ALA D 1 319 ? 32.045 -56.261 -49.275 1 35.4 318 ALA D C 1
ATOM 12009 O O . ALA D 1 319 ? 33.259 -56.376 -49.033 1 35.5 318 ALA D O 1
ATOM 12011 N N . ALA D 1 320 ? 31.432 -55.085 -49.386 1 33.87 319 ALA D N 1
ATOM 12012 C CA . ALA D 1 320 ? 32.144 -53.822 -49.229 1 33.58 319 ALA D CA 1
ATOM 12013 C C . ALA D 1 320 ? 31.202 -52.703 -48.812 1 33.14 319 ALA D C 1
ATOM 12014 O O . ALA D 1 320 ? 30.008 -52.756 -49.106 1 32.52 319 ALA D O 1
ATOM 12016 N N . VAL D 1 321 ? 31.743 -51.696 -48.129 1 32.74 320 VAL D N 1
ATOM 12017 C CA . VAL D 1 321 ? 31.035 -50.484 -47.776 1 33.01 320 VAL D CA 1
ATOM 12018 C C . VAL D 1 321 ? 31.461 -49.426 -48.786 1 34.47 320 VAL D C 1
ATOM 12019 O O . VAL D 1 321 ? 32.657 -49.113 -48.92 1 33.23 320 VAL D O 1
ATOM 12023 N N . ILE D 1 322 ? 30.502 -48.899 -49.53 1 35.37 321 ILE D N 1
ATOM 12024 C CA . ILE D 1 322 ? 30.74 -47.857 -50.524 1 37.46 321 ILE D CA 1
ATOM 12025 C C . ILE D 1 322 ? 30.151 -46.542 -49.965 1 37.59 321 ILE D C 1
ATOM 12026 O O . ILE D 1 322 ? 29.147 -46.566 -49.26 1 36.99 321 ILE D O 1
ATOM 12031 N N . ASP D 1 323 ? 30.816 -45.402 -50.223 1 38.77 322 ASP D N 1
ATOM 12032 C CA . ASP D 1 323 ? 30.391 -44.087 -49.722 1 39.78 322 ASP D CA 1
ATOM 12033 C C . ASP D 1 323 ? 30.119 -44.092 -48.193 1 40 322 ASP D C 1
ATOM 12034 O O . ASP D 1 323 ? 29.086 -43.601 -47.74 1 40.24 322 ASP D O 1
ATOM 12039 N N . PHE D 1 324 ? 31.043 -44.655 -47.417 1 39.52 323 PHE D N 1
ATOM 12040 C CA . PHE D 1 324 ? 30.929 -44.772 -45.978 1 40.51 323 PHE D CA 1
ATOM 12041 C C . PHE D 1 324 ? 30.669 -43.44 -45.288 1 43.66 323 PHE D C 1
ATOM 12042 O O . PHE D 1 324 ? 31.403 -42.48 -45.504 1 43.96 323 PHE D O 1
ATOM 12050 N N . MET D 1 325 ? 29.613 -43.413 -44.46 1 46.05 324 MET D N 1
ATOM 12051 C CA . MET D 1 325 ? 29.213 -42.314 -43.611 1 48.73 324 MET D CA 1
ATOM 12052 C C . MET D 1 325 ? 29.198 -40.971 -44.359 1 50.58 324 MET D C 1
ATOM 12053 O O . MET D 1 325 ? 29.94 -40.054 -44.018 1 50.35 324 MET D O 1
ATOM 12058 N N . THR D 1 326 ? 28.396 -40.896 -45.419 1 52.23 325 THR D N 1
ATOM 12059 C CA . THR D 1 326 ? 28.238 -39.674 -46.201 1 54.21 325 THR D CA 1
ATOM 12060 C C . THR D 1 326 ? 26.827 -39.137 -46.014 1 56.6 325 THR D C 1
ATOM 12061 O O . THR D 1 326 ? 25.89 -39.9 -45.766 1 56.27 325 THR D O 1
ATOM 12065 N N . VAL D 1 327 ? 26.67 -37.82 -46.157 1 58.89 326 VAL D N 1
ATOM 12066 C CA . VAL D 1 327 ? 25.37 -37.192 -45.99 1 61.51 326 VAL D CA 1
ATOM 12067 C C . VAL D 1 327 ? 24.483 -37.459 -47.193 1 64.23 326 VAL D C 1
ATOM 12068 O O . VAL D 1 327 ? 24.881 -37.223 -48.333 1 64.81 326 VAL D O 1
ATOM 12072 N N . ARG D 1 328 ? 23.28 -37.971 -46.927 1 65.56 327 ARG D N 1
ATOM 12073 C CA . ARG D 1 328 ? 22.279 -38.281 -47.929 1 67.65 327 ARG D CA 1
ATOM 12074 C C . ARG D 1 328 ? 21.145 -37.292 -47.807 1 70.77 327 ARG D C 1
ATOM 12075 O O . ARG D 1 328 ? 20.434 -37.319 -46.807 1 71.21 327 ARG D O 1
ATOM 12083 N N . GLU D 1 329 ? 20.983 -36.403 -48.787 1 73.18 328 GLU D N 1
ATOM 12084 C CA . GLU D 1 329 ? 19.909 -35.409 -48.736 1 75.97 328 GLU D CA 1
ATOM 12085 C C . GLU D 1 329 ? 19.104 -35.405 -50.036 1 78.41 328 GLU D C 1
ATOM 12086 O O . GLU D 1 329 ? 18.706 -36.466 -50.521 1 78.83 328 GLU D O 1
ATOM 12092 N N . VAL D 1 333 ? 14.764 -34.122 -45.03 1 100.43 332 VAL D N 1
ATOM 12093 C CA . VAL D 1 333 ? 15.736 -34.294 -43.958 1 99.1 332 VAL D CA 1
ATOM 12094 C C . VAL D 1 333 ? 16.998 -34.948 -44.496 1 94.42 332 VAL D C 1
ATOM 12095 O O . VAL D 1 333 ? 16.959 -35.68 -45.488 1 95.01 332 VAL D O 1
ATOM 12099 N N . GLN D 1 334 ? 18.131 -34.665 -43.855 1 89.44 333 GLN D N 1
ATOM 12100 C CA . GLN D 1 334 ? 19.404 -35.224 -44.273 1 84.54 333 GLN D CA 1
ATOM 12101 C C . GLN D 1 334 ? 19.87 -36.256 -43.256 1 79.75 333 GLN D C 1
ATOM 12102 O O . GLN D 1 334 ? 19.617 -36.11 -42.056 1 79.91 333 GLN D O 1
ATOM 12108 N N . HIS D 1 335 ? 20.503 -37.32 -43.742 1 75.09 334 HIS D N 1
ATOM 12109 C CA . HIS D 1 335 ? 20.939 -38.418 -42.893 1 71.06 334 HIS D CA 1
ATOM 12110 C C . HIS D 1 335 ? 22.369 -38.848 -43.156 1 66.1 334 HIS D C 1
ATOM 12111 O O . HIS D 1 335 ? 22.901 -38.588 -44.229 1 65.98 334 HIS D O 1
ATOM 12113 N N . LEU D 1 336 ? 22.981 -39.558 -42.195 1 61.81 335 LEU D N 1
ATOM 12114 C CA . LEU D 1 336 ? 24.242 -40.232 -42.455 1 58.09 335 LEU D CA 1
ATOM 12115 C C . LEU D 1 336 ? 23.86 -41.542 -43.075 1 54.78 335 LEU D C 1
ATOM 12116 O O . LEU D 1 336 ? 22.957 -42.233 -42.573 1 54.4 335 LEU D O 1
ATOM 12121 N N . GLY D 1 337 ? 24.528 -41.873 -44.164 1 51.88 336 GLY D N 1
ATOM 12122 C CA . GLY D 1 337 ? 24.249 -43.109 -44.854 1 49.17 336 GLY D CA 1
ATOM 12123 C C . GLY D 1 337 ? 25.507 -43.779 -45.339 1 45.67 336 GLY D C 1
ATOM 12124 O O . GLY D 1 337 ? 26.538 -43.144 -45.578 1 45.8 336 GLY D O 1
ATOM 12125 N N . SER D 1 338 ? 25.418 -45.079 -45.446 1 42.46 337 SER D N 1
ATOM 12126 C CA . SER D 1 338 ? 26.447 -45.924 -46.01 1 39.81 337 SER D CA 1
ATOM 12127 C C . SER D 1 338 ? 25.774 -46.921 -46.914 1 37.27 337 SER D C 1
ATOM 12128 O O . SER D 1 338 ? 24.614 -47.285 -46.688 1 36.83 337 SER D O 1
ATOM 12131 N N . THR D 1 339 ? 26.482 -47.324 -47.965 1 34.79 338 THR D N 1
ATOM 12132 C CA . THR D 1 339 ? 25.926 -48.3 -48.879 1 34.32 338 THR D CA 1
ATOM 12133 C C . THR D 1 339 ? 26.722 -49.563 -48.734 1 32.87 338 THR D C 1
ATOM 12134 O O . THR D 1 339 ? 27.919 -49.542 -49.002 1 31.78 338 THR D O 1
ATOM 12138 N N . ILE D 1 340 ? 26.091 -50.653 -48.307 1 31.56 339 ILE D N 1
ATOM 12139 C CA . ILE D 1 340 ? 26.775 -51.929 -48.213 1 31.95 339 ILE D CA 1
ATOM 12140 C C . ILE D 1 340 ? 26.39 -52.734 -49.454 1 32.6 339 ILE D C 1
ATOM 12141 O O . ILE D 1 340 ? 25.201 -52.843 -49.786 1 32.67 339 ILE D O 1
ATOM 12146 N N . ARG D 1 341 ? 27.388 -53.217 -50.185 1 31.78 340 ARG D N 1
ATOM 12147 C CA . ARG D 1 341 ? 27.14 -53.966 -51.407 1 33.03 340 ARG D CA 1
ATOM 12148 C C . ARG D 1 341 ? 27.872 -55.299 -51.361 1 34.51 340 ARG D C 1
ATOM 12149 O O . ARG D 1 341 ? 28.977 -55.38 -50.832 1 35.14 340 ARG D O 1
ATOM 12151 N N . ALA D 1 342 ? 27.297 -56.331 -51.967 1 33.87 341 ALA D N 1
ATOM 12152 C CA . ALA D 1 342 ? 27.93 -57.645 -52.023 1 34.58 341 ALA D CA 1
ATOM 12153 C C . ALA D 1 342 ? 27.358 -58.426 -53.239 1 36.2 341 ALA D C 1
ATOM 12154 O O . ALA D 1 342 ? 26.558 -57.862 -53.992 1 36.33 341 ALA D O 1
ATOM 12156 N N . ARG D 1 343 ? 27.856 -59.643 -53.509 1 36.74 342 ARG D N 1
ATOM 12157 C CA . ARG D 1 343 ? 27.322 -60.537 -54.526 1 39.31 342 ARG D CA 1
ATOM 12158 C C . ARG D 1 343 ? 26.711 -61.712 -53.797 1 40.49 342 ARG D C 1
ATOM 12159 O O . ARG D 1 343 ? 27.343 -62.266 -52.903 1 40.21 342 ARG D O 1
ATOM 12167 N N . LEU D 1 344 ? 25.501 -62.088 -54.149 1 42.17 343 LEU D N 1
ATOM 12168 C CA . LEU D 1 344 ? 24.813 -63.213 -53.521 1 44.44 343 LEU D CA 1
ATOM 12169 C C . LEU D 1 344 ? 25.561 -64.537 -53.746 1 46.31 343 LEU D C 1
ATOM 12170 O O . LEU D 1 344 ? 25.899 -64.84 -54.885 1 47.18 343 LEU D O 1
ATOM 12175 N N . ASP D 1 345 ? 25.858 -65.298 -52.68 1 46.99 344 ASP D N 1
ATOM 12176 C CA . ASP D 1 345 ? 26.58 -66.565 -52.826 1 49.39 344 ASP D CA 1
ATOM 12177 C C . ASP D 1 345 ? 25.732 -67.592 -53.588 1 51.25 344 ASP D C 1
ATOM 12178 O O . ASP D 1 345 ? 24.531 -67.654 -53.349 1 50.73 344 ASP D O 1
ATOM 12183 N N . PRO D 1 346 ? 26.32 -68.427 -54.469 1 53.14 345 PRO D N 1
ATOM 12184 C CA . PRO D 1 346 ? 25.507 -69.43 -55.185 1 54.29 345 PRO D CA 1
ATOM 12185 C C . PRO D 1 346 ? 24.766 -70.397 -54.258 1 55.27 345 PRO D C 1
ATOM 12186 O O . PRO D 1 346 ? 23.752 -70.963 -54.667 1 55.82 345 PRO D O 1
ATOM 12190 N N . SER D 1 347 ? 25.242 -70.582 -53.009 1 54.82 346 SER D N 1
ATOM 12191 C CA . SER D 1 347 ? 24.542 -71.463 -52.055 1 54.57 346 SER D CA 1
ATOM 12192 C C . SER D 1 347 ? 23.368 -70.744 -51.327 1 52.8 346 SER D C 1
ATOM 12193 O O . SER D 1 347 ? 22.593 -71.388 -50.617 1 53.1 346 SER D O 1
ATOM 12196 N N . SER D 1 348 ? 23.274 -69.422 -51.472 1 50.75 347 SER D N 1
ATOM 12197 C CA . SER D 1 348 ? 22.257 -68.588 -50.854 1 49.34 347 SER D CA 1
ATOM 12198 C C . SER D 1 348 ? 21.168 -68.193 -51.899 1 48.15 347 SER D C 1
ATOM 12199 O O . SER D 1 348 ? 21.203 -68.636 -53.056 1 48.51 347 SER D O 1
ATOM 12202 N N . ASP D 1 349 ? 20.187 -67.402 -51.469 1 46.36 348 ASP D N 1
ATOM 12203 C CA A ASP D 1 349 ? 19.099 -66.939 -52.327 0.5 45.99 348 ASP D CA 1
ATOM 12204 C CA B ASP D 1 349 ? 19.047 -66.979 -52.281 0.5 46.1 348 ASP D CA 1
ATOM 12205 C C . ASP D 1 349 ? 18.567 -65.587 -51.797 1 45.72 348 ASP D C 1
ATOM 12206 O O . ASP D 1 349 ? 18.937 -65.162 -50.693 1 44.58 348 ASP D O 1
ATOM 12215 N N . ARG D 1 350 ? 17.742 -64.88 -52.6 1 45.28 349 ARG D N 1
ATOM 12216 C CA . ARG D 1 350 ? 17.218 -63.565 -52.225 1 45.06 349 ARG D CA 1
ATOM 12217 C C . ARG D 1 350 ? 16.411 -63.59 -50.908 1 45.21 349 ARG D C 1
ATOM 12218 O O . ARG D 1 350 ? 16.435 -62.597 -50.188 1 45.1 349 ARG D O 1
ATOM 12226 N N . MET D 1 351 ? 15.707 -64.693 -50.592 1 45.31 350 MET D N 1
ATOM 12227 C CA . MET D 1 351 ? 14.964 -64.755 -49.325 1 45.88 350 MET D CA 1
ATOM 12228 C C . MET D 1 351 ? 15.909 -64.898 -48.156 1 44.79 350 MET D C 1
ATOM 12229 O O . MET D 1 351 ? 15.654 -64.313 -47.112 1 45.92 350 MET D O 1
ATOM 12234 N N . ALA D 1 352 ? 17.019 -65.633 -48.327 1 42.55 351 ALA D N 1
ATOM 12235 C CA . ALA D 1 352 ? 18.015 -65.738 -47.272 1 41.15 351 ALA D CA 1
ATOM 12236 C C . ALA D 1 352 ? 18.669 -64.363 -47.06 1 38.78 351 ALA D C 1
ATOM 12237 O O . ALA D 1 352 ? 18.977 -64.025 -45.932 1 38.46 351 ALA D O 1
ATOM 12239 N N . ALA D 1 353 ? 18.853 -63.566 -48.141 1 36.43 352 ALA D N 1
ATOM 12240 C CA . ALA D 1 353 ? 19.389 -62.213 -48.012 1 34.96 352 ALA D CA 1
ATOM 12241 C C . ALA D 1 353 ? 18.389 -61.333 -47.224 1 32.43 352 ALA D C 1
ATOM 12242 O O . ALA D 1 353 ? 18.789 -60.692 -46.259 1 31.39 352 ALA D O 1
ATOM 12244 N N . LEU D 1 354 ? 17.092 -61.375 -47.574 1 31.38 353 LEU D N 1
ATOM 12245 C CA . LEU D 1 354 ? 16.089 -60.588 -46.848 1 29.9 353 LEU D CA 1
ATOM 12246 C C . LEU D 1 354 ? 16.036 -61.006 -45.373 1 30.06 353 LEU D C 1
ATOM 12247 O O . LEU D 1 354 ? 16.155 -60.167 -44.477 1 29.69 353 LEU D O 1
ATOM 12252 N N . GLU D 1 355 ? 15.972 -62.318 -45.127 1 30.93 354 GLU D N 1
ATOM 12253 C CA . GLU D 1 355 ? 15.936 -62.839 -43.765 1 31.72 354 GLU D CA 1
ATOM 12254 C C . GLU D 1 355 ? 17.204 -62.497 -42.961 1 30.93 354 GLU D C 1
ATOM 12255 O O . GLU D 1 355 ? 17.09 -62.18 -41.765 1 30.06 354 GLU D O 1
ATOM 12261 N N . ALA D 1 356 ? 18.398 -62.524 -43.61 1 30.94 355 ALA D N 1
ATOM 12262 C CA . ALA D 1 356 ? 19.673 -62.167 -42.96 1 31.29 355 ALA D CA 1
ATOM 12263 C C . ALA D 1 356 ? 19.681 -60.742 -42.504 1 31.31 355 ALA D C 1
ATOM 12264 O O . ALA D 1 356 ? 20.307 -60.446 -41.495 1 33.37 355 ALA D O 1
ATOM 12266 N N . LEU D 1 357 ? 18.996 -59.844 -43.23 1 30.16 356 LEU D N 1
ATOM 12267 C CA . LEU D 1 357 ? 18.999 -58.428 -42.868 1 31.18 356 LEU D CA 1
ATOM 12268 C C . LEU D 1 357 ? 17.755 -58.013 -42.072 1 31.54 356 LEU D C 1
ATOM 12269 O O . LEU D 1 357 ? 17.573 -56.825 -41.834 1 33.01 356 LEU D O 1
ATOM 12274 N N . PHE D 1 358 ? 16.938 -58.978 -41.633 1 30.09 357 PHE D N 1
ATOM 12275 C CA . PHE D 1 358 ? 15.678 -58.719 -40.956 1 30.05 357 PHE D CA 1
ATOM 12276 C C . PHE D 1 358 ? 15.715 -59.065 -39.493 1 30.58 357 PHE D C 1
ATOM 12277 O O . PHE D 1 358 ? 16.286 -60.088 -39.123 1 30.98 357 PHE D O 1
ATOM 12285 N N . PRO D 1 359 ? 14.955 -58.337 -38.649 1 30.9 358 PRO D N 1
ATOM 12286 C CA . PRO D 1 359 ? 14.331 -57.03 -38.942 1 30.34 358 PRO D CA 1
ATOM 12287 C C . PRO D 1 359 ? 15.427 -55.962 -39.129 1 29.36 358 PRO D C 1
ATOM 12288 O O . PRO D 1 359 ? 16.547 -56.16 -38.667 1 29.49 358 PRO D O 1
ATOM 12292 N N . ALA D 1 360 ? 15.136 -54.848 -39.801 1 28.8 359 ALA D N 1
ATOM 12293 C CA . ALA D 1 360 ? 16.14 -53.787 -39.987 1 29.07 359 ALA D CA 1
ATOM 12294 C C . ALA D 1 360 ? 16.642 -53.241 -38.645 1 29.23 359 ALA D C 1
ATOM 12295 O O . ALA D 1 360 ? 15.817 -53.078 -37.732 1 28.46 359 ALA D O 1
ATOM 12297 N N . VAL D 1 361 ? 17.97 -52.932 -38.499 1 29.66 360 VAL D N 1
ATOM 12298 C CA . VAL D 1 361 ? 18.496 -52.322 -37.248 1 31.36 360 VAL D CA 1
ATOM 12299 C C . VAL D 1 361 ? 17.755 -51.045 -36.945 1 30.6 360 VAL D C 1
ATOM 12300 O O . VAL D 1 361 ? 17.451 -50.773 -35.788 1 30.3 360 VAL D O 1
ATOM 12304 N N . THR D 1 362 ? 17.427 -50.272 -38.014 1 29.76 361 THR D N 1
ATOM 12305 C CA . THR D 1 362 ? 16.77 -48.979 -37.917 1 31.1 361 THR D CA 1
ATOM 12306 C C . THR D 1 362 ? 15.53 -49.025 -37.047 1 30.48 361 THR D C 1
ATOM 12307 O O . THR D 1 362 ? 15.225 -48.023 -36.39 1 32.04 361 THR D O 1
ATOM 12311 N N . ALA D 1 363 ? 14.799 -50.155 -37.072 1 28.84 362 ALA D N 1
ATOM 12312 C CA . ALA D 1 363 ? 13.566 -50.227 -36.307 1 29.25 362 ALA D CA 1
ATOM 12313 C C . ALA D 1 363 ? 13.548 -51.412 -35.312 1 28.69 362 ALA D C 1
ATOM 12314 O O . ALA D 1 363 ? 12.484 -51.795 -34.852 1 27.79 362 ALA D O 1
ATOM 12316 N N . SER D 1 364 ? 14.739 -51.957 -34.936 1 28.33 363 SER D N 1
ATOM 12317 C CA . SER D 1 364 ? 14.775 -53.049 -33.95 1 27.97 363 SER D CA 1
ATOM 12318 C C . SER D 1 364 ? 15.722 -52.632 -32.8 1 27.99 363 SER D C 1
ATOM 12319 O O . SER D 1 364 ? 15.251 -52.05 -31.82 1 27.39 363 SER D O 1
ATOM 12322 N N . GLY D 1 365 ? 17.029 -52.847 -32.942 1 28.44 364 GLY D N 1
ATOM 12323 C CA . GLY D 1 365 ? 17.96 -52.46 -31.898 1 29.72 364 GLY D CA 1
ATOM 12324 C C . GLY D 1 365 ? 19.329 -53.066 -32.06 1 31.51 364 GLY D C 1
ATOM 12325 O O . GLY D 1 365 ? 19.609 -53.752 -33.05 1 32.08 364 GLY D O 1
ATOM 12326 N N . ILE D 1 366 ? 20.181 -52.795 -31.089 1 32.67 365 ILE D N 1
ATOM 12327 C CA . ILE D 1 366 ? 21.555 -53.268 -31.055 1 34.73 365 ILE D CA 1
ATOM 12328 C C . ILE D 1 366 ? 21.876 -53.783 -29.66 1 34.57 365 ILE D C 1
ATOM 12329 O O . ILE D 1 366 ? 21.772 -53.005 -28.739 1 34.49 365 ILE D O 1
ATOM 12334 N N . PRO D 1 367 ? 22.374 -55.011 -29.487 1 34.92 366 PRO D N 1
ATOM 12335 C CA . PRO D 1 367 ? 22.438 -56.085 -30.497 1 35.29 366 PRO D CA 1
ATOM 12336 C C . PRO D 1 367 ? 21.014 -56.44 -30.94 1 36.08 366 PRO D C 1
ATOM 12337 O O . PRO D 1 367 ? 20.057 -56.261 -30.174 1 36.36 366 PRO D O 1
ATOM 12341 N N . LYS D 1 368 ? 20.86 -56.877 -32.178 1 35.7 367 LYS D N 1
ATOM 12342 C CA . LYS D 1 368 ? 19.54 -57.152 -32.741 1 35.91 367 LYS D CA 1
ATOM 12343 C C . LYS D 1 368 ? 18.709 -58.144 -31.949 1 35.44 367 LYS D C 1
ATOM 12344 O O . LYS D 1 368 ? 17.527 -57.882 -31.736 1 35.37 367 LYS D O 1
ATOM 12350 N N . ALA D 1 369 ? 19.292 -59.271 -31.519 1 35.44 368 ALA D N 1
ATOM 12351 C CA . ALA D 1 369 ? 18.564 -60.28 -30.751 1 35.65 368 ALA D CA 1
ATOM 12352 C C . ALA D 1 369 ? 17.96 -59.681 -29.46 1 35.11 368 ALA D C 1
ATOM 12353 O O . ALA D 1 369 ? 16.79 -59.939 -29.163 1 35.28 368 ALA D O 1
ATOM 12355 N N . ALA D 1 370 ? 18.743 -58.89 -28.698 1 33.67 369 ALA D N 1
ATOM 12356 C CA . ALA D 1 370 ? 18.248 -58.303 -27.455 1 33.72 369 ALA D CA 1
ATOM 12357 C C . ALA D 1 370 ? 17.228 -57.181 -27.727 1 32.39 369 ALA D C 1
ATOM 12358 O O . ALA D 1 370 ? 16.28 -57.012 -26.949 1 32.48 369 ALA D O 1
ATOM 12360 N N . GLY D 1 371 ? 17.411 -56.445 -28.816 1 30.72 370 GLY D N 1
ATOM 12361 C CA . GLY D 1 371 ? 16.477 -55.405 -29.205 1 30.5 370 GLY D CA 1
ATOM 12362 C C . GLY D 1 371 ? 15.13 -56.006 -29.578 1 30.52 370 GLY D C 1
ATOM 12363 O O . GLY D 1 371 ? 14.094 -55.538 -29.111 1 30.94 370 GLY D O 1
ATOM 12364 N N . VAL D 1 372 ? 15.135 -57.094 -30.356 1 29.41 371 VAL D N 1
ATOM 12365 C CA . VAL D 1 372 ? 13.896 -57.783 -30.725 1 29.35 371 VAL D CA 1
ATOM 12366 C C . VAL D 1 372 ? 13.219 -58.351 -29.453 1 29.33 371 VAL D C 1
ATOM 12367 O O . VAL D 1 372 ? 12.012 -58.163 -29.266 1 29.53 371 VAL D O 1
ATOM 12371 N N . GLU D 1 373 ? 13.996 -58.946 -28.544 1 29.53 372 GLU D N 1
ATOM 12372 C CA . GLU D 1 373 ? 13.418 -59.487 -27.299 1 30.12 372 GLU D CA 1
ATOM 12373 C C . GLU D 1 373 ? 12.798 -58.345 -26.47 1 30.91 372 GLU D C 1
ATOM 12374 O O . GLU D 1 373 ? 11.706 -58.51 -25.916 1 31.73 372 GLU D O 1
ATOM 12380 N N . ALA D 1 374 ? 13.478 -57.183 -26.395 1 29.99 373 ALA D N 1
ATOM 12381 C CA . ALA D 1 374 ? 12.961 -56.039 -25.636 1 30.22 373 ALA D CA 1
ATOM 12382 C C . ALA D 1 374 ? 11.679 -55.511 -26.244 1 29.53 373 ALA D C 1
ATOM 12383 O O . ALA D 1 374 ? 10.765 -55.16 -25.509 1 30.3 373 ALA D O 1
ATOM 12385 N N . ILE D 1 375 ? 11.566 -55.517 -27.576 1 28.55 374 ILE D N 1
ATOM 12386 C CA . ILE D 1 375 ? 10.341 -55.082 -28.243 1 28.83 374 ILE D CA 1
ATOM 12387 C C . ILE D 1 375 ? 9.154 -56.009 -27.855 1 30.49 374 ILE D C 1
ATOM 12388 O O . ILE D 1 375 ? 8.052 -55.509 -27.639 1 30.96 374 ILE D O 1
ATOM 12393 N N . PHE D 1 376 ? 9.376 -57.321 -27.722 1 31.9 375 PHE D N 1
ATOM 12394 C CA . PHE D 1 376 ? 8.295 -58.23 -27.264 1 34.37 375 PHE D CA 1
ATOM 12395 C C . PHE D 1 376 ? 7.752 -57.803 -25.87 1 35.82 375 PHE D C 1
ATOM 12396 O O . PHE D 1 376 ? 6.563 -57.955 -25.609 1 35.93 375 PHE D O 1
ATOM 12404 N N . ARG D 1 377 ? 8.611 -57.247 -25.005 1 36.29 376 ARG D N 1
ATOM 12405 C CA . ARG D 1 377 ? 8.192 -56.872 -23.652 1 37.33 376 ARG D CA 1
ATOM 12406 C C . ARG D 1 377 ? 7.737 -55.424 -23.515 1 37.95 376 ARG D C 1
ATOM 12407 O O . ARG D 1 377 ? 6.909 -55.116 -22.639 1 38.66 376 ARG D O 1
ATOM 12415 N N . LEU D 1 378 ? 8.372 -54.522 -24.252 1 36.5 377 LEU D N 1
ATOM 12416 C CA . LEU D 1 378 ? 8.17 -53.09 -24.07 1 36.84 377 LEU D CA 1
ATOM 12417 C C . LEU D 1 378 ? 7.406 -52.393 -25.188 1 36.95 377 LEU D C 1
ATOM 12418 O O . LEU D 1 378 ? 7.274 -51.167 -25.132 1 37.78 377 LEU D O 1
ATOM 12423 N N . ASP D 1 379 ? 6.922 -53.137 -26.203 1 35.93 378 ASP D N 1
ATOM 12424 C CA . ASP D 1 379 ? 6.128 -52.572 -27.287 1 35.41 378 ASP D CA 1
ATOM 12425 C C . ASP D 1 379 ? 4.807 -53.34 -27.45 1 36.98 378 ASP D C 1
ATOM 12426 O O . ASP D 1 379 ? 4.695 -54.477 -26.989 1 36.85 378 ASP D O 1
ATOM 12431 N N . GLU D 1 380 ? 3.826 -52.751 -28.145 1 38.08 379 GLU D N 1
ATOM 12432 C CA . GLU D 1 380 ? 2.553 -53.441 -28.42 1 39.27 379 GLU D CA 1
ATOM 12433 C C . GLU D 1 380 ? 2.808 -54.485 -29.514 1 40.02 379 GLU D C 1
ATOM 12434 O O . GLU D 1 380 ? 3.157 -54.129 -30.644 1 39.41 379 GLU D O 1
ATOM 12440 N N . CYS D 1 381 ? 2.676 -55.77 -29.17 1 40.21 380 CYS D N 1
ATOM 12441 C CA . CYS D 1 381 ? 2.956 -56.845 -30.113 1 40.4 380 CYS D CA 1
ATOM 12442 C C . CYS D 1 381 ? 1.717 -57.675 -30.426 1 38.85 380 CYS D C 1
ATOM 12443 O O . CYS D 1 381 ? 0.826 -57.791 -29.589 1 39.24 380 CYS D O 1
ATOM 12446 N N . PRO D 1 382 ? 1.623 -58.238 -31.654 1 36.54 381 PRO D N 1
ATOM 12447 C CA . PRO D 1 382 ? 2.619 -58.175 -32.738 1 34.87 381 PRO D CA 1
ATOM 12448 C C . PRO D 1 382 ? 2.635 -56.819 -33.44 1 32.55 381 PRO D C 1
ATOM 12449 O O . PRO D 1 382 ? 1.63 -56.101 -33.454 1 33.4 381 PRO D O 1
ATOM 12453 N N . ARG D 1 383 ? 3.8 -56.436 -33.967 1 28.85 382 ARG D N 1
ATOM 12454 C CA . ARG D 1 383 ? 3.899 -55.204 -34.728 1 26.91 382 ARG D CA 1
ATOM 12455 C C . ARG D 1 383 ? 3.235 -55.353 -36.099 1 25.83 382 ARG D C 1
ATOM 12456 O O . ARG D 1 383 ? 2.788 -54.364 -36.661 1 26.44 382 ARG D O 1
ATOM 12464 N N . GLY D 1 384 ? 3.261 -56.557 -36.668 1 24.88 383 GLY D N 1
ATOM 12465 C CA . GLY D 1 384 ? 2.665 -56.806 -37.974 1 24.3 383 GLY D CA 1
ATOM 12466 C C . GLY D 1 384 ? 3.418 -56.08 -39.071 1 23.2 383 GLY D C 1
ATOM 12467 O O . GLY D 1 384 ? 4.646 -56.21 -39.187 1 22.09 383 GLY D O 1
ATOM 12468 N N . LEU D 1 385 ? 2.697 -55.285 -39.876 1 22.53 384 LEU D N 1
ATOM 12469 C CA . LEU D 1 385 ? 3.352 -54.591 -40.982 1 22 384 LEU D CA 1
ATOM 12470 C C . LEU D 1 385 ? 4.357 -53.553 -40.49 1 21.89 384 LEU D C 1
ATOM 12471 O O . LEU D 1 385 ? 5.397 -53.396 -41.125 1 21.55 384 LEU D O 1
ATOM 12476 N N . TYR D 1 386 ? 4.058 -52.871 -39.365 1 21.34 385 TYR D N 1
ATOM 12477 C CA . TYR D 1 386 ? 4.947 -51.825 -38.853 1 20.84 385 TYR D CA 1
ATOM 12478 C C . TYR D 1 386 ? 6.351 -52.382 -38.58 1 20.96 385 TYR D C 1
ATOM 12479 O O . TYR D 1 386 ? 6.5 -53.329 -37.811 1 21.17 385 TYR D O 1
ATOM 12488 N N . SER D 1 387 ? 7.349 -51.753 -39.177 1 19.81 386 SER D N 1
ATOM 12489 C CA . SER D 1 387 ? 8.78 -52.108 -39.08 1 21.05 386 SER D CA 1
ATOM 12490 C C . SER D 1 387 ? 9.112 -53.452 -39.8 1 21.3 386 SER D C 1
ATOM 12491 O O . SER D 1 387 ? 10.253 -53.902 -39.734 1 22.6 386 SER D O 1
ATOM 12494 N N . GLY D 1 388 ? 8.152 -53.986 -40.581 1 20.04 387 GLY D N 1
ATOM 12495 C CA . GLY D 1 388 ? 8.404 -55.098 -41.482 1 19.04 387 GLY D CA 1
ATOM 12496 C C . GLY D 1 388 ? 8.79 -54.503 -42.837 1 19.16 387 GLY D C 1
ATOM 12497 O O . GLY D 1 388 ? 9.439 -53.447 -42.908 1 18.99 387 GLY D O 1
ATOM 12498 N N . ALA D 1 389 ? 8.395 -55.161 -43.948 1 18.53 388 ALA D N 1
ATOM 12499 C CA . ALA D 1 389 ? 8.722 -54.635 -45.269 1 18.65 388 ALA D CA 1
ATOM 12500 C C . ALA D 1 389 ? 7.573 -54.83 -46.252 1 20.23 388 ALA D C 1
ATOM 12501 O O . ALA D 1 389 ? 6.715 -55.704 -46.057 1 19.81 388 ALA D O 1
ATOM 12503 N N . VAL D 1 390 ? 7.552 -53.998 -47.278 1 19.75 389 VAL D N 1
ATOM 12504 C CA . VAL D 1 390 ? 6.67 -54.188 -48.444 1 19.02 389 VAL D CA 1
ATOM 12505 C C . VAL D 1 390 ? 7.644 -54.595 -49.564 1 20.32 389 VAL D C 1
ATOM 12506 O O . VAL D 1 390 ? 8.734 -54.01 -49.685 1 20.49 389 VAL D O 1
ATOM 12510 N N . VAL D 1 391 ? 7.308 -55.66 -50.317 1 20.7 390 VAL D N 1
ATOM 12511 C CA . VAL D 1 391 ? 8.261 -56.241 -51.247 1 20.13 390 VAL D CA 1
ATOM 12512 C C . VAL D 1 391 ? 7.722 -56.398 -52.653 1 21.02 390 VAL D C 1
ATOM 12513 O O . VAL D 1 391 ? 6.509 -56.598 -52.867 1 19.61 390 VAL D O 1
ATOM 12517 N N . MET D 1 392 ? 8.669 -56.361 -53.616 1 21.22 391 MET D N 1
ATOM 12518 C CA . MET D 1 392 ? 8.412 -56.597 -55.039 1 22.66 391 MET D CA 1
ATOM 12519 C C . MET D 1 392 ? 9.503 -57.563 -55.511 1 24.15 391 MET D C 1
ATOM 12520 O O . MET D 1 392 ? 10.706 -57.251 -55.377 1 24.27 391 MET D O 1
ATOM 12525 N N . LEU D 1 393 ? 9.101 -58.725 -56.021 1 23.82 392 LEU D N 1
ATOM 12526 C CA . LEU D 1 393 ? 10.035 -59.75 -56.484 1 26.45 392 LEU D CA 1
ATOM 12527 C C . LEU D 1 393 ? 9.863 -59.968 -57.965 1 27.9 392 LEU D C 1
ATOM 12528 O O . LEU D 1 393 ? 8.737 -59.863 -58.471 1 27.23 392 LEU D O 1
ATOM 12533 N N . SER D 1 394 ? 10.945 -60.313 -58.661 1 29.25 393 SER D N 1
ATOM 12534 C CA . SER D 1 394 ? 10.877 -60.528 -60.098 1 31.45 393 SER D CA 1
ATOM 12535 C C . SER D 1 394 ? 11.413 -61.917 -60.454 1 32.27 393 SER D C 1
ATOM 12536 O O . SER D 1 394 ? 12.285 -62.45 -59.759 1 32.52 393 SER D O 1
ATOM 12539 N N . ALA D 1 395 ? 10.896 -62.5 -61.531 1 32.59 394 ALA D N 1
ATOM 12540 C CA . ALA D 1 395 ? 11.27 -63.839 -61.976 1 34.35 394 ALA D CA 1
ATOM 12541 C C . ALA D 1 395 ? 12.765 -63.95 -62.271 1 35.51 394 ALA D C 1
ATOM 12542 O O . ALA D 1 395 ? 13.332 -65.03 -62.107 1 36.87 394 ALA D O 1
ATOM 12544 N N . ASP D 1 396 ? 13.409 -62.853 -62.682 1 34.99 395 ASP D N 1
ATOM 12545 C CA . ASP D 1 396 ? 14.851 -62.886 -62.971 1 35.9 395 ASP D CA 1
ATOM 12546 C C . ASP D 1 396 ? 15.74 -62.893 -61.69 1 36.47 395 ASP D C 1
ATOM 12547 O O . ASP D 1 396 ? 16.964 -62.829 -61.806 1 38.13 395 ASP D O 1
ATOM 12552 N N . GLY D 1 397 ? 15.14 -62.997 -60.512 1 35.11 396 GLY D N 1
ATOM 12553 C CA . GLY D 1 397 ? 15.893 -63.017 -59.264 1 34.41 396 GLY D CA 1
ATOM 12554 C C . GLY D 1 397 ? 15.868 -61.727 -58.473 1 33.91 396 GLY D C 1
ATOM 12555 O O . GLY D 1 397 ? 16.369 -61.685 -57.338 1 34.42 396 GLY D O 1
ATOM 12556 N N . GLY D 1 398 ? 15.274 -60.68 -59.039 1 31.55 397 GLY D N 1
ATOM 12557 C CA . GLY D 1 398 ? 15.2 -59.403 -58.346 1 30.48 397 GLY D CA 1
ATOM 12558 C C . GLY D 1 398 ? 14.336 -59.387 -57.097 1 28.74 397 GLY D C 1
ATOM 12559 O O . GLY D 1 398 ? 13.361 -60.129 -56.973 1 29.03 397 GLY D O 1
ATOM 12560 N N . LEU D 1 399 ? 14.72 -58.542 -56.15 1 27.49 398 LEU D N 1
ATOM 12561 C CA A LEU D 1 399 ? 13.972 -58.321 -54.912 0.5 27.01 398 LEU D CA 1
ATOM 12562 C CA B LEU D 1 399 ? 13.99 -58.333 -54.911 0.5 27.35 398 LEU D CA 1
ATOM 12563 C C . LEU D 1 399 ? 14.154 -56.868 -54.505 1 27.16 398 LEU D C 1
ATOM 12564 O O . LEU D 1 399 ? 15.267 -56.349 -54.516 1 27.26 398 LEU D O 1
ATOM 12573 N N . ASP D 1 400 ? 13.075 -56.209 -54.152 1 24.91 399 ASP D N 1
ATOM 12574 C CA . ASP D 1 400 ? 13.111 -54.834 -53.677 1 24.18 399 ASP D CA 1
ATOM 12575 C C . ASP D 1 400 ? 12.272 -54.81 -52.41 1 23.65 399 ASP D C 1
ATOM 12576 O O . ASP D 1 400 ? 11.095 -55.156 -52.477 1 23.82 399 ASP D O 1
ATOM 12581 N N . ALA D 1 401 ? 12.87 -54.491 -51.264 1 22.89 400 ALA D N 1
ATOM 12582 C CA . ALA D 1 401 ? 12.141 -54.53 -49.995 1 22.89 400 ALA D CA 1
ATOM 12583 C C . ALA D 1 401 ? 12.289 -53.227 -49.25 1 24.66 400 ALA D C 1
ATOM 12584 O O . ALA D 1 401 ? 13.398 -52.904 -48.831 1 25.99 400 ALA D O 1
ATOM 12586 N N . ALA D 1 402 ? 11.169 -52.512 -49.051 1 23.62 401 ALA D N 1
ATOM 12587 C CA . ALA D 1 402 ? 11.132 -51.217 -48.398 1 22.94 401 ALA D CA 1
ATOM 12588 C C . ALA D 1 402 ? 10.759 -51.365 -46.908 1 21.46 401 ALA D C 1
ATOM 12589 O O . ALA D 1 402 ? 9.808 -52.074 -46.599 1 21.58 401 ALA D O 1
ATOM 12591 N N . LEU D 1 403 ? 11.462 -50.674 -46.009 1 21.36 402 LEU D N 1
ATOM 12592 C CA . LEU D 1 403 ? 11.159 -50.724 -44.574 1 20.68 402 LEU D CA 1
ATOM 12593 C C . LEU D 1 403 ? 9.856 -49.991 -44.286 1 20.88 402 LEU D C 1
ATOM 12594 O O . LEU D 1 403 ? 9.726 -48.822 -44.659 1 22 402 LEU D O 1
ATOM 12599 N N . THR D 1 404 ? 8.88 -50.68 -43.668 1 19.85 403 THR D N 1
ATOM 12600 C CA . THR D 1 404 ? 7.56 -50.095 -43.428 1 19.92 403 THR D CA 1
ATOM 12601 C C . THR D 1 404 ? 7.542 -49.214 -42.182 1 21.56 403 THR D C 1
ATOM 12602 O O . THR D 1 404 ? 7.425 -49.698 -41.065 1 22.24 403 THR D O 1
ATOM 12606 N N . LEU D 1 405 ? 7.686 -47.92 -42.392 1 21.74 404 LEU D N 1
ATOM 12607 C CA . LEU D 1 405 ? 7.597 -46.861 -41.394 1 22.79 404 LEU D CA 1
ATOM 12608 C C . LEU D 1 405 ? 6.866 -45.697 -42.041 1 24.04 404 LEU D C 1
ATOM 12609 O O . LEU D 1 405 ? 6.755 -45.666 -43.288 1 23.66 404 LEU D O 1
ATOM 12614 N N . ARG D 1 406 ? 6.315 -44.759 -41.225 1 22.62 405 ARG D N 1
ATOM 12615 C CA . ARG D 1 406 ? 5.551 -43.611 -41.763 1 22.26 405 ARG D CA 1
ATOM 12616 C C . ARG D 1 406 ? 4.377 -44.148 -42.588 1 22 405 ARG D C 1
ATOM 12617 O O . ARG D 1 406 ? 4.166 -43.78 -43.743 1 21.49 405 ARG D O 1
ATOM 12625 N N . ALA D 1 407 ? 3.632 -45.06 -41.95 1 20.85 406 ALA D N 1
ATOM 12626 C CA . ALA D 1 407 ? 2.534 -45.763 -42.595 1 21.28 406 ALA D CA 1
ATOM 12627 C C . ALA D 1 407 ? 1.25 -45.73 -41.757 1 21.97 406 ALA D C 1
ATOM 12628 O O . ALA D 1 407 ? 1.284 -45.51 -40.534 1 22.7 406 ALA D O 1
ATOM 12630 N N . ALA D 1 408 ? 0.114 -45.907 -42.44 1 21.36 407 ALA D N 1
ATOM 12631 C CA . ALA D 1 408 ? -1.204 -46.024 -41.818 1 22.56 407 ALA D CA 1
ATOM 12632 C C . ALA D 1 408 ? -1.785 -47.4 -42.158 1 22.16 407 ALA D C 1
ATOM 12633 O O . ALA D 1 408 ? -1.51 -47.948 -43.232 1 20.87 407 ALA D O 1
ATOM 12635 N N . TYR D 1 409 ? -2.612 -47.94 -41.271 1 21.72 408 TYR D N 1
ATOM 12636 C CA . TYR D 1 409 ? -3.169 -49.278 -41.406 1 22.63 408 TYR D CA 1
ATOM 12637 C C . TYR D 1 409 ? -4.63 -49.322 -41.026 1 22.98 408 TYR D C 1
ATOM 12638 O O . TYR D 1 409 ? -5.076 -48.586 -40.137 1 23.91 408 TYR D O 1
ATOM 12647 N N . GLN D 1 410 ? -5.358 -50.253 -41.643 1 22.67 409 GLN D N 1
ATOM 12648 C CA . GLN D 1 410 ? -6.727 -50.495 -41.258 1 24.27 409 GLN D CA 1
ATOM 12649 C C . GLN D 1 410 ? -6.975 -51.984 -41.312 1 26.2 409 GLN D C 1
ATOM 12650 O O . GLN D 1 410 ? -6.793 -52.6 -42.366 1 24.78 409 GLN D O 1
ATOM 12656 N N . VAL D 1 411 ? -7.385 -52.572 -40.168 1 28 410 VAL D N 1
ATOM 12657 C CA . VAL D 1 411 ? -7.668 -54.003 -40.074 1 31.2 410 VAL D CA 1
ATOM 12658 C C . VAL D 1 411 ? -8.783 -54.186 -39.075 1 33.77 410 VAL D C 1
ATOM 12659 O O . VAL D 1 411 ? -8.705 -53.611 -37.986 1 33.22 410 VAL D O 1
ATOM 12663 N N . GLY D 1 412 ? -9.778 -55 -39.414 1 35.44 411 GLY D N 1
ATOM 12664 C CA . GLY D 1 412 ? -10.892 -55.297 -38.52 1 37.88 411 GLY D CA 1
ATOM 12665 C C . GLY D 1 412 ? -11.613 -54.11 -37.91 1 40.01 411 GLY D C 1
ATOM 12666 O O . GLY D 1 412 ? -11.928 -54.134 -36.714 1 41.64 411 GLY D O 1
ATOM 12667 N N . GLY D 1 413 ? -11.903 -53.08 -38.716 1 39.23 412 GLY D N 1
ATOM 12668 C CA . GLY D 1 413 ? -12.618 -51.898 -38.229 1 38.72 412 GLY D CA 1
ATOM 12669 C C . GLY D 1 413 ? -11.757 -50.909 -37.447 1 36.98 412 GLY D C 1
ATOM 12670 O O . GLY D 1 413 ? -12.256 -49.887 -36.955 1 37.18 412 GLY D O 1
ATOM 12671 N N . ARG D 1 414 ? -10.465 -51.215 -37.297 1 34.54 413 ARG D N 1
ATOM 12672 C CA . ARG D 1 414 ? -9.538 -50.378 -36.547 1 33.25 413 ARG D CA 1
ATOM 12673 C C . ARG D 1 414 ? -8.582 -49.675 -37.497 1 30.82 413 ARG D C 1
ATOM 12674 O O . ARG D 1 414 ? -7.977 -50.349 -38.335 1 30.54 413 ARG D O 1
ATOM 12682 N N . THR D 1 415 ? -8.433 -48.359 -37.363 1 28.39 414 THR D N 1
ATOM 12683 C CA . THR D 1 415 ? -7.493 -47.578 -38.173 1 27.71 414 THR D CA 1
ATOM 12684 C C . THR D 1 415 ? -6.443 -46.994 -37.256 1 27.45 414 THR D C 1
ATOM 12685 O O . THR D 1 415 ? -6.809 -46.431 -36.208 1 28.12 414 THR D O 1
ATOM 12689 N N . TRP D 1 416 ? -5.168 -47.122 -37.63 1 27.43 415 TRP D N 1
ATOM 12690 C CA . TRP D 1 416 ? -4.146 -46.591 -36.767 1 28.38 415 TRP D CA 1
ATOM 12691 C C . TRP D 1 416 ? -2.9 -46.175 -37.488 1 27.06 415 TRP D C 1
ATOM 12692 O O . TRP D 1 416 ? -2.621 -46.575 -38.63 1 25.18 415 TRP D O 1
ATOM 12703 N N . LEU D 1 417 ? -2.181 -45.288 -36.802 1 26.55 416 LEU D N 1
ATOM 12704 C CA . LEU D 1 417 ? -0.866 -44.822 -37.144 1 26.37 416 LEU D CA 1
ATOM 12705 C C . LEU D 1 417 ? 0.116 -45.446 -36.148 1 26.25 416 LEU D C 1
ATOM 12706 O O . LEU D 1 417 ? -0.297 -45.921 -35.081 1 26.98 416 LEU D O 1
ATOM 12711 N N . ARG D 1 418 ? 1.419 -45.409 -36.461 1 26.04 417 ARG D N 1
ATOM 12712 C CA . ARG D 1 418 ? 2.394 -45.954 -35.531 1 26.27 417 ARG D CA 1
ATOM 12713 C C . ARG D 1 418 ? 3.735 -45.367 -35.804 1 26.21 417 ARG D C 1
ATOM 12714 O O . ARG D 1 418 ? 4.187 -45.362 -36.948 1 25.96 417 ARG D O 1
ATOM 12722 N N . ALA D 1 419 ? 4.369 -44.844 -34.763 1 26.48 418 ALA D N 1
ATOM 12723 C CA . ALA D 1 419 ? 5.703 -44.26 -34.916 1 27.48 418 ALA D CA 1
ATOM 12724 C C . ALA D 1 419 ? 6.536 -44.542 -33.681 1 27.67 418 ALA D C 1
ATOM 12725 O O . ALA D 1 419 ? 6.003 -44.624 -32.568 1 28.06 418 ALA D O 1
ATOM 12727 N N . GLY D 1 420 ? 7.835 -44.675 -33.892 1 27.18 419 GLY D N 1
ATOM 12728 C CA . GLY D 1 420 ? 8.765 -44.981 -32.825 1 28.11 419 GLY D CA 1
ATOM 12729 C C . GLY D 1 420 ? 10.031 -44.168 -32.886 1 28.99 419 GLY D C 1
ATOM 12730 O O . GLY D 1 420 ? 10.186 -43.299 -33.744 1 29.47 419 GLY D O 1
ATOM 12731 N N . ALA D 1 421 ? 10.946 -44.454 -31.97 1 29.26 420 ALA D N 1
ATOM 12732 C CA . ALA D 1 421 ? 12.208 -43.745 -31.9 1 29.83 420 ALA D CA 1
ATOM 12733 C C . ALA D 1 421 ? 13.297 -44.647 -31.326 1 30.31 420 ALA D C 1
ATOM 12734 O O . ALA D 1 421 ? 13.007 -45.531 -30.509 1 30.24 420 ALA D O 1
ATOM 12736 N N . GLY D 1 422 ? 14.536 -44.393 -31.724 1 30.1 421 GLY D N 1
ATOM 12737 C CA . GLY D 1 422 ? 15.69 -45.12 -31.217 1 30.72 421 GLY D CA 1
ATOM 12738 C C . GLY D 1 422 ? 16.05 -44.629 -29.828 1 32.1 421 GLY D C 1
ATOM 12739 O O . GLY D 1 422 ? 16.278 -43.43 -29.602 1 33.08 421 GLY D O 1
ATOM 12740 N N . ILE D 1 423 ? 16.088 -45.545 -28.882 1 31.63 422 ILE D N 1
ATOM 12741 C CA . ILE D 1 423 ? 16.391 -45.247 -27.484 1 32.21 422 ILE D CA 1
ATOM 12742 C C . ILE D 1 423 ? 17.765 -45.753 -27.144 1 34.23 422 ILE D C 1
ATOM 12743 O O . ILE D 1 423 ? 18.061 -46.928 -27.372 1 34.07 422 ILE D O 1
ATOM 12748 N N . ILE D 1 424 ? 18.619 -44.862 -26.603 1 35.67 423 ILE D N 1
ATOM 12749 C CA . ILE D 1 424 ? 19.975 -45.167 -26.183 1 37 423 ILE D CA 1
ATOM 12750 C C . ILE D 1 424 ? 20.13 -44.719 -24.706 1 38.47 423 ILE D C 1
ATOM 12751 O O . ILE D 1 424 ? 19.19 -44.176 -24.113 1 38.24 423 ILE D O 1
ATOM 12756 N N . GLU D 1 425 ? 21.294 -44.958 -24.104 1 39.56 424 GLU D N 1
ATOM 12757 C CA . GLU D 1 425 ? 21.5 -44.658 -22.685 1 40.89 424 GLU D CA 1
ATOM 12758 C C . GLU D 1 425 ? 21.143 -43.192 -22.316 1 43.03 424 GLU D C 1
ATOM 12759 O O . GLU D 1 425 ? 20.611 -42.942 -21.227 1 43.89 424 GLU D O 1
ATOM 12765 N N . GLU D 1 426 ? 21.402 -42.239 -23.219 1 43.99 425 GLU D N 1
ATOM 12766 C CA . GLU D 1 426 ? 21.185 -40.822 -22.909 1 45.8 425 GLU D CA 1
ATOM 12767 C C . GLU D 1 426 ? 19.795 -40.303 -23.268 1 46.03 425 GLU D C 1
ATOM 12768 O O . GLU D 1 426 ? 19.533 -39.12 -23.023 1 46.92 425 GLU D O 1
ATOM 12774 N N . SER D 1 427 ? 18.905 -41.157 -23.816 1 44.69 426 SER D N 1
ATOM 12775 C CA . SER D 1 427 ? 17.572 -40.744 -24.236 1 44.2 426 SER D CA 1
ATOM 12776 C C . SER D 1 427 ? 16.693 -40.26 -23.1 1 44.83 426 SER D C 1
ATOM 12777 O O . SER D 1 427 ? 16.805 -40.74 -21.973 1 45.47 426 SER D O 1
ATOM 12780 N N . GLU D 1 428 ? 15.789 -39.319 -23.411 1 44.73 427 GLU D N 1
ATOM 12781 C CA . GLU D 1 428 ? 14.85 -38.756 -22.438 1 45.29 427 GLU D CA 1
ATOM 12782 C C . GLU D 1 428 ? 13.433 -39.01 -22.917 1 45.46 427 GLU D C 1
ATOM 12783 O O . GLU D 1 428 ? 13.128 -38.763 -24.084 1 45.81 427 GLU D O 1
ATOM 12789 N N . PRO D 1 429 ? 12.554 -39.511 -22.035 1 45.23 428 PRO D N 1
ATOM 12790 C CA . PRO D 1 429 ? 11.19 -39.847 -22.459 1 45.28 428 PRO D CA 1
ATOM 12791 C C . PRO D 1 429 ? 10.423 -38.72 -23.157 1 45.17 428 PRO D C 1
ATOM 12792 O O . PRO D 1 429 ? 9.713 -38.995 -24.131 1 44.73 428 PRO D O 1
ATOM 12796 N N . GLU D 1 430 ? 10.559 -37.475 -22.681 1 44.72 429 GLU D N 1
ATOM 12797 C CA . GLU D 1 430 ? 9.835 -36.363 -23.29 1 44.89 429 GLU D CA 1
ATOM 12798 C C . GLU D 1 430 ? 10.335 -36.075 -24.704 1 43.27 429 GLU D C 1
ATOM 12799 O O . GLU D 1 430 ? 9.516 -35.921 -25.609 1 42.97 429 GLU D O 1
ATOM 12805 N N . ARG D 1 431 ? 11.662 -36.044 -24.912 1 42.33 430 ARG D N 1
ATOM 12806 C CA . ARG D 1 431 ? 12.218 -35.806 -26.246 1 42.28 430 ARG D CA 1
ATOM 12807 C C . ARG D 1 431 ? 11.822 -36.966 -27.194 1 41.16 430 ARG D C 1
ATOM 12808 O O . ARG D 1 431 ? 11.481 -36.725 -28.358 1 41.07 430 ARG D O 1
ATOM 12816 N N . GLU D 1 432 ? 11.833 -38.205 -26.689 1 39.21 431 GLU D N 1
ATOM 12817 C CA . GLU D 1 432 ? 11.471 -39.358 -27.51 1 38.63 431 GLU D CA 1
ATOM 12818 C C . GLU D 1 432 ? 10.003 -39.298 -27.913 1 37.78 431 GLU D C 1
ATOM 12819 O O . GLU D 1 432 ? 9.685 -39.609 -29.064 1 37.45 431 GLU D O 1
ATOM 12825 N N . PHE D 1 433 ? 9.115 -38.841 -27.012 1 37.17 432 PHE D N 1
ATOM 12826 C CA . PHE D 1 433 ? 7.697 -38.689 -27.342 1 37.73 432 PHE D CA 1
ATOM 12827 C C . PHE D 1 433 ? 7.54 -37.624 -28.443 1 38.22 432 PHE D C 1
ATOM 12828 O O . PHE D 1 433 ? 6.794 -37.837 -29.412 1 38.54 432 PHE D O 1
ATOM 12836 N N . GLU D 1 434 ? 8.289 -36.512 -28.329 1 38.11 433 GLU D N 1
ATOM 12837 C CA . GLU D 1 434 ? 8.281 -35.455 -29.332 1 38.44 433 GLU D CA 1
ATOM 12838 C C . GLU D 1 434 ? 8.781 -35.994 -30.691 1 37.35 433 GLU D C 1
ATOM 12839 O O . GLU D 1 434 ? 8.2 -35.672 -31.739 1 37.16 433 GLU D O 1
ATOM 12845 N N . GLU D 1 435 ? 9.802 -36.862 -30.682 1 35.77 434 GLU D N 1
ATOM 12846 C CA . GLU D 1 435 ? 10.312 -37.451 -31.928 1 34.67 434 GLU D CA 1
ATOM 12847 C C . GLU D 1 435 ? 9.222 -38.279 -32.612 1 33.73 434 GLU D C 1
ATOM 12848 O O . GLU D 1 435 ? 9.063 -38.188 -33.841 1 32.99 434 GLU D O 1
ATOM 12854 N N . THR D 1 436 ? 8.407 -39.021 -31.823 1 33.4 435 THR D N 1
ATOM 12855 C CA . THR D 1 436 ? 7.302 -39.783 -32.43 1 32.99 435 THR D CA 1
ATOM 12856 C C . THR D 1 436 ? 6.261 -38.826 -33.026 1 33.71 435 THR D C 1
ATOM 12857 O O . THR D 1 436 ? 5.714 -39.141 -34.071 1 33.42 435 THR D O 1
ATOM 12861 N N . CYS D 1 437 ? 6.011 -37.658 -32.402 1 34.11 436 CYS D N 1
ATOM 12862 C CA . CYS D 1 437 ? 5.085 -36.659 -32.935 1 34.4 436 CYS D CA 1
ATOM 12863 C C . CYS D 1 437 ? 5.597 -36.154 -34.288 1 34.32 436 CYS D C 1
ATOM 12864 O O . CY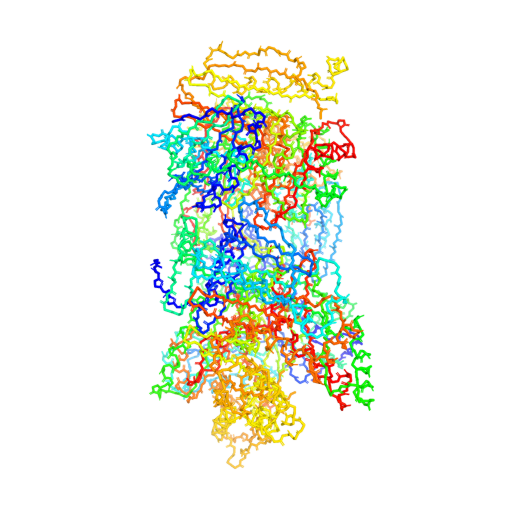S D 1 437 ? 4.814 -36.025 -35.223 1 34.68 436 CYS D O 1
ATOM 12867 N N . GLU D 1 438 ? 6.912 -35.903 -34.392 1 33.8 437 GLU D N 1
ATOM 12868 C CA . GLU D 1 438 ? 7.538 -35.441 -35.633 1 33.43 437 GLU D CA 1
ATOM 12869 C C . GLU D 1 438 ? 7.373 -36.496 -36.716 1 32.41 437 GLU D C 1
ATOM 12870 O O . GLU D 1 438 ? 7.005 -36.163 -37.842 1 32.31 437 GLU D O 1
ATOM 12876 N N . LYS D 1 439 ? 7.599 -37.773 -36.381 1 30.69 438 LYS D N 1
ATOM 12877 C CA . LYS D 1 439 ? 7.459 -38.842 -37.367 1 29.84 438 LYS D CA 1
ATOM 12878 C C . LYS D 1 439 ? 5.982 -39.035 -37.777 1 29.68 438 LYS D C 1
ATOM 12879 O O . LYS D 1 439 ? 5.696 -39.291 -38.951 1 29.18 438 LYS D O 1
ATOM 12885 N N . LEU D 1 440 ? 5.052 -38.874 -36.832 1 29.57 439 LEU D N 1
ATOM 12886 C CA . LEU D 1 440 ? 3.626 -38.983 -37.137 1 30.28 439 LEU D CA 1
ATOM 12887 C C . LEU D 1 440 ? 3.158 -37.838 -38.048 1 31.35 439 LEU D C 1
ATOM 12888 O O . LEU D 1 440 ? 2.224 -38.038 -38.833 1 30.79 439 LEU D O 1
ATOM 12893 N N . SER D 1 441 ? 3.821 -36.666 -37.972 1 31.64 440 SER D N 1
ATOM 12894 C CA . SER D 1 441 ? 3.491 -35.472 -38.755 1 33.71 440 SER D CA 1
ATOM 12895 C C . SER D 1 441 ? 3.703 -35.688 -40.27 1 34.45 440 SER D C 1
ATOM 12896 O O . SER D 1 441 ? 3.277 -34.848 -41.054 1 35.41 440 SER D O 1
ATOM 12899 N N . THR D 1 442 ? 4.341 -36.805 -40.684 1 34.21 441 THR D N 1
ATOM 12900 C CA . THR D 1 442 ? 4.425 -37.205 -42.095 1 34.84 441 THR D CA 1
ATOM 12901 C C . THR D 1 442 ? 3.011 -37.506 -42.635 1 34.01 441 THR D C 1
ATOM 12902 O O . THR D 1 442 ? 2.774 -37.38 -43.833 1 33.99 441 THR D O 1
ATOM 12906 N N . LEU D 1 443 ? 2.089 -37.967 -41.742 1 33.11 442 LEU D N 1
ATOM 12907 C CA . LEU D 1 443 ? 0.743 -38.391 -42.102 1 32.97 442 LEU D CA 1
ATOM 12908 C C . LEU D 1 443 ? -0.381 -37.594 -41.437 1 31.96 442 LEU D C 1
ATOM 12909 O O . LEU D 1 443 ? -1.415 -37.384 -42.066 1 31.89 442 LEU D O 1
ATOM 12914 N N . THR D 1 444 ? -0.22 -37.191 -40.164 1 31.09 443 THR D N 1
ATOM 12915 C CA . THR D 1 444 ? -1.319 -36.552 -39.416 1 32.35 443 THR D CA 1
ATOM 12916 C C . THR D 1 444 ? -1.953 -35.306 -40.099 1 33.93 443 THR D C 1
ATOM 12917 O O . THR D 1 444 ? -3.165 -35.138 -39.93 1 35.11 443 THR D O 1
ATOM 12921 N N . PRO D 1 445 ? -1.249 -34.436 -40.863 1 33.93 444 PRO D N 1
ATOM 12922 C CA . PRO D 1 445 ? -1.96 -33.311 -41.512 1 34.1 444 PRO D CA 1
ATOM 12923 C C . PRO D 1 445 ? -2.675 -33.717 -42.811 1 33.1 444 PRO D C 1
ATOM 12924 O O . PRO D 1 445 ? -3.284 -32.859 -43.443 1 33.68 444 PRO D O 1
ATOM 12928 N N . TYR D 1 446 ? -2.568 -35 -43.236 1 31.75 445 TYR D N 1
ATOM 12929 C CA . TYR D 1 446 ? -3.015 -35.439 -44.558 1 30.68 445 TYR D CA 1
ATOM 12930 C C . TYR D 1 446 ? -4.003 -36.595 -44.552 1 29.5 445 TYR D C 1
ATOM 12931 O O . TYR D 1 446 ? -4.142 -37.272 -45.586 1 29.1 445 TYR D O 1
ATOM 12940 N N . LEU D 1 447 ? -4.71 -36.809 -43.443 1 29 446 LEU D N 1
ATOM 12941 C CA . LEU D 1 447 ? -5.69 -37.903 -43.39 1 30.35 446 LEU D CA 1
ATOM 12942 C C . LEU D 1 447 ? -7.008 -37.48 -44.012 1 30.92 446 LEU D C 1
ATOM 12943 O O . LEU D 1 447 ? -7.665 -36.578 -43.503 1 31.53 446 LEU D O 1
ATOM 12948 N N . VAL D 1 448 ? -7.405 -38.132 -45.101 1 29.91 447 VAL D N 1
ATOM 12949 C CA . VAL D 1 448 ? -8.66 -37.825 -45.766 1 29.69 447 VAL D CA 1
ATOM 12950 C C . VAL D 1 448 ? -9.704 -38.796 -45.247 1 30.33 447 VAL D C 1
ATOM 12951 O O . VAL D 1 448 ? -9.509 -40 -45.351 1 29.68 447 VAL D O 1
ATOM 12955 N N . ALA D 1 449 ? -10.774 -38.289 -44.641 1 32.1 448 ALA D N 1
ATOM 12956 C CA . ALA D 1 449 ? -11.834 -39.143 -44.117 1 34.63 448 ALA D CA 1
ATOM 12957 C C . ALA D 1 449 ? -12.554 -39.892 -45.238 1 37.69 448 ALA D C 1
ATOM 12958 O O . ALA D 1 449 ? -12.711 -39.372 -46.337 1 37.59 448 ALA D O 1
ATOM 12960 N N . ARG D 1 450 ? -13.009 -41.097 -44.945 1 39.85 449 ARG D N 1
ATOM 12961 C CA . ARG D 1 450 ? -13.787 -41.882 -45.882 1 43.18 449 ARG D CA 1
ATOM 12962 C C . ARG D 1 450 ? -15.171 -41.248 -46.037 1 46.5 449 ARG D C 1
ATOM 12963 O O . ARG D 1 450 ? -15.73 -40.787 -45.043 1 46.92 449 ARG D O 1
ATOM 12971 N N . GLN D 1 451 ? -15.735 -41.231 -47.248 1 48.71 450 GLN D N 1
ATOM 12972 C CA . GLN D 1 451 ? -17.11 -40.751 -47.439 1 51.57 450 GLN D CA 1
ATOM 12973 C C . GLN D 1 451 ? -18.085 -41.913 -47.19 1 53.11 450 GLN D C 1
ATOM 12974 O O . GLN D 1 451 ? -19.306 -41.718 -47.079 1 54.28 450 GLN D O 1
#

B-factor: mean 33.85, std 15.3, range [11.67, 129.57]

InterPro domains:
  IPR005801 ADC synthase [G3DSA:3.60.120.10] (1-450)
  IPR005801 ADC synthase [SSF56322] (34-446)
  IPR015890 Chorismate-utilising enzyme, C-terminal [PF00425] (185-438)
  IPR019996 Salicylate synthase [TIGR03494] (28-448)
  IPR019999 Anthranilate synthase component I-like [PR00095] (286-299)
  IPR019999 Anthranilate synthase component I-like [PR00095] (380-394)
  IPR019999 Anthranilate synthase component I-like [PR00095] (395-409)
  IPR019999 Anthranilate synthase component I-like [PTHR11236] (178-445)

Foldseek 3Di:
DKFWDDPPAAQLLLLLQLQVPLCVVVVWWWKWKFAPQKTKIFIHFQWKWWDFLAWIWIAHPNDIDIDGDDDQSLVVRVVNVLVQQVPAFKKWWWAFLLSQQVVLVCSVVDDPRHTGIMMGHGCWMWITGNTIIDTDNQDDSSVVSSVVCSVVPGDDQDAADFDDPPDAVVPLLVLLVVVLVCQVVVLFFKAKAKDKGFDPFAFDQSSLQVQLPVVADANMWMFIDPPQKTKIFRFRFWLWKADLQQKIKGKDWFFKDCAVCRLPPPVRVVRQVQLVVLLQVLQCVQADPPFWDKDQAQDWDCMITGMIMIIGGGDPVHAPSSSSNSSHLPCQHFHPVRSSRNVSCSVRYPPDPTRQSTWIWMAGNSRIITTTGGARMWMDHDNIIIHMFIDMRGNPDRSVVRSVVRVVSPVSRRSRTHGDD/DDKDWDDPPAAQLLLLLQLVVLCCVQPVAWWKWKFAPQKTKIQTHFQWKWWDFLAWIWIDHPRDIDIDGDDDQSLVVVVVVVLVQQVPAFKKWWWAFLLSQQVVLVCSVLDDPRHTGIMMGHGCWMWMTGNTIIDTGNDDDSSVVSSVVCVVVDGDDQDAADFDDPPDAPPPLLVLLVVVLVCQVVVLFFKAKAKGKGFDPFAFDQSSLQVQLVVQWFANMWMFIDPPQKTKIFRFHFWLWKADLQQKIKGKDWFFKDFDPPDDVVRVVRQVCRQPPPVRVVRQVQLVVLLQVLQCVFADPPFKDWPAAQDWDDMRGMITGMIMIMGGGDPVHAPSSNSNSSPLPCFHFHVVNSSSVVSCSVSYDPDPTRQSIWIWMAGNSRIITTTGGARMWMDHDRITIHMFIDMRGNPDHSVVRSVVRVVSPVSRRSRTHGDD/DVDKFWDDPPDAQLQLLLQLVVLLCVQPVAWWKWKFAPQKTKIQTHFQWKWWDFLFWIWIDHPNDIDIDGDDDQPLVVVVVNVLVQQVPAFKKWWWAFLLSQCVVLVCSVVDDPRHTGIMMGHGCKMWMTGNTIIDIGNDDDSSVVSSVVCVVVDGDDQDAADFDDLPDDPLPLLVLLVVVLVCQVVVLFFKAKAKDKGFDPFAFDQSSLQVQLVVVDDANMWMFIDPPQKTKIFRFRFWLWKADLQQKIKGKDWFFADCPQVCRLPPPVRVVRQVVLVVLLQVLQCVQFDPPFWDKDQAQDKDVTTGMIMIIGGGDPVHAPSSSSNSSGLPCQHFHPPRSSSNVSCVVSYDPPPTRQSIWIWMAGNSRIITTTGGARMWMDGDPTTIHMFIDMRGNPDHSVVRSVVRVVSPVSRRSRTHGD/DWDKDWDDDPADQLLLLLQLQVPLCVVVVWWWKWKFAPQKTKIFIHFQWKWWDWLAWIWIDHPRDIDIDGDDDQSLVVVVVNVLVQQVPAFKKWWWAFLLSQQVVLVCSVLDDPRHTGIMMGHGCWMWITGNTIIITDNQDDSSVVSSVVCSVPPGDDQDAADFDDPPDDVLPLLVLLVVVLVCQVVVLFFKAKAKDKGWDPFAFDQSSLQVQLCVVDDANMWMFIDPPQKTKIFRFNFWLWKADLQQKIKGKDWFDADVRQVCCLPPPVNVVRLVQLVVLLQVLQCVQADPPFWDKDPAQHWDDNITGIIMIMGGGDPVHAVSSSSNSSGLPCQHFHPVRSSSVVSCSVSYPPDPTRQSTWIWMAGNSRIITTTGGARMWMDHPNIIIHMFIDMRGNPDHSVVRSVVRVVSPVSRRSRTHGDD

GO terms:
  GO:0000287 magnesium ion binding (F, IDA)
  GO:0044847 iron acquisition from host (P, IEP)
  GO:0009697 salicylic acid biosynthetic process (P, IDA)
  GO:0010106 cellular response to iron ion starvation (P, IEP)
  GO:0008909 isochorismate synthase activity (F, IDA)
  GO:0019540 catechol-containing siderophore biosynthetic process (P, IDA)
  GO:0043904 isochorismate pyruvate lyase activity (F, IDA)
  GO:0004106 chorismate mutase activity (F, IDA)
  GO:0008909 isochorismate synthase activity (F, EXP)
  GO:0043904 isochorismate pyruvate lyase activity (F, EXP)

Radius of gyration: 40.02 Å; Cα contacts (8 Å, |Δi|>4): 4095; chains: 4; bounding box: 104×96×88 Å

Sequence (1703 aa):
SSIPMPAGVNPADLAAELAAVVTESSVDEDYLLYECDGQWVLAAGVQAMVELDSDELRVIRDGVTRRQQWSGRPGAALGEAVDRLLLETDQAFGWVAFEFGVHHRRYGLQQQRLAPHTPLARVFSPRTRIMVSEKEIRLFDAGIRHREAIDRLLATGVREVPQSRSVDVSDDPSGFRRRVAVAVDEIAAGRYHKVILSRCVEVPFAIDFPLTYRLGRRHNTPVRSFLLQLGGIRALGYSSPELVTTAVRADGVVITEPLAGTRARDDLESNSKEIVEHAISSVRSSLEEITDIAEPGSAAVIDFMTVRSVQHLGSTIRARLDPSSDRMAALEALFPAVTASGIPKAAGVEAIFRLDECPRGLYSGAVVMLSADGGLDAALTLRAAYQVGGRTWLRAGAGIIEESEPEREFEETCEKLSTLTPYLVARRQSSSIPMPAGVNPADLAAELAAVVTESSVDEDYLLYECDGQWVLAAGVQAMVELDSDELRVIRDGVTRRQQWSGRPGAALGEAVDRLLLETDQAFGWVAFEFGVHHRYGLQQRLAPHTPLARVFSSPRTRIMVSEKEIRLFDAGIRHREAIDRLLATGVREVPQSRSVDVSDDPSGFRRRVAVAVDEIAAGRYHKVILSRCVEVPFAIDFPLTYRLGRRHNTPVRSFLLQLGGIRALGYSSPELVTTAVRADGVVITEEPLAGTRALGRGPAIDRLARDDLESNSKEIVEHAISVRSSLEEITDIAEPGSAAVIDFMTVRERGSVQHLGSTIRARLDPSSDRMAALEALFPAVTASGIPKAAGVEAIFRLDECPRGLYSGAVVMLSSADGGLLDAALTLRAAYQVGGRTWLRAGAGIIEESEPEREFEETCEKLSTLTPYLVARQASSSSIPMPAGVNPADLAAELAAVVTESVDEDYLLYECDGQWVLAAGVQAMVELDSDELRVIRDGVTRRQQWSGRPGAALGEAVDRLLLETDQAFGWVAFEFGVHRYGLQQRLAPHTPLARVFSSPRTRIMVSEKEIRLFDAGIRHREAIDRLLATGVREVPQSRSVDVSDDPSGFRRRRVAVAVDEIAAGRYHKVILSRCVEVPFAIDFPLTYRLGRRHNTPVRSFLLQLGGIRALGYSSPELVTAVRADGVVITEPLAGTRAARDDLESNSKEIVEHAISVRSSLEEITDIAEPGSAAVIDFMTVRVQHLGSTIRARLDPSSDRMAALEALFPAVTASGIPKAAGVEAIFRLDECPRGLYSGAVVMLSADGGLDAALTLRAAYQVGGRTWLRAGAGIIEESEPEREFEETCEKLSTLTPYLVARASSSIPMPAGVNPADLAAELAAVVTESVDEDYLLYECDGQWVLAAGVQAMVELDSDELRVIRDGVTRRQQWSGRPGAALGEAVDRLLLETDQAFGWVAFEFGVHRYGLQQRLAPHTPLARVFSPRTRIMVSEKEIRLFDAGIRHRREAIDRLLATGVREVPQSRSVDVSDDPSGFRRRVAVAVDEIAAGRYHKVILSRCVEVPFAIDFPLTYRLGRRHNTPVRSFLLQLGGIRALGYSSPELVTAVRADGVVITEPLAGTRLARDDLESNSKEIVEHAISVRSSLEEITDIAEPGSAAVIDFMTVREVQHLGSTIRARLDPSSDDRMAALEALFPAVTASGIPKAAGVEAIFRLDECPRGLYSGAVVMLSADGGLLDAALTLRAAYQVGGRTWLRAGAGIIEESEPEREFEETCEKLSTLTPYLVARQ

Secondary structure (DSSP, 8-state):
-EEEPPTT--HHHHHHHHHHHHHHHHT--EEEEEETTEEEEEEEEEEEEEEETTEEEEEETTEEEEE---S-HHHHHHHHHHHHHTTSSEEEEEE-GGGGSGGGT-GGGSPTT-EEEEEEEEEEEEEE-SSEEEEES--HHHHHHHHHHHHH-PPPPPPP--------TT-HHHHHHHHHHHHHTTS-SEEEEEEEEEESS-B-HHHHHHHHHTT---SEEEEEEETTEEEEEEE--EEEEE-TTSEEEE--EEEEE--HHHHH-HHHHHHHHHHHHHHHHHHHTTBPTT--EEEEEEEE---EEEEEEEEEEB-TT--HHHHHHHT-S-GGGSEESHHHHHHHHHHHS-S--TTTTSEEEEEETTS-EEEEE--SEEEEETTEEEEEEEEEE-TT--HHHHHHHHHHHHTTTGGGPPBP-/-EEEEPPTT--HHHHHHHHHHHHHHHH---EEEEEETTEEEEEEEEEEEEEEESS-EEEEETTEEEEE---S-HHHHHHHHHHHHTTT-SEEEEEE-GGGGSGGGT-GGGSPTT-EEEEEEEEEEEEEE-SSEEEEES--HHHHHHHHHHHHH-PPPPPPP--------TT-HHHHHHHHHHHHHTTS-SEEEEEEEEEESS-B-HHHHHHHHHTT---SEEEEEEETTEEEEEEE--EEEEE-TTSEEEE--EEEEEE-SS-HHHHHHHHHHHHH-HHHHHHHHHHHHHHHHHHHTTBPTT--EEEEEEEEEEETTEEEEEEEEEEEB-TT--HHHHHHHT-S-GGGSEESHHHHHHHHHHHS-S--TTTTSEEEEEETTS-EEEEE--SEEEEETTEEEEEEEEEE-TT--HHHHHHHHHHHHTTTGGGPPBP-/--EEEEPPTT--HHHHHHHHHHHHHHHH---EEEEEETTEEEEEEEEEEEEEEETTEEEEEETTEEEEE---S-HHHHHHHHHHHHHTT-SEEEEEE-GGGGSGGGT-GGGSPTT-EEEEEEEEEEEEEE-SSEEEEES--HHHHHHHHHHHHH-PPPPPPP--------TT-HHHHHHHHHHHHHTTS-SEEEEEEEEE-SS-B-HHHHHHHHHTT---SEEEEEEETTEEEEEEE--EEEEE-TTSEEEE--EEEEE--HHHHHH-HHHHHHHHHHHHHHHHHHHHHBPTT--EEEEEEEE--EEEEEEEEEEB-TT--HHHHHHHT-S-GGGSEESHHHHHHHHHHHS-S--TTTTSEEEEEETTS-EEEEE--SEEEEETTEEEEEEEEEE-TT--HHHHHHHHHHHHTTTGGGPPB-/--EEEEPPTT--HHHHHHHHHHHHHHHHT--EEEEEETTEEEEEEEEEEEEEEESS-EEEEETTEEEEE---S-HHHHHHHHHHHHHTTSSEEEEEE-GGGGSGGGT-GGGSPTT-EEEEEEEEEEEEEE-SSEEEEES--HHHHHHHHHHHHH-PPPPPPP--------TT-HHHHHHHHHHHHHTTS-SEEEEEEEEE-SS-B-HHHHHHHHHTT---SEEEEEEETTEEEEEEE--EEEEE-TTSEEEE--EEEE--HHHHHHH-HHHHHHHHHHHHHHHHHHHTTBPTT--EEEEEEEEE---EEEEEEEEEB-TT--HHHHHHHT-S-GGGSEESHHHHHHHHHHHS-S--TTTTSEEEEEETTS-EEEEE--SEEEEETTEEEEEEEEEE-TT--HHHHHHHHHHHHTTTGGGPPBP-